Protein AF-0000000078754805 (afdb_homodimer)

Sequence (1610 aa):
MSEPRPYQRLRALGVRLNKRLATARDFNEVKRATLIGYGATLFVSVLMLSLPLMQKLPRFALGDVATGDLKAQMDLRIADDNETERLKKAAFERERPAFDRDFEAFEKSLKQLQTEFTWIARTATEAAQMSVAERRELILGRMPFLADSLYRSEDIDGLFREKQIQQIESRALTLAEKAFQENGFLTQTLETKILAEVIEKGAQIRTINAPRDAPDVVWSAEQLQTKETAVRLILRNNQLKDAALSPGTMRVILTRIRQLQREIPSLVYNPQYTLLRRNQAAEKITPVYKSVKRGSTLLRAGDLITEENLRLLEQVRENHRRRNGSQIIGIFLIMGVLAVSLSYFTFRFAYEQVRDYGSHFILHGLFWVIFAIGLVIMKLNPLRVYDISFILFVPFGFFGILTGQFFGARIALSAGIYLSIFFYILTGFDNQSLMLALTSAIAGLYASTRMQKRTQMFKGGVIIAITNLIIITGFELLAPAARNYELKFAAIVTNSILSILLTLGLLPLIEMVFNLPTPFRLMELNDFNHPLLTRMAAIAPSTHSHSVMLANLSEAAVRALGGDTLLTRVGCLFHDIGKMAHPDFYAENRHLYPTSEAFKKLGPVKSAHMITRHVTDGIAMARENRLPEKIISFIPEHHGTTTIQYFYHKALEQAKPGTPPVSRKSFQYPGPRPQTRETAVVMIADSVEAASRTAASATKEEFAEIIDRIIQNKISEEQFHEAPLTLGELALVRKAFLDVLVSTYHERPHYPTMQETRALENQAAKKSSSLREVSVQTDAEKRSVSKKAAQKPRRSKSALPRLIDMSEPRPYQRLRALGVRLNKRLATARDFNEVKRATLIGYGATLFVSVLMLSLPLMQKLPRFALGDVATGDLKAQMDLRIADDNETERLKKAAFERERPAFDRDFEAFEKSLKQLQTEFTWIARTATEAAQMSVAERRELILGRMPFLADSLYRSEDIDGLFREKQIQQIESRALTLAEKAFQENGFLTQTLETKILAEVIEKGAQIRTINAPRDAPDVVWSAEQLQTKETAVRLILRNNQLKDAALSPGTMRVILTRIRQLQREIPSLVYNPQYTLLRRNQAAEKITPVYKSVKRGSTLLRAGDLITEENLRLLEQVRENHRRRNGSQIIGIFLIMGVLAVSLSYFTFRFAYEQVRDYGSHFILHGLFWVIFAIGLVIMKLNPLRVYDISFILFVPFGFFGILTGQFFGARIALSAGIYLSIFFYILTGFDNQSLMLALTSAIAGLYASTRMQKRTQMFKGGVIIAITNLIIITGFELLAPAARNYELKFAAIVTNSILSILLTLGLLPLIEMVFNLPTPFRLMELNDFNHPLLTRMAAIAPSTHSHSVMLANLSEAAVRALGGDTLLTRVGCLFHDIGKMAHPDFYAENRHLYPTSEAFKKLGPVKSAHMITRHVTDGIAMARENRLPEKIISFIPEHHGTTTIQYFYHKALEQAKPGTPPVSRKSFQYPGPRPQTRETAVVMIADSVEAASRTAASATKEEFAEIIDRIIQNKISEEQFHEAPLTLGELALVRKAFLDVLVSTYHERPHYPTMQETRALENQAAKKSSSLREVSVQTDAEKRSVSKKAAQKPRRSKSALPRLID

Nearest PDB structures (foldseek):
  4s1b-assembly3_A  TM=9.568E-01  e=1.276E-15  Listeria monocytogenes EGD-e
  4s1b-assembly3_D-2  TM=9.500E-01  e=1.027E-15  Listeria monocytogenes EGD-e
  4s1c-assembly3_A  TM=9.544E-01  e=1.967E-15  Listeria monocytogenes EGD-e
  4s1c-assembly3_D-2  TM=9.492E-01  e=2.144E-15  Listeria monocytogenes EGD-e
  4s1b-assembly3_A  TM=9.567E-01  e=8.099E-16  Listeria monocytogenes EGD-e

Radius of gyration: 59.25 Å; Cα contacts (8 Å, |Δi|>4): 2028; chains: 2; bounding box: 100×202×204 Å

pLDDT: mean 78.48, std 17.6, range [17.39, 97.81]

Foldseek 3Di:
DPDPPPVVVVLVVLLVVLCQFFDFADLVVLLVLLLVLLVVLLVLLLVLLLVVLPDDDDDDDAFDFFQAWDFFQAWDWAFPPVVLVVVLVVLLLLFAFEKEFEVVLLVVLLVVLLVLLVVLLVCLVVCVVPDLVVNLVVNCVVVVVCVDPVADSVLSSQCSPNVCSVVLSVVLSVVLVVLSVQAFEEQDDDDPVNLVRCQVNFYWYDYPPDPPPDDIDTGHSVRHDYLPPPLVVVVPVPPVPPVRGDPSNVVVSSVSSSVSCNVRGGIYGDPVVSNVSSNVSSVPRDGRIDTRHGGDGLHHGRDRCHPVSNSRVVSSSVVSVVVSVVVSVVSSVVLVVLSVVLSCLCSPPQVVLSRGNLSSCVLSVLSSVLSVQQSVQQVPCPPCVFVDRSLLQRQLQLLLQVCCQRRNDSNLLSSLQSQLVSQCSSSVNDPLSNQLNNQSSVLSNVQNVPPLDLVSLVVSLVSSLVSSLVSVVVVCVVPVDPDDNVVSSVSNSNSSVVSSVVNVVVVVVSCVSNVDDGSVVLVVLVDCPPPLNVLCCVQPVLLQVLLQLLLQLLLLLCVLVVHDSSLLSSLSNLQQSLCSVPVLLDPSRCVPHPNDPVLVPDALLVSLVVVLRSLVSSLVVCSSVSHHPSSNLLNQALQAFPFPVVSQVVCVVPDDDPDPDDDSSSRTHPHHFDQEPSSVLSNLSSQLSVVCVVVLVDDLVRSLVSSVVSVVVCVVVVSCVNYPADPVSSVSSSVSSSVSSCVVRVPPPPDDDPVRVVVVVVVVVVVVVCVVPPVPPDPPDPPDDPDDDDDDDDDDDDPDDDDDD/DPDPPPVVVVLVVLLVVLCQFFDFADLVVLLVLLLVLLVVLLVLLLVLLLVVLPDDDDDDDAFDFFQAWDFFQAWDWAFPPVVLVVVLVVLLLLFAFEKEFEVVLLVVLLVVLLVLLVVLLVCLVVCVVPDLVVNLVVNCVVVVVCVDPVADSVLSSQCSPNVCSVVLSVVLSVVLVVLSVQAFEEQDDDDPVNLVRCQVNFYWYHYPPDPPPDDIDTGHSVRHDYLPGPLVVVVPVPVPPPVSGDPNNVVVSSVSSSVSCNVRGRIYGDPVVSNVSSNVSSVPRDGRIDTDHGGHGLHHGRDRCHPVSNSRVVSSSVVSVVVSVVVSVVSSVVLVVLSVVLSCLCSPPQVVLSRGNLSSCVLSVLSSVLSVQQSVQQVPCPPCVFVDRSLLQRQLQLLLQVCLQRRNDSNLLSSLQSQLVSQCSSSVNDPLSNQLNNQSSVLSNVQNVPPLDLVSLVVSLVSSLVSSLVSVVVVCVVPVDPDDNVVSSVSNSNSSVVSSVVNVVVVVVSCVSNVDDGSVVLVVLVDCPPPLNVLCCVQPVLLQVLLQLLLQLLLLLCVLVVHDSSLLSSLSNLQQSLCSVPVLLDPSRCVPHPNDPVLVPDALLVSLVVVLRSLVSSLVVCSSVSHHPSSNLLNQALQAFPFPVVSLVVCVVPDDDPDPDDDRSSRTHPHHFDQEPSSVLSNLSSQLSVVCVVVLVDDLVRSLVSSVVSVVVCVVVVSCVNYPADPVSSVSSSVSSSVSSCVVRVPPPPDDDPVRVVVVVVVVVVCVVVVVVVVPPPPPPPPDDPDDDDPDDDPPDDPDDDDDD

Structure (mmCIF, N/CA/C/O backbone):
data_AF-0000000078754805-model_v1
#
loop_
_entity.id
_entity.type
_entity.pdbx_description
1 polymer '7TM receptor with intracellular metal dependent phosphohydrolase'
#
loop_
_atom_site.group_PDB
_atom_site.id
_atom_site.type_symbol
_atom_site.label_atom_id
_atom_site.label_alt_id
_atom_site.label_comp_id
_atom_site.label_asym_id
_atom_site.label_entity_id
_atom_site.label_seq_id
_atom_site.pdbx_PDB_ins_code
_atom_site.Cartn_x
_atom_site.Cartn_y
_atom_site.Cartn_z
_atom_site.occupancy
_atom_site.B_iso_or_equiv
_atom_site.auth_seq_id
_atom_site.auth_comp_id
_atom_site.auth_asym_id
_atom_site.auth_atom_id
_atom_site.pdbx_PDB_model_num
ATOM 1 N N . MET A 1 1 ? -50.375 -23.984 -10.453 1 32.31 1 MET A N 1
ATOM 2 C CA . MET A 1 1 ? -49.062 -23.438 -10.148 1 32.31 1 MET A CA 1
ATOM 3 C C . MET A 1 1 ? -49.156 -22.25 -9.195 1 32.31 1 MET A C 1
ATOM 5 O O . MET A 1 1 ? -49.688 -21.203 -9.555 1 32.31 1 MET A O 1
ATOM 9 N N . SER A 1 2 ? -49.344 -22.562 -7.93 1 41.53 2 SER A N 1
ATOM 10 C CA . SER A 1 2 ? -49.625 -21.547 -6.918 1 41.53 2 SER A CA 1
ATOM 11 C C . SER A 1 2 ? -48.562 -20.453 -6.949 1 41.53 2 SER A C 1
ATOM 13 O O . SER A 1 2 ? -47.406 -20.703 -7.242 1 41.53 2 SER A O 1
ATOM 15 N N . GLU A 1 3 ? -49.062 -19.328 -7.086 1 49.41 3 GLU A N 1
ATOM 16 C CA . GLU A 1 3 ? -48.25 -18.109 -7.117 1 49.41 3 GLU A CA 1
ATOM 17 C C . GLU A 1 3 ? -47.281 -18.062 -5.949 1 49.41 3 GLU A C 1
ATOM 19 O O . GLU A 1 3 ? -47.656 -18.344 -4.805 1 49.41 3 GLU A O 1
ATOM 24 N N . PRO A 1 4 ? -46.031 -18.234 -6.254 1 58.72 4 PRO A N 1
ATOM 25 C CA . PRO A 1 4 ? -45.062 -18.219 -5.168 1 58.72 4 PRO A CA 1
ATOM 26 C C . PRO A 1 4 ? -45.312 -17.109 -4.16 1 58.72 4 PRO A C 1
ATOM 28 O O . PRO A 1 4 ? -45.781 -16.016 -4.535 1 58.72 4 PRO A O 1
ATOM 31 N N . ARG A 1 5 ? -45.531 -17.328 -2.906 1 61.94 5 ARG A N 1
ATOM 32 C CA . ARG A 1 5 ? -45.719 -16.406 -1.789 1 61.94 5 ARG A CA 1
ATOM 33 C C . ARG A 1 5 ? -44.688 -15.289 -1.818 1 61.94 5 ARG A C 1
ATOM 35 O O . ARG A 1 5 ? -43.594 -15.453 -2.373 1 61.94 5 ARG A O 1
ATOM 42 N N . PRO A 1 6 ? -45.219 -14.141 -1.441 1 65.5 6 PRO A N 1
ATOM 43 C CA . PRO A 1 6 ? -44.375 -12.945 -1.467 1 65.5 6 PRO A CA 1
ATOM 44 C C . PRO A 1 6 ? -43 -13.195 -0.861 1 65.5 6 PRO A C 1
ATOM 46 O O . PRO A 1 6 ? -41.969 -12.695 -1.379 1 65.5 6 PRO A O 1
ATOM 49 N N . TYR A 1 7 ? -42.969 -13.961 0.221 1 67.75 7 TYR A N 1
ATOM 50 C CA . TYR A 1 7 ? -41.688 -14.266 0.852 1 67.75 7 TYR A CA 1
ATOM 51 C C . TYR A 1 7 ? -40.812 -15.07 -0.085 1 67.75 7 TYR A C 1
ATOM 53 O O . TYR A 1 7 ? -39.594 -14.898 -0.099 1 67.75 7 TYR A O 1
ATOM 61 N N . GLN A 1 8 ? -41.406 -15.867 -0.881 1 69.31 8 GLN A N 1
ATOM 62 C CA . GLN A 1 8 ? -40.625 -16.672 -1.834 1 69.31 8 GLN A CA 1
ATOM 63 C C . GLN A 1 8 ? -40.094 -15.805 -2.961 1 69.31 8 GLN A C 1
ATOM 65 O O . GLN A 1 8 ? -38.969 -16.031 -3.432 1 69.31 8 GLN A O 1
ATOM 70 N N . ARG A 1 9 ? -40.875 -14.766 -3.246 1 71.19 9 ARG A N 1
ATOM 71 C CA . ARG A 1 9 ? -40.406 -13.852 -4.289 1 71.19 9 ARG A CA 1
ATOM 72 C C . ARG A 1 9 ? -39.25 -13.023 -3.805 1 71.19 9 ARG A C 1
ATOM 74 O O . ARG A 1 9 ? -38.281 -12.789 -4.555 1 71.19 9 ARG A O 1
ATOM 81 N N . LEU A 1 10 ? -39.438 -12.609 -2.596 1 74.56 10 LEU A N 1
ATOM 82 C CA . LEU A 1 10 ? -38.312 -11.828 -2.023 1 74.56 10 LEU A CA 1
ATOM 83 C C . LEU A 1 10 ? -37.062 -12.68 -1.911 1 74.56 10 LEU A C 1
ATOM 85 O O . LEU A 1 10 ? -35.969 -12.188 -2.168 1 74.56 10 LEU A O 1
ATOM 89 N N . ARG A 1 11 ? -37.281 -13.852 -1.546 1 74.5 11 ARG A N 1
ATOM 90 C CA . ARG A 1 11 ? -36.156 -14.773 -1.45 1 74.5 11 ARG A CA 1
ATOM 91 C C . ARG A 1 11 ? -35.562 -15.031 -2.822 1 74.5 11 ARG A C 1
ATOM 93 O O . ARG A 1 11 ? -34.312 -15.102 -2.957 1 74.5 11 ARG A O 1
ATOM 100 N N . ALA A 1 12 ? -36.406 -15.156 -3.799 1 77.69 12 ALA A N 1
ATOM 101 C CA . ALA A 1 12 ? -35.938 -15.375 -5.156 1 77.69 12 ALA A CA 1
ATOM 102 C C . ALA A 1 12 ? -35.156 -14.164 -5.676 1 77.69 12 ALA A C 1
ATOM 104 O O . ALA A 1 12 ? -34.156 -14.305 -6.352 1 77.69 12 ALA A O 1
ATOM 105 N N . LEU A 1 13 ? -35.688 -13.031 -5.332 1 77.56 13 LEU A N 1
ATOM 106 C CA . LEU A 1 13 ? -35 -11.797 -5.715 1 77.56 13 LEU A CA 1
ATOM 107 C C . LEU A 1 13 ? -33.656 -11.695 -5.027 1 77.56 13 LEU A C 1
ATOM 109 O O . LEU A 1 13 ? -32.688 -11.258 -5.641 1 77.56 13 LEU A O 1
ATOM 113 N N . GLY A 1 14 ? -33.625 -12.094 -3.828 1 76.62 14 GLY A N 1
ATOM 114 C CA . GLY A 1 14 ? -32.375 -12.109 -3.086 1 76.62 14 GLY A CA 1
ATOM 115 C C . GLY A 1 14 ? -31.312 -13.031 -3.691 1 76.62 14 GLY A C 1
ATOM 116 O O . GLY A 1 14 ? -30.141 -12.664 -3.797 1 76.62 14 GLY A O 1
ATOM 117 N N . VAL A 1 15 ? -31.844 -14.094 -4.152 1 76.75 15 VAL A N 1
ATOM 118 C CA . VAL A 1 15 ? -30.953 -15.078 -4.758 1 76.75 15 VAL A CA 1
ATOM 119 C C . VAL A 1 15 ? -30.422 -14.547 -6.086 1 76.75 15 VAL A C 1
ATOM 121 O O . VAL A 1 15 ? -29.234 -14.695 -6.391 1 76.75 15 VAL A O 1
ATOM 124 N N . ARG A 1 16 ? -31.266 -13.945 -6.801 1 79.5 16 ARG A N 1
ATOM 125 C CA . ARG A 1 16 ? -30.844 -13.391 -8.086 1 79.5 16 ARG A CA 1
ATOM 126 C C . ARG A 1 16 ? -29.844 -12.258 -7.898 1 79.5 16 ARG A C 1
ATOM 128 O O . ARG A 1 16 ? -28.875 -12.156 -8.648 1 79.5 16 ARG A O 1
ATOM 135 N N . LEU A 1 17 ? -30.141 -11.453 -6.957 1 81.12 17 LEU A N 1
ATOM 136 C CA . LEU A 1 17 ? -29.25 -10.336 -6.668 1 81.12 17 LEU A CA 1
ATOM 137 C C . LEU A 1 17 ? -27.875 -10.836 -6.207 1 81.12 17 LEU A C 1
ATOM 139 O O . LEU A 1 17 ? -26.844 -10.305 -6.625 1 81.12 17 LEU A O 1
ATOM 143 N N . ASN A 1 18 ? -27.969 -11.789 -5.434 1 80.38 18 ASN A N 1
ATOM 144 C CA . ASN A 1 18 ? -26.719 -12.359 -4.938 1 80.38 18 ASN A CA 1
ATOM 145 C C . ASN A 1 18 ? -25.906 -12.977 -6.066 1 80.38 18 ASN A C 1
ATOM 147 O O . ASN A 1 18 ? -24.672 -12.859 -6.082 1 80.38 18 ASN A O 1
ATOM 151 N N . LYS A 1 19 ? -26.609 -13.594 -6.91 1 78.38 19 LYS A N 1
ATOM 152 C CA . LYS A 1 19 ? -25.906 -14.188 -8.047 1 78.38 19 LYS A CA 1
ATOM 153 C C . LYS A 1 19 ? -25.266 -13.109 -8.922 1 78.38 19 LYS A C 1
ATOM 155 O O . LYS A 1 19 ? -24.125 -13.258 -9.359 1 78.38 19 LYS A O 1
ATOM 160 N N . ARG A 1 20 ? -25.984 -12.07 -9.07 1 82.56 20 ARG A N 1
ATOM 161 C CA . ARG A 1 20 ? -25.469 -10.992 -9.906 1 82.56 20 ARG A CA 1
ATOM 162 C C . ARG A 1 20 ? -24.281 -10.305 -9.25 1 82.56 20 ARG A C 1
ATOM 164 O O . ARG A 1 20 ? -23.328 -9.898 -9.93 1 82.56 20 ARG A O 1
ATOM 171 N N . LEU A 1 21 ? -24.328 -10.227 -8.039 1 85.06 21 LEU A N 1
ATOM 172 C CA . LEU A 1 21 ? -23.297 -9.523 -7.297 1 85.06 21 LEU A CA 1
ATOM 173 C C . LEU A 1 21 ? -22.047 -10.391 -7.141 1 85.06 21 LEU A C 1
ATOM 175 O O . LEU A 1 21 ? -20.922 -9.883 -7.078 1 85.06 21 LEU A O 1
ATOM 179 N N . ALA A 1 22 ? -22.203 -11.641 -7.191 1 79.62 22 ALA A N 1
ATOM 180 C CA . ALA A 1 22 ? -21.109 -12.539 -6.848 1 79.62 22 ALA A CA 1
ATOM 181 C C . ALA A 1 22 ? -20.453 -13.125 -8.102 1 79.62 22 ALA A C 1
ATOM 183 O O . ALA A 1 22 ? -19.375 -13.711 -8.039 1 79.62 22 ALA A O 1
ATOM 184 N N . THR A 1 23 ? -21.062 -12.906 -9.219 1 80 23 THR A N 1
ATOM 185 C CA . THR A 1 23 ? -20.547 -13.484 -10.445 1 80 23 THR A CA 1
ATOM 186 C C . THR A 1 23 ? -19.297 -12.742 -10.914 1 80 23 THR A C 1
ATOM 188 O O . THR A 1 23 ? -19.281 -11.508 -10.938 1 80 23 THR A O 1
ATOM 191 N N . ALA A 1 24 ? -18.281 -13.508 -11.25 1 81.12 24 ALA A N 1
ATOM 192 C CA . ALA A 1 24 ? -17.031 -12.945 -11.773 1 81.12 24 ALA A CA 1
ATOM 193 C C . ALA A 1 24 ? -17.266 -12.273 -13.125 1 81.12 24 ALA A C 1
ATOM 195 O O . ALA A 1 24 ? -18.016 -12.781 -13.961 1 81.12 24 ALA A O 1
ATOM 196 N N . ARG A 1 25 ? -16.719 -11.094 -13.297 1 85.31 25 ARG A N 1
ATOM 197 C CA . ARG A 1 25 ? -16.938 -10.312 -14.508 1 85.31 25 ARG A CA 1
ATOM 198 C C . ARG A 1 25 ? -15.672 -10.281 -15.367 1 85.31 25 ARG A C 1
ATOM 200 O O . ARG A 1 25 ? -14.586 -10.648 -14.898 1 85.31 25 ARG A O 1
ATOM 207 N N . ASP A 1 26 ? -15.891 -9.875 -16.547 1 85.62 26 ASP A N 1
ATOM 208 C CA . ASP A 1 26 ? -14.766 -9.766 -17.484 1 85.62 26 ASP A CA 1
ATOM 209 C C . ASP A 1 26 ? -13.883 -8.57 -17.125 1 85.62 26 ASP A C 1
ATOM 211 O O . ASP A 1 26 ? -14.289 -7.703 -16.344 1 85.62 26 ASP A O 1
ATOM 215 N N . PHE A 1 27 ? -12.766 -8.547 -17.703 1 85.25 27 PHE A N 1
ATOM 216 C CA . PHE A 1 27 ? -11.734 -7.566 -17.375 1 85.25 27 PHE A CA 1
ATOM 217 C C . PHE A 1 27 ? -12.234 -6.152 -17.641 1 85.25 27 PHE A C 1
ATOM 219 O O . PHE A 1 27 ? -12.047 -5.254 -16.812 1 85.25 27 PHE A O 1
ATOM 226 N N . ASN A 1 28 ? -12.953 -5.863 -18.703 1 88.69 28 ASN A N 1
ATOM 227 C CA . ASN A 1 28 ? -13.422 -4.531 -19.062 1 88.69 28 ASN A CA 1
ATOM 228 C C . ASN A 1 28 ? -14.539 -4.062 -18.141 1 88.69 28 ASN A C 1
ATOM 230 O O . ASN A 1 28 ? -14.625 -2.875 -17.828 1 88.69 28 ASN A O 1
ATOM 234 N N . GLU A 1 29 ? -15.32 -5.008 -17.75 1 90.94 29 GLU A N 1
ATOM 235 C CA . GLU A 1 29 ? -16.391 -4.66 -16.828 1 90.94 29 GLU A CA 1
ATOM 236 C C . GLU A 1 29 ? -15.852 -4.316 -15.445 1 90.94 29 GLU A C 1
ATOM 238 O O . GLU A 1 29 ? -16.359 -3.408 -14.781 1 90.94 29 GLU A O 1
ATOM 243 N N . VAL A 1 30 ? -14.867 -5.059 -15.055 1 90.38 30 VAL A N 1
ATOM 244 C CA . VAL A 1 30 ? -14.242 -4.797 -13.758 1 90.38 30 VAL A CA 1
ATOM 245 C C . VAL A 1 30 ? -13.562 -3.428 -13.781 1 90.38 30 VAL A C 1
ATOM 247 O O . VAL A 1 30 ? -13.656 -2.672 -12.812 1 90.38 30 VAL A O 1
ATOM 250 N N . LYS A 1 31 ? -12.875 -3.113 -14.922 1 91.94 31 LYS A N 1
ATOM 251 C CA . LYS A 1 31 ? -12.234 -1.811 -15.094 1 91.94 31 LYS A CA 1
ATOM 252 C C . LYS A 1 31 ? -13.258 -0.682 -15 1 91.94 31 LYS A C 1
ATOM 254 O O . LYS A 1 31 ? -13.031 0.315 -14.312 1 91.94 31 LYS A O 1
ATOM 259 N N . ARG A 1 32 ? -14.391 -0.818 -15.617 1 93.31 32 ARG A N 1
ATOM 260 C CA . ARG A 1 32 ? -15.445 0.187 -15.586 1 93.31 32 ARG A CA 1
ATOM 261 C C . ARG A 1 32 ? -16.031 0.325 -14.18 1 93.31 32 ARG A C 1
ATOM 263 O O . ARG A 1 32 ? -16.25 1.438 -13.695 1 93.31 32 ARG A O 1
ATOM 270 N N . ALA A 1 33 ? -16.281 -0.819 -13.562 1 93.88 33 ALA A N 1
ATOM 271 C CA . ALA A 1 33 ? -16.844 -0.806 -12.211 1 93.88 33 ALA A CA 1
ATOM 272 C C . ALA A 1 33 ? -15.883 -0.121 -11.234 1 93.88 33 ALA A C 1
ATOM 274 O O . ALA A 1 33 ? -16.328 0.599 -10.328 1 93.88 33 ALA A O 1
ATOM 275 N N . THR A 1 34 ? -14.594 -0.417 -11.422 1 95 34 THR A N 1
ATOM 276 C CA . THR A 1 34 ? -13.586 0.183 -10.555 1 95 34 THR A CA 1
ATOM 277 C C . THR A 1 34 ? -13.547 1.698 -10.734 1 95 34 THR A C 1
ATOM 279 O O . THR A 1 34 ? -13.5 2.443 -9.758 1 95 34 THR A O 1
ATOM 282 N N . LEU A 1 35 ? -13.656 2.197 -11.984 1 94.81 35 LEU A N 1
ATOM 283 C CA . LEU A 1 35 ? -13.633 3.625 -12.281 1 94.81 35 LEU A CA 1
ATOM 284 C C . LEU A 1 35 ? -14.891 4.305 -11.742 1 94.81 35 LEU A C 1
ATOM 286 O O . LEU A 1 35 ? -14.82 5.402 -11.188 1 94.81 35 LEU A O 1
ATOM 290 N N . ILE A 1 36 ? -15.969 3.65 -11.836 1 95.25 36 ILE A N 1
ATOM 291 C CA . ILE A 1 36 ? -17.234 4.199 -11.352 1 95.25 36 ILE A CA 1
ATOM 292 C C . ILE A 1 36 ? -17.219 4.246 -9.828 1 95.25 36 ILE A C 1
ATOM 294 O O . ILE A 1 36 ? -17.672 5.227 -9.227 1 95.25 36 ILE A O 1
ATOM 298 N N . GLY A 1 37 ? -16.781 3.117 -9.242 1 95.88 37 GLY A N 1
ATOM 299 C CA . GLY A 1 37 ? -16.719 3.076 -7.785 1 95.88 37 GLY A CA 1
ATOM 300 C C . GLY A 1 37 ? -15.844 4.176 -7.199 1 95.88 37 GLY A C 1
ATOM 301 O O . GLY A 1 37 ? -16.281 4.902 -6.305 1 95.88 37 GLY A O 1
ATOM 302 N N . TYR A 1 38 ? -14.633 4.352 -7.75 1 96.56 38 TYR A N 1
ATOM 303 C CA . TYR A 1 38 ? -13.734 5.379 -7.25 1 96.56 38 TYR A CA 1
ATOM 304 C C . TYR A 1 38 ? -14.219 6.77 -7.645 1 96.56 38 TYR A C 1
ATOM 306 O O . TYR A 1 38 ? -14 7.742 -6.914 1 96.56 38 TYR A O 1
ATOM 314 N N . GLY A 1 39 ? -14.883 6.902 -8.82 1 96.62 39 GLY A N 1
ATOM 315 C CA . GLY A 1 39 ? -15.523 8.156 -9.172 1 96.62 39 GLY A CA 1
ATOM 316 C C . GLY A 1 39 ? -16.609 8.57 -8.203 1 96.62 39 GLY A C 1
ATOM 317 O O . GLY A 1 39 ? -16.688 9.734 -7.805 1 96.62 39 GLY A O 1
ATOM 318 N N . ALA A 1 40 ? -17.406 7.594 -7.801 1 96.88 40 ALA A N 1
ATOM 319 C CA . ALA A 1 40 ? -18.453 7.848 -6.82 1 96.88 40 ALA A CA 1
ATOM 320 C C . ALA A 1 40 ? -17.859 8.219 -5.461 1 96.88 40 ALA A C 1
ATOM 322 O O . ALA A 1 40 ? -18.375 9.102 -4.773 1 96.88 40 ALA A O 1
ATOM 323 N N . THR A 1 41 ? -16.844 7.465 -5.094 1 97.31 41 THR A N 1
ATOM 324 C CA . THR A 1 41 ? -16.188 7.758 -3.822 1 97.31 41 THR A CA 1
ATOM 325 C C . THR A 1 41 ? -15.562 9.148 -3.844 1 97.31 41 THR A C 1
ATOM 327 O O . THR A 1 41 ? -15.586 9.859 -2.836 1 97.31 41 THR A O 1
ATOM 330 N N . LEU A 1 42 ? -14.969 9.547 -5.02 1 97.75 42 LEU A N 1
ATOM 331 C CA . LEU A 1 42 ? -14.445 10.898 -5.176 1 97.75 42 LEU A CA 1
ATOM 332 C C . LEU A 1 42 ? -15.555 11.938 -5.016 1 97.75 42 LEU A C 1
ATOM 334 O O . LEU A 1 42 ? -15.375 12.938 -4.324 1 97.75 42 LEU A O 1
ATOM 338 N N . PHE A 1 43 ? -16.656 11.695 -5.59 1 97.19 43 PHE A N 1
ATOM 339 C CA . PHE A 1 43 ? -17.797 12.602 -5.508 1 97.19 43 PHE A CA 1
ATOM 340 C C . PHE A 1 43 ? -18.266 12.75 -4.066 1 97.19 43 PHE A C 1
ATOM 342 O O . PHE A 1 43 ? -18.469 13.867 -3.588 1 97.19 43 PHE A O 1
ATOM 349 N N . VAL A 1 44 ? -18.406 11.617 -3.371 1 96.5 44 VAL A N 1
ATOM 350 C CA . VAL A 1 44 ? -18.844 11.625 -1.982 1 96.5 44 VAL A CA 1
ATOM 351 C C . VAL A 1 44 ? -17.812 12.344 -1.113 1 96.5 44 VAL A C 1
ATOM 353 O O . VAL A 1 44 ? -18.172 13.102 -0.208 1 96.5 44 VAL A O 1
ATOM 356 N N . SER A 1 45 ? -16.531 12.047 -1.387 1 96.62 45 SER A N 1
ATOM 357 C CA . SER A 1 45 ? -15.461 12.703 -0.637 1 96.62 45 SER A CA 1
ATOM 358 C C . SER A 1 45 ? -15.531 14.219 -0.778 1 96.62 45 SER A C 1
ATOM 360 O O . SER A 1 45 ? -15.484 14.945 0.218 1 96.62 45 SER A O 1
ATOM 362 N N . VAL A 1 46 ? -15.664 14.672 -2.039 1 95.69 46 VAL A N 1
ATOM 363 C CA . VAL A 1 46 ? -15.695 16.109 -2.307 1 95.69 46 VAL A CA 1
ATOM 364 C C . VAL A 1 46 ? -16.953 16.719 -1.681 1 95.69 46 VAL A C 1
ATOM 366 O O . VAL A 1 46 ? -16.875 17.797 -1.08 1 95.69 46 VAL A O 1
ATOM 369 N N . LEU A 1 47 ? -18.078 16.031 -1.769 1 94.12 47 LEU A N 1
ATOM 370 C CA . LEU A 1 47 ? -19.328 16.516 -1.19 1 94.12 47 LEU A CA 1
ATOM 371 C C . LEU A 1 47 ? -19.203 16.656 0.324 1 94.12 47 LEU A C 1
ATOM 373 O O . LEU A 1 47 ? -19.578 17.672 0.891 1 94.12 47 LEU A O 1
ATOM 377 N N . MET A 1 48 ? -18.641 15.656 0.963 1 93.5 48 MET A N 1
ATOM 378 C CA . MET A 1 48 ? -18.547 15.633 2.42 1 93.5 48 MET A CA 1
ATOM 379 C C . MET A 1 48 ? -17.531 16.656 2.912 1 93.5 48 MET A C 1
ATOM 381 O O . MET A 1 48 ? -17.719 17.297 3.947 1 93.5 48 MET A O 1
ATOM 385 N N . LEU A 1 49 ? -16.422 16.797 2.207 1 93.25 49 LEU A N 1
ATOM 386 C CA . LEU A 1 49 ? -15.383 17.734 2.594 1 93.25 49 LEU A CA 1
ATOM 387 C C . LEU A 1 49 ? -15.82 19.172 2.346 1 93.25 49 LEU A C 1
ATOM 389 O O . LEU A 1 49 ? -15.266 20.109 2.934 1 93.25 49 LEU A O 1
ATOM 393 N N . SER A 1 50 ? -16.844 19.375 1.453 1 89.88 50 SER A N 1
ATOM 394 C CA . SER A 1 50 ? -17.328 20.703 1.117 1 89.88 50 SER A CA 1
ATOM 395 C C . SER A 1 50 ? -18.406 21.172 2.105 1 89.88 50 SER A C 1
ATOM 397 O O . SER A 1 50 ? -18.703 22.359 2.193 1 89.88 50 SER A O 1
ATOM 399 N N . LEU A 1 51 ? -18.969 20.328 2.91 1 84.75 51 LEU A N 1
ATOM 400 C CA . LEU A 1 51 ? -20.094 20.641 3.795 1 84.75 51 LEU A CA 1
ATOM 401 C C . LEU A 1 51 ? -19.672 21.656 4.848 1 84.75 51 LEU A C 1
ATOM 403 O O . LEU A 1 51 ? -20.391 22.641 5.078 1 84.75 51 LEU A O 1
ATOM 407 N N . PRO A 1 52 ? -18.469 21.469 5.449 1 76.12 52 PRO A N 1
ATOM 408 C CA . PRO A 1 52 ? -18.078 22.453 6.441 1 76.12 52 PRO A CA 1
ATOM 409 C C . PRO A 1 52 ? -17.812 23.828 5.828 1 76.12 52 PRO A C 1
ATOM 411 O O . PRO A 1 52 ? -17.859 24.844 6.527 1 76.12 52 PRO A O 1
ATOM 414 N N . LEU A 1 53 ? -17.484 23.859 4.605 1 75.62 53 LEU A N 1
ATOM 415 C CA . LEU A 1 53 ? -17.172 25.109 3.914 1 75.62 53 LEU A CA 1
ATOM 416 C C . LEU A 1 53 ? -18.438 25.859 3.547 1 75.62 53 LEU A C 1
ATOM 418 O O . LEU A 1 53 ? -18.406 27.078 3.342 1 75.62 53 LEU A O 1
ATOM 422 N N . MET A 1 54 ? -19.516 25.172 3.477 1 69.12 54 MET A N 1
ATOM 423 C CA . MET A 1 54 ? -20.766 25.766 3.01 1 69.12 54 MET A CA 1
ATOM 424 C C . MET A 1 54 ? -21.547 26.391 4.168 1 69.12 54 MET A C 1
ATOM 426 O O . MET A 1 54 ? -22.703 26.781 4.012 1 69.12 54 MET A O 1
ATOM 430 N N . GLN A 1 55 ? -20.781 26.578 5.34 1 62.03 55 GLN A N 1
ATOM 431 C CA . GLN A 1 55 ? -21.484 27.219 6.445 1 62.03 55 GLN A CA 1
ATOM 432 C C . GLN A 1 55 ? -21.812 28.672 6.113 1 62.03 55 GLN A C 1
ATOM 434 O O . GLN A 1 55 ? -20.969 29.406 5.625 1 62.03 55 GLN A O 1
ATOM 439 N N . LYS A 1 56 ? -23.094 29 6.117 1 62.97 56 LYS A N 1
ATOM 440 C CA . LYS A 1 56 ? -23.656 30.281 5.715 1 62.97 56 LYS A CA 1
ATOM 441 C C . LYS A 1 56 ? -23.453 31.328 6.801 1 62.97 56 LYS A C 1
ATOM 443 O O . LYS A 1 56 ? -23.578 31.047 7.988 1 62.97 56 LYS A O 1
ATOM 448 N N . LEU A 1 57 ? -22.641 32.375 6.441 1 65.38 57 LEU A N 1
ATOM 449 C CA . LEU A 1 57 ? -22.594 33.562 7.289 1 65.38 57 LEU A CA 1
ATOM 450 C C . LEU A 1 57 ? -24 34.062 7.613 1 65.38 57 LEU A C 1
ATOM 452 O O . LEU A 1 57 ? -24.891 33.969 6.773 1 65.38 57 LEU A O 1
ATOM 456 N N . PRO A 1 58 ? -24.141 34.344 8.945 1 67.12 58 PRO A N 1
ATOM 457 C CA . PRO A 1 58 ? -25.453 34.844 9.312 1 67.12 58 PRO A CA 1
ATOM 458 C C . PRO A 1 58 ? -25.922 36 8.422 1 67.12 58 PRO A C 1
ATOM 460 O O . PRO A 1 58 ? -25.094 36.844 8.008 1 67.12 58 PRO A O 1
ATOM 463 N N . ARG A 1 59 ? -27.188 36.031 7.914 1 76.94 59 ARG A N 1
ATOM 464 C CA . ARG A 1 59 ? -27.781 37.094 7.113 1 76.94 59 ARG A CA 1
ATOM 465 C C . ARG A 1 59 ? -28.391 38.156 8 1 76.94 59 ARG A C 1
ATOM 467 O O . ARG A 1 59 ? -29.125 37.844 8.945 1 76.94 59 ARG A O 1
ATOM 474 N N . PHE A 1 60 ? -27.766 39.344 7.91 1 76.81 60 PHE A N 1
ATOM 475 C CA . PHE A 1 60 ? -28.312 40.5 8.617 1 76.81 60 PHE A CA 1
ATOM 476 C C . PHE A 1 60 ? -29.062 41.406 7.664 1 76.81 60 PHE A C 1
ATOM 478 O O . PHE A 1 60 ? -28.75 41.469 6.469 1 76.81 60 PHE A O 1
ATOM 485 N N . ALA A 1 61 ? -30.25 41.875 8.102 1 80.12 61 ALA A N 1
ATOM 486 C CA . ALA A 1 61 ? -30.953 42.906 7.363 1 80.12 61 ALA A CA 1
ATOM 487 C C . ALA A 1 61 ? -30.625 44.312 7.918 1 80.12 61 ALA A C 1
ATOM 489 O O . ALA A 1 61 ? -30.094 44.438 9.023 1 80.12 61 ALA A O 1
ATOM 490 N N . LEU A 1 62 ? -30.875 45.281 7.031 1 80.81 62 LEU A N 1
ATOM 491 C CA . LEU A 1 62 ? -30.672 46.656 7.461 1 80.81 62 LEU A CA 1
ATOM 492 C C . LEU A 1 62 ? -31.469 46.969 8.719 1 80.81 62 LEU A C 1
ATOM 494 O O . LEU A 1 62 ? -32.656 46.656 8.789 1 80.81 62 LEU A O 1
ATOM 498 N N . GLY A 1 63 ? -30.797 47.406 9.727 1 80.88 63 GLY A N 1
ATOM 499 C CA . GLY A 1 63 ? -31.469 47.75 10.969 1 80.88 63 GLY A CA 1
ATOM 500 C C . GLY A 1 63 ? -31.375 46.656 12.016 1 80.88 63 GLY A C 1
ATOM 501 O O . GLY A 1 63 ? -31.781 46.875 13.164 1 80.88 63 GLY A O 1
ATOM 502 N N . ASP A 1 64 ? -30.859 45.594 11.594 1 83.44 64 ASP A N 1
ATOM 503 C CA . ASP A 1 64 ? -30.703 44.5 12.547 1 83.44 64 ASP A CA 1
ATOM 504 C C . ASP A 1 64 ? -29.562 44.75 13.523 1 83.44 64 ASP A C 1
ATOM 506 O O . ASP A 1 64 ? -28.688 45.594 13.25 1 83.44 64 ASP A O 1
ATOM 510 N N . VAL A 1 65 ? -29.641 44.25 14.711 1 82.56 65 VAL A N 1
ATOM 511 C CA . VAL A 1 65 ? -28.562 44.312 15.688 1 82.56 65 VAL A CA 1
ATOM 512 C C . VAL A 1 65 ? -27.797 43 15.711 1 82.56 65 VAL A C 1
ATOM 514 O O . VAL A 1 65 ? -28.406 41.938 15.734 1 82.56 65 VAL A O 1
ATOM 517 N N . ALA A 1 66 ? -26.516 43.156 15.562 1 80.38 66 ALA A N 1
ATOM 518 C CA . ALA A 1 66 ? -25.672 41.969 15.539 1 80.38 66 ALA A CA 1
ATOM 519 C C . ALA A 1 66 ? -25.781 41.219 16.844 1 80.38 66 ALA A C 1
ATOM 521 O O . ALA A 1 66 ? -25.609 41.781 17.938 1 80.38 66 ALA A O 1
ATOM 522 N N . THR A 1 67 ? -26.25 40.062 16.844 1 76.44 67 THR A N 1
ATOM 523 C CA . THR A 1 67 ? -26.453 39.25 18.016 1 76.44 67 THR A CA 1
ATOM 524 C C . THR A 1 67 ? -25.125 38.719 18.562 1 76.44 67 THR A C 1
ATOM 526 O O . THR A 1 67 ? -25.031 38.375 19.75 1 76.44 67 THR A O 1
ATOM 529 N N . GLY A 1 68 ? -24.078 38.719 17.734 1 76.31 68 GLY A N 1
ATOM 530 C CA . GLY A 1 68 ? -22.766 38.219 18.156 1 76.31 68 GLY A CA 1
ATOM 531 C C . GLY A 1 68 ? -21.625 38.844 17.391 1 76.31 68 GLY A C 1
ATOM 532 O O . GLY A 1 68 ? -21.844 39.531 16.391 1 76.31 68 GLY A O 1
ATOM 533 N N . ASP A 1 69 ? -20.422 38.625 18 1 78.62 69 ASP A N 1
ATOM 534 C CA . ASP A 1 69 ? -19.234 39.094 17.312 1 78.62 69 ASP A CA 1
ATOM 535 C C . ASP A 1 69 ? -18.953 38.281 16.062 1 78.62 69 ASP A C 1
ATOM 537 O O . ASP A 1 69 ? -19.016 37.062 16.094 1 78.62 69 ASP A O 1
ATOM 541 N N . LEU A 1 70 ? -19.047 39 14.992 1 78.19 70 LEU A N 1
ATOM 542 C CA . LEU A 1 70 ? -18.672 38.344 13.742 1 78.19 70 LEU A CA 1
ATOM 543 C C . LEU A 1 70 ? -17.203 38.594 13.414 1 78.19 70 LEU A C 1
ATOM 545 O O . LEU A 1 70 ? -16.812 39.75 13.211 1 78.19 70 LEU A O 1
ATOM 549 N N . LYS A 1 71 ? -16.344 37.594 13.516 1 75.81 71 LYS A N 1
ATOM 550 C CA . LYS A 1 71 ? -14.906 37.688 13.227 1 75.81 71 LYS A CA 1
ATOM 551 C C . LYS A 1 71 ? -14.586 37.125 11.844 1 75.81 71 LYS A C 1
ATOM 553 O O . LYS A 1 71 ? -15.281 36.25 11.352 1 75.81 71 LYS A O 1
ATOM 558 N N . ALA A 1 72 ? -13.586 37.906 11.273 1 73.94 72 ALA A N 1
ATOM 559 C CA . ALA A 1 72 ? -13.109 37.406 9.977 1 73.94 72 ALA A CA 1
ATOM 560 C C . ALA A 1 72 ? -12.445 36.031 10.117 1 73.94 72 ALA A C 1
ATOM 562 O O . ALA A 1 72 ? -11.578 35.844 10.961 1 73.94 72 ALA A O 1
ATOM 563 N N . GLN A 1 73 ? -12.977 35.125 9.461 1 64.44 73 GLN A N 1
ATOM 564 C CA . GLN A 1 73 ? -12.461 33.781 9.562 1 64.44 73 GLN A CA 1
ATOM 565 C C . GLN A 1 73 ? -11.219 33.594 8.703 1 64.44 73 GLN A C 1
ATOM 567 O O . GLN A 1 73 ? -10.523 32.562 8.82 1 64.44 73 GLN A O 1
ATOM 572 N N . MET A 1 74 ? -10.969 34.562 7.832 1 64.44 74 MET A N 1
ATOM 573 C CA . MET A 1 74 ? -9.797 34.531 6.969 1 64.44 74 MET A CA 1
ATOM 574 C C . MET A 1 74 ? -9.312 35.938 6.656 1 64.44 74 MET A C 1
ATOM 576 O O . MET A 1 74 ? -10.008 36.906 6.949 1 64.44 74 MET A O 1
ATOM 580 N N . ASP A 1 75 ? -8.023 35.969 6.18 1 63.22 75 ASP A N 1
ATOM 581 C CA . ASP A 1 75 ? -7.551 37.25 5.676 1 63.22 75 ASP A CA 1
ATOM 582 C C . ASP A 1 75 ? -8.383 37.719 4.48 1 63.22 75 ASP A C 1
ATOM 584 O O . ASP A 1 75 ? -8.641 36.938 3.564 1 63.22 75 ASP A O 1
ATOM 588 N N . LEU A 1 76 ? -9.016 38.781 4.652 1 67.25 76 LEU A N 1
ATOM 589 C CA . LEU A 1 76 ? -9.906 39.281 3.615 1 67.25 76 LEU A CA 1
ATOM 590 C C . LEU A 1 76 ? -9.398 40.625 3.059 1 67.25 76 LEU A C 1
ATOM 592 O O . LEU A 1 76 ? -8.766 41.406 3.777 1 67.25 76 LEU A O 1
ATOM 596 N N . ARG A 1 77 ? -9.367 40.625 1.781 1 72.38 77 ARG A N 1
ATOM 597 C CA . ARG A 1 77 ? -9.195 41.906 1.141 1 72.38 77 ARG A CA 1
ATOM 598 C C . ARG A 1 77 ? -10.539 42.531 0.755 1 72.38 77 ARG A C 1
ATOM 600 O O . ARG A 1 77 ? -11.211 42.031 -0.157 1 72.38 77 ARG A O 1
ATOM 607 N N . ILE A 1 78 ? -11.008 43.406 1.519 1 69.56 78 ILE A N 1
ATOM 608 C CA . ILE A 1 78 ? -12.305 44.031 1.306 1 69.56 78 ILE A CA 1
ATOM 609 C C . ILE A 1 78 ? -12.133 45.344 0.583 1 69.56 78 ILE A C 1
ATOM 611 O O . ILE A 1 78 ? -11.242 46.156 0.925 1 69.56 78 ILE A O 1
ATOM 615 N N . ALA A 1 79 ? -12.852 45.438 -0.468 1 70.5 79 ALA A N 1
ATOM 616 C CA . ALA A 1 79 ? -12.812 46.719 -1.196 1 70.5 79 ALA A CA 1
ATOM 617 C C . ALA A 1 79 ? -13.359 47.844 -0.346 1 70.5 79 ALA A C 1
ATOM 619 O O . ALA A 1 79 ? -14.43 47.719 0.253 1 70.5 79 ALA A O 1
ATOM 620 N N . ASP A 1 80 ? -12.516 48.688 -0.019 1 72.81 80 ASP A N 1
ATOM 621 C CA . ASP A 1 80 ? -12.953 49.906 0.641 1 72.81 80 ASP A CA 1
ATOM 622 C C . ASP A 1 80 ? -13.617 50.875 -0.352 1 72.81 80 ASP A C 1
ATOM 624 O O . ASP A 1 80 ? -12.945 51.688 -0.999 1 72.81 80 ASP A O 1
ATOM 628 N N . ASP A 1 81 ? -14.922 50.688 -0.458 1 74.38 81 ASP A N 1
ATOM 629 C CA . ASP A 1 81 ? -15.656 51.5 -1.42 1 74.38 81 ASP A CA 1
ATOM 630 C C . ASP A 1 81 ? -15.5 53 -1.119 1 74.38 81 ASP A C 1
ATOM 632 O O . ASP A 1 81 ? -15.391 53.812 -2.037 1 74.38 81 ASP A O 1
ATOM 636 N N . ASN A 1 82 ? -15.484 53.344 0.183 1 75.12 82 ASN A N 1
ATOM 637 C CA . ASN A 1 82 ? -15.352 54.781 0.539 1 75.12 82 ASN A CA 1
ATOM 638 C C . ASN A 1 82 ? -14.008 55.344 0.108 1 75.12 82 ASN A C 1
ATOM 640 O O . ASN A 1 82 ? -13.938 56.406 -0.485 1 75.12 82 ASN A O 1
ATOM 644 N N . GLU A 1 83 ? -13.047 54.5 0.431 1 80.62 83 GLU A N 1
ATOM 645 C CA . GLU A 1 83 ? -11.719 54.969 0.046 1 80.62 83 GLU A CA 1
ATOM 646 C C . GLU A 1 83 ? -11.555 54.969 -1.471 1 80.62 83 GLU A C 1
ATOM 648 O O . GLU A 1 83 ? -10.945 55.875 -2.033 1 80.62 83 GLU A O 1
ATOM 653 N N . THR A 1 84 ? -12.07 54 -2.082 1 85.38 84 THR A N 1
ATOM 654 C CA . THR A 1 84 ? -12.023 53.938 -3.539 1 85.38 84 THR A CA 1
ATOM 655 C C . THR A 1 84 ? -12.742 55.156 -4.141 1 85.38 84 THR A C 1
ATOM 657 O O . THR A 1 84 ? -12.242 55.781 -5.066 1 85.38 84 THR A O 1
ATOM 660 N N . GLU A 1 85 ? -13.922 55.438 -3.576 1 84.81 85 GLU A N 1
ATOM 661 C CA . GLU A 1 85 ? -14.68 56.594 -4.07 1 84.81 85 GLU A CA 1
ATOM 662 C C . GLU A 1 85 ? -13.945 57.906 -3.793 1 84.81 85 GLU A C 1
ATOM 664 O O . GLU A 1 85 ? -13.953 58.812 -4.625 1 84.81 85 GLU A O 1
ATOM 669 N N . ARG A 1 86 ? -13.391 57.938 -2.621 1 84.56 86 ARG A N 1
ATOM 670 C CA . ARG A 1 86 ? -12.617 59.125 -2.293 1 84.56 86 ARG A CA 1
ATOM 671 C C . ARG A 1 86 ? -11.469 59.312 -3.281 1 84.56 86 ARG A C 1
ATOM 673 O O . ARG A 1 86 ? -11.258 60.406 -3.781 1 84.56 86 ARG A O 1
ATOM 680 N N . LEU A 1 87 ? -10.859 58.25 -3.605 1 87.44 87 LEU A N 1
ATOM 681 C CA . LEU A 1 87 ? -9.742 58.344 -4.539 1 87.44 87 LEU A CA 1
ATOM 682 C C . LEU A 1 87 ? -10.234 58.656 -5.949 1 87.44 87 LEU A C 1
ATOM 684 O O . LEU A 1 87 ? -9.586 59.406 -6.684 1 87.44 87 LEU A O 1
ATOM 688 N N . LYS A 1 88 ? -11.312 58.094 -6.305 1 89.12 88 LYS A N 1
ATOM 689 C CA . LYS A 1 88 ? -11.906 58.406 -7.598 1 89.12 88 LYS A CA 1
ATOM 690 C C . LYS A 1 88 ? -12.266 59.906 -7.688 1 89.12 88 LYS A C 1
ATOM 692 O O . LYS A 1 88 ? -11.992 60.531 -8.695 1 89.12 88 LYS A O 1
ATOM 697 N N . LYS A 1 89 ? -12.883 60.375 -6.613 1 88.56 89 LYS A N 1
ATOM 698 C CA . LYS A 1 89 ? -13.242 61.781 -6.578 1 88.56 89 LYS A CA 1
ATOM 699 C C . LYS A 1 89 ? -12 62.688 -6.621 1 88.56 89 LYS A C 1
ATOM 701 O O . LYS A 1 89 ? -11.977 63.688 -7.316 1 88.56 89 LYS A O 1
ATOM 706 N N . ALA A 1 90 ? -11.055 62.219 -5.91 1 88.69 90 ALA A N 1
ATOM 707 C CA . ALA A 1 90 ? -9.812 62.969 -5.914 1 88.69 90 ALA A CA 1
ATOM 708 C C . ALA A 1 90 ? -9.172 62.969 -7.301 1 88.69 90 ALA A C 1
ATOM 710 O O . ALA A 1 90 ? -8.695 64 -7.77 1 88.69 90 ALA A O 1
ATOM 711 N N . ALA A 1 91 ? -9.188 61.875 -7.965 1 90.62 91 ALA A N 1
ATOM 712 C CA . ALA A 1 91 ? -8.641 61.781 -9.32 1 90.62 91 ALA A CA 1
ATOM 713 C C . ALA A 1 91 ? -9.453 62.625 -10.297 1 90.62 91 ALA A C 1
ATOM 715 O O . ALA A 1 91 ? -8.891 63.25 -11.188 1 90.62 91 ALA A O 1
ATOM 716 N N . PHE A 1 92 ? -10.727 62.562 -10.086 1 90.75 92 PHE A N 1
ATOM 717 C CA . PHE A 1 92 ? -11.641 63.344 -10.891 1 90.75 92 PHE A CA 1
ATOM 718 C C . PHE A 1 92 ? -11.32 64.812 -10.758 1 90.75 92 PHE A C 1
ATOM 720 O O . PHE A 1 92 ? -11.227 65.562 -11.758 1 90.75 92 PHE A O 1
ATOM 727 N N . GLU A 1 93 ? -11.094 65.312 -9.5 1 87.31 93 GLU A N 1
ATOM 728 C CA . GLU A 1 93 ? -10.875 66.688 -9.219 1 87.31 93 GLU A CA 1
ATOM 729 C C . GLU A 1 93 ? -9.453 67.125 -9.578 1 87.31 93 GLU A C 1
ATOM 731 O O . GLU A 1 93 ? -9.203 68.312 -9.844 1 87.31 93 GLU A O 1
ATOM 736 N N . ARG A 1 94 ? -8.594 66.188 -9.602 1 87.31 94 ARG A N 1
ATOM 737 C CA . ARG A 1 94 ? -7.199 66.5 -9.867 1 87.31 94 ARG A CA 1
ATOM 738 C C . ARG A 1 94 ? -6.969 66.75 -11.352 1 87.31 94 ARG A C 1
ATOM 740 O O . ARG A 1 94 ? -6.031 67.5 -11.719 1 87.31 94 ARG A O 1
ATOM 747 N N . GLU A 1 95 ? -7.805 66.375 -12.141 1 90.12 95 GLU A N 1
ATOM 748 C CA . GLU A 1 95 ? -7.633 66.562 -13.578 1 90.12 95 GLU A CA 1
ATOM 749 C C . GLU A 1 95 ? -7.82 68 -13.969 1 90.12 95 GLU A C 1
ATOM 751 O O . GLU A 1 95 ? -8.703 68.688 -13.445 1 90.12 95 GLU A O 1
ATOM 756 N N . ARG A 1 96 ? -7.059 68.5 -14.875 1 89.12 96 ARG A N 1
ATOM 757 C CA . ARG A 1 96 ? -7.055 69.875 -15.344 1 89.12 96 ARG A CA 1
ATOM 758 C C . ARG A 1 96 ? -8.195 70.125 -16.328 1 89.12 96 ARG A C 1
ATOM 760 O O . ARG A 1 96 ? -8.602 69.25 -17.062 1 89.12 96 ARG A O 1
ATOM 767 N N . PRO A 1 97 ? -8.711 71.375 -16.188 1 90.12 97 PRO A N 1
ATOM 768 C CA . PRO A 1 97 ? -9.672 71.75 -17.234 1 90.12 97 PRO A CA 1
ATOM 769 C C . PRO A 1 97 ? -9.047 71.812 -18.625 1 90.12 97 PRO A C 1
ATOM 771 O O . PRO A 1 97 ? -7.898 72.188 -18.766 1 90.12 97 PRO A O 1
ATOM 774 N N . ALA A 1 98 ? -9.82 71.312 -19.609 1 91.38 98 ALA A N 1
ATOM 775 C CA . ALA A 1 98 ? -9.312 71.25 -20.969 1 91.38 98 ALA A CA 1
ATOM 776 C C . ALA A 1 98 ? -9.852 72.375 -21.844 1 91.38 98 ALA A C 1
ATOM 778 O O . ALA A 1 98 ? -11.016 72.75 -21.734 1 91.38 98 ALA A O 1
ATOM 779 N N . PHE A 1 99 ? -8.906 72.875 -22.688 1 87.44 99 PHE A N 1
ATOM 780 C CA . PHE A 1 99 ? -9.227 73.938 -23.641 1 87.44 99 PHE A CA 1
ATOM 781 C C . PHE A 1 99 ? -8.852 73.562 -25.062 1 87.44 99 PHE A C 1
ATOM 783 O O . PHE A 1 99 ? -7.863 72.812 -25.266 1 87.44 99 PHE A O 1
ATOM 790 N N . ASP A 1 100 ? -9.68 73.938 -25.922 1 86.25 100 ASP A N 1
ATOM 791 C CA . ASP A 1 100 ? -9.398 73.688 -27.328 1 86.25 100 ASP A CA 1
ATOM 792 C C . ASP A 1 100 ? -8.758 74.875 -27.984 1 86.25 100 ASP A C 1
ATOM 794 O O . ASP A 1 100 ? -9.258 76 -27.859 1 86.25 100 ASP A O 1
ATOM 798 N N . ARG A 1 101 ? -7.645 74.625 -28.531 1 81.38 101 ARG A N 1
ATOM 799 C CA . ARG A 1 101 ? -6.98 75.625 -29.359 1 81.38 101 ARG A CA 1
ATOM 800 C C . ARG A 1 101 ? -7.223 75.375 -30.828 1 81.38 101 ARG A C 1
ATOM 802 O O . ARG A 1 101 ? -6.879 74.312 -31.359 1 81.38 101 ARG A O 1
ATOM 809 N N . ASP A 1 102 ? -7.875 76.25 -31.375 1 78.25 102 ASP A N 1
ATOM 810 C CA . ASP A 1 102 ? -8.188 76.125 -32.812 1 78.25 102 ASP A CA 1
ATOM 811 C C . ASP A 1 102 ? -7.02 76.562 -33.656 1 78.25 102 ASP A C 1
ATOM 813 O O . ASP A 1 102 ? -6.773 77.75 -33.781 1 78.25 102 ASP A O 1
ATOM 817 N N . PHE A 1 103 ? -6.355 75.625 -34.312 1 79 103 PHE A N 1
ATOM 818 C CA . PHE A 1 103 ? -5.191 75.938 -35.156 1 79 103 PHE A CA 1
ATOM 819 C C . PHE A 1 103 ? -5.602 76.688 -36.438 1 79 103 PHE A C 1
ATOM 821 O O . PHE A 1 103 ? -4.879 77.562 -36.906 1 79 103 PHE A O 1
ATOM 828 N N . GLU A 1 104 ? -6.719 76.312 -36.906 1 80.06 104 GLU A N 1
ATOM 829 C CA . GLU A 1 104 ? -7.184 77 -38.125 1 80.06 104 GLU A CA 1
ATOM 830 C C . GLU A 1 104 ? -7.426 78.5 -37.875 1 80.06 104 GLU A C 1
ATOM 832 O O . GLU A 1 104 ? -7.129 79.312 -38.75 1 80.06 104 GLU A O 1
ATOM 837 N N . ALA A 1 105 ? -7.969 78.75 -36.719 1 78.25 105 ALA A N 1
ATOM 838 C CA . ALA A 1 105 ? -8.18 80.125 -36.375 1 78.25 105 ALA A CA 1
ATOM 839 C C . ALA A 1 105 ? -6.855 80.875 -36.312 1 78.25 105 ALA A C 1
ATOM 841 O O . ALA A 1 105 ? -6.758 82 -36.75 1 78.25 105 ALA A O 1
ATOM 842 N N . PHE A 1 106 ? -5.922 80.25 -35.875 1 75.94 106 PHE A N 1
ATOM 843 C CA . PHE A 1 106 ? -4.566 80.75 -35.812 1 75.94 106 PHE A CA 1
ATOM 844 C C . PHE A 1 106 ? -4.016 81 -37.188 1 75.94 106 PHE A C 1
ATOM 846 O O . PHE A 1 106 ? -3.5 82.062 -37.5 1 75.94 106 PHE A O 1
ATOM 853 N N . GLU A 1 107 ? -4.172 80.062 -38.031 1 78.44 107 GLU A N 1
ATOM 854 C CA . GLU A 1 107 ? -3.674 80.188 -39.406 1 78.44 107 GLU A CA 1
ATOM 855 C C . GLU A 1 107 ? -4.395 81.312 -40.156 1 78.44 107 GLU A C 1
ATOM 857 O O . GLU A 1 107 ? -3.775 82.062 -40.906 1 78.44 107 GLU A O 1
ATOM 862 N N . LYS A 1 108 ? -5.602 81.375 -39.812 1 81.12 108 LYS A N 1
ATOM 863 C CA . LYS A 1 108 ? -6.391 82.438 -40.438 1 81.12 108 LYS A CA 1
ATOM 864 C C . LYS A 1 108 ? -5.922 83.812 -40 1 81.12 108 LYS A C 1
ATOM 866 O O . LYS A 1 108 ? -5.816 84.75 -40.812 1 81.12 108 LYS A O 1
ATOM 871 N N . SER A 1 109 ? -5.609 83.875 -38.688 1 77.88 109 SER A N 1
ATOM 872 C CA . SER A 1 109 ? -5.105 85.125 -38.156 1 77.88 109 SER A CA 1
ATOM 873 C C . SER A 1 109 ? -3.754 85.438 -38.781 1 77.88 109 SER A C 1
ATOM 875 O O . SER A 1 109 ? -3.512 86.625 -39.125 1 77.88 109 SER A O 1
ATOM 877 N N . LEU A 1 110 ? -2.951 84.5 -39 1 78.5 110 LEU A N 1
ATOM 878 C CA . LEU A 1 110 ? -1.641 84.75 -39.594 1 78.5 110 LEU A CA 1
ATOM 879 C C . LEU A 1 110 ? -1.776 85.125 -41.062 1 78.5 110 LEU A C 1
ATOM 881 O O . LEU A 1 110 ? -1.063 86.062 -41.531 1 78.5 110 LEU A O 1
ATOM 885 N N . LYS A 1 111 ? -2.646 84.5 -41.719 1 82.12 111 LYS A N 1
ATOM 886 C CA . LYS A 1 111 ? -2.873 84.812 -43.094 1 82.12 111 LYS A CA 1
ATOM 887 C C . LYS A 1 111 ? -3.432 86.25 -43.25 1 82.12 111 LYS A C 1
ATOM 889 O O . LYS A 1 111 ? -3.059 87 -44.188 1 82.12 111 LYS A O 1
ATOM 894 N N . GLN A 1 112 ? -4.242 86.625 -42.312 1 81.62 112 GLN A N 1
ATOM 895 C CA . GLN A 1 112 ? -4.785 88 -42.312 1 81.62 112 GLN A CA 1
ATOM 896 C C . GLN A 1 112 ? -3.691 89 -42.062 1 81.62 112 GLN A C 1
ATOM 898 O O . GLN A 1 112 ? -3.637 90.062 -42.75 1 81.62 112 GLN A O 1
ATOM 903 N N . LEU A 1 113 ? -2.885 88.688 -41.188 1 78 113 LEU A N 1
ATOM 904 C CA . LEU A 1 113 ? -1.759 89.562 -40.906 1 78 113 LEU A CA 1
ATOM 905 C C . LEU A 1 113 ? -0.833 89.688 -42.125 1 78 113 LEU A C 1
ATOM 907 O O . LEU A 1 113 ? -0.396 90.75 -42.469 1 78 113 LEU A O 1
ATOM 911 N N . GLN A 1 114 ? -0.593 88.562 -42.719 1 80.06 114 GLN A N 1
ATOM 912 C CA . GLN A 1 114 ? 0.249 88.562 -43.906 1 80.06 114 GLN A CA 1
ATOM 913 C C . GLN A 1 114 ? -0.363 89.375 -45.031 1 80.06 114 GLN A C 1
ATOM 915 O O . GLN A 1 114 ? 0.338 90.125 -45.719 1 80.06 114 GLN A O 1
ATOM 920 N N . THR A 1 115 ? -1.644 89.25 -45.156 1 81.94 115 THR A N 1
ATOM 921 C CA . THR A 1 115 ? -2.346 89.938 -46.219 1 81.94 115 THR A CA 1
ATOM 922 C C . THR A 1 115 ? -2.305 91.438 -45.938 1 81.94 115 THR A C 1
ATOM 924 O O . THR A 1 115 ? -2.154 92.25 -46.875 1 81.94 115 THR A O 1
ATOM 927 N N . GLU A 1 116 ? -2.408 91.812 -44.719 1 78.25 116 GLU A N 1
ATOM 928 C CA . GLU A 1 116 ? -2.375 93.25 -44.375 1 78.25 116 GLU A CA 1
ATOM 929 C C . GLU A 1 116 ? -0.994 93.812 -44.625 1 78.25 116 GLU A C 1
ATOM 931 O O . GLU A 1 116 ? -0.878 94.938 -45.156 1 78.25 116 GLU A O 1
ATOM 936 N N . PHE A 1 117 ? -0.021 93.125 -44.344 1 75.94 117 PHE A N 1
ATOM 937 C CA . PHE A 1 117 ? 1.325 93.625 -44.562 1 75.94 117 PHE A CA 1
ATOM 938 C C . PHE A 1 117 ? 1.698 93.625 -46.031 1 75.94 117 PHE A C 1
ATOM 940 O O . PHE A 1 117 ? 2.404 94.5 -46.5 1 75.94 117 PHE A O 1
ATOM 947 N N . THR A 1 118 ? 1.165 92.625 -46.719 1 77.44 118 THR A N 1
ATOM 948 C CA . THR A 1 118 ? 1.367 92.562 -48.156 1 77.44 118 THR A CA 1
ATOM 949 C C . THR A 1 118 ? 0.69 93.812 -48.812 1 77.44 118 THR A C 1
ATOM 951 O O . THR A 1 118 ? 1.249 94.375 -49.719 1 77.44 118 THR A O 1
ATOM 954 N N . TRP A 1 119 ? -0.418 94.062 -48.312 1 79.12 119 TRP A N 1
ATOM 955 C CA . TRP A 1 119 ? -1.132 95.25 -48.812 1 79.12 119 TRP A CA 1
ATOM 956 C C . TRP A 1 119 ? -0.357 96.562 -48.5 1 79.12 119 TRP A C 1
ATOM 958 O O . TRP A 1 119 ? -0.247 97.438 -49.344 1 79.12 119 TRP A O 1
ATOM 968 N N . ILE A 1 120 ? 0.214 96.625 -47.406 1 74.31 120 ILE A N 1
ATOM 969 C CA . ILE A 1 120 ? 0.996 97.75 -47.031 1 74.31 120 ILE A CA 1
ATOM 970 C C . ILE A 1 120 ? 2.229 97.875 -47.938 1 74.31 120 ILE A C 1
ATOM 972 O O . ILE A 1 120 ? 2.568 98.938 -48.406 1 74.31 120 ILE A O 1
ATOM 976 N N . ALA A 1 121 ? 2.809 96.812 -48.125 1 72.5 121 ALA A N 1
ATOM 977 C CA . ALA A 1 121 ? 3.99 96.75 -48.969 1 72.5 121 ALA A CA 1
ATOM 978 C C . ALA A 1 121 ? 3.646 97.188 -50.406 1 72.5 121 ALA A C 1
ATOM 980 O O . ALA A 1 121 ? 4.383 98 -51 1 72.5 121 ALA A O 1
ATOM 981 N N . ARG A 1 122 ? 2.557 96.75 -50.875 1 75.62 122 ARG A N 1
ATOM 982 C CA . ARG A 1 122 ? 2.121 97.125 -52.219 1 75.62 122 ARG A CA 1
ATOM 983 C C . ARG A 1 122 ? 1.744 98.562 -52.312 1 75.62 122 ARG A C 1
ATOM 985 O O . ARG A 1 122 ? 2.096 99.25 -53.25 1 75.62 122 ARG A O 1
ATOM 992 N N . THR A 1 123 ? 1.102 99 -51.312 1 74.5 123 THR A N 1
ATOM 993 C CA . THR A 1 123 ? 0.668 100.438 -51.281 1 74.5 123 THR A CA 1
ATOM 994 C C . THR A 1 123 ? 1.86 101.375 -51.125 1 74.5 123 THR A C 1
ATOM 996 O O . THR A 1 123 ? 1.883 102.438 -51.656 1 74.5 123 THR A O 1
ATOM 999 N N . ALA A 1 124 ? 2.785 100.875 -50.344 1 66.81 124 ALA A N 1
ATOM 1000 C CA . ALA A 1 124 ? 4.004 101.688 -50.156 1 66.81 124 ALA A CA 1
ATOM 1001 C C . ALA A 1 124 ? 4.723 101.875 -51.469 1 66.81 124 ALA A C 1
ATOM 1003 O O . ALA A 1 124 ? 5.262 102.938 -51.719 1 66.81 124 ALA A O 1
ATOM 1004 N N . THR A 1 125 ? 4.684 100.875 -52.281 1 69 125 THR A N 1
ATOM 1005 C CA . THR A 1 125 ? 5.316 101 -53.594 1 69 125 THR A CA 1
ATOM 1006 C C . THR A 1 125 ? 4.504 101.875 -54.531 1 69 125 THR A C 1
ATOM 1008 O O . THR A 1 125 ? 5.062 102.688 -55.25 1 69 125 THR A O 1
ATOM 1011 N N . GLU A 1 126 ? 3.197 101.75 -54.406 1 70.88 126 GLU A N 1
ATOM 1012 C CA . GLU A 1 126 ? 2.336 102.5 -55.281 1 70.88 126 GLU A CA 1
ATOM 1013 C C . GLU A 1 126 ? 2.186 103.938 -54.781 1 70.88 126 GLU A C 1
ATOM 1015 O O . GLU A 1 126 ? 2.02 104.875 -55.562 1 70.88 126 GLU A O 1
ATOM 1020 N N . ALA A 1 127 ? 2.311 104.188 -53.469 1 63.81 127 ALA A N 1
ATOM 1021 C CA . ALA A 1 127 ? 2.076 105.438 -52.844 1 63.81 127 ALA A CA 1
ATOM 1022 C C . ALA A 1 127 ? 3.371 106.25 -52.719 1 63.81 127 ALA A C 1
ATOM 1024 O O . ALA A 1 127 ? 3.402 107.312 -52.094 1 63.81 127 ALA A O 1
ATOM 1025 N N . ALA A 1 128 ? 4.398 105.812 -53.188 1 63 128 ALA A N 1
ATOM 1026 C CA . ALA A 1 128 ? 5.652 106.562 -53.188 1 63 128 ALA A CA 1
ATOM 1027 C C . ALA A 1 128 ? 5.453 107.938 -53.781 1 63 128 ALA A C 1
ATOM 1029 O O . ALA A 1 128 ? 6.156 108.875 -53.406 1 63 128 ALA A O 1
ATOM 1030 N N . GLN A 1 129 ? 4.449 108.125 -54.594 1 67.94 129 GLN A N 1
ATOM 1031 C CA . GLN A 1 129 ? 4.199 109.438 -55.188 1 67.94 129 GLN A CA 1
ATOM 1032 C C . GLN A 1 129 ? 3.141 110.25 -54.438 1 67.94 129 GLN A C 1
ATOM 1034 O O . GLN A 1 129 ? 2.881 111.375 -54.719 1 67.94 129 GLN A O 1
ATOM 1039 N N . MET A 1 130 ? 2.734 109.688 -53.312 1 71.81 130 MET A N 1
ATOM 1040 C CA . MET A 1 130 ? 1.661 110.375 -52.562 1 71.81 130 MET A CA 1
ATOM 1041 C C . MET A 1 130 ? 2.217 111.125 -51.344 1 71.81 130 MET A C 1
ATOM 1043 O O . MET A 1 130 ? 3.307 110.812 -50.875 1 71.81 130 MET A O 1
ATOM 1047 N N . SER A 1 131 ? 1.527 112.188 -50.938 1 72.81 131 SER A N 1
ATOM 1048 C CA . SER A 1 131 ? 1.944 113 -49.781 1 72.81 131 SER A CA 1
ATOM 1049 C C . SER A 1 131 ? 1.826 112.188 -48.5 1 72.81 131 SER A C 1
ATOM 1051 O O . SER A 1 131 ? 1.102 111.188 -48.438 1 72.81 131 SER A O 1
ATOM 1053 N N . VAL A 1 132 ? 2.635 112.438 -47.5 1 68.44 132 VAL A N 1
ATOM 1054 C CA . VAL A 1 132 ? 2.682 111.75 -46.219 1 68.44 132 VAL A CA 1
ATOM 1055 C C . VAL A 1 132 ? 1.285 111.688 -45.594 1 68.44 132 VAL A C 1
ATOM 1057 O O . VAL A 1 132 ? 0.888 110.688 -45.031 1 68.44 132 VAL A O 1
ATOM 1060 N N . ALA A 1 133 ? 0.541 112.688 -45.781 1 70.69 133 ALA A N 1
ATOM 1061 C CA . ALA A 1 133 ? -0.804 112.75 -45.219 1 70.69 133 ALA A CA 1
ATOM 1062 C C . ALA A 1 133 ? -1.754 111.812 -45.875 1 70.69 133 ALA A C 1
ATOM 1064 O O . ALA A 1 133 ? -2.57 111.125 -45.219 1 70.69 133 ALA A O 1
ATOM 1065 N N . GLU A 1 134 ? -1.687 111.688 -47.125 1 73.31 134 GLU A N 1
ATOM 1066 C CA . GLU A 1 134 ? -2.555 110.75 -47.875 1 73.31 134 GLU A CA 1
ATOM 1067 C C . GLU A 1 134 ? -2.244 109.312 -47.562 1 73.31 134 GLU A C 1
ATOM 1069 O O . GLU A 1 134 ? -3.154 108.5 -47.469 1 73.31 134 GLU A O 1
ATOM 1074 N N . ARG A 1 135 ? -0.972 109.125 -47.469 1 70.12 135 ARG A N 1
ATOM 1075 C CA . ARG A 1 135 ? -0.544 107.75 -47.094 1 70.12 135 ARG A CA 1
ATOM 1076 C C . ARG A 1 135 ? -1.079 107.375 -45.719 1 70.12 135 ARG A C 1
ATOM 1078 O O . ARG A 1 135 ? -1.527 106.25 -45.531 1 70.12 135 ARG A O 1
ATOM 1085 N N . ARG A 1 136 ? -1.07 108.25 -44.906 1 68.94 136 ARG A N 1
ATOM 1086 C CA . ARG A 1 136 ? -1.576 108 -43.562 1 68.94 136 ARG A CA 1
ATOM 1087 C C . ARG A 1 136 ? -3.074 107.75 -43.562 1 68.94 136 ARG A C 1
ATOM 1089 O O . ARG A 1 136 ? -3.555 106.875 -42.844 1 68.94 136 ARG A O 1
ATOM 1096 N N . GLU A 1 137 ? -3.773 108.438 -44.344 1 73 137 GLU A N 1
ATOM 1097 C CA . GLU A 1 137 ? -5.219 108.25 -44.469 1 73 137 GLU A CA 1
ATOM 1098 C C . GLU A 1 137 ? -5.555 106.875 -45.031 1 73 137 GLU A C 1
ATOM 1100 O O . GLU A 1 137 ? -6.52 106.25 -44.625 1 73 137 GLU A O 1
ATOM 1105 N N . LEU A 1 138 ? -4.785 106.438 -45.906 1 72.44 138 LEU A N 1
ATOM 1106 C CA . LEU A 1 138 ? -5.004 105.125 -46.531 1 72.44 138 LEU A CA 1
ATOM 1107 C C . LEU A 1 138 ? -4.758 104 -45.531 1 72.44 138 LEU A C 1
ATOM 1109 O O . LEU A 1 138 ? -5.52 103.062 -45.5 1 72.44 138 LEU A O 1
ATOM 1113 N N . ILE A 1 139 ? -3.707 104.25 -44.781 1 69.12 139 ILE A N 1
ATOM 1114 C CA . ILE A 1 139 ? -3.383 103.188 -43.781 1 69.12 139 ILE A CA 1
ATOM 1115 C C . ILE A 1 139 ? -4.445 103.188 -42.688 1 69.12 139 ILE A C 1
ATOM 1117 O O . ILE A 1 139 ? -4.891 102.125 -42.25 1 69.12 139 ILE A O 1
ATOM 1121 N N . LEU A 1 140 ? -4.828 104.312 -42.312 1 71.81 140 LEU A N 1
ATOM 1122 C CA . LEU A 1 140 ? -5.828 104.438 -41.25 1 71.81 140 LEU A CA 1
ATOM 1123 C C . LEU A 1 140 ? -7.176 103.875 -41.719 1 71.81 140 LEU A C 1
ATOM 1125 O O . LEU A 1 140 ? -7.965 103.375 -40.938 1 71.81 140 LEU A O 1
ATOM 1129 N N . GLY A 1 141 ? -7.465 104 -42.938 1 70.94 141 GLY A N 1
ATOM 1130 C CA . GLY A 1 141 ? -8.688 103.438 -43.5 1 70.94 141 GLY A CA 1
ATOM 1131 C C . GLY A 1 141 ? -8.742 101.938 -43.438 1 70.94 141 GLY A C 1
ATOM 1132 O O . GLY A 1 141 ? -9.789 101.375 -43.156 1 70.94 141 GLY A O 1
ATOM 1133 N N . ARG A 1 142 ? -7.598 101.312 -43.625 1 69.88 142 ARG A N 1
ATOM 1134 C CA . ARG A 1 142 ? -7.578 99.875 -43.688 1 69.88 142 ARG A CA 1
ATOM 1135 C C . ARG A 1 142 ? -7.285 99.312 -42.281 1 69.88 142 ARG A C 1
ATOM 1137 O O . ARG A 1 142 ? -7.738 98.188 -41.969 1 69.88 142 ARG A O 1
ATOM 1144 N N . MET A 1 143 ? -6.531 100.125 -41.625 1 68.69 143 MET A N 1
ATOM 1145 C CA . MET A 1 143 ? -6.207 99.688 -40.281 1 68.69 143 MET A CA 1
ATOM 1146 C C . MET A 1 143 ? -6.68 100.688 -39.25 1 68.69 143 MET A C 1
ATOM 1148 O O . MET A 1 143 ? -5.867 101.375 -38.656 1 68.69 143 MET A O 1
ATOM 1152 N N . PRO A 1 144 ? -7.938 100.75 -39.156 1 68.12 144 PRO A N 1
ATOM 1153 C CA . PRO A 1 144 ? -8.523 101.812 -38.312 1 68.12 144 PRO A CA 1
ATOM 1154 C C . PRO A 1 144 ? -8.016 101.812 -36.875 1 68.12 144 PRO A C 1
ATOM 1156 O O . PRO A 1 144 ? -8.055 102.812 -36.188 1 68.12 144 PRO A O 1
ATOM 1159 N N . PHE A 1 145 ? -7.375 100.75 -36.469 1 65.56 145 PHE A N 1
ATOM 1160 C CA . PHE A 1 145 ? -6.93 100.688 -35.094 1 65.56 145 PHE A CA 1
ATOM 1161 C C . PHE A 1 145 ? -5.703 101.562 -34.875 1 65.56 145 PHE A C 1
ATOM 1163 O O . PHE A 1 145 ? -5.359 101.875 -33.719 1 65.56 145 PHE A O 1
ATOM 1170 N N . LEU A 1 146 ? -5.105 102 -35.812 1 65.69 146 LEU A N 1
ATOM 1171 C CA . LEU A 1 146 ? -3.939 102.875 -35.75 1 65.69 146 LEU A CA 1
ATOM 1172 C C . LEU A 1 146 ? -4.359 104.312 -35.5 1 65.69 146 LEU A C 1
ATOM 1174 O O . LEU A 1 146 ? -3.512 105.188 -35.25 1 65.69 146 LEU A O 1
ATOM 1178 N N . ALA A 1 147 ? -5.66 104.562 -35.625 1 62.44 147 ALA A N 1
ATOM 1179 C CA . ALA A 1 147 ? -6.164 105.875 -35.344 1 62.44 147 ALA A CA 1
ATOM 1180 C C . ALA A 1 147 ? -6.176 106.188 -33.875 1 62.44 147 ALA A C 1
ATOM 1182 O O . ALA A 1 147 ? -6.371 107.312 -33.438 1 62.44 147 ALA A O 1
ATOM 1183 N N . ASP A 1 148 ? -5.953 105.188 -33.031 1 58.94 148 ASP A N 1
ATOM 1184 C CA . ASP A 1 148 ? -5.938 105.375 -31.578 1 58.94 148 ASP A CA 1
ATOM 1185 C C . ASP A 1 148 ? -4.73 106.188 -31.141 1 58.94 148 ASP A C 1
ATOM 1187 O O . ASP A 1 148 ? -3.686 106.188 -31.797 1 58.94 148 ASP A O 1
ATOM 1191 N N . SER A 1 149 ? -4.957 107.188 -30.109 1 54 149 SER A N 1
ATOM 1192 C CA . SER A 1 149 ? -4.035 108.188 -29.609 1 54 149 SER A CA 1
ATOM 1193 C C . SER A 1 149 ? -2.688 107.562 -29.234 1 54 149 SER A C 1
ATOM 1195 O O . SER A 1 149 ? -1.718 108.312 -29 1 54 149 SER A O 1
ATOM 1197 N N . LEU A 1 150 ? -2.52 106.438 -29.328 1 54.97 150 LEU A N 1
ATOM 1198 C CA . LEU A 1 150 ? -1.307 105.75 -28.844 1 54.97 150 LEU A CA 1
ATOM 1199 C C . LEU A 1 150 ? -0.232 105.75 -29.922 1 54.97 150 LEU A C 1
ATOM 1201 O O . LEU A 1 150 ? 0.941 105.5 -29.641 1 54.97 150 LEU A O 1
ATOM 1205 N N . TYR A 1 151 ? -0.641 106.062 -31.219 1 60.81 151 TYR A N 1
ATOM 1206 C CA . TYR A 1 151 ? 0.324 106 -32.312 1 60.81 151 TYR A CA 1
ATOM 1207 C C . TYR A 1 151 ? 0.616 107.375 -32.875 1 60.81 151 TYR A C 1
ATOM 1209 O O . TYR A 1 151 ? -0.304 108.125 -33.125 1 60.81 151 TYR A O 1
ATOM 1217 N N . ARG A 1 152 ? 1.855 107.812 -32.844 1 64.06 152 ARG A N 1
ATOM 1218 C CA . ARG A 1 152 ? 2.309 109.062 -33.406 1 64.06 152 ARG A CA 1
ATOM 1219 C C . ARG A 1 152 ? 2.387 109 -34.938 1 64.06 152 ARG A C 1
ATOM 1221 O O . ARG A 1 152 ? 2.52 107.938 -35.5 1 64.06 152 ARG A O 1
ATOM 1228 N N . SER A 1 153 ? 2.303 110.062 -35.5 1 65 153 SER A N 1
ATOM 1229 C CA . SER A 1 153 ? 2.387 110.188 -36.969 1 65 153 SER A CA 1
ATOM 1230 C C . SER A 1 153 ? 3.691 109.625 -37.5 1 65 153 SER A C 1
ATOM 1232 O O . SER A 1 153 ? 3.707 108.938 -38.531 1 65 153 SER A O 1
ATOM 1234 N N . GLU A 1 154 ? 4.688 109.688 -36.688 1 64.25 154 GLU A N 1
ATOM 1235 C CA . GLU A 1 154 ? 6.008 109.25 -37.094 1 64.25 154 GLU A CA 1
ATOM 1236 C C . GLU A 1 154 ? 6.07 107.688 -37.094 1 64.25 154 GLU A C 1
ATOM 1238 O O . GLU A 1 154 ? 6.781 107.125 -37.906 1 64.25 154 GLU A O 1
ATOM 1243 N N . ASP A 1 155 ? 5.309 107.062 -36.375 1 63.03 155 ASP A N 1
ATOM 1244 C CA . ASP A 1 155 ? 5.289 105.625 -36.281 1 63.03 155 ASP A CA 1
ATOM 1245 C C . ASP A 1 155 ? 4.598 105 -37.469 1 63.03 155 ASP A C 1
ATOM 1247 O O . ASP A 1 155 ? 5.043 103.938 -38 1 63.03 155 ASP A O 1
ATOM 1251 N N . ILE A 1 156 ? 3.629 105.625 -37.906 1 65.5 156 ILE A N 1
ATOM 1252 C CA . ILE A 1 156 ? 2.869 105.188 -39.062 1 65.5 156 ILE A CA 1
ATOM 1253 C C . ILE A 1 156 ? 3.697 105.375 -40.344 1 65.5 156 ILE A C 1
ATOM 1255 O O . ILE A 1 156 ? 3.717 104.5 -41.219 1 65.5 156 ILE A O 1
ATOM 1259 N N . ASP A 1 157 ? 4.422 106.5 -40.281 1 64.75 157 ASP A N 1
ATOM 1260 C CA . ASP A 1 157 ? 5.262 106.812 -41.438 1 64.75 157 ASP A CA 1
ATOM 1261 C C . ASP A 1 157 ? 6.395 105.812 -41.594 1 64.75 157 ASP A C 1
ATOM 1263 O O . ASP A 1 157 ? 6.809 105.438 -42.719 1 64.75 157 ASP A O 1
ATOM 1267 N N . GLY A 1 158 ? 6.824 105.312 -40.531 1 63.69 158 GLY A N 1
ATOM 1268 C CA . GLY A 1 158 ? 7.906 104.312 -40.5 1 63.69 158 GLY A CA 1
ATOM 1269 C C . GLY A 1 158 ? 7.52 103 -41.125 1 63.69 158 GLY A C 1
ATOM 1270 O O . GLY A 1 158 ? 8.375 102.25 -41.625 1 63.69 158 GLY A O 1
ATOM 1271 N N . LEU A 1 159 ? 6.254 102.688 -41.25 1 65.75 159 LEU A N 1
ATOM 1272 C CA . LEU A 1 159 ? 5.762 101.438 -41.812 1 65.75 159 LEU A CA 1
ATOM 1273 C C . LEU A 1 159 ? 5.922 101.438 -43.312 1 65.75 159 LEU A C 1
ATOM 1275 O O . LEU A 1 159 ? 6.047 100.375 -43.906 1 65.75 159 LEU A O 1
ATOM 1279 N N . PHE A 1 160 ? 6.059 102.562 -44 1 62.75 160 PHE A N 1
ATOM 1280 C CA . PHE A 1 160 ? 6.109 102.625 -45.469 1 62.75 160 PHE A CA 1
ATOM 1281 C C . PHE A 1 160 ? 7.551 102.688 -45.938 1 62.75 160 PHE A C 1
ATOM 1283 O O . PHE A 1 160 ? 7.801 102.75 -47.156 1 62.75 160 PHE A O 1
ATOM 1290 N N . ARG A 1 161 ? 8.438 102.688 -45.094 1 60.28 161 ARG A N 1
ATOM 1291 C CA . ARG A 1 161 ? 9.773 102.688 -45.688 1 60.28 161 ARG A CA 1
ATOM 1292 C C . ARG A 1 161 ? 10.156 101.312 -46.219 1 60.28 161 ARG A C 1
ATOM 1294 O O . ARG A 1 161 ? 10.031 100.312 -45.531 1 60.28 161 ARG A O 1
ATOM 1301 N N . GLU A 1 162 ? 10.133 101.125 -47.562 1 56.72 162 GLU A N 1
ATOM 1302 C CA . GLU A 1 162 ? 10.203 99.938 -48.406 1 56.72 162 GLU A CA 1
ATOM 1303 C C . GLU A 1 162 ? 11.141 98.875 -47.812 1 56.72 162 GLU A C 1
ATOM 1305 O O . GLU A 1 162 ? 10.828 97.688 -47.812 1 56.72 162 GLU A O 1
ATOM 1310 N N . LYS A 1 163 ? 12.391 99.25 -47.5 1 60.81 163 LYS A N 1
ATOM 1311 C CA . LYS A 1 163 ? 13.383 98.25 -47.125 1 60.81 163 LYS A CA 1
ATOM 1312 C C . LYS A 1 163 ? 13.023 97.562 -45.812 1 60.81 163 LYS A C 1
ATOM 1314 O O . LYS A 1 163 ? 13.305 96.375 -45.594 1 60.81 163 LYS A O 1
ATOM 1319 N N . GLN A 1 164 ? 12.016 98.188 -45.219 1 62.56 164 GLN A N 1
ATOM 1320 C CA . GLN A 1 164 ? 11.828 97.75 -43.844 1 62.56 164 GLN A CA 1
ATOM 1321 C C . GLN A 1 164 ? 10.508 97 -43.688 1 62.56 164 GLN A C 1
ATOM 1323 O O . GLN A 1 164 ? 10.305 96.312 -42.719 1 62.56 164 GLN A O 1
ATOM 1328 N N . ILE A 1 165 ? 9.797 97 -44.875 1 67.12 165 ILE A N 1
ATOM 1329 C CA . ILE A 1 165 ? 8.461 96.438 -44.719 1 67.12 165 ILE A CA 1
ATOM 1330 C C . ILE A 1 165 ? 8.531 94.875 -44.75 1 67.12 165 ILE A C 1
ATOM 1332 O O . ILE A 1 165 ? 7.801 94.25 -44.031 1 67.12 165 ILE A O 1
ATOM 1336 N N . GLN A 1 166 ? 9.352 94.438 -45.688 1 69.81 166 GLN A N 1
ATOM 1337 C CA . GLN A 1 166 ? 9.477 93 -45.781 1 69.81 166 GLN A CA 1
ATOM 1338 C C . GLN A 1 166 ? 10.078 92.375 -44.5 1 69.81 166 GLN A C 1
ATOM 1340 O O . GLN A 1 166 ? 9.664 91.312 -44.031 1 69.81 166 GLN A O 1
ATOM 1345 N N . GLN A 1 167 ? 10.945 93.125 -44.031 1 70.38 167 GLN A N 1
ATOM 1346 C CA . GLN A 1 167 ? 11.555 92.688 -42.781 1 70.38 167 GLN A CA 1
ATOM 1347 C C . GLN A 1 167 ? 10.562 92.812 -41.594 1 70.38 167 GLN A C 1
ATOM 1349 O O . GLN A 1 167 ? 10.531 91.938 -40.75 1 70.38 167 GLN A O 1
ATOM 1354 N N . ILE A 1 168 ? 9.789 93.812 -41.719 1 69.38 168 ILE A N 1
ATOM 1355 C CA . ILE A 1 168 ? 8.773 94.062 -40.688 1 69.38 168 ILE A CA 1
ATOM 1356 C C . ILE A 1 168 ? 7.715 92.938 -40.781 1 69.38 168 ILE A C 1
ATOM 1358 O O . ILE A 1 168 ? 7.281 92.438 -39.75 1 69.38 168 ILE A O 1
ATOM 1362 N N . GLU A 1 169 ? 7.371 92.625 -42.031 1 73.06 169 GLU A N 1
ATOM 1363 C CA . GLU A 1 169 ? 6.406 91.562 -42.219 1 73.06 169 GLU A CA 1
ATOM 1364 C C . GLU A 1 169 ? 6.91 90.25 -41.656 1 73.06 169 GLU A C 1
ATOM 1366 O O . GLU A 1 169 ? 6.188 89.562 -40.906 1 73.06 169 GLU A O 1
ATOM 1371 N N . SER A 1 170 ? 8.07 89.875 -42.031 1 75.44 170 SER A N 1
ATOM 1372 C CA . SER A 1 170 ? 8.625 88.625 -41.562 1 75.44 170 SER A CA 1
ATOM 1373 C C . SER A 1 170 ? 8.727 88.562 -40.062 1 75.44 170 SER A C 1
ATOM 1375 O O . SER A 1 170 ? 8.43 87.562 -39.438 1 75.44 170 SER A O 1
ATOM 1377 N N . ARG A 1 171 ? 9.094 89.625 -39.562 1 71.06 171 ARG A N 1
ATOM 1378 C CA . ARG A 1 171 ? 9.242 89.625 -38.125 1 71.06 171 ARG A CA 1
ATOM 1379 C C . ARG A 1 171 ? 7.879 89.625 -37.438 1 71.06 171 ARG A C 1
ATOM 1381 O O . ARG A 1 171 ? 7.711 89 -36.406 1 71.06 171 ARG A O 1
ATOM 1388 N N . ALA A 1 172 ? 6.953 90.438 -38 1 71.5 172 ALA A N 1
ATOM 1389 C CA . ALA A 1 172 ? 5.598 90.438 -37.469 1 71.5 172 ALA A CA 1
ATOM 1390 C C . ALA A 1 172 ? 5.004 89 -37.469 1 71.5 172 ALA A C 1
ATOM 1392 O O . ALA A 1 172 ? 4.383 88.625 -36.469 1 71.5 172 ALA A O 1
ATOM 1393 N N . LEU A 1 173 ? 5.266 88.375 -38.531 1 76.19 173 LEU A N 1
ATOM 1394 C CA . LEU A 1 173 ? 4.734 87 -38.625 1 76.19 173 LEU A CA 1
ATOM 1395 C C . LEU A 1 173 ? 5.402 86.062 -37.625 1 76.19 173 LEU A C 1
ATOM 1397 O O . LEU A 1 173 ? 4.738 85.25 -37 1 76.19 173 LEU A O 1
ATOM 1401 N N . THR A 1 174 ? 6.629 86.25 -37.406 1 75.38 174 THR A N 1
ATOM 1402 C CA . THR A 1 174 ? 7.352 85.438 -36.438 1 75.38 174 THR A CA 1
ATOM 1403 C C . THR A 1 174 ? 6.863 85.688 -35 1 75.38 174 THR A C 1
ATOM 1405 O O . THR A 1 174 ? 6.676 84.75 -34.219 1 75.38 174 THR A O 1
ATOM 1408 N N . LEU A 1 175 ? 6.672 86.938 -34.781 1 70.25 175 LEU A N 1
ATOM 1409 C CA . LEU A 1 175 ? 6.191 87.312 -33.438 1 70.25 175 LEU A CA 1
ATOM 1410 C C . LEU A 1 175 ? 4.777 86.812 -33.219 1 70.25 175 LEU A C 1
ATOM 1412 O O . LEU A 1 175 ? 4.453 86.312 -32.125 1 70.25 175 LEU A O 1
ATOM 1416 N N . ALA A 1 176 ? 3.975 86.938 -34.219 1 73.06 176 ALA A N 1
ATOM 1417 C CA . ALA A 1 176 ? 2.609 86.438 -34.125 1 73.06 176 ALA A CA 1
ATOM 1418 C C . ALA A 1 176 ? 2.604 84.938 -33.906 1 73.06 176 ALA A C 1
ATOM 1420 O O . ALA A 1 176 ? 1.844 84.375 -33.094 1 73.06 176 ALA A O 1
ATOM 1421 N N . GLU A 1 177 ? 3.43 84.312 -34.625 1 74.31 177 GLU A N 1
ATOM 1422 C CA . GLU A 1 177 ? 3.533 82.875 -34.469 1 74.31 177 GLU A CA 1
ATOM 1423 C C . GLU A 1 177 ? 3.945 82.5 -33.062 1 74.31 177 GLU A C 1
ATOM 1425 O O . GLU A 1 177 ? 3.387 81.562 -32.469 1 74.31 177 GLU A O 1
ATOM 1430 N N . LYS A 1 178 ? 4.891 83.125 -32.562 1 71.06 178 LYS A N 1
ATOM 1431 C CA . LYS A 1 178 ? 5.363 82.812 -31.219 1 71.06 178 LYS A CA 1
ATOM 1432 C C . LYS A 1 178 ? 4.281 83.125 -30.188 1 71.06 178 LYS A C 1
ATOM 1434 O O . LYS A 1 178 ? 4.078 82.375 -29.25 1 71.06 178 LYS A O 1
ATOM 1439 N N . ALA A 1 179 ? 3.629 84.25 -30.328 1 67.81 179 ALA A N 1
ATOM 1440 C CA . ALA A 1 179 ? 2.568 84.625 -29.406 1 67.81 179 ALA A CA 1
ATOM 1441 C C . ALA A 1 179 ? 1.444 83.625 -29.391 1 67.81 179 ALA A C 1
ATOM 1443 O O . ALA A 1 179 ? 0.921 83.25 -28.328 1 67.81 179 ALA A O 1
ATOM 1444 N N . PHE A 1 180 ? 1.139 83.188 -30.516 1 68.94 180 PHE A N 1
ATOM 1445 C CA . PHE A 1 180 ? 0.025 82.25 -30.656 1 68.94 180 PHE A CA 1
ATOM 1446 C C . PHE A 1 180 ? 0.422 80.875 -30.156 1 68.94 180 PHE A C 1
ATOM 1448 O O . PHE A 1 180 ? -0.423 80.062 -29.688 1 68.94 180 PHE A O 1
ATOM 1455 N N . GLN A 1 181 ? 1.654 80.562 -30.297 1 69.44 181 GLN A N 1
ATOM 1456 C CA . GLN A 1 181 ? 2.133 79.25 -29.844 1 69.44 181 GLN A CA 1
ATOM 1457 C C . GLN A 1 181 ? 2.227 79.188 -28.328 1 69.44 181 GLN A C 1
ATOM 1459 O O . GLN A 1 181 ? 1.939 78.188 -27.719 1 69.44 181 GLN A O 1
ATOM 1464 N N . GLU A 1 182 ? 2.611 80.25 -27.734 1 67.69 182 GLU A N 1
ATOM 1465 C CA . GLU A 1 182 ? 2.936 80.25 -26.312 1 67.69 182 GLU A CA 1
ATOM 1466 C C . GLU A 1 182 ? 1.758 80.75 -25.469 1 67.69 182 GLU A C 1
ATOM 1468 O O . GLU A 1 182 ? 1.696 80.438 -24.266 1 67.69 182 GLU A O 1
ATOM 1473 N N . ASN A 1 183 ? 0.888 81.438 -26.109 1 64.31 183 ASN A N 1
ATOM 1474 C CA . ASN A 1 183 ? -0.211 82.062 -25.344 1 64.31 183 ASN A CA 1
ATOM 1475 C C . ASN A 1 183 ? -1.563 81.75 -25.969 1 64.31 183 ASN A C 1
ATOM 1477 O O . ASN A 1 183 ? -1.65 81.5 -27.188 1 64.31 183 ASN A O 1
ATOM 1481 N N . GLY A 1 184 ? -2.549 81.438 -25.094 1 65.56 184 GLY A N 1
ATOM 1482 C CA . GLY A 1 184 ? -3.908 81.25 -25.578 1 65.56 184 GLY A CA 1
ATOM 1483 C C . GLY A 1 184 ? -4.867 82.312 -25.109 1 65.56 184 GLY A C 1
ATOM 1484 O O . GLY A 1 184 ? -4.699 82.875 -24.031 1 65.56 184 GLY A O 1
ATOM 1485 N N . PHE A 1 185 ? -5.59 82.938 -26.047 1 65.25 185 PHE A N 1
ATOM 1486 C CA . PHE A 1 185 ? -6.543 84 -25.734 1 65.25 185 PHE A CA 1
ATOM 1487 C C . PHE A 1 185 ? -7.957 83.438 -25.625 1 65.25 185 PHE A C 1
ATOM 1489 O O . PHE A 1 185 ? -8.406 82.688 -26.5 1 65.25 185 PHE A O 1
ATOM 1496 N N . LEU A 1 186 ? -8.492 83.625 -24.422 1 66.06 186 LEU A N 1
ATOM 1497 C CA . LEU A 1 186 ? -9.805 83.125 -24.078 1 66.06 186 LEU A CA 1
ATOM 1498 C C . LEU A 1 186 ? -10.906 84 -24.625 1 66.06 186 LEU A C 1
ATOM 1500 O O . LEU A 1 186 ? -10.781 85.25 -24.594 1 66.06 186 LEU A O 1
ATOM 1504 N N . THR A 1 187 ? -11.883 83.438 -25.344 1 61.38 187 THR A N 1
ATOM 1505 C CA . THR A 1 187 ? -13.016 84.188 -25.891 1 61.38 187 THR A CA 1
ATOM 1506 C C . THR A 1 187 ? -13.953 84.625 -24.766 1 61.38 187 THR A C 1
ATOM 1508 O O . THR A 1 187 ? -14.594 85.625 -24.859 1 61.38 187 THR A O 1
ATOM 1511 N N . GLN A 1 188 ? -14.211 83.688 -23.828 1 62.06 188 GLN A N 1
ATOM 1512 C CA . GLN A 1 188 ? -15.297 83.875 -22.875 1 62.06 188 GLN A CA 1
ATOM 1513 C C . GLN A 1 188 ? -14.773 84 -21.453 1 62.06 188 GLN A C 1
ATOM 1515 O O . GLN A 1 188 ? -13.672 83.5 -21.156 1 62.06 188 GLN A O 1
ATOM 1520 N N . THR A 1 189 ? -15.391 84.875 -20.734 1 63.84 189 THR A N 1
ATOM 1521 C CA . THR A 1 189 ? -15.148 84.938 -19.297 1 63.84 189 THR A CA 1
ATOM 1522 C C . THR A 1 189 ? -15.398 83.562 -18.641 1 63.84 189 THR A C 1
ATOM 1524 O O . THR A 1 189 ? -16.438 82.938 -18.875 1 63.84 189 THR A O 1
ATOM 1527 N N . LEU A 1 190 ? -14.344 83.062 -18.203 1 70.94 190 LEU A N 1
ATOM 1528 C CA . LEU A 1 190 ? -14.445 81.75 -17.547 1 70.94 190 LEU A CA 1
ATOM 1529 C C . LEU A 1 190 ? -15.195 81.875 -16.234 1 70.94 190 LEU A C 1
ATOM 1531 O O . LEU A 1 190 ? -15.109 82.875 -15.547 1 70.94 190 LEU A O 1
ATOM 1535 N N . GLU A 1 191 ? -16.047 80.938 -16.031 1 76.31 191 GLU A N 1
ATOM 1536 C CA . GLU A 1 191 ? -16.672 80.875 -14.719 1 76.31 191 GLU A CA 1
ATOM 1537 C C . GLU A 1 191 ? -15.617 80.875 -13.609 1 76.31 191 GLU A C 1
ATOM 1539 O O . GLU A 1 191 ? -14.508 80.375 -13.797 1 76.31 191 GLU A O 1
ATOM 1544 N N . THR A 1 192 ? -15.977 81.562 -12.594 1 74.94 192 THR A N 1
ATOM 1545 C CA . THR A 1 192 ? -15.078 81.75 -11.453 1 74.94 192 THR A CA 1
ATOM 1546 C C . THR A 1 192 ? -14.516 80.375 -10.992 1 74.94 192 THR A C 1
ATOM 1548 O O . THR A 1 192 ? -13.344 80.312 -10.625 1 74.94 192 THR A O 1
ATOM 1551 N N . LYS A 1 193 ? -15.352 79.438 -11.102 1 80.56 193 LYS A N 1
ATOM 1552 C CA . LYS A 1 193 ? -14.922 78.125 -10.609 1 80.56 193 LYS A CA 1
ATOM 1553 C C . LYS A 1 193 ? -13.844 77.5 -11.516 1 80.56 193 LYS A C 1
ATOM 1555 O O . LYS A 1 193 ? -12.852 76.938 -11.023 1 80.56 193 LYS A O 1
ATOM 1560 N N . ILE A 1 194 ? -13.984 77.688 -12.727 1 83.56 194 ILE A N 1
ATOM 1561 C CA . ILE A 1 194 ? -13.047 77.125 -13.695 1 83.56 194 ILE A CA 1
ATOM 1562 C C . ILE A 1 194 ? -11.75 77.938 -13.672 1 83.56 194 ILE A C 1
ATOM 1564 O O . ILE A 1 194 ? -10.656 77.375 -13.758 1 83.56 194 ILE A O 1
ATOM 1568 N N . LEU A 1 195 ? -11.945 79.188 -13.516 1 79.88 195 LEU A N 1
ATOM 1569 C CA . LEU A 1 195 ? -10.773 80.062 -13.438 1 79.88 195 LEU A CA 1
ATOM 1570 C C . LEU A 1 195 ? -9.93 79.75 -12.219 1 79.88 195 LEU A C 1
ATOM 1572 O O . LEU A 1 195 ? -8.695 79.688 -12.305 1 79.88 195 LEU A O 1
ATOM 1576 N N . ALA A 1 196 ? -10.602 79.5 -11.156 1 80.75 196 ALA A N 1
ATOM 1577 C CA . ALA A 1 196 ? -9.891 79.125 -9.938 1 80.75 196 ALA A CA 1
ATOM 1578 C C . ALA A 1 196 ? -9.141 77.812 -10.125 1 80.75 196 ALA A C 1
ATOM 1580 O O . ALA A 1 196 ? -8 77.625 -9.664 1 80.75 196 ALA A O 1
ATOM 1581 N N . GLU A 1 197 ? -9.664 76.875 -10.859 1 86.56 197 GLU A N 1
ATOM 1582 C CA . GLU A 1 197 ? -9.039 75.625 -11.109 1 86.56 197 GLU A CA 1
ATOM 1583 C C . GLU A 1 197 ? -7.824 75.75 -12.023 1 86.56 197 GLU A C 1
ATOM 1585 O O . GLU A 1 197 ? -6.805 75.062 -11.812 1 86.56 197 GLU A O 1
ATOM 1590 N N . VAL A 1 198 ? -7.922 76.625 -12.93 1 85.38 198 VAL A N 1
ATOM 1591 C CA . VAL A 1 198 ? -6.828 76.812 -13.867 1 85.38 198 VAL A CA 1
ATOM 1592 C C . VAL A 1 198 ? -5.652 77.5 -13.148 1 85.38 198 VAL A C 1
ATOM 1594 O O . VAL A 1 198 ? -4.492 77.188 -13.414 1 85.38 198 VAL A O 1
ATOM 1597 N N . ILE A 1 199 ? -6.008 78.375 -12.281 1 81.38 199 ILE A N 1
ATOM 1598 C CA . ILE A 1 199 ? -4.973 79.062 -11.523 1 81.38 199 ILE A CA 1
ATOM 1599 C C . ILE A 1 199 ? -4.238 78.062 -10.633 1 81.38 199 ILE A C 1
ATOM 1601 O O . ILE A 1 199 ? -3.01 78.125 -10.516 1 81.38 199 ILE A O 1
ATOM 1605 N N . GLU A 1 200 ? -5.004 77.188 -10.164 1 81.5 200 GLU A N 1
ATOM 1606 C CA . GLU A 1 200 ? -4.434 76.188 -9.219 1 81.5 200 GLU A CA 1
ATOM 1607 C C . GLU A 1 200 ? -3.699 75.062 -9.93 1 81.5 200 GLU A C 1
ATOM 1609 O O . GLU A 1 200 ? -2.588 74.688 -9.547 1 81.5 200 GLU A O 1
ATOM 1614 N N . LYS A 1 201 ? -4.301 74.5 -11.023 1 86.25 201 LYS A N 1
ATOM 1615 C CA . LYS A 1 201 ? -3.805 73.25 -11.594 1 86.25 201 LYS A CA 1
ATOM 1616 C C . LYS A 1 201 ? -3.266 73.5 -13.008 1 86.25 201 LYS A C 1
ATOM 1618 O O . LYS A 1 201 ? -2.58 72.625 -13.547 1 86.25 201 LYS A O 1
ATOM 1623 N N . GLY A 1 202 ? -3.562 74.562 -13.555 1 83.88 202 GLY A N 1
ATOM 1624 C CA . GLY A 1 202 ? -3.23 74.75 -14.953 1 83.88 202 GLY A CA 1
ATOM 1625 C C . GLY A 1 202 ? -4.316 74.25 -15.906 1 83.88 202 GLY A C 1
ATOM 1626 O O . GLY A 1 202 ? -5.395 73.875 -15.469 1 83.88 202 GLY A O 1
ATOM 1627 N N . ALA A 1 203 ? -4.062 74.438 -17.172 1 86.38 203 ALA A N 1
ATOM 1628 C CA . ALA A 1 203 ? -5.031 74.062 -18.203 1 86.38 203 ALA A CA 1
ATOM 1629 C C . ALA A 1 203 ? -4.422 73.125 -19.219 1 86.38 203 ALA A C 1
ATOM 1631 O O . ALA A 1 203 ? -3.254 73.25 -19.594 1 86.38 203 ALA A O 1
ATOM 1632 N N . GLN A 1 204 ? -5.234 72.125 -19.547 1 89.69 204 GLN A N 1
ATOM 1633 C CA . GLN A 1 204 ? -4.859 71.25 -20.641 1 89.69 204 GLN A CA 1
ATOM 1634 C C . GLN A 1 204 ? -5.324 71.75 -21.984 1 89.69 204 GLN A C 1
ATOM 1636 O O . GLN A 1 204 ? -6.512 72.062 -22.172 1 89.69 204 GLN A O 1
ATOM 1641 N N . ILE A 1 205 ? -4.312 71.938 -22.906 1 85.81 205 ILE A N 1
ATOM 1642 C CA . ILE A 1 205 ? -4.633 72.5 -24.203 1 85.81 205 ILE A CA 1
ATOM 1643 C C . ILE A 1 205 ? -4.629 71.438 -25.281 1 85.81 205 ILE A C 1
ATOM 1645 O O . ILE A 1 205 ? -3.605 70.812 -25.516 1 85.81 205 ILE A O 1
ATOM 1649 N N . ARG A 1 206 ? -5.82 71.312 -25.781 1 86 206 ARG A N 1
ATOM 1650 C CA . ARG A 1 206 ? -5.977 70.438 -26.922 1 86 206 ARG A CA 1
ATOM 1651 C C . ARG A 1 206 ? -6.008 71.188 -28.234 1 86 206 ARG A C 1
ATOM 1653 O O . ARG A 1 206 ? -6.797 72.125 -28.375 1 86 206 ARG A O 1
ATOM 1660 N N . THR A 1 207 ? -5.145 70.875 -29.141 1 81.5 207 THR A N 1
ATOM 1661 C CA . THR A 1 207 ? -5.121 71.562 -30.438 1 81.5 207 THR A CA 1
ATOM 1662 C C . THR A 1 207 ? -6.035 70.812 -31.438 1 81.5 207 THR A C 1
ATOM 1664 O O . THR A 1 207 ? -5.848 69.625 -31.734 1 81.5 207 THR A O 1
ATOM 1667 N N . ILE A 1 208 ? -7.078 71.562 -31.766 1 81.75 208 ILE A N 1
ATOM 1668 C CA . ILE A 1 208 ? -8.031 71 -32.688 1 81.75 208 ILE A CA 1
ATOM 1669 C C . ILE A 1 208 ? -7.77 71.562 -34.094 1 81.75 208 ILE A C 1
ATOM 1671 O O . ILE A 1 208 ? -7.215 72.625 -34.25 1 81.75 208 ILE A O 1
ATOM 1675 N N . ASN A 1 209 ? -8.094 70.812 -35.219 1 75 209 ASN A N 1
ATOM 1676 C CA . ASN A 1 209 ? -7.988 71.188 -36.625 1 75 209 ASN A CA 1
ATOM 1677 C C . ASN A 1 209 ? -6.539 71.375 -37.062 1 75 209 ASN A C 1
ATOM 1679 O O . ASN A 1 209 ? -6.246 72.188 -37.938 1 75 209 ASN A O 1
ATOM 1683 N N . ALA A 1 210 ? -5.684 70.938 -36.219 1 69.81 210 ALA A N 1
ATOM 1684 C CA . ALA A 1 210 ? -4.273 71 -36.594 1 69.81 210 ALA A CA 1
ATOM 1685 C C . ALA A 1 210 ? -3.879 69.812 -37.469 1 69.81 210 ALA A C 1
ATOM 1687 O O . ALA A 1 210 ? -4.555 68.75 -37.469 1 69.81 210 ALA A O 1
ATOM 1688 N N . PRO A 1 211 ? -3.006 70.125 -38.469 1 59.69 211 PRO A N 1
ATOM 1689 C CA . PRO A 1 211 ? -2.633 68.938 -39.25 1 59.69 211 PRO A CA 1
ATOM 1690 C C . PRO A 1 211 ? -2.332 67.75 -38.375 1 59.69 211 PRO A C 1
ATOM 1692 O O . PRO A 1 211 ? -2.318 67.875 -37.125 1 59.69 211 PRO A O 1
ATOM 1695 N N . ARG A 1 212 ? -1.183 66.875 -38.531 1 60.25 212 ARG A N 1
ATOM 1696 C CA . ARG A 1 212 ? -0.843 65.625 -37.969 1 60.25 212 ARG A CA 1
ATOM 1697 C C . ARG A 1 212 ? -0.617 65.688 -36.438 1 60.25 212 ARG A C 1
ATOM 1699 O O . ARG A 1 212 ? 0.031 66.625 -35.969 1 60.25 212 ARG A O 1
ATOM 1706 N N . ASP A 1 213 ? -0.972 64.75 -35.438 1 61.44 213 ASP A N 1
ATOM 1707 C CA . ASP A 1 213 ? -0.906 64.25 -34.062 1 61.44 213 ASP A CA 1
ATOM 1708 C C . ASP A 1 213 ? -0.277 65.25 -33.125 1 61.44 213 ASP A C 1
ATOM 1710 O O . ASP A 1 213 ? 0.859 65.062 -32.656 1 61.44 213 ASP A O 1
ATOM 1714 N N . ALA A 1 214 ? -0.774 66.562 -32.969 1 64.38 214 ALA A N 1
ATOM 1715 C CA . ALA A 1 214 ? -0.168 67.5 -32.031 1 64.38 214 ALA A CA 1
ATOM 1716 C C . ALA A 1 214 ? -0.476 67.125 -30.594 1 64.38 214 ALA A C 1
ATOM 1718 O O . ALA A 1 214 ? -1.631 66.812 -30.25 1 64.38 214 ALA A O 1
ATOM 1719 N N . PRO A 1 215 ? 0.505 66.875 -29.812 1 72.25 215 PRO A N 1
ATOM 1720 C CA . PRO A 1 215 ? 0.276 66.438 -28.438 1 72.25 215 PRO A CA 1
ATOM 1721 C C . PRO A 1 215 ? -0.406 67.5 -27.578 1 72.25 215 PRO A C 1
ATOM 1723 O O . PRO A 1 215 ? -0.258 68.688 -27.828 1 72.25 215 PRO A O 1
ATOM 1726 N N . ASP A 1 216 ? -1.209 67.125 -26.672 1 77.19 216 ASP A N 1
ATOM 1727 C CA . ASP A 1 216 ? -1.796 68 -25.688 1 77.19 216 ASP A CA 1
ATOM 1728 C C . ASP A 1 216 ? -0.714 68.688 -24.828 1 77.19 216 ASP A C 1
ATOM 1730 O O . ASP A 1 216 ? 0.296 68.062 -24.5 1 77.19 216 ASP A O 1
ATOM 1734 N N . VAL A 1 217 ? -0.819 69.938 -24.719 1 81.31 217 VAL A N 1
ATOM 1735 C CA . VAL A 1 217 ? 0.146 70.688 -23.891 1 81.31 217 VAL A CA 1
ATOM 1736 C C . VAL A 1 217 ? -0.554 71.25 -22.656 1 81.31 217 VAL A C 1
ATOM 1738 O O . VAL A 1 217 ? -1.776 71.438 -22.656 1 81.31 217 VAL A O 1
ATOM 1741 N N . VAL A 1 218 ? 0.221 71.5 -21.547 1 86.25 218 VAL A N 1
ATOM 1742 C CA . VAL A 1 218 ? -0.302 72.062 -20.312 1 86.25 218 VAL A CA 1
ATOM 1743 C C . VAL A 1 218 ? 0.184 73.5 -20.188 1 86.25 218 VAL A C 1
ATOM 1745 O O . VAL A 1 218 ? 1.373 73.812 -20.359 1 86.25 218 VAL A O 1
ATOM 1748 N N . TRP A 1 219 ? -0.743 74.438 -19.969 1 81.56 219 TRP A N 1
ATOM 1749 C CA . TRP A 1 219 ? -0.399 75.812 -19.781 1 81.56 219 TRP A CA 1
ATOM 1750 C C . TRP A 1 219 ? -0.738 76.312 -18.375 1 81.56 219 TRP A C 1
ATOM 1752 O O . TRP A 1 219 ? -1.668 75.75 -17.75 1 81.56 219 TRP A O 1
ATOM 1762 N N . SER A 1 220 ? 0.129 77.125 -17.859 1 81.12 220 SER A N 1
ATOM 1763 C CA . SER A 1 220 ? -0.178 77.75 -16.594 1 81.12 220 SER A CA 1
ATOM 1764 C C . SER A 1 220 ? -1.227 78.875 -16.75 1 81.12 220 SER A C 1
ATOM 1766 O O . SER A 1 220 ? -1.541 79.25 -17.875 1 81.12 220 SER A O 1
ATOM 1768 N N . ALA A 1 221 ? -1.815 79.312 -15.633 1 77.69 221 ALA A N 1
ATOM 1769 C CA . ALA A 1 221 ? -2.846 80.312 -15.641 1 77.69 221 ALA A CA 1
ATOM 1770 C C . ALA A 1 221 ? -2.33 81.625 -16.297 1 77.69 221 ALA A C 1
ATOM 1772 O O . ALA A 1 221 ? -3.09 82.312 -16.938 1 77.69 221 ALA A O 1
ATOM 1773 N N . GLU A 1 222 ? -1.036 81.812 -16.125 1 71.69 222 GLU A N 1
ATOM 1774 C CA . GLU A 1 222 ? -0.439 83 -16.656 1 71.69 222 GLU A CA 1
ATOM 1775 C C . GLU A 1 222 ? -0.453 83 -18.188 1 71.69 222 GLU A C 1
ATOM 1777 O O . GLU A 1 222 ? -0.488 84.062 -18.812 1 71.69 222 GLU A O 1
ATOM 1782 N N . GLN A 1 223 ? -0.469 81.812 -18.672 1 72.19 223 GLN A N 1
ATOM 1783 C CA . GLN A 1 223 ? -0.419 81.75 -20.125 1 72.19 223 GLN A CA 1
ATOM 1784 C C . GLN A 1 223 ? -1.811 81.875 -20.734 1 72.19 223 GLN A C 1
ATOM 1786 O O . GLN A 1 223 ? -1.947 82.062 -21.938 1 72.19 223 GLN A O 1
ATOM 1791 N N . LEU A 1 224 ? -2.777 81.75 -19.859 1 70.25 224 LEU A N 1
ATOM 1792 C CA . LEU A 1 224 ? -4.152 81.875 -20.312 1 70.25 224 LEU A CA 1
ATOM 1793 C C . LEU A 1 224 ? -4.602 83.375 -20.172 1 70.25 224 LEU A C 1
ATOM 1795 O O . LEU A 1 224 ? -4.902 83.812 -19.078 1 70.25 224 LEU A O 1
ATOM 1799 N N . GLN A 1 225 ? -4.195 84.25 -20.922 1 60.5 225 GLN A N 1
ATOM 1800 C CA . GLN A 1 225 ? -4.375 85.688 -20.812 1 60.5 225 GLN A CA 1
ATOM 1801 C C . GLN A 1 225 ? -5.793 86.125 -21.219 1 60.5 225 GLN A C 1
ATOM 1803 O O . GLN A 1 225 ? -6.383 85.5 -22.109 1 60.5 225 GLN A O 1
ATOM 1808 N N . THR A 1 226 ? -6.566 86.562 -20.219 1 52.91 226 THR A N 1
ATOM 1809 C CA . THR A 1 226 ? -7.805 87.25 -20.625 1 52.91 226 THR A CA 1
ATOM 1810 C C . THR A 1 226 ? -7.52 88.375 -21.578 1 52.91 226 THR A C 1
ATOM 1812 O O . THR A 1 226 ? -6.387 88.875 -21.656 1 52.91 226 THR A O 1
ATOM 1815 N N . LYS A 1 227 ? -8.578 88.938 -22.234 1 47.44 227 LYS A N 1
ATOM 1816 C CA . LYS A 1 227 ? -8.5 90 -23.203 1 47.44 227 LYS A CA 1
ATOM 1817 C C . LYS A 1 227 ? -7.559 91.125 -22.703 1 47.44 227 LYS A C 1
ATOM 1819 O O . LYS A 1 227 ? -6.754 91.688 -23.469 1 47.44 227 LYS A O 1
ATOM 1824 N N . GLU A 1 228 ? -7.758 91.562 -21.453 1 45.97 228 GLU A N 1
ATOM 1825 C CA . GLU A 1 228 ? -7.141 92.812 -21.031 1 45.97 228 GLU A CA 1
ATOM 1826 C C . GLU A 1 228 ? -5.695 92.625 -20.594 1 45.97 228 GLU A C 1
ATOM 1828 O O . GLU A 1 228 ? -4.824 93.438 -20.875 1 45.97 228 GLU A O 1
ATOM 1833 N N . THR A 1 229 ? -5.328 91.5 -20.031 1 47.38 229 THR A N 1
ATOM 1834 C CA . THR A 1 229 ? -4.051 91.438 -19.328 1 47.38 229 THR A CA 1
ATOM 1835 C C . THR A 1 229 ? -2.951 90.938 -20.281 1 47.38 229 THR A C 1
ATOM 1837 O O . THR A 1 229 ? -1.774 91.25 -20.078 1 47.38 229 THR A O 1
ATOM 1840 N N . ALA A 1 230 ? -3.205 90.312 -21.25 1 44.22 230 ALA A N 1
ATOM 1841 C CA . ALA A 1 230 ? -2.16 89.75 -22.109 1 44.22 230 ALA A CA 1
ATOM 1842 C C . ALA A 1 230 ? -1.36 90.875 -22.781 1 44.22 230 ALA A C 1
ATOM 1844 O O . ALA A 1 230 ? -0.144 90.75 -22.953 1 44.22 230 ALA A O 1
ATOM 1845 N N . VAL A 1 231 ? -1.968 91.812 -23.156 1 43.41 231 VAL A N 1
ATOM 1846 C CA . VAL A 1 231 ? -1.273 92.938 -23.859 1 43.41 231 VAL A CA 1
ATOM 1847 C C . VAL A 1 231 ? -0.199 93.5 -22.953 1 43.41 231 VAL A C 1
ATOM 1849 O O . VAL A 1 231 ? 0.918 93.812 -23.406 1 43.41 231 VAL A O 1
ATOM 1852 N N . ARG A 1 232 ? -0.561 93.625 -21.703 1 44.19 232 ARG A N 1
ATOM 1853 C CA . ARG A 1 232 ? 0.375 94.375 -20.844 1 44.19 232 ARG A CA 1
ATOM 1854 C C . ARG A 1 232 ? 1.653 93.562 -20.641 1 44.19 232 ARG A C 1
ATOM 1856 O O . ARG A 1 232 ? 2.748 94.125 -20.578 1 44.19 232 ARG A O 1
ATOM 1863 N N . LEU A 1 233 ? 1.507 92.312 -20.609 1 44.47 233 LEU A N 1
ATOM 1864 C CA . LEU A 1 233 ? 2.684 91.5 -20.328 1 44.47 233 LEU A CA 1
ATOM 1865 C C . LEU A 1 233 ? 3.605 91.438 -21.547 1 44.47 233 LEU A C 1
ATOM 1867 O O . LEU A 1 233 ? 4.832 91.5 -21.406 1 44.47 233 LEU A O 1
ATOM 1871 N N . ILE A 1 234 ? 3.02 91.312 -22.672 1 44.88 234 ILE A N 1
ATOM 1872 C CA . ILE A 1 234 ? 3.871 91.25 -23.859 1 44.88 234 ILE A CA 1
ATOM 1873 C C . ILE A 1 234 ? 4.617 92.625 -24 1 44.88 234 ILE A C 1
ATOM 1875 O O . ILE A 1 234 ? 5.801 92.625 -24.344 1 44.88 234 ILE A O 1
ATOM 1879 N N . LEU A 1 235 ? 3.895 93.688 -23.703 1 44.94 235 LEU A N 1
ATOM 1880 C CA . LEU A 1 235 ? 4.531 95 -23.766 1 44.94 235 LEU A CA 1
ATOM 1881 C C . LEU A 1 235 ? 5.617 95.125 -22.719 1 44.94 235 LEU A C 1
ATOM 1883 O O . LEU A 1 235 ? 6.633 95.812 -22.938 1 44.94 235 LEU A O 1
ATOM 1887 N N . ARG A 1 236 ? 5.336 94.625 -21.594 1 44.66 236 ARG A N 1
ATOM 1888 C CA . ARG A 1 236 ? 6.332 94.75 -20.531 1 44.66 236 ARG A CA 1
ATOM 1889 C C . ARG A 1 236 ? 7.543 93.875 -20.812 1 44.66 236 ARG A C 1
ATOM 1891 O O . ARG A 1 236 ? 8.656 94.188 -20.391 1 44.66 236 ARG A O 1
ATOM 1898 N N . ASN A 1 237 ? 7.234 92.625 -21.172 1 42.47 237 ASN A N 1
ATOM 1899 C CA . ASN A 1 237 ? 8.422 91.812 -21.453 1 42.47 237 ASN A CA 1
ATOM 1900 C C . ASN A 1 237 ? 9.188 92.375 -22.656 1 42.47 237 ASN A C 1
ATOM 1902 O O . ASN A 1 237 ? 8.664 92.438 -23.766 1 42.47 237 ASN A O 1
ATOM 1906 N N . ASN A 1 238 ? 9.984 93.438 -22.484 1 41.59 238 ASN A N 1
ATOM 1907 C CA . ASN A 1 238 ? 10.984 94.25 -23.141 1 41.59 238 ASN A CA 1
ATOM 1908 C C . ASN A 1 238 ? 11.727 93.438 -24.234 1 41.59 238 ASN A C 1
ATOM 1910 O O . ASN A 1 238 ? 12.664 94 -24.844 1 41.59 238 ASN A O 1
ATOM 1914 N N . GLN A 1 239 ? 11.695 92.125 -24.219 1 44.38 239 GLN A N 1
ATOM 1915 C CA . GLN A 1 239 ? 12.734 91.5 -24.984 1 44.38 239 GLN A CA 1
ATOM 1916 C C . GLN A 1 239 ? 12.523 91.688 -26.484 1 44.38 239 GLN A C 1
ATOM 1918 O O . GLN A 1 239 ? 13.305 91.188 -27.297 1 44.38 239 GLN A O 1
ATOM 1923 N N . LEU A 1 240 ? 11.375 92 -26.922 1 43.78 240 LEU A N 1
ATOM 1924 C CA . LEU A 1 240 ? 11.359 92.125 -28.375 1 43.78 240 LEU A CA 1
ATOM 1925 C C . LEU A 1 240 ? 12.062 93.438 -28.812 1 43.78 240 LEU A C 1
ATOM 1927 O O . LEU A 1 240 ? 11.438 94.312 -29.391 1 43.78 240 LEU A O 1
ATOM 1931 N N . LYS A 1 241 ? 12.898 93.938 -28.062 1 45.91 241 LYS A N 1
ATOM 1932 C CA . LYS A 1 241 ? 13.805 94.938 -28.578 1 45.91 241 LYS A CA 1
ATOM 1933 C C . LYS A 1 241 ? 14.523 94.5 -29.828 1 45.91 241 LYS A C 1
ATOM 1935 O O . LYS A 1 241 ? 15.297 93.5 -29.781 1 45.91 241 LYS A O 1
ATOM 1940 N N . ASP A 1 242 ? 13.836 94.188 -30.891 1 46.62 242 ASP A N 1
ATOM 1941 C CA . ASP A 1 242 ? 14.586 94 -32.125 1 46.62 242 ASP A CA 1
ATOM 1942 C C . ASP A 1 242 ? 15.234 95.25 -32.594 1 46.62 242 ASP A C 1
ATOM 1944 O O . ASP A 1 242 ? 14.555 96.25 -32.781 1 46.62 242 ASP A O 1
ATOM 1948 N N . ALA A 1 243 ? 16.484 95.438 -32.406 1 51.03 243 ALA A N 1
ATOM 1949 C CA . ALA A 1 243 ? 17.359 96.5 -32.781 1 51.03 243 ALA A CA 1
ATOM 1950 C C . ALA A 1 243 ? 16.984 97.062 -34.188 1 51.03 243 ALA A C 1
ATOM 1952 O O . ALA A 1 243 ? 17.234 98.188 -34.5 1 51.03 243 ALA A O 1
ATOM 1953 N N . ALA A 1 244 ? 16.312 96.312 -35.031 1 55.34 244 ALA A N 1
ATOM 1954 C CA . ALA A 1 244 ? 16.188 96.688 -36.438 1 55.34 244 ALA A CA 1
ATOM 1955 C C . ALA A 1 244 ? 14.867 97.438 -36.656 1 55.34 244 ALA A C 1
ATOM 1957 O O . ALA A 1 244 ? 14.664 98.062 -37.719 1 55.34 244 ALA A O 1
ATOM 1958 N N . LEU A 1 245 ? 13.891 97.438 -35.75 1 61.25 245 LEU A N 1
ATOM 1959 C CA . LEU A 1 245 ? 12.625 98.125 -35.969 1 61.25 245 LEU A CA 1
ATOM 1960 C C . LEU A 1 245 ? 12.461 99.25 -34.938 1 61.25 245 LEU A C 1
ATOM 1962 O O . LEU A 1 245 ? 12.906 99.125 -33.812 1 61.25 245 LEU A O 1
ATOM 1966 N N . SER A 1 246 ? 12.031 100.312 -35.406 1 66.75 246 SER A N 1
ATOM 1967 C CA . SER A 1 246 ? 11.781 101.5 -34.531 1 66.75 246 SER A CA 1
ATOM 1968 C C . SER A 1 246 ? 10.734 101.125 -33.469 1 66.75 246 SER A C 1
ATOM 1970 O O . SER A 1 246 ? 9.852 100.312 -33.688 1 66.75 246 SER A O 1
ATOM 1972 N N . PRO A 1 247 ? 10.898 101.562 -32.312 1 63.09 247 PRO A N 1
ATOM 1973 C CA . PRO A 1 247 ? 9.953 101.312 -31.219 1 63.09 247 PRO A CA 1
ATOM 1974 C C . PRO A 1 247 ? 8.508 101.562 -31.625 1 63.09 247 PRO A C 1
ATOM 1976 O O . PRO A 1 247 ? 7.602 100.812 -31.188 1 63.09 247 PRO A O 1
ATOM 1979 N N . GLY A 1 248 ? 8.297 102.5 -32.5 1 64.75 248 GLY A N 1
ATOM 1980 C CA . GLY A 1 248 ? 6.953 102.812 -32.969 1 64.75 248 GLY A CA 1
ATOM 1981 C C . GLY A 1 248 ? 6.355 101.688 -33.844 1 64.75 248 GLY A C 1
ATOM 1982 O O . GLY A 1 248 ? 5.191 101.312 -33.656 1 64.75 248 GLY A O 1
ATOM 1983 N N . THR A 1 249 ? 7.156 101.188 -34.719 1 67 249 THR A N 1
ATOM 1984 C CA . THR A 1 249 ? 6.707 100.125 -35.594 1 67 249 THR A CA 1
ATOM 1985 C C . THR A 1 249 ? 6.371 98.875 -34.812 1 67 249 THR A C 1
ATOM 1987 O O . THR A 1 249 ? 5.379 98.188 -35.094 1 67 249 THR A O 1
ATOM 1990 N N . MET A 1 250 ? 7.148 98.625 -33.812 1 66.94 250 MET A N 1
ATOM 1991 C CA . MET A 1 250 ? 6.918 97.5 -32.969 1 66.94 250 MET A CA 1
ATOM 1992 C C . MET A 1 250 ? 5.594 97.625 -32.25 1 66.94 250 MET A C 1
ATOM 1994 O O . MET A 1 250 ? 4.848 96.625 -32.125 1 66.94 250 MET A O 1
ATOM 1998 N N . ARG A 1 251 ? 5.324 98.75 -31.844 1 66.5 251 ARG A N 1
ATOM 1999 C CA . ARG A 1 251 ? 4.062 99 -31.141 1 66.5 251 ARG A CA 1
ATOM 2000 C C . ARG A 1 251 ? 2.871 98.688 -32.031 1 66.5 251 ARG A C 1
ATOM 2002 O O . ARG A 1 251 ? 1.858 98.125 -31.609 1 66.5 251 ARG A O 1
ATOM 2009 N N . VAL A 1 252 ? 2.984 99.062 -33.281 1 67.81 252 VAL A N 1
ATOM 2010 C CA . VAL A 1 252 ? 1.901 98.875 -34.219 1 67.81 252 VAL A CA 1
ATOM 2011 C C . VAL A 1 252 ? 1.679 97.375 -34.469 1 67.81 252 VAL A C 1
ATOM 2013 O O . VAL A 1 252 ? 0.539 96.938 -34.469 1 67.81 252 VAL A O 1
ATOM 2016 N N . ILE A 1 253 ? 2.779 96.688 -34.594 1 70 253 ILE A N 1
ATOM 2017 C CA . ILE A 1 253 ? 2.697 95.25 -34.875 1 70 253 ILE A CA 1
ATOM 2018 C C . ILE A 1 253 ? 2.066 94.562 -33.688 1 70 253 ILE A C 1
ATOM 2020 O O . ILE A 1 253 ? 1.152 93.75 -33.875 1 70 253 ILE A O 1
ATOM 2024 N N . LEU A 1 254 ? 2.482 94.875 -32.531 1 67.62 254 LEU A N 1
ATOM 2025 C CA . LEU A 1 254 ? 2.004 94.188 -31.344 1 67.62 254 LEU A CA 1
ATOM 2026 C C . LEU A 1 254 ? 0.528 94.5 -31.109 1 67.62 254 LEU A C 1
ATOM 2028 O O . LEU A 1 254 ? -0.232 93.625 -30.703 1 67.62 254 LEU A O 1
ATOM 2032 N N . THR A 1 255 ? 0.161 95.688 -31.344 1 67.62 255 THR A N 1
ATOM 2033 C CA . THR A 1 255 ? -1.242 96.062 -31.188 1 67.62 255 THR A CA 1
ATOM 2034 C C . THR A 1 255 ? -2.113 95.25 -32.188 1 67.62 255 THR A C 1
ATOM 2036 O O . THR A 1 255 ? -3.203 94.812 -31.828 1 67.62 255 THR A O 1
ATOM 2039 N N . ARG A 1 256 ? -1.609 95.188 -33.406 1 72.62 256 ARG A N 1
ATOM 2040 C CA . ARG A 1 256 ? -2.422 94.438 -34.375 1 72.62 256 ARG A CA 1
ATOM 2041 C C . ARG A 1 256 ? -2.52 93 -34.031 1 72.62 256 ARG A C 1
ATOM 2043 O O . ARG A 1 256 ? -3.584 92.375 -34.156 1 72.62 256 ARG A O 1
ATOM 2050 N N . ILE A 1 257 ? -1.451 92.438 -33.625 1 71.19 257 ILE A N 1
ATOM 2051 C CA . ILE A 1 257 ? -1.476 91 -33.219 1 71.19 257 ILE A CA 1
ATOM 2052 C C . ILE A 1 257 ? -2.494 90.812 -32.094 1 71.19 257 ILE A C 1
ATOM 2054 O O . ILE A 1 257 ? -3.266 89.875 -32.125 1 71.19 257 ILE A O 1
ATOM 2058 N N . ARG A 1 258 ? -2.578 91.75 -31.312 1 65.25 258 ARG A N 1
ATOM 2059 C CA . ARG A 1 258 ? -3.529 91.688 -30.203 1 65.25 258 ARG A CA 1
ATOM 2060 C C . ARG A 1 258 ? -4.965 91.75 -30.703 1 65.25 258 ARG A C 1
ATOM 2062 O O . ARG A 1 258 ? -5.84 91.062 -30.219 1 65.25 258 ARG A O 1
ATOM 2069 N N . GLN A 1 259 ? -5.199 92.625 -31.5 1 68.5 259 GLN A N 1
ATOM 2070 C CA . GLN A 1 259 ? -6.531 92.75 -32.062 1 68.5 259 GLN A CA 1
ATOM 2071 C C . GLN A 1 259 ? -6.965 91.5 -32.781 1 68.5 259 GLN A C 1
ATOM 2073 O O . GLN A 1 259 ? -8.125 91.062 -32.688 1 68.5 259 GLN A O 1
ATOM 2078 N N . LEU A 1 260 ? -6.012 91 -33.469 1 71.06 260 LEU A N 1
ATOM 2079 C CA . LEU A 1 260 ? -6.328 89.812 -34.219 1 71.06 260 LEU A CA 1
ATOM 2080 C C . LEU A 1 260 ? -6.691 88.625 -33.25 1 71.06 260 LEU A C 1
ATOM 2082 O O . LEU A 1 260 ? -7.594 87.875 -33.531 1 71.06 260 LEU A O 1
ATOM 2086 N N . GLN A 1 261 ? -6.016 88.688 -32.188 1 66.5 261 GLN A N 1
ATOM 2087 C CA . GLN A 1 261 ? -6.289 87.625 -31.172 1 66.5 261 GLN A CA 1
ATOM 2088 C C . GLN A 1 261 ? -7.691 87.812 -30.594 1 66.5 261 GLN A C 1
ATOM 2090 O O . GLN A 1 261 ? -8.336 86.812 -30.219 1 66.5 261 GLN A O 1
ATOM 2095 N N . ARG A 1 262 ? -8.133 89 -30.422 1 64.38 262 ARG A N 1
ATOM 2096 C CA . ARG A 1 262 ? -9.477 89.25 -29.922 1 64.38 262 ARG A CA 1
ATOM 2097 C C . ARG A 1 262 ? -10.531 88.938 -30.969 1 64.38 262 ARG A C 1
ATOM 2099 O O . ARG A 1 262 ? -11.617 88.438 -30.625 1 64.38 262 ARG A O 1
ATOM 2106 N N . GLU A 1 263 ? -10.242 89.188 -32.125 1 68 263 GLU A N 1
ATOM 2107 C CA . GLU A 1 263 ? -11.18 89 -33.219 1 68 263 GLU A CA 1
ATOM 2108 C C . GLU A 1 263 ? -11.336 87.5 -33.531 1 68 263 GLU A C 1
ATOM 2110 O O . GLU A 1 263 ? -12.438 87 -33.812 1 68 263 GLU A O 1
ATOM 2115 N N . ILE A 1 264 ? -10.234 86.75 -33.438 1 69.62 264 ILE A N 1
ATOM 2116 C CA . ILE A 1 264 ? -10.266 85.312 -33.75 1 69.62 264 ILE A CA 1
ATOM 2117 C C . ILE A 1 264 ? -9.789 84.5 -32.562 1 69.62 264 ILE A C 1
ATOM 2119 O O . ILE A 1 264 ? -8.586 84.25 -32.406 1 69.62 264 ILE A O 1
ATOM 2123 N N . PRO A 1 265 ? -10.734 84.25 -31.578 1 65.31 265 PRO A N 1
ATOM 2124 C CA . PRO A 1 265 ? -10.336 83.5 -30.375 1 65.31 265 PRO A CA 1
ATOM 2125 C C . PRO A 1 265 ? -9.773 82.125 -30.672 1 65.31 265 PRO A C 1
ATOM 2127 O O . PRO A 1 265 ? -10.281 81.438 -31.547 1 65.31 265 PRO A O 1
ATOM 2130 N N . SER A 1 266 ? -8.555 81.875 -29.953 1 70.69 266 SER A N 1
ATOM 2131 C CA . SER A 1 266 ? -7.883 80.625 -30.281 1 70.69 266 SER A CA 1
ATOM 2132 C C . SER A 1 266 ? -8.125 79.562 -29.188 1 70.69 266 SER A C 1
ATOM 2134 O O . SER A 1 266 ? -7.809 78.375 -29.375 1 70.69 266 SER A O 1
ATOM 2136 N N . LEU A 1 267 ? -8.625 80.062 -28.031 1 79.38 267 LEU A N 1
ATOM 2137 C CA . LEU A 1 267 ? -8.781 79.062 -26.953 1 79.38 267 LEU A CA 1
ATOM 2138 C C . LEU A 1 267 ? -10.227 79.062 -26.469 1 79.38 267 LEU A C 1
ATOM 2140 O O . LEU A 1 267 ? -10.812 80.125 -26.188 1 79.38 267 LEU A O 1
ATOM 2144 N N . VAL A 1 268 ? -10.898 77.875 -26.422 1 81.94 268 VAL A N 1
ATOM 2145 C CA . VAL A 1 268 ? -12.258 77.688 -25.938 1 81.94 268 VAL A CA 1
ATOM 2146 C C . VAL A 1 268 ? -12.289 76.562 -24.906 1 81.94 268 VAL A C 1
ATOM 2148 O O . VAL A 1 268 ? -11.711 75.5 -25.109 1 81.94 268 VAL A O 1
ATOM 2151 N N . TYR A 1 269 ? -12.875 76.938 -23.719 1 86.44 269 TYR A N 1
ATOM 2152 C CA . TYR A 1 269 ? -13.055 75.938 -22.719 1 86.44 269 TYR A CA 1
ATOM 2153 C C . TYR A 1 269 ? -13.961 74.812 -23.234 1 86.44 269 TYR A C 1
ATOM 2155 O O . TYR A 1 269 ? -15.039 75.062 -23.766 1 86.44 269 TYR A O 1
ATOM 2163 N N . ASN A 1 270 ? -13.453 73.562 -23.172 1 87.56 270 ASN A N 1
ATOM 2164 C CA . ASN A 1 270 ? -14.211 72.375 -23.578 1 87.56 270 ASN A CA 1
ATOM 2165 C C . ASN A 1 270 ? -14.703 71.562 -22.391 1 87.56 270 ASN A C 1
ATOM 2167 O O . ASN A 1 270 ? -13.984 70.688 -21.891 1 87.56 270 ASN A O 1
ATOM 2171 N N . PRO A 1 271 ? -15.922 71.875 -21.953 1 88.44 271 PRO A N 1
ATOM 2172 C CA . PRO A 1 271 ? -16.438 71.188 -20.766 1 88.44 271 PRO A CA 1
ATOM 2173 C C . PRO A 1 271 ? -16.625 69.688 -21 1 88.44 271 PRO A C 1
ATOM 2175 O O . PRO A 1 271 ? -16.422 68.875 -20.094 1 88.44 271 PRO A O 1
ATOM 2178 N N . GLN A 1 272 ? -16.984 69.312 -22.188 1 89.81 272 GLN A N 1
ATOM 2179 C CA . GLN A 1 272 ? -17.219 67.875 -22.484 1 89.81 272 GLN A CA 1
ATOM 2180 C C . GLN A 1 272 ? -15.914 67.125 -22.406 1 89.81 272 GLN A C 1
ATOM 2182 O O . GLN A 1 272 ? -15.875 66 -21.781 1 89.81 272 GLN A O 1
ATOM 2187 N N . TYR A 1 273 ? -14.914 67.625 -23.078 1 90.12 273 TYR A N 1
ATOM 2188 C CA . TYR A 1 273 ? -13.617 66.938 -23.047 1 90.12 273 TYR A CA 1
ATOM 2189 C C . TYR A 1 273 ? -13.047 66.938 -21.641 1 90.12 273 TYR A C 1
ATOM 2191 O O . TYR A 1 273 ? -12.406 65.938 -21.219 1 90.12 273 TYR A O 1
ATOM 2199 N N . THR A 1 274 ? -13.188 67.938 -20.906 1 90 274 THR A N 1
ATOM 2200 C CA . THR A 1 274 ? -12.789 68 -19.516 1 90 274 THR A CA 1
ATOM 2201 C C . THR A 1 274 ? -13.477 66.875 -18.719 1 90 274 THR A C 1
ATOM 2203 O O . THR A 1 274 ? -12.828 66.125 -17.969 1 90 274 THR A O 1
ATOM 2206 N N . LEU A 1 275 ? -14.773 66.75 -18.875 1 90.94 275 LEU A N 1
ATOM 2207 C CA . LEU A 1 275 ? -15.539 65.75 -18.172 1 90.94 275 LEU A CA 1
ATOM 2208 C C . LEU A 1 275 ? -15.102 64.375 -18.578 1 90.94 275 LEU A C 1
ATOM 2210 O O . LEU A 1 275 ? -15.008 63.469 -17.734 1 90.94 275 LEU A O 1
ATOM 2214 N N . LEU A 1 276 ? -14.914 64.188 -19.797 1 91.31 276 LEU A N 1
ATOM 2215 C CA . LEU A 1 276 ? -14.445 62.906 -20.297 1 91.31 276 LEU A CA 1
ATOM 2216 C C . LEU A 1 276 ? -13.117 62.5 -19.641 1 91.31 276 LEU A C 1
ATOM 2218 O O . LEU A 1 276 ? -12.938 61.375 -19.203 1 91.31 276 LEU A O 1
ATOM 2222 N N . ARG A 1 277 ? -12.203 63.375 -19.625 1 90.38 277 ARG A N 1
ATOM 2223 C CA . ARG A 1 277 ? -10.906 63.125 -19.016 1 90.38 277 ARG A CA 1
ATOM 2224 C C . ARG A 1 277 ? -11.047 62.844 -17.516 1 90.38 277 ARG A C 1
ATOM 2226 O O . ARG A 1 277 ? -10.367 61.969 -16.984 1 90.38 277 ARG A O 1
ATOM 2233 N N . ARG A 1 278 ? -11.852 63.625 -16.906 1 91.19 278 ARG A N 1
ATOM 2234 C CA . ARG A 1 278 ? -12.109 63.438 -15.477 1 91.19 278 ARG A CA 1
ATOM 2235 C C . ARG A 1 278 ? -12.695 62.062 -15.211 1 91.19 278 ARG A C 1
ATOM 2237 O O . ARG A 1 278 ? -12.25 61.344 -14.289 1 91.19 278 ARG A O 1
ATOM 2244 N N . ASN A 1 279 ? -13.562 61.625 -16.016 1 90.31 279 ASN A N 1
ATOM 2245 C CA . ASN A 1 279 ? -14.18 60.312 -15.844 1 90.31 279 ASN A CA 1
ATOM 2246 C C . ASN A 1 279 ? -13.188 59.219 -16.125 1 90.31 279 ASN A C 1
ATOM 2248 O O . ASN A 1 279 ? -13.164 58.188 -15.422 1 90.31 279 ASN A O 1
ATOM 2252 N N . GLN A 1 280 ? -12.43 59.406 -17.109 1 90.12 280 GLN A N 1
ATOM 2253 C CA . GLN A 1 280 ? -11.414 58.406 -17.422 1 90.12 280 GLN A CA 1
ATOM 2254 C C . GLN A 1 280 ? -10.406 58.281 -16.281 1 90.12 280 GLN A C 1
ATOM 2256 O O . GLN A 1 280 ? -9.984 57.156 -15.961 1 90.12 280 GLN A O 1
ATOM 2261 N N . ALA A 1 281 ? -9.969 59.344 -15.75 1 89.69 281 ALA A N 1
ATOM 2262 C CA . ALA A 1 281 ? -9.047 59.312 -14.617 1 89.69 281 ALA A CA 1
ATOM 2263 C C . ALA A 1 281 ? -9.664 58.594 -13.422 1 89.69 281 ALA A C 1
ATOM 2265 O O . ALA A 1 281 ? -8.992 57.844 -12.727 1 89.69 281 ALA A O 1
ATOM 2266 N N . ALA A 1 282 ? -10.906 58.844 -13.203 1 90.06 282 ALA A N 1
ATOM 2267 C CA . ALA A 1 282 ? -11.617 58.188 -12.102 1 90.06 282 ALA A CA 1
ATOM 2268 C C . ALA A 1 282 ? -11.742 56.688 -12.344 1 90.06 282 ALA A C 1
ATOM 2270 O O . ALA A 1 282 ? -11.609 55.875 -11.406 1 90.06 282 ALA A O 1
ATOM 2271 N N . GLU A 1 283 ? -11.914 56.375 -13.516 1 86.56 283 GLU A N 1
ATOM 2272 C CA . GLU A 1 283 ? -12.125 54.969 -13.859 1 86.56 283 GLU A CA 1
ATOM 2273 C C . GLU A 1 283 ? -10.828 54.156 -13.758 1 86.56 283 GLU A C 1
ATOM 2275 O O . GLU A 1 283 ? -10.859 52.969 -13.523 1 86.56 283 GLU A O 1
ATOM 2280 N N . LYS A 1 284 ? -9.75 54.781 -13.953 1 83.44 284 LYS A N 1
ATOM 2281 C CA . LYS A 1 284 ? -8.453 54.125 -13.914 1 83.44 284 LYS A CA 1
ATOM 2282 C C . LYS A 1 284 ? -8.07 53.75 -12.484 1 83.44 284 LYS A C 1
ATOM 2284 O O . LYS A 1 284 ? -7.176 52.938 -12.266 1 83.44 284 LYS A O 1
ATOM 2289 N N . ILE A 1 285 ? -8.688 54.344 -11.547 1 82.44 285 ILE A N 1
ATOM 2290 C CA . ILE A 1 285 ? -8.367 54.062 -10.148 1 82.44 285 ILE A CA 1
ATOM 2291 C C . ILE A 1 285 ? -8.844 52.656 -9.789 1 82.44 285 ILE A C 1
ATOM 2293 O O . ILE A 1 285 ? -10.023 52.344 -9.945 1 82.44 285 ILE A O 1
ATOM 2297 N N . THR A 1 286 ? -7.895 51.906 -9.391 1 81.25 286 THR A N 1
ATOM 2298 C CA . THR A 1 286 ? -8.203 50.562 -8.945 1 81.25 286 THR A CA 1
ATOM 2299 C C . THR A 1 286 ? -8.734 50.562 -7.52 1 81.25 286 THR A C 1
ATOM 2301 O O . THR A 1 286 ? -8.352 51.406 -6.707 1 81.25 286 THR A O 1
ATOM 2304 N N . PRO A 1 287 ? -9.719 49.688 -7.281 1 75.81 287 PRO A N 1
ATOM 2305 C CA . PRO A 1 287 ? -10.281 49.625 -5.93 1 75.81 287 PRO A CA 1
ATOM 2306 C C . PRO A 1 287 ? -9.219 49.344 -4.863 1 75.81 287 PRO A C 1
ATOM 2308 O O . PRO A 1 287 ? -8.289 48.594 -5.098 1 75.81 287 PRO A O 1
ATOM 2311 N N . VAL A 1 288 ? -9.242 50.281 -3.828 1 75.88 288 VAL A N 1
ATOM 2312 C CA . VAL A 1 288 ? -8.352 50.094 -2.682 1 75.88 288 VAL A CA 1
ATOM 2313 C C . VAL A 1 288 ? -8.898 49 -1.779 1 75.88 288 VAL A C 1
ATOM 2315 O O . VAL A 1 288 ? -10.086 49 -1.447 1 75.88 288 VAL A O 1
ATOM 2318 N N . TYR A 1 289 ? -8.07 48.031 -1.568 1 75.38 289 TYR A N 1
ATOM 2319 C CA . TYR A 1 289 ? -8.492 46.906 -0.729 1 75.38 289 TYR A CA 1
ATOM 2320 C C . TYR A 1 289 ? -7.906 47.031 0.672 1 75.38 289 TYR A C 1
ATOM 2322 O O . TYR A 1 289 ? -6.762 47.438 0.838 1 75.38 289 TYR A O 1
ATOM 2330 N N . LYS A 1 290 ? -8.703 47.062 1.654 1 70.44 290 LYS A N 1
ATOM 2331 C CA . LYS A 1 290 ? -8.273 46.969 3.045 1 70.44 290 LYS A CA 1
ATOM 2332 C C . LYS A 1 290 ? -8.109 45.5 3.457 1 70.44 290 LYS A C 1
ATOM 2334 O O . LYS A 1 290 ? -8.953 44.656 3.135 1 70.44 290 LYS A O 1
ATOM 2339 N N . SER A 1 291 ? -6.91 45.156 3.932 1 73 291 SER A N 1
ATOM 2340 C CA . SER A 1 291 ? -6.637 43.781 4.391 1 73 291 SER A CA 1
ATOM 2341 C C . SER A 1 291 ? -7.184 43.562 5.797 1 73 291 SER A C 1
ATOM 2343 O O . SER A 1 291 ? -6.91 44.344 6.707 1 73 291 SER A O 1
ATOM 2345 N N . VAL A 1 292 ? -8.234 42.875 5.852 1 71.44 292 VAL A N 1
ATOM 2346 C CA . VAL A 1 292 ? -8.727 42.438 7.156 1 71.44 292 VAL A CA 1
ATOM 2347 C C . VAL A 1 292 ? -8.102 41.094 7.52 1 71.44 292 VAL A C 1
ATOM 2349 O O . VAL A 1 292 ? -8.219 40.125 6.762 1 71.44 292 VAL A O 1
ATOM 2352 N N . LYS A 1 293 ? -7.281 41.125 8.555 1 71.12 293 LYS A N 1
ATOM 2353 C CA . LYS A 1 293 ? -6.613 39.906 8.992 1 71.12 293 LYS A CA 1
ATOM 2354 C C . LYS A 1 293 ? -7.602 38.938 9.633 1 71.12 293 LYS A C 1
ATOM 2356 O O . LYS A 1 293 ? -8.617 39.344 10.188 1 71.12 293 LYS A O 1
ATOM 2361 N N . ARG A 1 294 ? -7.273 37.75 9.523 1 69.25 294 ARG A N 1
ATOM 2362 C CA . ARG A 1 294 ? -8.055 36.719 10.18 1 69.25 294 ARG A CA 1
ATOM 2363 C C . ARG A 1 294 ? -8.203 37 11.672 1 69.25 294 ARG A C 1
ATOM 2365 O O . ARG A 1 294 ? -7.234 37.375 12.336 1 69.25 294 ARG A O 1
ATOM 2372 N N . GLY A 1 295 ? -9.406 36.906 12.141 1 68.69 295 GLY A N 1
ATOM 2373 C CA . GLY A 1 295 ? -9.68 37.094 13.555 1 68.69 295 GLY A CA 1
ATOM 2374 C C . GLY A 1 295 ? -10.164 38.5 13.883 1 68.69 295 GLY A C 1
ATOM 2375 O O . GLY A 1 295 ? -10.656 38.75 14.984 1 68.69 295 GLY A O 1
ATOM 2376 N N . SER A 1 296 ? -9.961 39.375 12.914 1 73.25 296 SER A N 1
ATOM 2377 C CA . SER A 1 296 ? -10.414 40.75 13.156 1 73.25 296 SER A CA 1
ATOM 2378 C C . SER A 1 296 ? -11.93 40.812 13.266 1 73.25 296 SER A C 1
ATOM 2380 O O . SER A 1 296 ? -12.641 40.031 12.609 1 73.25 296 SER A O 1
ATOM 2382 N N . THR A 1 297 ? -12.391 41.5 14.266 1 78.38 297 THR A N 1
ATOM 2383 C CA . THR A 1 297 ? -13.828 41.656 14.477 1 78.38 297 THR A CA 1
ATOM 2384 C C . THR A 1 297 ? -14.453 42.5 13.375 1 78.38 297 THR A C 1
ATOM 2386 O O . THR A 1 297 ? -14.07 43.656 13.18 1 78.38 297 THR A O 1
ATOM 2389 N N . LEU A 1 298 ? -15.32 41.875 12.648 1 79.94 298 LEU A N 1
ATOM 2390 C CA . LEU A 1 298 ? -16.031 42.594 11.594 1 79.94 298 LEU A CA 1
ATOM 2391 C C . LEU A 1 298 ? -17.234 43.344 12.156 1 79.94 298 LEU A C 1
ATOM 2393 O O . LEU A 1 298 ? -17.5 44.469 11.781 1 79.94 298 LEU A O 1
ATOM 2397 N N . LEU A 1 299 ? -18 42.531 12.992 1 80 299 LEU A N 1
ATOM 2398 C CA . LEU A 1 299 ? -19.172 43.094 13.664 1 80 299 LEU A CA 1
ATOM 2399 C C . LEU A 1 299 ? -19.156 42.75 15.156 1 80 299 LEU A C 1
ATOM 2401 O O . LEU A 1 299 ? -18.797 41.656 15.531 1 80 299 LEU A O 1
ATOM 2405 N N . ARG A 1 300 ? -19.281 43.75 16 1 80.75 300 ARG A N 1
ATOM 2406 C CA . ARG A 1 300 ? -19.406 43.531 17.438 1 80.75 300 ARG A CA 1
ATOM 2407 C C . ARG A 1 300 ? -20.859 43.312 17.828 1 80.75 300 ARG A C 1
ATOM 2409 O O . ARG A 1 300 ? -21.766 43.844 17.203 1 80.75 300 ARG A O 1
ATOM 2416 N N . ALA A 1 301 ? -20.953 42.5 18.859 1 80.81 301 ALA A N 1
ATOM 2417 C CA . ALA A 1 301 ? -22.297 42.281 19.391 1 80.81 301 ALA A CA 1
ATOM 2418 C C . ALA A 1 301 ? -22.953 43.594 19.797 1 80.81 301 ALA A C 1
ATOM 2420 O O . ALA A 1 301 ? -22.359 44.406 20.5 1 80.81 301 ALA A O 1
ATOM 2421 N N . GLY A 1 302 ? -24.141 43.812 19.297 1 79.69 302 GLY A N 1
ATOM 2422 C CA . GLY A 1 302 ? -24.875 45.031 19.625 1 79.69 302 GLY A CA 1
ATOM 2423 C C . GLY A 1 302 ? -24.797 46.094 18.562 1 79.69 302 GLY A C 1
ATOM 2424 O O . GLY A 1 302 ? -25.5 47.125 18.625 1 79.69 302 GLY A O 1
ATOM 2425 N N . ASP A 1 303 ? -23.875 45.844 17.656 1 81.25 303 ASP A N 1
ATOM 2426 C CA . ASP A 1 303 ? -23.703 46.844 16.609 1 81.25 303 ASP A CA 1
ATOM 2427 C C . ASP A 1 303 ? -24.938 46.906 15.703 1 81.25 303 ASP A C 1
ATOM 2429 O O . ASP A 1 303 ? -25.516 45.844 15.367 1 81.25 303 ASP A O 1
ATOM 2433 N N . LEU A 1 304 ? -25.328 48.156 15.414 1 81.75 304 LEU A N 1
ATOM 2434 C CA . LEU A 1 304 ? -26.375 48.344 14.422 1 81.75 304 LEU A CA 1
ATOM 2435 C C . LEU A 1 304 ? -25.828 48.125 13.008 1 81.75 304 LEU A C 1
ATOM 2437 O O . LEU A 1 304 ? -24.781 48.688 12.656 1 81.75 304 LEU A O 1
ATOM 2441 N N . ILE A 1 305 ? -26.547 47.219 12.359 1 84.5 305 ILE A N 1
ATOM 2442 C CA . ILE A 1 305 ? -26.094 46.938 11 1 84.5 305 ILE A CA 1
ATOM 2443 C C . ILE A 1 305 ? -26.453 48.094 10.07 1 84.5 305 ILE A C 1
ATOM 2445 O O . ILE A 1 305 ? -27.641 48.344 9.797 1 84.5 305 ILE A O 1
ATOM 2449 N N . THR A 1 306 ? -25.516 48.781 9.711 1 83 306 THR A N 1
ATOM 2450 C CA . THR A 1 306 ? -25.672 49.875 8.773 1 83 306 THR A CA 1
ATOM 2451 C C . THR A 1 306 ? -25.484 49.406 7.336 1 83 306 THR A C 1
ATOM 2453 O O . THR A 1 306 ? -25.219 48.219 7.098 1 83 306 THR A O 1
ATOM 2456 N N . GLU A 1 307 ? -25.766 50.312 6.402 1 81.12 307 GLU A N 1
ATOM 2457 C CA . GLU A 1 307 ? -25.578 49.969 4.992 1 81.12 307 GLU A CA 1
ATOM 2458 C C . GLU A 1 307 ? -24.125 49.625 4.703 1 81.12 307 GLU A C 1
ATOM 2460 O O . GLU A 1 307 ? -23.844 48.75 3.869 1 81.12 307 GLU A O 1
ATOM 2465 N N . GLU A 1 308 ? -23.266 50.25 5.473 1 76.69 308 GLU A N 1
ATOM 2466 C CA . GLU A 1 308 ? -21.844 49.969 5.301 1 76.69 308 GLU A CA 1
ATOM 2467 C C . GLU A 1 308 ? -21.5 48.562 5.785 1 76.69 308 GLU A C 1
ATOM 2469 O O . GLU A 1 308 ? -20.719 47.875 5.145 1 76.69 308 GLU A O 1
ATOM 2474 N N . ASN A 1 309 ? -22.141 48.25 6.914 1 79.75 309 ASN A N 1
ATOM 2475 C CA . ASN A 1 309 ? -21.906 46.906 7.457 1 79.75 309 ASN A CA 1
ATOM 2476 C C . ASN A 1 309 ? -22.469 45.844 6.543 1 79.75 309 ASN A C 1
ATOM 2478 O O . ASN A 1 309 ? -21.859 44.781 6.383 1 79.75 309 ASN A O 1
ATOM 2482 N N . LEU A 1 310 ? -23.562 46.156 5.969 1 80.69 310 LEU A N 1
ATOM 2483 C CA . LEU A 1 310 ? -24.203 45.188 5.082 1 80.69 310 LEU A CA 1
ATOM 2484 C C . LEU A 1 310 ? -23.359 44.938 3.834 1 80.69 310 LEU A C 1
ATOM 2486 O O . LEU A 1 310 ? -23.25 43.812 3.352 1 80.69 310 LEU A O 1
ATOM 2490 N N . ARG A 1 311 ? -22.844 46 3.271 1 77.62 311 ARG A N 1
ATOM 2491 C CA . ARG A 1 311 ? -21.984 45.875 2.102 1 77.62 311 ARG A CA 1
ATOM 2492 C C . ARG A 1 311 ? -20.719 45.094 2.434 1 77.62 311 ARG A C 1
ATOM 2494 O O . ARG A 1 311 ? -20.266 44.25 1.63 1 77.62 311 ARG A O 1
ATOM 2501 N N . LEU A 1 312 ? -20.234 45.406 3.594 1 75.88 312 LEU A N 1
ATOM 2502 C CA . LEU A 1 312 ? -19.047 44.688 4.051 1 75.88 312 LEU A CA 1
ATOM 2503 C C . LEU A 1 312 ? -19.344 43.188 4.184 1 75.88 312 LEU A C 1
ATOM 2505 O O . LEU A 1 312 ? -18.562 42.375 3.742 1 75.88 312 LEU A O 1
ATOM 2509 N N . LEU A 1 313 ? -20.484 42.938 4.742 1 77.5 313 LEU A N 1
ATOM 2510 C CA . LEU A 1 313 ? -20.875 41.531 4.945 1 77.5 313 LEU A CA 1
ATOM 2511 C C . LEU A 1 313 ? -21.125 40.844 3.613 1 77.5 313 LEU A C 1
ATOM 2513 O O . LEU A 1 313 ? -20.828 39.656 3.473 1 77.5 313 LEU A O 1
ATOM 2517 N N . GLU A 1 314 ? -21.625 41.625 2.686 1 78.62 314 GLU A N 1
ATOM 2518 C CA . GLU A 1 314 ? -21.844 41.031 1.363 1 78.62 314 GLU A CA 1
ATOM 2519 C C . GLU A 1 314 ? -20.516 40.719 0.665 1 78.62 314 GLU A C 1
ATOM 2521 O O . GLU A 1 314 ? -20.406 39.719 -0.029 1 78.62 314 GLU A O 1
ATOM 2526 N N . GLN A 1 315 ? -19.594 41.594 0.788 1 75.56 315 GLN A N 1
ATOM 2527 C CA . GLN A 1 315 ? -18.266 41.344 0.211 1 75.56 315 GLN A CA 1
ATOM 2528 C C . GLN A 1 315 ? -17.594 40.156 0.881 1 75.56 315 GLN A C 1
ATOM 2530 O O . GLN A 1 315 ? -16.938 39.344 0.213 1 75.56 315 GLN A O 1
ATOM 2535 N N . VAL A 1 316 ? -17.766 40.125 2.162 1 75.06 316 VAL A N 1
ATOM 2536 C CA . VAL A 1 316 ? -17.203 39 2.908 1 75.06 316 VAL A CA 1
ATOM 2537 C C . VAL A 1 316 ? -17.844 37.688 2.449 1 75.06 316 VAL A C 1
ATOM 2539 O O . VAL A 1 316 ? -17.172 36.688 2.277 1 75.06 316 VAL A O 1
ATOM 2542 N N . ARG A 1 317 ? -19.125 37.781 2.201 1 75.44 317 ARG A N 1
ATOM 2543 C CA . ARG A 1 317 ? -19.859 36.594 1.747 1 75.44 317 ARG A CA 1
ATOM 2544 C C . ARG A 1 317 ? -19.406 36.188 0.356 1 75.44 317 ARG A C 1
ATOM 2546 O O . ARG A 1 317 ? -19.266 34.969 0.084 1 75.44 317 ARG A O 1
ATOM 2553 N N . GLU A 1 318 ? -19.25 37.188 -0.474 1 75.62 318 GLU A N 1
ATOM 2554 C CA . GLU A 1 318 ? -18.797 36.875 -1.829 1 75.62 318 GLU A CA 1
ATOM 2555 C C . GLU A 1 318 ? -17.391 36.281 -1.826 1 75.62 318 GLU A C 1
ATOM 2557 O O . GLU A 1 318 ? -17.094 35.344 -2.58 1 75.62 318 GLU A O 1
ATOM 2562 N N . ASN A 1 319 ? -16.578 36.844 -1.099 1 72.62 319 ASN A N 1
ATOM 2563 C CA . ASN A 1 319 ? -15.219 36.312 -0.976 1 72.62 319 ASN A CA 1
ATOM 2564 C C . ASN A 1 319 ? -15.211 34.906 -0.39 1 72.62 319 ASN A C 1
ATOM 2566 O O . ASN A 1 319 ? -14.43 34.062 -0.813 1 72.62 319 ASN A O 1
ATOM 2570 N N . HIS A 1 320 ? -16.141 34.844 0.512 1 74.12 320 HIS A N 1
ATOM 2571 C CA . HIS A 1 320 ? -16.281 33.531 1.113 1 74.12 320 HIS A CA 1
ATOM 2572 C C . HIS A 1 320 ? -16.766 32.5 0.09 1 74.12 320 HIS A C 1
ATOM 2574 O O . HIS A 1 320 ? -16.297 31.359 0.077 1 74.12 320 HIS A O 1
ATOM 2580 N N . ARG A 1 321 ? -17.672 32.969 -0.711 1 75.25 321 ARG A N 1
ATOM 2581 C CA . ARG A 1 321 ? -18.203 32.094 -1.734 1 75.25 321 ARG A CA 1
ATOM 2582 C C . ARG A 1 321 ? -17.141 31.719 -2.758 1 75.25 321 ARG A C 1
ATOM 2584 O O . ARG A 1 321 ? -17.016 30.562 -3.152 1 75.25 321 ARG A O 1
ATOM 2591 N N . ARG A 1 322 ? -16.438 32.688 -3.23 1 75.25 322 ARG A N 1
ATOM 2592 C CA . ARG A 1 322 ? -15.383 32.438 -4.203 1 75.25 322 ARG A CA 1
ATOM 2593 C C . ARG A 1 322 ? -14.297 31.547 -3.617 1 75.25 322 ARG A C 1
ATOM 2595 O O . ARG A 1 322 ? -13.797 30.641 -4.293 1 75.25 322 ARG A O 1
ATOM 2602 N N . ARG A 1 323 ? -13.992 31.812 -2.473 1 75.19 323 ARG A N 1
ATOM 2603 C CA . ARG A 1 323 ? -12.969 31.016 -1.799 1 75.19 323 ARG A CA 1
ATOM 2604 C C . ARG A 1 323 ? -13.438 29.578 -1.593 1 75.19 323 ARG A C 1
ATOM 2606 O O . ARG A 1 323 ? -12.672 28.641 -1.806 1 75.19 323 ARG A O 1
ATOM 2613 N N . ASN A 1 324 ? -14.688 29.547 -1.25 1 80.75 324 ASN A N 1
ATOM 2614 C CA . ASN A 1 324 ? -15.234 28.203 -1.063 1 80.75 324 ASN A CA 1
ATOM 2615 C C . ASN A 1 324 ? -15.219 27.406 -2.363 1 80.75 324 ASN A C 1
ATOM 2617 O O . ASN A 1 324 ? -14.906 26.219 -2.359 1 80.75 324 ASN A O 1
ATOM 2621 N N . GLY A 1 325 ? -15.531 28.125 -3.438 1 85.19 325 GLY A N 1
ATOM 2622 C CA . GLY A 1 325 ? -15.484 27.453 -4.727 1 85.19 325 GLY A CA 1
ATOM 2623 C C . GLY A 1 325 ? -14.086 26.984 -5.102 1 85.19 325 GLY A C 1
ATOM 2624 O O . GLY A 1 325 ? -13.906 25.859 -5.578 1 85.19 325 GLY A O 1
ATOM 2625 N N . SER A 1 326 ? -13.141 27.891 -4.898 1 88.12 326 SER A N 1
ATOM 2626 C CA . SER A 1 326 ? -11.758 27.547 -5.184 1 88.12 326 SER A CA 1
ATOM 2627 C C . SER A 1 326 ? -11.281 26.391 -4.309 1 88.12 326 SER A C 1
ATOM 2629 O O . SER A 1 326 ? -10.547 25.516 -4.773 1 88.12 326 SER A O 1
ATOM 2631 N N . GLN A 1 327 ? -11.719 26.391 -3.131 1 90.62 327 GLN A N 1
ATOM 2632 C CA . GLN A 1 327 ? -11.32 25.328 -2.217 1 90.62 327 GLN A CA 1
ATOM 2633 C C . GLN A 1 327 ? -11.93 23.984 -2.629 1 90.62 327 GLN A C 1
ATOM 2635 O O . GLN A 1 327 ? -11.266 22.938 -2.547 1 90.62 327 GLN A O 1
ATOM 2640 N N . ILE A 1 328 ? -13.141 24.062 -3.055 1 93.12 328 ILE A N 1
ATOM 2641 C CA . ILE A 1 328 ? -13.812 22.828 -3.48 1 93.12 328 ILE A CA 1
ATOM 2642 C C . ILE A 1 328 ? -13.094 22.25 -4.691 1 93.12 328 ILE A C 1
ATOM 2644 O O . ILE A 1 328 ? -12.867 21.031 -4.758 1 93.12 328 ILE A O 1
ATOM 2648 N N . ILE A 1 329 ? -12.664 23.062 -5.594 1 94.31 329 ILE A N 1
ATOM 2649 C CA . ILE A 1 329 ? -11.93 22.594 -6.766 1 94.31 329 ILE A CA 1
ATOM 2650 C C . ILE A 1 329 ? -10.57 22.047 -6.34 1 94.31 329 ILE A C 1
ATOM 2652 O O . ILE A 1 329 ? -10.094 21.062 -6.895 1 94.31 329 ILE A O 1
ATOM 2656 N N . GLY A 1 330 ? -9.977 22.766 -5.445 1 95.12 330 GLY A N 1
ATOM 2657 C CA . GLY A 1 330 ? -8.719 22.25 -4.93 1 95.12 330 GLY A CA 1
ATOM 2658 C C . GLY A 1 330 ? -8.828 20.875 -4.312 1 95.12 330 GLY A C 1
ATOM 2659 O O . GLY A 1 330 ? -8.023 19.984 -4.602 1 95.12 330 GLY A O 1
ATOM 2660 N N . ILE A 1 331 ? -9.883 20.719 -3.518 1 95.69 331 ILE A N 1
ATOM 2661 C CA . ILE A 1 331 ? -10.133 19.422 -2.893 1 95.69 331 ILE A CA 1
ATOM 2662 C C . ILE A 1 331 ? -10.391 18.375 -3.969 1 95.69 331 ILE A C 1
ATOM 2664 O O . ILE A 1 331 ? -9.852 17.266 -3.898 1 95.69 331 ILE A O 1
ATOM 2668 N N . PHE A 1 332 ? -11.117 18.734 -4.938 1 97.31 332 PHE A N 1
ATOM 2669 C CA . PHE A 1 332 ? -11.43 17.828 -6.035 1 97.31 332 PHE A CA 1
ATOM 2670 C C . PHE A 1 332 ? -10.164 17.375 -6.75 1 97.31 332 PHE A C 1
ATOM 2672 O O . PHE A 1 332 ? -10.008 16.203 -7.074 1 97.31 332 PHE A O 1
ATOM 2679 N N . LEU A 1 333 ? -9.266 18.266 -6.961 1 96.81 333 LEU A N 1
ATOM 2680 C CA . LEU A 1 333 ? -8.031 17.938 -7.664 1 96.81 333 LEU A CA 1
ATOM 2681 C C . LEU A 1 333 ? -7.152 17.016 -6.828 1 96.81 333 LEU A C 1
ATOM 2683 O O . LEU A 1 333 ? -6.652 16.016 -7.328 1 96.81 333 LEU A O 1
ATOM 2687 N N . ILE A 1 334 ? -6.961 17.328 -5.609 1 96.44 334 ILE A N 1
ATOM 2688 C CA . ILE A 1 334 ? -6.098 16.547 -4.73 1 96.44 334 ILE A CA 1
ATOM 2689 C C . ILE A 1 334 ? -6.68 15.148 -4.543 1 96.44 334 ILE A C 1
ATOM 2691 O O . ILE A 1 334 ? -5.996 14.148 -4.77 1 96.44 334 ILE A O 1
ATOM 2695 N N . MET A 1 335 ? -7.984 15.102 -4.18 1 97.06 335 MET A N 1
ATOM 2696 C CA . MET A 1 335 ? -8.633 13.805 -3.984 1 97.06 335 MET A CA 1
ATOM 2697 C C . MET A 1 335 ? -8.789 13.07 -5.309 1 97.06 335 MET A C 1
ATOM 2699 O O . MET A 1 335 ? -8.781 11.836 -5.344 1 97.06 335 MET A O 1
ATOM 2703 N N . GLY A 1 336 ? -8.898 13.891 -6.359 1 97.31 336 GLY A N 1
ATOM 2704 C CA . GLY A 1 336 ? -9.031 13.305 -7.68 1 97.31 336 GLY A CA 1
ATOM 2705 C C . GLY A 1 336 ? -7.789 12.547 -8.125 1 97.31 336 GLY A C 1
ATOM 2706 O O . GLY A 1 336 ? -7.887 11.445 -8.656 1 97.31 336 GLY A O 1
ATOM 2707 N N . VAL A 1 337 ? -6.645 13.141 -7.895 1 96 337 VAL A N 1
ATOM 2708 C CA . VAL A 1 337 ? -5.391 12.477 -8.234 1 96 337 VAL A CA 1
ATOM 2709 C C . VAL A 1 337 ? -5.266 11.172 -7.457 1 96 337 VAL A C 1
ATOM 2711 O O . VAL A 1 337 ? -4.852 10.148 -8.008 1 96 337 VAL A O 1
ATOM 2714 N N . LEU A 1 338 ? -5.621 11.172 -6.223 1 95.62 338 LEU A N 1
ATOM 2715 C CA . LEU A 1 338 ? -5.535 9.977 -5.391 1 95.62 338 LEU A CA 1
ATOM 2716 C C . LEU A 1 338 ? -6.527 8.914 -5.859 1 95.62 338 LEU A C 1
ATOM 2718 O O . LEU A 1 338 ? -6.199 7.73 -5.902 1 95.62 338 LEU A O 1
ATOM 2722 N N . ALA A 1 339 ? -7.746 9.367 -6.203 1 96.5 339 ALA A N 1
ATOM 2723 C CA . ALA A 1 339 ? -8.766 8.43 -6.672 1 96.5 339 ALA A CA 1
ATOM 2724 C C . ALA A 1 339 ? -8.344 7.758 -7.973 1 96.5 339 ALA A C 1
ATOM 2726 O O . ALA A 1 339 ? -8.516 6.547 -8.133 1 96.5 339 ALA A O 1
ATOM 2727 N N . VAL A 1 340 ? -7.758 8.523 -8.805 1 94.5 340 VAL A N 1
ATOM 2728 C CA . VAL A 1 340 ? -7.309 7.977 -10.086 1 94.5 340 VAL A CA 1
ATOM 2729 C C . VAL A 1 340 ? -6.145 7.016 -9.859 1 94.5 340 VAL A C 1
ATOM 2731 O O . VAL A 1 340 ? -6.102 5.934 -10.445 1 94.5 340 VAL A O 1
ATOM 2734 N N . SER A 1 341 ? -5.246 7.441 -9.023 1 91.31 341 SER A N 1
ATOM 2735 C CA . SER A 1 341 ? -4.086 6.609 -8.727 1 91.31 341 SER A CA 1
ATOM 2736 C C . SER A 1 341 ? -4.504 5.289 -8.086 1 91.31 341 SER A C 1
ATOM 2738 O O . SER A 1 341 ? -4.012 4.223 -8.477 1 91.31 341 SER A O 1
ATOM 2740 N N . LEU A 1 342 ? -5.43 5.324 -7.223 1 90.94 342 LEU A N 1
ATOM 2741 C CA . LEU A 1 342 ? -5.848 4.117 -6.516 1 90.94 342 LEU A CA 1
ATOM 2742 C C . LEU A 1 342 ? -6.719 3.238 -7.402 1 90.94 342 LEU A C 1
ATOM 2744 O O . LEU A 1 342 ? -6.695 2.012 -7.285 1 90.94 342 LEU A O 1
ATOM 2748 N N . SER A 1 343 ? -7.523 3.902 -8.281 1 93.19 343 SER A N 1
ATOM 2749 C CA . SER A 1 343 ? -8.281 3.131 -9.266 1 93.19 343 SER A CA 1
ATOM 2750 C C . SER A 1 343 ? -7.359 2.326 -10.172 1 93.19 343 SER A C 1
ATOM 2752 O O . SER A 1 343 ? -7.594 1.139 -10.406 1 93.19 343 SER A O 1
ATOM 2754 N N . TYR A 1 344 ? -6.344 2.912 -10.57 1 89.19 344 TYR A N 1
ATOM 2755 C CA . TYR A 1 344 ? -5.363 2.223 -11.398 1 89.19 344 TYR A CA 1
ATOM 2756 C C . TYR A 1 344 ? -4.668 1.115 -10.617 1 89.19 344 TYR A C 1
ATOM 2758 O O . TYR A 1 344 ? -4.465 0.015 -11.141 1 89.19 344 TYR A O 1
ATOM 2766 N N . PHE A 1 345 ? -4.32 1.45 -9.469 1 88.88 345 PHE A N 1
ATOM 2767 C CA . PHE A 1 345 ? -3.668 0.468 -8.609 1 88.88 345 PHE A CA 1
ATOM 2768 C C . PHE A 1 345 ? -4.551 -0.761 -8.43 1 88.88 345 PHE A C 1
ATOM 2770 O O . PHE A 1 345 ? -4.074 -1.894 -8.531 1 88.88 345 PHE A O 1
ATOM 2777 N N . THR A 1 346 ? -5.805 -0.557 -8.195 1 90.12 346 THR A N 1
ATOM 2778 C CA . THR A 1 346 ? -6.746 -1.638 -7.922 1 90.12 346 THR A CA 1
ATOM 2779 C C . THR A 1 346 ? -6.922 -2.523 -9.156 1 90.12 346 THR A C 1
ATOM 2781 O O . THR A 1 346 ? -6.84 -3.75 -9.055 1 90.12 346 THR A O 1
ATOM 2784 N N . PHE A 1 347 ? -7.133 -1.971 -10.266 1 87.06 347 PHE A N 1
ATOM 2785 C CA . PHE A 1 347 ? -7.422 -2.809 -11.422 1 87.06 347 PHE A CA 1
ATOM 2786 C C . PHE A 1 347 ? -6.148 -3.436 -11.969 1 87.06 347 PHE A C 1
ATOM 2788 O O . PHE A 1 347 ? -6.184 -4.52 -12.555 1 87.06 347 PHE A O 1
ATOM 2795 N N . ARG A 1 348 ? -5.012 -2.846 -11.703 1 84.38 348 ARG A N 1
ATOM 2796 C CA . ARG A 1 348 ? -3.771 -3.383 -12.25 1 84.38 348 ARG A CA 1
ATOM 2797 C C . ARG A 1 348 ? -3.15 -4.41 -11.312 1 84.38 348 ARG A C 1
ATOM 2799 O O . ARG A 1 348 ? -2.588 -5.41 -11.758 1 84.38 348 ARG A O 1
ATOM 2806 N N . PHE A 1 349 ? -3.266 -4.09 -10.047 1 84.19 349 PHE A N 1
ATOM 2807 C CA . PHE A 1 349 ? -2.482 -4.902 -9.125 1 84.19 349 PHE A CA 1
ATOM 2808 C C . PHE A 1 349 ? -3.393 -5.719 -8.211 1 84.19 349 PHE A C 1
ATOM 2810 O O . PHE A 1 349 ? -2.941 -6.66 -7.555 1 84.19 349 PHE A O 1
ATOM 2817 N N . ALA A 1 350 ? -4.633 -5.449 -8.133 1 85.81 350 ALA A N 1
ATOM 2818 C CA . ALA A 1 350 ? -5.551 -6.168 -7.25 1 85.81 350 ALA A CA 1
ATOM 2819 C C . ALA A 1 350 ? -6.816 -6.578 -7.996 1 85.81 350 ALA A C 1
ATOM 2821 O O . ALA A 1 350 ? -7.914 -6.562 -7.43 1 85.81 350 ALA A O 1
ATOM 2822 N N . TYR A 1 351 ? -6.676 -6.934 -9.188 1 85.12 351 TYR A N 1
ATOM 2823 C CA . TYR A 1 351 ? -7.777 -7.281 -10.07 1 85.12 351 TYR A CA 1
ATOM 2824 C C . TYR A 1 351 ? -8.555 -8.484 -9.539 1 85.12 351 TYR A C 1
ATOM 2826 O O . TYR A 1 351 ? -9.781 -8.492 -9.562 1 85.12 351 TYR A O 1
ATOM 2834 N N . GLU A 1 352 ? -7.863 -9.469 -8.992 1 81.81 352 GLU A N 1
ATOM 2835 C CA . GLU A 1 352 ? -8.453 -10.734 -8.562 1 81.81 352 GLU A CA 1
ATOM 2836 C C . GLU A 1 352 ? -9.359 -10.531 -7.344 1 81.81 352 GLU A C 1
ATOM 2838 O O . GLU A 1 352 ? -10.305 -11.289 -7.133 1 81.81 352 GLU A O 1
ATOM 2843 N N . GLN A 1 353 ? -9.117 -9.43 -6.656 1 86.06 353 GLN A N 1
ATOM 2844 C CA . GLN A 1 353 ? -9.859 -9.188 -5.426 1 86.06 353 GLN A CA 1
ATOM 2845 C C . GLN A 1 353 ? -11.156 -8.43 -5.707 1 86.06 353 GLN A C 1
ATOM 2847 O O . GLN A 1 353 ? -12.055 -8.391 -4.863 1 86.06 353 GLN A O 1
ATOM 2852 N N . VAL A 1 354 ? -11.25 -7.859 -6.906 1 90.75 354 VAL A N 1
ATOM 2853 C CA . VAL A 1 354 ? -12.422 -7.059 -7.23 1 90.75 354 VAL A CA 1
ATOM 2854 C C . VAL A 1 354 ? -13.023 -7.527 -8.555 1 90.75 354 VAL A C 1
ATOM 2856 O O . VAL A 1 354 ? -13.359 -6.711 -9.414 1 90.75 354 VAL A O 1
ATOM 2859 N N . ARG A 1 355 ? -13.211 -8.82 -8.672 1 87.94 355 ARG A N 1
ATOM 2860 C CA . ARG A 1 355 ? -13.68 -9.383 -9.93 1 87.94 355 ARG A CA 1
ATOM 2861 C C . ARG A 1 355 ? -15.195 -9.336 -10.023 1 87.94 355 ARG A C 1
ATOM 2863 O O . ARG A 1 355 ? -15.773 -9.633 -11.078 1 87.94 355 ARG A O 1
ATOM 2870 N N . ASP A 1 356 ? -15.914 -9 -8.945 1 88.5 356 ASP A N 1
ATOM 2871 C CA . ASP A 1 356 ? -17.375 -8.992 -8.938 1 88.5 356 ASP A CA 1
ATOM 2872 C C . ASP A 1 356 ? -17.906 -7.645 -8.453 1 88.5 356 ASP A C 1
ATOM 2874 O O . ASP A 1 356 ? -17.172 -6.852 -7.867 1 88.5 356 ASP A O 1
ATOM 2878 N N . TYR A 1 357 ? -19.172 -7.395 -8.672 1 91.06 357 TYR A N 1
ATOM 2879 C CA . TYR A 1 357 ? -19.797 -6.133 -8.289 1 91.06 357 TYR A CA 1
ATOM 2880 C C . TYR A 1 357 ? -19.906 -6.027 -6.77 1 91.06 357 TYR A C 1
ATOM 2882 O O . TYR A 1 357 ? -19.844 -4.93 -6.211 1 91.06 357 TYR A O 1
ATOM 2890 N N . GLY A 1 358 ? -20.109 -7.176 -6.16 1 91.31 358 GLY A N 1
ATOM 2891 C CA . GLY A 1 358 ? -20.234 -7.188 -4.711 1 91.31 358 GLY A CA 1
ATOM 2892 C C . GLY A 1 358 ? -19.016 -6.637 -4 1 91.31 358 GLY A C 1
ATOM 2893 O O . GLY A 1 358 ? -19.141 -5.895 -3.023 1 91.31 358 GLY A O 1
ATOM 2894 N N . SER A 1 359 ? -17.859 -6.949 -4.527 1 92.44 359 SER A N 1
ATOM 2895 C CA . SER A 1 359 ? -16.625 -6.469 -3.939 1 92.44 359 SER A CA 1
ATOM 2896 C C . SER A 1 359 ? -16.516 -4.949 -4.027 1 92.44 359 SER A C 1
ATOM 2898 O O . SER A 1 359 ? -16.031 -4.305 -3.094 1 92.44 359 SER A O 1
ATOM 2900 N N . HIS A 1 360 ? -16.984 -4.355 -5.125 1 94.12 360 HIS A N 1
ATOM 2901 C CA . HIS A 1 360 ? -16.953 -2.908 -5.281 1 94.12 360 HIS A CA 1
ATOM 2902 C C . HIS A 1 360 ? -17.922 -2.227 -4.32 1 94.12 360 HIS A C 1
ATOM 2904 O O . HIS A 1 360 ? -17.609 -1.184 -3.746 1 94.12 360 HIS A O 1
ATOM 2910 N N . PHE A 1 361 ? -19.062 -2.846 -4.137 1 94.31 361 PHE A N 1
ATOM 2911 C CA . PHE A 1 361 ? -20.047 -2.285 -3.215 1 94.31 361 PHE A CA 1
ATOM 2912 C C . PHE A 1 361 ? -19.516 -2.303 -1.786 1 94.31 361 PHE A C 1
ATOM 2914 O O . PHE A 1 361 ? -19.719 -1.347 -1.033 1 94.31 361 PHE A O 1
ATOM 2921 N N . ILE A 1 362 ? -18.859 -3.346 -1.46 1 94.62 362 ILE A N 1
ATOM 2922 C CA . ILE A 1 362 ? -18.328 -3.473 -0.106 1 94.62 362 ILE A CA 1
ATOM 2923 C C . ILE A 1 362 ? -17.219 -2.457 0.108 1 94.62 362 ILE A C 1
ATOM 2925 O O . ILE A 1 362 ? -17.219 -1.711 1.09 1 94.62 362 ILE A O 1
ATOM 2929 N N . LEU A 1 363 ? -16.25 -2.434 -0.844 1 95.81 363 LEU A N 1
ATOM 2930 C CA . LEU A 1 363 ? -15.086 -1.567 -0.709 1 95.81 363 LEU A CA 1
ATOM 2931 C C . LEU A 1 363 ? -15.5 -0.105 -0.6 1 95.81 363 LEU A C 1
ATOM 2933 O O . LEU A 1 363 ? -15.109 0.588 0.342 1 95.81 363 LEU A O 1
ATOM 2937 N N . HIS A 1 364 ? -16.312 0.395 -1.498 1 96.88 364 HIS A N 1
ATOM 2938 C CA . HIS A 1 364 ? -16.688 1.803 -1.521 1 96.88 364 HIS A CA 1
ATOM 2939 C C . HIS A 1 364 ? -17.734 2.105 -0.458 1 96.88 364 HIS A C 1
ATOM 2941 O O . HIS A 1 364 ? -17.766 3.207 0.097 1 96.88 364 HIS A O 1
ATOM 2947 N N . GLY A 1 365 ? -18.578 1.066 -0.144 1 96.12 365 GLY A N 1
ATOM 2948 C CA . GLY A 1 365 ? -19.5 1.224 0.979 1 96.12 365 GLY A CA 1
ATOM 2949 C C . GLY A 1 365 ? -18.781 1.469 2.295 1 96.12 365 GLY A C 1
ATOM 2950 O O . GLY A 1 365 ? -19.219 2.283 3.105 1 96.12 365 GLY A O 1
ATOM 2951 N N . LEU A 1 366 ? -17.672 0.766 2.49 1 96.62 366 LEU A N 1
ATOM 2952 C CA . LEU A 1 366 ? -16.891 0.939 3.709 1 96.62 366 LEU A CA 1
ATOM 2953 C C . LEU A 1 366 ? -16.328 2.354 3.799 1 96.62 366 LEU A C 1
ATOM 2955 O O . LEU A 1 366 ? -16.312 2.951 4.879 1 96.62 366 LEU A O 1
ATOM 2959 N N . PHE A 1 367 ? -15.883 2.916 2.623 1 97.62 367 PHE A N 1
ATOM 2960 C CA . PHE A 1 367 ? -15.445 4.305 2.588 1 97.62 367 PHE A CA 1
ATOM 2961 C C . PHE A 1 367 ? -16.562 5.242 3.035 1 97.62 367 PHE A C 1
ATOM 2963 O O . PHE A 1 367 ? -16.359 6.094 3.9 1 97.62 367 PHE A O 1
ATOM 2970 N N . TRP A 1 368 ? -17.75 5.035 2.484 1 97 368 TRP A N 1
ATOM 2971 C CA . TRP A 1 368 ? -18.859 5.945 2.727 1 97 368 TRP A CA 1
ATOM 2972 C C . TRP A 1 368 ? -19.328 5.867 4.18 1 97 368 TRP A C 1
ATOM 2974 O O . TRP A 1 368 ? -19.641 6.891 4.793 1 97 368 TRP A O 1
ATOM 2984 N N . VAL A 1 369 ? -19.25 4.688 4.75 1 95.19 369 VAL A N 1
ATOM 2985 C CA . VAL A 1 369 ? -19.688 4.492 6.133 1 95.19 369 VAL A CA 1
ATOM 2986 C C . VAL A 1 369 ? -18.719 5.203 7.078 1 95.19 369 VAL A C 1
ATOM 2988 O O . VAL A 1 369 ? -19.141 5.938 7.973 1 95.19 369 VAL A O 1
ATOM 2991 N N . ILE A 1 370 ? -17.453 5.012 6.895 1 96.25 370 ILE A N 1
ATOM 2992 C CA . ILE A 1 370 ? -16.484 5.602 7.809 1 96.25 370 ILE A CA 1
ATOM 2993 C C . ILE A 1 370 ? -16.453 7.117 7.625 1 96.25 370 ILE A C 1
ATOM 2995 O O . ILE A 1 370 ? -16.25 7.863 8.586 1 96.25 370 ILE A O 1
ATOM 2999 N N . PHE A 1 371 ? -16.641 7.617 6.336 1 96.19 371 PHE A N 1
ATOM 3000 C CA . PHE A 1 371 ? -16.75 9.055 6.102 1 96.19 371 PHE A CA 1
ATOM 3001 C C . PHE A 1 371 ? -17.938 9.641 6.863 1 96.19 371 PHE A C 1
ATOM 3003 O O . PHE A 1 371 ? -17.797 10.68 7.508 1 96.19 371 PHE A O 1
ATOM 3010 N N . ALA A 1 372 ? -19.062 8.938 6.844 1 94 372 ALA A N 1
ATOM 3011 C CA . ALA A 1 372 ? -20.266 9.398 7.523 1 94 372 ALA A CA 1
ATOM 3012 C C . ALA A 1 372 ? -20.078 9.414 9.039 1 94 372 ALA A C 1
ATOM 3014 O O . ALA A 1 372 ? -20.484 10.367 9.711 1 94 372 ALA A O 1
ATOM 3015 N N . ILE A 1 373 ? -19.422 8.398 9.547 1 92.81 373 ILE A N 1
ATOM 3016 C CA . ILE A 1 373 ? -19.156 8.328 10.977 1 92.81 373 ILE A CA 1
ATOM 3017 C C . ILE A 1 373 ? -18.266 9.492 11.391 1 92.81 373 ILE A C 1
ATOM 3019 O O . ILE A 1 373 ? -18.516 10.148 12.406 1 92.81 373 ILE A O 1
ATOM 3023 N N . GLY A 1 374 ? -17.219 9.703 10.617 1 90.38 374 GLY A N 1
ATOM 3024 C CA . GLY A 1 374 ? -16.328 10.812 10.906 1 90.38 374 GLY A CA 1
ATOM 3025 C C . GLY A 1 374 ? -17.047 12.156 10.898 1 90.38 374 GLY A C 1
ATOM 3026 O O . GLY A 1 374 ? -16.828 12.984 11.789 1 90.38 374 GLY A O 1
ATOM 3027 N N . LEU A 1 375 ? -17.922 12.391 9.938 1 88.81 375 LEU A N 1
ATOM 3028 C CA . LEU A 1 375 ? -18.641 13.648 9.828 1 88.81 375 LEU A CA 1
ATOM 3029 C C . LEU A 1 375 ? -19.578 13.836 11.016 1 88.81 375 LEU A C 1
ATOM 3031 O O . LEU A 1 375 ? -19.688 14.945 11.555 1 88.81 375 LEU A O 1
ATOM 3035 N N . VAL A 1 376 ? -20.234 12.773 11.422 1 87.75 376 VAL A N 1
ATOM 3036 C CA . VAL A 1 376 ? -21.172 12.836 12.539 1 87.75 376 VAL A CA 1
ATOM 3037 C C . VAL A 1 376 ? -20.406 13.141 13.828 1 87.75 376 VAL A C 1
ATOM 3039 O O . VAL A 1 376 ? -20.844 13.984 14.625 1 87.75 376 VAL A O 1
ATOM 3042 N N . ILE A 1 377 ? -19.266 12.508 13.961 1 85.25 377 ILE A N 1
ATOM 3043 C CA . ILE A 1 377 ? -18.469 12.711 15.172 1 85.25 377 ILE A CA 1
ATOM 3044 C C . ILE A 1 377 ? -17.922 14.133 15.203 1 85.25 377 ILE A C 1
ATOM 3046 O O . ILE A 1 377 ? -17.906 14.773 16.25 1 85.25 377 ILE A O 1
ATOM 3050 N N . MET A 1 378 ? -17.562 14.594 14.094 1 79.56 378 MET A N 1
ATOM 3051 C CA . MET A 1 378 ? -17.031 15.953 14.016 1 79.56 378 MET A CA 1
ATOM 3052 C C . MET A 1 378 ? -18.125 16.984 14.305 1 79.56 378 MET A C 1
ATOM 3054 O O . MET A 1 378 ? -17.875 18.016 14.922 1 79.56 378 MET A O 1
ATOM 3058 N N . LYS A 1 379 ? -19.344 16.672 13.898 1 77 379 LYS A N 1
ATOM 3059 C CA . LYS A 1 379 ? -20.469 17.578 14.133 1 77 379 LYS A CA 1
ATOM 3060 C C . LYS A 1 379 ? -20.891 17.547 15.594 1 77 379 LYS A C 1
ATOM 3062 O O . LYS A 1 379 ? -21.375 18.547 16.125 1 77 379 LYS A O 1
ATOM 3067 N N . LEU A 1 380 ? -20.766 16.375 16.156 1 70.69 380 LEU A N 1
ATOM 3068 C CA . LEU A 1 380 ? -21.156 16.219 17.547 1 70.69 380 LEU A CA 1
ATOM 3069 C C . LEU A 1 380 ? -20.109 16.844 18.469 1 70.69 380 LEU A C 1
ATOM 3071 O O . LEU A 1 380 ? -20.25 16.812 19.703 1 70.69 380 LEU A O 1
ATOM 3075 N N . ASN A 1 381 ? -19.062 17.25 17.891 1 59.22 381 ASN A N 1
ATOM 3076 C CA . ASN A 1 381 ? -18.016 17.844 18.719 1 59.22 381 ASN A CA 1
ATOM 3077 C C . ASN A 1 381 ? -18.562 18.938 19.609 1 59.22 381 ASN A C 1
ATOM 3079 O O . ASN A 1 381 ? -18.406 20.125 19.312 1 59.22 381 ASN A O 1
ATOM 3083 N N . PRO A 1 382 ? -19.641 18.594 20.359 1 49.31 382 PRO A N 1
ATOM 3084 C CA . PRO A 1 382 ? -20.016 19.672 21.281 1 49.31 382 PRO A CA 1
ATOM 3085 C C . PRO A 1 382 ? -18.812 20.297 21.984 1 49.31 382 PRO A C 1
ATOM 3087 O O . PRO A 1 382 ? -18.906 21.406 22.516 1 49.31 382 PRO A O 1
ATOM 3090 N N . LEU A 1 383 ? -17.891 19.422 22.422 1 44.69 383 LEU A N 1
ATOM 3091 C CA . LEU A 1 383 ? -16.938 19.656 23.5 1 44.69 383 LEU A CA 1
ATOM 3092 C C . LEU A 1 383 ? -15.773 20.531 23.016 1 44.69 383 LEU A C 1
ATOM 3094 O O . LEU A 1 383 ? -14.688 20.016 22.734 1 44.69 383 LEU A O 1
ATOM 3098 N N . ARG A 1 384 ? -15.875 21.266 22.094 1 50.81 384 ARG A N 1
ATOM 3099 C CA . ARG A 1 384 ? -14.859 22.312 22.016 1 50.81 384 ARG A CA 1
ATOM 3100 C C . ARG A 1 384 ? -14.398 22.719 23.406 1 50.81 384 ARG A C 1
ATOM 3102 O O . ARG A 1 384 ? -13.531 23.578 23.547 1 50.81 384 ARG A O 1
ATOM 3109 N N . VAL A 1 385 ? -15.156 22.141 24.297 1 45.75 385 VAL A N 1
ATOM 3110 C CA . VAL A 1 385 ? -14.867 22.531 25.672 1 45.75 385 VAL A CA 1
ATOM 3111 C C . VAL A 1 385 ? -13.508 22 26.094 1 45.75 385 VAL A C 1
ATOM 3113 O O . VAL A 1 385 ? -12.75 22.672 26.797 1 45.75 385 VAL A O 1
ATOM 3116 N N . TYR A 1 386 ? -13.164 20.766 25.703 1 48.62 386 TYR A N 1
ATOM 3117 C CA . TYR A 1 386 ? -11.984 20.219 26.359 1 48.62 386 TYR A CA 1
ATOM 3118 C C . TYR A 1 386 ? -10.789 20.219 25.406 1 48.62 386 TYR A C 1
ATOM 3120 O O . TYR A 1 386 ? -9.766 19.578 25.703 1 48.62 386 TYR A O 1
ATOM 3128 N N . ASP A 1 387 ? -10.734 21.047 24.359 1 58.06 387 ASP A N 1
ATOM 3129 C CA . ASP A 1 387 ? -9.586 21.219 23.484 1 58.06 387 ASP A CA 1
ATOM 3130 C C . ASP A 1 387 ? -9.133 19.875 22.891 1 58.06 387 ASP A C 1
ATOM 3132 O O . ASP A 1 387 ? -7.934 19.641 22.703 1 58.06 387 ASP A O 1
ATOM 3136 N N . ILE A 1 388 ? -10.102 18.812 23 1 63.91 388 ILE A N 1
ATOM 3137 C CA . ILE A 1 388 ? -9.711 17.531 22.422 1 63.91 388 ILE A CA 1
ATOM 3138 C C . ILE A 1 388 ? -10.312 17.406 21.016 1 63.91 388 ILE A C 1
ATOM 3140 O O . ILE A 1 388 ? -11.461 17.812 20.797 1 63.91 388 ILE A O 1
ATOM 3144 N N . SER A 1 389 ? -9.516 17 20.094 1 71.75 389 SER A N 1
ATOM 3145 C CA . SER A 1 389 ? -10 16.719 18.75 1 71.75 389 SER A CA 1
ATOM 3146 C C . SER A 1 389 ? -10.852 15.453 18.719 1 71.75 389 SER A C 1
ATOM 3148 O O . SER A 1 389 ? -10.398 14.383 19.125 1 71.75 389 SER A O 1
ATOM 3150 N N . PHE A 1 390 ? -12.109 15.5 18.422 1 76.81 390 PHE A N 1
ATOM 3151 C CA . PHE A 1 390 ? -13.047 14.383 18.422 1 76.81 390 PHE A CA 1
ATOM 3152 C C . PHE A 1 390 ? -12.672 13.367 17.359 1 76.81 390 PHE A C 1
ATOM 3154 O O . PHE A 1 390 ? -13.227 12.266 17.312 1 76.81 390 PHE A O 1
ATOM 3161 N N . ILE A 1 391 ? -11.688 13.703 16.609 1 80.62 391 ILE A N 1
ATOM 3162 C CA . ILE A 1 391 ? -11.234 12.758 15.594 1 80.62 391 ILE A CA 1
ATOM 3163 C C . ILE A 1 391 ? -10.641 11.523 16.281 1 80.62 391 ILE A C 1
ATOM 3165 O O . ILE A 1 391 ? -10.625 10.438 15.695 1 80.62 391 ILE A O 1
ATOM 3169 N N . LEU A 1 392 ? -10.281 11.648 17.562 1 86.56 392 LEU A N 1
ATOM 3170 C CA . LEU A 1 392 ? -9.664 10.57 18.328 1 86.56 392 LEU A CA 1
ATOM 3171 C C . LEU A 1 392 ? -10.664 9.445 18.594 1 86.56 392 LEU A C 1
ATOM 3173 O O . LEU A 1 392 ? -10.281 8.32 18.891 1 86.56 392 LEU A O 1
ATOM 3177 N N . PHE A 1 393 ? -11.984 9.773 18.328 1 87.19 393 PHE A N 1
ATOM 3178 C CA . PHE A 1 393 ? -13.031 8.805 18.625 1 87.19 393 PHE A CA 1
ATOM 3179 C C . PHE A 1 393 ? -13.43 8.039 17.359 1 87.19 393 PHE A C 1
ATOM 3181 O O . PHE A 1 393 ? -14.172 7.059 17.422 1 87.19 393 PHE A O 1
ATOM 3188 N N . VAL A 1 394 ? -12.977 8.492 16.25 1 90.81 394 VAL A N 1
ATOM 3189 C CA . VAL A 1 394 ? -13.367 7.844 15.008 1 90.81 394 VAL A CA 1
ATOM 3190 C C . VAL A 1 394 ? -12.734 6.457 14.922 1 90.81 394 VAL A C 1
ATOM 3192 O O . VAL A 1 394 ? -11.516 6.312 15.039 1 90.81 394 VAL A O 1
ATOM 3195 N N . PRO A 1 395 ? -13.445 5.418 14.688 1 94.25 395 PRO A N 1
ATOM 3196 C CA . PRO A 1 395 ? -12.938 4.043 14.695 1 94.25 395 PRO A CA 1
ATOM 3197 C C . PRO A 1 395 ? -12.281 3.654 13.375 1 94.25 395 PRO A C 1
ATOM 3199 O O . PRO A 1 395 ? -12.797 2.799 12.648 1 94.25 395 PRO A O 1
ATOM 3202 N N . PHE A 1 396 ? -11.125 4.105 13.133 1 95.38 396 PHE A N 1
ATOM 3203 C CA . PHE A 1 396 ? -10.406 3.85 11.898 1 95.38 396 PHE A CA 1
ATOM 3204 C C . PHE A 1 396 ? -10.031 2.377 11.781 1 95.38 396 PHE A C 1
ATOM 3206 O O . PHE A 1 396 ? -9.906 1.849 10.672 1 95.38 396 PHE A O 1
ATOM 3213 N N . GLY A 1 397 ? -9.945 1.743 12.93 1 95.25 397 GLY A N 1
ATOM 3214 C CA . GLY A 1 397 ? -9.469 0.37 12.961 1 95.25 397 GLY A CA 1
ATOM 3215 C C . GLY A 1 397 ? -10.398 -0.6 12.258 1 95.25 397 GLY A C 1
ATOM 3216 O O . GLY A 1 397 ? -9.945 -1.568 11.648 1 95.25 397 GLY A O 1
ATOM 3217 N N . PHE A 1 398 ? -11.695 -0.384 12.344 1 95.19 398 PHE A N 1
ATOM 3218 C CA . PHE A 1 398 ? -12.617 -1.332 11.727 1 95.19 398 PHE A CA 1
ATOM 3219 C C . PHE A 1 398 ? -12.445 -1.34 10.211 1 95.19 398 PHE A C 1
ATOM 3221 O O . PHE A 1 398 ? -12.633 -2.373 9.562 1 95.19 398 PHE A O 1
ATOM 3228 N N . PHE A 1 399 ? -12.133 -0.155 9.617 1 96.62 399 PHE A N 1
ATOM 3229 C CA . PHE A 1 399 ? -11.898 -0.035 8.18 1 96.62 399 PHE A CA 1
ATOM 3230 C C . PHE A 1 399 ? -10.734 -0.912 7.746 1 96.62 399 PHE A C 1
ATOM 3232 O O . PHE A 1 399 ? -10.82 -1.61 6.734 1 96.62 399 PHE A O 1
ATOM 3239 N N . GLY A 1 400 ? -9.625 -0.876 8.555 1 94.88 400 GLY A N 1
ATOM 3240 C CA . GLY A 1 400 ? -8.461 -1.705 8.258 1 94.88 400 GLY A CA 1
ATOM 3241 C C . GLY A 1 400 ? -8.742 -3.189 8.398 1 94.88 400 GLY A C 1
ATOM 3242 O O . GLY A 1 400 ? -8.297 -3.99 7.574 1 94.88 400 GLY A O 1
ATOM 3243 N N . ILE A 1 401 ? -9.516 -3.539 9.359 1 93.25 401 ILE A N 1
ATOM 3244 C CA . ILE A 1 401 ? -9.82 -4.941 9.609 1 93.25 401 ILE A CA 1
ATOM 3245 C C . ILE A 1 401 ? -10.656 -5.5 8.461 1 93.25 401 ILE A C 1
ATOM 3247 O O . ILE A 1 401 ? -10.32 -6.539 7.887 1 93.25 401 ILE A O 1
ATOM 3251 N N . LEU A 1 402 ? -11.672 -4.801 8.102 1 94.38 402 LEU A N 1
ATOM 3252 C CA . LEU A 1 402 ? -12.609 -5.316 7.113 1 94.38 402 LEU A CA 1
ATOM 3253 C C . LEU A 1 402 ? -12 -5.293 5.719 1 94.38 402 LEU A C 1
ATOM 3255 O O . LEU A 1 402 ? -12.172 -6.234 4.945 1 94.38 402 LEU A O 1
ATOM 3259 N N . THR A 1 403 ? -11.273 -4.215 5.391 1 94.75 403 THR A N 1
ATOM 3260 C CA . THR A 1 403 ? -10.617 -4.195 4.086 1 94.75 403 THR A CA 1
ATOM 3261 C C . THR A 1 403 ? -9.547 -5.277 3.996 1 94.75 403 THR A C 1
ATOM 3263 O O . THR A 1 403 ? -9.336 -5.867 2.934 1 94.75 403 THR A O 1
ATOM 3266 N N . GLY A 1 404 ? -8.898 -5.508 5.129 1 91.06 404 GLY A N 1
ATOM 3267 C CA . GLY A 1 404 ? -7.922 -6.59 5.156 1 91.06 404 GLY A CA 1
ATOM 3268 C C . GLY A 1 404 ? -8.555 -7.961 5.012 1 91.06 404 GLY A C 1
ATOM 3269 O O . GLY A 1 404 ? -8.047 -8.812 4.277 1 91.06 404 GLY A O 1
ATOM 3270 N N . GLN A 1 405 ? -9.633 -8.125 5.617 1 87.19 405 GLN A N 1
ATOM 3271 C CA . GLN A 1 405 ? -10.312 -9.414 5.621 1 87.19 405 GLN A CA 1
ATOM 3272 C C . GLN A 1 405 ? -10.914 -9.727 4.25 1 87.19 405 GLN A C 1
ATOM 3274 O O . GLN A 1 405 ? -10.852 -10.867 3.783 1 87.19 405 GLN A O 1
ATOM 3279 N N . PHE A 1 406 ? -11.414 -8.734 3.611 1 89 406 PHE A N 1
ATOM 3280 C CA . PHE A 1 406 ? -12.164 -8.984 2.385 1 89 406 PHE A CA 1
ATOM 3281 C C . PHE A 1 406 ? -11.258 -8.875 1.166 1 89 406 PHE A C 1
ATOM 3283 O O . PHE A 1 406 ? -11.484 -9.547 0.155 1 89 406 PHE A O 1
ATOM 3290 N N . PHE A 1 407 ? -10.211 -8.031 1.243 1 90.44 407 PHE A N 1
ATOM 3291 C CA . PHE A 1 407 ? -9.523 -7.719 -0.004 1 90.44 407 PHE A CA 1
ATOM 3292 C C . PHE A 1 407 ? -8.031 -8.023 0.108 1 90.44 407 PHE A C 1
ATOM 3294 O O . PHE A 1 407 ? -7.332 -8.109 -0.904 1 90.44 407 PHE A O 1
ATOM 3301 N N . GLY A 1 408 ? -7.527 -8.102 1.255 1 88.38 408 GLY A N 1
ATOM 3302 C CA . GLY A 1 408 ? -6.109 -8.375 1.406 1 88.38 408 GLY A CA 1
ATOM 3303 C C . GLY A 1 408 ? -5.277 -7.121 1.607 1 88.38 408 GLY A C 1
ATOM 3304 O O . GLY A 1 408 ? -5.824 -6.023 1.749 1 88.38 408 GLY A O 1
ATOM 3305 N N . ALA A 1 409 ? -3.982 -7.246 1.57 1 89.75 409 ALA A N 1
ATOM 3306 C CA . ALA A 1 409 ? -3.061 -6.207 2.027 1 89.75 409 ALA A CA 1
ATOM 3307 C C . ALA A 1 409 ? -2.957 -5.078 1.006 1 89.75 409 ALA A C 1
ATOM 3309 O O . ALA A 1 409 ? -2.854 -3.906 1.376 1 89.75 409 ALA A O 1
ATOM 3310 N N . ARG A 1 410 ? -3.002 -5.375 -0.305 1 90.19 410 ARG A N 1
ATOM 3311 C CA . ARG A 1 410 ? -2.818 -4.379 -1.356 1 90.19 410 ARG A CA 1
ATOM 3312 C C . ARG A 1 410 ? -3.914 -3.32 -1.306 1 90.19 410 ARG A C 1
ATOM 3314 O O . ARG A 1 410 ? -3.625 -2.123 -1.237 1 90.19 410 ARG A O 1
ATOM 3321 N N . ILE A 1 411 ? -5.125 -3.807 -1.218 1 93.12 411 ILE A N 1
ATOM 3322 C CA . ILE A 1 411 ? -6.262 -2.891 -1.229 1 93.12 411 ILE A CA 1
ATOM 3323 C C . ILE A 1 411 ? -6.391 -2.211 0.131 1 93.12 411 ILE A C 1
ATOM 3325 O O . ILE A 1 411 ? -6.676 -1.014 0.209 1 93.12 411 ILE A O 1
ATOM 3329 N N . ALA A 1 412 ? -6.133 -2.955 1.188 1 94 412 ALA A N 1
ATOM 3330 C CA . ALA A 1 412 ? -6.25 -2.389 2.529 1 94 412 ALA A CA 1
ATOM 3331 C C . ALA A 1 412 ? -5.277 -1.225 2.719 1 94 412 ALA A C 1
ATOM 3333 O O . ALA A 1 412 ? -5.648 -0.181 3.262 1 94 412 ALA A O 1
ATOM 3334 N N . LEU A 1 413 ? -4.059 -1.362 2.268 1 92.94 413 LEU A N 1
ATOM 3335 C CA . LEU A 1 413 ? -3.051 -0.319 2.412 1 92.94 413 LEU A CA 1
ATOM 3336 C C . LEU A 1 413 ? -3.398 0.896 1.558 1 92.94 413 LEU A C 1
ATOM 3338 O O . LEU A 1 413 ? -3.314 2.033 2.025 1 92.94 413 LEU A O 1
ATOM 3342 N N . SER A 1 414 ? -3.746 0.657 0.301 1 94.19 414 SER A N 1
ATOM 3343 C CA . SER A 1 414 ? -4.09 1.756 -0.596 1 94.19 414 SER A CA 1
ATOM 3344 C C . SER A 1 414 ? -5.328 2.5 -0.107 1 94.19 414 SER A C 1
ATOM 3346 O O . SER A 1 414 ? -5.375 3.732 -0.145 1 94.19 414 SER A O 1
ATOM 3348 N N . ALA A 1 415 ? -6.324 1.729 0.359 1 95.88 415 ALA A N 1
ATOM 3349 C CA . ALA A 1 415 ? -7.531 2.344 0.909 1 95.88 415 ALA A CA 1
ATOM 3350 C C . ALA A 1 415 ? -7.211 3.158 2.16 1 95.88 415 ALA A C 1
ATOM 3352 O O . ALA A 1 415 ? -7.832 4.191 2.412 1 95.88 415 ALA A O 1
ATOM 3353 N N . GLY A 1 416 ? -6.238 2.611 2.949 1 96.06 416 GLY A N 1
ATOM 3354 C CA . GLY A 1 416 ? -5.812 3.34 4.133 1 96.06 416 GLY A CA 1
ATOM 3355 C C . GLY A 1 416 ? -5.207 4.695 3.816 1 96.06 416 GLY A C 1
ATOM 3356 O O . GLY A 1 416 ? -5.395 5.656 4.562 1 96.06 416 GLY A O 1
ATOM 3357 N N . ILE A 1 417 ? -4.496 4.789 2.686 1 96.31 417 ILE A N 1
ATOM 3358 C CA . ILE A 1 417 ? -3.906 6.047 2.24 1 96.31 417 ILE A CA 1
ATOM 3359 C C . ILE A 1 417 ? -5.012 7.047 1.915 1 96.31 417 ILE A C 1
ATOM 3361 O O . ILE A 1 417 ? -4.973 8.195 2.369 1 96.31 417 ILE A O 1
ATOM 3365 N N . TYR A 1 418 ? -6.027 6.609 1.161 1 97.5 418 TYR A N 1
ATOM 3366 C CA . TYR A 1 418 ? -7.137 7.477 0.783 1 97.5 418 TYR A CA 1
ATOM 3367 C C . TYR A 1 418 ? -7.898 7.957 2.012 1 97.5 418 TYR A C 1
ATOM 3369 O O . TYR A 1 418 ? -8.227 9.141 2.125 1 97.5 418 TYR A O 1
ATOM 3377 N N . LEU A 1 419 ? -8.133 6.98 2.908 1 97.31 419 LEU A N 1
ATOM 3378 C CA . LEU A 1 419 ? -8.828 7.281 4.152 1 97.31 419 LEU A CA 1
ATOM 3379 C C . LEU A 1 419 ? -8.086 8.336 4.953 1 97.31 419 LEU A C 1
ATOM 3381 O O . LEU A 1 419 ? -8.695 9.289 5.457 1 97.31 419 LEU A O 1
ATOM 3385 N N . SER A 1 420 ? -6.766 8.156 5.078 1 97.12 420 SER A N 1
ATOM 3386 C CA . SER A 1 420 ? -5.945 9.047 5.895 1 97.12 420 SER A CA 1
ATOM 3387 C C . SER A 1 420 ? -5.934 10.461 5.324 1 97.12 420 SER A C 1
ATOM 3389 O O . SER A 1 420 ? -6.039 11.438 6.07 1 97.12 420 SER A O 1
ATOM 3391 N N . ILE A 1 421 ? -5.848 10.609 3.977 1 97.12 421 ILE A N 1
ATOM 3392 C CA . ILE A 1 421 ? -5.805 11.922 3.348 1 97.12 421 ILE A CA 1
ATOM 3393 C C . ILE A 1 421 ? -7.172 12.594 3.457 1 97.12 421 ILE A C 1
ATOM 3395 O O . ILE A 1 421 ? -7.258 13.812 3.656 1 97.12 421 ILE A O 1
ATOM 3399 N N . PHE A 1 422 ? -8.281 11.859 3.379 1 97.38 422 PHE A N 1
ATOM 3400 C CA . PHE A 1 422 ? -9.625 12.383 3.541 1 97.38 422 PHE A CA 1
ATOM 3401 C C . PHE A 1 422 ? -9.797 13.031 4.91 1 97.38 422 PHE A C 1
ATOM 3403 O O . PHE A 1 422 ? -10.234 14.18 5.008 1 97.38 422 PHE A O 1
ATOM 3410 N N . PHE A 1 423 ? -9.438 12.289 5.938 1 94.69 423 PHE A N 1
ATOM 3411 C CA . PHE A 1 423 ? -9.648 12.797 7.289 1 94.69 423 PHE A CA 1
ATOM 3412 C C . PHE A 1 423 ? -8.656 13.914 7.605 1 94.69 423 PHE A C 1
ATOM 3414 O O . PHE A 1 423 ? -8.953 14.805 8.398 1 94.69 423 PHE A O 1
ATOM 3421 N N . TYR A 1 424 ? -7.48 13.828 6.957 1 94.81 424 TYR A N 1
ATOM 3422 C CA . TYR A 1 424 ? -6.512 14.906 7.066 1 94.81 424 TYR A CA 1
ATOM 3423 C C . TYR A 1 424 ? -7.105 16.219 6.586 1 94.81 424 TYR A C 1
ATOM 3425 O O . TYR A 1 424 ? -6.996 17.25 7.266 1 94.81 424 TYR A O 1
ATOM 3433 N N . ILE A 1 425 ? -7.77 16.172 5.438 1 92.25 425 ILE A N 1
ATOM 3434 C CA . ILE A 1 425 ? -8.383 17.375 4.863 1 92.25 425 ILE A CA 1
ATOM 3435 C C . ILE A 1 425 ? -9.625 17.75 5.664 1 92.25 425 ILE A C 1
ATOM 3437 O O . ILE A 1 425 ? -9.852 18.922 5.949 1 92.25 425 ILE A O 1
ATOM 3441 N N . LEU A 1 426 ? -10.414 16.781 6.094 1 90.38 426 LEU A N 1
ATOM 3442 C CA . LEU A 1 426 ? -11.656 17.016 6.824 1 90.38 426 LEU A CA 1
ATOM 3443 C C . LEU A 1 426 ? -11.398 17.781 8.109 1 90.38 426 LEU A C 1
ATOM 3445 O O . LEU A 1 426 ? -12.203 18.625 8.5 1 90.38 426 LEU A O 1
ATOM 3449 N N . THR A 1 427 ? -10.234 17.531 8.789 1 87.81 427 THR A N 1
ATOM 3450 C CA . THR A 1 427 ? -9.945 18.125 10.086 1 87.81 427 THR A CA 1
ATOM 3451 C C . THR A 1 427 ? -9.156 19.422 9.922 1 87.81 427 THR A C 1
ATOM 3453 O O . THR A 1 427 ? -8.648 19.984 10.898 1 87.81 427 THR A O 1
ATOM 3456 N N . GLY A 1 428 ? -8.977 19.938 8.758 1 86.81 428 GLY A N 1
ATOM 3457 C CA . GLY A 1 428 ? -8.188 21.141 8.539 1 86.81 428 GLY A CA 1
ATOM 3458 C C . GLY A 1 428 ? -6.695 20.891 8.617 1 86.81 428 GLY A C 1
ATOM 3459 O O . GLY A 1 428 ? -5.969 21.672 9.234 1 86.81 428 GLY A O 1
ATOM 3460 N N . PHE A 1 429 ? -6.242 19.609 8.195 1 89.19 429 PHE A N 1
ATOM 3461 C CA . PHE A 1 429 ? -4.836 19.234 8.086 1 89.19 429 PHE A CA 1
ATOM 3462 C C . PHE A 1 429 ? -4.227 19.047 9.469 1 89.19 429 PHE A C 1
ATOM 3464 O O . PHE A 1 429 ? -3.16 19.594 9.766 1 89.19 429 PHE A O 1
ATOM 3471 N N . ASP A 1 430 ? -4.977 18.312 10.305 1 88.94 430 ASP A N 1
ATOM 3472 C CA . ASP A 1 430 ? -4.492 17.906 11.617 1 88.94 430 ASP A CA 1
ATOM 3473 C C . ASP A 1 430 ? -3.547 16.703 11.5 1 88.94 430 ASP A C 1
ATOM 3475 O O . ASP A 1 430 ? -3.932 15.656 10.992 1 88.94 430 ASP A O 1
ATOM 3479 N N . ASN A 1 431 ? -2.33 16.844 12 1 90.69 431 ASN A N 1
ATOM 3480 C CA . ASN A 1 431 ? -1.302 15.812 11.867 1 90.69 431 ASN A CA 1
ATOM 3481 C C . ASN A 1 431 ? -1.7 14.523 12.57 1 90.69 431 ASN A C 1
ATOM 3483 O O . ASN A 1 431 ? -1.396 13.43 12.094 1 90.69 431 ASN A O 1
ATOM 3487 N N . GLN A 1 432 ? -2.387 14.664 13.688 1 89.12 432 GLN A N 1
ATOM 3488 C CA . GLN A 1 432 ? -2.781 13.484 14.445 1 89.12 432 GLN A CA 1
ATOM 3489 C C . GLN A 1 432 ? -3.826 12.664 13.695 1 89.12 432 GLN A C 1
ATOM 3491 O O . GLN A 1 432 ? -3.764 11.43 13.68 1 89.12 432 GLN A O 1
ATOM 3496 N N . SER A 1 433 ? -4.781 13.383 13.062 1 91.5 433 SER A N 1
ATOM 3497 C CA . SER A 1 433 ? -5.82 12.68 12.312 1 91.5 433 SER A CA 1
ATOM 3498 C C . SER A 1 433 ? -5.223 11.883 11.156 1 91.5 433 SER A C 1
ATOM 3500 O O . SER A 1 433 ? -5.656 10.758 10.883 1 91.5 433 SER A O 1
ATOM 3502 N N . LEU A 1 434 ? -4.242 12.469 10.484 1 95.06 434 LEU A N 1
ATOM 3503 C CA . LEU A 1 434 ? -3.57 11.805 9.375 1 95.06 434 LEU A CA 1
ATOM 3504 C C . LEU A 1 434 ? -2.916 10.508 9.836 1 95.06 434 LEU A C 1
ATOM 3506 O O . LEU A 1 434 ? -3.156 9.445 9.258 1 95.06 434 LEU A O 1
ATOM 3510 N N . MET A 1 435 ? -2.158 10.609 10.891 1 95.06 435 MET A N 1
ATOM 3511 C CA . MET A 1 435 ? -1.355 9.484 11.352 1 95.06 435 MET A CA 1
ATOM 3512 C C . MET A 1 435 ? -2.234 8.422 12.008 1 95.06 435 MET A C 1
ATOM 3514 O O . MET A 1 435 ? -2.006 7.223 11.828 1 95.06 435 MET A O 1
ATOM 3518 N N . LEU A 1 436 ? -3.248 8.859 12.758 1 93.88 436 LEU A N 1
ATOM 3519 C CA . LEU A 1 436 ? -4.133 7.906 13.414 1 93.88 436 LEU A CA 1
ATOM 3520 C C . LEU A 1 436 ? -4.922 7.098 12.391 1 93.88 436 LEU A C 1
ATOM 3522 O O . LEU A 1 436 ? -5.066 5.883 12.531 1 93.88 436 LEU A O 1
ATOM 3526 N N . ALA A 1 437 ? -5.445 7.781 11.391 1 95.75 437 ALA A N 1
ATOM 3527 C CA . ALA A 1 437 ? -6.191 7.074 10.352 1 95.75 437 ALA A CA 1
ATOM 3528 C C . ALA A 1 437 ? -5.301 6.07 9.625 1 95.75 437 ALA A C 1
ATOM 3530 O O . ALA A 1 437 ? -5.695 4.922 9.406 1 95.75 437 ALA A O 1
ATOM 3531 N N . LEU A 1 438 ? -4.078 6.492 9.289 1 96.25 438 LEU A N 1
ATOM 3532 C CA . LEU A 1 438 ? -3.154 5.652 8.531 1 96.25 438 LEU A CA 1
ATOM 3533 C C . LEU A 1 438 ? -2.688 4.465 9.367 1 96.25 438 LEU A C 1
ATOM 3535 O O . LEU A 1 438 ? -2.785 3.318 8.93 1 96.25 438 LEU A O 1
ATOM 3539 N N . THR A 1 439 ? -2.248 4.727 10.578 1 94.38 439 THR A N 1
ATOM 3540 C CA . THR A 1 439 ? -1.659 3.674 11.406 1 94.38 439 THR A CA 1
ATOM 3541 C C . THR A 1 439 ? -2.736 2.73 11.93 1 94.38 439 THR A C 1
ATOM 3543 O O . THR A 1 439 ? -2.494 1.532 12.094 1 94.38 439 THR A O 1
ATOM 3546 N N . SER A 1 440 ? -3.904 3.26 12.211 1 94.31 440 SER A N 1
ATOM 3547 C CA . SER A 1 440 ? -5 2.391 12.625 1 94.31 440 SER A CA 1
ATOM 3548 C C . SER A 1 440 ? -5.418 1.451 11.5 1 94.31 440 SER A C 1
ATOM 3550 O O . SER A 1 440 ? -5.762 0.292 11.75 1 94.31 440 SER A O 1
ATOM 3552 N N . ALA A 1 441 ? -5.445 2.033 10.312 1 93.38 441 ALA A N 1
ATOM 3553 C CA . ALA A 1 441 ? -5.785 1.199 9.164 1 93.38 441 ALA A CA 1
ATOM 3554 C C . ALA A 1 441 ? -4.758 0.087 8.969 1 93.38 441 ALA A C 1
ATOM 3556 O O . ALA A 1 441 ? -5.121 -1.061 8.703 1 93.38 441 ALA A O 1
ATOM 3557 N N . ILE A 1 442 ? -3.486 0.388 9.125 1 93.69 442 ILE A N 1
ATOM 355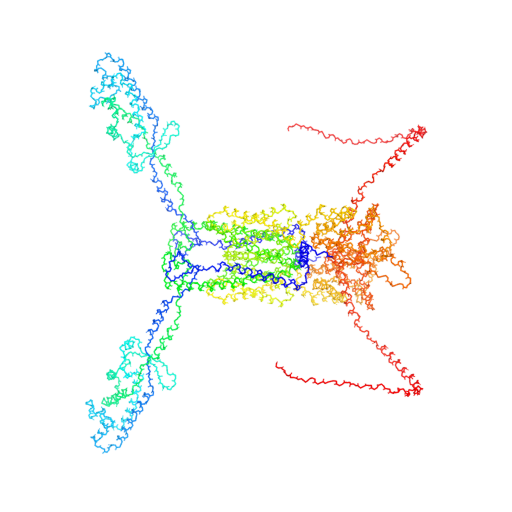8 C CA . ILE A 1 442 ? -2.422 -0.595 8.969 1 93.69 442 ILE A CA 1
ATOM 3559 C C . ILE A 1 442 ? -2.49 -1.616 10.102 1 93.69 442 ILE A C 1
ATOM 3561 O O . ILE A 1 442 ? -2.369 -2.82 9.867 1 93.69 442 ILE A O 1
ATOM 3565 N N . ALA A 1 443 ? -2.713 -1.112 11.328 1 93.62 443 ALA A N 1
ATOM 3566 C CA . ALA A 1 443 ? -2.854 -2.01 12.469 1 93.62 443 ALA A CA 1
ATOM 3567 C C . ALA A 1 443 ? -4.059 -2.93 12.305 1 93.62 443 ALA A C 1
ATOM 3569 O O . ALA A 1 443 ? -4.012 -4.102 12.68 1 93.62 443 ALA A O 1
ATOM 3570 N N . GLY A 1 444 ? -5.137 -2.346 11.797 1 93.25 444 GLY A N 1
ATOM 3571 C CA . GLY A 1 444 ? -6.309 -3.162 11.508 1 93.25 444 GLY A CA 1
ATOM 3572 C C . GLY A 1 444 ? -6.031 -4.262 10.5 1 93.25 444 GLY A C 1
ATOM 3573 O O . GLY A 1 444 ? -6.516 -5.387 10.656 1 93.25 444 GLY A O 1
ATOM 3574 N N . LEU A 1 445 ? -5.289 -3.941 9.453 1 91.56 445 LEU A N 1
ATOM 3575 C CA . LEU A 1 445 ? -4.871 -4.938 8.469 1 91.56 445 LEU A CA 1
ATOM 3576 C C . LEU A 1 445 ? -4.098 -6.07 9.141 1 91.56 445 LEU A C 1
ATOM 3578 O O . LEU A 1 445 ? -4.344 -7.246 8.859 1 91.56 445 LEU A O 1
ATOM 3582 N N . TYR A 1 446 ? -3.244 -5.727 10.023 1 89.12 446 TYR A N 1
ATOM 3583 C CA . TYR A 1 446 ? -2.475 -6.734 10.742 1 89.12 446 TYR A CA 1
ATOM 3584 C C . TYR A 1 446 ? -3.385 -7.609 11.602 1 89.12 446 TYR A C 1
ATOM 3586 O O . TYR A 1 446 ? -3.203 -8.828 11.672 1 89.12 446 TYR A O 1
ATOM 3594 N N . ALA A 1 447 ? -4.281 -6.973 12.18 1 87.81 447 ALA A N 1
ATOM 3595 C CA . ALA A 1 447 ? -5.223 -7.695 13.039 1 87.81 447 ALA A CA 1
ATOM 3596 C C . ALA A 1 447 ? -6.066 -8.664 12.219 1 87.81 447 ALA A C 1
ATOM 3598 O O . ALA A 1 447 ? -6.391 -9.758 12.695 1 87.81 447 ALA A O 1
ATOM 3599 N N . SER A 1 448 ? -6.379 -8.344 11.055 1 86.62 448 SER A N 1
ATOM 3600 C CA . SER A 1 448 ? -7.254 -9.148 10.211 1 86.62 448 SER A CA 1
ATOM 3601 C C . SER A 1 448 ? -6.582 -10.461 9.812 1 86.62 448 SER A C 1
ATOM 3603 O O . SER A 1 448 ? -7.262 -11.453 9.555 1 86.62 448 SER A O 1
ATOM 3605 N N . THR A 1 449 ? -5.277 -10.5 9.664 1 79.06 449 THR A N 1
ATOM 3606 C CA . THR A 1 449 ? -4.559 -11.688 9.211 1 79.06 449 THR A CA 1
ATOM 3607 C C . THR A 1 449 ? -4.523 -12.75 10.305 1 79.06 449 THR A C 1
ATOM 3609 O O . THR A 1 449 ? -4.336 -13.938 10.023 1 79.06 449 THR A O 1
ATOM 3612 N N . ARG A 1 450 ? -4.762 -12.391 11.484 1 73.94 450 ARG A N 1
ATOM 3613 C CA . ARG A 1 450 ? -4.633 -13.32 12.602 1 73.94 450 ARG A CA 1
ATOM 3614 C C . ARG A 1 450 ? -6 -13.75 13.109 1 73.94 450 ARG A C 1
ATOM 3616 O O . ARG A 1 450 ? -6.098 -14.625 13.977 1 73.94 450 ARG A O 1
ATOM 3623 N N . MET A 1 451 ? -6.969 -13.227 12.5 1 72.25 451 MET A N 1
ATOM 3624 C CA . MET A 1 451 ? -8.289 -13.406 13.102 1 72.25 451 MET A CA 1
ATOM 3625 C C . MET A 1 451 ? -9.07 -14.508 12.391 1 72.25 451 MET A C 1
ATOM 3627 O O . MET A 1 451 ? -9.695 -14.266 11.352 1 72.25 451 MET A O 1
ATOM 3631 N N . GLN A 1 452 ? -8.875 -15.711 12.891 1 69.69 452 GLN A N 1
ATOM 3632 C CA . GLN A 1 452 ? -9.656 -16.828 12.359 1 69.69 452 GLN A CA 1
ATOM 3633 C C . GLN A 1 452 ? -10.875 -17.109 13.227 1 69.69 452 GLN A C 1
ATOM 3635 O O . GLN A 1 452 ? -11.867 -17.672 12.75 1 69.69 452 GLN A O 1
ATOM 3640 N N . LYS A 1 453 ? -10.719 -16.609 14.586 1 72.56 453 LYS A N 1
ATOM 3641 C CA . LYS A 1 453 ? -11.828 -16.766 15.531 1 72.56 453 LYS A CA 1
ATOM 3642 C C . LYS A 1 453 ? -12.273 -15.406 16.078 1 72.56 453 LYS A C 1
ATOM 3644 O O . LYS A 1 453 ? -11.477 -14.469 16.141 1 72.56 453 LYS A O 1
ATOM 3649 N N . ARG A 1 454 ? -13.516 -15.297 16.422 1 72.62 454 ARG A N 1
ATOM 3650 C CA . ARG A 1 454 ? -14.078 -14.047 16.922 1 72.62 454 ARG A CA 1
ATOM 3651 C C . ARG A 1 454 ? -13.352 -13.586 18.188 1 72.62 454 ARG A C 1
ATOM 3653 O O . ARG A 1 454 ? -13.172 -12.383 18.391 1 72.62 454 ARG A O 1
ATOM 3660 N N . THR A 1 455 ? -12.867 -14.516 18.922 1 75.56 455 THR A N 1
ATOM 3661 C CA . THR A 1 455 ? -12.188 -14.18 20.172 1 75.56 455 THR A CA 1
ATOM 3662 C C . THR A 1 455 ? -10.836 -13.523 19.891 1 75.56 455 THR A C 1
ATOM 3664 O O . THR A 1 455 ? -10.32 -12.773 20.719 1 75.56 455 THR A O 1
ATOM 3667 N N . GLN A 1 456 ? -10.336 -13.75 18.766 1 80.44 456 GLN A N 1
ATOM 3668 C CA . GLN A 1 456 ? -9.031 -13.195 18.391 1 80.44 456 GLN A CA 1
ATOM 3669 C C . GLN A 1 456 ? -9.164 -11.734 17.953 1 80.44 456 GLN A C 1
ATOM 3671 O O . GLN A 1 456 ? -8.164 -11.023 17.859 1 80.44 456 GLN A O 1
ATOM 3676 N N . MET A 1 457 ? -10.414 -11.336 17.844 1 81.19 457 MET A N 1
ATOM 3677 C CA . MET A 1 457 ? -10.641 -9.953 17.422 1 81.19 457 MET A CA 1
ATOM 3678 C C . MET A 1 457 ? -10.234 -8.977 18.516 1 81.19 457 MET A C 1
ATOM 3680 O O . MET A 1 457 ? -9.773 -7.871 18.234 1 81.19 457 MET A O 1
ATOM 3684 N N . PHE A 1 458 ? -10.289 -9.438 19.75 1 85.44 458 PHE A N 1
ATOM 3685 C CA . PHE A 1 458 ? -9.938 -8.578 20.875 1 85.44 458 PHE A CA 1
ATOM 3686 C C . PHE A 1 458 ? -8.445 -8.273 20.891 1 85.44 458 PHE A C 1
ATOM 3688 O O . PHE A 1 458 ? -8.039 -7.164 21.25 1 85.44 458 PHE A O 1
ATOM 3695 N N . LYS A 1 459 ? -7.711 -9.211 20.484 1 87.75 459 LYS A N 1
ATOM 3696 C CA . LYS A 1 459 ? -6.277 -8.961 20.359 1 87.75 459 LYS A CA 1
ATOM 3697 C C . LYS A 1 459 ? -5.988 -7.898 19.312 1 87.75 459 LYS A C 1
ATOM 3699 O O . LYS A 1 459 ? -5.062 -7.098 19.469 1 87.75 459 LYS A O 1
ATOM 3704 N N . GLY A 1 460 ? -6.844 -7.93 18.281 1 88.25 460 GLY A N 1
ATOM 3705 C CA . GLY A 1 460 ? -6.727 -6.887 17.281 1 88.25 460 GLY A CA 1
ATOM 3706 C C . GLY A 1 460 ? -7.023 -5.5 17.812 1 88.25 460 GLY A C 1
ATOM 3707 O O . GLY A 1 460 ? -6.324 -4.539 17.5 1 88.25 460 GLY A O 1
ATOM 3708 N N . GLY A 1 461 ? -8.031 -5.434 18.672 1 89.75 461 GLY A N 1
ATOM 3709 C CA . GLY A 1 461 ? -8.359 -4.168 19.312 1 89.75 461 GLY A CA 1
ATOM 3710 C C . GLY A 1 461 ? -7.23 -3.627 20.172 1 89.75 461 GLY A C 1
ATOM 3711 O O . GLY A 1 461 ? -6.977 -2.42 20.188 1 89.75 461 GLY A O 1
ATOM 3712 N N . VAL A 1 462 ? -6.527 -4.477 20.781 1 91.94 462 VAL A N 1
ATOM 3713 C CA . VAL A 1 462 ? -5.422 -4.082 21.656 1 91.94 462 VAL A CA 1
ATOM 3714 C C . VAL A 1 462 ? -4.27 -3.541 20.812 1 91.94 462 VAL A C 1
ATOM 3716 O O . VAL A 1 462 ? -3.66 -2.527 21.156 1 91.94 462 VAL A O 1
ATOM 3719 N N . ILE A 1 463 ? -3.992 -4.133 19.734 1 92.25 463 ILE A N 1
ATOM 3720 C CA . ILE A 1 463 ? -2.924 -3.695 18.844 1 92.25 463 ILE A CA 1
ATOM 3721 C C . ILE A 1 463 ? -3.236 -2.301 18.297 1 92.25 463 ILE A C 1
ATOM 3723 O O . ILE A 1 463 ? -2.354 -1.441 18.234 1 92.25 463 ILE A O 1
ATOM 3727 N N . ILE A 1 464 ? -4.48 -2.156 17.922 1 93.94 464 ILE A N 1
ATOM 3728 C CA . ILE A 1 464 ? -4.898 -0.857 17.406 1 93.94 464 ILE A CA 1
ATOM 3729 C C . ILE A 1 464 ? -4.754 0.203 18.5 1 93.94 464 ILE A C 1
ATOM 3731 O O . ILE A 1 464 ? -4.234 1.293 18.25 1 93.94 464 ILE A O 1
ATOM 3735 N N . ALA A 1 465 ? -5.121 -0.133 19.734 1 94.81 465 ALA A N 1
ATOM 3736 C CA . ALA A 1 465 ? -5.043 0.801 20.844 1 94.81 465 ALA A CA 1
ATOM 3737 C C . ALA A 1 465 ? -3.596 1.176 21.156 1 94.81 465 ALA A C 1
ATOM 3739 O O . ALA A 1 465 ? -3.275 2.355 21.328 1 94.81 465 ALA A O 1
ATOM 3740 N N . ILE A 1 466 ? -2.748 0.242 21.203 1 94.94 466 ILE A N 1
ATOM 3741 C CA . ILE A 1 466 ? -1.344 0.474 21.516 1 94.94 466 ILE A CA 1
ATOM 3742 C C . ILE A 1 466 ? -0.704 1.332 20.438 1 94.94 466 ILE A C 1
ATOM 3744 O O . ILE A 1 466 ? 0.045 2.266 20.734 1 94.94 466 ILE A O 1
ATOM 3748 N N . THR A 1 467 ? -0.965 0.979 19.188 1 95.12 467 THR A N 1
ATOM 3749 C CA . THR A 1 467 ? -0.422 1.74 18.078 1 95.12 467 THR A CA 1
ATOM 3750 C C . THR A 1 467 ? -0.85 3.203 18.156 1 95.12 467 THR A C 1
ATOM 3752 O O . THR A 1 467 ? -0.025 4.105 18 1 95.12 467 THR A O 1
ATOM 3755 N N . ASN A 1 468 ? -2.137 3.404 18.438 1 93.81 468 ASN A N 1
ATOM 3756 C CA . ASN A 1 468 ? -2.66 4.762 18.516 1 93.81 468 ASN A CA 1
ATOM 3757 C C . ASN A 1 468 ? -2.111 5.508 19.719 1 93.81 468 ASN A C 1
ATOM 3759 O O . ASN A 1 468 ? -1.876 6.715 19.672 1 93.81 468 ASN A O 1
ATOM 3763 N N . LEU A 1 469 ? -1.895 4.797 20.828 1 94.31 469 LEU A N 1
ATOM 3764 C CA . LEU A 1 469 ? -1.339 5.41 22.031 1 94.31 469 LEU A CA 1
ATOM 3765 C C . LEU A 1 469 ? 0.088 5.887 21.781 1 94.31 469 LEU A C 1
ATOM 3767 O O . LEU A 1 469 ? 0.474 6.965 22.25 1 94.31 469 LEU A O 1
ATOM 3771 N N . ILE A 1 470 ? 0.865 5.164 21.078 1 95.81 470 ILE A N 1
ATOM 3772 C CA . ILE A 1 470 ? 2.24 5.543 20.766 1 95.81 470 ILE A CA 1
ATOM 3773 C C . ILE A 1 470 ? 2.248 6.777 19.875 1 95.81 470 ILE A C 1
ATOM 3775 O O . ILE A 1 470 ? 3.039 7.699 20.078 1 95.81 470 ILE A O 1
ATOM 3779 N N . ILE A 1 471 ? 1.34 6.785 18.891 1 94.31 471 ILE A N 1
ATOM 3780 C CA . ILE A 1 471 ? 1.271 7.895 17.953 1 94.31 471 ILE A CA 1
ATOM 3781 C C . ILE A 1 471 ? 0.889 9.172 18.703 1 94.31 471 ILE A C 1
ATOM 3783 O O . ILE A 1 471 ? 1.522 10.219 18.516 1 94.31 471 ILE A O 1
ATOM 3787 N N . ILE A 1 472 ? -0.123 9.102 19.531 1 91 472 ILE A N 1
ATOM 3788 C CA . ILE A 1 472 ? -0.582 10.281 20.25 1 91 472 ILE A CA 1
ATOM 3789 C C . ILE A 1 472 ? 0.5 10.75 21.234 1 91 472 ILE A C 1
ATOM 3791 O O . ILE A 1 472 ? 0.714 11.953 21.406 1 91 472 ILE A O 1
ATOM 3795 N N . THR A 1 473 ? 1.184 9.773 21.844 1 92.38 473 THR A N 1
ATOM 3796 C CA . THR A 1 473 ? 2.289 10.125 22.734 1 92.38 473 THR A CA 1
ATOM 3797 C C . THR A 1 473 ? 3.408 10.805 21.953 1 92.38 473 THR A C 1
ATOM 3799 O O . THR A 1 473 ? 4.012 11.773 22.438 1 92.38 473 THR A O 1
ATOM 3802 N N . GLY A 1 474 ? 3.693 10.312 20.781 1 93.62 474 GLY A N 1
ATOM 3803 C CA . GLY A 1 474 ? 4.699 10.938 19.938 1 93.62 474 GLY A CA 1
ATOM 3804 C C . GLY A 1 474 ? 4.379 12.383 19.594 1 93.62 474 GLY A C 1
ATOM 3805 O O . GLY A 1 474 ? 5.246 13.258 19.688 1 93.62 474 GLY A O 1
ATOM 3806 N N . PHE A 1 475 ? 3.178 12.648 19.266 1 90.19 475 PHE A N 1
ATOM 3807 C CA . PHE A 1 475 ? 2.789 14.008 18.906 1 90.19 475 PHE A CA 1
ATOM 3808 C C . PHE A 1 475 ? 2.785 14.914 20.125 1 90.19 475 PHE A C 1
ATOM 3810 O O . PHE A 1 475 ? 3.094 16.109 20.016 1 90.19 475 PHE A O 1
ATOM 3817 N N . GLU A 1 476 ? 2.418 14.344 21.281 1 86.62 476 GLU A N 1
ATOM 3818 C CA . GLU A 1 476 ? 2.451 15.133 22.5 1 86.62 476 GLU A CA 1
ATOM 3819 C C . GLU A 1 476 ? 3.879 15.539 22.859 1 86.62 476 GLU A C 1
ATOM 3821 O O . GLU A 1 476 ? 4.102 16.609 23.422 1 86.62 476 GLU A O 1
ATOM 3826 N N . LEU A 1 477 ? 4.758 14.719 22.5 1 87.88 477 LEU A N 1
ATOM 3827 C CA . LEU A 1 477 ? 6.16 15.023 22.766 1 87.88 477 LEU A CA 1
ATOM 3828 C C . LEU A 1 477 ? 6.691 16.031 21.734 1 87.88 477 LEU A C 1
ATOM 3830 O O . LEU A 1 477 ? 7.559 16.844 22.062 1 87.88 477 LEU A O 1
ATOM 3834 N N . LEU A 1 478 ? 6.172 15.984 20.562 1 86.56 478 LEU A N 1
ATOM 3835 C CA . LEU A 1 478 ? 6.586 16.906 19.516 1 86.56 478 LEU A CA 1
ATOM 3836 C C . LEU A 1 478 ? 6.102 18.328 19.828 1 86.56 478 LEU A C 1
ATOM 3838 O O . LEU A 1 478 ? 6.824 19.297 19.609 1 86.56 478 LEU A O 1
ATOM 3842 N N . ALA A 1 479 ? 4.832 18.391 20.156 1 76.5 479 ALA A N 1
ATOM 3843 C CA . ALA A 1 479 ? 4.227 19.672 20.516 1 76.5 479 ALA A CA 1
ATOM 3844 C C . ALA A 1 479 ? 3.416 19.547 21.797 1 76.5 479 ALA A C 1
ATOM 3846 O O . ALA A 1 479 ? 2.203 19.328 21.766 1 76.5 479 ALA A O 1
ATOM 3847 N N . PRO A 1 480 ? 4.234 19.578 22.891 1 64.12 480 PRO A N 1
ATOM 3848 C CA . PRO A 1 480 ? 3.543 19.375 24.156 1 64.12 480 PRO A CA 1
ATOM 3849 C C . PRO A 1 480 ? 2.395 20.359 24.375 1 64.12 480 PRO A C 1
ATOM 3851 O O . PRO A 1 480 ? 2.559 21.562 24.156 1 64.12 480 PRO A O 1
ATOM 3854 N N . ALA A 1 481 ? 1.185 19.922 24.109 1 59.66 481 ALA A N 1
ATOM 3855 C CA . ALA A 1 481 ? 0.021 20.734 24.453 1 59.66 481 ALA A CA 1
ATOM 3856 C C . ALA A 1 481 ? -0.386 20.531 25.906 1 59.66 481 ALA A C 1
ATOM 3858 O O . ALA A 1 481 ? -0.163 19.453 26.469 1 59.66 481 ALA A O 1
ATOM 3859 N N . ALA A 1 482 ? -0.234 21.531 26.703 1 55.69 482 ALA A N 1
ATOM 3860 C CA . ALA A 1 482 ? -0.366 21.594 28.156 1 55.69 482 ALA A CA 1
ATOM 3861 C C . ALA A 1 482 ? -1.41 20.609 28.672 1 55.69 482 ALA A C 1
ATOM 3863 O O . ALA A 1 482 ? -1.27 20.047 29.766 1 55.69 482 ALA A O 1
ATOM 3864 N N . ARG A 1 483 ? -2.781 20.391 28.156 1 62.28 483 ARG A N 1
ATOM 3865 C CA . ARG A 1 483 ? -3.859 19.906 29.016 1 62.28 483 ARG A CA 1
ATOM 3866 C C . ARG A 1 483 ? -4.547 18.688 28.391 1 62.28 483 ARG A C 1
ATOM 3868 O O . ARG A 1 483 ? -4.441 18.453 27.188 1 62.28 483 ARG A O 1
ATOM 3875 N N . ASN A 1 484 ? -4.992 17.547 29.094 1 72.12 484 ASN A N 1
ATOM 3876 C CA . ASN A 1 484 ? -6.016 16.516 29 1 72.12 484 ASN A CA 1
ATOM 3877 C C . ASN A 1 484 ? -5.484 15.258 28.312 1 72.12 484 ASN A C 1
ATOM 3879 O O . ASN A 1 484 ? -6.16 14.672 27.469 1 72.12 484 ASN A O 1
ATOM 3883 N N . TYR A 1 485 ? -4.191 14.867 28.688 1 77.75 485 TYR A N 1
ATOM 3884 C CA . TYR A 1 485 ? -3.619 13.648 28.125 1 77.75 485 TYR A CA 1
ATOM 3885 C C . TYR A 1 485 ? -4.457 12.438 28.5 1 77.75 485 TYR A C 1
ATOM 3887 O O . TYR A 1 485 ? -4.617 11.516 27.688 1 77.75 485 TYR A O 1
ATOM 3895 N N . GLU A 1 486 ? -5.074 12.469 29.656 1 79.75 486 GLU A N 1
ATOM 3896 C CA . GLU A 1 486 ? -5.887 11.344 30.125 1 79.75 486 GLU A CA 1
ATOM 3897 C C . GLU A 1 486 ? -7.137 11.18 29.25 1 79.75 486 GLU A C 1
ATOM 3899 O O . GLU A 1 486 ? -7.535 10.055 28.938 1 79.75 486 GLU A O 1
ATOM 3904 N N . LEU A 1 487 ? -7.621 12.289 28.922 1 81.81 487 LEU A N 1
ATOM 3905 C CA . LEU A 1 487 ? -8.82 12.234 28.094 1 81.81 487 LEU A CA 1
ATOM 3906 C C . LEU A 1 487 ? -8.492 11.727 26.688 1 81.81 487 LEU A C 1
ATOM 3908 O O . LEU A 1 487 ? -9.289 11.023 26.078 1 81.81 487 LEU A O 1
ATOM 3912 N N . LYS A 1 488 ? -7.312 12.109 26.188 1 85.81 488 LYS A N 1
ATOM 3913 C CA . LYS A 1 488 ? -6.887 11.617 24.891 1 85.81 488 LYS A CA 1
ATOM 3914 C C . LYS A 1 488 ? -6.676 10.109 24.906 1 85.81 488 LYS A C 1
ATOM 3916 O O . LYS A 1 488 ? -7.055 9.406 23.969 1 85.81 488 LYS A O 1
ATOM 3921 N N . PHE A 1 489 ? -6.172 9.641 26.016 1 87.06 489 PHE A N 1
ATOM 3922 C CA . PHE A 1 489 ? -5.949 8.203 26.156 1 87.06 489 PHE A CA 1
ATOM 3923 C C . PHE A 1 489 ? -7.277 7.457 26.234 1 87.06 489 PHE A C 1
ATOM 3925 O O . PHE A 1 489 ? -7.43 6.398 25.625 1 87.06 489 PHE A O 1
ATOM 3932 N N . ALA A 1 490 ? -8.219 8.062 26.938 1 87.44 490 ALA A N 1
ATOM 3933 C CA . ALA A 1 490 ? -9.539 7.453 27.031 1 87.44 490 ALA A CA 1
ATOM 3934 C C . ALA A 1 490 ? -10.227 7.43 25.656 1 87.44 490 ALA A C 1
ATOM 3936 O O . ALA A 1 490 ? -10.914 6.461 25.328 1 87.44 490 ALA A O 1
ATOM 3937 N N . ALA A 1 491 ? -10.039 8.438 24.922 1 88.31 491 ALA A N 1
ATOM 3938 C CA . ALA A 1 491 ? -10.633 8.516 23.594 1 88.31 491 ALA A CA 1
ATOM 3939 C C . ALA A 1 491 ? -10.062 7.445 22.672 1 88.31 491 ALA A C 1
ATOM 3941 O O . ALA A 1 491 ? -10.797 6.836 21.891 1 88.31 491 ALA A O 1
ATOM 3942 N N . ILE A 1 492 ? -8.789 7.207 22.828 1 90.25 492 ILE A N 1
ATOM 3943 C CA . ILE A 1 492 ? -8.109 6.227 22 1 90.25 492 ILE A CA 1
ATOM 3944 C C . ILE A 1 492 ? -8.602 4.824 22.344 1 90.25 492 ILE A C 1
ATOM 3946 O O . ILE A 1 492 ? -8.836 4 21.453 1 90.25 492 ILE A O 1
ATOM 3950 N N . VAL A 1 493 ? -8.727 4.578 23.594 1 89.81 493 VAL A N 1
ATOM 3951 C CA . VAL A 1 493 ? -9.219 3.273 24.016 1 89.81 493 VAL A CA 1
ATOM 3952 C C . VAL A 1 493 ? -10.648 3.068 23.531 1 89.81 493 VAL A C 1
ATOM 3954 O O . VAL A 1 493 ? -11 1.992 23.047 1 89.81 493 VAL A O 1
ATOM 3957 N N . THR A 1 494 ? -11.414 4.078 23.625 1 89.88 494 THR A N 1
ATOM 3958 C CA . THR A 1 494 ? -12.789 4.012 23.141 1 89.88 494 THR A CA 1
ATOM 3959 C C . THR A 1 494 ? -12.82 3.783 21.641 1 89.88 494 THR A C 1
ATOM 3961 O O . THR A 1 494 ? -13.633 3 21.141 1 89.88 494 THR A O 1
ATOM 3964 N N . ASN A 1 495 ? -11.977 4.438 20.953 1 91.19 495 ASN A N 1
ATOM 3965 C CA . ASN A 1 495 ? -11.836 4.277 19.516 1 91.19 495 ASN A CA 1
ATOM 3966 C C . ASN A 1 495 ? -11.531 2.832 19.141 1 91.19 495 ASN A C 1
ATOM 3968 O O . ASN A 1 495 ? -12.102 2.301 18.188 1 91.19 495 ASN A O 1
ATOM 3972 N N . SER A 1 496 ? -10.656 2.219 19.859 1 91.25 496 SER A N 1
ATOM 3973 C CA . SER A 1 496 ? -10.266 0.84 19.578 1 91.25 496 SER A CA 1
ATOM 3974 C C . SER A 1 496 ? -11.398 -0.13 19.891 1 91.25 496 SER A C 1
ATOM 3976 O O . SER A 1 496 ? -11.625 -1.088 19.141 1 91.25 496 SER A O 1
ATOM 3978 N N . ILE A 1 497 ? -12.117 0.158 20.922 1 91.19 497 ILE A N 1
ATOM 3979 C CA . ILE A 1 497 ? -13.25 -0.676 21.297 1 91.19 497 ILE A CA 1
ATOM 3980 C C . ILE A 1 497 ? -14.359 -0.538 20.25 1 91.19 497 ILE A C 1
ATOM 3982 O O . ILE A 1 497 ? -14.93 -1.537 19.812 1 91.19 497 ILE A O 1
ATOM 3986 N N . LEU A 1 498 ? -14.586 0.641 19.875 1 92.38 498 LEU A N 1
ATOM 3987 C CA . LEU A 1 498 ? -15.602 0.896 18.859 1 92.38 498 LEU A CA 1
ATOM 3988 C C . LEU A 1 498 ? -15.242 0.218 17.547 1 92.38 498 LEU A C 1
ATOM 3990 O O . LEU A 1 498 ? -16.125 -0.242 16.828 1 92.38 498 LEU A O 1
ATOM 3994 N N . SER A 1 499 ? -13.961 0.197 17.234 1 94.56 499 SER A N 1
ATOM 3995 C CA . SER A 1 499 ? -13.5 -0.453 16.016 1 94.56 499 SER A CA 1
ATOM 3996 C C . SER A 1 499 ? -13.828 -1.943 16.016 1 94.56 499 SER A C 1
ATOM 3998 O O . SER A 1 499 ? -14.273 -2.492 15.016 1 94.56 499 SER A O 1
ATOM 4000 N N . ILE A 1 500 ? -13.664 -2.547 17.156 1 91.56 500 ILE A N 1
ATOM 4001 C CA . ILE A 1 500 ? -13.938 -3.977 17.266 1 91.56 500 ILE A CA 1
ATOM 4002 C C . ILE A 1 500 ? -15.445 -4.219 17.234 1 91.56 500 ILE A C 1
ATOM 4004 O O . ILE A 1 500 ? -15.922 -5.145 16.578 1 91.56 500 ILE A O 1
ATOM 4008 N N . LEU A 1 501 ? -16.188 -3.387 17.922 1 91.38 501 LEU A N 1
ATOM 4009 C CA . LEU A 1 501 ? -17.641 -3.521 17.969 1 91.38 501 LEU A CA 1
ATOM 4010 C C . LEU A 1 501 ? -18.25 -3.352 16.594 1 91.38 501 LEU A C 1
ATOM 4012 O O . LEU A 1 501 ? -19.156 -4.102 16.219 1 91.38 501 LEU A O 1
ATOM 4016 N N . LEU A 1 502 ? -17.766 -2.445 15.891 1 92.88 502 LEU A N 1
ATOM 4017 C CA . LEU A 1 502 ? -18.297 -2.213 14.547 1 92.88 502 LEU A CA 1
ATOM 4018 C C . LEU A 1 502 ? -17.938 -3.369 13.625 1 92.88 502 LEU A C 1
ATOM 4020 O O . LEU A 1 502 ? -18.719 -3.73 12.742 1 92.88 502 LEU A O 1
ATOM 4024 N N . THR A 1 503 ? -16.734 -3.885 13.758 1 92 503 THR A N 1
ATOM 4025 C CA . THR A 1 503 ? -16.328 -5.039 12.961 1 92 503 THR A CA 1
ATOM 4026 C C . THR A 1 503 ? -17.219 -6.234 13.25 1 92 503 THR A C 1
ATOM 4028 O O . THR A 1 503 ? -17.688 -6.906 12.32 1 92 503 THR A O 1
ATOM 4031 N N . LEU A 1 504 ? -17.516 -6.426 14.508 1 87.69 504 LEU A N 1
ATOM 4032 C CA . LEU A 1 504 ? -18.344 -7.547 14.93 1 87.69 504 LEU A CA 1
ATOM 4033 C C . LEU A 1 504 ? -19.781 -7.371 14.445 1 87.69 504 LEU A C 1
ATOM 4035 O O . LEU A 1 504 ? -20.469 -8.352 14.156 1 87.69 504 LEU A O 1
ATOM 4039 N N . GLY A 1 505 ? -20.203 -6.141 14.367 1 88.5 505 GLY A N 1
ATOM 4040 C CA . GLY A 1 505 ? -21.547 -5.867 13.922 1 88.5 505 GLY A CA 1
ATOM 4041 C C . GLY A 1 505 ? -21.703 -5.859 12.414 1 88.5 505 GLY A C 1
ATOM 4042 O O . GLY A 1 505 ? -22.656 -6.414 11.875 1 88.5 505 GLY A O 1
ATOM 4043 N N . LEU A 1 506 ? -20.719 -5.359 11.727 1 90.56 506 LEU A N 1
ATOM 4044 C CA . LEU A 1 506 ? -20.828 -5.152 10.281 1 90.56 506 LEU A CA 1
ATOM 4045 C C . LEU A 1 506 ? -20.422 -6.406 9.523 1 90.56 506 LEU A C 1
ATOM 4047 O O . LEU A 1 506 ? -20.938 -6.664 8.43 1 90.56 506 LEU A O 1
ATOM 4051 N N . LEU A 1 507 ? -19.547 -7.191 10.039 1 88.38 507 LEU A N 1
ATOM 4052 C CA . LEU A 1 507 ? -19.016 -8.352 9.328 1 88.38 507 LEU A CA 1
ATOM 4053 C C . LEU A 1 507 ? -20.125 -9.344 9.016 1 88.38 507 LEU A C 1
ATOM 4055 O O . LEU A 1 507 ? -20.312 -9.727 7.855 1 88.38 507 LEU A O 1
ATOM 4059 N N . PRO A 1 508 ? -20.969 -9.719 10.023 1 84.62 508 PRO A N 1
ATOM 4060 C CA . PRO A 1 508 ? -22.047 -10.656 9.703 1 84.62 508 PRO A CA 1
ATOM 4061 C C . PRO A 1 508 ? -23.094 -10.055 8.758 1 84.62 508 PRO A C 1
ATOM 4063 O O . PRO A 1 508 ? -23.672 -10.773 7.949 1 84.62 508 PRO A O 1
ATOM 4066 N N . LEU A 1 509 ? -23.234 -8.789 8.883 1 87.88 509 LEU A N 1
ATOM 4067 C CA . LEU A 1 509 ? -24.188 -8.109 8 1 87.88 509 LEU A CA 1
ATOM 4068 C C . LEU A 1 509 ? -23.719 -8.156 6.555 1 87.88 509 LEU A C 1
ATOM 4070 O O . LEU A 1 509 ? -24.5 -8.453 5.648 1 87.88 509 LEU A O 1
ATOM 4074 N N . ILE A 1 510 ? -22.453 -7.945 6.324 1 90.06 510 ILE A N 1
ATOM 4075 C CA . ILE A 1 510 ? -21.875 -7.961 4.988 1 90.06 510 ILE A CA 1
ATOM 4076 C C . ILE A 1 510 ? -21.859 -9.391 4.449 1 90.06 510 ILE A C 1
ATOM 4078 O O . ILE A 1 510 ? -22.156 -9.617 3.273 1 90.06 510 ILE A O 1
ATOM 4082 N N . GLU A 1 511 ? -21.609 -10.305 5.332 1 86.12 511 GLU A N 1
ATOM 4083 C CA . GLU A 1 511 ? -21.609 -11.719 4.957 1 86.12 511 GLU A CA 1
ATOM 4084 C C . GLU A 1 511 ? -23 -12.164 4.5 1 86.12 511 GLU A C 1
ATOM 4086 O O . GLU A 1 511 ? -23.141 -12.898 3.518 1 86.12 511 GLU A O 1
ATOM 4091 N N . MET A 1 512 ? -23.922 -11.68 5.191 1 81.5 512 MET A N 1
ATOM 4092 C CA . MET A 1 512 ? -25.312 -12.07 4.918 1 81.5 512 MET A CA 1
ATOM 4093 C C . MET A 1 512 ? -25.797 -11.445 3.613 1 81.5 512 MET A C 1
ATOM 4095 O O . MET A 1 512 ? -26.406 -12.133 2.787 1 81.5 512 MET A O 1
ATOM 4099 N N . VAL A 1 513 ? -25.438 -10.234 3.428 1 83.62 513 VAL A N 1
ATOM 4100 C CA . VAL A 1 513 ? -25.969 -9.492 2.285 1 83.62 513 VAL A CA 1
ATOM 4101 C C . VAL A 1 513 ? -25.25 -9.938 1.01 1 83.62 513 VAL A C 1
ATOM 4103 O O . VAL A 1 513 ? -25.891 -10.117 -0.032 1 83.62 513 VAL A O 1
ATOM 4106 N N . PHE A 1 514 ? -24 -10.281 1.089 1 86 514 PHE A N 1
ATOM 4107 C CA . PHE A 1 514 ? -23.234 -10.562 -0.117 1 86 514 PHE A CA 1
ATOM 4108 C C . PHE A 1 514 ? -22.875 -12.039 -0.198 1 86 514 PHE A C 1
ATOM 4110 O O . PHE A 1 514 ? -22.281 -12.492 -1.184 1 86 514 PHE A O 1
ATOM 4117 N N . ASN A 1 515 ? -23.25 -12.758 0.787 1 84.81 515 ASN A N 1
ATOM 4118 C CA . ASN A 1 515 ? -23.062 -14.203 0.834 1 84.81 515 ASN A CA 1
ATOM 4119 C C . ASN A 1 515 ? -21.609 -14.586 0.641 1 84.81 515 ASN A C 1
ATOM 4121 O O . ASN A 1 515 ? -21.281 -15.406 -0.212 1 84.81 515 ASN A O 1
ATOM 4125 N N . LEU A 1 516 ? -20.766 -13.984 1.421 1 85.31 516 LEU A N 1
ATOM 4126 C CA . LEU A 1 516 ? -19.312 -14.164 1.297 1 85.31 516 LEU A CA 1
ATOM 4127 C C . LEU A 1 516 ? -18.828 -15.297 2.193 1 85.31 516 LEU A C 1
ATOM 4129 O O . LEU A 1 516 ? -19.312 -15.461 3.316 1 85.31 516 LEU A O 1
ATOM 4133 N N . PRO A 1 517 ? -17.922 -16.031 1.63 1 86.81 517 PRO A N 1
ATOM 4134 C CA . PRO A 1 517 ? -17.375 -17.156 2.408 1 86.81 517 PRO A CA 1
ATOM 4135 C C . PRO A 1 517 ? -16.234 -16.734 3.336 1 86.81 517 PRO A C 1
ATOM 4137 O O . PRO A 1 517 ? -15.125 -17.25 3.225 1 86.81 517 PRO A O 1
ATOM 4140 N N . THR A 1 518 ? -16.516 -15.922 4.344 1 82.75 518 THR A N 1
ATOM 4141 C CA . THR A 1 518 ? -15.516 -15.539 5.336 1 82.75 518 THR A CA 1
ATOM 4142 C C . THR A 1 518 ? -15.25 -16.688 6.305 1 82.75 518 THR A C 1
ATOM 4144 O O . THR A 1 518 ? -16.047 -17.641 6.391 1 82.75 518 THR A O 1
ATOM 4147 N N . PRO A 1 519 ? -14.109 -16.609 6.992 1 81.5 519 PRO A N 1
ATOM 4148 C CA . PRO A 1 519 ? -13.828 -17.672 7.965 1 81.5 519 PRO A CA 1
ATOM 4149 C C . PRO A 1 519 ? -14.938 -17.828 9.008 1 81.5 519 PRO A C 1
ATOM 4151 O O . PRO A 1 519 ? -15.266 -18.938 9.406 1 81.5 519 PRO A O 1
ATOM 4154 N N . PHE A 1 520 ? -15.594 -16.828 9.305 1 80 520 PHE A N 1
ATOM 4155 C CA . PHE A 1 520 ? -16.672 -16.891 10.281 1 80 520 PHE A CA 1
ATOM 4156 C C . PHE A 1 520 ? -17.906 -17.578 9.703 1 80 520 PHE A C 1
ATOM 4158 O O . PHE A 1 520 ? -18.516 -18.422 10.359 1 80 520 PHE A O 1
ATOM 4165 N N . ARG A 1 521 ? -18.203 -17.203 8.562 1 85.69 521 ARG A N 1
ATOM 4166 C CA . ARG A 1 521 ? -19.328 -17.828 7.891 1 85.69 521 ARG A CA 1
ATOM 4167 C C . ARG A 1 521 ? -19.062 -19.312 7.648 1 85.69 521 ARG A C 1
ATOM 4169 O O . ARG A 1 521 ? -19.969 -20.141 7.793 1 85.69 521 ARG A O 1
ATOM 4176 N N . LEU A 1 522 ? -17.875 -19.625 7.273 1 89.31 522 LEU A N 1
ATOM 4177 C CA . LEU A 1 522 ? -17.5 -21.016 7.031 1 89.31 522 LEU A CA 1
ATOM 4178 C C . LEU A 1 522 ? -17.562 -21.828 8.32 1 89.31 522 LEU A C 1
ATOM 4180 O O . LEU A 1 522 ? -17.969 -23 8.297 1 89.31 522 LEU A O 1
ATOM 4184 N N . MET A 1 523 ? -17.25 -21.203 9.391 1 84.88 523 MET A N 1
ATOM 4185 C CA . MET A 1 523 ? -17.344 -21.875 10.68 1 84.88 523 MET A CA 1
ATOM 4186 C C . MET A 1 523 ? -18.781 -22.156 11.055 1 84.88 523 MET A C 1
ATOM 4188 O O . MET A 1 523 ? -19.094 -23.203 11.641 1 84.88 523 MET A O 1
ATOM 4192 N N . GLU A 1 524 ? -19.578 -21.25 10.719 1 85 524 GLU A N 1
ATOM 4193 C CA . GLU A 1 524 ? -21 -21.422 10.961 1 85 524 GLU A CA 1
ATOM 4194 C C . GLU A 1 524 ? -21.562 -22.578 10.125 1 85 524 GLU A C 1
ATOM 4196 O O . GLU A 1 524 ? -22.438 -23.312 10.578 1 85 524 GLU A O 1
ATOM 4201 N N . LEU A 1 525 ? -21.047 -22.688 8.953 1 90.38 525 LEU A N 1
ATOM 4202 C CA . LEU A 1 525 ? -21.5 -23.719 8.039 1 90.38 525 LEU A CA 1
ATOM 4203 C C . LEU A 1 525 ? -20.906 -25.078 8.406 1 90.38 525 LEU A C 1
ATOM 4205 O O . LEU A 1 525 ? -21.438 -26.125 8.055 1 90.38 525 LEU A O 1
ATOM 4209 N N . ASN A 1 526 ? -19.766 -24.922 9.125 1 90.94 526 ASN A N 1
ATOM 4210 C CA . ASN A 1 526 ? -19.109 -26.141 9.609 1 90.94 526 ASN A CA 1
ATOM 4211 C C . ASN A 1 526 ? -19.781 -26.672 10.875 1 90.94 526 ASN A C 1
ATOM 4213 O O . ASN A 1 526 ? -19.125 -26.859 11.898 1 90.94 526 ASN A O 1
ATOM 4217 N N . ASP A 1 527 ? -21.047 -26.688 10.859 1 88.88 527 ASP A N 1
ATOM 4218 C CA . ASP A 1 527 ? -21.875 -27.156 11.961 1 88.88 527 ASP A CA 1
ATOM 4219 C C . ASP A 1 527 ? -22.781 -28.297 11.5 1 88.88 527 ASP A C 1
ATOM 4221 O O . ASP A 1 527 ? -23.641 -28.109 10.633 1 88.88 527 ASP A O 1
ATOM 4225 N N . PHE A 1 528 ? -22.656 -29.438 12.125 1 85.38 528 PHE A N 1
ATOM 4226 C CA . PHE A 1 528 ? -23.422 -30.625 11.75 1 85.38 528 PHE A CA 1
ATOM 4227 C C . PHE A 1 528 ? -24.891 -30.453 12.055 1 85.38 528 PHE A C 1
ATOM 4229 O O . PHE A 1 528 ? -25.734 -31.203 11.555 1 85.38 528 PHE A O 1
ATOM 4236 N N . ASN A 1 529 ? -25.188 -29.391 12.789 1 86.62 529 ASN A N 1
ATOM 4237 C CA . ASN A 1 529 ? -26.578 -29.109 13.117 1 86.62 529 ASN A CA 1
ATOM 4238 C C . ASN A 1 529 ? -27.234 -28.219 12.055 1 86.62 529 ASN A C 1
ATOM 4240 O O . ASN A 1 529 ? -28.406 -27.859 12.18 1 86.62 529 ASN A O 1
ATOM 4244 N N . HIS A 1 530 ? -26.5 -27.938 11.086 1 90 530 HIS A N 1
ATOM 4245 C CA . HIS A 1 530 ? -27.109 -27.219 9.969 1 90 530 HIS A CA 1
ATOM 4246 C C . HIS A 1 530 ? -28.266 -28.016 9.375 1 90 530 HIS A C 1
ATOM 4248 O O . HIS A 1 530 ? -28.172 -29.234 9.195 1 90 530 HIS A O 1
ATOM 4254 N N . PRO A 1 531 ? -29.344 -27.406 9.102 1 90.69 531 PRO A N 1
ATOM 4255 C CA . PRO A 1 531 ? -30.547 -28.109 8.672 1 90.69 531 PRO A CA 1
ATOM 4256 C C . PRO A 1 531 ? -30.328 -28.984 7.445 1 90.69 531 PRO A C 1
ATOM 4258 O O . PRO A 1 531 ? -30.844 -30.109 7.379 1 90.69 531 PRO A O 1
ATOM 4261 N N . LEU A 1 532 ? -29.562 -28.516 6.543 1 92.06 532 LEU A N 1
ATOM 4262 C CA . LEU A 1 532 ? -29.312 -29.281 5.332 1 92.06 532 LEU A CA 1
ATOM 4263 C C . LEU A 1 532 ? -28.484 -30.531 5.633 1 92.06 532 LEU A C 1
ATOM 4265 O O . LEU A 1 532 ? -28.703 -31.578 5.043 1 92.06 532 LEU A O 1
ATOM 4269 N N . LEU A 1 533 ? -27.562 -30.406 6.5 1 92.12 533 LEU A N 1
ATOM 4270 C CA . LEU A 1 533 ? -26.688 -31.531 6.848 1 92.12 533 LEU A CA 1
ATOM 4271 C C . LEU A 1 533 ? -27.422 -32.531 7.723 1 92.12 533 LEU A C 1
ATOM 4273 O O . LEU A 1 533 ? -27.234 -33.75 7.574 1 92.12 533 LEU A O 1
ATOM 4277 N N . THR A 1 534 ? -28.297 -32.031 8.625 1 91.25 534 THR A N 1
ATOM 4278 C CA . THR A 1 534 ? -29.109 -32.906 9.453 1 91.25 534 THR A CA 1
ATOM 4279 C C . THR A 1 534 ? -30.094 -33.688 8.594 1 91.25 534 THR A C 1
ATOM 4281 O O . THR A 1 534 ? -30.328 -34.875 8.836 1 91.25 534 THR A O 1
ATOM 4284 N N . ARG A 1 535 ? -30.656 -33.031 7.684 1 92.94 535 ARG A N 1
ATOM 4285 C CA . A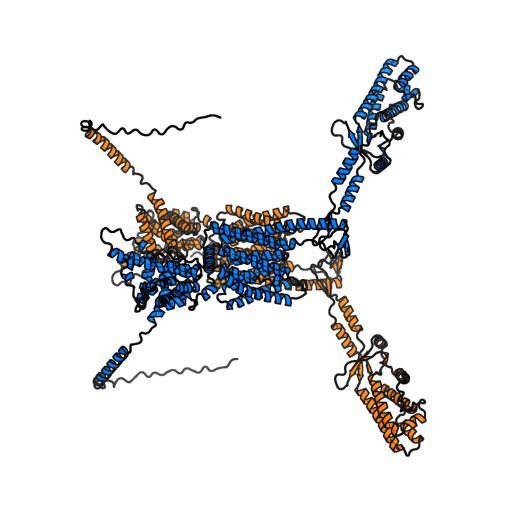RG A 1 535 ? -31.562 -33.688 6.754 1 92.94 535 ARG A CA 1
ATOM 4286 C C . ARG A 1 535 ? -30.844 -34.75 5.949 1 92.94 535 ARG A C 1
ATOM 4288 O O . ARG A 1 535 ? -31.391 -35.844 5.727 1 92.94 535 ARG A O 1
ATOM 4295 N N . MET A 1 536 ? -29.672 -34.469 5.531 1 92.81 536 MET A N 1
ATOM 4296 C CA . MET A 1 536 ? -28.891 -35.469 4.773 1 92.81 536 MET A CA 1
ATOM 4297 C C . MET A 1 536 ? -28.562 -36.688 5.629 1 92.81 536 MET A C 1
ATOM 4299 O O . MET A 1 536 ? -28.656 -37.812 5.156 1 92.81 536 MET A O 1
ATOM 4303 N N . ALA A 1 537 ? -28.266 -36.469 6.844 1 89.12 537 ALA A N 1
ATOM 4304 C CA . ALA A 1 537 ? -27.969 -37.562 7.77 1 89.12 537 ALA A CA 1
ATOM 4305 C C . ALA A 1 537 ? -29.172 -38.469 7.969 1 89.12 537 ALA A C 1
ATOM 4307 O O . ALA A 1 537 ? -29.031 -39.656 8.156 1 89.12 537 ALA A O 1
ATOM 4308 N N . ALA A 1 538 ? -30.312 -37.844 7.828 1 88.31 538 ALA A N 1
ATOM 4309 C CA . ALA A 1 538 ? -31.547 -38.594 8.047 1 88.31 538 ALA A CA 1
ATOM 4310 C C . ALA A 1 538 ? -31.984 -39.344 6.777 1 88.31 538 ALA A C 1
ATOM 4312 O O . ALA A 1 538 ? -32.375 -40.5 6.832 1 88.31 538 ALA A O 1
ATOM 4313 N N . ILE A 1 539 ? -31.859 -38.688 5.637 1 89.06 539 ILE A N 1
ATOM 4314 C CA . ILE A 1 539 ? -32.406 -39.188 4.379 1 89.06 539 ILE A CA 1
ATOM 4315 C C . ILE A 1 539 ? -31.375 -40.062 3.678 1 89.06 539 ILE A C 1
ATOM 4317 O O . ILE A 1 539 ? -31.719 -41.062 3.049 1 89.06 539 ILE A O 1
ATOM 4321 N N . ALA A 1 540 ? -30.078 -39.656 3.818 1 90.06 540 ALA A N 1
ATOM 4322 C CA . ALA A 1 540 ? -28.984 -40.344 3.16 1 90.06 540 ALA A CA 1
ATOM 4323 C C . ALA A 1 540 ? -27.781 -40.469 4.086 1 90.06 540 ALA A C 1
ATOM 4325 O O . ALA A 1 540 ? -26.75 -39.812 3.854 1 90.06 540 ALA A O 1
ATOM 4326 N N . PRO A 1 541 ? -27.844 -41.312 5.02 1 85.5 541 PRO A N 1
ATOM 4327 C CA . PRO A 1 541 ? -26.797 -41.406 6.047 1 85.5 541 PRO A CA 1
ATOM 4328 C C . PRO A 1 541 ? -25.453 -41.812 5.477 1 85.5 541 PRO A C 1
ATOM 4330 O O . PRO A 1 541 ? -24.406 -41.375 5.953 1 85.5 541 PRO A O 1
ATOM 4333 N N . SER A 1 542 ? -25.438 -42.719 4.527 1 84.19 542 SER A N 1
ATOM 4334 C CA . SER A 1 542 ? -24.172 -43.156 3.939 1 84.19 542 SER A CA 1
ATOM 4335 C C . SER A 1 542 ? -23.484 -42 3.186 1 84.19 542 SER A C 1
ATOM 4337 O O . SER A 1 542 ? -22.266 -41.938 3.154 1 84.19 542 SER A O 1
ATOM 4339 N N . THR A 1 543 ? -24.312 -41.219 2.508 1 90.94 543 THR A N 1
ATOM 4340 C CA . THR A 1 543 ? -23.781 -40.031 1.827 1 90.94 543 THR A CA 1
ATOM 4341 C C . THR A 1 543 ? -23.188 -39.062 2.83 1 90.94 543 THR A C 1
ATOM 4343 O O . THR A 1 543 ? -22.141 -38.438 2.57 1 90.94 543 THR A O 1
ATOM 4346 N N . HIS A 1 544 ? -23.891 -38.938 3.947 1 89.56 544 HIS A N 1
ATOM 4347 C CA . HIS A 1 544 ? -23.406 -38.062 5.016 1 89.56 544 HIS A CA 1
ATOM 4348 C C . HIS A 1 544 ? -22.062 -38.531 5.539 1 89.56 544 HIS A C 1
ATOM 4350 O O . HIS A 1 544 ? -21.141 -37.75 5.68 1 89.56 544 HIS A O 1
ATOM 4356 N N . SER A 1 545 ? -21.953 -39.812 5.801 1 86.06 545 SER A N 1
ATOM 4357 C CA . SER A 1 545 ? -20.703 -40.375 6.301 1 86.06 545 SER A CA 1
ATOM 4358 C C . SER A 1 545 ? -19.594 -40.25 5.277 1 86.06 545 SER A C 1
ATOM 4360 O O . SER A 1 545 ? -18.438 -39.969 5.633 1 86.06 545 SER A O 1
ATOM 4362 N N . HIS A 1 546 ? -19.953 -40.469 4.074 1 89.31 546 HIS A N 1
ATOM 4363 C CA . HIS A 1 546 ? -19.016 -40.281 2.971 1 89.31 546 HIS A CA 1
ATOM 4364 C C . HIS A 1 546 ? -18.484 -38.875 2.93 1 89.31 546 HIS A C 1
ATOM 4366 O O . HIS A 1 546 ? -17.266 -38.656 2.775 1 89.31 546 HIS A O 1
ATOM 4372 N N . SER A 1 547 ? -19.344 -37.906 3.055 1 94.06 547 SER A N 1
ATOM 4373 C CA . SER A 1 547 ? -18.969 -36.5 3 1 94.06 547 SER A CA 1
ATOM 4374 C C . SER A 1 547 ? -18.016 -36.125 4.137 1 94.06 547 SER A C 1
ATOM 4376 O O . SER A 1 547 ? -17.094 -35.344 3.947 1 94.06 547 SER A O 1
ATOM 4378 N N . VAL A 1 548 ? -18.234 -36.719 5.293 1 88.56 548 VAL A N 1
ATOM 4379 C CA . VAL A 1 548 ? -17.391 -36.469 6.449 1 88.56 548 VAL A CA 1
ATOM 4380 C C . VAL A 1 548 ? -15.992 -37.062 6.223 1 88.56 548 VAL A C 1
ATOM 4382 O O . VAL A 1 548 ? -14.984 -36.406 6.508 1 88.56 548 VAL A O 1
ATOM 4385 N N . MET A 1 549 ? -15.938 -38.25 5.703 1 87.94 549 MET A N 1
ATOM 4386 C CA . MET A 1 549 ? -14.656 -38.906 5.422 1 87.94 549 MET A CA 1
ATOM 4387 C C . MET A 1 549 ? -13.891 -38.156 4.344 1 87.94 549 MET A C 1
ATOM 4389 O O . MET A 1 549 ? -12.672 -37.969 4.441 1 87.94 549 MET A O 1
ATOM 4393 N N . LEU A 1 550 ? -14.68 -37.781 3.373 1 94.44 550 LEU A N 1
ATOM 4394 C CA . LEU A 1 550 ? -14.094 -37 2.289 1 94.44 550 LEU A CA 1
ATOM 4395 C C . LEU A 1 550 ? -13.492 -35.688 2.818 1 94.44 550 LEU A C 1
ATOM 4397 O O . LEU A 1 550 ? -12.445 -35.25 2.348 1 94.44 550 LEU A O 1
ATOM 4401 N N . ALA A 1 551 ? -14.188 -35.062 3.773 1 94.5 551 ALA A N 1
ATOM 4402 C CA . ALA A 1 551 ? -13.711 -33.844 4.379 1 94.5 551 ALA A CA 1
ATOM 4403 C C . ALA A 1 551 ? -12.367 -34.031 5.074 1 94.5 551 ALA A C 1
ATOM 4405 O O . ALA A 1 551 ? -11.477 -33.188 4.969 1 94.5 551 ALA A O 1
ATOM 4406 N N . ASN A 1 552 ? -12.203 -35.156 5.691 1 88.5 552 ASN A N 1
ATOM 4407 C CA . ASN A 1 552 ? -10.961 -35.469 6.395 1 88.5 552 ASN A CA 1
ATOM 4408 C C . ASN A 1 552 ? -9.797 -35.656 5.418 1 88.5 552 ASN A C 1
ATOM 4410 O O . ASN A 1 552 ? -8.703 -35.125 5.645 1 88.5 552 ASN A O 1
ATOM 4414 N N . LEU A 1 553 ? -10.031 -36.375 4.359 1 93.25 553 LEU A N 1
ATOM 4415 C CA . LEU A 1 553 ? -9.023 -36.594 3.33 1 93.25 553 LEU A CA 1
ATOM 4416 C C . LEU A 1 553 ? -8.609 -35.281 2.666 1 93.25 553 LEU A C 1
ATOM 4418 O O . LEU A 1 553 ? -7.418 -35 2.551 1 93.25 553 LEU A O 1
ATOM 4422 N N . SER A 1 554 ? -9.625 -34.531 2.271 1 97.31 554 SER A N 1
ATOM 4423 C CA . SER A 1 554 ? -9.398 -33.312 1.506 1 97.31 554 SER A CA 1
ATOM 4424 C C . SER A 1 554 ? -8.734 -32.25 2.361 1 97.31 554 SER A C 1
ATOM 4426 O O . SER A 1 554 ? -7.879 -31.5 1.878 1 97.31 554 SER A O 1
ATOM 4428 N N . GLU A 1 555 ? -9.141 -32.188 3.631 1 93.88 555 GLU A N 1
ATOM 4429 C CA . GLU A 1 555 ? -8.562 -31.203 4.543 1 93.88 555 GLU A CA 1
ATOM 4430 C C . GLU A 1 555 ? -7.062 -31.453 4.73 1 93.88 555 GLU A C 1
ATOM 4432 O O . GLU A 1 555 ? -6.273 -30.5 4.73 1 93.88 555 GLU A O 1
ATOM 4437 N N . ALA A 1 556 ? -6.672 -32.656 4.855 1 92.56 556 ALA A N 1
ATOM 4438 C CA . ALA A 1 556 ? -5.266 -33 5.035 1 92.56 556 ALA A CA 1
ATOM 4439 C C . ALA A 1 556 ? -4.445 -32.625 3.803 1 92.56 556 ALA A C 1
ATOM 4441 O O . ALA A 1 556 ? -3.336 -32.125 3.924 1 92.56 556 ALA A O 1
ATOM 4442 N N . ALA A 1 557 ? -4.973 -32.938 2.691 1 96.38 557 ALA A N 1
ATOM 4443 C CA . ALA A 1 557 ? -4.273 -32.656 1.44 1 96.38 557 ALA A CA 1
ATOM 4444 C C . ALA A 1 557 ? -4.152 -31.156 1.216 1 96.38 557 ALA A C 1
ATOM 4446 O O . ALA A 1 557 ? -3.086 -30.656 0.845 1 96.38 557 ALA A O 1
ATOM 4447 N N . VAL A 1 558 ? -5.254 -30.406 1.433 1 96.06 558 VAL A N 1
ATOM 4448 C CA . VAL A 1 558 ? -5.266 -28.953 1.206 1 96.06 558 VAL A CA 1
ATOM 4449 C C . VAL A 1 558 ? -4.363 -28.266 2.227 1 96.06 558 VAL A C 1
ATOM 4451 O O . VAL A 1 558 ? -3.715 -27.266 1.913 1 96.06 558 VAL A O 1
ATOM 4454 N N . ARG A 1 559 ? -4.293 -28.797 3.41 1 92.19 559 ARG A N 1
ATOM 4455 C CA . ARG A 1 559 ? -3.371 -28.281 4.422 1 92.19 559 ARG A CA 1
ATOM 4456 C C . ARG A 1 559 ? -1.925 -28.406 3.953 1 92.19 559 ARG A C 1
ATOM 4458 O O . ARG A 1 559 ? -1.134 -27.469 4.117 1 92.19 559 ARG A O 1
ATOM 4465 N N . ALA A 1 560 ? -1.593 -29.516 3.328 1 90.19 560 ALA A N 1
ATOM 4466 C CA . ALA A 1 560 ? -0.251 -29.75 2.801 1 90.19 560 ALA A CA 1
ATOM 4467 C C . ALA A 1 560 ? 0.075 -28.766 1.677 1 90.19 560 ALA A C 1
ATOM 4469 O O . ALA A 1 560 ? 1.234 -28.391 1.489 1 90.19 560 ALA A O 1
ATOM 4470 N N . LEU A 1 561 ? -0.943 -28.344 1.006 1 91.88 561 LEU A N 1
ATOM 4471 C CA . LEU A 1 561 ? -0.776 -27.422 -0.108 1 91.88 561 LEU A CA 1
ATOM 4472 C C . LEU A 1 561 ? -0.746 -25.984 0.386 1 91.88 561 LEU A C 1
ATOM 4474 O O . LEU A 1 561 ? -0.34 -25.078 -0.349 1 91.88 561 LEU A O 1
ATOM 4478 N N . GLY A 1 562 ? -1.155 -25.828 1.641 1 86.81 562 GLY A N 1
ATOM 4479 C CA . GLY A 1 562 ? -1.267 -24.484 2.164 1 86.81 562 GLY A CA 1
ATOM 4480 C C . GLY A 1 562 ? -2.516 -23.75 1.692 1 86.81 562 GLY A C 1
ATOM 4481 O O . GLY A 1 562 ? -2.529 -22.531 1.592 1 86.81 562 GLY A O 1
ATOM 4482 N N . GLY A 1 563 ? -3.508 -24.562 1.302 1 88.31 563 GLY A N 1
ATOM 4483 C CA . GLY A 1 563 ? -4.754 -23.984 0.828 1 88.31 563 GLY A CA 1
ATOM 4484 C C . GLY A 1 563 ? -5.75 -23.734 1.941 1 88.31 563 GLY A C 1
ATOM 4485 O O . GLY A 1 563 ? -5.387 -23.719 3.119 1 88.31 563 GLY A O 1
ATOM 4486 N N . ASP A 1 564 ? -7 -23.453 1.579 1 90 564 ASP A N 1
ATOM 4487 C CA . ASP A 1 564 ? -8.055 -23.109 2.527 1 90 564 ASP A CA 1
ATOM 4488 C C . ASP A 1 564 ? -8.727 -24.375 3.078 1 90 564 ASP A C 1
ATOM 4490 O O . ASP A 1 564 ? -9.703 -24.859 2.502 1 90 564 ASP A O 1
ATOM 4494 N N . THR A 1 565 ? -8.297 -24.75 4.238 1 92.94 565 THR A N 1
ATOM 4495 C CA . THR A 1 565 ? -8.734 -26.016 4.816 1 92.94 565 THR A CA 1
ATOM 4496 C C . THR A 1 565 ? -10.195 -25.938 5.242 1 92.94 565 THR A C 1
ATOM 4498 O O . THR A 1 565 ? -10.961 -26.891 5.043 1 92.94 565 THR A O 1
ATOM 4501 N N . LEU A 1 566 ? -10.594 -24.812 5.781 1 90.75 566 LEU A N 1
ATOM 4502 C CA . LEU A 1 566 ? -11.961 -24.656 6.27 1 90.75 566 LEU A CA 1
ATOM 4503 C C . LEU A 1 566 ? -12.945 -24.625 5.109 1 90.75 566 LEU A C 1
ATOM 4505 O O . LEU A 1 566 ? -14.008 -25.25 5.176 1 90.75 566 LEU A O 1
ATOM 4509 N N . LEU A 1 567 ? -12.625 -23.922 4.082 1 94.31 567 LEU A N 1
ATOM 4510 C CA . LEU A 1 567 ? -13.445 -23.891 2.875 1 94.31 567 LEU A CA 1
ATOM 4511 C C . LEU A 1 567 ? -13.625 -25.281 2.299 1 94.31 567 LEU A C 1
ATOM 4513 O O . LEU A 1 567 ? -14.727 -25.656 1.89 1 94.31 567 LEU A O 1
ATOM 4517 N N . THR A 1 568 ? -12.547 -26.016 2.281 1 96.88 568 THR A N 1
ATOM 4518 C CA . THR A 1 568 ? -12.547 -27.359 1.724 1 96.88 568 THR A CA 1
ATOM 4519 C C . THR A 1 568 ? -13.438 -28.281 2.553 1 96.88 568 THR A C 1
ATOM 4521 O O . THR A 1 568 ? -14.219 -29.062 2 1 96.88 568 THR A O 1
ATOM 4524 N N . ARG A 1 569 ? -13.305 -28.188 3.84 1 95.12 569 ARG A N 1
ATOM 4525 C CA . ARG A 1 569 ? -14.117 -29.016 4.723 1 95.12 569 ARG A CA 1
ATOM 4526 C C . ARG A 1 569 ? -15.602 -28.766 4.504 1 95.12 569 ARG A C 1
ATOM 4528 O O . ARG A 1 569 ? -16.375 -29.703 4.301 1 95.12 569 ARG A O 1
ATOM 4535 N N . VAL A 1 570 ? -15.969 -27.547 4.516 1 96.19 570 VAL A N 1
ATOM 4536 C CA . VAL A 1 570 ? -17.375 -27.172 4.352 1 96.19 570 VAL A CA 1
ATOM 4537 C C . VAL A 1 570 ? -17.844 -27.562 2.955 1 96.19 570 VAL A C 1
ATOM 4539 O O . VAL A 1 570 ? -18.969 -28.062 2.789 1 96.19 570 VAL A O 1
ATOM 4542 N N . GLY A 1 571 ? -17.016 -27.297 1.953 1 97.38 571 GLY A N 1
ATOM 4543 C CA . GLY A 1 571 ? -17.344 -27.703 0.599 1 97.38 571 GLY A CA 1
ATOM 4544 C C . GLY A 1 571 ? -17.625 -29.203 0.479 1 97.38 571 GLY A C 1
ATOM 4545 O O . GLY A 1 571 ? -18.562 -29.594 -0.22 1 97.38 571 GLY A O 1
ATOM 4546 N N . CYS A 1 572 ? -16.844 -30.016 1.146 1 97.12 572 CYS A N 1
ATOM 4547 C CA . CYS A 1 572 ? -17.016 -31.453 1.143 1 97.12 572 CYS A CA 1
ATOM 4548 C C . CYS A 1 572 ? -18.344 -31.844 1.791 1 97.12 572 CYS A C 1
ATOM 4550 O O . CYS A 1 572 ? -19.031 -32.75 1.305 1 97.12 572 CYS A O 1
ATOM 4552 N N . LEU A 1 573 ? -18.703 -31.188 2.854 1 95.81 573 LEU A N 1
ATOM 4553 C CA . LEU A 1 573 ? -19.922 -31.516 3.596 1 95.81 573 LEU A CA 1
ATOM 4554 C C . LEU A 1 573 ? -21.156 -31.312 2.732 1 95.81 573 LEU A C 1
ATOM 4556 O O . LEU A 1 573 ? -22.141 -32.031 2.859 1 95.81 573 LEU A O 1
ATOM 4560 N N . PHE A 1 574 ? -21.062 -30.359 1.808 1 97.19 574 PHE A N 1
ATOM 4561 C CA . PHE A 1 574 ? -22.266 -29.969 1.089 1 97.19 574 PHE A CA 1
ATOM 4562 C C . PHE A 1 574 ? -22.203 -30.438 -0.359 1 97.19 574 PHE A C 1
ATOM 4564 O O . PHE A 1 574 ? -23.172 -30.266 -1.114 1 97.19 574 PHE A O 1
ATOM 4571 N N . HIS A 1 575 ? -21.109 -31.047 -0.834 1 97.44 575 HIS A N 1
ATOM 4572 C CA . HIS A 1 575 ? -20.891 -31.297 -2.254 1 97.44 575 HIS A CA 1
ATOM 4573 C C . HIS A 1 575 ? -21.922 -32.25 -2.826 1 97.44 575 HIS A C 1
ATOM 4575 O O . HIS A 1 575 ? -22.281 -32.156 -4.004 1 97.44 575 HIS A O 1
ATOM 4581 N N . ASP A 1 576 ? -22.5 -33.125 -1.987 1 96.25 576 ASP A N 1
ATOM 4582 C CA . ASP A 1 576 ? -23.359 -34.188 -2.451 1 96.25 576 ASP A CA 1
ATOM 4583 C C . ASP A 1 576 ? -24.766 -34.062 -1.885 1 96.25 576 ASP A C 1
ATOM 4585 O O . ASP A 1 576 ? -25.516 -35.031 -1.82 1 96.25 576 ASP A O 1
ATOM 4589 N N . ILE A 1 577 ? -25.219 -32.938 -1.533 1 96.06 577 ILE A N 1
ATOM 4590 C CA . ILE A 1 577 ? -26.516 -32.719 -0.908 1 96.06 577 ILE A CA 1
ATOM 4591 C C . ILE A 1 577 ? -27.625 -33 -1.914 1 96.06 577 ILE A C 1
ATOM 4593 O O . ILE A 1 577 ? -28.766 -33.281 -1.528 1 96.06 577 ILE A O 1
ATOM 4597 N N . GLY A 1 578 ? -27.328 -32.969 -3.148 1 95.75 578 GLY A N 1
ATOM 4598 C CA . GLY A 1 578 ? -28.312 -33.219 -4.184 1 95.75 578 GLY A CA 1
ATOM 4599 C C . GLY A 1 578 ? -28.766 -34.688 -4.203 1 95.75 578 GLY A C 1
ATOM 4600 O O . GLY A 1 578 ? -29.844 -34.969 -4.723 1 95.75 578 GLY A O 1
ATOM 4601 N N . LYS A 1 579 ? -28 -35.562 -3.68 1 93.5 579 LYS A N 1
ATOM 4602 C CA . LYS A 1 579 ? -28.344 -37 -3.65 1 93.5 579 LYS A CA 1
ATOM 4603 C C . LYS A 1 579 ? -29.562 -37.25 -2.758 1 93.5 579 LYS A C 1
ATOM 4605 O O . LYS A 1 579 ? -30.188 -38.312 -2.832 1 93.5 579 LYS A O 1
ATOM 4610 N N . MET A 1 580 ? -29.875 -36.281 -2 1 92.25 580 MET A N 1
ATOM 4611 C CA . MET A 1 580 ? -31.016 -36.406 -1.097 1 92.25 580 MET A CA 1
ATOM 4612 C C . MET A 1 580 ? -32.344 -36.438 -1.876 1 92.25 580 MET A C 1
ATOM 4614 O O . MET A 1 580 ? -33.344 -36.969 -1.392 1 92.25 580 MET A O 1
ATOM 4618 N N . ALA A 1 581 ? -32.312 -35.844 -3.051 1 91.19 581 ALA A N 1
ATOM 4619 C CA . ALA A 1 581 ? -33.531 -35.812 -3.855 1 91.19 581 ALA A CA 1
ATOM 4620 C C . ALA A 1 581 ? -33.938 -37.219 -4.266 1 91.19 581 ALA A C 1
ATOM 4622 O O . ALA A 1 581 ? -35.156 -37.531 -4.316 1 91.19 581 ALA A O 1
ATOM 4623 N N . HIS A 1 582 ? -32.906 -38.031 -4.605 1 87.44 582 HIS A N 1
ATOM 4624 C CA . HIS A 1 582 ? -33.156 -39.406 -4.98 1 87.44 582 HIS A CA 1
ATOM 4625 C C . HIS A 1 582 ? -32.125 -40.344 -4.379 1 87.44 582 HIS A C 1
ATOM 4627 O O . HIS A 1 582 ? -31.312 -40.938 -5.102 1 87.44 582 HIS A O 1
ATOM 4633 N N . PRO A 1 583 ? -32.25 -40.594 -3.104 1 86.81 583 PRO A N 1
ATOM 4634 C CA . PRO A 1 583 ? -31.219 -41.375 -2.426 1 86.81 583 PRO A CA 1
ATOM 4635 C C . PRO A 1 583 ? -31.156 -42.812 -2.9 1 86.81 583 PRO A C 1
ATOM 4637 O O . PRO A 1 583 ? -30.094 -43.438 -2.828 1 86.81 583 PRO A O 1
ATOM 4640 N N . ASP A 1 584 ? -32.188 -43.344 -3.51 1 81.5 584 ASP A N 1
ATOM 4641 C CA . ASP A 1 584 ? -32.312 -44.719 -3.914 1 81.5 584 ASP A CA 1
ATOM 4642 C C . ASP A 1 584 ? -31.516 -45 -5.188 1 81.5 584 ASP A C 1
ATOM 4644 O O . ASP A 1 584 ? -31.219 -46.156 -5.512 1 81.5 584 ASP A O 1
ATOM 4648 N N . PHE A 1 585 ? -31.078 -44 -5.785 1 79.81 585 PHE A N 1
ATOM 4649 C CA . PHE A 1 585 ? -30.375 -44.156 -7.055 1 79.81 585 PHE A CA 1
ATOM 4650 C C . PHE A 1 585 ? -28.891 -44.344 -6.836 1 79.81 585 PHE A C 1
ATOM 4652 O O . PHE A 1 585 ? -28.172 -44.75 -7.754 1 79.81 585 PHE A O 1
ATOM 4659 N N . TYR A 1 586 ? -28.453 -44.156 -5.645 1 81.31 586 TYR A N 1
ATOM 4660 C CA . TYR A 1 586 ? -27.016 -44.156 -5.391 1 81.31 586 TYR A CA 1
ATOM 4661 C C . TYR A 1 586 ? -26.609 -45.375 -4.555 1 81.31 586 TYR A C 1
ATOM 4663 O O . TYR A 1 586 ? -27.234 -45.656 -3.533 1 81.31 586 TYR A O 1
ATOM 4671 N N . ALA A 1 587 ? -25.562 -46.031 -5 1 70.94 587 ALA A N 1
ATOM 4672 C CA . ALA A 1 587 ? -25.125 -47.312 -4.5 1 70.94 587 ALA A CA 1
ATOM 4673 C C . ALA A 1 587 ? -24.828 -47.25 -3.002 1 70.94 587 ALA A C 1
ATOM 4675 O O . ALA A 1 587 ? -25.047 -48.219 -2.283 1 70.94 587 ALA A O 1
ATOM 4676 N N . GLU A 1 588 ? -24.484 -46.156 -2.555 1 74.19 588 GLU A N 1
ATOM 4677 C CA . GLU A 1 588 ? -24.078 -46.031 -1.159 1 74.19 588 GLU A CA 1
ATOM 4678 C C . GLU A 1 588 ? -25.281 -46.094 -0.221 1 74.19 588 GLU A C 1
ATOM 4680 O O . GLU A 1 588 ? -25.156 -46.469 0.942 1 74.19 588 GLU A O 1
ATOM 4685 N N . ASN A 1 589 ? -26.406 -45.781 -0.84 1 71.56 589 ASN A N 1
ATOM 4686 C CA . ASN A 1 589 ? -27.594 -45.75 0.021 1 71.56 589 ASN A CA 1
ATOM 4687 C C . ASN A 1 589 ? -28.5 -46.938 -0.194 1 71.56 589 ASN A C 1
ATOM 4689 O O . ASN A 1 589 ? -29.609 -47 0.339 1 71.56 589 ASN A O 1
ATOM 4693 N N . ARG A 1 590 ? -28.031 -47.875 -0.819 1 69.62 590 ARG A N 1
ATOM 4694 C CA . ARG A 1 590 ? -28.844 -49.031 -1.221 1 69.62 590 ARG A CA 1
ATOM 4695 C C . ARG A 1 590 ? -29.234 -49.875 -0.013 1 69.62 590 ARG A C 1
ATOM 4697 O O . ARG A 1 590 ? -30.25 -50.562 -0.039 1 69.62 590 ARG A O 1
ATOM 4704 N N . HIS A 1 591 ? -28.406 -49.812 0.864 1 64.94 591 HIS A N 1
ATOM 4705 C CA . HIS A 1 591 ? -28.734 -50.625 2.045 1 64.94 591 HIS A CA 1
ATOM 4706 C C . HIS A 1 591 ? -30.031 -50.125 2.689 1 64.94 591 HIS A C 1
ATOM 4708 O O . HIS A 1 591 ? -30.734 -50.906 3.326 1 64.94 591 HIS A O 1
ATOM 4714 N N . LEU A 1 592 ? -30.359 -48.938 2.404 1 62.72 592 LEU A N 1
ATOM 4715 C CA . LEU A 1 592 ? -31.562 -48.344 3.01 1 62.72 592 LEU A CA 1
ATOM 4716 C C . LEU A 1 592 ? -32.688 -48.25 1.991 1 62.72 592 LEU A C 1
ATOM 4718 O O . LEU A 1 592 ? -33.875 -48.375 2.352 1 62.72 592 LEU A O 1
ATOM 4722 N N . TYR A 1 593 ? -32.188 -48.031 0.709 1 68.25 593 TYR A N 1
ATOM 4723 C CA . TYR A 1 59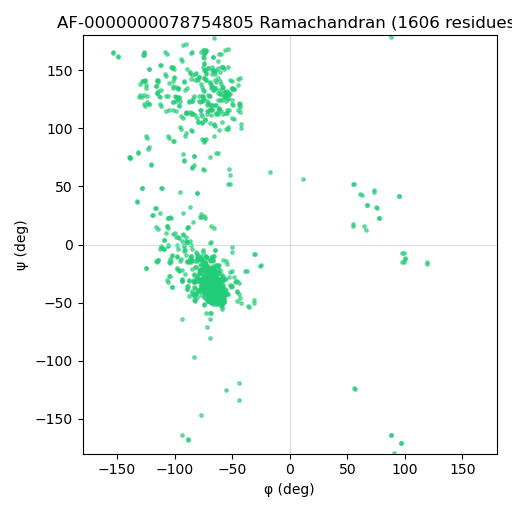3 ? -33.188 -47.844 -0.345 1 68.25 593 TYR A CA 1
ATOM 4724 C C . TYR A 1 593 ? -32.969 -48.844 -1.473 1 68.25 593 TYR A C 1
ATOM 4726 O O . TYR A 1 593 ? -32.031 -48.719 -2.26 1 68.25 593 TYR A O 1
ATOM 4734 N N . PRO A 1 594 ? -33.656 -49.906 -1.359 1 62.56 594 PRO A N 1
ATOM 4735 C CA . PRO A 1 594 ? -33.5 -50.844 -2.477 1 62.56 594 PRO A CA 1
ATOM 4736 C C . PRO A 1 594 ? -33.75 -50.188 -3.834 1 62.56 594 PRO A C 1
ATOM 4738 O O . PRO A 1 594 ? -34.594 -49.312 -3.953 1 62.56 594 PRO A O 1
ATOM 4741 N N . THR A 1 595 ? -32.781 -50.375 -4.82 1 66.19 595 THR A N 1
ATOM 4742 C CA . THR A 1 595 ? -32.906 -49.75 -6.141 1 66.19 595 THR A CA 1
ATOM 4743 C C . THR A 1 595 ? -34.281 -50.031 -6.734 1 66.19 595 THR A C 1
ATOM 4745 O O . THR A 1 595 ? -34.75 -51.156 -6.77 1 66.19 595 THR A O 1
ATOM 4748 N N . SER A 1 596 ? -34.906 -48.969 -6.977 1 62.75 596 SER A N 1
ATOM 4749 C CA . SER A 1 596 ? -36.25 -49.094 -7.543 1 62.75 596 SER A CA 1
ATOM 4750 C C . SER A 1 596 ? -36.25 -49.906 -8.828 1 62.75 596 SER A C 1
ATOM 4752 O O . SER A 1 596 ? -35.281 -49.844 -9.594 1 62.75 596 SER A O 1
ATOM 4754 N N . GLU A 1 597 ? -37.125 -50.812 -8.883 1 62.28 597 GLU A N 1
ATOM 4755 C CA . GLU A 1 597 ? -37.312 -51.594 -10.102 1 62.28 597 GLU A CA 1
ATOM 4756 C C . GLU A 1 597 ? -37.344 -50.688 -11.336 1 62.28 597 GLU A C 1
ATOM 4758 O O . GLU A 1 597 ? -36.844 -51.062 -12.391 1 62.28 597 GLU A O 1
ATOM 4763 N N . ALA A 1 598 ? -37.812 -49.594 -11.109 1 63.31 598 ALA A N 1
ATOM 4764 C CA . ALA A 1 598 ? -37.906 -48.625 -12.195 1 63.31 598 ALA A CA 1
ATOM 4765 C C . ALA A 1 598 ? -36.531 -48.188 -12.695 1 63.31 598 ALA A C 1
ATOM 4767 O O . ALA A 1 598 ? -36.312 -48.031 -13.898 1 63.31 598 ALA A O 1
ATOM 4768 N N . PHE A 1 599 ? -35.625 -48.094 -11.805 1 69.38 599 PHE A N 1
ATOM 4769 C CA . PHE A 1 599 ? -34.281 -47.688 -12.18 1 69.38 599 PHE A CA 1
ATOM 4770 C C . PHE A 1 599 ? -33.531 -48.812 -12.898 1 69.38 599 PHE A C 1
ATOM 4772 O O . PHE A 1 599 ? -32.781 -48.562 -13.852 1 69.38 599 PHE A O 1
ATOM 4779 N N . LYS A 1 600 ? -33.875 -50 -12.523 1 67.38 600 LYS A N 1
ATOM 4780 C CA . LYS A 1 600 ? -33.25 -51.156 -13.141 1 67.38 600 LYS A CA 1
ATOM 4781 C C . LYS A 1 600 ? -33.656 -51.312 -14.602 1 67.38 600 LYS A C 1
ATOM 4783 O O . LYS A 1 600 ? -32.906 -51.844 -15.414 1 67.38 600 LYS A O 1
ATOM 4788 N N . LYS A 1 601 ? -34.812 -50.75 -14.797 1 72.44 601 LYS A N 1
ATOM 4789 C CA . LYS A 1 601 ? -35.375 -50.906 -16.141 1 72.44 601 LYS A CA 1
ATOM 4790 C C . LYS A 1 601 ? -34.969 -49.75 -17.031 1 72.44 601 LYS A C 1
ATOM 4792 O O . LYS A 1 601 ? -35.25 -49.781 -18.234 1 72.44 601 LYS A O 1
ATOM 4797 N N . LEU A 1 602 ? -34.219 -48.844 -16.312 1 81.38 602 LEU A N 1
ATOM 4798 C CA . LEU A 1 602 ? -33.812 -47.688 -17.109 1 81.38 602 LEU A CA 1
ATOM 4799 C C . LEU A 1 602 ? -32.656 -48.031 -18.016 1 81.38 602 LEU A C 1
ATOM 4801 O O . LEU A 1 602 ? -31.75 -48.781 -17.609 1 81.38 602 LEU A O 1
ATOM 4805 N N . GLY A 1 603 ? -32.625 -47.625 -19.203 1 82.19 603 GLY A N 1
ATOM 4806 C CA . GLY A 1 603 ? -31.484 -47.75 -20.078 1 82.19 603 GLY A CA 1
ATOM 4807 C C . GLY A 1 603 ? -30.25 -47.031 -19.594 1 82.19 603 GLY A C 1
ATOM 4808 O O . GLY A 1 603 ? -30.344 -46.219 -18.656 1 82.19 603 GLY A O 1
ATOM 4809 N N . PRO A 1 604 ? -29.141 -47.344 -20.125 1 86.12 604 PRO A N 1
ATOM 4810 C CA . PRO A 1 604 ? -27.875 -46.75 -19.672 1 86.12 604 PRO A CA 1
ATOM 4811 C C . PRO A 1 604 ? -27.859 -45.25 -19.766 1 86.12 604 PRO A C 1
ATOM 4813 O O . PRO A 1 604 ? -27.359 -44.562 -18.859 1 86.12 604 PRO A O 1
ATOM 4816 N N . VAL A 1 605 ? -28.406 -44.688 -20.781 1 87.19 605 VAL A N 1
ATOM 4817 C CA . VAL A 1 605 ? -28.406 -43.219 -21 1 87.19 605 VAL A CA 1
ATOM 4818 C C . VAL A 1 605 ? -29.266 -42.531 -19.938 1 87.19 605 VAL A C 1
ATOM 4820 O O . VAL A 1 605 ? -28.859 -41.531 -19.359 1 87.19 605 VAL A O 1
ATOM 4823 N N . LYS A 1 606 ? -30.422 -43.125 -19.656 1 88.06 606 LYS A N 1
ATOM 4824 C CA . LYS A 1 606 ? -31.328 -42.562 -18.672 1 88.06 606 LYS A CA 1
ATOM 4825 C C . LYS A 1 606 ? -30.766 -42.688 -17.266 1 88.06 606 LYS A C 1
ATOM 4827 O O . LYS A 1 606 ? -30.953 -41.812 -16.422 1 88.06 606 LYS A O 1
ATOM 4832 N N . SER A 1 607 ? -30.125 -43.844 -17.047 1 87.56 607 SER A N 1
ATOM 4833 C CA . SER A 1 607 ? -29.484 -44.031 -15.742 1 87.56 607 SER A CA 1
ATOM 4834 C C . SER A 1 607 ? -28.375 -43.031 -15.5 1 87.56 607 SER A C 1
ATOM 4836 O O . SER A 1 607 ? -28.266 -42.469 -14.398 1 87.56 607 SER A O 1
ATOM 4838 N N . ALA A 1 608 ? -27.594 -42.75 -16.531 1 89.25 608 ALA A N 1
ATOM 4839 C CA . ALA A 1 608 ? -26.531 -41.781 -16.438 1 89.25 608 ALA A CA 1
ATOM 4840 C C . ALA A 1 608 ? -27.094 -40.375 -16.156 1 89.25 608 ALA A C 1
ATOM 4842 O O . ALA A 1 608 ? -26.531 -39.625 -15.375 1 89.25 608 ALA A O 1
ATOM 4843 N N . HIS A 1 609 ? -28.172 -40.125 -16.766 1 90.12 609 HIS A N 1
ATOM 4844 C CA . HIS A 1 609 ? -28.828 -38.844 -16.562 1 90.12 609 HIS A CA 1
ATOM 4845 C C . HIS A 1 609 ? -29.344 -38.688 -15.133 1 90.12 609 HIS A C 1
ATOM 4847 O O . HIS A 1 609 ? -29.234 -37.594 -14.539 1 90.12 609 HIS A O 1
ATOM 4853 N N . MET A 1 610 ? -29.828 -39.719 -14.57 1 87.62 610 MET A N 1
ATOM 4854 C CA . MET A 1 610 ? -30.344 -39.719 -13.203 1 87.62 610 MET A CA 1
ATOM 4855 C C . MET A 1 610 ? -29.203 -39.5 -12.203 1 87.62 610 MET A C 1
ATOM 4857 O O . MET A 1 610 ? -29.375 -38.812 -11.203 1 87.62 610 MET A O 1
ATOM 4861 N N . ILE A 1 611 ? -28.125 -40.031 -12.516 1 88.5 611 ILE A N 1
ATOM 4862 C CA . ILE A 1 611 ? -26.969 -39.938 -11.633 1 88.5 611 ILE A CA 1
ATOM 4863 C C . ILE A 1 611 ? -26.438 -38.5 -11.664 1 88.5 611 ILE A C 1
ATOM 4865 O O . ILE A 1 611 ? -26.094 -37.938 -10.625 1 88.5 611 ILE A O 1
ATOM 4869 N N . THR A 1 612 ? -26.438 -37.875 -12.844 1 93.06 612 THR A N 1
ATOM 4870 C CA . THR A 1 612 ? -25.891 -36.531 -12.984 1 93.06 612 THR A CA 1
ATOM 4871 C C . THR A 1 612 ? -26.828 -35.5 -12.375 1 93.06 612 THR A C 1
ATOM 4873 O O . THR A 1 612 ? -26.422 -34.375 -12.078 1 93.06 612 THR A O 1
ATOM 4876 N N . ARG A 1 613 ? -28.031 -35.844 -12.125 1 92.56 613 ARG A N 1
ATOM 4877 C CA . ARG A 1 613 ? -29.062 -34.938 -11.617 1 92.56 613 ARG A CA 1
ATOM 4878 C C . ARG A 1 613 ? -28.719 -34.469 -10.203 1 92.56 613 ARG A C 1
ATOM 4880 O O . ARG A 1 613 ? -29.156 -33.375 -9.781 1 92.56 613 ARG A O 1
ATOM 4887 N N . HIS A 1 614 ? -27.938 -35.281 -9.469 1 94.38 614 HIS A N 1
ATOM 4888 C CA . HIS A 1 614 ? -27.625 -34.844 -8.117 1 94.38 614 HIS A CA 1
ATOM 4889 C C . HIS A 1 614 ? -26.828 -33.531 -8.117 1 94.38 614 HIS A C 1
ATOM 4891 O O . HIS A 1 614 ? -26.875 -32.781 -7.148 1 94.38 614 HIS A O 1
ATOM 4897 N N . VAL A 1 615 ? -26.141 -33.25 -9.234 1 96.31 615 VAL A N 1
ATOM 4898 C CA . VAL A 1 615 ? -25.391 -31.984 -9.359 1 96.31 615 VAL A CA 1
ATOM 4899 C C . VAL A 1 615 ? -26.359 -30.812 -9.508 1 96.31 615 VAL A C 1
ATOM 4901 O O . VAL A 1 615 ? -26.25 -29.828 -8.789 1 96.31 615 VAL A O 1
ATOM 4904 N N . THR A 1 616 ? -27.344 -30.922 -10.398 1 95 616 THR A N 1
ATOM 4905 C CA . THR A 1 616 ? -28.312 -29.844 -10.625 1 95 616 THR A CA 1
ATOM 4906 C C . THR A 1 616 ? -29.188 -29.656 -9.398 1 95 616 THR A C 1
ATOM 4908 O O . THR A 1 616 ? -29.469 -28.531 -8.992 1 95 616 THR A O 1
ATOM 4911 N N . ASP A 1 617 ? -29.594 -30.75 -8.812 1 94.88 617 ASP A N 1
ATOM 4912 C CA . ASP A 1 617 ? -30.422 -30.688 -7.602 1 94.88 617 ASP A CA 1
ATOM 4913 C C . ASP A 1 617 ? -29.625 -30.094 -6.434 1 94.88 617 ASP A C 1
ATOM 4915 O O . ASP A 1 617 ? -30.172 -29.344 -5.621 1 94.88 617 ASP A O 1
ATOM 4919 N N . GLY A 1 618 ? -28.422 -30.484 -6.387 1 96.19 618 GLY A N 1
ATOM 4920 C CA . GLY A 1 618 ? -27.562 -29.969 -5.332 1 96.19 618 GLY A CA 1
ATOM 4921 C C . GLY A 1 618 ? -27.359 -28.453 -5.418 1 96.19 618 GLY A C 1
ATOM 4922 O O . GLY A 1 618 ? -27.391 -27.766 -4.402 1 96.19 618 GLY A O 1
ATOM 4923 N N . ILE A 1 619 ? -27.094 -27.953 -6.625 1 94.5 619 ILE A N 1
ATOM 4924 C CA . ILE A 1 619 ? -26.922 -26.516 -6.852 1 94.5 619 ILE A CA 1
ATOM 4925 C C . ILE A 1 619 ? -28.203 -25.781 -6.457 1 94.5 619 ILE A C 1
ATOM 4927 O O . ILE A 1 619 ? -28.141 -24.734 -5.805 1 94.5 619 ILE A O 1
ATOM 4931 N N . ALA A 1 620 ? -29.328 -26.328 -6.793 1 91.88 620 ALA A N 1
ATOM 4932 C CA . ALA A 1 620 ? -30.609 -25.719 -6.473 1 91.88 620 ALA A CA 1
ATOM 4933 C C . ALA A 1 620 ? -30.844 -25.672 -4.965 1 91.88 620 ALA A C 1
ATOM 4935 O O . ALA A 1 620 ? -31.266 -24.641 -4.426 1 91.88 620 ALA A O 1
ATOM 4936 N N . MET A 1 621 ? -30.531 -26.75 -4.297 1 93.38 621 MET A N 1
ATOM 4937 C CA . MET A 1 621 ? -30.703 -26.828 -2.848 1 93.38 621 MET A CA 1
ATOM 4938 C C . MET A 1 621 ? -29.766 -25.844 -2.146 1 93.38 621 MET A C 1
ATOM 4940 O O . MET A 1 621 ? -30.156 -25.188 -1.173 1 93.38 621 MET A O 1
ATOM 4944 N N . ALA A 1 622 ? -28.547 -25.781 -2.65 1 93.56 622 ALA A N 1
ATOM 4945 C CA . ALA A 1 622 ? -27.547 -24.891 -2.061 1 93.56 622 ALA A CA 1
ATOM 4946 C C . ALA A 1 622 ? -27.969 -23.422 -2.207 1 93.56 622 ALA A C 1
ATOM 4948 O O . ALA A 1 622 ? -27.828 -22.641 -1.272 1 93.56 622 ALA A O 1
ATOM 4949 N N . ARG A 1 623 ? -28.469 -23.078 -3.334 1 88.19 623 ARG A N 1
ATOM 4950 C CA . ARG A 1 623 ? -28.891 -21.719 -3.594 1 88.19 623 ARG A CA 1
ATOM 4951 C C . ARG A 1 623 ? -30.125 -21.359 -2.771 1 88.19 623 ARG A C 1
ATOM 4953 O O . ARG A 1 623 ? -30.25 -20.234 -2.299 1 88.19 623 ARG A O 1
ATOM 4960 N N . GLU A 1 624 ? -30.969 -22.344 -2.602 1 85.56 624 GLU A N 1
ATOM 4961 C CA . GLU A 1 624 ? -32.156 -22.141 -1.787 1 85.56 624 GLU A CA 1
ATOM 4962 C C . GLU A 1 624 ? -31.797 -21.891 -0.326 1 85.56 624 GLU A C 1
ATOM 4964 O O . GLU A 1 624 ? -32.5 -21.156 0.374 1 85.56 624 GLU A O 1
ATOM 4969 N N . ASN A 1 625 ? -30.75 -22.469 0 1 88 625 ASN A N 1
ATOM 4970 C CA . ASN A 1 625 ? -30.328 -22.312 1.39 1 88 625 ASN A CA 1
ATOM 4971 C C . ASN A 1 625 ? -29.234 -21.25 1.538 1 88 625 ASN A C 1
ATOM 4973 O O . ASN A 1 625 ? -28.562 -21.188 2.566 1 88 625 ASN A O 1
ATOM 4977 N N . ARG A 1 626 ? -28.953 -20.5 0.498 1 85.56 626 ARG A N 1
ATOM 4978 C CA . ARG A 1 626 ? -28.078 -19.328 0.478 1 85.56 626 ARG A CA 1
ATOM 4979 C C . ARG A 1 626 ? -26.656 -19.688 0.867 1 85.56 626 ARG A C 1
ATOM 4981 O O . ARG A 1 626 ? -26.047 -19.031 1.713 1 85.56 626 ARG A O 1
ATOM 4988 N N . LEU A 1 627 ? -26.219 -20.781 0.314 1 91.25 627 LEU A N 1
ATOM 4989 C CA . LEU A 1 627 ? -24.812 -21.094 0.473 1 91.25 627 LEU A CA 1
ATOM 4990 C C . LEU A 1 627 ? -23.953 -20.203 -0.422 1 91.25 627 LEU A C 1
ATOM 4992 O O . LEU A 1 627 ? -24.359 -19.859 -1.528 1 91.25 627 LEU A O 1
ATOM 4996 N N . PRO A 1 628 ? -22.781 -19.812 0.086 1 89.31 628 PRO A N 1
ATOM 4997 C CA . PRO A 1 628 ? -21.906 -19 -0.75 1 89.31 628 PRO A CA 1
ATOM 4998 C C . PRO A 1 628 ? -21.516 -19.688 -2.057 1 89.31 628 PRO A C 1
ATOM 5000 O O . PRO A 1 628 ? -21.391 -20.922 -2.094 1 89.31 628 PRO A O 1
ATOM 5003 N N . GLU A 1 629 ? -21.25 -18.891 -2.996 1 86.5 629 GLU A N 1
ATOM 5004 C CA . GLU A 1 629 ? -20.938 -19.406 -4.328 1 86.5 629 GLU A CA 1
ATOM 5005 C C . GLU A 1 629 ? -19.688 -20.281 -4.312 1 86.5 629 GLU A C 1
ATOM 5007 O O . GLU A 1 629 ? -19.594 -21.25 -5.066 1 86.5 629 GLU A O 1
ATOM 5012 N N . LYS A 1 630 ? -18.766 -19.938 -3.5 1 89.12 630 LYS A N 1
ATOM 5013 C CA . LYS A 1 630 ? -17.547 -20.734 -3.418 1 89.12 630 LYS A CA 1
ATOM 5014 C C . LYS A 1 630 ? -17.828 -22.141 -2.896 1 89.12 630 LYS A C 1
ATOM 5016 O O . LYS A 1 630 ? -17.125 -23.078 -3.25 1 89.12 630 LYS A O 1
ATOM 5021 N N . ILE A 1 631 ? -18.859 -22.25 -2.107 1 94.25 631 ILE A N 1
ATOM 5022 C CA . ILE A 1 631 ? -19.266 -23.562 -1.604 1 94.25 631 ILE A CA 1
ATOM 5023 C C . ILE A 1 631 ? -20.047 -24.312 -2.68 1 94.25 631 ILE A C 1
ATOM 5025 O O . ILE A 1 631 ? -19.844 -25.516 -2.881 1 94.25 631 ILE A O 1
ATOM 5029 N N . ILE A 1 632 ? -20.859 -23.594 -3.393 1 93.94 632 ILE A N 1
ATOM 5030 C CA . ILE A 1 632 ? -21.688 -24.188 -4.434 1 93.94 632 ILE A CA 1
ATOM 5031 C C . ILE A 1 632 ? -20.797 -24.766 -5.539 1 93.94 632 ILE A C 1
ATOM 5033 O O . ILE A 1 632 ? -21.109 -25.797 -6.125 1 93.94 632 ILE A O 1
ATOM 5037 N N . SER A 1 633 ? -19.609 -24.156 -5.738 1 94.19 633 SER A N 1
ATOM 5038 C CA . SER A 1 633 ? -18.719 -24.578 -6.805 1 94.19 633 SER A CA 1
ATOM 5039 C C . SER A 1 633 ? -18.219 -26 -6.574 1 94.19 633 SER A C 1
ATOM 5041 O O . SER A 1 633 ? -17.844 -26.703 -7.52 1 94.19 633 SER A O 1
ATOM 5043 N N . PHE A 1 634 ? -18.25 -26.484 -5.363 1 97.38 634 PHE A N 1
ATOM 5044 C CA . PHE A 1 634 ? -17.797 -27.828 -5.047 1 97.38 634 PHE A CA 1
ATOM 5045 C C . PHE A 1 634 ? -18.75 -28.875 -5.625 1 97.38 634 PHE A C 1
ATOM 5047 O O . PHE A 1 634 ? -18.359 -30.016 -5.871 1 97.38 634 PHE A O 1
ATOM 5054 N N . ILE A 1 635 ? -20 -28.516 -5.898 1 97.56 635 ILE A N 1
ATOM 5055 C CA . ILE A 1 635 ? -21.031 -29.453 -6.328 1 97.56 635 ILE A CA 1
ATOM 5056 C C . ILE A 1 635 ? -20.797 -29.859 -7.781 1 97.56 635 ILE A C 1
ATOM 5058 O O . ILE A 1 635 ? -20.625 -31.031 -8.086 1 97.56 635 ILE A O 1
ATOM 5062 N N . PRO A 1 636 ? -20.656 -28.906 -8.648 1 96.56 636 PRO A N 1
ATOM 5063 C CA . PRO A 1 636 ? -20.391 -29.344 -10.023 1 96.56 636 PRO A CA 1
ATOM 5064 C C . PRO A 1 636 ? -18.922 -29.719 -10.258 1 96.56 636 PRO A C 1
ATOM 5066 O O . PRO A 1 636 ? -18.641 -30.625 -11.055 1 96.56 636 PRO A O 1
ATOM 5069 N N . GLU A 1 637 ? -17.984 -29.141 -9.57 1 96.44 637 GLU A N 1
ATOM 5070 C CA . GLU A 1 637 ? -16.562 -29.266 -9.883 1 96.44 637 GLU A CA 1
ATOM 5071 C C . GLU A 1 637 ? -15.992 -30.562 -9.336 1 96.44 637 GLU A C 1
ATOM 5073 O O . GLU A 1 637 ? -14.961 -31.047 -9.812 1 96.44 637 GLU A O 1
ATOM 5078 N N . HIS A 1 638 ? -16.688 -31.188 -8.352 1 96.81 638 HIS A N 1
ATOM 5079 C CA . HIS A 1 638 ? -16.094 -32.406 -7.801 1 96.81 638 HIS A CA 1
ATOM 5080 C C . HIS A 1 638 ? -16.188 -33.562 -8.789 1 96.81 638 HIS A C 1
ATOM 5082 O O . HIS A 1 638 ? -15.445 -34.531 -8.688 1 96.81 638 HIS A O 1
ATOM 5088 N N . HIS A 1 639 ? -17.047 -33.469 -9.789 1 95.81 639 HIS A N 1
ATOM 5089 C CA . HIS A 1 639 ? -17.125 -34.438 -10.859 1 95.81 639 HIS A CA 1
ATOM 5090 C C . HIS A 1 639 ? -16.5 -33.906 -12.148 1 95.81 639 HIS A C 1
ATOM 5092 O O . HIS A 1 639 ? -16.047 -34.688 -12.992 1 95.81 639 HIS A O 1
ATOM 5098 N N . GLY A 1 640 ? -16.531 -32.531 -12.25 1 95.88 640 GLY A N 1
ATOM 5099 C CA . GLY A 1 640 ? -16.062 -31.938 -13.492 1 95.88 640 GLY A CA 1
ATOM 5100 C C . GLY A 1 640 ? -16.781 -32.469 -14.719 1 95.88 640 GLY A C 1
ATOM 5101 O O . GLY A 1 640 ? -18.016 -32.469 -14.766 1 95.88 640 GLY A O 1
ATOM 5102 N N . THR A 1 641 ? -15.961 -33 -15.664 1 95.19 641 THR A N 1
ATOM 5103 C CA . THR A 1 641 ? -16.516 -33.625 -16.875 1 95.19 641 THR A CA 1
ATOM 5104 C C . THR A 1 641 ? -16.188 -35.094 -16.938 1 95.19 641 THR A C 1
ATOM 5106 O O . THR A 1 641 ? -15.961 -35.656 -18.016 1 95.19 641 THR A O 1
ATOM 5109 N N . THR A 1 642 ? -16.094 -35.688 -15.836 1 93.56 642 THR A N 1
ATOM 5110 C CA . THR A 1 642 ? -15.75 -37.094 -15.766 1 93.56 642 THR A CA 1
ATOM 5111 C C . THR A 1 642 ? -16.844 -37.969 -16.391 1 93.56 642 THR A C 1
ATOM 5113 O O . THR A 1 642 ? -18.031 -37.625 -16.312 1 93.56 642 THR A O 1
ATOM 5116 N N . THR A 1 643 ? -16.438 -39.094 -16.953 1 91.81 643 THR A N 1
ATOM 5117 C CA . THR A 1 643 ? -17.359 -40 -17.594 1 91.81 643 THR A CA 1
ATOM 5118 C C . THR A 1 643 ? -17.875 -41.031 -16.594 1 91.81 643 THR A C 1
ATOM 5120 O O . THR A 1 643 ? -17.094 -41.562 -15.789 1 91.81 643 THR A O 1
ATOM 5123 N N . ILE A 1 644 ? -19.141 -41.219 -16.594 1 90.94 644 ILE A N 1
ATOM 5124 C CA . ILE A 1 644 ? -19.719 -42.344 -15.844 1 90.94 644 ILE A CA 1
ATOM 5125 C C . ILE A 1 644 ? -19.422 -43.656 -16.547 1 90.94 644 ILE A C 1
ATOM 5127 O O . ILE A 1 644 ? -20.25 -44.156 -17.328 1 90.94 644 ILE A O 1
ATOM 5131 N N . GLN A 1 645 ? -18.359 -44.219 -16.188 1 85 645 GLN A N 1
ATOM 5132 C CA . GLN A 1 645 ? -17.734 -45.312 -16.938 1 85 645 GLN A CA 1
ATOM 5133 C C . GLN A 1 645 ? -18.641 -46.562 -16.953 1 85 645 GLN A C 1
ATOM 5135 O O . GLN A 1 645 ? -18.719 -47.25 -17.969 1 85 645 GLN A O 1
ATOM 5140 N N . TYR A 1 646 ? -19.312 -46.844 -15.844 1 81.88 646 TYR A N 1
ATOM 5141 C CA . TYR A 1 646 ? -20.125 -48.062 -15.727 1 81.88 646 TYR A CA 1
ATOM 5142 C C . TYR A 1 646 ? -21.234 -48.062 -16.766 1 81.88 646 TYR A C 1
ATOM 5144 O O . TYR A 1 646 ? -21.375 -49.031 -17.516 1 81.88 646 TYR A O 1
ATOM 5152 N N . PHE A 1 647 ? -21.938 -47.031 -16.875 1 86.5 647 PHE A N 1
ATOM 5153 C CA . PHE A 1 647 ? -23.078 -47 -17.781 1 86.5 647 PHE A CA 1
ATOM 5154 C C . PHE A 1 647 ? -22.625 -46.781 -19.219 1 86.5 647 PHE A C 1
ATOM 5156 O O . PHE A 1 647 ? -23.266 -47.25 -20.156 1 86.5 647 PHE A O 1
ATOM 5163 N N . TYR A 1 648 ? -21.531 -46.062 -19.391 1 88.19 648 TYR A N 1
ATOM 5164 C CA . TYR A 1 648 ? -20.969 -45.938 -20.734 1 88.19 648 TYR A CA 1
ATOM 5165 C C . TYR A 1 648 ? -20.547 -47.281 -21.297 1 88.19 648 TYR A C 1
ATOM 5167 O O . TYR A 1 648 ? -20.844 -47.594 -22.453 1 88.19 648 TYR A O 1
ATOM 5175 N N . HIS A 1 649 ? -19.891 -48.031 -20.469 1 83.69 649 HIS A N 1
ATOM 5176 C CA . HIS A 1 649 ? -19.5 -49.375 -20.859 1 83.69 649 HIS A CA 1
ATOM 5177 C C . HIS A 1 649 ? -20.719 -50.25 -21.188 1 83.69 649 HIS A C 1
ATOM 5179 O O . HIS A 1 649 ? -20.719 -50.969 -22.172 1 83.69 649 HIS A O 1
ATOM 5185 N N . LYS A 1 650 ? -21.688 -50.156 -20.344 1 82.62 650 LYS A N 1
ATOM 5186 C CA . LYS A 1 650 ? -22.922 -50.906 -20.531 1 82.62 650 LYS A CA 1
ATOM 5187 C C . LYS A 1 650 ? -23.594 -50.5 -21.844 1 82.62 650 LYS A C 1
ATOM 5189 O O . LYS A 1 650 ? -24.141 -51.344 -22.547 1 82.62 650 LYS A O 1
ATOM 5194 N N . ALA A 1 651 ? -23.562 -49.281 -22.172 1 85.44 651 ALA A N 1
ATOM 5195 C CA . ALA A 1 651 ? -24.156 -48.781 -23.406 1 85.44 651 ALA A CA 1
ATOM 5196 C C . ALA A 1 651 ? -23.391 -49.281 -24.625 1 85.44 651 ALA A C 1
ATOM 5198 O O . ALA A 1 651 ? -23.984 -49.594 -25.656 1 85.44 651 ALA A O 1
ATOM 5199 N N . LEU A 1 652 ? -22.109 -49.406 -24.469 1 84.56 652 LEU A N 1
ATOM 5200 C CA . LEU A 1 652 ? -21.281 -49.906 -25.547 1 84.56 652 LEU A CA 1
ATOM 5201 C C . LEU A 1 652 ? -21.5 -51.375 -25.781 1 84.56 652 LEU A C 1
ATOM 5203 O O . LEU A 1 652 ? -21.5 -51.844 -26.922 1 84.56 652 LEU A O 1
ATOM 5207 N N . GLU A 1 653 ? -21.766 -52.062 -24.672 1 81.62 653 GLU A N 1
ATOM 5208 C CA . GLU A 1 653 ? -22.031 -53.5 -24.766 1 81.62 653 GLU A CA 1
ATOM 5209 C C . GLU A 1 653 ? -23.391 -53.781 -25.422 1 81.62 653 GLU A C 1
ATOM 5211 O O . GLU A 1 653 ? -23.531 -54.75 -26.156 1 81.62 653 GLU A O 1
ATOM 5216 N N . GLN A 1 654 ? -24.266 -52.938 -25.078 1 80.56 654 GLN A N 1
ATOM 5217 C CA . GLN A 1 654 ? -25.625 -53.156 -25.578 1 80.56 654 GLN A CA 1
ATOM 5218 C C . GLN A 1 654 ? -25.766 -52.625 -27 1 80.56 654 GLN A C 1
ATOM 5220 O O . GLN A 1 654 ? -26.766 -52.875 -27.656 1 80.56 654 GLN A O 1
ATOM 5225 N N . ALA A 1 655 ? -24.75 -51.844 -27.328 1 77.69 655 ALA A N 1
ATOM 5226 C CA . ALA A 1 655 ? -24.844 -51.219 -28.656 1 77.69 655 ALA A CA 1
ATOM 5227 C C . ALA A 1 655 ? -24.781 -52.281 -29.75 1 77.69 655 ALA A C 1
ATOM 5229 O O . ALA A 1 655 ? -23.891 -53.156 -29.75 1 77.69 655 ALA A O 1
ATOM 5230 N N . LYS A 1 656 ? -25.906 -52.656 -30.375 1 70.81 656 LYS A N 1
ATOM 5231 C CA . LYS A 1 656 ? -26.031 -53.594 -31.484 1 70.81 656 LYS A CA 1
ATOM 5232 C C . LYS A 1 656 ? -25.5 -52.969 -32.781 1 70.81 656 LYS A C 1
ATOM 5234 O O . LYS A 1 656 ? -25.516 -51.75 -32.938 1 70.81 656 LYS A O 1
ATOM 5239 N N . PRO A 1 657 ? -24.938 -53.844 -33.594 1 70.19 657 PRO A N 1
ATOM 5240 C CA . PRO A 1 657 ? -24.469 -53.406 -34.906 1 70.19 657 PRO A CA 1
ATOM 5241 C C . PRO A 1 657 ? -25.562 -52.688 -35.688 1 70.19 657 PRO A C 1
ATOM 5243 O O . PRO A 1 657 ? -26.703 -53.125 -35.75 1 70.19 657 PRO A O 1
ATOM 5246 N N . GLY A 1 658 ? -25.484 -51.281 -36.062 1 65.06 658 GLY A N 1
ATOM 5247 C CA . GLY A 1 658 ? -26.438 -50.5 -36.875 1 65.06 658 GLY A CA 1
ATOM 5248 C C . GLY A 1 658 ? -27.031 -49.344 -36.094 1 65.06 658 GLY A C 1
ATOM 5249 O O . GLY A 1 658 ? -27.766 -48.531 -36.656 1 65.06 658 GLY A O 1
ATOM 5250 N N . THR A 1 659 ? -26.859 -49.406 -34.719 1 63.94 659 THR A N 1
ATOM 5251 C CA . THR A 1 659 ? -27.438 -48.312 -33.969 1 63.94 659 THR A CA 1
ATOM 5252 C C . THR A 1 659 ? -26.469 -47.156 -33.875 1 63.94 659 THR A C 1
ATOM 5254 O O . THR A 1 659 ? -25.266 -47.312 -34.031 1 63.94 659 THR A O 1
ATOM 5257 N N . PRO A 1 660 ? -27.016 -46 -33.844 1 72.44 660 PRO A N 1
ATOM 5258 C CA . PRO A 1 660 ? -26.141 -44.812 -33.75 1 72.44 660 PRO A CA 1
ATOM 5259 C C . PRO A 1 660 ? -25.094 -44.938 -32.656 1 72.44 660 PRO A C 1
ATOM 5261 O O . PRO A 1 660 ? -25.359 -45.531 -31.609 1 72.44 660 PRO A O 1
ATOM 5264 N N . PRO A 1 661 ? -23.906 -44.594 -33 1 77.81 661 PRO A N 1
ATOM 5265 C CA . PRO A 1 661 ? -22.797 -44.688 -32.031 1 77.81 661 PRO A CA 1
ATOM 5266 C C . PRO A 1 661 ? -23.078 -43.969 -30.719 1 77.81 661 PRO A C 1
ATOM 5268 O O . PRO A 1 661 ? -23.734 -42.938 -30.703 1 77.81 661 PRO A O 1
ATOM 5271 N N . VAL A 1 662 ? -22.859 -44.688 -29.594 1 82.12 662 VAL A N 1
ATOM 5272 C CA . VAL A 1 662 ? -23.031 -44.156 -28.25 1 82.12 662 VAL A CA 1
ATOM 5273 C C . VAL A 1 662 ? -22.062 -43 -28.031 1 82.12 662 VAL A C 1
ATOM 5275 O O . VAL A 1 662 ? -20.844 -43.156 -28.203 1 82.12 662 VAL A O 1
ATOM 5278 N N . SER A 1 663 ? -22.594 -41.844 -27.875 1 87.88 663 SER A N 1
ATOM 5279 C CA . SER A 1 663 ? -21.781 -40.688 -27.625 1 87.88 663 SER A CA 1
ATOM 5280 C C . SER A 1 663 ? -21.281 -40.656 -26.172 1 87.88 663 SER A C 1
ATOM 5282 O O . SER A 1 663 ? -22.062 -40.781 -25.234 1 87.88 663 SER A O 1
ATOM 5284 N N . ARG A 1 664 ? -19.984 -40.5 -25.969 1 88.5 664 ARG A N 1
ATOM 5285 C CA . ARG A 1 664 ? -19.375 -40.406 -24.641 1 88.5 664 ARG A CA 1
ATOM 5286 C C . ARG A 1 664 ? -19.906 -39.188 -23.875 1 88.5 664 ARG A C 1
ATOM 5288 O O . ARG A 1 664 ? -20.031 -39.25 -22.656 1 88.5 664 ARG A O 1
ATOM 5295 N N . LYS A 1 665 ? -20.25 -38.188 -24.609 1 89.5 665 LYS A N 1
ATOM 5296 C CA . LYS A 1 665 ? -20.703 -36.906 -24.031 1 89.5 665 LYS A CA 1
ATOM 5297 C C . LYS A 1 665 ? -21.984 -37.094 -23.234 1 89.5 665 LYS A C 1
ATOM 5299 O O . LYS A 1 665 ? -22.188 -36.438 -22.219 1 89.5 665 LYS A O 1
ATOM 5304 N N . SER A 1 666 ? -22.797 -38.094 -23.672 1 89.5 666 SER A N 1
ATOM 5305 C CA . SER A 1 666 ? -24.078 -38.344 -23 1 89.5 666 SER A CA 1
ATOM 5306 C C . SER A 1 666 ? -23.875 -39 -21.641 1 89.5 666 SER A C 1
ATOM 5308 O O . SER A 1 666 ? -24.797 -39.062 -20.828 1 89.5 666 SER A O 1
ATOM 5310 N N . PHE A 1 667 ? -22.641 -39.406 -21.391 1 92 667 PHE A N 1
ATOM 5311 C CA . PHE A 1 667 ? -22.344 -40.094 -20.141 1 92 667 PHE A CA 1
ATOM 5312 C C . PHE A 1 667 ? -21.375 -39.281 -19.297 1 92 667 PHE A C 1
ATOM 5314 O O . PHE A 1 667 ? -20.781 -39.812 -18.344 1 92 667 PHE A O 1
ATOM 5321 N N . GLN A 1 668 ? -21.219 -38 -19.672 1 94.06 668 GLN A N 1
ATOM 5322 C CA . GLN A 1 668 ? -20.297 -37.156 -18.938 1 94.06 668 GLN A CA 1
ATOM 5323 C C . GLN A 1 668 ? -21.047 -36.125 -18.094 1 94.06 668 GLN A C 1
ATOM 5325 O O . GLN A 1 668 ? -22.141 -35.688 -18.453 1 94.06 668 GLN A O 1
ATOM 5330 N N . TYR A 1 669 ? -20.5 -35.781 -16.953 1 94.75 669 TYR A N 1
ATOM 5331 C CA . TYR A 1 669 ? -21.031 -34.688 -16.156 1 94.75 669 TYR A CA 1
ATOM 5332 C C . TYR A 1 669 ? -20.891 -33.375 -16.906 1 94.75 669 TYR A C 1
ATOM 5334 O O . TYR A 1 669 ? -19.969 -33.188 -17.703 1 94.75 669 TYR A O 1
ATOM 5342 N N . PRO A 1 670 ? -21.734 -32.438 -16.719 1 91.06 670 PRO A N 1
ATOM 5343 C CA . PRO A 1 670 ? -21.719 -31.203 -17.484 1 91.06 670 PRO A CA 1
ATOM 5344 C C . PRO A 1 670 ? -20.562 -30.281 -17.109 1 91.06 670 PRO A C 1
ATOM 5346 O O . PRO A 1 670 ? -20.156 -29.438 -17.922 1 91.06 670 PRO A O 1
ATOM 5349 N N . GLY A 1 671 ? -19.969 -30.484 -16 1 90.69 671 GLY A N 1
ATOM 5350 C CA . GLY A 1 671 ? -18.906 -29.609 -15.555 1 90.69 671 GLY A CA 1
ATOM 5351 C C . GLY A 1 671 ? -19.406 -28.406 -14.766 1 90.69 671 GLY A C 1
ATOM 5352 O O . GLY A 1 671 ? -20.5 -28.453 -14.203 1 90.69 671 GLY A O 1
ATOM 5353 N N . PRO A 1 672 ? -18.516 -27.422 -14.633 1 92.56 672 PRO A N 1
ATOM 5354 C CA . PRO A 1 672 ? -17.172 -27.234 -15.148 1 92.56 672 PRO A CA 1
ATOM 5355 C C . PRO A 1 672 ? -16.125 -28.094 -14.43 1 92.56 672 PRO A C 1
ATOM 5357 O O . PRO A 1 672 ? -16.422 -28.672 -13.383 1 92.56 672 PRO A O 1
ATOM 5360 N N . ARG A 1 673 ? -14.914 -28.172 -15.031 1 94.69 673 ARG A N 1
ATOM 5361 C CA . ARG A 1 673 ? -13.758 -28.797 -14.391 1 94.69 673 ARG A CA 1
ATOM 5362 C C . ARG A 1 673 ? -13.305 -28 -13.18 1 94.69 673 ARG A C 1
ATOM 5364 O O . ARG A 1 673 ? -13.695 -26.844 -13.008 1 94.69 673 ARG A O 1
ATOM 5371 N N . PRO A 1 674 ? -12.547 -28.641 -12.312 1 94.75 674 PRO A N 1
ATOM 5372 C CA . PRO A 1 674 ? -12.086 -27.906 -11.133 1 94.75 674 PRO A CA 1
ATOM 5373 C C . PRO A 1 674 ? -11.375 -26.609 -11.484 1 94.75 674 PRO A C 1
ATOM 5375 O O . PRO A 1 674 ? -10.523 -26.578 -12.367 1 94.75 674 PRO A O 1
ATOM 5378 N N . GLN A 1 675 ? -11.844 -25.578 -10.789 1 90.31 675 GLN A N 1
ATOM 5379 C CA . GLN A 1 675 ? -11.297 -24.25 -11.047 1 90.31 675 GLN A CA 1
ATOM 5380 C C . GLN A 1 675 ? -10.344 -23.812 -9.938 1 90.31 675 GLN A C 1
ATOM 5382 O O . GLN A 1 675 ? -9.617 -22.828 -10.086 1 90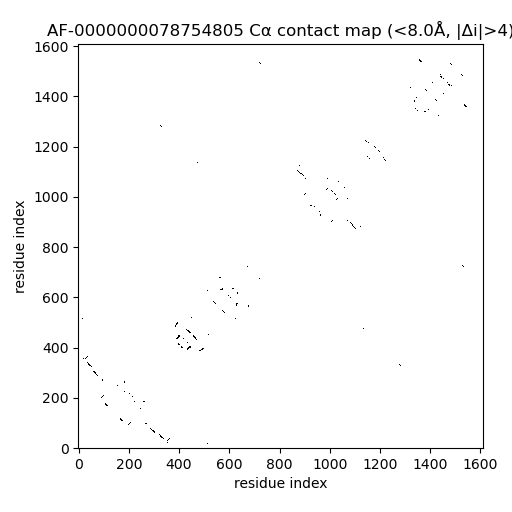.31 675 GLN A O 1
ATOM 5387 N N . THR A 1 676 ? -10.367 -24.484 -8.828 1 91.06 676 THR A N 1
ATOM 5388 C CA . THR A 1 676 ? -9.516 -24.188 -7.684 1 91.06 676 THR A CA 1
ATOM 5389 C C . THR A 1 676 ? -8.758 -25.438 -7.23 1 91.06 676 THR A C 1
ATOM 5391 O O . THR A 1 676 ? -9.117 -26.547 -7.605 1 91.06 676 THR A O 1
ATOM 5394 N N . ARG A 1 677 ? -7.715 -25.203 -6.453 1 93.38 677 ARG A N 1
ATOM 5395 C CA . ARG A 1 677 ? -6.965 -26.344 -5.938 1 93.38 677 ARG A CA 1
ATOM 5396 C C . ARG A 1 677 ? -7.809 -27.172 -4.973 1 93.38 677 ARG A C 1
ATOM 5398 O O . ARG A 1 677 ? -7.703 -28.406 -4.934 1 93.38 677 ARG A O 1
ATOM 5405 N N . GLU A 1 678 ? -8.711 -26.469 -4.293 1 95.88 678 GLU A N 1
ATOM 5406 C CA . GLU A 1 678 ? -9.562 -27.141 -3.311 1 95.88 678 GLU A CA 1
ATOM 5407 C C . GLU A 1 678 ? -10.539 -28.094 -3.984 1 95.88 678 GLU A C 1
ATOM 5409 O O . GLU A 1 678 ? -10.664 -29.25 -3.578 1 95.88 678 GLU A O 1
ATOM 5414 N N . THR A 1 679 ? -11.188 -27.625 -5.055 1 96.81 679 THR A N 1
ATOM 5415 C CA . THR A 1 679 ? -12.164 -28.469 -5.727 1 96.81 679 THR A CA 1
ATOM 5416 C C . THR A 1 679 ? -11.469 -29.594 -6.484 1 96.81 679 THR A C 1
ATOM 5418 O O . THR A 1 679 ? -12.023 -30.688 -6.621 1 96.81 679 THR A O 1
ATOM 5421 N N . ALA A 1 680 ? -10.234 -29.312 -6.941 1 96.56 680 ALA A N 1
ATOM 5422 C CA . ALA A 1 680 ? -9.469 -30.359 -7.598 1 96.56 680 ALA A CA 1
ATOM 5423 C C . ALA A 1 680 ? -9.125 -31.484 -6.621 1 96.56 680 ALA A C 1
ATOM 5425 O O . ALA A 1 680 ? -9.219 -32.656 -6.965 1 96.56 680 ALA A O 1
ATOM 5426 N N . VAL A 1 681 ? -8.758 -31.109 -5.469 1 97.31 681 VAL A N 1
ATOM 5427 C CA . VAL A 1 681 ? -8.406 -32.062 -4.434 1 97.31 681 VAL A CA 1
ATOM 5428 C C . VAL A 1 681 ? -9.641 -32.906 -4.066 1 97.31 681 VAL A C 1
ATOM 5430 O O . VAL A 1 681 ? -9.539 -34.125 -3.879 1 97.31 681 VAL A O 1
ATOM 5433 N N . VAL A 1 682 ? -10.797 -32.25 -4.004 1 97.81 682 VAL A N 1
ATOM 5434 C CA . VAL A 1 682 ? -12.023 -32.938 -3.625 1 97.81 682 VAL A CA 1
ATOM 5435 C C . VAL A 1 682 ? -12.414 -33.938 -4.711 1 97.81 682 VAL A C 1
ATOM 5437 O O . VAL A 1 682 ? -12.93 -35 -4.414 1 97.81 682 VAL A O 1
ATOM 5440 N N . MET A 1 683 ? -12.164 -33.594 -5.922 1 97.62 683 MET A N 1
ATOM 5441 C CA . MET A 1 683 ? -12.414 -34.5 -7.027 1 97.62 683 MET A CA 1
ATOM 5442 C C . MET A 1 683 ? -11.609 -35.781 -6.863 1 97.62 683 MET A C 1
ATOM 5444 O O . MET A 1 683 ? -12.141 -36.906 -7.035 1 97.62 683 MET A O 1
ATOM 5448 N N . ILE A 1 684 ? -10.344 -35.656 -6.527 1 97.19 684 ILE A N 1
ATOM 5449 C CA . ILE A 1 684 ? -9.484 -36.812 -6.324 1 97.19 684 ILE A CA 1
ATOM 5450 C C . ILE A 1 684 ? -9.945 -37.594 -5.094 1 97.19 684 ILE A C 1
ATOM 5452 O O . ILE A 1 684 ? -10.062 -38.844 -5.129 1 97.19 684 ILE A O 1
ATOM 5456 N N . ALA A 1 685 ? -10.258 -36.875 -4.07 1 96.94 685 ALA A N 1
ATOM 5457 C CA . ALA A 1 685 ? -10.641 -37.5 -2.795 1 96.94 685 ALA A CA 1
ATOM 5458 C C . ALA A 1 685 ? -11.922 -38.312 -2.934 1 96.94 685 ALA A C 1
ATOM 5460 O O . ALA A 1 685 ? -12.07 -39.344 -2.305 1 96.94 685 ALA A O 1
ATOM 5461 N N . ASP A 1 686 ? -12.852 -37.781 -3.682 1 96.19 686 ASP A N 1
ATOM 5462 C CA . ASP A 1 686 ? -14.125 -38.438 -3.895 1 96.19 686 ASP A CA 1
ATOM 5463 C C . ASP A 1 686 ? -13.93 -39.812 -4.492 1 96.19 686 ASP A C 1
ATOM 5465 O O . ASP A 1 686 ? -14.516 -40.812 -4.02 1 96.19 686 ASP A O 1
ATOM 5469 N N . SER A 1 687 ? -13.039 -39.938 -5.48 1 93.75 687 SER A N 1
ATOM 5470 C CA . SER A 1 687 ? -12.742 -41.188 -6.141 1 93.75 687 SER A CA 1
ATOM 5471 C C . SER A 1 687 ? -11.922 -42.094 -5.242 1 93.75 687 SER A C 1
ATOM 5473 O O . SER A 1 687 ? -12.133 -43.312 -5.211 1 93.75 687 SER A O 1
ATOM 5475 N N . VAL A 1 688 ? -11.023 -41.531 -4.531 1 93.38 688 VAL A N 1
ATOM 5476 C CA . VAL A 1 688 ? -10.141 -42.281 -3.664 1 93.38 688 VAL A CA 1
ATOM 5477 C C . VAL A 1 688 ? -10.945 -42.906 -2.521 1 93.38 688 VAL A C 1
ATOM 5479 O O . VAL A 1 688 ? -10.75 -44.062 -2.176 1 93.38 688 VAL A O 1
ATOM 5482 N N . GLU A 1 689 ? -11.805 -42.125 -1.925 1 90.75 689 GLU A N 1
ATOM 5483 C CA . GLU A 1 689 ? -12.625 -42.625 -0.823 1 90.75 689 GLU A CA 1
ATOM 5484 C C . GLU A 1 689 ? -13.539 -43.75 -1.28 1 90.75 689 GLU A C 1
ATOM 5486 O O . GLU A 1 689 ? -13.688 -44.75 -0.583 1 90.75 689 GLU A O 1
ATOM 5491 N N . ALA A 1 690 ? -14.133 -43.594 -2.426 1 84.81 690 ALA A N 1
ATOM 5492 C CA . ALA A 1 690 ? -15.016 -44.625 -2.979 1 84.81 690 ALA A CA 1
ATOM 5493 C C . ALA A 1 690 ? -14.25 -45.906 -3.256 1 84.81 690 ALA A C 1
ATOM 5495 O O . ALA A 1 690 ? -14.742 -47 -2.973 1 84.81 690 ALA A O 1
ATOM 5496 N N . ALA A 1 691 ? -13.047 -45.75 -3.77 1 84.75 691 ALA A N 1
ATOM 5497 C CA . ALA A 1 691 ? -12.227 -46.906 -4.105 1 84.75 691 ALA A CA 1
ATOM 5498 C C . ALA A 1 691 ? -11.68 -47.562 -2.846 1 84.75 691 ALA A C 1
ATOM 5500 O O . ALA A 1 691 ? -11.539 -48.781 -2.797 1 84.75 691 ALA A O 1
ATOM 5501 N N . SER A 1 692 ? -11.422 -46.844 -1.89 1 82.75 692 SER A N 1
ATOM 5502 C CA . SER A 1 692 ? -10.828 -47.344 -0.657 1 82.75 692 SER A CA 1
ATOM 5503 C C . SER A 1 692 ? -11.852 -48.125 0.159 1 82.75 692 SER A C 1
ATOM 5505 O O . SER A 1 692 ? -11.5 -49.062 0.867 1 82.75 692 SER A O 1
ATOM 5507 N N . ARG A 1 693 ? -13.039 -47.781 0.069 1 74.19 693 ARG A N 1
ATOM 5508 C CA . ARG A 1 693 ? -14.094 -48.5 0.776 1 74.19 693 ARG A CA 1
ATOM 5509 C C . ARG A 1 693 ? -14.242 -49.906 0.257 1 74.19 693 ARG A C 1
ATOM 5511 O O . ARG A 1 693 ? -14.523 -50.844 1.026 1 74.19 693 ARG A O 1
ATOM 5518 N N . THR A 1 694 ? -13.898 -50.031 -0.974 1 70.94 694 THR A N 1
ATOM 5519 C CA . THR A 1 694 ? -14.008 -51.344 -1.596 1 70.94 694 THR A CA 1
ATOM 5520 C C . THR A 1 694 ? -12.773 -52.188 -1.281 1 70.94 694 THR A C 1
ATOM 5522 O O . THR A 1 694 ? -12.844 -53.438 -1.271 1 70.94 694 THR A O 1
ATOM 5525 N N . ALA A 1 695 ? -11.695 -51.531 -1.009 1 71.25 695 ALA A N 1
ATOM 5526 C CA . ALA A 1 695 ? -10.438 -52.219 -0.712 1 71.25 695 ALA A CA 1
ATOM 5527 C C . ALA A 1 695 ? -10.047 -52.031 0.751 1 71.25 695 ALA A C 1
ATOM 5529 O O . ALA A 1 695 ? -8.906 -51.656 1.055 1 71.25 695 ALA A O 1
ATOM 5530 N N . ALA A 1 696 ? -10.938 -52.25 1.598 1 65.75 696 ALA A N 1
ATOM 5531 C CA . ALA A 1 696 ? -10.727 -51.906 3.002 1 65.75 696 ALA A CA 1
ATOM 5532 C C . ALA A 1 696 ? -9.562 -52.719 3.584 1 65.75 696 ALA A C 1
ATOM 5534 O O . ALA A 1 696 ? -8.898 -52.25 4.523 1 65.75 696 ALA A O 1
ATOM 5535 N N . SER A 1 697 ? -9.18 -53.781 2.945 1 68.75 697 SER A N 1
ATOM 5536 C CA . SER A 1 697 ? -8.102 -54.625 3.457 1 68.75 697 SER A CA 1
ATOM 5537 C C . SER A 1 697 ? -6.812 -54.406 2.672 1 68.75 697 SER A C 1
ATOM 5539 O O . SER A 1 697 ? -5.852 -55.156 2.84 1 68.75 697 SER A O 1
ATOM 5541 N N . ALA A 1 698 ? -6.734 -53.312 2.109 1 74.88 698 ALA A N 1
ATOM 5542 C CA . ALA A 1 698 ? -5.602 -53.062 1.22 1 74.88 698 ALA A CA 1
ATOM 5543 C C . ALA A 1 698 ? -4.367 -52.656 2.01 1 74.88 698 ALA A C 1
ATOM 5545 O O . ALA A 1 698 ? -4.484 -52.062 3.084 1 74.88 698 ALA A O 1
ATOM 5546 N N . THR A 1 699 ? -3.221 -53.031 1.518 1 78.44 699 THR A N 1
ATOM 5547 C CA . THR A 1 699 ? -1.932 -52.625 2.076 1 78.44 699 THR A CA 1
ATOM 5548 C C . THR A 1 699 ? -1.593 -51.188 1.685 1 78.44 699 THR A C 1
ATOM 5550 O O . THR A 1 699 ? -2.279 -50.594 0.856 1 78.44 699 THR A O 1
ATOM 5553 N N . LYS A 1 700 ? -0.63 -50.719 2.383 1 84.75 700 LYS A N 1
ATOM 5554 C CA . LYS A 1 700 ? -0.174 -49.375 2.09 1 84.75 700 LYS A CA 1
ATOM 5555 C C . LYS A 1 700 ? 0.181 -49.219 0.613 1 84.75 700 LYS A C 1
ATOM 5557 O O . LYS A 1 700 ? -0.148 -48.188 -0.008 1 84.75 700 LYS A O 1
ATOM 5562 N N . GLU A 1 701 ? 0.833 -50.188 0.107 1 86.56 701 GLU A N 1
ATOM 5563 C CA . GLU A 1 701 ? 1.256 -50.156 -1.29 1 86.56 701 GLU A CA 1
ATOM 5564 C C . GLU A 1 701 ? 0.057 -50.219 -2.232 1 86.56 701 GLU A C 1
ATOM 5566 O O . GLU A 1 701 ? 0.048 -49.562 -3.273 1 86.56 701 GLU A O 1
ATOM 5571 N N . GLU A 1 702 ? -0.904 -50.969 -1.802 1 84.88 702 GLU A N 1
ATOM 5572 C CA . GLU A 1 702 ? -2.115 -51.062 -2.611 1 84.88 702 GLU A CA 1
ATOM 5573 C C . GLU A 1 702 ? -2.877 -49.719 -2.629 1 84.88 702 GLU A C 1
ATOM 5575 O O . GLU A 1 702 ? -3.404 -49.312 -3.666 1 84.88 702 GLU A O 1
ATOM 5580 N N . PHE A 1 703 ? -2.902 -49.188 -1.465 1 90.44 703 PHE A N 1
ATOM 5581 C CA . PHE A 1 703 ? -3.539 -47.875 -1.398 1 90.44 703 PHE A CA 1
ATOM 5582 C C . PHE A 1 703 ? -2.814 -46.875 -2.291 1 90.44 703 PHE A C 1
ATOM 5584 O O . PHE A 1 703 ? -3.451 -46.062 -2.973 1 90.44 703 PHE A O 1
ATOM 5591 N N . ALA A 1 704 ? -1.512 -46.875 -2.293 1 91.62 704 ALA A N 1
ATOM 5592 C CA . ALA A 1 704 ? -0.707 -45.969 -3.121 1 91.62 704 ALA A CA 1
ATOM 5593 C C . ALA A 1 704 ? -1.009 -46.188 -4.602 1 91.62 704 ALA A C 1
ATOM 5595 O O . ALA A 1 704 ? -1.089 -45.219 -5.367 1 91.62 704 ALA A O 1
ATOM 5596 N N . GLU A 1 705 ? -1.169 -47.375 -4.93 1 89.44 705 GLU A N 1
ATOM 5597 C CA . GLU A 1 705 ? -1.459 -47.719 -6.324 1 89.44 705 GLU A CA 1
ATOM 5598 C C . GLU A 1 705 ? -2.84 -47.219 -6.734 1 89.44 705 GLU A C 1
ATOM 5600 O O . GLU A 1 705 ? -3.027 -46.75 -7.855 1 89.44 705 GLU A O 1
ATOM 5605 N N . ILE A 1 706 ? -3.74 -47.406 -5.801 1 89.94 706 ILE A N 1
ATOM 5606 C CA . ILE A 1 706 ? -5.102 -46.969 -6.066 1 89.94 706 ILE A CA 1
ATOM 5607 C C . ILE A 1 706 ? -5.105 -45.438 -6.285 1 89.94 706 ILE A C 1
ATOM 5609 O O . ILE A 1 706 ? -5.715 -44.969 -7.238 1 89.94 706 ILE A O 1
ATOM 5613 N N . ILE A 1 707 ? -4.414 -44.75 -5.449 1 94.75 707 ILE A N 1
ATOM 5614 C CA . ILE A 1 707 ? -4.352 -43.312 -5.531 1 94.75 707 ILE A CA 1
ATOM 5615 C C . ILE A 1 707 ? -3.693 -42.875 -6.844 1 94.75 707 ILE A C 1
ATOM 5617 O O . ILE A 1 707 ? -4.188 -42 -7.539 1 94.75 707 ILE A O 1
ATOM 5621 N N . ASP A 1 708 ? -2.613 -43.531 -7.203 1 92.31 708 ASP A N 1
ATOM 5622 C CA . ASP A 1 708 ? -1.877 -43.219 -8.422 1 92.31 708 ASP A CA 1
ATOM 5623 C C . ASP A 1 708 ? -2.736 -43.438 -9.664 1 92.31 708 ASP A C 1
ATOM 5625 O O . ASP A 1 708 ? -2.725 -42.625 -10.594 1 92.31 708 ASP A O 1
ATOM 5629 N N . ARG A 1 709 ? -3.42 -44.5 -9.602 1 90.75 709 ARG A N 1
ATOM 5630 C CA . ARG A 1 709 ? -4.285 -44.844 -10.727 1 90.75 709 ARG A CA 1
ATOM 5631 C C . ARG A 1 709 ? -5.391 -43.812 -10.898 1 90.75 709 ARG A C 1
ATOM 5633 O O . ARG A 1 709 ? -5.684 -43.375 -12.016 1 90.75 709 ARG A O 1
ATOM 5640 N N . ILE A 1 710 ? -5.895 -43.406 -9.867 1 93.56 710 ILE A N 1
ATOM 5641 C CA . ILE A 1 710 ? -6.988 -42.438 -9.898 1 93.56 710 ILE A CA 1
ATOM 5642 C C . ILE A 1 710 ? -6.473 -41.094 -10.406 1 93.56 710 ILE A C 1
ATOM 5644 O O . ILE A 1 710 ? -7.102 -40.469 -11.266 1 93.56 710 ILE A O 1
ATOM 5648 N N . ILE A 1 711 ? -5.34 -40.656 -9.891 1 93.81 711 ILE A N 1
ATOM 5649 C CA . ILE A 1 711 ? -4.75 -39.375 -10.289 1 93.81 711 ILE A CA 1
ATOM 5650 C C . ILE A 1 711 ? -4.414 -39.406 -11.781 1 93.81 711 ILE A C 1
ATOM 5652 O O . ILE A 1 711 ? -4.703 -38.469 -12.516 1 93.81 711 ILE A O 1
ATOM 5656 N N . GLN A 1 712 ? -3.871 -40.531 -12.18 1 88.31 712 GLN A N 1
ATOM 5657 C CA . GLN A 1 712 ? -3.488 -40.688 -13.578 1 88.31 712 GLN A CA 1
ATOM 5658 C C . GLN A 1 712 ? -4.711 -40.656 -14.492 1 88.31 712 GLN A C 1
ATOM 5660 O O . GLN A 1 712 ? -4.672 -40.094 -15.586 1 88.31 712 GLN A O 1
ATOM 5665 N N . ASN A 1 713 ? -5.758 -41.344 -14.039 1 90 713 ASN A N 1
ATOM 5666 C CA . ASN A 1 713 ? -7 -41.344 -14.805 1 90 713 ASN A CA 1
ATOM 5667 C C . ASN A 1 713 ? -7.574 -39.938 -14.961 1 90 713 ASN A C 1
ATOM 5669 O O . ASN A 1 713 ? -8.047 -39.594 -16.031 1 90 713 ASN A O 1
ATOM 5673 N N . LYS A 1 714 ? -7.543 -39.188 -13.922 1 93.81 714 LYS A N 1
ATOM 5674 C CA . LYS A 1 714 ? -8.07 -37.812 -13.961 1 93.81 714 LYS A CA 1
ATOM 5675 C C . LYS A 1 714 ? -7.219 -36.938 -14.859 1 93.81 714 LYS A C 1
ATOM 5677 O O . LYS A 1 714 ? -7.746 -36.031 -15.547 1 93.81 714 LYS A O 1
ATOM 5682 N N . ILE A 1 715 ? -5.895 -37.094 -14.812 1 87.5 715 ILE A N 1
ATOM 5683 C CA . ILE A 1 715 ? -4.984 -36.375 -15.68 1 87.5 715 ILE A CA 1
ATOM 5684 C C . ILE A 1 715 ? -5.262 -36.719 -17.141 1 87.5 715 ILE A C 1
ATOM 5686 O O . ILE A 1 715 ? -5.312 -35.812 -18 1 87.5 715 ILE A O 1
ATOM 5690 N N . SER A 1 716 ? -5.453 -37.969 -17.375 1 85.38 716 SER A N 1
ATOM 5691 C CA . SER A 1 716 ? -5.668 -38.469 -18.734 1 85.38 716 SER A CA 1
ATOM 5692 C C . SER A 1 716 ? -6.973 -37.906 -19.312 1 85.38 716 SER A C 1
ATOM 5694 O O . SER A 1 716 ? -7.066 -37.656 -20.516 1 85.38 716 SER A O 1
ATOM 5696 N N . GLU A 1 717 ? -7.945 -37.656 -18.391 1 88.94 717 GLU A N 1
ATOM 5697 C CA . GLU A 1 717 ? -9.227 -37.125 -18.828 1 88.94 717 GLU A CA 1
ATOM 5698 C C . GLU A 1 717 ? -9.203 -35.594 -18.844 1 88.94 717 GLU A C 1
ATOM 5700 O O . GLU A 1 717 ? -10.242 -34.938 -19 1 88.94 717 GLU A O 1
ATOM 5705 N N . GLU A 1 718 ? -8.078 -34.969 -18.516 1 88.75 718 GLU A N 1
ATOM 5706 C CA . GLU A 1 718 ? -7.832 -33.562 -18.594 1 88.75 718 GLU A CA 1
ATOM 5707 C C . GLU A 1 718 ? -8.695 -32.781 -17.594 1 88.75 718 GLU A C 1
ATOM 5709 O O . GLU A 1 718 ? -9.203 -31.703 -17.891 1 88.75 718 GLU A O 1
ATOM 5714 N N . GLN A 1 719 ? -8.898 -33.438 -16.469 1 92.5 719 GLN A N 1
ATOM 5715 C CA . GLN A 1 719 ? -9.758 -32.812 -15.461 1 92.5 719 GLN A CA 1
ATOM 5716 C C . GLN A 1 719 ? -9.047 -31.672 -14.758 1 92.5 719 GLN A C 1
ATOM 5718 O O . GLN A 1 719 ? -9.688 -30.766 -14.234 1 92.5 719 GLN A O 1
ATOM 5723 N N . PHE A 1 720 ? -7.672 -31.641 -14.844 1 91.44 720 PHE A N 1
ATOM 5724 C CA . PHE A 1 720 ? -6.922 -30.672 -14.055 1 91.44 720 PHE A CA 1
ATOM 5725 C C . PHE A 1 720 ? -6.375 -29.562 -14.938 1 91.44 720 PHE A C 1
ATOM 5727 O O . PHE A 1 720 ? -5.566 -28.75 -14.492 1 91.44 720 PHE A O 1
ATOM 5734 N N . HIS A 1 721 ? -6.867 -29.422 -16.125 1 85.94 721 HIS A N 1
ATOM 5735 C CA . HIS A 1 721 ? -6.332 -28.453 -17.078 1 85.94 721 HIS A CA 1
ATOM 5736 C C . HIS A 1 721 ? -6.703 -27.031 -16.688 1 85.94 721 HIS A C 1
ATOM 5738 O O . HIS A 1 721 ? -6.016 -26.078 -17.078 1 85.94 721 HIS A O 1
ATOM 5744 N N . GLU A 1 722 ? -7.777 -26.938 -15.93 1 86.69 722 GLU A N 1
ATOM 5745 C CA . GLU A 1 722 ? -8.234 -25.609 -15.555 1 86.69 722 GLU A CA 1
ATOM 5746 C C . GLU A 1 722 ? -8 -25.328 -14.07 1 86.69 722 GLU A C 1
ATOM 5748 O O . GLU A 1 722 ? -8.43 -24.312 -13.547 1 86.69 722 GLU A O 1
ATOM 5753 N N . ALA A 1 723 ? -7.371 -26.297 -13.43 1 88.88 723 ALA A N 1
ATOM 5754 C CA . ALA A 1 723 ? -7.102 -26.156 -12 1 88.88 723 ALA A CA 1
ATOM 5755 C C . ALA A 1 723 ? -5.684 -25.656 -11.758 1 88.88 723 ALA A C 1
ATOM 5757 O O . ALA A 1 723 ? -4.746 -26.047 -12.453 1 88.88 723 ALA A O 1
ATOM 5758 N N . PRO A 1 724 ? -5.543 -24.672 -10.859 1 86.5 724 PRO A N 1
ATOM 5759 C CA . PRO A 1 724 ? -4.199 -24.203 -10.516 1 86.5 724 PRO A CA 1
ATOM 5760 C C . PRO A 1 724 ? -3.449 -25.188 -9.609 1 86.5 724 PRO A C 1
ATOM 5762 O O . PRO A 1 724 ? -3.066 -24.828 -8.492 1 86.5 724 PRO A O 1
ATOM 5765 N N . LEU A 1 725 ? -3.154 -26.328 -10.031 1 88.31 725 LEU A N 1
ATOM 5766 C CA . LEU A 1 725 ? -2.475 -27.406 -9.312 1 88.31 725 LEU A CA 1
ATOM 5767 C C . LEU A 1 725 ? -1.254 -27.891 -10.078 1 88.31 725 LEU A C 1
ATOM 5769 O O . LEU A 1 725 ? -1.372 -28.312 -11.234 1 88.31 725 LEU A O 1
ATOM 5773 N N . THR A 1 726 ? -0.081 -27.766 -9.461 1 86.5 726 THR A N 1
ATOM 5774 C CA . THR A 1 726 ? 1.158 -28.219 -10.086 1 86.5 726 THR A CA 1
ATOM 5775 C C . THR A 1 726 ? 1.376 -29.719 -9.836 1 86.5 726 THR A C 1
ATOM 5777 O O . THR A 1 726 ? 0.71 -30.312 -8.984 1 86.5 726 THR A O 1
ATOM 5780 N N . LEU A 1 727 ? 2.301 -30.281 -10.609 1 83.94 727 LEU A N 1
ATOM 5781 C CA . LEU A 1 727 ? 2.625 -31.703 -10.438 1 83.94 727 LEU A CA 1
ATOM 5782 C C . LEU A 1 727 ? 3.262 -31.953 -9.078 1 83.94 727 LEU A C 1
ATOM 5784 O O . LEU A 1 727 ? 3.023 -33 -8.461 1 83.94 727 LEU A O 1
ATOM 5788 N N . GLY A 1 728 ? 4.074 -31.016 -8.664 1 85.12 728 GLY A N 1
ATOM 5789 C CA . GLY A 1 728 ? 4.625 -31.125 -7.32 1 85.12 728 GLY A CA 1
ATOM 5790 C C . GLY A 1 728 ? 3.564 -31.125 -6.238 1 85.12 728 GLY A C 1
ATOM 5791 O O . GLY A 1 728 ? 3.682 -31.844 -5.246 1 85.12 728 GLY A O 1
ATOM 5792 N N . GLU A 1 729 ? 2.58 -30.312 -6.484 1 90.25 729 GLU A N 1
ATOM 5793 C CA . GLU A 1 729 ? 1.476 -30.25 -5.531 1 90.25 729 GLU A CA 1
ATOM 5794 C C . GLU A 1 729 ? 0.635 -31.516 -5.562 1 90.25 729 GLU A C 1
ATOM 5796 O O . GLU A 1 729 ? 0.122 -31.953 -4.527 1 90.25 729 GLU A O 1
ATOM 5801 N N . LEU A 1 730 ? 0.504 -32.125 -6.695 1 91.88 730 LEU A N 1
ATOM 5802 C CA . LEU A 1 730 ? -0.219 -33.406 -6.801 1 91.88 730 LEU A CA 1
ATOM 5803 C C . LEU A 1 730 ? 0.492 -34.5 -6.02 1 91.88 730 LEU A C 1
ATOM 5805 O O . LEU A 1 730 ? -0.156 -35.375 -5.445 1 91.88 730 LEU A O 1
ATOM 5809 N N . ALA A 1 731 ? 1.822 -34.375 -6.039 1 89.06 731 ALA A N 1
ATOM 5810 C CA . ALA A 1 731 ? 2.592 -35.344 -5.254 1 89.06 731 ALA A CA 1
ATOM 5811 C C . ALA A 1 731 ? 2.334 -35.156 -3.76 1 89.06 731 ALA A C 1
ATOM 5813 O O . ALA A 1 731 ? 2.291 -36.156 -3.008 1 89.06 731 ALA A O 1
ATOM 5814 N N . LEU A 1 732 ? 2.176 -34 -3.387 1 92.88 732 LEU A N 1
ATOM 5815 C CA . LEU A 1 732 ? 1.862 -33.688 -1.992 1 92.88 732 LEU A CA 1
ATOM 5816 C C . LEU A 1 732 ? 0.474 -34.219 -1.627 1 92.88 732 LEU A C 1
ATOM 5818 O O . LEU A 1 732 ? 0.263 -34.719 -0.52 1 92.88 732 LEU A O 1
ATOM 5822 N N . VAL A 1 733 ? -0.476 -34.062 -2.504 1 95.62 733 VAL A N 1
ATOM 5823 C CA . VAL A 1 733 ? -1.833 -34.562 -2.301 1 95.62 733 VAL A CA 1
ATOM 5824 C C . VAL A 1 733 ? -1.809 -36.062 -2.146 1 95.62 733 VAL A C 1
ATOM 5826 O O . VAL A 1 733 ? -2.453 -36.625 -1.249 1 95.62 733 VAL A O 1
ATOM 5829 N N . ARG A 1 734 ? -1.038 -36.719 -3.043 1 94.56 734 ARG A N 1
ATOM 5830 C CA . ARG A 1 734 ? -0.895 -38.188 -3.004 1 94.56 734 ARG A CA 1
ATOM 5831 C C . ARG A 1 734 ? -0.371 -38.625 -1.647 1 94.56 734 ARG A C 1
ATOM 5833 O O . ARG A 1 734 ? -0.898 -39.594 -1.063 1 94.56 734 ARG A O 1
ATOM 5840 N N . LYS A 1 735 ? 0.65 -37.969 -1.211 1 92.69 735 LYS A N 1
ATOM 5841 C CA . LYS A 1 735 ? 1.258 -38.312 0.068 1 92.69 735 LYS A CA 1
ATOM 5842 C C . LYS A 1 735 ? 0.28 -38.094 1.22 1 92.69 735 LYS A C 1
ATOM 5844 O O . LYS A 1 735 ? 0.186 -38.938 2.123 1 92.69 735 LYS A O 1
ATOM 5849 N N . ALA A 1 736 ? -0.459 -37.031 1.209 1 94.5 736 ALA A N 1
ATOM 5850 C CA . ALA A 1 736 ? -1.417 -36.719 2.266 1 94.5 736 ALA A CA 1
ATOM 5851 C C . ALA A 1 736 ? -2.543 -37.75 2.314 1 94.5 736 ALA A C 1
ATOM 5853 O O . ALA A 1 736 ? -2.947 -38.188 3.395 1 94.5 736 ALA A O 1
ATOM 5854 N N . PHE A 1 737 ? -3.066 -38.156 1.141 1 95.69 737 PHE A N 1
ATOM 5855 C CA . PHE A 1 737 ? -4.125 -39.156 1.062 1 95.69 737 PHE A CA 1
ATOM 5856 C C . PHE A 1 737 ? -3.654 -40.469 1.632 1 95.69 737 PHE A C 1
ATOM 5858 O O . PHE A 1 737 ? -4.379 -41.125 2.395 1 95.69 737 PHE A O 1
ATOM 5865 N N . LEU A 1 738 ? -2.449 -40.781 1.257 1 91.81 738 LEU A N 1
ATOM 5866 C CA . LEU A 1 738 ? -1.898 -42.062 1.712 1 91.81 738 LEU A CA 1
ATOM 5867 C C . LEU A 1 738 ? -1.779 -42.094 3.232 1 91.81 738 LEU A C 1
ATOM 5869 O O . LEU A 1 738 ? -2.133 -43.094 3.869 1 91.81 738 LEU A O 1
ATOM 5873 N N . ASP A 1 739 ? -1.343 -41.062 3.824 1 89.94 739 ASP A N 1
ATOM 5874 C CA . ASP A 1 739 ? -1.17 -40.969 5.27 1 89.94 739 ASP A CA 1
ATOM 5875 C C . ASP A 1 739 ? -2.51 -41.094 5.992 1 89.94 739 ASP A C 1
ATOM 5877 O O . ASP A 1 739 ? -2.607 -41.781 7.012 1 89.94 739 ASP A O 1
ATOM 5881 N N . VAL A 1 740 ? -3.541 -40.469 5.473 1 89.06 740 VAL A N 1
ATOM 5882 C CA . VAL A 1 740 ? -4.855 -40.469 6.105 1 89.06 740 VAL A CA 1
ATOM 5883 C C . VAL A 1 740 ? -5.48 -41.844 5.98 1 89.06 740 VAL A C 1
ATOM 5885 O O . VAL A 1 740 ? -6.07 -42.375 6.934 1 89.06 740 VAL A O 1
ATOM 5888 N N . LEU A 1 741 ? -5.375 -42.469 4.781 1 87.38 741 LEU A N 1
ATOM 5889 C CA . LEU A 1 741 ? -5.98 -43.75 4.531 1 87.38 741 LEU A CA 1
ATOM 5890 C C . LEU A 1 741 ? -5.32 -44.844 5.383 1 87.38 741 LEU A C 1
ATOM 5892 O O . LEU A 1 741 ? -6.004 -45.688 5.949 1 87.38 741 LEU A O 1
ATOM 5896 N N . VAL A 1 742 ? -3.979 -44.75 5.48 1 80.75 742 VAL A N 1
ATOM 5897 C CA . VAL A 1 742 ? -3.246 -45.719 6.273 1 80.75 742 VAL A CA 1
ATOM 5898 C C . VAL A 1 742 ? -3.609 -45.594 7.75 1 80.75 742 VAL A C 1
ATOM 5900 O O . VAL A 1 742 ? -3.756 -46.562 8.461 1 80.75 742 VAL A O 1
ATOM 5903 N N . SER A 1 743 ? -3.803 -44.406 8.195 1 77 743 SER A N 1
ATOM 5904 C CA . SER A 1 743 ? -4.152 -44.156 9.586 1 77 743 SER A CA 1
ATOM 5905 C C . SER A 1 743 ? -5.59 -44.562 9.883 1 77 743 SER A C 1
ATOM 5907 O O . SER A 1 743 ? -5.898 -45 10.992 1 77 743 SER A O 1
ATOM 5909 N N . THR A 1 744 ? -6.477 -44.438 8.945 1 74.56 744 THR A N 1
ATOM 5910 C CA . THR A 1 744 ? -7.895 -44.719 9.133 1 74.56 744 THR A CA 1
ATOM 5911 C C . THR A 1 744 ? -8.164 -46.219 9.078 1 74.56 744 THR A C 1
ATOM 5913 O O . THR A 1 744 ? -8.945 -46.75 9.867 1 74.56 744 THR A O 1
ATOM 5916 N N . TYR A 1 745 ? -7.48 -46.906 8.141 1 67 745 TYR A N 1
ATOM 5917 C CA . TYR A 1 745 ? -7.836 -48.312 7.895 1 67 745 TYR A CA 1
ATOM 5918 C C . TYR A 1 745 ? -6.84 -49.25 8.562 1 67 745 TYR A C 1
ATOM 5920 O O . TYR A 1 745 ? -7.145 -50.406 8.797 1 67 745 TYR A O 1
ATOM 5928 N N . HIS A 1 746 ? -5.5 -48.969 8.641 1 53.59 746 HIS A N 1
ATOM 5929 C CA . HIS A 1 746 ? -4.539 -49.938 9.195 1 53.59 746 HIS A CA 1
ATOM 5930 C C . HIS A 1 746 ? -4.496 -49.844 10.719 1 53.59 746 HIS A C 1
ATOM 5932 O O . HIS A 1 746 ? -3.945 -50.719 11.383 1 53.59 746 HIS A O 1
ATOM 5938 N N . GLU A 1 747 ? -4.699 -48.75 11.258 1 49.09 747 GLU A N 1
ATOM 5939 C CA . GLU A 1 747 ? -4.484 -48.812 12.703 1 49.09 747 GLU A CA 1
ATOM 5940 C C . GLU A 1 747 ? -5.543 -49.656 13.391 1 49.09 747 GLU A C 1
ATOM 5942 O O . GLU A 1 747 ? -5.535 -49.812 14.609 1 49.09 747 GLU A O 1
ATOM 5947 N N . ARG A 1 748 ? -6.422 -50.219 12.695 1 38.5 748 ARG A N 1
ATOM 5948 C CA . ARG A 1 748 ? -7.27 -51 13.586 1 38.5 748 ARG A CA 1
ATOM 5949 C C . ARG A 1 748 ? -6.746 -52.406 13.734 1 38.5 748 ARG A C 1
ATOM 5951 O O . ARG A 1 748 ? -6.559 -53.125 12.742 1 38.5 748 ARG A O 1
ATOM 5958 N N . PRO A 1 749 ? -5.949 -52.719 14.719 1 36.56 749 PRO A N 1
ATOM 5959 C CA . PRO A 1 749 ? -5.492 -54.094 14.906 1 36.56 749 PRO A CA 1
ATOM 5960 C C . PRO A 1 749 ? -6.605 -55.125 14.711 1 36.56 749 PRO A C 1
ATOM 5962 O O . PRO A 1 749 ? -7.766 -54.844 15.023 1 36.56 749 PRO A O 1
ATOM 5965 N N . HIS A 1 750 ? -6.395 -55.844 13.711 1 39 750 HIS A N 1
ATOM 5966 C CA . HIS A 1 750 ? -7.309 -56.969 13.711 1 39 750 HIS A CA 1
ATOM 5967 C C . HIS A 1 750 ? -7.457 -57.562 15.117 1 39 750 HIS A C 1
ATOM 5969 O O . HIS A 1 750 ? -6.484 -58.031 15.703 1 39 750 HIS A O 1
ATOM 5975 N N . TYR A 1 751 ? -8.445 -57.281 15.812 1 38.22 751 TYR A N 1
ATOM 5976 C CA . TYR A 1 751 ? -8.719 -57.969 17.062 1 38.22 751 TYR A CA 1
ATOM 5977 C C . TYR A 1 751 ? -9.117 -59.438 16.812 1 38.22 751 TYR A C 1
ATOM 5979 O O . TYR A 1 751 ? -9.992 -59.719 15.992 1 38.22 751 TYR A O 1
ATOM 5987 N N . PRO A 1 752 ? -8.258 -60.375 17.203 1 41.84 752 PRO A N 1
ATOM 5988 C CA . PRO A 1 752 ? -8.609 -61.781 16.969 1 41.84 752 PRO A CA 1
ATOM 5989 C C . PRO A 1 752 ? -10.062 -62.094 17.328 1 41.84 752 PRO A C 1
ATOM 5991 O O . PRO A 1 752 ? -10.617 -61.5 18.25 1 41.84 752 PRO A O 1
ATOM 5994 N N . THR A 1 753 ? -10.711 -62.531 16.406 1 43.28 753 THR A N 1
ATOM 5995 C CA . THR A 1 753 ? -12.078 -62.938 16.703 1 43.28 753 THR A CA 1
ATOM 5996 C C . THR A 1 753 ? -12.102 -64 17.812 1 43.28 753 THR A C 1
ATOM 5998 O O . THR A 1 753 ? -11.086 -64.625 18.109 1 43.28 753 THR A O 1
ATOM 6001 N N . MET A 1 754 ? -13.156 -64 18.531 1 54.03 754 MET A N 1
ATOM 6002 C CA . MET A 1 754 ? -13.344 -65 19.578 1 54.03 754 MET A CA 1
ATOM 6003 C C . MET A 1 754 ? -13.055 -66.438 19.062 1 54.03 754 MET A C 1
ATOM 6005 O O . MET A 1 754 ? -12.539 -67.25 19.797 1 54.03 754 MET A O 1
ATOM 6009 N N . GLN A 1 755 ? -13.281 -66.562 17.766 1 55.62 755 GLN A N 1
ATOM 6010 C CA . GLN A 1 755 ? -13.078 -67.875 17.172 1 55.62 755 GLN A CA 1
ATOM 6011 C C . GLN A 1 755 ? -11.594 -68.188 17 1 55.62 755 GLN A C 1
ATOM 6013 O O . GLN A 1 755 ? -11.148 -69.312 17.25 1 55.62 755 GLN A O 1
ATOM 6018 N N . GLU A 1 756 ? -10.922 -67.125 16.75 1 56.31 756 GLU A N 1
ATOM 6019 C CA . GLU A 1 756 ? -9.484 -67.25 16.578 1 56.31 756 GLU A CA 1
ATOM 6020 C C . GLU A 1 756 ? -8.797 -67.5 17.922 1 56.31 756 GLU A C 1
ATOM 6022 O O . GLU A 1 756 ? -7.891 -68.312 18.047 1 56.31 756 GLU A O 1
ATOM 6027 N N . THR A 1 757 ? -9.281 -66.75 18.844 1 57.16 757 THR A N 1
ATOM 6028 C CA . THR A 1 757 ? -8.781 -66.938 20.203 1 57.16 757 THR A CA 1
ATOM 6029 C C . THR A 1 757 ? -9.133 -68.375 20.688 1 57.16 757 THR A C 1
ATOM 6031 O O . THR A 1 757 ? -8.297 -69 21.297 1 57.16 757 THR A O 1
ATOM 6034 N N . ARG A 1 758 ? -10.344 -68.875 20.344 1 59.94 758 ARG A N 1
ATOM 6035 C CA . ARG A 1 758 ? -10.797 -70.188 20.734 1 59.94 758 ARG A CA 1
ATOM 6036 C C . ARG A 1 758 ? -9.992 -71.25 20.016 1 59.94 758 ARG A C 1
ATOM 6038 O O . ARG A 1 758 ? -9.664 -72.312 20.594 1 59.94 758 ARG A O 1
ATOM 6045 N N . ALA A 1 759 ? -9.57 -70.938 18.797 1 61.44 759 ALA A N 1
ATOM 6046 C CA . ALA A 1 759 ? -8.781 -71.938 18.031 1 61.44 759 ALA A CA 1
ATOM 6047 C C . ALA A 1 759 ? -7.367 -72 18.609 1 61.44 759 ALA A C 1
ATOM 6049 O O . ALA A 1 759 ? -6.82 -73.125 18.703 1 61.44 759 ALA A O 1
ATOM 6050 N N . LEU A 1 760 ? -6.902 -70.875 19.062 1 62.94 760 LEU A N 1
ATOM 6051 C CA . LEU A 1 760 ? -5.586 -70.875 19.688 1 62.94 760 LEU A CA 1
ATOM 6052 C C . LEU A 1 760 ? -5.637 -71.562 21.062 1 62.94 760 LEU A C 1
ATOM 6054 O O . LEU A 1 760 ? -4.723 -72.25 21.453 1 62.94 760 LEU A O 1
ATOM 6058 N N . GLU A 1 761 ? -6.707 -71.312 21.703 1 60.22 761 GLU A N 1
ATOM 6059 C CA . GLU A 1 761 ? -6.934 -72 23 1 60.22 761 GLU A CA 1
ATOM 6060 C C . GLU A 1 761 ? -7.059 -73.5 22.828 1 60.22 761 GLU A C 1
ATOM 6062 O O . GLU A 1 761 ? -6.5 -74.25 23.609 1 60.22 761 GLU A O 1
ATOM 6067 N N . ASN A 1 762 ? -7.707 -73.938 21.734 1 59.19 762 ASN A N 1
ATOM 6068 C CA . ASN A 1 762 ? -7.867 -75.312 21.438 1 59.19 762 ASN A CA 1
ATOM 6069 C C . ASN A 1 762 ? -6.547 -75.938 21 1 59.19 762 ASN A C 1
ATOM 6071 O O . ASN A 1 762 ? -6.25 -77.125 21.375 1 59.19 762 ASN A O 1
ATOM 6075 N N . GLN A 1 763 ? -5.703 -75.25 20.25 1 58.41 763 GLN A N 1
ATOM 6076 C CA . GLN A 1 763 ? -4.395 -75.75 19.844 1 58.41 763 GLN A CA 1
ATOM 6077 C C . GLN A 1 763 ? -3.438 -75.812 21.031 1 58.41 763 GLN A C 1
ATOM 6079 O O . GLN A 1 763 ? -2.646 -76.75 21.141 1 58.41 763 GLN A O 1
ATOM 6084 N N . ALA A 1 764 ? -3.453 -74.75 21.844 1 56.53 764 ALA A N 1
ATOM 6085 C CA . ALA A 1 764 ? -2.637 -74.75 23.047 1 56.53 764 ALA A CA 1
ATOM 6086 C C . ALA A 1 764 ? -3.021 -75.875 23.969 1 56.53 764 ALA A C 1
ATOM 6088 O O . ALA A 1 764 ? -2.156 -76.5 24.594 1 56.53 764 ALA A O 1
ATOM 6089 N N . ALA A 1 765 ? -4.301 -76.25 23.984 1 55.16 765 ALA A N 1
ATOM 6090 C CA . ALA A 1 765 ? -4.77 -77.438 24.75 1 55.16 765 ALA A CA 1
ATOM 6091 C C . ALA A 1 765 ? -4.27 -78.75 24.156 1 55.16 765 ALA A C 1
ATOM 6093 O O . ALA A 1 765 ? -3.924 -79.625 24.891 1 55.16 765 ALA A O 1
ATOM 6094 N N . LYS A 1 766 ? -4.098 -78.812 22.812 1 55.88 766 LYS A N 1
ATOM 6095 C CA . LYS A 1 766 ? -3.545 -80 22.188 1 55.88 766 LYS A CA 1
ATOM 6096 C C . LYS A 1 766 ? -2.037 -80.062 22.406 1 55.88 766 LYS A C 1
ATOM 6098 O O . LYS A 1 766 ? -1.496 -81.188 22.594 1 55.88 766 LYS A O 1
ATOM 6103 N N . LYS A 1 767 ? -1.454 -78.812 22.359 1 52.34 767 LYS A N 1
ATOM 6104 C CA . LYS A 1 767 ? -0.009 -78.812 22.562 1 52.34 767 LYS A CA 1
ATOM 6105 C C . LYS A 1 767 ? 0.342 -79.188 24.016 1 52.34 767 LYS A C 1
ATOM 6107 O O . LYS A 1 767 ? 1.344 -79.812 24.266 1 52.34 767 LYS A O 1
ATOM 6112 N N . SER A 1 768 ? -0.367 -78.812 24.938 1 48.62 768 SER A N 1
ATOM 6113 C CA . SER A 1 768 ? -0.131 -79.188 26.328 1 48.62 768 SER A CA 1
ATOM 6114 C C . SER A 1 768 ? -0.351 -80.688 26.5 1 48.62 768 SER A C 1
ATOM 6116 O O . SER A 1 768 ? 0.316 -81.312 27.312 1 48.62 768 SER A O 1
ATOM 6118 N N . SER A 1 769 ? -1.115 -81.312 25.641 1 49.34 769 SER A N 1
ATOM 6119 C CA . SER A 1 769 ? -1.297 -82.75 25.766 1 49.34 769 SER A CA 1
ATOM 6120 C C . SER A 1 769 ? -0.143 -83.5 25.109 1 49.34 769 SER A C 1
ATOM 6122 O O . SER A 1 769 ? 0.237 -84.562 25.578 1 49.34 769 SER A O 1
ATOM 6124 N N . SER A 1 770 ? 0.529 -83 24.031 1 45.91 770 SER A N 1
ATOM 6125 C CA . SER A 1 770 ? 1.62 -83.75 23.391 1 45.91 770 SER A CA 1
ATOM 6126 C C . SER A 1 770 ? 2.936 -83.5 24.125 1 45.91 770 SER A C 1
ATOM 6128 O O . SER A 1 770 ? 3.826 -84.375 24.078 1 45.91 770 SER A O 1
ATOM 6130 N N . LEU A 1 771 ? 3.309 -82.312 24.609 1 35.84 771 LEU A N 1
ATOM 6131 C CA . LEU A 1 771 ? 4.57 -82.062 25.312 1 35.84 771 LEU A CA 1
ATOM 6132 C C . LEU A 1 771 ? 4.625 -82.875 26.609 1 35.84 771 LEU A C 1
ATOM 6134 O O . LEU A 1 771 ? 5.66 -82.938 27.281 1 35.84 771 LEU A O 1
ATOM 6138 N N . ARG A 1 772 ? 3.494 -83.188 27.141 1 39.16 772 ARG A N 1
ATOM 6139 C CA . ARG A 1 772 ? 3.678 -84.062 28.281 1 39.16 772 ARG A CA 1
ATOM 6140 C C . ARG A 1 772 ? 4.402 -85.375 27.859 1 39.16 772 ARG A C 1
ATOM 6142 O O . ARG A 1 772 ? 5.012 -86.062 28.688 1 39.16 772 ARG A O 1
ATOM 6149 N N . GLU A 1 773 ? 4.316 -85.812 26.594 1 38.69 773 GLU A N 1
ATOM 6150 C CA . GLU A 1 773 ? 4.945 -87.062 26.234 1 38.69 773 GLU A CA 1
ATOM 6151 C C . GLU A 1 773 ? 6.449 -86.875 26.031 1 38.69 773 GLU A C 1
ATOM 6153 O O . GLU A 1 773 ? 7.227 -87.812 26.375 1 38.69 773 GLU A O 1
ATOM 6158 N N . VAL A 1 774 ? 7.039 -85.75 25.406 1 38.28 774 VAL A N 1
ATOM 6159 C CA . VAL A 1 774 ? 8.43 -85.75 24.969 1 38.28 774 VAL A CA 1
ATOM 6160 C C . VAL A 1 774 ? 9.336 -85.375 26.141 1 38.28 774 VAL A C 1
ATOM 6162 O O . VAL A 1 774 ? 10.562 -85.5 26.047 1 38.28 774 VAL A O 1
ATOM 6165 N N . SER A 1 775 ? 8.961 -84.688 27.297 1 37.09 775 SER A N 1
ATOM 6166 C CA . SER A 1 775 ? 9.906 -84.312 28.328 1 37.09 775 SER A CA 1
ATOM 6167 C C . SER A 1 775 ? 10.594 -85.5 28.969 1 37.09 775 SER A C 1
ATOM 6169 O O . SER A 1 775 ? 11.453 -85.312 29.844 1 37.09 775 SER A O 1
ATOM 6171 N N . VAL A 1 776 ? 10.133 -86.688 28.875 1 35.81 776 VAL A N 1
ATOM 6172 C CA . VAL A 1 776 ? 10.742 -87.75 29.672 1 35.81 776 VAL A CA 1
ATOM 6173 C C . VAL A 1 776 ? 12.172 -87.938 29.188 1 35.81 776 VAL A C 1
ATOM 6175 O O . VAL A 1 776 ? 13.047 -88.312 29.984 1 35.81 776 VAL A O 1
ATOM 6178 N N . GLN A 1 777 ? 12.492 -87.812 27.844 1 32.5 777 GLN A N 1
ATOM 6179 C CA . GLN A 1 777 ? 13.711 -88.5 27.453 1 32.5 777 GLN A CA 1
ATOM 6180 C C . GLN A 1 777 ? 14.945 -87.625 27.656 1 32.5 777 GLN A C 1
ATOM 6182 O O . GLN A 1 777 ? 16.016 -88.125 28 1 32.5 777 GLN A O 1
ATOM 6187 N N . THR A 1 778 ? 15.039 -86.312 27.312 1 30.95 778 THR A N 1
ATOM 6188 C CA . THR A 1 778 ? 16.344 -85.688 27.047 1 30.95 778 THR A CA 1
ATOM 6189 C C . THR A 1 778 ? 16.953 -85.125 28.328 1 30.95 778 THR A C 1
ATOM 6191 O O . THR A 1 778 ? 17.969 -84.438 28.297 1 30.95 778 THR A O 1
ATOM 6194 N N . ASP A 1 779 ? 16.562 -85.375 29.641 1 29.19 779 ASP A N 1
ATOM 6195 C CA . ASP A 1 779 ? 17.25 -84.938 30.844 1 29.19 779 ASP A CA 1
ATOM 6196 C C . ASP A 1 779 ? 18.703 -85.375 30.828 1 29.19 779 ASP A C 1
ATOM 6198 O O . ASP A 1 779 ? 19.438 -85.188 31.812 1 29.19 779 ASP A O 1
ATOM 6202 N N . ALA A 1 780 ? 19.172 -86.312 30.016 1 28.88 780 ALA A N 1
ATOM 6203 C CA . ALA A 1 780 ? 20.453 -87 30.312 1 28.88 780 ALA A CA 1
ATOM 6204 C C . ALA A 1 780 ? 21.609 -86 30.125 1 28.88 780 ALA A C 1
ATOM 6206 O O . ALA A 1 780 ? 22.562 -86 30.906 1 28.88 780 ALA A O 1
ATOM 6207 N N . GLU A 1 781 ? 21.906 -85.312 28.953 1 23.41 781 GLU A N 1
ATOM 6208 C CA . GLU A 1 781 ? 23.297 -85 28.609 1 23.41 781 GLU A CA 1
ATOM 6209 C C . GLU A 1 781 ? 23.734 -83.688 29.141 1 23.41 781 GLU A C 1
ATOM 6211 O O . GLU A 1 781 ? 24.844 -83.188 28.812 1 23.41 781 GLU A O 1
ATOM 6216 N N . LYS A 1 782 ? 23.062 -82.875 29.953 1 26.05 782 LYS A N 1
ATOM 6217 C CA . LYS A 1 782 ? 23.359 -81.438 30.172 1 26.05 782 LYS A CA 1
ATOM 6218 C C . LYS A 1 782 ? 24.594 -81.25 31.047 1 26.05 782 LYS A C 1
ATOM 6220 O O . LYS A 1 782 ? 24.969 -80.125 31.406 1 26.05 782 LYS A O 1
ATOM 6225 N N . ARG A 1 783 ? 25.125 -82.25 31.797 1 23.55 783 ARG A N 1
ATOM 6226 C CA . ARG A 1 783 ? 25.828 -81.812 33 1 23.55 783 ARG A CA 1
ATOM 6227 C C . ARG A 1 783 ? 27.031 -80.938 32.688 1 23.55 783 ARG A C 1
ATOM 6229 O O . ARG A 1 783 ? 27.5 -80.188 33.5 1 23.55 783 ARG A O 1
ATOM 6236 N N . SER A 1 784 ? 27.844 -81.125 31.672 1 21.91 784 SER A N 1
ATOM 6237 C CA . SER A 1 784 ? 29.266 -81.062 31.969 1 21.91 784 SER A CA 1
ATOM 6238 C C . SER A 1 784 ? 29.75 -79.625 32 1 21.91 784 SER A C 1
ATOM 6240 O O . SER A 1 784 ? 30.703 -79.312 32.719 1 21.91 784 SER A O 1
ATOM 6242 N N . VAL A 1 785 ? 29.547 -78.562 31.141 1 21.89 785 VAL A N 1
ATOM 6243 C CA . VAL A 1 785 ? 30.609 -77.688 30.703 1 21.89 785 VAL A CA 1
ATOM 6244 C C . VAL A 1 785 ? 30.641 -76.438 31.609 1 21.89 785 VAL A C 1
ATOM 6246 O O . VAL A 1 785 ? 29.859 -75.5 31.422 1 21.89 785 VAL A O 1
ATOM 6249 N N . SER A 1 786 ? 30.562 -76.312 32.938 1 19.5 786 SER A N 1
ATOM 6250 C CA . SER A 1 786 ? 30.266 -75.188 33.781 1 19.5 786 SER A CA 1
ATOM 6251 C C . SER A 1 786 ? 31.453 -74.25 33.875 1 19.5 786 SER A C 1
ATOM 6253 O O . SER A 1 786 ? 31.422 -73.25 34.656 1 19.5 786 SER A O 1
ATOM 6255 N N . LYS A 1 787 ? 32.75 -74.438 33.5 1 19.27 787 LYS A N 1
ATOM 6256 C CA . LYS A 1 787 ? 33.844 -73.875 34.312 1 19.27 787 LYS A CA 1
ATOM 6257 C C . LYS A 1 787 ? 33.875 -72.375 34.219 1 19.27 787 LYS A C 1
ATOM 6259 O O . LYS A 1 787 ? 34.062 -71.688 35.219 1 19.27 787 LYS A O 1
ATOM 6264 N N . LYS A 1 788 ? 34.406 -71.625 33.219 1 19.22 788 LYS A N 1
ATOM 6265 C CA . LYS A 1 788 ? 35.625 -70.875 33.344 1 19.22 788 LYS A CA 1
ATOM 6266 C C . LYS A 1 788 ? 35.312 -69.438 33.75 1 19.22 788 LYS A C 1
ATOM 6268 O O . LYS A 1 788 ? 36 -68.812 34.562 1 19.22 788 LYS A O 1
ATOM 6273 N N . ALA A 1 789 ? 34.625 -68.5 33.062 1 18.56 789 ALA A N 1
ATOM 6274 C CA . ALA A 1 789 ? 35.219 -67.188 32.625 1 18.56 789 ALA A CA 1
ATOM 6275 C C . ALA A 1 789 ? 34.938 -66.125 33.688 1 18.56 789 ALA A C 1
ATOM 6277 O O . ALA A 1 789 ? 33.844 -65.625 33.812 1 18.56 789 ALA A O 1
ATOM 6278 N N . ALA A 1 790 ? 35.594 -65.938 34.906 1 17.52 790 ALA A N 1
ATOM 6279 C CA . ALA A 1 790 ? 35.312 -65.188 36.125 1 17.52 790 ALA A CA 1
ATOM 6280 C C . ALA A 1 790 ? 35.688 -63.719 35.969 1 17.52 790 ALA A C 1
ATOM 6282 O O . ALA A 1 790 ? 35.438 -62.938 36.875 1 17.52 790 ALA A O 1
ATOM 6283 N N . GLN A 1 791 ? 36.312 -63.062 34.969 1 18.44 791 GLN A N 1
ATOM 6284 C CA . GLN A 1 791 ? 37.25 -62.031 35.406 1 18.44 791 GLN A CA 1
ATOM 6285 C C . GLN A 1 791 ? 36.531 -60.781 35.906 1 18.44 791 GLN A C 1
ATOM 6287 O O . GLN A 1 791 ? 35.406 -60.469 35.469 1 18.44 791 GLN A O 1
ATOM 6292 N N . LYS A 1 792 ? 37.188 -59.906 36.906 1 17.95 792 LYS A N 1
ATOM 6293 C CA . LYS A 1 792 ? 36.969 -59 38.031 1 17.95 792 LYS A CA 1
ATOM 6294 C C . LYS A 1 792 ? 36.625 -57.594 37.531 1 17.95 792 LYS A C 1
ATOM 6296 O O . LYS A 1 792 ? 37.188 -57.125 36.562 1 17.95 792 LYS A O 1
ATOM 6301 N N . PRO A 1 793 ? 35.5 -56.906 37.969 1 20.05 793 PRO A N 1
ATOM 6302 C CA . PRO A 1 793 ? 34.781 -55.656 37.75 1 20.05 793 PRO A CA 1
ATOM 6303 C C . PRO A 1 793 ? 35.438 -54.438 38.344 1 20.05 793 PRO A C 1
ATOM 6305 O O . PRO A 1 793 ? 35.719 -54.406 39.562 1 20.05 793 PRO A O 1
ATOM 6308 N N . ARG A 1 794 ? 36.344 -53.688 37.719 1 19.48 794 ARG A N 1
ATOM 6309 C CA . ARG A 1 794 ? 37.156 -52.594 38.25 1 19.48 794 ARG A CA 1
ATOM 6310 C C . ARG A 1 794 ? 36.25 -51.469 38.719 1 19.48 794 ARG A C 1
ATOM 6312 O O . ARG A 1 794 ? 35.312 -51.062 38.031 1 19.48 794 ARG A O 1
ATOM 6319 N N . ARG A 1 795 ? 36.375 -50.844 40.031 1 18.45 795 ARG A N 1
ATOM 6320 C CA . ARG A 1 795 ? 35.594 -50.094 41 1 18.45 795 ARG A CA 1
ATOM 6321 C C . ARG A 1 795 ? 35.75 -48.594 40.812 1 18.45 795 ARG A C 1
ATOM 6323 O O . ARG A 1 795 ? 35.062 -47.812 41.469 1 18.45 795 ARG A O 1
ATOM 6330 N N . SER A 1 796 ? 36.031 -48 39.75 1 18.11 796 SER A N 1
ATOM 6331 C CA . SER A 1 796 ? 36.719 -46.75 40 1 18.11 796 SER A CA 1
ATOM 6332 C C . SER A 1 796 ? 35.844 -45.781 40.781 1 18.11 796 SER A C 1
ATOM 6334 O O . SER A 1 796 ? 34.625 -45.875 40.719 1 18.11 796 SER A O 1
ATOM 6336 N N . LYS A 1 797 ? 36.594 -44.719 41.531 1 17.78 797 LYS A N 1
ATOM 6337 C CA . LYS A 1 797 ? 36.531 -43.75 42.656 1 17.78 797 LYS A CA 1
ATOM 6338 C C . LYS A 1 797 ? 35.5 -42.688 42.375 1 17.78 797 LYS A C 1
ATOM 6340 O O . LYS A 1 797 ? 35.156 -42.438 41.219 1 17.78 797 LYS A O 1
ATOM 6345 N N . SER A 1 798 ? 35.312 -41.688 43.469 1 18.11 798 SER A N 1
ATOM 6346 C CA . SER A 1 798 ? 34.438 -41.031 44.438 1 18.11 798 SER A CA 1
ATOM 6347 C C . SER A 1 798 ? 34.219 -39.562 44.125 1 18.11 798 SER A C 1
ATOM 6349 O O . SER A 1 798 ? 33.594 -38.844 44.875 1 18.11 798 SER A O 1
ATOM 6351 N N . ALA A 1 799 ? 34.281 -39.031 42.938 1 19.98 799 ALA A N 1
ATOM 6352 C CA . ALA A 1 799 ? 34.469 -37.594 42.938 1 19.98 799 ALA A CA 1
ATOM 6353 C C . ALA A 1 799 ? 33.312 -36.875 43.688 1 19.98 799 ALA A C 1
ATOM 6355 O O . ALA A 1 799 ? 32.156 -37.062 43.344 1 19.98 799 ALA A O 1
ATOM 6356 N N . LEU A 1 800 ? 33.5 -36.344 44.938 1 18.44 800 LEU A N 1
ATOM 6357 C CA . LEU A 1 800 ? 32.656 -35.812 46 1 18.44 800 LEU A CA 1
ATOM 6358 C C . LEU A 1 800 ? 32.031 -34.5 45.594 1 18.44 800 LEU A C 1
ATOM 6360 O O . LEU A 1 800 ? 30.828 -34.281 45.844 1 18.44 800 LEU A O 1
ATOM 6364 N N . PRO A 1 801 ? 32.75 -33.406 45.344 1 21.2 801 PRO A N 1
ATOM 6365 C CA . PRO A 1 801 ? 32.75 -32.281 46.25 1 21.2 801 PRO A CA 1
ATOM 6366 C C . PRO A 1 801 ? 31.469 -31.438 46.125 1 21.2 801 PRO A C 1
ATOM 6368 O O . PRO A 1 801 ? 30.688 -31.641 45.219 1 21.2 801 PRO A O 1
ATOM 6371 N N . ARG A 1 802 ? 31.672 -30.031 46.344 1 20.95 802 ARG A N 1
ATOM 6372 C CA . ARG A 1 802 ? 31 -28.875 46.938 1 20.95 802 ARG A CA 1
ATOM 6373 C C . ARG A 1 802 ? 29.844 -28.406 46.062 1 20.95 802 ARG A C 1
ATOM 6375 O O . ARG A 1 802 ? 29.844 -28.641 44.844 1 20.95 802 ARG A O 1
ATOM 6382 N N . LEU A 1 803 ? 28.797 -27.812 46.812 1 20.44 803 LEU A N 1
ATOM 6383 C CA . LEU A 1 803 ? 27.453 -27.219 46.875 1 20.44 803 LEU A CA 1
ATOM 6384 C C . LEU A 1 803 ? 27.422 -25.875 46.156 1 20.44 803 LEU A C 1
ATOM 6386 O O . LEU A 1 803 ? 26.391 -25.203 46.156 1 20.44 803 LEU A O 1
ATOM 6390 N N . ILE A 1 804 ? 28.312 -25.531 45.375 1 20.11 804 ILE A N 1
ATOM 6391 C CA . ILE A 1 804 ? 28.25 -24.094 45.125 1 20.11 804 ILE A CA 1
ATOM 6392 C C . ILE A 1 804 ? 26.812 -23.672 44.875 1 20.11 804 ILE A C 1
ATOM 6394 O O . ILE A 1 804 ? 26.094 -24.328 44.125 1 20.11 804 ILE A O 1
ATOM 6398 N N . ASP A 1 805 ? 26.359 -22.406 45.531 1 20.55 805 ASP A N 1
ATOM 6399 C CA . ASP A 1 805 ? 25.422 -21.297 45.469 1 20.55 805 ASP A CA 1
ATOM 6400 C C . ASP A 1 805 ? 25.172 -20.875 44.031 1 20.55 805 ASP A C 1
ATOM 6402 O O . ASP A 1 805 ? 26.094 -20.828 43.219 1 20.55 805 ASP A O 1
ATOM 6406 N N . MET B 1 1 ? 51.594 -22.297 -9.977 1 31.5 1 MET B N 1
ATOM 6407 C CA . MET B 1 1 ? 50.25 -21.75 -9.742 1 31.5 1 MET B CA 1
ATOM 6408 C C . MET B 1 1 ? 50.312 -20.25 -9.508 1 31.5 1 MET B C 1
ATOM 6410 O O . MET B 1 1 ? 50.844 -19.797 -8.484 1 31.5 1 MET B O 1
ATOM 6414 N N . SER B 1 2 ? 50.531 -19.531 -10.609 1 41.22 2 SER B N 1
ATOM 6415 C CA . SER B 1 2 ? 50.75 -18.094 -10.547 1 41.22 2 SER B CA 1
ATOM 6416 C C . SER B 1 2 ? 49.688 -17.391 -9.734 1 41.22 2 SER B C 1
ATOM 6418 O O . SER B 1 2 ? 48.531 -17.812 -9.727 1 41.22 2 SER B O 1
ATOM 6420 N N . GLU B 1 3 ? 50.156 -16.703 -8.797 1 49.09 3 GLU B N 1
ATOM 6421 C CA . GLU B 1 3 ? 49.312 -15.914 -7.898 1 49.09 3 GLU B CA 1
ATOM 6422 C C . GLU B 1 3 ? 48.312 -15.062 -8.68 1 49.09 3 GLU B C 1
ATOM 6424 O O . GLU B 1 3 ? 48.656 -14.398 -9.648 1 49.09 3 GLU B O 1
ATOM 6429 N N . PRO B 1 4 ? 47.094 -15.445 -8.625 1 58.06 4 PRO B N 1
ATOM 6430 C CA . PRO B 1 4 ? 46.094 -14.664 -9.367 1 58.06 4 PRO B CA 1
ATOM 6431 C C . PRO B 1 4 ? 46.281 -13.164 -9.227 1 58.06 4 PRO B C 1
ATOM 6433 O O . PRO B 1 4 ? 46.719 -12.688 -8.172 1 58.06 4 PRO B O 1
ATOM 6436 N N . ARG B 1 5 ? 46.531 -12.391 -10.25 1 61.59 5 ARG B N 1
ATOM 6437 C CA . ARG B 1 5 ? 46.688 -10.945 -10.336 1 61.59 5 ARG B CA 1
ATOM 6438 C C . ARG B 1 5 ? 45.625 -10.227 -9.508 1 61.59 5 ARG B C 1
ATOM 6440 O O . ARG B 1 5 ? 44.531 -10.766 -9.266 1 61.59 5 ARG B O 1
ATOM 6447 N N . PRO B 1 6 ? 46.094 -9.141 -8.914 1 64.94 6 PRO B N 1
ATOM 6448 C CA . PRO B 1 6 ? 45.219 -8.367 -8.039 1 64.94 6 PRO B CA 1
ATOM 6449 C C . PRO B 1 6 ? 43.844 -8.141 -8.648 1 64.94 6 PRO B C 1
ATOM 6451 O O . PRO B 1 6 ? 42.844 -8.203 -7.941 1 64.94 6 PRO B O 1
ATOM 6454 N N . TYR B 1 7 ? 43.844 -7.863 -9.945 1 67.44 7 TYR B N 1
ATOM 6455 C CA . TYR B 1 7 ? 42.562 -7.648 -10.609 1 67.44 7 TYR B CA 1
ATOM 6456 C C . TYR B 1 7 ? 41.688 -8.914 -10.578 1 67.44 7 TYR B C 1
ATOM 6458 O O . TYR B 1 7 ? 40.469 -8.844 -10.469 1 67.44 7 TYR B O 1
ATOM 6466 N N . GLN B 1 8 ? 42.312 -10.016 -10.609 1 68.38 8 GLN B N 1
ATOM 6467 C CA . GLN B 1 8 ? 41.594 -11.281 -10.562 1 68.38 8 GLN B CA 1
ATOM 6468 C C . GLN B 1 8 ? 41.031 -11.539 -9.172 1 68.38 8 GLN B C 1
ATOM 6470 O O . GLN B 1 8 ? 39.938 -12.078 -9.031 1 68.38 8 GLN B O 1
ATOM 6475 N N . ARG B 1 9 ? 41.812 -11.008 -8.195 1 70.38 9 ARG B N 1
ATOM 6476 C CA . ARG B 1 9 ? 41.344 -11.164 -6.828 1 70.38 9 ARG B CA 1
ATOM 6477 C C . ARG B 1 9 ? 40.125 -10.281 -6.566 1 70.38 9 ARG B C 1
ATOM 6479 O O . ARG B 1 9 ? 39.156 -10.711 -5.906 1 70.38 9 ARG B O 1
ATOM 6486 N N . LEU B 1 10 ? 40.281 -9.109 -7.078 1 73.94 10 LEU B N 1
ATOM 6487 C CA . LEU B 1 10 ? 39.156 -8.195 -6.914 1 73.94 10 LEU B CA 1
ATOM 6488 C C . LEU B 1 10 ? 37.906 -8.727 -7.625 1 73.94 10 LEU B C 1
ATOM 6490 O O . LEU B 1 10 ? 36.812 -8.609 -7.109 1 73.94 10 LEU B O 1
ATOM 6494 N N . ARG B 1 11 ? 38.156 -9.258 -8.734 1 74 11 ARG B N 1
ATOM 6495 C CA . ARG B 1 11 ? 37.062 -9.852 -9.484 1 74 11 ARG B CA 1
ATOM 6496 C C . ARG B 1 11 ? 36.469 -11.047 -8.75 1 74 11 ARG B C 1
ATOM 6498 O O . ARG B 1 11 ? 35.25 -11.234 -8.719 1 74 11 ARG B O 1
ATOM 6505 N N . ALA B 1 12 ? 37.344 -11.82 -8.172 1 77.44 12 ALA B N 1
ATOM 6506 C CA . ALA B 1 12 ? 36.906 -12.984 -7.422 1 77.44 12 ALA B CA 1
ATOM 6507 C C . ALA B 1 12 ? 36.094 -12.562 -6.188 1 77.44 12 ALA B C 1
ATOM 6509 O O . ALA B 1 12 ? 35.094 -13.188 -5.84 1 77.44 12 ALA B O 1
ATOM 6510 N N . LEU B 1 13 ? 36.594 -11.531 -5.578 1 77.38 13 LEU B N 1
ATOM 6511 C CA . LEU B 1 13 ? 35.875 -10.992 -4.426 1 77.38 13 LEU B CA 1
ATOM 6512 C C . LEU B 1 13 ? 34.5 -10.461 -4.836 1 77.38 13 LEU B C 1
ATOM 6514 O O . LEU B 1 13 ? 33.531 -10.648 -4.113 1 77.38 13 LEU B O 1
ATOM 6518 N N . GLY B 1 14 ? 34.469 -9.852 -5.945 1 76.5 14 GLY B N 1
ATOM 6519 C CA . GLY B 1 14 ? 33.219 -9.359 -6.48 1 76.5 14 GLY B CA 1
ATOM 6520 C C . GLY B 1 14 ? 32.188 -10.461 -6.758 1 76.5 14 GLY B C 1
ATOM 6521 O O . GLY B 1 14 ? 31.016 -10.328 -6.434 1 76.5 14 GLY B O 1
ATOM 6522 N N . VAL B 1 15 ? 32.781 -11.508 -7.207 1 76.56 15 VAL B N 1
ATOM 6523 C CA . VAL B 1 15 ? 31.922 -12.648 -7.531 1 76.56 15 VAL B CA 1
ATOM 6524 C C . VAL B 1 15 ? 31.375 -13.273 -6.246 1 76.56 15 VAL B C 1
ATOM 6526 O O . VAL B 1 15 ? 30.203 -13.641 -6.168 1 76.56 15 VAL B O 1
ATOM 6529 N N . ARG B 1 16 ? 32.219 -13.359 -5.312 1 79.19 16 ARG B N 1
ATOM 6530 C CA . ARG B 1 16 ? 31.812 -13.945 -4.043 1 79.19 16 ARG B CA 1
ATOM 6531 C C . ARG B 1 16 ? 30.766 -13.07 -3.354 1 79.19 16 ARG B C 1
ATOM 6533 O O . ARG B 1 16 ? 29.812 -13.586 -2.777 1 79.19 16 ARG B O 1
ATOM 6540 N N . LEU B 1 17 ? 31.031 -11.836 -3.396 1 80.75 17 LEU B N 1
ATOM 6541 C CA . LEU B 1 17 ? 30.094 -10.891 -2.787 1 80.75 17 LEU B CA 1
ATOM 6542 C C . LEU B 1 17 ? 28.734 -10.938 -3.484 1 80.75 17 LEU B C 1
ATOM 6544 O O . LEU B 1 17 ? 27.703 -10.914 -2.826 1 80.75 17 LEU B O 1
ATOM 6548 N N . ASN B 1 18 ? 28.844 -11.008 -4.711 1 80.06 18 ASN B N 1
ATOM 6549 C CA . ASN B 1 18 ? 27.609 -11.07 -5.48 1 80.06 18 ASN B CA 1
ATOM 6550 C C . ASN B 1 18 ? 26.828 -12.336 -5.18 1 80.06 18 ASN B C 1
ATOM 6552 O O . ASN B 1 18 ? 25.594 -12.312 -5.102 1 80.06 18 ASN B O 1
ATOM 6556 N N . LYS B 1 19 ? 27.562 -13.359 -5.047 1 78.19 19 LYS B N 1
ATOM 6557 C CA . LYS B 1 19 ? 26.906 -14.617 -4.719 1 78.19 19 LYS B CA 1
ATOM 6558 C C . LYS B 1 19 ? 26.234 -14.547 -3.346 1 78.19 19 LYS B C 1
ATOM 6560 O O . LYS B 1 19 ? 25.094 -15 -3.176 1 78.19 19 LYS B O 1
ATOM 6565 N N . ARG B 1 20 ? 26.906 -13.914 -2.475 1 82.44 20 ARG B N 1
ATOM 6566 C CA . ARG B 1 20 ? 26.375 -13.82 -1.122 1 82.44 20 ARG B CA 1
ATOM 6567 C C . ARG B 1 20 ? 25.141 -12.906 -1.084 1 82.44 20 ARG B C 1
ATOM 6569 O O . ARG B 1 20 ? 24.203 -13.164 -0.339 1 82.44 20 ARG B O 1
ATOM 6576 N N . LEU B 1 21 ? 25.188 -11.969 -1.84 1 84.81 21 LEU B N 1
ATOM 6577 C CA . LEU B 1 21 ? 24.109 -10.984 -1.844 1 84.81 21 LEU B CA 1
ATOM 6578 C C . LEU B 1 21 ? 22.906 -11.5 -2.607 1 84.81 21 LEU B C 1
ATOM 6580 O O . LEU B 1 21 ? 21.766 -11.141 -2.293 1 84.81 21 LEU B O 1
ATOM 6584 N N . ALA B 1 22 ? 23.094 -12.375 -3.488 1 79.5 22 ALA B N 1
ATOM 6585 C CA . ALA B 1 22 ? 22.031 -12.773 -4.398 1 79.5 22 ALA B CA 1
ATOM 6586 C C . ALA B 1 22 ? 21.422 -14.109 -3.982 1 79.5 22 ALA B C 1
ATOM 6588 O O . ALA B 1 22 ? 20.359 -14.5 -4.473 1 79.5 22 ALA B O 1
ATOM 6589 N N . THR B 1 23 ? 22.016 -14.75 -3.047 1 79.81 23 THR B N 1
ATOM 6590 C CA . THR B 1 23 ? 21.531 -16.062 -2.643 1 79.81 23 THR B CA 1
ATOM 6591 C C . THR B 1 23 ? 20.266 -15.938 -1.798 1 79.81 23 THR B C 1
ATOM 6593 O O . THR B 1 23 ? 20.203 -15.117 -0.884 1 79.81 23 THR B O 1
ATOM 6596 N N . ALA B 1 24 ? 19.266 -16.75 -2.145 1 81 24 ALA B N 1
ATOM 6597 C CA . ALA B 1 24 ? 18.016 -16.781 -1.393 1 81 24 ALA B CA 1
ATOM 6598 C C . ALA B 1 24 ? 18.234 -17.297 0.024 1 81 24 ALA B C 1
ATOM 6600 O O . ALA B 1 24 ? 19.016 -18.234 0.231 1 81 24 ALA B O 1
ATOM 6601 N N . ARG B 1 25 ? 17.672 -16.641 0.981 1 85.19 25 ARG B N 1
ATOM 6602 C CA . ARG B 1 25 ? 17.859 -16.969 2.387 1 85.19 25 ARG B CA 1
ATOM 6603 C C . ARG B 1 25 ? 16.609 -17.625 2.971 1 85.19 25 ARG B C 1
ATOM 6605 O O . ARG B 1 25 ? 15.539 -17.562 2.369 1 85.19 25 ARG B O 1
ATOM 6612 N N . ASP B 1 26 ? 16.828 -18.219 4.09 1 85.62 26 ASP B N 1
ATOM 6613 C CA . ASP B 1 26 ? 15.711 -18.859 4.781 1 85.62 26 ASP B CA 1
ATOM 6614 C C . ASP B 1 26 ? 14.789 -17.812 5.398 1 85.62 26 ASP B C 1
ATOM 6616 O O . ASP B 1 26 ? 15.156 -16.641 5.508 1 85.62 26 ASP B O 1
ATOM 6620 N N . PHE B 1 27 ? 13.68 -18.234 5.789 1 85.38 27 PHE B N 1
ATOM 6621 C CA . PHE B 1 27 ? 12.617 -17.359 6.277 1 85.38 27 PHE B CA 1
ATOM 6622 C C . PHE B 1 27 ? 13.078 -16.578 7.5 1 85.38 27 PHE B C 1
ATOM 6624 O O . PHE B 1 27 ? 12.859 -15.375 7.594 1 85.38 27 PHE B O 1
ATOM 6631 N N . ASN B 1 28 ? 13.797 -17.141 8.438 1 88.69 28 ASN B N 1
ATOM 6632 C CA . ASN B 1 28 ? 14.234 -16.484 9.672 1 88.69 28 ASN B CA 1
ATOM 6633 C C . ASN B 1 28 ? 15.32 -15.461 9.406 1 88.69 28 ASN B C 1
ATOM 6635 O O . ASN B 1 28 ? 15.367 -14.406 10.047 1 88.69 28 ASN B O 1
ATOM 6639 N N . GLU B 1 29 ? 16.141 -15.797 8.461 1 90.94 29 GLU B N 1
ATOM 6640 C CA . GLU B 1 29 ? 17.188 -14.852 8.102 1 90.94 29 GLU B CA 1
ATOM 6641 C C . GLU B 1 29 ? 16.609 -13.625 7.402 1 90.94 29 GLU B C 1
ATOM 6643 O O . GLU B 1 29 ? 17.078 -12.508 7.625 1 90.94 29 GLU B O 1
ATOM 6648 N N . VAL B 1 30 ? 15.641 -13.867 6.578 1 90.31 30 VAL B N 1
ATOM 6649 C CA . VAL B 1 30 ? 14.992 -12.766 5.879 1 90.31 30 VAL B CA 1
ATOM 6650 C C . VAL B 1 30 ? 14.281 -11.867 6.883 1 90.31 30 VAL B C 1
ATOM 6652 O O . VAL B 1 30 ? 14.328 -10.641 6.777 1 90.31 30 VAL B O 1
ATOM 6655 N N . LYS B 1 31 ? 13.602 -12.516 7.883 1 91.94 31 LYS B N 1
ATOM 6656 C CA . LYS B 1 31 ? 12.922 -11.766 8.938 1 91.94 31 LYS B CA 1
ATOM 6657 C C . LYS B 1 31 ? 13.906 -10.898 9.719 1 91.94 31 LYS B C 1
ATOM 6659 O O . LYS B 1 31 ? 13.633 -9.727 9.977 1 91.94 31 LYS B O 1
ATOM 6664 N N . ARG B 1 32 ? 15.039 -11.406 10.047 1 93.25 32 ARG B N 1
ATOM 6665 C CA . ARG B 1 32 ? 16.062 -10.664 10.781 1 93.25 32 ARG B CA 1
ATOM 6666 C C . ARG B 1 32 ? 16.625 -9.531 9.93 1 93.25 32 ARG B C 1
ATOM 6668 O O . ARG B 1 32 ? 16.797 -8.414 10.422 1 93.25 32 ARG B O 1
ATOM 6675 N N . ALA B 1 33 ? 16.906 -9.844 8.68 1 93.88 33 ALA B N 1
ATOM 6676 C CA . ALA B 1 33 ? 17.453 -8.828 7.773 1 93.88 33 ALA B CA 1
ATOM 6677 C C . ALA B 1 33 ? 16.469 -7.68 7.594 1 93.88 33 ALA B C 1
ATOM 6679 O O . ALA B 1 33 ? 16.859 -6.516 7.516 1 93.88 33 ALA B O 1
ATOM 6680 N N . THR B 1 34 ? 15.188 -8.07 7.488 1 95 34 THR B N 1
ATOM 6681 C CA . THR B 1 34 ? 14.148 -7.062 7.324 1 95 34 THR B CA 1
ATOM 6682 C C . THR B 1 34 ? 14.062 -6.164 8.555 1 95 34 THR B C 1
ATOM 6684 O O . THR B 1 34 ? 13.984 -4.941 8.43 1 95 34 THR B O 1
ATOM 6687 N N . LEU B 1 35 ? 14.164 -6.73 9.773 1 94.88 35 LEU B N 1
ATOM 6688 C CA . LEU B 1 35 ? 14.109 -5.973 11.023 1 94.88 35 LEU B CA 1
ATOM 6689 C C . LEU B 1 35 ? 15.336 -5.082 11.172 1 94.88 35 LEU B C 1
ATOM 6691 O O . LEU B 1 35 ? 15.219 -3.928 11.594 1 94.88 35 LEU B O 1
ATOM 6695 N N . ILE B 1 36 ? 16.438 -5.559 10.773 1 95.25 36 ILE B N 1
ATOM 6696 C CA . ILE B 1 36 ? 17.672 -4.793 10.859 1 95.25 36 ILE B CA 1
ATOM 6697 C C . ILE B 1 36 ? 17.641 -3.643 9.852 1 95.25 36 ILE B C 1
ATOM 6699 O O . ILE B 1 36 ? 18.047 -2.521 10.172 1 95.25 36 ILE B O 1
ATOM 6703 N N . GLY B 1 37 ? 17.219 -3.992 8.625 1 95.94 37 GLY B N 1
ATOM 6704 C CA . GLY B 1 37 ? 17.141 -2.957 7.602 1 95.94 37 GLY B CA 1
ATOM 6705 C C . GLY B 1 37 ? 16.219 -1.809 7.992 1 95.94 37 GLY B C 1
ATOM 6706 O O . GLY B 1 37 ? 16.625 -0.644 7.922 1 95.94 37 GLY B O 1
ATOM 6707 N N . TYR B 1 38 ? 15.016 -2.137 8.477 1 96.62 38 TYR B N 1
ATOM 6708 C CA . TYR B 1 38 ? 14.078 -1.099 8.875 1 96.62 38 TYR B CA 1
ATOM 6709 C C . TYR B 1 38 ? 14.523 -0.426 10.172 1 96.62 38 TYR B C 1
ATOM 6711 O O . TYR B 1 38 ? 14.258 0.76 10.383 1 96.62 38 TYR B O 1
ATOM 6719 N N . GLY B 1 39 ? 15.195 -1.174 11.07 1 96.69 39 GLY B N 1
ATOM 6720 C CA . GLY B 1 39 ? 15.805 -0.559 12.242 1 96.69 39 GLY B CA 1
ATOM 6721 C C . GLY B 1 39 ? 16.859 0.468 11.898 1 96.69 39 GLY B C 1
ATOM 6722 O O . GLY B 1 39 ? 16.906 1.553 12.477 1 96.69 39 GLY B O 1
ATOM 6723 N N . ALA B 1 40 ? 17.688 0.123 10.922 1 96.94 40 ALA B N 1
ATOM 6724 C CA . ALA B 1 40 ? 18.703 1.049 10.453 1 96.94 40 ALA B CA 1
ATOM 6725 C C . ALA B 1 40 ? 18.078 2.275 9.797 1 96.94 40 ALA B C 1
ATOM 6727 O O . ALA B 1 40 ? 18.562 3.398 9.984 1 96.94 40 ALA B O 1
ATOM 6728 N N . THR B 1 41 ? 17.094 1.999 8.977 1 97.31 41 THR B N 1
ATOM 6729 C CA . THR B 1 41 ? 16.406 3.107 8.312 1 97.31 41 THR B CA 1
ATOM 6730 C C . THR B 1 41 ? 15.734 4.02 9.344 1 97.31 41 THR B C 1
ATOM 6732 O O . THR B 1 41 ? 15.719 5.238 9.18 1 97.31 41 THR B O 1
ATOM 6735 N N . LEU B 1 42 ? 15.148 3.406 10.43 1 97.75 42 LEU B N 1
ATOM 6736 C CA . LEU B 1 42 ? 14.578 4.195 11.516 1 97.75 42 LEU B CA 1
ATOM 6737 C C . LEU B 1 42 ? 15.648 5.051 12.18 1 97.75 42 LEU B C 1
ATOM 6739 O O . LEU B 1 42 ? 15.43 6.234 12.445 1 97.75 42 LEU B O 1
ATOM 6743 N N . PHE B 1 43 ? 16.766 4.508 12.414 1 97.19 43 PHE B N 1
ATOM 6744 C CA . PHE B 1 43 ? 17.875 5.223 13.039 1 97.19 43 PHE B CA 1
ATOM 6745 C C . PHE B 1 43 ? 18.312 6.395 12.172 1 97.19 43 PHE B C 1
ATOM 6747 O O . PHE B 1 43 ? 18.484 7.516 12.664 1 97.19 43 PHE B O 1
ATOM 6754 N N . VAL B 1 44 ? 18.484 6.133 10.867 1 96.5 44 VAL B N 1
ATOM 6755 C CA . VAL B 1 44 ? 18.906 7.172 9.938 1 96.5 44 VAL B CA 1
ATOM 6756 C C . VAL B 1 44 ? 17.844 8.258 9.859 1 96.5 44 VAL B C 1
ATOM 6758 O O . VAL B 1 44 ? 18.156 9.445 9.797 1 96.5 44 VAL B O 1
ATOM 6761 N N . SER B 1 45 ? 16.562 7.816 9.805 1 96.69 45 SER B N 1
ATOM 6762 C CA . SER B 1 45 ? 15.469 8.773 9.758 1 96.69 45 SER B CA 1
ATOM 6763 C C . SER B 1 45 ? 15.492 9.703 10.969 1 96.69 45 SER B C 1
ATOM 6765 O O . SER B 1 45 ? 15.406 10.93 10.82 1 96.69 45 SER B O 1
ATOM 6767 N N . VAL B 1 46 ? 15.625 9.094 12.164 1 95.75 46 VAL B N 1
ATOM 6768 C CA . VAL B 1 46 ? 15.609 9.883 13.391 1 95.75 46 VAL B CA 1
ATOM 6769 C C . VAL B 1 46 ? 16.828 10.797 13.438 1 95.75 46 VAL B C 1
ATOM 6771 O O . VAL B 1 46 ? 16.719 11.969 13.812 1 95.75 46 VAL B O 1
ATOM 6774 N N . LEU B 1 47 ? 17.984 10.305 13.016 1 94.19 47 LEU B N 1
ATOM 6775 C CA . LEU B 1 47 ? 19.219 11.094 12.992 1 94.19 47 LEU B CA 1
ATOM 6776 C C . LEU B 1 47 ? 19.062 12.289 12.055 1 94.19 47 LEU B C 1
ATOM 6778 O O . LEU B 1 47 ? 19.406 13.414 12.43 1 94.19 47 LEU B O 1
ATOM 6782 N N . MET B 1 48 ? 18.531 12.062 10.883 1 93.5 48 MET B N 1
ATOM 6783 C CA . MET B 1 48 ? 18.422 13.109 9.875 1 93.5 48 MET B CA 1
ATOM 6784 C C . MET B 1 48 ? 17.344 14.133 10.266 1 93.5 48 MET B C 1
ATOM 6786 O O . MET B 1 48 ? 17.516 15.328 10.031 1 93.5 48 MET B O 1
ATOM 6790 N N . LEU B 1 49 ? 16.266 13.68 10.836 1 93.25 49 LEU B N 1
ATOM 6791 C CA . LEU B 1 49 ? 15.18 14.57 11.242 1 93.25 49 LEU B CA 1
ATOM 6792 C C . LEU B 1 49 ? 15.57 15.375 12.469 1 93.25 49 LEU B C 1
ATOM 6794 O O . LEU B 1 49 ? 14.984 16.422 12.742 1 93.25 49 LEU B O 1
ATOM 6798 N N . SER B 1 50 ? 16.594 14.891 13.242 1 89.88 50 SER B N 1
ATOM 6799 C CA . SER B 1 50 ? 17.047 15.57 14.453 1 89.88 50 SER B CA 1
ATOM 6800 C C . SER B 1 50 ? 18.078 16.641 14.133 1 89.88 50 SER B C 1
ATOM 6802 O O . SER B 1 50 ? 18.344 17.531 14.953 1 89.88 50 SER B O 1
ATOM 6804 N N . LEU B 1 51 ? 18.672 16.672 12.984 1 84.81 51 LEU B N 1
ATOM 6805 C CA . LEU B 1 51 ? 19.766 17.562 12.625 1 84.81 51 LEU B CA 1
ATOM 6806 C C . LEU B 1 51 ? 19.297 19.016 12.648 1 84.81 51 LEU B C 1
ATOM 6808 O O . LEU B 1 51 ? 19.969 19.875 13.219 1 84.81 51 LEU B O 1
ATOM 6812 N N . PRO B 1 52 ? 18.109 19.281 12.078 1 76.19 52 PRO B N 1
ATOM 6813 C CA . PRO B 1 52 ? 17.656 20.672 12.125 1 76.19 52 PRO B CA 1
ATOM 6814 C C . PRO B 1 52 ? 17.359 21.156 13.539 1 76.19 52 PRO B C 1
ATOM 6816 O O . PRO B 1 52 ? 17.359 22.359 13.805 1 76.19 52 PRO B O 1
ATOM 6819 N N . LEU B 1 53 ? 17.031 20.266 14.383 1 75.56 53 LEU B N 1
ATOM 6820 C CA . LEU B 1 53 ? 16.688 20.609 15.766 1 75.56 53 LEU B CA 1
ATOM 6821 C C . LEU B 1 53 ? 17.938 20.891 16.578 1 75.56 53 LEU B C 1
ATOM 6823 O O . LEU B 1 53 ? 17.875 21.562 17.609 1 75.56 53 LEU B O 1
ATOM 6827 N N . MET B 1 54 ? 19.047 20.406 16.141 1 69 54 MET B N 1
ATOM 6828 C CA . MET B 1 54 ? 20.281 20.516 16.906 1 69 54 MET B CA 1
ATOM 6829 C C . MET B 1 54 ? 21.016 21.812 16.594 1 69 54 MET B C 1
ATOM 6831 O O . MET B 1 54 ? 22.156 22 17 1 69 54 MET B O 1
ATOM 6835 N N . GLN B 1 55 ? 20.234 22.766 15.93 1 61.78 55 GLN B N 1
ATOM 6836 C CA . GLN B 1 55 ? 20.906 24.031 15.664 1 61.78 55 GLN B CA 1
ATOM 6837 C C . GLN B 1 55 ? 21.188 24.797 16.953 1 61.78 55 GLN B C 1
ATOM 6839 O O . GLN B 1 55 ? 20.312 24.922 17.812 1 61.78 55 GLN B O 1
ATOM 6844 N N . LYS B 1 56 ? 22.438 25.062 17.203 1 62.94 56 LYS B N 1
ATOM 6845 C CA . LYS B 1 56 ? 22.953 25.656 18.438 1 62.94 56 LYS B CA 1
ATOM 6846 C C . LYS B 1 56 ? 22.703 27.156 18.469 1 62.94 56 LYS B C 1
ATOM 6848 O O . LYS B 1 56 ? 22.828 27.844 17.453 1 62.94 56 LYS B O 1
ATOM 6853 N N . LEU B 1 57 ? 21.859 27.578 19.469 1 65.38 57 LEU B N 1
ATOM 6854 C CA . LEU B 1 57 ? 21.75 29 19.766 1 65.38 57 LEU B CA 1
ATOM 6855 C C . LEU B 1 57 ? 23.141 29.625 19.922 1 65.38 57 LEU B C 1
ATOM 6857 O O . LEU B 1 57 ? 24.047 28.984 20.453 1 65.38 57 LEU B O 1
ATOM 6861 N N . PRO B 1 58 ? 23.25 30.797 19.234 1 67.25 58 PRO B N 1
ATOM 6862 C CA . PRO B 1 58 ? 24.547 31.453 19.375 1 67.25 58 PRO B CA 1
ATOM 6863 C C . PRO B 1 58 ? 24.984 31.594 20.828 1 67.25 58 PRO B C 1
ATOM 6865 O O . PRO B 1 58 ? 24.141 31.828 21.703 1 67.25 58 PRO B O 1
ATOM 6868 N N . ARG B 1 59 ? 26.266 31.281 21.234 1 77.19 59 ARG B N 1
ATOM 6869 C CA . ARG B 1 59 ? 26.844 31.438 22.562 1 77.19 59 ARG B CA 1
ATOM 6870 C C . ARG B 1 59 ? 27.406 32.844 22.766 1 77.19 59 ARG B C 1
ATOM 6872 O O . ARG B 1 59 ? 28.141 33.344 21.906 1 77.19 59 ARG B O 1
ATOM 6879 N N . PHE B 1 60 ? 26.734 33.562 23.672 1 76.75 60 PHE B N 1
ATOM 6880 C CA . PHE B 1 60 ? 27.234 34.875 24.047 1 76.75 60 PHE B CA 1
ATOM 6881 C C . PHE B 1 60 ? 27.953 34.844 25.375 1 76.75 60 PHE B C 1
ATOM 6883 O O . PHE B 1 60 ? 27.656 33.969 26.219 1 76.75 60 PHE B O 1
ATOM 6890 N N . ALA B 1 61 ? 29.125 35.5 25.438 1 80.25 61 ALA B N 1
ATOM 6891 C CA . ALA B 1 61 ? 29.812 35.688 26.719 1 80.25 61 ALA B CA 1
ATOM 6892 C C . ALA B 1 61 ? 29.422 37.031 27.344 1 80.25 61 ALA B C 1
ATOM 6894 O O . ALA B 1 61 ? 28.875 37.906 26.672 1 80.25 61 ALA B O 1
ATOM 6895 N N . LEU B 1 62 ? 29.625 37.062 28.672 1 80.88 62 LEU B N 1
ATOM 6896 C CA . LEU B 1 62 ? 29.375 38.312 29.391 1 80.88 62 LEU B CA 1
ATOM 6897 C C . LEU B 1 62 ? 30.156 39.438 28.75 1 80.88 62 LEU B C 1
ATOM 6899 O O . LEU B 1 62 ? 31.359 39.344 28.5 1 80.88 62 LEU B O 1
ATOM 6903 N N . GLY B 1 63 ? 29.453 40.469 28.406 1 81 63 GLY B N 1
ATOM 6904 C CA . GLY B 1 63 ? 30.094 41.625 27.828 1 81 63 GLY B CA 1
ATOM 6905 C C . GLY B 1 63 ? 30.031 41.656 26.312 1 81 63 GLY B C 1
ATOM 6906 O O . GLY B 1 63 ? 30.406 42.656 25.672 1 81 63 GLY B O 1
ATOM 6907 N N . ASP B 1 64 ? 29.562 40.594 25.781 1 83.69 64 ASP B N 1
ATOM 6908 C CA . ASP B 1 64 ? 29.438 40.531 24.328 1 83.69 64 ASP B CA 1
AT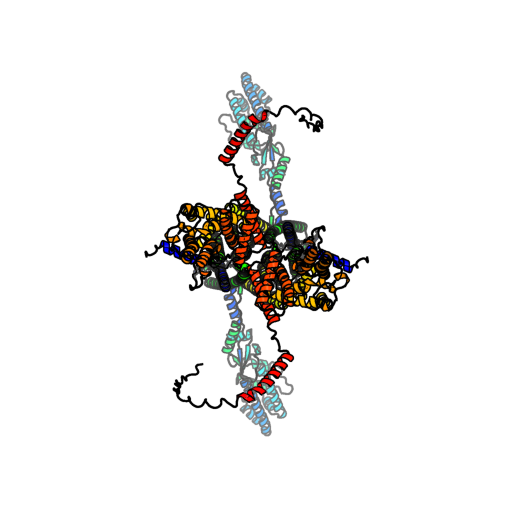OM 6909 C C . ASP B 1 64 ? 28.266 41.406 23.844 1 83.69 64 ASP B C 1
ATOM 6911 O O . ASP B 1 64 ? 27.375 41.75 24.625 1 83.69 64 ASP B O 1
ATOM 6915 N N . VAL B 1 65 ? 28.359 41.938 22.656 1 82.81 65 VAL B N 1
ATOM 6916 C CA . VAL B 1 65 ? 27.266 42.656 22.031 1 82.81 65 VAL B CA 1
ATOM 6917 C C . VAL B 1 65 ? 26.547 41.75 21.031 1 82.81 65 VAL B C 1
ATOM 6919 O O . VAL B 1 65 ? 27.188 41.062 20.25 1 82.81 65 VAL B O 1
ATOM 6922 N N . ALA B 1 66 ? 25.25 41.719 21.234 1 80.44 66 ALA B N 1
ATOM 6923 C CA . ALA B 1 66 ? 24.438 40.875 20.359 1 80.44 66 ALA B CA 1
ATOM 6924 C C . ALA B 1 66 ? 24.562 41.281 18.906 1 80.44 66 ALA B C 1
ATOM 6926 O O . ALA B 1 66 ? 24.359 42.469 18.578 1 80.44 66 ALA B O 1
ATOM 6927 N N . THR B 1 67 ? 25.062 40.531 18.094 1 76.31 67 THR B N 1
ATOM 6928 C CA . THR B 1 67 ? 25.297 40.844 16.688 1 76.31 67 THR B CA 1
ATOM 6929 C C . THR B 1 67 ? 23.984 40.844 15.906 1 76.31 67 THR B C 1
ATOM 6931 O O . THR B 1 67 ? 23.891 41.469 14.844 1 76.31 67 THR B O 1
ATOM 6934 N N . GLY B 1 68 ? 22.938 40.188 16.453 1 76.31 68 GLY B N 1
ATOM 6935 C CA . GLY B 1 68 ? 21.656 40.125 15.781 1 76.31 68 GLY B CA 1
ATOM 6936 C C . GLY B 1 68 ? 20.5 39.938 16.734 1 76.31 68 GLY B C 1
ATOM 6937 O O . GLY B 1 68 ? 20.703 39.719 17.938 1 76.31 68 GLY B O 1
ATOM 6938 N N . ASP B 1 69 ? 19.297 40.188 16.141 1 78.69 69 ASP B N 1
ATOM 6939 C CA . ASP B 1 69 ? 18.094 39.969 16.938 1 78.69 69 ASP B CA 1
ATOM 6940 C C . ASP B 1 69 ? 17.859 38.5 17.203 1 78.69 69 ASP B C 1
ATOM 6942 O O . ASP B 1 69 ? 17.969 37.688 16.281 1 78.69 69 ASP B O 1
ATOM 6946 N N . LEU B 1 70 ? 17.922 38.188 18.453 1 78.19 70 LEU B N 1
ATOM 6947 C CA . LEU B 1 70 ? 17.578 36.812 18.812 1 78.19 70 LEU B CA 1
ATOM 6948 C C . LEU B 1 70 ? 16.109 36.719 19.203 1 78.19 70 LEU B C 1
ATOM 6950 O O . LEU B 1 70 ? 15.68 37.344 20.172 1 78.19 70 LEU B O 1
ATOM 6954 N N . LYS B 1 71 ? 15.289 36.062 18.375 1 75.94 71 LYS B N 1
ATOM 6955 C CA . LYS B 1 71 ? 13.859 35.875 18.625 1 75.94 71 LYS B CA 1
ATOM 6956 C C . LYS B 1 71 ? 13.578 34.5 19.156 1 75.94 71 LYS B C 1
ATOM 6958 O O . LYS B 1 71 ? 14.305 33.531 18.844 1 75.94 71 LYS B O 1
ATOM 6963 N N . ALA B 1 72 ? 12.547 34.562 20.078 1 74.06 72 ALA B N 1
ATOM 6964 C CA . ALA B 1 72 ? 12.102 33.25 20.594 1 74.06 72 ALA B CA 1
ATOM 6965 C C . ALA B 1 72 ? 11.484 32.406 19.5 1 74.06 72 ALA B C 1
ATOM 6967 O O . ALA B 1 72 ? 10.609 32.875 18.766 1 74.06 72 ALA B O 1
ATOM 6968 N N . GLN B 1 73 ? 12.062 31.328 19.297 1 64.5 73 GLN B N 1
ATOM 6969 C CA . GLN B 1 73 ? 11.602 30.453 18.219 1 64.5 73 GLN B CA 1
ATOM 6970 C C . GLN B 1 73 ? 10.367 29.656 18.656 1 64.5 73 GLN B C 1
ATOM 6972 O O . GLN B 1 73 ? 9.719 29.016 17.828 1 64.5 73 GLN B O 1
ATOM 6977 N N . MET B 1 74 ? 10.086 29.672 19.953 1 64.44 74 MET B N 1
ATOM 6978 C CA . MET B 1 74 ? 8.922 28.984 20.516 1 64.44 74 MET B CA 1
ATOM 6979 C C . MET B 1 74 ? 8.398 29.703 21.75 1 64.44 74 MET B C 1
ATOM 6981 O O . MET B 1 74 ? 9.055 30.609 22.266 1 64.44 74 MET B O 1
ATOM 6985 N N . ASP B 1 75 ? 7.117 29.344 22.062 1 63.25 75 ASP B N 1
ATOM 6986 C CA . ASP B 1 75 ? 6.605 29.828 23.328 1 63.25 75 ASP B CA 1
ATOM 6987 C C . ASP B 1 75 ? 7.43 29.297 24.5 1 63.25 75 ASP B C 1
ATOM 6989 O O . ASP B 1 75 ? 7.719 28.094 24.562 1 63.25 75 ASP B O 1
ATOM 6993 N N . LEU B 1 76 ? 8.023 30.156 25.188 1 67.88 76 LEU B N 1
ATOM 6994 C CA . LEU B 1 76 ? 8.914 29.781 26.281 1 67.88 76 LEU B CA 1
ATOM 6995 C C . LEU B 1 76 ? 8.359 30.25 27.625 1 67.88 76 LEU B C 1
ATOM 6997 O O . LEU B 1 76 ? 7.695 31.281 27.688 1 67.88 76 LEU B O 1
ATOM 7001 N N . ARG B 1 77 ? 8.359 29.312 28.5 1 72.62 77 ARG B N 1
ATOM 7002 C CA . ARG B 1 77 ? 8.141 29.719 29.891 1 72.62 77 ARG B CA 1
ATOM 7003 C C . ARG B 1 77 ? 9.469 29.891 30.609 1 72.62 77 ARG B C 1
ATOM 7005 O O . ARG B 1 77 ? 10.164 28.906 30.891 1 72.62 77 ARG B O 1
ATOM 7012 N N . ILE B 1 78 ? 9.883 31.062 30.75 1 69.94 78 ILE B N 1
ATOM 7013 C CA . ILE B 1 78 ? 11.164 31.359 31.375 1 69.94 78 ILE B CA 1
ATOM 7014 C C . ILE B 1 78 ? 10.953 31.734 32.844 1 69.94 78 ILE B C 1
ATOM 7016 O O . ILE B 1 78 ? 10.031 32.469 33.156 1 69.94 78 ILE B O 1
ATOM 7020 N N . ALA B 1 79 ? 11.68 31.047 33.656 1 70.88 79 ALA B N 1
ATOM 7021 C CA . ALA B 1 79 ? 11.602 31.359 35.062 1 70.88 79 ALA B CA 1
ATOM 7022 C C . ALA B 1 79 ? 12.102 32.781 35.344 1 70.88 79 ALA B C 1
ATOM 7024 O O . ALA B 1 79 ? 13.172 33.156 34.875 1 70.88 79 ALA B O 1
ATOM 7025 N N . ASP B 1 80 ? 11.211 33.562 35.719 1 73 80 ASP B N 1
ATOM 7026 C CA . ASP B 1 80 ? 11.602 34.906 36.188 1 73 80 ASP B CA 1
ATOM 7027 C C . ASP B 1 80 ? 12.234 34.844 37.562 1 73 80 ASP B C 1
ATOM 7029 O O . ASP B 1 80 ? 11.539 34.875 38.594 1 73 80 ASP B O 1
ATOM 7033 N N . ASP B 1 81 ? 13.539 34.688 37.562 1 74.56 81 ASP B N 1
ATOM 7034 C CA . ASP B 1 81 ? 14.266 34.531 38.812 1 74.56 81 ASP B CA 1
ATOM 7035 C C . ASP B 1 81 ? 14.047 35.781 39.719 1 74.56 81 ASP B C 1
ATOM 7037 O O . ASP B 1 81 ? 13.922 35.656 40.938 1 74.56 81 ASP B O 1
ATOM 7041 N N . ASN B 1 82 ? 14.008 36.969 39.094 1 75.44 82 ASN B N 1
ATOM 7042 C CA . ASN B 1 82 ? 13.828 38.188 39.875 1 75.44 82 ASN B CA 1
ATOM 7043 C C . ASN B 1 82 ? 12.461 38.219 40.562 1 75.44 82 ASN B C 1
ATOM 7045 O O . ASN B 1 82 ? 12.367 38.5 41.75 1 75.44 82 ASN B O 1
ATOM 7049 N N . GLU B 1 83 ? 11.531 37.844 39.719 1 80.69 83 GLU B N 1
ATOM 7050 C CA . GLU B 1 83 ? 10.195 37.844 40.312 1 80.69 83 GLU B CA 1
ATOM 7051 C C . GLU B 1 83 ? 10.039 36.75 41.344 1 80.69 83 GLU B C 1
ATOM 7053 O O . GLU B 1 83 ? 9.398 36.906 42.375 1 80.69 83 GLU B O 1
ATOM 7058 N N . THR B 1 84 ? 10.602 35.625 41.031 1 85.5 84 THR B N 1
ATOM 7059 C CA . THR B 1 84 ? 10.562 34.531 42 1 85.5 84 THR B CA 1
ATOM 7060 C C . THR B 1 84 ? 11.25 34.938 43.312 1 85.5 84 THR B C 1
ATOM 7062 O O . THR B 1 84 ? 10.727 34.656 44.406 1 85.5 84 THR B O 1
ATOM 7065 N N . GLU B 1 85 ? 12.406 35.562 43.156 1 85 85 GLU B N 1
ATOM 7066 C CA . GLU B 1 85 ? 13.125 36 44.344 1 85 85 GLU B CA 1
ATOM 7067 C C . GLU B 1 85 ? 12.352 37.062 45.125 1 85 85 GLU B C 1
ATOM 7069 O O . GLU B 1 85 ? 12.328 37.062 46.344 1 85 85 GLU B O 1
ATOM 7074 N N . ARG B 1 86 ? 11.773 37.938 44.312 1 84.69 86 ARG B N 1
ATOM 7075 C CA . ARG B 1 86 ? 10.953 38.969 44.969 1 84.69 86 ARG B CA 1
ATOM 7076 C C . ARG B 1 86 ? 9.812 38.344 45.75 1 84.69 86 ARG B C 1
ATOM 7078 O O . ARG B 1 86 ? 9.562 38.719 46.906 1 84.69 86 ARG B O 1
ATOM 7085 N N . LEU B 1 87 ? 9.242 37.344 45.188 1 87.5 87 LEU B N 1
ATOM 7086 C CA . LEU B 1 87 ? 8.133 36.688 45.875 1 87.5 87 LEU B CA 1
ATOM 7087 C C . LEU B 1 87 ? 8.617 35.875 47.062 1 87.5 87 LEU B C 1
ATOM 7089 O O . LEU B 1 87 ? 7.953 35.844 48.094 1 87.5 87 LEU B O 1
ATOM 7093 N N . LYS B 1 88 ? 9.727 35.281 46.938 1 89.12 88 LYS B N 1
ATOM 7094 C CA . LYS B 1 88 ? 10.312 34.562 48.062 1 89.12 88 LYS B CA 1
ATOM 7095 C C . LYS B 1 88 ? 10.625 35.5 49.219 1 89.12 88 LYS B C 1
ATOM 7097 O O . LYS B 1 88 ? 10.336 35.188 50.375 1 89.12 88 LYS B O 1
ATOM 7102 N N . LYS B 1 89 ? 11.219 36.625 48.844 1 88.56 89 LYS B N 1
ATOM 7103 C CA . LYS B 1 89 ? 11.523 37.625 49.875 1 88.56 89 LYS B CA 1
ATOM 7104 C C . LYS B 1 89 ? 10.25 38.156 50.531 1 88.56 89 LYS B C 1
ATOM 7106 O O . LYS B 1 89 ? 10.195 38.344 51.75 1 88.56 89 LYS B O 1
ATOM 7111 N N . ALA B 1 90 ? 9.32 38.344 49.688 1 88.69 90 ALA B N 1
ATOM 7112 C CA . ALA B 1 90 ? 8.047 38.812 50.25 1 88.69 90 ALA B CA 1
ATOM 7113 C C . ALA B 1 90 ? 7.418 37.781 51.156 1 88.69 90 ALA B C 1
ATOM 7115 O O . ALA B 1 90 ? 6.902 38.125 52.219 1 88.69 90 ALA B O 1
ATOM 7116 N N . ALA B 1 91 ? 7.469 36.562 50.812 1 90.69 91 ALA B N 1
ATOM 7117 C CA . ALA B 1 91 ? 6.941 35.469 51.625 1 90.69 91 ALA B CA 1
ATOM 7118 C C . ALA B 1 91 ? 7.73 35.344 52.938 1 90.69 91 ALA B C 1
ATOM 7120 O O . ALA B 1 91 ? 7.152 35.094 54 1 90.69 91 ALA B O 1
ATOM 7121 N N . PHE B 1 92 ? 9 35.5 52.781 1 90.69 92 PHE B N 1
ATOM 7122 C CA . PHE B 1 92 ? 9.891 35.469 53.938 1 90.69 92 PHE B CA 1
ATOM 7123 C C . PHE B 1 92 ? 9.516 36.562 54.906 1 90.69 92 PHE B C 1
ATOM 7125 O O . PHE B 1 92 ? 9.414 36.312 56.125 1 90.69 92 PHE B O 1
ATOM 7132 N N . GLU B 1 93 ? 9.266 37.781 54.375 1 87.19 93 GLU B N 1
ATOM 7133 C CA . GLU B 1 93 ? 8.992 38.938 55.219 1 87.19 93 GLU B CA 1
ATOM 7134 C C . GLU B 1 93 ? 7.559 38.906 55.75 1 87.19 93 GLU B C 1
ATOM 7136 O O . GLU B 1 93 ? 7.262 39.5 56.781 1 87.19 93 GLU B O 1
ATOM 7141 N N . ARG B 1 94 ? 6.73 38.219 55.062 1 87.25 94 ARG B N 1
ATOM 7142 C CA . ARG B 1 94 ? 5.324 38.219 55.438 1 87.25 94 ARG B CA 1
ATOM 7143 C C . ARG B 1 94 ? 5.098 37.281 56.656 1 87.25 94 ARG B C 1
ATOM 7145 O O . ARG B 1 94 ? 4.133 37.469 57.406 1 87.25 94 ARG B O 1
ATOM 7152 N N . GLU B 1 95 ? 5.961 36.469 56.906 1 90.19 95 GLU B N 1
ATOM 7153 C CA . GLU B 1 95 ? 5.793 35.531 58 1 90.19 95 GLU B CA 1
ATOM 7154 C C . GLU B 1 95 ? 5.934 36.25 59.375 1 90.19 95 GLU B C 1
ATOM 7156 O O . GLU B 1 95 ? 6.785 37.125 59.531 1 90.19 95 GLU B O 1
ATOM 7161 N N . ARG B 1 96 ? 5.152 35.875 60.312 1 89.12 96 ARG B N 1
ATOM 7162 C CA . ARG B 1 96 ? 5.102 36.469 61.656 1 89.12 96 ARG B CA 1
ATOM 7163 C C . ARG B 1 96 ? 6.238 35.969 62.531 1 89.12 96 ARG B C 1
ATOM 7165 O O . ARG B 1 96 ? 6.676 34.812 62.375 1 89.12 96 ARG B O 1
ATOM 7172 N N . PRO B 1 97 ? 6.699 36.938 63.375 1 90.19 97 PRO B N 1
ATOM 7173 C CA . PRO B 1 97 ? 7.656 36.438 64.375 1 90.19 97 PRO B CA 1
ATOM 7174 C C . PRO B 1 97 ? 7.039 35.406 65.312 1 90.19 97 PRO B C 1
ATOM 7176 O O . PRO B 1 97 ? 5.875 35.531 65.688 1 90.19 97 PRO B O 1
ATOM 7179 N N . ALA B 1 98 ? 7.832 34.406 65.688 1 91.31 98 ALA B N 1
ATOM 7180 C CA . ALA B 1 98 ? 7.34 33.312 66.5 1 91.31 98 ALA B CA 1
ATOM 7181 C C . ALA B 1 98 ? 7.844 33.469 67.938 1 91.31 98 ALA B C 1
ATOM 7183 O O . ALA B 1 98 ? 8.992 33.844 68.188 1 91.31 98 ALA B O 1
ATOM 7184 N N . PHE B 1 99 ? 6.883 33.156 68.875 1 87.25 99 PHE B N 1
ATOM 7185 C CA . PHE B 1 99 ? 7.172 33.188 70.312 1 87.25 99 PHE B CA 1
ATOM 7186 C C . PHE B 1 99 ? 6.82 31.844 71 1 87.25 99 PHE B C 1
ATOM 7188 O O . PHE B 1 99 ? 5.859 31.188 70.562 1 87.25 99 PHE B O 1
ATOM 7195 N N . ASP B 1 100 ? 7.633 31.5 71.875 1 86.19 100 ASP B N 1
ATOM 7196 C CA . ASP B 1 100 ? 7.367 30.281 72.625 1 86.19 100 ASP B CA 1
ATOM 7197 C C . ASP B 1 100 ? 6.691 30.609 73.938 1 86.19 100 ASP B C 1
ATOM 7199 O O . ASP B 1 100 ? 7.16 31.469 74.688 1 86.19 100 ASP B O 1
ATOM 7203 N N . ARG B 1 101 ? 5.594 29.969 74.125 1 81.38 101 ARG B N 1
ATOM 7204 C CA . ARG B 1 101 ? 4.902 30.031 75.375 1 81.38 101 ARG B CA 1
ATOM 7205 C C . ARG B 1 101 ? 5.164 28.766 76.188 1 81.38 101 ARG B C 1
ATOM 7207 O O . ARG B 1 101 ? 4.863 27.656 75.75 1 81.38 101 ARG B O 1
ATOM 7214 N N . ASP B 1 102 ? 5.789 28.969 77.25 1 78.19 102 ASP B N 1
ATOM 7215 C CA . ASP B 1 102 ? 6.117 27.844 78.125 1 78.19 102 ASP B CA 1
ATOM 7216 C C . ASP B 1 102 ? 4.941 27.5 79 1 78.19 102 ASP B C 1
ATOM 7218 O O . ASP B 1 102 ? 4.656 28.203 80 1 78.19 102 ASP B O 1
ATOM 7222 N N . PHE B 1 103 ? 4.312 26.359 78.812 1 78.94 103 PHE B N 1
ATOM 7223 C CA . PHE B 1 103 ? 3.145 25.906 79.562 1 78.94 103 PHE B CA 1
ATOM 7224 C C . PHE B 1 103 ? 3.539 25.484 80.938 1 78.94 103 PHE B C 1
ATOM 7226 O O . PHE B 1 103 ? 2.793 25.703 81.875 1 78.94 103 PHE B O 1
ATOM 7233 N N . GLU B 1 104 ? 4.66 24.922 81.062 1 80.06 104 GLU B N 1
ATOM 7234 C CA . GLU B 1 104 ? 5.113 24.484 82.375 1 80.06 104 GLU B CA 1
ATOM 7235 C C . GLU B 1 104 ? 5.305 25.672 83.312 1 80.06 104 GLU B C 1
ATOM 7237 O O . GLU B 1 104 ? 4.988 25.578 84.5 1 80.06 104 GLU B O 1
ATOM 7242 N N . ALA B 1 105 ? 5.836 26.703 82.688 1 78.31 105 ALA B N 1
ATOM 7243 C CA . ALA B 1 105 ? 6 27.906 83.5 1 78.31 105 ALA B CA 1
ATOM 7244 C C . ALA B 1 105 ? 4.652 28.438 84 1 78.31 105 ALA B C 1
ATOM 7246 O O . ALA B 1 105 ? 4.52 28.875 85.125 1 78.31 105 ALA B O 1
ATOM 7247 N N . PHE B 1 106 ? 3.732 28.281 83.188 1 75.81 106 PHE B N 1
ATOM 7248 C CA . PHE B 1 106 ? 2.363 28.656 83.5 1 75.81 106 PHE B CA 1
ATOM 7249 C C . PHE B 1 106 ? 1.813 27.766 84.625 1 75.81 106 PHE B C 1
ATOM 7251 O O . PHE B 1 106 ? 1.261 28.266 85.625 1 75.81 106 PHE B O 1
ATOM 7258 N N . GLU B 1 107 ? 2.008 26.531 84.5 1 78.56 107 GLU B N 1
ATOM 7259 C CA . GLU B 1 107 ? 1.516 25.594 85.5 1 78.56 107 GLU B CA 1
ATOM 7260 C C . GLU B 1 107 ? 2.205 25.812 86.875 1 78.56 107 GLU B C 1
ATOM 7262 O O . GLU B 1 107 ? 1.566 25.734 87.938 1 78.56 107 GLU B O 1
ATOM 7267 N N . LYS B 1 108 ? 3.395 26.109 86.688 1 81.19 108 LYS B N 1
ATOM 7268 C CA . LYS B 1 108 ? 4.152 26.391 87.938 1 81.19 108 LYS B CA 1
ATOM 7269 C C . LYS B 1 108 ? 3.635 27.641 88.625 1 81.19 108 LYS B C 1
ATOM 7271 O O . LYS B 1 108 ? 3.506 27.672 89.812 1 81.19 108 LYS B O 1
ATOM 7276 N N . SER B 1 109 ? 3.301 28.625 87.75 1 77.81 109 SER B N 1
ATOM 7277 C CA . SER B 1 109 ? 2.75 29.844 88.312 1 77.81 109 SER B CA 1
ATOM 7278 C C . SER B 1 109 ? 1.393 29.594 89 1 77.81 109 SER B C 1
ATOM 7280 O O . SER B 1 109 ? 1.112 30.109 90.062 1 77.81 109 SER B O 1
ATOM 7282 N N . LEU B 1 110 ? 0.628 28.766 88.438 1 78.56 110 LEU B N 1
ATOM 7283 C CA . LEU B 1 110 ? -0.685 28.453 88.938 1 78.56 110 LEU B CA 1
ATOM 7284 C C . LEU B 1 110 ? -0.554 27.641 90.25 1 78.56 110 LEU B C 1
ATOM 7286 O O . LEU B 1 110 ? -1.294 27.875 91.188 1 78.56 110 LEU B O 1
ATOM 7290 N N . LYS B 1 111 ? 0.337 26.766 90.25 1 82.38 111 LYS B N 1
ATOM 7291 C CA . LYS B 1 111 ? 0.56 25.969 91.438 1 82.38 111 LYS B CA 1
ATOM 7292 C C . LYS B 1 111 ? 1.07 26.828 92.562 1 82.38 111 LYS B C 1
ATOM 7294 O O . LYS B 1 111 ? 0.677 26.625 93.75 1 82.38 111 LYS B O 1
ATOM 7299 N N . GLN B 1 112 ? 1.868 27.781 92.25 1 81.75 112 GLN B N 1
ATOM 7300 C CA . GLN B 1 112 ? 2.363 28.688 93.25 1 81.75 112 GLN B CA 1
ATOM 7301 C C . GLN B 1 112 ? 1.231 29.547 93.812 1 81.75 112 GLN B C 1
ATOM 7303 O O . GLN B 1 112 ? 1.146 29.734 95 1 81.75 112 GLN B O 1
ATOM 7308 N N . LEU B 1 113 ? 0.421 29.953 92.938 1 78.12 113 LEU B N 1
ATOM 7309 C CA . LEU B 1 113 ? -0.736 30.734 93.375 1 78.12 113 LEU B CA 1
ATOM 7310 C C . LEU B 1 113 ? -1.659 29.875 94.25 1 78.12 113 LEU B C 1
ATOM 7312 O O . LEU B 1 113 ? -2.131 30.344 95.312 1 78.12 113 LEU B O 1
ATOM 7316 N N . GLN B 1 114 ? -1.845 28.703 93.875 1 80.25 114 GLN B N 1
ATOM 7317 C CA . GLN B 1 114 ? -2.678 27.766 94.625 1 80.25 114 GLN B CA 1
ATOM 7318 C C . GLN B 1 114 ? -2.09 27.516 96 1 80.25 114 GLN B C 1
ATOM 7320 O O . GLN B 1 114 ? -2.811 27.516 97 1 80.25 114 GLN B O 1
ATOM 7325 N N . THR B 1 115 ? -0.823 27.359 96.062 1 82 115 THR B N 1
ATOM 7326 C CA . THR B 1 115 ? -0.141 27.094 97.312 1 82 115 THR B CA 1
ATOM 7327 C C . THR B 1 115 ? -0.232 28.297 98.25 1 82 115 THR B C 1
ATOM 7329 O O . THR B 1 115 ? -0.406 28.141 99.438 1 82 115 THR B O 1
ATOM 7332 N N . GLU B 1 116 ? -0.152 29.422 97.625 1 78.31 116 GLU B N 1
ATOM 7333 C CA . GLU B 1 116 ? -0.235 30.641 98.438 1 78.31 116 GLU B CA 1
ATOM 7334 C C . GLU B 1 116 ? -1.634 30.828 99 1 78.31 116 GLU B C 1
ATOM 7336 O O . GLU B 1 116 ? -1.783 31.156 100.188 1 78.31 116 GLU B O 1
ATOM 7341 N N . PHE B 1 117 ? -2.586 30.5 98.312 1 75.94 117 PHE B N 1
ATOM 7342 C CA . PHE B 1 117 ? -3.949 30.656 98.812 1 75.94 117 PHE B CA 1
ATOM 7343 C C . PHE B 1 117 ? -4.316 29.547 99.75 1 75.94 117 PHE B C 1
ATOM 7345 O O . PHE B 1 117 ? -5.051 29.766 100.75 1 75.94 117 PHE B O 1
ATOM 7352 N N . THR B 1 118 ? -3.742 28.406 99.5 1 77.75 118 THR B N 1
ATOM 7353 C CA . THR B 1 118 ? -3.938 27.312 100.438 1 77.75 118 THR B CA 1
ATOM 7354 C C . THR B 1 118 ? -3.301 27.656 101.812 1 77.75 118 THR B C 1
ATOM 7356 O O . THR B 1 118 ? -3.877 27.375 102.812 1 77.75 118 THR B O 1
ATOM 7359 N N . TRP B 1 119 ? -2.211 28.25 101.688 1 79.25 119 TRP B N 1
ATOM 7360 C CA . TRP B 1 119 ? -1.534 28.688 102.938 1 79.25 119 TRP B CA 1
ATOM 7361 C C . TRP B 1 119 ? -2.354 29.75 103.625 1 79.25 119 TRP B C 1
ATOM 7363 O O . TRP B 1 119 ? -2.488 29.719 104.875 1 79.25 119 TRP B O 1
ATOM 7373 N N . ILE B 1 120 ? -2.945 30.578 102.938 1 74.44 120 ILE B N 1
ATOM 7374 C CA . ILE B 1 120 ? -3.77 31.625 103.5 1 74.44 120 ILE B CA 1
ATOM 7375 C C . ILE B 1 120 ? -5.004 31.016 104.188 1 74.44 120 ILE B C 1
ATOM 7377 O O . ILE B 1 120 ? -5.383 31.391 105.312 1 74.44 120 ILE B O 1
ATOM 7381 N N . ALA B 1 121 ? -5.535 30.125 103.5 1 72.69 121 ALA B N 1
ATOM 7382 C CA . ALA B 1 121 ? -6.715 29.438 104.062 1 72.69 121 ALA B CA 1
ATOM 7383 C C . ALA B 1 121 ? -6.383 28.688 105.312 1 72.69 121 ALA B C 1
ATOM 7385 O O . ALA B 1 121 ? -7.145 28.75 106.312 1 72.69 121 ALA B O 1
ATOM 7386 N N . ARG B 1 122 ? -5.27 28.062 105.312 1 75.81 122 ARG B N 1
ATOM 7387 C CA . ARG B 1 122 ? -4.844 27.328 106.5 1 75.81 122 ARG B CA 1
ATOM 7388 C C . ARG B 1 122 ? -4.52 28.266 107.688 1 75.81 122 ARG B C 1
ATOM 7390 O O . ARG B 1 122 ? -4.891 28.016 108.812 1 75.81 122 ARG B O 1
ATOM 7397 N N . THR B 1 123 ? -3.902 29.297 107.312 1 74.44 123 THR B N 1
ATOM 7398 C CA . THR B 1 123 ? -3.518 30.266 108.375 1 74.44 123 THR B CA 1
ATOM 7399 C C . THR B 1 123 ? -4.742 31 108.875 1 74.44 123 THR B C 1
ATOM 7401 O O . THR B 1 123 ? -4.797 31.344 110.062 1 74.44 123 THR B O 1
ATOM 7404 N N . ALA B 1 124 ? -5.66 31.234 108 1 66.81 124 ALA B N 1
ATOM 7405 C CA . ALA B 1 124 ? -6.906 31.859 108.438 1 66.81 124 ALA B CA 1
ATOM 7406 C C . ALA B 1 124 ? -7.629 31.016 109.438 1 66.81 124 ALA B C 1
ATOM 7408 O O . ALA B 1 124 ? -8.211 31.531 110.438 1 66.81 124 ALA B O 1
ATOM 7409 N N . THR B 1 125 ? -7.543 29.719 109.25 1 69.06 125 THR B N 1
ATOM 7410 C CA . THR B 1 125 ? -8.18 28.812 110.188 1 69.06 125 THR B CA 1
ATOM 7411 C C . THR B 1 125 ? -7.395 28.766 111.5 1 69.06 125 THR B C 1
ATOM 7413 O O . THR B 1 125 ? -7.98 28.75 112.625 1 69.06 125 THR B O 1
ATOM 7416 N N . GLU B 1 126 ? -6.086 28.797 111.375 1 71.06 126 GLU B N 1
ATOM 7417 C CA . GLU B 1 126 ? -5.25 28.719 112.562 1 71.06 126 GLU B CA 1
ATOM 7418 C C . GLU B 1 126 ? -5.152 30.062 113.25 1 71.06 126 GLU B C 1
ATOM 7420 O O . GLU B 1 126 ? -5.023 30.109 114.5 1 71.06 126 GLU B O 1
ATOM 7425 N N . ALA B 1 127 ? -5.289 31.109 112.562 1 64.12 127 ALA B N 1
ATOM 7426 C CA . ALA B 1 127 ? -5.109 32.469 113.062 1 64.12 127 ALA B CA 1
ATOM 7427 C C . ALA B 1 127 ? -6.434 33.031 113.562 1 64.12 127 ALA B C 1
ATOM 7429 O O . ALA B 1 127 ? -6.508 34.219 113.938 1 64.12 127 ALA B O 1
ATOM 7430 N N . ALA B 1 128 ? -7.453 32.375 113.5 1 63 128 ALA B N 1
ATOM 7431 C CA . ALA B 1 128 ? -8.742 32.812 114 1 63 128 ALA B CA 1
ATOM 7432 C C . ALA B 1 128 ? -8.594 33.312 115.438 1 63 128 ALA B C 1
ATOM 7434 O O . ALA B 1 128 ? -9.344 34.188 115.875 1 63 128 ALA B O 1
ATOM 7435 N N . GLN B 1 129 ? -7.586 32.906 116.188 1 68.56 129 GLN B N 1
ATOM 7436 C CA . GLN B 1 129 ? -7.383 33.344 117.562 1 68.56 129 GLN B CA 1
ATOM 7437 C C . GLN B 1 129 ? -6.359 34.469 117.625 1 68.56 129 GLN B C 1
ATOM 7439 O O . GLN B 1 129 ? -6.137 35 118.688 1 68.56 129 GLN B O 1
ATOM 7444 N N . MET B 1 130 ? -5.938 34.938 116.5 1 72.25 130 MET B N 1
ATOM 7445 C CA . MET B 1 130 ? -4.895 35.969 116.5 1 72.25 130 MET B CA 1
ATOM 7446 C C . MET B 1 130 ? -5.48 37.344 116.25 1 72.25 130 MET B C 1
ATOM 7448 O O . MET B 1 130 ? -6.559 37.469 115.688 1 72.25 130 MET B O 1
ATOM 7452 N N . SER B 1 131 ? -4.844 38.406 116.75 1 73 131 SER B N 1
ATOM 7453 C CA . SER B 1 131 ? -5.285 39.781 116.562 1 73 131 SER B CA 1
ATOM 7454 C C . SER B 1 131 ? -5.145 40.188 115.125 1 73 131 SER B C 1
ATOM 7456 O O . SER B 1 131 ? -4.387 39.594 114.375 1 73 131 SER B O 1
ATOM 7458 N N . VAL B 1 132 ? -5.961 41.094 114.562 1 68.75 132 VAL B N 1
ATOM 7459 C CA . VAL B 1 132 ? -5.988 41.562 113.188 1 68.75 132 VAL B CA 1
ATOM 7460 C C . VAL B 1 132 ? -4.59 42.031 112.75 1 68.75 132 VAL B C 1
ATOM 7462 O O . VAL B 1 132 ? -4.156 41.781 111.625 1 68.75 132 VAL B O 1
ATOM 7465 N N . ALA B 1 133 ? -3.883 42.594 113.688 1 70.88 133 ALA B N 1
ATOM 7466 C CA . ALA B 1 133 ? -2.543 43.125 113.375 1 70.88 133 ALA B CA 1
ATOM 7467 C C . ALA B 1 133 ? -1.557 41.969 113.125 1 70.88 133 ALA B C 1
ATOM 7469 O O . ALA B 1 133 ? -0.72 42.062 112.25 1 70.88 133 ALA B O 1
ATOM 7470 N N . GLU B 1 134 ? -1.614 40.969 113.875 1 73.25 134 GLU B N 1
ATOM 7471 C CA . GLU B 1 134 ? -0.716 39.812 113.75 1 73.25 134 GLU B CA 1
ATOM 7472 C C . GLU B 1 134 ? -0.975 39.062 112.438 1 73.25 134 GLU B C 1
ATOM 7474 O O . GLU B 1 134 ? -0.036 38.594 111.812 1 73.25 134 GLU B O 1
ATOM 7479 N N . ARG B 1 135 ? -2.248 39 112.188 1 70.19 135 ARG B N 1
ATOM 7480 C CA . ARG B 1 135 ? -2.631 38.344 111 1 70.19 135 ARG B CA 1
ATOM 7481 C C . ARG B 1 135 ? -2.084 39.094 109.75 1 70.19 135 ARG B C 1
ATOM 7483 O O . ARG B 1 135 ? -1.599 38.5 108.812 1 70.19 135 ARG B O 1
ATOM 7490 N N . ARG B 1 136 ? -2.119 40.312 109.875 1 69.06 136 ARG B N 1
ATOM 7491 C CA . ARG B 1 136 ? -1.607 41.156 108.812 1 69.06 136 ARG B CA 1
ATOM 7492 C C . ARG B 1 136 ? -0.099 41 108.625 1 69.06 136 ARG B C 1
ATOM 7494 O O . ARG B 1 136 ? 0.412 40.938 107.5 1 69.06 136 ARG B O 1
ATOM 7501 N N . GLU B 1 137 ? 0.582 40.906 109.688 1 73.06 137 GLU B N 1
ATOM 7502 C CA . GLU B 1 137 ? 2.031 40.75 109.688 1 73.06 137 GLU B CA 1
ATOM 7503 C C . GLU B 1 137 ? 2.416 39.406 109.062 1 73.06 137 GLU B C 1
ATOM 7505 O O . GLU B 1 137 ? 3.402 39.312 108.312 1 73.06 137 GLU B O 1
ATOM 7510 N N . LEU B 1 138 ? 1.671 38.438 109.312 1 72.62 138 LEU B N 1
ATOM 7511 C CA . LEU B 1 138 ? 1.936 37.094 108.75 1 72.62 138 LEU B CA 1
ATOM 7512 C C . LEU B 1 138 ? 1.728 37.062 107.25 1 72.62 138 LEU B C 1
ATOM 7514 O O . LEU B 1 138 ? 2.52 36.469 106.562 1 72.62 138 LEU B O 1
ATOM 7518 N N . ILE B 1 139 ? 0.668 37.75 106.875 1 69.38 139 ILE B N 1
ATOM 7519 C CA . ILE B 1 139 ? 0.378 37.812 105.438 1 69.38 139 ILE B CA 1
ATOM 7520 C C . ILE B 1 139 ? 1.439 38.625 104.75 1 69.38 139 ILE B C 1
ATOM 7522 O O . ILE B 1 139 ? 1.92 38.25 103.625 1 69.38 139 ILE B O 1
ATOM 7526 N N . LEU B 1 140 ? 1.782 39.688 105.312 1 71.81 140 LEU B N 1
ATOM 7527 C CA . LEU B 1 140 ? 2.777 40.562 104.688 1 71.81 140 LEU B CA 1
ATOM 7528 C C . LEU B 1 140 ? 4.145 39.875 104.688 1 71.81 140 LEU B C 1
ATOM 7530 O O . LEU B 1 140 ? 4.945 40.156 103.75 1 71.81 140 LEU B O 1
ATOM 7534 N N . GLY B 1 141 ? 4.457 39.062 105.562 1 70.94 141 GLY B N 1
ATOM 7535 C CA . GLY B 1 141 ? 5.703 38.312 105.562 1 70.94 141 GLY B CA 1
ATOM 7536 C C . GLY B 1 141 ? 5.809 37.312 104.438 1 70.94 141 GLY B C 1
ATOM 7537 O O . GLY B 1 141 ? 6.875 37.188 103.812 1 70.94 141 GLY B O 1
ATOM 7538 N N . ARG B 1 142 ? 4.68 36.75 104.062 1 70.19 142 ARG B N 1
ATOM 7539 C CA . ARG B 1 142 ? 4.703 35.75 103 1 70.19 142 ARG B CA 1
ATOM 7540 C C . ARG B 1 142 ? 4.43 36.375 101.625 1 70.19 142 ARG B C 1
ATOM 7542 O O . ARG B 1 142 ? 4.914 35.875 100.625 1 70.19 142 ARG B O 1
ATOM 7549 N N . MET B 1 143 ? 3.646 37.375 101.812 1 69.06 143 MET B N 1
ATOM 7550 C CA . MET B 1 143 ? 3.334 38.094 100.562 1 69.06 143 MET B CA 1
ATOM 7551 C C . MET B 1 143 ? 3.771 39.531 100.625 1 69.06 143 MET B C 1
ATOM 7553 O O . MET B 1 143 ? 2.934 40.438 100.688 1 69.06 143 MET B O 1
ATOM 7557 N N . PRO B 1 144 ? 5.031 39.688 100.625 1 68.69 144 PRO B N 1
ATOM 7558 C CA . PRO B 1 144 ? 5.578 41.031 100.875 1 68.69 144 PRO B CA 1
ATOM 7559 C C . PRO B 1 144 ? 5.074 42.062 99.875 1 68.69 144 PRO B C 1
ATOM 7561 O O . PRO B 1 144 ? 5.086 43.25 100.125 1 68.69 144 PRO B O 1
ATOM 7564 N N . PHE B 1 145 ? 4.469 41.625 98.812 1 66.31 145 PHE B N 1
ATOM 7565 C CA . PHE B 1 145 ? 4.023 42.594 97.812 1 66.31 145 PHE B CA 1
ATOM 7566 C C . PHE B 1 145 ? 2.768 43.312 98.25 1 66.31 145 PHE B C 1
ATOM 7568 O O . PHE B 1 145 ? 2.412 44.375 97.688 1 66.31 145 PHE B O 1
ATOM 7575 N N . LEU B 1 146 ? 2.148 42.875 99.188 1 65.81 146 LEU B N 1
ATOM 7576 C CA . LEU B 1 146 ? 0.953 43.5 99.75 1 65.81 146 LEU B CA 1
ATOM 7577 C C . LEU B 1 146 ? 1.319 44.656 100.688 1 65.81 146 LEU B C 1
ATOM 7579 O O . LEU B 1 146 ? 0.445 45.406 101.125 1 65.81 146 LEU B O 1
ATOM 7583 N N . ALA B 1 147 ? 2.613 44.75 101 1 62.69 147 ALA B N 1
ATOM 7584 C CA . ALA B 1 147 ? 3.072 45.844 101.812 1 62.69 147 ALA B CA 1
ATOM 7585 C C . ALA B 1 147 ? 3.07 47.156 101 1 62.69 147 ALA B C 1
ATOM 7587 O O . ALA B 1 147 ? 3.217 48.25 101.625 1 62.69 147 ALA B O 1
ATOM 7588 N N . ASP B 1 148 ? 2.869 47.125 99.75 1 59.19 148 ASP B N 1
ATOM 7589 C CA . ASP B 1 148 ? 2.842 48.312 98.875 1 59.19 148 ASP B CA 1
ATOM 7590 C C . ASP B 1 148 ? 1.606 49.156 99.188 1 59.19 148 ASP B C 1
ATOM 7592 O O . ASP B 1 148 ? 0.565 48.625 99.562 1 59.19 148 ASP B O 1
ATOM 7596 N N . SER B 1 149 ? 1.805 50.562 99.188 1 54.75 149 SER B N 1
ATOM 7597 C CA . SER B 1 149 ? 0.849 51.594 99.562 1 54.75 149 SER B CA 1
ATOM 7598 C C . SER B 1 149 ? -0.476 51.406 98.875 1 54.75 149 SER B C 1
ATOM 7600 O O . SER B 1 149 ? -1.472 52.062 99.188 1 54.75 149 SER B O 1
ATOM 7602 N N . LEU B 1 150 ? -0.62 50.594 98.062 1 55.47 150 LEU B N 1
ATOM 7603 C CA . LEU B 1 150 ? -1.808 50.469 97.188 1 55.47 150 LEU B CA 1
ATOM 7604 C C . LEU B 1 150 ? -2.879 49.625 97.875 1 55.47 150 LEU B C 1
ATOM 7606 O O . LEU B 1 150 ? -4.047 49.656 97.5 1 55.47 150 LEU B O 1
ATOM 7610 N N . TYR B 1 151 ? -2.49 48.875 99 1 61.09 151 TYR B N 1
ATOM 7611 C CA . TYR B 1 151 ? -3.447 48 99.688 1 61.09 151 TYR B CA 1
ATOM 7612 C C . TYR B 1 151 ? -3.789 48.5 101.062 1 61.09 151 TYR B C 1
ATOM 7614 O O . TYR B 1 151 ? -2.898 48.875 101.812 1 61.09 151 TYR B O 1
ATOM 7622 N N . ARG B 1 152 ? -5.047 48.812 101.375 1 64.88 152 ARG B N 1
ATOM 7623 C CA . ARG B 1 152 ? -5.547 49.25 102.625 1 64.88 152 ARG B CA 1
ATOM 7624 C C . ARG B 1 152 ? -5.621 48.062 103.625 1 64.88 152 ARG B C 1
ATOM 7626 O O . ARG B 1 152 ? -5.711 46.906 103.188 1 64.88 152 ARG B O 1
ATOM 7633 N N . SER B 1 153 ? -5.586 48.375 104.75 1 65.38 153 SER B N 1
ATOM 7634 C CA . SER B 1 153 ? -5.672 47.375 105.812 1 65.38 153 SER B CA 1
ATOM 7635 C C . SER B 1 153 ? -6.949 46.562 105.75 1 65.38 153 SER B C 1
ATOM 7637 O O . SER B 1 153 ? -6.938 45.344 106 1 65.38 153 SER B O 1
ATOM 7639 N N . GLU B 1 154 ? -7.949 47.188 105.25 1 64.69 154 GLU B N 1
ATOM 7640 C CA . GLU B 1 154 ? -9.25 46.531 105.125 1 64.69 154 GLU B CA 1
ATOM 7641 C C . GLU B 1 154 ? -9.258 45.5 104 1 64.69 154 GLU B C 1
ATOM 7643 O O . GLU B 1 154 ? -9.945 44.469 104.125 1 64.69 154 GLU B O 1
ATOM 7648 N N . ASP B 1 155 ? -8.484 45.625 103.062 1 63.34 155 ASP B N 1
ATOM 7649 C CA . ASP B 1 155 ? -8.406 44.719 101.938 1 63.34 155 ASP B CA 1
ATOM 7650 C C . ASP B 1 155 ? -7.684 43.406 102.312 1 63.34 155 ASP B C 1
ATOM 7652 O O . ASP B 1 155 ? -8.086 42.344 101.875 1 63.34 155 ASP B O 1
ATOM 7656 N N . ILE B 1 156 ? -6.734 43.562 103.062 1 65.94 156 ILE B N 1
ATOM 7657 C CA . ILE B 1 156 ? -5.949 42.438 103.562 1 65.94 156 ILE B CA 1
ATOM 7658 C C . ILE B 1 156 ? -6.781 41.594 104.562 1 65.94 156 ILE B C 1
ATOM 7660 O O . ILE B 1 156 ? -6.762 40.375 104.5 1 65.94 156 ILE B O 1
ATOM 7664 N N . ASP B 1 157 ? -7.559 42.375 105.312 1 65.12 157 ASP B N 1
ATOM 7665 C CA . ASP B 1 157 ? -8.406 41.719 106.312 1 65.12 157 ASP B CA 1
ATOM 7666 C C . ASP B 1 157 ? -9.5 40.875 105.625 1 65.12 157 ASP B C 1
ATOM 7668 O O . ASP B 1 157 ? -9.898 39.844 106.125 1 65.12 157 ASP B O 1
ATOM 7672 N N . GLY B 1 158 ? -9.914 41.344 104.5 1 63.88 158 GLY B N 1
ATOM 7673 C CA . GLY B 1 158 ? -10.961 40.656 103.75 1 63.88 158 GLY B CA 1
ATOM 7674 C C . GLY B 1 158 ? -10.516 39.312 103.25 1 63.88 158 GLY B C 1
ATOM 7675 O O . GLY B 1 158 ? -11.344 38.438 103 1 63.88 158 GLY B O 1
ATOM 7676 N N . LEU B 1 159 ? -9.242 39.062 103.125 1 66.25 159 LEU B N 1
ATOM 7677 C CA . LEU B 1 159 ? -8.695 37.812 102.562 1 66.25 159 LEU B CA 1
ATOM 7678 C C . LEU B 1 159 ? -8.844 36.688 103.562 1 66.25 159 LEU B C 1
ATOM 7680 O O . LEU B 1 159 ? -8.922 35.531 103.188 1 66.25 159 LEU B O 1
ATOM 7684 N N . PHE B 1 160 ? -9.039 36.938 104.875 1 62.97 160 PHE B N 1
ATOM 7685 C CA . PHE B 1 160 ? -9.078 35.906 105.938 1 62.97 160 PHE B CA 1
ATOM 7686 C C . PHE B 1 160 ? -10.523 35.531 106.25 1 62.97 160 PHE B C 1
ATOM 7688 O O . PHE B 1 160 ? -10.758 34.656 107.125 1 62.97 160 PHE B O 1
ATOM 7695 N N . ARG B 1 161 ? -11.414 36.125 105.688 1 60.5 161 ARG B N 1
ATOM 7696 C CA . ARG B 1 161 ? -12.742 35.656 106.062 1 60.5 161 ARG B CA 1
ATOM 7697 C C . ARG B 1 161 ? -13.062 34.312 105.375 1 60.5 161 ARG B C 1
ATOM 7699 O O . ARG B 1 161 ? -12.906 34.156 104.125 1 60.5 161 ARG B O 1
ATOM 7706 N N . GLU B 1 162 ? -13.016 33.188 106.125 1 57.03 162 GLU B N 1
ATOM 7707 C CA . GLU B 1 162 ? -13.023 31.766 105.812 1 57.03 162 GLU B CA 1
ATOM 7708 C C . GLU B 1 162 ? -13.922 31.469 104.625 1 57.03 162 GLU B C 1
ATOM 7710 O O . GLU B 1 162 ? -13.555 30.688 103.75 1 57.03 162 GLU B O 1
ATOM 7715 N N . LYS B 1 163 ? -15.195 31.891 104.625 1 61.41 163 LYS B N 1
ATOM 7716 C CA . LYS B 1 163 ? -16.156 31.469 103.562 1 61.41 163 LYS B CA 1
ATOM 7717 C C . LYS B 1 163 ? -15.781 32.031 102.188 1 61.41 163 LYS B C 1
ATOM 7719 O O . LYS B 1 163 ? -16.016 31.406 101.188 1 61.41 163 LYS B O 1
ATOM 7724 N N . GLN B 1 164 ? -14.797 32.938 102.375 1 62.97 164 GLN B N 1
ATOM 7725 C CA . GLN B 1 164 ? -14.586 33.688 101.125 1 62.97 164 GLN B CA 1
ATOM 7726 C C . GLN B 1 164 ? -13.242 33.344 100.5 1 62.97 164 GLN B C 1
ATOM 7728 O O . GLN B 1 164 ? -13.016 33.594 99.312 1 62.97 164 GLN B O 1
ATOM 7733 N N . ILE B 1 165 ? -12.531 32.469 101.312 1 67.38 165 ILE B N 1
ATOM 7734 C CA . ILE B 1 165 ? -11.172 32.25 100.812 1 67.38 165 ILE B CA 1
ATOM 7735 C C . ILE B 1 165 ? -11.188 31.188 99.688 1 67.38 165 ILE B C 1
ATOM 7737 O O . ILE B 1 165 ? -10.438 31.297 98.75 1 67.38 165 ILE B O 1
ATOM 7741 N N . GLN B 1 166 ? -11.984 30.156 99.938 1 69.88 166 GLN B N 1
ATOM 7742 C CA . GLN B 1 166 ? -12.062 29.109 98.938 1 69.88 166 GLN B CA 1
ATOM 7743 C C . GLN B 1 166 ? -12.648 29.656 97.625 1 69.88 166 GLN B C 1
ATOM 7745 O O . GLN B 1 166 ? -12.203 29.297 96.562 1 69.88 166 GLN B O 1
ATOM 7750 N N . GLN B 1 167 ? -13.539 30.484 97.875 1 70.62 167 GLN B N 1
ATOM 7751 C CA . GLN B 1 167 ? -14.141 31.109 96.688 1 70.62 167 GLN B CA 1
ATOM 7752 C C . GLN B 1 167 ? -13.164 32.062 96 1 70.62 167 GLN B C 1
ATOM 7754 O O . GLN B 1 167 ? -13.109 32.125 94.75 1 70.62 167 GLN B O 1
ATOM 7759 N N . ILE B 1 168 ? -12.414 32.688 96.812 1 69.75 168 ILE B N 1
ATOM 7760 C CA . ILE B 1 168 ? -11.406 33.594 96.312 1 69.75 168 ILE B CA 1
ATOM 7761 C C . ILE B 1 168 ? -10.312 32.812 95.562 1 69.75 168 ILE B C 1
ATOM 7763 O O . ILE B 1 168 ? -9.867 33.25 94.5 1 69.75 168 ILE B O 1
ATOM 7767 N N . GLU B 1 169 ? -9.953 31.703 96.188 1 73.19 169 GLU B N 1
ATOM 7768 C CA . GLU B 1 169 ? -8.945 30.844 95.562 1 73.19 169 GLU B CA 1
ATOM 7769 C C . GLU B 1 169 ? -9.414 30.375 94.188 1 73.19 169 GLU B C 1
ATOM 7771 O O . GLU B 1 169 ? -8.664 30.484 93.188 1 73.19 169 GLU B O 1
ATOM 7776 N N . SER B 1 170 ? -10.547 29.812 94.188 1 75.69 170 SER B N 1
ATOM 7777 C CA . SER B 1 170 ? -11.07 29.297 92.875 1 75.69 170 SER B CA 1
ATOM 7778 C C . SER B 1 170 ? -11.172 30.391 91.875 1 75.69 170 SER B C 1
ATOM 7780 O O . SER B 1 170 ? -10.844 30.172 90.688 1 75.69 170 SER B O 1
ATOM 7782 N N . ARG B 1 171 ? -11.586 31.438 92.25 1 71.12 171 ARG B N 1
ATOM 7783 C CA . ARG B 1 171 ? -11.742 32.531 91.312 1 71.12 171 ARG B CA 1
ATOM 7784 C C . ARG B 1 171 ? -10.383 33.062 90.875 1 71.12 171 ARG B C 1
ATOM 7786 O O . ARG B 1 171 ? -10.195 33.406 89.688 1 71.12 171 ARG B O 1
ATOM 7793 N N . ALA B 1 172 ? -9.484 33.188 91.875 1 71.62 172 ALA B N 1
ATOM 7794 C CA . ALA B 1 172 ? -8.133 33.625 91.5 1 71.62 172 ALA B CA 1
ATOM 7795 C C . ALA B 1 172 ? -7.488 32.719 90.5 1 71.62 172 ALA B C 1
ATOM 7797 O O . ALA B 1 172 ? -6.863 33.156 89.562 1 71.62 172 ALA B O 1
ATOM 7798 N N . LEU B 1 173 ? -7.719 31.484 90.75 1 76.31 173 LEU B N 1
ATOM 7799 C CA . LEU B 1 173 ? -7.145 30.516 89.812 1 76.31 173 LEU B CA 1
ATOM 7800 C C . LEU B 1 173 ? -7.789 30.609 88.438 1 76.31 173 LEU B C 1
ATOM 7802 O O . LEU B 1 173 ? -7.105 30.516 87.438 1 76.31 173 LEU B O 1
ATOM 7806 N N . THR B 1 174 ? -9.008 30.844 88.375 1 75.19 174 THR B N 1
ATOM 7807 C CA . THR B 1 174 ? -9.711 30.984 87.125 1 75.19 174 THR B CA 1
ATOM 7808 C C . THR B 1 174 ? -9.242 32.25 86.375 1 75.19 174 THR B C 1
ATOM 7810 O O . THR B 1 174 ? -9.031 32.188 85.125 1 75.19 174 THR B O 1
ATOM 7813 N N . LEU B 1 175 ? -9.094 33.25 87.125 1 70.25 175 LEU B N 1
ATOM 7814 C CA . LEU B 1 175 ? -8.633 34.5 86.5 1 70.25 175 LEU B CA 1
ATOM 7815 C C . LEU B 1 175 ? -7.203 34.344 86 1 70.25 175 LEU B C 1
ATOM 7817 O O . LEU B 1 175 ? -6.871 34.875 84.938 1 70.25 175 LEU B O 1
ATOM 7821 N N . ALA B 1 176 ? -6.406 33.719 86.812 1 73 176 ALA B N 1
ATOM 7822 C CA . ALA B 1 176 ? -5.023 33.5 86.375 1 73 176 ALA B CA 1
ATOM 7823 C C . ALA B 1 176 ? -4.969 32.625 85.125 1 73 176 ALA B C 1
ATOM 7825 O O . ALA B 1 176 ? -4.199 32.906 84.188 1 73 176 ALA B O 1
ATOM 7826 N N . GLU B 1 177 ? -5.766 31.672 85.125 1 74.25 177 GLU B N 1
ATOM 7827 C CA . GLU B 1 177 ? -5.82 30.797 83.938 1 74.25 177 GLU B CA 1
ATOM 7828 C C . GLU B 1 177 ? -6.234 31.578 82.75 1 74.25 177 GLU B C 1
ATOM 7830 O O . GLU B 1 177 ? -5.648 31.406 81.625 1 74.25 177 GLU B O 1
ATOM 7835 N N . LYS B 1 178 ? -7.211 32.344 82.812 1 71 178 LYS B N 1
ATOM 7836 C CA . LYS B 1 178 ? -7.688 33.156 81.688 1 71 178 LYS B CA 1
ATOM 7837 C C . LYS B 1 178 ? -6.625 34.156 81.25 1 71 178 LYS B C 1
ATOM 7839 O O . LYS B 1 178 ? -6.406 34.312 80.062 1 71 178 LYS B O 1
ATOM 7844 N N . ALA B 1 179 ? -5.996 34.781 82.188 1 67.75 179 ALA B N 1
ATOM 7845 C CA . ALA B 1 179 ? -4.957 35.781 81.875 1 67.75 179 ALA B CA 1
ATOM 7846 C C . ALA B 1 179 ? -3.803 35.125 81.125 1 67.75 179 ALA B C 1
ATOM 7848 O O . ALA B 1 179 ? -3.277 35.688 80.188 1 67.75 179 ALA B O 1
ATOM 7849 N N . PHE B 1 180 ? -3.482 34 81.562 1 68.62 180 PHE B N 1
ATOM 7850 C CA . PHE B 1 180 ? -2.342 33.281 80.938 1 68.62 180 PHE B CA 1
ATOM 7851 C C . PHE B 1 180 ? -2.703 32.719 79.625 1 68.62 180 PHE B C 1
ATOM 7853 O O . PHE B 1 180 ? -1.84 32.562 78.75 1 68.62 180 PHE B O 1
ATOM 7860 N N . GLN B 1 181 ? -3.914 32.375 79.5 1 69.44 181 GLN B N 1
ATOM 7861 C CA . GLN B 1 181 ? -4.363 31.828 78.188 1 69.44 181 GLN B CA 1
ATOM 7862 C C . GLN B 1 181 ? -4.469 32.906 77.125 1 69.44 181 GLN B C 1
ATOM 7864 O O . GLN B 1 181 ? -4.16 32.688 76 1 69.44 181 GLN B O 1
ATOM 7869 N N . GLU B 1 182 ? -4.887 34.031 77.5 1 67.5 182 GLU B N 1
ATOM 7870 C CA . GLU B 1 182 ? -5.223 35.062 76.5 1 67.5 182 GLU B CA 1
ATOM 7871 C C . GLU B 1 182 ? -4.07 36.062 76.312 1 67.5 182 GLU B C 1
ATOM 7873 O O . GLU B 1 182 ? -4.008 36.781 75.312 1 67.5 182 GLU B O 1
ATOM 7878 N N . ASN B 1 183 ? -3.211 36.125 77.312 1 64.25 183 ASN B N 1
ATOM 7879 C CA . ASN B 1 183 ? -2.143 37.094 77.25 1 64.25 183 ASN B CA 1
ATOM 7880 C C . ASN B 1 183 ? -0.775 36.469 77.5 1 64.25 183 ASN B C 1
ATOM 7882 O O . ASN B 1 183 ? -0.672 35.438 78.188 1 64.25 183 ASN B O 1
ATOM 7886 N N . GLY B 1 184 ? 0.209 36.938 76.75 1 65.56 184 GLY B N 1
ATOM 7887 C CA . GLY B 1 184 ? 1.577 36.5 76.938 1 65.56 184 GLY B CA 1
ATOM 7888 C C . GLY B 1 184 ? 2.49 37.594 77.438 1 65.56 184 GLY B C 1
ATOM 7889 O O . GLY B 1 184 ? 2.283 38.781 77.125 1 65.56 184 GLY B O 1
ATOM 7890 N N . PHE B 1 185 ? 3.195 37.344 78.5 1 65.25 185 PHE B N 1
ATOM 7891 C CA . PHE B 1 185 ? 4.102 38.312 79.125 1 65.25 185 PHE B CA 1
ATOM 7892 C C . PHE B 1 185 ? 5.535 38.062 78.625 1 65.25 185 PHE B C 1
ATOM 7894 O O . PHE B 1 185 ? 6.023 36.938 78.688 1 65.25 185 PHE B O 1
ATOM 7901 N N . LEU B 1 186 ? 6.059 39.094 78 1 66.25 186 LEU B N 1
ATOM 7902 C CA . LEU B 1 186 ? 7.391 39.031 77.438 1 66.25 186 LEU B CA 1
ATOM 7903 C C . LEU B 1 186 ? 8.461 39.312 78.438 1 66.25 186 LEU B C 1
ATOM 7905 O O . LEU B 1 186 ? 8.281 40.156 79.375 1 66.25 186 LEU B O 1
ATOM 7909 N N . THR B 1 187 ? 9.461 38.375 78.562 1 61.16 187 THR B N 1
ATOM 7910 C CA . THR B 1 187 ? 10.562 38.531 79.5 1 61.16 187 THR B CA 1
ATOM 7911 C C . THR B 1 187 ? 11.477 39.688 79.062 1 61.16 187 THR B C 1
ATOM 7913 O O . THR B 1 187 ? 12.078 40.344 79.938 1 61.16 187 THR B O 1
ATOM 7916 N N . GLN B 1 188 ? 11.766 39.75 77.75 1 62.22 188 GLN B N 1
ATOM 7917 C CA . GLN B 1 188 ? 12.844 40.594 77.25 1 62.22 188 GLN B CA 1
ATOM 7918 C C . GLN B 1 188 ? 12.305 41.719 76.375 1 62.22 188 GLN B C 1
ATOM 7920 O O . GLN B 1 188 ? 11.219 41.594 75.812 1 62.22 188 GLN B O 1
ATOM 7925 N N . THR B 1 189 ? 12.906 42.875 76.562 1 64 189 THR B N 1
ATOM 7926 C CA . THR B 1 189 ? 12.648 43.969 75.625 1 64 189 THR B CA 1
ATOM 7927 C C . THR B 1 189 ? 12.945 43.531 74.188 1 64 189 THR B C 1
ATOM 7929 O O . THR B 1 189 ? 14.008 42.969 73.875 1 64 189 THR B O 1
ATOM 7932 N N . LEU B 1 190 ? 11.906 43.469 73.438 1 71.19 190 LEU B N 1
ATOM 7933 C CA . LEU B 1 190 ? 12.039 43.062 72.062 1 71.19 190 LEU B CA 1
ATOM 7934 C C . LEU B 1 190 ? 12.781 44.125 71.25 1 71.19 190 LEU B C 1
ATOM 7936 O O . LEU B 1 190 ? 12.648 45.344 71.562 1 71.19 190 LEU B O 1
ATOM 7940 N N . GLU B 1 191 ? 13.656 43.688 70.5 1 76.38 191 GLU B N 1
ATOM 7941 C CA . GLU B 1 191 ? 14.281 44.594 69.562 1 76.38 191 GLU B CA 1
ATOM 7942 C C . GLU B 1 191 ? 13.227 45.406 68.75 1 76.38 191 GLU B C 1
ATOM 7944 O O . GLU B 1 191 ? 12.133 44.906 68.5 1 76.38 191 GLU B O 1
ATOM 7949 N N . THR B 1 192 ? 13.57 46.625 68.562 1 74.94 192 THR B N 1
ATOM 7950 C CA . THR B 1 192 ? 12.664 47.562 67.938 1 74.94 192 THR B CA 1
ATOM 7951 C C . THR B 1 192 ? 12.141 46.969 66.625 1 74.94 192 THR B C 1
ATOM 7953 O O . THR B 1 192 ? 10.969 47.156 66.25 1 74.94 192 THR B O 1
ATOM 7956 N N . LYS B 1 193 ? 13.008 46.281 66 1 80.75 193 LYS B N 1
ATOM 7957 C CA . LYS B 1 193 ? 12.617 45.75 64.688 1 80.75 193 LYS B CA 1
ATOM 7958 C C . LYS B 1 193 ? 11.57 44.656 64.812 1 80.75 193 LYS B C 1
ATOM 7960 O O . LYS B 1 193 ? 10.594 44.594 64.062 1 80.75 193 LYS B O 1
ATOM 7965 N N . ILE B 1 194 ? 11.719 43.875 65.812 1 83.56 194 ILE B N 1
ATOM 7966 C CA . ILE B 1 194 ? 10.805 42.75 66 1 83.56 194 ILE B CA 1
ATOM 7967 C C . ILE B 1 194 ? 9.477 43.281 66.562 1 83.56 194 ILE B C 1
ATOM 7969 O O . ILE B 1 194 ? 8.406 42.812 66.188 1 83.56 194 ILE B O 1
ATOM 7973 N N . LEU B 1 195 ? 9.633 44.25 67.375 1 79.88 195 LEU B N 1
ATOM 7974 C CA . LEU B 1 195 ? 8.43 44.875 67.938 1 79.88 195 LEU B CA 1
ATOM 7975 C C . LEU B 1 195 ? 7.582 45.5 66.875 1 79.88 195 LEU B C 1
ATOM 7977 O O . LEU B 1 195 ? 6.355 45.375 66.875 1 79.88 195 LEU B O 1
ATOM 7981 N N . ALA B 1 196 ? 8.25 46.156 66 1 80.94 196 ALA B N 1
ATOM 7982 C CA . ALA B 1 196 ? 7.543 46.75 64.875 1 80.94 196 ALA B CA 1
ATOM 7983 C C . ALA B 1 196 ? 6.836 45.719 64 1 80.94 196 ALA B C 1
ATOM 7985 O O . ALA B 1 196 ? 5.707 45.938 63.562 1 80.94 196 ALA B O 1
ATOM 7986 N N . GLU B 1 197 ? 7.398 44.594 63.844 1 86.56 197 GLU B N 1
ATOM 7987 C CA . GLU B 1 197 ? 6.82 43.531 63.062 1 86.56 197 GLU B CA 1
ATOM 7988 C C . GLU B 1 197 ? 5.609 42.906 63.75 1 86.56 197 GLU B C 1
ATOM 7990 O O . GLU B 1 197 ? 4.613 42.562 63.094 1 86.56 197 GLU B O 1
ATOM 7995 N N . VAL B 1 198 ? 5.695 42.812 65 1 85.44 198 VAL B N 1
ATOM 7996 C CA . VAL B 1 198 ? 4.602 42.25 65.812 1 85.44 198 VAL B CA 1
ATOM 7997 C C . VAL B 1 198 ? 3.398 43.188 65.75 1 85.44 198 VAL B C 1
ATOM 7999 O O . VAL B 1 198 ? 2.254 42.719 65.688 1 85.44 198 VAL B O 1
ATOM 8002 N N . ILE B 1 199 ? 3.711 44.438 65.812 1 81.69 199 ILE B N 1
ATOM 8003 C CA . ILE B 1 199 ? 2.643 45.438 65.812 1 81.69 199 ILE B CA 1
ATOM 8004 C C . ILE B 1 199 ? 1.936 45.375 64.438 1 81.69 199 ILE B C 1
ATOM 8006 O O . ILE B 1 199 ? 0.706 45.469 64.375 1 81.69 199 ILE B O 1
ATOM 8010 N N . GLU B 1 200 ? 2.723 45.125 63.469 1 81.69 200 GLU B N 1
ATOM 8011 C CA . GLU B 1 200 ? 2.176 45.188 62.125 1 81.69 200 GLU B CA 1
ATOM 8012 C C . GLU B 1 200 ? 1.493 43.875 61.781 1 81.69 200 GLU B C 1
ATOM 8014 O O . GLU B 1 200 ? 0.392 43.844 61.219 1 81.69 200 GLU B O 1
ATOM 8019 N N . LYS B 1 201 ? 2.129 42.719 62.125 1 86.31 201 LYS B N 1
ATOM 8020 C CA . LYS B 1 201 ? 1.683 41.438 61.562 1 86.31 201 LYS B CA 1
ATOM 8021 C C . LYS B 1 201 ? 1.15 40.5 62.688 1 86.31 201 LYS B C 1
ATOM 8023 O O . LYS B 1 201 ? 0.503 39.5 62.406 1 86.31 201 LYS B O 1
ATOM 8028 N N . GLY B 1 202 ? 1.411 40.812 63.812 1 84 202 GLY B N 1
ATOM 8029 C CA . GLY B 1 202 ? 1.084 39.938 64.875 1 84 202 GLY B CA 1
ATOM 8030 C C . GLY B 1 202 ? 2.193 38.938 65.25 1 84 202 GLY B C 1
ATOM 8031 O O . GLY B 1 202 ? 3.277 39 64.625 1 84 202 GLY B O 1
ATOM 8032 N N . ALA B 1 203 ? 1.937 38.125 66.188 1 86.44 203 ALA B N 1
ATOM 8033 C CA . ALA B 1 203 ? 2.926 37.156 66.688 1 86.44 203 ALA B CA 1
ATOM 8034 C C . ALA B 1 203 ? 2.361 35.719 66.625 1 86.44 203 ALA B C 1
ATOM 8036 O O . ALA B 1 203 ? 1.193 35.5 66.938 1 86.44 203 ALA B O 1
ATOM 8037 N N . GLN B 1 204 ? 3.213 34.844 66.125 1 89.62 204 GLN B N 1
ATOM 8038 C CA . GLN B 1 204 ? 2.879 33.438 66.188 1 89.62 204 GLN B CA 1
ATOM 8039 C C . GLN B 1 204 ? 3.334 32.812 67.5 1 89.62 204 GLN B C 1
ATOM 8041 O O . GLN B 1 204 ? 4.512 32.875 67.875 1 89.62 204 GLN B O 1
ATOM 8046 N N . ILE B 1 205 ? 2.324 32.188 68.25 1 85.62 205 ILE B N 1
ATOM 8047 C CA . ILE B 1 205 ? 2.631 31.672 69.562 1 85.62 205 ILE B CA 1
ATOM 8048 C C . ILE B 1 205 ? 2.674 30.141 69.5 1 85.62 205 ILE B C 1
ATOM 8050 O O . ILE B 1 205 ? 1.681 29.5 69.125 1 85.62 205 ILE B O 1
ATOM 8054 N N . ARG B 1 206 ? 3.871 29.719 69.75 1 85.94 206 ARG B N 1
ATOM 8055 C CA . ARG B 1 206 ? 4.066 28.266 69.875 1 85.94 206 ARG B CA 1
ATOM 8056 C C . ARG B 1 206 ? 4.078 27.844 71.375 1 85.94 206 ARG B C 1
ATOM 8058 O O . ARG B 1 206 ? 4.84 28.391 72.125 1 85.94 206 ARG B O 1
ATOM 8065 N N . THR B 1 207 ? 3.227 26.922 71.688 1 81.38 207 THR B N 1
ATOM 8066 C CA . THR B 1 207 ? 3.191 26.422 73.062 1 81.38 207 THR B CA 1
ATOM 8067 C C . THR B 1 207 ? 4.133 25.234 73.25 1 81.38 207 THR B C 1
ATOM 8069 O O . THR B 1 207 ? 3.984 24.219 72.562 1 81.38 207 THR B O 1
ATOM 8072 N N . ILE B 1 208 ? 5.152 25.531 74.062 1 81.62 208 ILE B N 1
ATOM 8073 C CA . ILE B 1 208 ? 6.133 24.484 74.25 1 81.62 208 ILE B CA 1
ATOM 8074 C C . ILE B 1 208 ? 5.863 23.812 75.625 1 81.62 208 ILE B C 1
ATOM 8076 O O . ILE B 1 208 ? 5.277 24.422 76.5 1 81.62 208 ILE B O 1
ATOM 8080 N N . ASN B 1 209 ? 6.207 22.5 75.875 1 75.06 209 ASN B N 1
ATOM 8081 C CA . ASN B 1 209 ? 6.105 21.703 77.062 1 75.06 209 ASN B CA 1
ATOM 8082 C C . ASN B 1 209 ? 4.648 21.469 77.5 1 75.06 209 ASN B C 1
ATOM 8084 O O . ASN B 1 209 ? 4.336 21.375 78.688 1 75.06 209 ASN B O 1
ATOM 8088 N N . ALA B 1 210 ? 3.811 21.75 76.562 1 69.62 210 ALA B N 1
ATOM 8089 C CA . ALA B 1 210 ? 2.404 21.469 76.875 1 69.62 210 ALA B CA 1
ATOM 8090 C C . ALA B 1 210 ? 2.061 20.016 76.562 1 69.62 210 ALA B C 1
ATOM 8092 O O . ALA B 1 210 ? 2.766 19.344 75.812 1 69.62 210 ALA B O 1
ATOM 8093 N N . PRO B 1 211 ? 1.208 19.438 77.438 1 60.12 211 PRO B N 1
ATOM 8094 C CA . PRO B 1 211 ? 0.894 18.047 77.125 1 60.12 211 PRO B CA 1
ATOM 8095 C C . PRO B 1 211 ? 0.618 17.859 75.625 1 60.12 211 PRO B C 1
ATOM 8097 O O . PRO B 1 211 ? 1.467 17.344 74.875 1 60.12 211 PRO B O 1
ATOM 8100 N N . ARG B 1 212 ? -0.647 17.391 75.188 1 62.12 212 ARG B N 1
ATOM 8101 C CA . ARG B 1 212 ? -1 16.938 73.812 1 62.12 212 ARG B CA 1
ATOM 8102 C C . ARG B 1 212 ? -0.96 18.109 72.812 1 62.12 212 ARG B C 1
ATOM 8104 O O . ARG B 1 212 ? -1.266 19.234 73.188 1 62.12 212 ARG B O 1
ATOM 8111 N N . ASP B 1 213 ? -0.706 18.062 71.438 1 60.88 213 ASP B N 1
ATOM 8112 C CA . ASP B 1 213 ? -0.606 18.75 70.125 1 60.88 213 ASP B CA 1
ATOM 8113 C C . ASP B 1 213 ? -1.325 20.094 70.188 1 60.88 213 ASP B C 1
ATOM 8115 O O . ASP B 1 213 ? -2.443 20.219 69.688 1 60.88 213 ASP B O 1
ATOM 8119 N N . ALA B 1 214 ? -0.893 21.109 71.062 1 64.44 214 ALA B N 1
ATOM 8120 C CA . ALA B 1 214 ? -1.564 22.406 71.062 1 64.44 214 ALA B CA 1
ATOM 8121 C C . ALA B 1 214 ? -1.248 23.203 69.812 1 64.44 214 ALA B C 1
ATOM 8123 O O . ALA B 1 214 ? -0.084 23.312 69.438 1 64.44 214 ALA B O 1
ATOM 8124 N N . PRO B 1 215 ? -2.23 23.578 69.125 1 72.69 215 PRO B N 1
ATOM 8125 C CA . PRO B 1 215 ? -1.991 24.297 67.812 1 72.69 215 PRO B CA 1
ATOM 8126 C C . PRO B 1 215 ? -1.364 25.672 68.062 1 72.69 215 PRO B C 1
ATOM 8128 O O . PRO B 1 215 ? -1.565 26.281 69.125 1 72.69 215 PRO B O 1
ATOM 8131 N N . ASP B 1 216 ? -0.545 26.109 67.188 1 77.25 216 ASP B N 1
ATOM 8132 C CA . ASP B 1 216 ? -0.003 27.453 67.188 1 77.25 216 ASP B CA 1
ATOM 8133 C C . ASP B 1 216 ? -1.117 28.5 67.062 1 77.25 216 ASP B C 1
ATOM 8135 O O . ASP B 1 216 ? -2.104 28.281 66.375 1 77.25 216 ASP B O 1
ATOM 8139 N N . VAL B 1 217 ? -1.063 29.438 67.938 1 81.31 217 VAL B N 1
ATOM 8140 C CA . VAL B 1 217 ? -2.064 30.5 67.875 1 81.31 217 VAL B CA 1
ATOM 8141 C C . VAL B 1 217 ? -1.4 31.812 67.5 1 81.31 217 VAL B C 1
ATOM 8143 O O . VAL B 1 217 ? -0.186 31.969 67.625 1 81.31 217 VAL B O 1
ATOM 8146 N N . VAL B 1 218 ? -2.201 32.75 66.875 1 86.12 218 VAL B N 1
ATOM 8147 C CA . VAL B 1 218 ? -1.711 34.062 66.5 1 86.12 218 VAL B CA 1
ATOM 8148 C C . VAL B 1 218 ? -2.25 35.125 67.438 1 86.12 218 VAL B C 1
ATOM 8150 O O . VAL B 1 218 ? -3.447 35.156 67.75 1 86.12 218 VAL B O 1
ATOM 8153 N N . TRP B 1 219 ? -1.354 35.938 68 1 81.44 219 TRP B N 1
ATOM 8154 C CA . TRP B 1 219 ? -1.748 37 68.938 1 81.44 219 TRP B CA 1
ATOM 8155 C C . TRP B 1 219 ? -1.44 38.375 68.312 1 81.44 219 TRP B C 1
ATOM 8157 O O . TRP B 1 219 ? -0.5 38.5 67.5 1 81.44 219 TRP B O 1
ATOM 8167 N N . SER B 1 220 ? -2.344 39.281 68.562 1 81.19 220 SER B N 1
ATOM 8168 C CA . SER B 1 220 ? -2.07 40.656 68.188 1 81.19 220 SER B CA 1
ATOM 8169 C C . SER B 1 220 ? -1.063 41.312 69.125 1 81.19 220 SER B C 1
ATOM 8171 O O . SER B 1 220 ? -0.758 40.781 70.188 1 81.19 220 SER B O 1
ATOM 8173 N N . ALA B 1 221 ? -0.509 42.438 68.688 1 77.56 221 ALA B N 1
ATOM 8174 C CA . ALA B 1 221 ? 0.48 43.156 69.438 1 77.56 221 ALA B CA 1
ATOM 8175 C C . ALA B 1 221 ? -0.077 43.531 70.812 1 77.56 221 ALA B C 1
ATOM 8177 O O . ALA B 1 221 ? 0.662 43.562 71.812 1 77.56 221 ALA B O 1
ATOM 8178 N N . GLU B 1 222 ? -1.382 43.719 70.812 1 71.75 222 GLU B N 1
ATOM 8179 C CA . GLU B 1 222 ? -2.02 44.156 72.062 1 71.75 222 GLU B CA 1
ATOM 8180 C C . GLU B 1 222 ? -1.993 43.031 73.125 1 71.75 222 GLU B C 1
ATOM 8182 O O . GLU B 1 222 ? -1.993 43.281 74.312 1 71.75 222 GLU B O 1
ATOM 8187 N N . GLN B 1 223 ? -1.922 41.875 72.562 1 72 223 GLN B N 1
ATOM 8188 C CA . GLN B 1 223 ? -1.956 40.719 73.5 1 72 223 GLN B CA 1
ATOM 8189 C C . GLN B 1 223 ? -0.566 40.406 74 1 72 223 GLN B C 1
ATOM 8191 O O . GLN B 1 223 ? -0.427 39.656 75 1 72 223 GLN B O 1
ATOM 8196 N N . LEU B 1 224 ? 0.397 41 73.375 1 70.44 224 LEU B N 1
ATOM 8197 C CA . LEU B 1 224 ? 1.77 40.812 73.812 1 70.44 224 LEU B CA 1
ATOM 8198 C C . LEU B 1 224 ? 2.164 41.906 74.812 1 70.44 224 LEU B C 1
ATOM 8200 O O . LEU B 1 224 ? 2.463 43.031 74.438 1 70.44 224 LEU B O 1
ATOM 8204 N N . GLN B 1 225 ? 1.7 41.938 76 1 60.66 225 GLN B N 1
ATOM 8205 C CA . GLN B 1 225 ? 1.823 43.031 77 1 60.66 225 GLN B CA 1
ATOM 8206 C C . GLN B 1 225 ? 3.217 43.031 77.625 1 60.66 225 GLN B C 1
ATOM 8208 O O . GLN B 1 225 ? 3.832 41.969 77.812 1 60.66 225 GLN B O 1
ATOM 8213 N N . THR B 1 226 ? 3.971 44.094 77.312 1 53.34 226 THR B N 1
ATOM 8214 C CA . THR B 1 226 ? 5.184 44.25 78.125 1 53.34 226 THR B CA 1
ATOM 8215 C C . THR B 1 226 ? 4.855 44.312 79.625 1 53.34 226 THR B C 1
ATOM 8217 O O . THR B 1 226 ? 3.701 44.531 80 1 53.34 226 THR B O 1
ATOM 8220 N N . LYS B 1 227 ? 5.895 44.188 80.5 1 47.81 227 LYS B N 1
ATOM 8221 C CA . LYS B 1 227 ? 5.77 44.219 81.938 1 47.81 227 LYS B CA 1
ATOM 8222 C C . LYS B 1 227 ? 4.797 45.312 82.375 1 47.81 227 LYS B C 1
ATOM 8224 O O . LYS B 1 227 ? 3.975 45.094 83.25 1 47.81 227 LYS B O 1
ATOM 8229 N N . GLU B 1 228 ? 4.988 46.531 81.875 1 46.41 228 GLU B N 1
ATOM 8230 C CA . GLU B 1 228 ? 4.328 47.688 82.5 1 46.41 228 GLU B CA 1
ATOM 8231 C C . GLU B 1 228 ? 2.889 47.812 82 1 46.41 228 GLU B C 1
ATOM 8233 O O . GLU B 1 228 ? 1.99 48.156 82.812 1 46.41 228 GLU B O 1
ATOM 8238 N N . THR B 1 229 ? 2.549 47.469 80.812 1 47.97 229 THR B N 1
ATOM 8239 C CA . THR B 1 229 ? 1.268 47.844 80.25 1 47.97 229 THR B CA 1
ATOM 8240 C C . THR B 1 229 ? 0.199 46.812 80.5 1 47.97 229 THR B C 1
ATOM 8242 O O . THR B 1 229 ? -0.989 47.125 80.625 1 47.97 229 THR B O 1
ATOM 8245 N N . ALA B 1 230 ? 0.491 45.625 80.688 1 44.69 230 ALA B N 1
ATOM 8246 C CA . ALA B 1 230 ? -0.521 44.594 80.875 1 44.69 230 ALA B CA 1
ATOM 8247 C C . ALA B 1 230 ? -1.345 44.844 82.125 1 44.69 230 ALA B C 1
ATOM 8249 O O . ALA B 1 230 ? -2.555 44.594 82.125 1 44.69 230 ALA B O 1
ATOM 8250 N N . VAL B 1 231 ? -0.758 45.25 83.125 1 43.69 231 VAL B N 1
ATOM 8251 C CA . VAL B 1 231 ? -1.477 45.438 84.375 1 43.69 231 VAL B CA 1
ATOM 8252 C C . VAL B 1 231 ? -2.572 46.469 84.188 1 43.69 231 VAL B C 1
ATOM 8254 O O . VAL B 1 231 ? -3.693 46.312 84.688 1 43.69 231 VAL B O 1
ATOM 8257 N N . ARG B 1 232 ? -2.23 47.531 83.438 1 44.62 232 ARG B N 1
ATOM 8258 C CA . ARG B 1 232 ? -3.195 48.625 83.375 1 44.62 232 ARG B CA 1
ATOM 8259 C C . ARG B 1 232 ? -4.449 48.188 82.625 1 44.62 232 ARG B C 1
ATOM 8261 O O . ARG B 1 232 ? -5.562 48.562 83 1 44.62 232 ARG B O 1
ATOM 8268 N N . LEU B 1 233 ? -4.258 47.375 81.688 1 44.81 233 LEU B N 1
ATOM 8269 C CA . LEU B 1 233 ? -5.414 46.969 80.875 1 44.81 233 LEU B CA 1
ATOM 8270 C C . LEU B 1 233 ? -6.312 46 81.625 1 44.81 233 LEU B C 1
ATOM 8272 O O . LEU B 1 233 ? -7.539 46.094 81.562 1 44.81 233 LEU B O 1
ATOM 8276 N N . ILE B 1 234 ? -5.719 45.094 82.312 1 45.22 234 ILE B N 1
ATOM 8277 C CA . ILE B 1 234 ? -6.555 44.188 83.062 1 45.22 234 ILE B CA 1
ATOM 8278 C C . ILE B 1 234 ? -7.34 44.969 84.125 1 45.22 234 ILE B C 1
ATOM 8280 O O . ILE B 1 234 ? -8.523 44.688 84.375 1 45.22 234 ILE B O 1
ATOM 8284 N N . LEU B 1 235 ? -6.648 45.906 84.75 1 45.12 235 LEU B N 1
ATOM 8285 C CA . LEU B 1 235 ? -7.328 46.719 85.75 1 45.12 235 LEU B CA 1
ATOM 8286 C C . LEU B 1 235 ? -8.438 47.562 85.125 1 45.12 235 LEU B C 1
ATOM 8288 O O . LEU B 1 235 ? -9.469 47.812 85.75 1 45.12 235 LEU B O 1
ATOM 8292 N N . ARG B 1 236 ? -8.148 48.062 84 1 45.03 236 ARG B N 1
ATOM 8293 C CA . ARG B 1 236 ? -9.164 48.906 83.375 1 45.03 236 ARG B CA 1
ATOM 8294 C C . ARG B 1 236 ? -10.336 48.062 82.875 1 45.03 236 ARG B C 1
ATOM 8296 O O . ARG B 1 236 ? -11.469 48.531 82.812 1 45.03 236 ARG B O 1
ATOM 8303 N N . ASN B 1 237 ? -9.977 46.969 82.188 1 42.84 237 ASN B N 1
ATOM 8304 C CA . ASN B 1 237 ? -11.141 46.188 81.812 1 42.84 237 ASN B CA 1
ATOM 8305 C C . ASN B 1 237 ? -11.922 45.656 83 1 42.84 237 ASN B C 1
ATOM 8307 O O . ASN B 1 237 ? -11.391 44.875 83.75 1 42.84 237 ASN B O 1
ATOM 8311 N N . ASN B 1 238 ? -12.742 46.5 83.625 1 41.94 238 ASN B N 1
ATOM 8312 C CA . ASN B 1 238 ? -13.781 46.531 84.625 1 41.94 238 ASN B CA 1
ATOM 8313 C C . ASN B 1 238 ? -14.5 45.188 84.75 1 41.94 238 ASN B C 1
ATOM 8315 O O . ASN B 1 238 ? -15.461 45.062 85.5 1 41.94 238 ASN B O 1
ATOM 8319 N N . GLN B 1 239 ? -14.406 44.312 83.812 1 44.47 239 GLN B N 1
ATOM 8320 C CA . GLN B 1 239 ? -15.414 43.25 83.75 1 44.47 239 GLN B CA 1
ATOM 8321 C C . GLN B 1 239 ? -15.211 42.312 84.938 1 44.47 239 GLN B C 1
ATOM 8323 O O . GLN B 1 239 ? -15.969 41.344 85.125 1 44.47 239 GLN B O 1
ATOM 8328 N N . LEU B 1 240 ? -14.062 42.25 85.5 1 43.97 240 LEU B N 1
ATOM 8329 C CA . LEU B 1 240 ? -14.055 41.281 86.625 1 43.97 240 LEU B CA 1
ATOM 8330 C C . LEU B 1 240 ? -14.797 41.812 87.812 1 43.97 240 LEU B C 1
ATOM 8332 O O . LEU B 1 240 ? -14.211 41.969 88.875 1 43.97 240 LEU B O 1
ATOM 8336 N N . LYS B 1 241 ? -15.656 42.688 87.688 1 46.03 241 LYS B N 1
ATOM 8337 C CA . LYS B 1 241 ? -16.594 42.969 88.75 1 46.03 241 LYS B CA 1
ATOM 8338 C C . LYS B 1 241 ? -17.297 41.719 89.188 1 46.03 241 LYS B C 1
ATOM 8340 O O . LYS B 1 241 ? -18.031 41.062 88.438 1 46.03 241 LYS B O 1
ATOM 8345 N N . ASP B 1 242 ? -16.578 40.75 89.75 1 46.88 242 ASP B N 1
ATOM 8346 C CA . ASP B 1 242 ? -17.312 39.688 90.375 1 46.88 242 ASP B CA 1
ATOM 8347 C C . ASP B 1 242 ? -18 40.188 91.625 1 46.88 242 ASP B C 1
ATOM 8349 O O . ASP B 1 242 ? -17.344 40.75 92.5 1 46.88 242 ASP B O 1
ATOM 8353 N N . ALA B 1 243 ? -19.266 40.406 91.625 1 51.5 243 ALA B N 1
ATOM 8354 C CA . ALA B 1 243 ? -20.172 40.844 92.688 1 51.5 243 ALA B CA 1
ATOM 8355 C C . ALA B 1 243 ? -19.797 40.188 94 1 51.5 243 ALA B C 1
ATOM 8357 O O . ALA B 1 243 ? -20.078 40.719 95.062 1 51.5 243 ALA B O 1
ATOM 8358 N N . ALA B 1 244 ? -19.109 39.062 94 1 55.56 244 ALA B N 1
ATOM 8359 C CA . ALA B 1 244 ? -18.969 38.312 95.312 1 55.56 244 ALA B CA 1
ATOM 8360 C C . ALA B 1 244 ? -17.672 38.688 96 1 55.56 244 ALA B C 1
ATOM 8362 O O . ALA B 1 244 ? -17.484 38.312 97.188 1 55.56 244 ALA B O 1
ATOM 8363 N N . LEU B 1 245 ? -16.703 39.375 95.375 1 61.56 245 LEU B N 1
ATOM 8364 C CA . LEU B 1 245 ? -15.461 39.719 96.062 1 61.56 245 LEU B CA 1
ATOM 8365 C C . LEU B 1 245 ? -15.336 41.219 96.188 1 61.56 245 LEU B C 1
ATOM 8367 O O . LEU B 1 245 ? -15.773 41.969 95.312 1 61.56 245 LEU B O 1
ATOM 8371 N N . SER B 1 246 ? -14.938 41.656 97.312 1 67.06 246 SER B N 1
ATOM 8372 C CA . SER B 1 246 ? -14.727 43.062 97.562 1 67.06 246 SER B CA 1
ATOM 8373 C C . SER B 1 246 ? -13.672 43.656 96.625 1 67.06 246 SER B C 1
ATOM 8375 O O . SER B 1 246 ? -12.773 42.938 96.188 1 67.06 246 SER B O 1
ATOM 8377 N N . PRO B 1 247 ? -13.859 44.781 96.125 1 63.34 247 PRO B N 1
ATOM 8378 C CA . PRO B 1 247 ? -12.906 45.438 95.25 1 63.34 247 PRO B CA 1
ATOM 8379 C C . PRO B 1 247 ? -11.469 45.344 95.75 1 63.34 247 PRO B C 1
ATOM 8381 O O . PRO B 1 247 ? -10.539 45.219 94.938 1 63.34 247 PRO B O 1
ATOM 8384 N N . GLY B 1 248 ? -11.297 45.344 97 1 65.12 248 GLY B N 1
ATOM 8385 C CA . GLY B 1 248 ? -9.969 45.25 97.625 1 65.12 248 GLY B CA 1
ATOM 8386 C C . GLY B 1 248 ? -9.32 43.875 97.375 1 65.12 248 GLY B C 1
ATOM 8387 O O . GLY B 1 248 ? -8.148 43.812 97.062 1 65.12 248 GLY B O 1
ATOM 8388 N N . THR B 1 249 ? -10.102 42.875 97.625 1 67.31 249 THR B N 1
ATOM 8389 C CA . THR B 1 249 ? -9.617 41.531 97.438 1 67.31 249 THR B CA 1
ATOM 8390 C C . THR B 1 249 ? -9.242 41.281 96 1 67.31 249 THR B C 1
ATOM 8392 O O . THR B 1 249 ? -8.219 40.625 95.688 1 67.31 249 THR B O 1
ATOM 8395 N N . MET B 1 250 ? -9.992 41.812 95.125 1 67.06 250 MET B N 1
ATOM 8396 C CA . MET B 1 250 ? -9.727 41.656 93.688 1 67.06 250 MET B CA 1
ATOM 8397 C C . MET B 1 250 ? -8.414 42.344 93.312 1 67.06 250 MET B C 1
ATOM 8399 O O . MET B 1 250 ? -7.637 41.781 92.5 1 67.06 250 MET B O 1
ATOM 8403 N N . ARG B 1 251 ? -8.188 43.406 93.875 1 66.75 251 ARG B N 1
ATOM 8404 C CA . ARG B 1 251 ? -6.941 44.094 93.625 1 66.75 251 ARG B CA 1
ATOM 8405 C C . ARG B 1 251 ? -5.73 43.281 94.062 1 66.75 251 ARG B C 1
ATOM 8407 O O . ARG B 1 251 ? -4.703 43.281 93.375 1 66.75 251 ARG B O 1
ATOM 8414 N N . VAL B 1 252 ? -5.855 42.625 95.125 1 68.12 252 VAL B N 1
ATOM 8415 C CA . VAL B 1 252 ? -4.762 41.812 95.688 1 68.12 252 VAL B CA 1
ATOM 8416 C C . VAL B 1 252 ? -4.484 40.656 94.75 1 68.12 252 VAL B C 1
ATOM 8418 O O . VAL B 1 252 ? -3.332 40.375 94.438 1 68.12 252 VAL B O 1
ATOM 8421 N N . ILE B 1 253 ? -5.551 40.062 94.312 1 70.38 253 ILE B N 1
ATOM 8422 C CA . ILE B 1 253 ? -5.418 38.875 93.438 1 70.38 253 ILE B CA 1
ATOM 8423 C C . ILE B 1 253 ? -4.77 39.281 92.125 1 70.38 253 ILE B C 1
ATOM 8425 O O . ILE B 1 253 ? -3.828 38.625 91.625 1 70.38 253 ILE B O 1
ATOM 8429 N N . LEU B 1 254 ? -5.207 40.344 91.562 1 67.69 254 LEU B N 1
ATOM 8430 C CA . LEU B 1 254 ? -4.711 40.781 90.25 1 67.69 254 LEU B CA 1
ATOM 8431 C C . LEU B 1 254 ? -3.25 41.188 90.375 1 67.69 254 LEU B C 1
ATOM 8433 O O . LEU B 1 254 ? -2.463 40.938 89.438 1 67.69 254 LEU B O 1
ATOM 8437 N N . THR B 1 255 ? -2.918 41.844 91.375 1 67.69 255 THR B N 1
ATOM 8438 C CA . THR B 1 255 ? -1.528 42.25 91.562 1 67.69 255 THR B CA 1
ATOM 8439 C C . THR B 1 255 ? -0.624 41.031 91.688 1 67.69 255 THR B C 1
ATOM 8441 O O . THR B 1 255 ? 0.479 41 91.125 1 67.69 255 THR B O 1
ATOM 8444 N N . ARG B 1 256 ? -1.118 40.031 92.438 1 72.75 256 ARG B N 1
ATOM 8445 C CA . ARG B 1 256 ? -0.275 38.875 92.562 1 72.75 256 ARG B CA 1
ATOM 8446 C C . ARG B 1 256 ? -0.128 38.125 91.25 1 72.75 256 ARG B C 1
ATOM 8448 O O . ARG B 1 256 ? 0.957 37.625 90.938 1 72.75 256 ARG B O 1
ATOM 8455 N N . ILE B 1 257 ? -1.178 38.031 90.562 1 71.31 257 ILE B N 1
ATOM 8456 C CA . ILE B 1 257 ? -1.108 37.375 89.25 1 71.31 257 ILE B CA 1
ATOM 8457 C C . ILE B 1 257 ? -0.091 38.094 88.375 1 71.31 257 ILE B C 1
ATOM 8459 O O . ILE B 1 257 ? 0.711 37.438 87.688 1 71.31 257 ILE B O 1
ATOM 8463 N N . ARG B 1 258 ? -0.048 39.312 88.5 1 65.38 258 ARG B N 1
ATOM 8464 C CA . ARG B 1 258 ? 0.894 40.125 87.75 1 65.38 258 ARG B CA 1
ATOM 8465 C C . ARG B 1 258 ? 2.33 39.844 88.188 1 65.38 258 ARG B C 1
ATOM 8467 O O . ARG B 1 258 ? 3.227 39.75 87.312 1 65.38 258 ARG B O 1
ATOM 8474 N N . GLN B 1 259 ? 2.547 39.844 89.312 1 68.69 259 GLN B N 1
ATOM 8475 C CA . GLN B 1 259 ? 3.877 39.562 89.875 1 68.69 259 GLN B CA 1
ATOM 8476 C C . GLN B 1 259 ? 4.363 38.188 89.438 1 68.69 259 GLN B C 1
ATOM 8478 O O . GLN B 1 259 ? 5.535 38 89.062 1 68.69 259 GLN B O 1
ATOM 8483 N N . LEU B 1 260 ? 3.436 37.312 89.5 1 71.31 260 LEU B N 1
ATOM 8484 C CA . LEU B 1 260 ? 3.801 35.938 89.125 1 71.31 260 LEU B CA 1
ATOM 8485 C C . LEU B 1 260 ? 4.199 35.906 87.625 1 71.31 260 LEU B C 1
ATOM 8487 O O . LEU B 1 260 ? 5.129 35.188 87.25 1 71.31 260 LEU B O 1
ATOM 8491 N N . GLN B 1 261 ? 3.516 36.688 86.875 1 66.75 261 GLN B N 1
ATOM 8492 C CA . GLN B 1 261 ? 3.818 36.75 85.5 1 66.75 261 GLN B CA 1
ATOM 8493 C C . GLN B 1 261 ? 5.207 37.344 85.25 1 66.75 261 GLN B C 1
ATOM 8495 O O . GLN B 1 261 ? 5.883 36.969 84.25 1 66.75 261 GLN B O 1
ATOM 8500 N N . ARG B 1 262 ? 5.602 38.281 86 1 64.56 262 ARG B N 1
ATOM 8501 C CA . ARG B 1 262 ? 6.926 38.875 85.875 1 64.56 262 ARG B CA 1
ATOM 8502 C C . ARG B 1 262 ? 8 37.906 86.375 1 64.56 262 ARG B C 1
ATOM 8504 O O . ARG B 1 262 ? 9.102 37.875 85.812 1 64.56 262 ARG B O 1
ATOM 8511 N N . GLU B 1 263 ? 7.715 37.219 87.312 1 68.44 263 GLU B N 1
ATOM 8512 C CA . GLU B 1 263 ? 8.672 36.281 87.938 1 68.44 263 GLU B CA 1
ATOM 8513 C C . GLU B 1 263 ? 8.891 35.062 87.062 1 68.44 263 GLU B C 1
ATOM 8515 O O . GLU B 1 263 ? 10.008 34.562 86.938 1 68.44 263 GLU B O 1
ATOM 8520 N N . ILE B 1 264 ? 7.82 34.594 86.438 1 70.12 264 ILE B N 1
ATOM 8521 C CA . ILE B 1 264 ? 7.91 33.406 85.562 1 70.12 264 ILE B CA 1
ATOM 8522 C C . ILE B 1 264 ? 7.441 33.719 84.188 1 70.12 264 ILE B C 1
ATOM 8524 O O . ILE B 1 264 ? 6.254 33.625 83.875 1 70.12 264 ILE B O 1
ATOM 8528 N N . PRO B 1 265 ? 8.398 34.312 83.312 1 65.69 265 PRO B N 1
ATOM 8529 C CA . PRO B 1 265 ? 8.008 34.719 82 1 65.69 265 PRO B CA 1
ATOM 8530 C C . PRO B 1 265 ? 7.5 33.531 81.125 1 65.69 265 PRO B C 1
ATOM 8532 O O . PRO B 1 265 ? 8.055 32.438 81.25 1 65.69 265 PRO B O 1
ATOM 8535 N N . SER B 1 266 ? 6.273 33.844 80.438 1 70.62 266 SER B N 1
ATOM 8536 C CA . SER B 1 266 ? 5.648 32.719 79.75 1 70.62 266 SER B CA 1
ATOM 8537 C C . SER B 1 266 ? 5.902 32.844 78.25 1 70.62 266 SER B C 1
ATOM 8539 O O . SER B 1 266 ? 5.621 31.906 77.5 1 70.62 266 SER B O 1
ATOM 8541 N N . LEU B 1 267 ? 6.387 34.031 77.812 1 79.38 267 LEU B N 1
ATOM 8542 C CA . LEU B 1 267 ? 6.562 34.188 76.375 1 79.38 267 LEU B CA 1
ATOM 8543 C C . LEU B 1 267 ? 8 34.562 76 1 79.38 267 LEU B C 1
ATOM 8545 O O . LEU B 1 267 ? 8.547 35.5 76.625 1 79.38 267 LEU B O 1
ATOM 8549 N N . VAL B 1 268 ? 8.711 33.844 75.188 1 81.81 268 VAL B N 1
ATOM 8550 C CA . VAL B 1 268 ? 10.07 34.125 74.75 1 81.81 268 VAL B CA 1
ATOM 8551 C C . VAL B 1 268 ? 10.133 34.125 73.188 1 81.81 268 VAL B C 1
ATOM 8553 O O . VAL B 1 268 ? 9.594 33.219 72.562 1 81.81 268 VAL B O 1
ATOM 8556 N N . TYR B 1 269 ? 10.719 35.25 72.688 1 86.44 269 TYR B N 1
ATOM 8557 C CA . TYR B 1 269 ? 10.922 35.312 71.25 1 86.44 269 TYR B CA 1
ATOM 8558 C C . TYR B 1 269 ? 11.875 34.188 70.75 1 86.44 269 TYR B C 1
ATOM 8560 O O . TYR B 1 269 ? 12.945 34.031 71.375 1 86.44 269 TYR B O 1
ATOM 8568 N N . ASN B 1 270 ? 11.406 33.406 69.812 1 87.62 270 ASN B N 1
ATOM 8569 C CA . ASN B 1 270 ? 12.211 32.312 69.25 1 87.62 270 ASN B CA 1
ATOM 8570 C C . ASN B 1 270 ? 12.711 32.656 67.875 1 87.62 270 ASN B C 1
ATOM 8572 O O . ASN B 1 270 ? 12.023 32.406 66.875 1 87.62 270 ASN B O 1
ATOM 8576 N N . PRO B 1 271 ? 13.93 33.219 67.812 1 88.5 271 PRO B N 1
ATOM 8577 C CA . PRO B 1 271 ? 14.461 33.625 66.5 1 88.5 271 PRO B CA 1
ATOM 8578 C C . PRO B 1 271 ? 14.695 32.469 65.562 1 88.5 271 PRO B C 1
ATOM 8580 O O . PRO B 1 271 ? 14.516 32.594 64.312 1 88.5 271 PRO B O 1
ATOM 8583 N N . GLN B 1 272 ? 15.07 31.344 66.062 1 89.69 272 GLN B N 1
ATOM 8584 C CA . GLN B 1 272 ? 15.352 30.188 65.25 1 89.69 272 GLN B CA 1
ATOM 8585 C C . GLN B 1 272 ? 14.086 29.656 64.562 1 89.69 272 GLN B C 1
ATOM 8587 O O . GLN B 1 272 ? 14.078 29.391 63.375 1 89.69 272 GLN B O 1
ATOM 8592 N N . TYR B 1 273 ? 13.078 29.469 65.438 1 90.06 273 TYR B N 1
ATOM 8593 C CA . TYR B 1 273 ? 11.812 29 64.875 1 90.06 273 TYR B CA 1
ATOM 8594 C C . TYR B 1 273 ? 11.227 30.016 63.875 1 90.06 273 TYR B C 1
ATOM 8596 O O . TYR B 1 273 ? 10.617 29.641 62.875 1 90.06 273 TYR B O 1
ATOM 8604 N N . THR B 1 274 ? 11.352 31.266 64.125 1 90.06 274 THR B N 1
ATOM 8605 C CA . THR B 1 274 ? 10.938 32.312 63.188 1 90.06 274 THR B CA 1
ATOM 8606 C C . THR B 1 274 ? 11.656 32.156 61.875 1 90.06 274 THR B C 1
ATOM 8608 O O . THR B 1 274 ? 11.031 32.188 60.812 1 90.06 274 THR B O 1
ATOM 8611 N N . LEU B 1 275 ? 12.953 32 61.938 1 90.88 275 LEU B N 1
ATOM 8612 C CA . LEU B 1 275 ? 13.75 31.859 60.719 1 90.88 275 LEU B CA 1
ATOM 8613 C C . LEU B 1 275 ? 13.359 30.594 59.938 1 90.88 275 LEU B C 1
ATOM 8615 O O . LEU B 1 275 ? 13.289 30.594 58.719 1 90.88 275 LEU B O 1
ATOM 8619 N N . LEU B 1 276 ? 13.188 29.562 60.656 1 91.38 276 LEU B N 1
ATOM 8620 C CA . LEU B 1 276 ? 12.773 28.312 60.031 1 91.38 276 LEU B CA 1
ATOM 8621 C C . LEU B 1 276 ? 11.453 28.5 59.281 1 91.38 276 LEU B C 1
ATOM 8623 O O . LEU B 1 276 ? 11.312 28.047 58.125 1 91.38 276 LEU B O 1
ATOM 8627 N N . ARG B 1 277 ? 10.508 29.078 59.875 1 90.44 277 ARG B N 1
ATOM 8628 C CA . ARG B 1 277 ? 9.211 29.312 59.25 1 90.44 277 ARG B CA 1
ATOM 8629 C C . ARG B 1 277 ? 9.352 30.234 58.031 1 90.44 277 ARG B C 1
ATOM 8631 O O . ARG B 1 277 ? 8.703 30.016 57.031 1 90.44 277 ARG B O 1
ATOM 8638 N N . ARG B 1 278 ? 10.125 31.234 58.188 1 91.19 278 ARG B N 1
ATOM 8639 C CA . ARG B 1 278 ? 10.375 32.156 57.094 1 91.19 278 ARG B CA 1
ATOM 8640 C C . ARG B 1 278 ? 11.008 31.438 55.906 1 91.19 278 ARG B C 1
ATOM 8642 O O . ARG B 1 278 ? 10.586 31.625 54.781 1 91.19 278 ARG B O 1
ATOM 8649 N N . ASN B 1 279 ? 11.898 30.594 56.156 1 90.12 279 ASN B N 1
ATOM 8650 C CA . ASN B 1 279 ? 12.555 29.844 55.094 1 90.12 279 ASN B CA 1
ATOM 8651 C C . ASN B 1 279 ? 11.609 28.844 54.438 1 90.12 279 ASN B C 1
ATOM 8653 O O . ASN B 1 279 ? 11.617 28.688 53.219 1 90.12 279 ASN B O 1
ATOM 8657 N N . GLN B 1 280 ? 10.859 28.25 55.25 1 90.12 280 GLN B N 1
ATOM 8658 C CA . GLN B 1 280 ? 9.883 27.312 54.719 1 90.12 280 GLN B CA 1
ATOM 8659 C C . GLN B 1 280 ? 8.875 28.016 53.812 1 90.12 280 GLN B C 1
ATOM 8661 O O . GLN B 1 280 ? 8.492 27.5 52.781 1 90.12 280 GLN B O 1
ATOM 8666 N N . ALA B 1 281 ? 8.398 29.125 54.219 1 89.75 281 ALA B N 1
ATOM 8667 C CA . ALA B 1 281 ? 7.473 29.922 53.406 1 89.75 281 ALA B CA 1
ATOM 8668 C C . ALA B 1 281 ? 8.109 30.328 52.094 1 89.75 281 ALA B C 1
ATOM 8670 O O . ALA B 1 281 ? 7.457 30.312 51.062 1 89.75 281 ALA B O 1
ATOM 8671 N N . ALA B 1 282 ? 9.328 30.688 52.125 1 90.12 282 ALA B N 1
ATOM 8672 C CA . ALA B 1 282 ? 10.055 31.078 50.938 1 90.12 282 ALA B CA 1
ATOM 8673 C C . ALA B 1 282 ? 10.242 29.891 50 1 90.12 282 ALA B C 1
ATOM 8675 O O . ALA B 1 282 ? 10.125 30.031 48.781 1 90.12 282 ALA B O 1
ATOM 8676 N N . GLU B 1 283 ? 10.43 28.828 50.562 1 86.56 283 GLU B N 1
ATOM 8677 C CA . GLU B 1 283 ? 10.703 27.625 49.75 1 86.56 283 GLU B CA 1
ATOM 8678 C C . GLU B 1 283 ? 9.43 27.125 49.094 1 86.56 283 GLU B C 1
ATOM 8680 O O . GLU B 1 283 ? 9.5 26.484 48.031 1 86.56 283 GLU B O 1
ATOM 8685 N N . LYS B 1 284 ? 8.336 27.375 49.656 1 83.56 284 LYS B N 1
ATOM 8686 C CA . LYS B 1 284 ? 7.062 26.906 49.094 1 83.56 284 LYS B CA 1
ATOM 8687 C C . LYS B 1 284 ? 6.676 27.703 47.875 1 83.56 284 LYS B C 1
ATOM 8689 O O . LYS B 1 284 ? 5.812 27.266 47.094 1 83.56 284 LYS B O 1
ATOM 8694 N N . ILE B 1 285 ? 7.27 28.812 47.656 1 82.62 285 ILE B N 1
ATOM 8695 C CA . ILE B 1 285 ? 6.945 29.625 46.5 1 82.62 285 ILE B CA 1
ATOM 8696 C C . ILE B 1 285 ? 7.465 28.953 45.219 1 82.62 285 ILE B C 1
ATOM 8698 O O . ILE B 1 285 ? 8.656 28.656 45.125 1 82.62 285 ILE B O 1
ATOM 8702 N N . THR B 1 286 ? 6.543 28.734 44.406 1 81.31 286 THR B N 1
ATOM 8703 C CA . THR B 1 286 ? 6.898 28.141 43.094 1 81.31 286 THR B CA 1
ATOM 8704 C C . THR B 1 286 ? 7.418 29.219 42.156 1 81.31 286 THR B C 1
ATOM 8706 O O . THR B 1 286 ? 6.992 30.375 42.219 1 81.31 286 THR B O 1
ATOM 8709 N N . PRO B 1 287 ? 8.438 28.828 41.344 1 76 287 PRO B N 1
ATOM 8710 C CA . PRO B 1 287 ? 8.992 29.781 40.406 1 76 287 PRO B CA 1
ATOM 8711 C C . PRO B 1 287 ? 7.934 30.359 39.469 1 76 287 PRO B C 1
ATOM 8713 O O . PRO B 1 287 ? 7.027 29.641 39.031 1 76 287 PRO B O 1
ATOM 8716 N N . VAL B 1 288 ? 7.918 31.75 39.438 1 76.12 288 VAL B N 1
ATOM 8717 C CA . VAL B 1 288 ? 7.031 32.438 38.5 1 76.12 288 VAL B CA 1
ATOM 8718 C C . VAL B 1 288 ? 7.605 32.375 37.094 1 76.12 288 VAL B C 1
ATOM 8720 O O . VAL B 1 288 ? 8.789 32.625 36.875 1 76.12 288 VAL B O 1
ATOM 8723 N N . TYR B 1 289 ? 6.816 31.844 36.188 1 75.75 289 TYR B N 1
ATOM 8724 C CA . TYR B 1 289 ? 7.266 31.719 34.812 1 75.75 289 TYR B CA 1
ATOM 8725 C C . TYR B 1 289 ? 6.664 32.812 33.938 1 75.75 289 TYR B C 1
ATOM 8727 O O . TYR B 1 289 ? 5.504 33.188 34.125 1 75.75 289 TYR B O 1
ATOM 8735 N N . LYS B 1 290 ? 7.457 33.562 33.312 1 70.5 290 LYS B N 1
ATOM 8736 C CA . LYS B 1 290 ? 7.02 34.5 32.281 1 70.5 290 LYS B CA 1
ATOM 8737 C C . LYS B 1 290 ? 6.898 33.812 30.922 1 70.5 290 LYS B C 1
ATOM 8739 O O . LYS B 1 290 ? 7.773 33.031 30.531 1 70.5 290 LYS B O 1
ATOM 8744 N N . SER B 1 291 ? 5.711 33.875 30.312 1 73.25 291 SER B N 1
ATOM 8745 C CA . SER B 1 291 ? 5.477 33.281 29 1 73.25 291 SER B CA 1
ATOM 8746 C C . SER B 1 291 ? 6.008 34.188 27.891 1 73.25 291 SER B C 1
ATOM 8748 O O . SER B 1 291 ? 5.695 35.375 27.828 1 73.25 291 SER B O 1
ATOM 8750 N N . VAL B 1 292 ? 7.086 33.781 27.359 1 71.62 292 VAL B N 1
ATOM 8751 C CA . VAL B 1 292 ? 7.574 34.469 26.156 1 71.62 292 VAL B CA 1
ATOM 8752 C C . VAL B 1 292 ? 6.996 33.812 24.922 1 71.62 292 VAL B C 1
ATOM 8754 O O . VAL B 1 292 ? 7.148 32.594 24.719 1 71.62 292 VAL B O 1
ATOM 8757 N N . LYS B 1 293 ? 6.16 34.531 24.203 1 71.31 293 LYS B N 1
ATOM 8758 C CA . LYS B 1 293 ? 5.527 34 23 1 71.31 293 LYS B CA 1
ATOM 8759 C C . LYS B 1 293 ? 6.539 33.844 21.859 1 71.31 293 LYS B C 1
ATOM 8761 O O . LYS B 1 293 ? 7.535 34.562 21.812 1 71.31 293 LYS B O 1
ATOM 8766 N N . ARG B 1 294 ? 6.254 32.969 21.078 1 69.38 294 ARG B N 1
ATOM 8767 C CA . ARG B 1 294 ? 7.066 32.75 19.891 1 69.38 294 ARG B CA 1
ATOM 8768 C C . ARG B 1 294 ? 7.184 34.031 19.062 1 69.38 294 ARG B C 1
ATOM 8770 O O . ARG B 1 294 ? 6.195 34.75 18.875 1 69.38 294 ARG B O 1
ATOM 8777 N N . GLY B 1 295 ? 8.391 34.375 18.703 1 68.88 295 GLY B N 1
ATOM 8778 C CA . GLY B 1 295 ? 8.641 35.562 17.875 1 68.88 295 GLY B CA 1
ATOM 8779 C C . GLY B 1 295 ? 9.078 36.75 18.688 1 68.88 295 GLY B C 1
ATOM 8780 O O . GLY B 1 295 ? 9.539 37.75 18.125 1 68.88 295 GLY B O 1
ATOM 8781 N N . SER B 1 296 ? 8.859 36.625 19.969 1 73.25 296 SER B N 1
ATOM 8782 C CA . SER B 1 296 ? 9.258 37.75 20.812 1 73.25 296 SER B CA 1
ATOM 8783 C C . SER B 1 296 ? 10.773 37.938 20.828 1 73.25 296 SER B C 1
ATOM 8785 O O . SER B 1 296 ? 11.523 36.969 20.719 1 73.25 296 SER B O 1
ATOM 8787 N N . THR B 1 297 ? 11.203 39.156 20.656 1 78.5 297 THR B N 1
ATOM 8788 C CA . THR B 1 297 ? 12.625 39.469 20.641 1 78.5 297 THR B CA 1
ATOM 8789 C C . THR B 1 297 ? 13.234 39.25 22.031 1 78.5 297 THR B C 1
ATOM 8791 O O . THR B 1 297 ? 12.812 39.875 23 1 78.5 297 THR B O 1
ATOM 8794 N N . LEU B 1 298 ? 14.133 38.312 22.094 1 80 298 LEU B N 1
ATOM 8795 C CA . LEU B 1 298 ? 14.836 38.062 23.344 1 80 298 LEU B CA 1
ATOM 8796 C C . LEU B 1 298 ? 16 39.031 23.531 1 80 298 LEU B C 1
ATOM 8798 O O . LEU B 1 298 ? 16.219 39.531 24.625 1 80 298 LEU B O 1
ATOM 8802 N N . LEU B 1 299 ? 16.781 39.094 22.375 1 80.06 299 LEU B N 1
ATOM 8803 C CA . LEU B 1 299 ? 17.922 40.031 22.344 1 80.06 299 LEU B CA 1
ATOM 8804 C C . LEU B 1 299 ? 17.891 40.875 21.078 1 80.06 299 LEU B C 1
ATOM 8806 O O . LEU B 1 299 ? 17.578 40.375 20 1 80.06 299 LEU B O 1
ATOM 8810 N N . ARG B 1 300 ? 17.984 42.188 21.25 1 80.94 300 ARG B N 1
ATOM 8811 C CA . ARG B 1 300 ? 18.094 43.062 20.094 1 80.94 300 ARG B CA 1
ATOM 8812 C C . ARG B 1 300 ? 19.562 43.281 19.688 1 80.94 300 ARG B C 1
ATOM 8814 O O . ARG B 1 300 ? 20.453 43.219 20.547 1 80.94 300 ARG B O 1
ATOM 8821 N N . ALA B 1 301 ? 19.656 43.5 18.406 1 81.06 301 ALA B N 1
ATOM 8822 C CA . ALA B 1 301 ? 21 43.781 17.906 1 81.06 301 ALA B CA 1
ATOM 8823 C C . ALA B 1 301 ? 21.625 44.969 18.609 1 81.06 301 ALA B C 1
ATOM 8825 O O . ALA B 1 301 ? 20.969 46.031 18.719 1 81.06 301 ALA B O 1
ATOM 8826 N N . GLY B 1 302 ? 22.812 44.812 19.141 1 79.75 302 GLY B N 1
ATOM 8827 C CA . GLY B 1 302 ? 23.5 45.906 19.797 1 79.75 302 GLY B CA 1
ATOM 8828 C C . GLY B 1 302 ? 23.391 45.875 21.312 1 79.75 302 GLY B C 1
ATOM 8829 O O . GLY B 1 302 ? 24.062 46.625 22.016 1 79.75 302 GLY B O 1
ATOM 8830 N N . ASP B 1 303 ? 22.484 45 21.719 1 81.31 303 ASP B N 1
ATOM 8831 C CA . ASP B 1 303 ? 22.297 44.906 23.172 1 81.31 303 ASP B CA 1
ATOM 8832 C C . ASP B 1 303 ? 23.531 44.312 23.844 1 81.31 303 ASP B C 1
ATOM 8834 O O . ASP B 1 303 ? 24.141 43.375 23.328 1 81.31 303 ASP B O 1
ATOM 8838 N N . LEU B 1 304 ? 23.891 44.969 24.953 1 81.88 304 LEU B N 1
ATOM 8839 C CA . LEU B 1 304 ? 24.938 44.406 25.797 1 81.88 304 LEU B CA 1
ATOM 8840 C C . LEU B 1 304 ? 24.422 43.219 26.594 1 81.88 304 LEU B C 1
ATOM 8842 O O . LEU B 1 304 ? 23.359 43.312 27.234 1 81.88 304 LEU B O 1
ATOM 8846 N N . ILE B 1 305 ? 25.172 42.156 26.391 1 84.69 305 ILE B N 1
ATOM 8847 C CA . ILE B 1 305 ? 24.766 40.938 27.094 1 84.69 305 ILE B CA 1
ATOM 8848 C C . ILE B 1 305 ? 25.094 41.062 28.578 1 84.69 305 ILE B C 1
ATOM 8850 O O . ILE B 1 305 ? 26.266 41.062 28.953 1 84.69 305 ILE B O 1
ATOM 8854 N N . THR B 1 306 ? 24.125 41.219 29.312 1 83.19 306 THR B N 1
ATOM 8855 C CA . THR B 1 306 ? 24.266 41.312 30.766 1 83.19 306 THR B CA 1
ATOM 8856 C C . THR B 1 306 ? 24.094 39.906 31.391 1 83.19 306 THR B C 1
ATOM 8858 O O . THR B 1 306 ? 23.906 38.938 30.672 1 83.19 306 THR B O 1
ATOM 8861 N N . GLU B 1 307 ? 24.375 39.844 32.688 1 81.12 307 GLU B N 1
ATOM 8862 C CA . GLU B 1 307 ? 24.219 38.594 33.406 1 81.12 307 GLU B CA 1
ATOM 8863 C C . GLU B 1 307 ? 22.781 38.094 33.312 1 81.12 307 GLU B C 1
ATOM 8865 O O . GLU B 1 307 ? 22.547 36.875 33.25 1 81.12 307 GLU B O 1
ATOM 8870 N N . GLU B 1 308 ? 21.891 39.062 33.25 1 76.69 308 GLU B N 1
ATOM 8871 C CA . GLU B 1 308 ? 20.484 38.688 33.156 1 76.69 308 GLU B CA 1
ATOM 8872 C C . GLU B 1 308 ? 20.172 38.094 31.781 1 76.69 308 GLU B C 1
ATOM 8874 O O . GLU B 1 308 ? 19.438 37.094 31.688 1 76.69 308 GLU B O 1
ATOM 8879 N N . ASN B 1 309 ? 20.812 38.719 30.781 1 79.88 309 ASN B N 1
ATOM 8880 C CA . ASN B 1 309 ? 20.625 38.188 29.422 1 79.88 309 ASN B CA 1
ATOM 8881 C C . ASN B 1 309 ? 21.234 36.812 29.266 1 79.88 309 ASN B C 1
ATOM 8883 O O . ASN B 1 309 ? 20.656 35.938 28.594 1 79.88 309 ASN B O 1
ATOM 8887 N N . LEU B 1 310 ? 22.328 36.625 29.906 1 80.62 310 LEU B N 1
ATOM 8888 C CA . LEU B 1 310 ? 23 35.344 29.812 1 80.62 310 LEU B CA 1
ATOM 8889 C C . LEU B 1 310 ? 22.172 34.25 30.469 1 80.62 310 LEU B C 1
ATOM 8891 O O . LEU B 1 310 ? 22.125 33.125 29.969 1 80.62 310 LEU B O 1
ATOM 8895 N N . ARG B 1 311 ? 21.641 34.531 31.625 1 77.69 311 ARG B N 1
ATOM 8896 C CA . ARG B 1 311 ? 20.797 33.562 32.312 1 77.69 311 ARG B CA 1
ATOM 8897 C C . ARG B 1 311 ? 19.562 33.219 31.484 1 77.69 311 ARG B C 1
ATOM 8899 O O . ARG B 1 311 ? 19.141 32.062 31.422 1 77.69 311 ARG B O 1
ATOM 8906 N N . LEU B 1 312 ? 19.047 34.281 30.938 1 76 312 LEU B N 1
ATOM 8907 C CA . LEU B 1 312 ? 17.891 34.094 30.078 1 76 312 LEU B CA 1
ATOM 8908 C C . LEU B 1 312 ? 18.234 33.188 28.906 1 76 312 LEU B C 1
ATOM 8910 O O . LEU B 1 312 ? 17.484 32.25 28.578 1 76 312 LEU B O 1
ATOM 8914 N N . LEU B 1 313 ? 19.375 33.438 28.328 1 77.56 313 LEU B N 1
ATOM 8915 C CA . LEU B 1 313 ? 19.812 32.656 27.188 1 77.56 313 LEU B CA 1
ATOM 8916 C C . LEU B 1 313 ? 20.094 31.219 27.578 1 77.56 313 LEU B C 1
ATOM 8918 O O . LEU B 1 313 ? 19.859 30.297 26.797 1 77.56 313 LEU B O 1
ATOM 8922 N N . GLU B 1 314 ? 20.594 31.094 28.781 1 78.62 314 GLU B N 1
ATOM 8923 C CA . GLU B 1 314 ? 20.844 29.734 29.266 1 78.62 314 GLU B CA 1
ATOM 8924 C C . GLU B 1 314 ? 19.547 28.969 29.5 1 78.62 314 GLU B C 1
ATOM 8926 O O . GLU B 1 314 ? 19.469 27.766 29.219 1 78.62 314 GLU B O 1
ATOM 8931 N N . GLN B 1 315 ? 18.578 29.609 30.031 1 75.62 315 GLN B N 1
ATOM 8932 C CA . GLN B 1 315 ? 17.281 28.984 30.219 1 75.62 315 GLN B CA 1
ATOM 8933 C C . GLN B 1 315 ? 16.641 28.641 28.891 1 75.62 315 GLN B C 1
ATOM 8935 O O . GLN B 1 315 ? 16.031 27.578 28.734 1 75.62 315 GLN B O 1
ATOM 8940 N N . VAL B 1 316 ? 16.797 29.547 27.984 1 75.19 316 VAL B N 1
ATOM 8941 C CA . VAL B 1 316 ? 16.266 29.312 26.641 1 75.19 316 VAL B CA 1
ATOM 8942 C C . VAL B 1 316 ? 16.969 28.109 26.016 1 75.19 316 VAL B C 1
ATOM 8944 O O . VAL B 1 316 ? 16.312 27.266 25.375 1 75.19 316 VAL B O 1
ATOM 8947 N N . ARG B 1 317 ? 18.234 28.047 26.266 1 75.44 317 ARG B N 1
ATOM 8948 C CA . ARG B 1 317 ? 19.016 26.938 25.719 1 75.44 317 ARG B CA 1
ATOM 8949 C C . ARG B 1 317 ? 18.594 25.609 26.344 1 75.44 317 ARG B C 1
ATOM 8951 O O . ARG B 1 317 ? 18.5 24.594 25.656 1 75.44 317 ARG B O 1
ATOM 8958 N N . GLU B 1 318 ? 18.422 25.672 27.641 1 75.69 318 GLU B N 1
ATOM 8959 C CA . GLU B 1 318 ? 18 24.453 28.344 1 75.69 318 GLU B CA 1
ATOM 8960 C C . GLU B 1 318 ? 16.609 24.016 27.891 1 75.69 318 GLU B C 1
ATOM 8962 O O . GLU B 1 318 ? 16.359 22.828 27.719 1 75.69 318 GLU B O 1
ATOM 8967 N N . ASN B 1 319 ? 15.773 24.906 27.781 1 72.75 319 ASN B N 1
ATOM 8968 C CA . ASN B 1 319 ? 14.43 24.594 27.297 1 72.75 319 ASN B CA 1
ATOM 8969 C C . ASN B 1 319 ? 14.469 24.062 25.859 1 72.75 319 ASN B C 1
ATOM 8971 O O . ASN B 1 319 ? 13.719 23.141 25.516 1 72.75 319 ASN B O 1
ATOM 8975 N N . HIS B 1 320 ? 15.383 24.703 25.203 1 74.19 320 HIS B N 1
ATOM 8976 C CA . HIS B 1 320 ? 15.555 24.25 23.828 1 74.19 320 HIS B CA 1
ATOM 8977 C C . HIS B 1 320 ? 16.094 22.812 23.781 1 74.19 320 HIS B C 1
ATOM 8979 O O . HIS B 1 320 ? 15.656 22.016 22.953 1 74.19 320 HIS B O 1
ATOM 8985 N N . ARG B 1 321 ? 16.984 22.594 24.703 1 75.19 321 ARG B N 1
ATOM 8986 C CA . ARG B 1 321 ? 17.562 21.266 24.75 1 75.19 321 ARG B CA 1
ATOM 8987 C C . ARG B 1 321 ? 16.531 20.219 25.172 1 75.19 321 ARG B C 1
ATOM 8989 O O . ARG B 1 321 ? 16.453 19.141 24.578 1 75.19 321 ARG B O 1
ATOM 8996 N N . ARG B 1 322 ? 15.812 20.5 26.188 1 75.31 322 ARG B N 1
ATOM 8997 C CA . ARG B 1 322 ? 14.773 19.594 26.656 1 75.31 322 ARG B CA 1
ATOM 8998 C C . ARG B 1 322 ? 13.711 19.375 25.578 1 75.31 322 ARG B C 1
ATOM 9000 O O . ARG B 1 322 ? 13.258 18.25 25.375 1 75.31 322 ARG B O 1
ATOM 9007 N N . ARG B 1 323 ? 13.391 20.375 24.984 1 75.31 323 ARG B N 1
ATOM 9008 C CA . ARG B 1 323 ? 12.383 20.297 23.938 1 75.31 323 ARG B CA 1
ATOM 9009 C C . ARG B 1 323 ? 12.898 19.484 22.75 1 75.31 323 ARG B C 1
ATOM 9011 O O . ARG B 1 323 ? 12.172 18.656 22.188 1 75.31 323 ARG B O 1
ATOM 9018 N N . ASN B 1 324 ? 14.148 19.766 22.516 1 80.81 324 ASN B N 1
ATOM 9019 C CA . ASN B 1 324 ? 14.742 19 21.406 1 80.81 324 ASN B CA 1
ATOM 9020 C C . ASN B 1 324 ? 14.773 17.516 21.703 1 80.81 324 ASN B C 1
ATOM 9022 O O . ASN B 1 324 ? 14.492 16.688 20.828 1 80.81 324 ASN B O 1
ATOM 9026 N N . GLY B 1 325 ? 15.086 17.234 22.969 1 85.12 325 GLY B N 1
ATOM 9027 C CA . GLY B 1 325 ? 15.07 15.828 23.344 1 85.12 325 GLY B CA 1
ATOM 9028 C C . GLY B 1 325 ? 13.703 15.188 23.234 1 85.12 325 GLY B C 1
ATOM 9029 O O . GLY B 1 325 ? 13.57 14.07 22.734 1 85.12 325 GLY B O 1
ATOM 9030 N N . SER B 1 326 ? 12.719 15.914 23.75 1 88.12 326 SER B N 1
ATOM 9031 C CA . SER B 1 326 ? 11.352 15.414 23.672 1 88.12 326 SER B CA 1
ATOM 9032 C C . SER B 1 326 ? 10.906 15.258 22.234 1 88.12 326 SER B C 1
ATOM 9034 O O . SER B 1 326 ? 10.211 14.289 21.891 1 88.12 326 SER B O 1
ATOM 9036 N N . GLN B 1 327 ? 11.312 16.141 21.422 1 90.69 327 GLN B N 1
ATOM 9037 C CA . GLN B 1 327 ? 10.938 16.078 20.016 1 90.69 327 GLN B CA 1
ATOM 9038 C C . GLN B 1 327 ? 11.594 14.883 19.328 1 90.69 327 GLN B C 1
ATOM 9040 O O . GLN B 1 327 ? 10.977 14.211 18.5 1 90.69 327 GLN B O 1
ATOM 9045 N N . ILE B 1 328 ? 12.812 14.656 19.703 1 93.19 328 ILE B N 1
ATOM 9046 C CA . ILE B 1 328 ? 13.531 13.539 19.094 1 93.19 328 ILE B CA 1
ATOM 9047 C C . ILE B 1 328 ? 12.852 12.227 19.484 1 93.19 328 ILE B C 1
ATOM 9049 O O . ILE B 1 328 ? 12.664 11.344 18.641 1 93.19 328 ILE B O 1
ATOM 9053 N N . ILE B 1 329 ? 12.406 12.109 20.688 1 94.31 329 ILE B N 1
ATOM 9054 C CA . ILE B 1 329 ? 11.711 10.906 21.141 1 94.31 329 ILE B CA 1
ATOM 9055 C C . ILE B 1 329 ? 10.359 10.797 20.422 1 94.31 329 ILE B C 1
ATOM 9057 O O . ILE B 1 329 ? 9.922 9.703 20.078 1 94.31 329 ILE B O 1
ATOM 9061 N N . GLY B 1 330 ? 9.734 11.914 20.328 1 95.19 330 GLY B N 1
ATOM 9062 C CA . GLY B 1 330 ? 8.477 11.906 19.578 1 95.19 330 GLY B CA 1
ATOM 9063 C C . GLY B 1 330 ? 8.633 11.422 18.156 1 95.19 330 GLY B C 1
ATOM 9064 O O . GLY B 1 330 ? 7.859 10.586 17.688 1 95.19 330 GLY B O 1
ATOM 9065 N N . ILE B 1 331 ? 9.68 11.93 17.516 1 95.75 331 ILE B N 1
ATOM 9066 C CA . ILE B 1 331 ? 9.969 11.516 16.141 1 95.75 331 ILE B CA 1
ATOM 9067 C C . ILE B 1 331 ? 10.273 10.023 16.109 1 95.75 331 ILE B C 1
ATOM 9069 O O . ILE B 1 331 ? 9.773 9.297 15.242 1 95.75 331 ILE B O 1
ATOM 9073 N N . PHE B 1 332 ? 10.992 9.578 17.047 1 97.31 332 PHE B N 1
ATOM 9074 C CA . PHE B 1 332 ? 11.352 8.172 17.141 1 97.31 332 PHE B CA 1
ATOM 9075 C C . PHE B 1 332 ? 10.109 7.305 17.281 1 97.31 332 PHE B C 1
ATOM 9077 O O . PHE B 1 332 ? 9.992 6.258 16.641 1 97.31 332 PHE B O 1
ATOM 9084 N N . LEU B 1 333 ? 9.195 7.719 18.062 1 96.94 333 LEU B N 1
ATOM 9085 C CA . LEU B 1 333 ? 7.984 6.941 18.281 1 96.94 333 LEU B CA 1
ATOM 9086 C C . LEU B 1 333 ? 7.125 6.898 17.031 1 96.94 333 LEU B C 1
ATOM 9088 O O . LEU B 1 333 ? 6.672 5.828 16.625 1 96.94 333 LEU B O 1
ATOM 9092 N N . ILE B 1 334 ? 6.902 8 16.422 1 96.5 334 ILE B N 1
ATOM 9093 C CA . ILE B 1 334 ? 6.051 8.078 15.242 1 96.5 334 ILE B CA 1
ATOM 9094 C C . ILE B 1 334 ? 6.676 7.285 14.094 1 96.5 334 ILE B C 1
ATOM 9096 O O . ILE B 1 334 ? 6.031 6.418 13.508 1 96.5 334 ILE B O 1
ATOM 9100 N N . MET B 1 335 ? 7.973 7.566 13.82 1 97.19 335 MET B N 1
ATOM 9101 C CA . MET B 1 335 ? 8.664 6.852 12.75 1 97.19 335 MET B CA 1
ATOM 9102 C C . MET B 1 335 ? 8.867 5.383 13.117 1 97.19 335 MET B C 1
ATOM 9104 O O . MET B 1 335 ? 8.898 4.52 12.242 1 97.19 335 MET B O 1
ATOM 9108 N N . GLY B 1 336 ? 8.961 5.188 14.438 1 97.31 336 GLY B N 1
ATOM 9109 C CA . GLY B 1 336 ? 9.125 3.82 14.906 1 97.31 336 GLY B CA 1
ATOM 9110 C C . GLY B 1 336 ? 7.918 2.943 14.633 1 97.31 336 GLY B C 1
ATOM 9111 O O . GLY B 1 336 ? 8.062 1.803 14.188 1 97.31 336 GLY B O 1
ATOM 9112 N N . VAL B 1 337 ? 6.75 3.475 14.898 1 96.12 337 VAL B N 1
ATOM 9113 C CA . VAL B 1 337 ? 5.523 2.73 14.625 1 96.12 337 VAL B CA 1
ATOM 9114 C C . VAL B 1 337 ? 5.43 2.41 13.141 1 96.12 337 VAL B C 1
ATOM 9116 O O . VAL B 1 337 ? 5.062 1.296 12.758 1 96.12 337 VAL B O 1
ATOM 9119 N N . LEU B 1 338 ? 5.77 3.324 12.305 1 95.75 338 LEU B N 1
ATOM 9120 C CA . LEU B 1 338 ? 5.715 3.117 10.859 1 95.75 338 LEU B CA 1
ATOM 9121 C C . LEU B 1 338 ? 6.746 2.086 10.414 1 95.75 338 LEU B C 1
ATOM 9123 O O . LEU B 1 338 ? 6.457 1.237 9.57 1 95.75 338 LEU B O 1
ATOM 9127 N N . ALA B 1 339 ? 7.953 2.178 11 1 96.62 339 ALA B N 1
ATOM 9128 C CA . ALA B 1 339 ? 9.016 1.235 10.648 1 96.62 339 ALA B CA 1
ATOM 9129 C C . ALA B 1 339 ? 8.633 -0.19 11.039 1 96.62 339 ALA B C 1
ATOM 9131 O O . ALA B 1 339 ? 8.844 -1.128 10.266 1 96.62 339 ALA B O 1
ATOM 9132 N N . VAL B 1 340 ? 8.031 -0.304 12.156 1 94.62 340 VAL B N 1
ATOM 9133 C CA . VAL B 1 340 ? 7.617 -1.624 12.617 1 94.62 340 VAL B CA 1
ATOM 9134 C C . VAL B 1 340 ? 6.48 -2.146 11.742 1 94.62 340 VAL B C 1
ATOM 9136 O O . VAL B 1 340 ? 6.48 -3.314 11.344 1 94.62 340 VAL B O 1
ATOM 9139 N N . SER B 1 341 ? 5.559 -1.274 11.484 1 91.5 341 SER B N 1
ATOM 9140 C CA . SER B 1 341 ? 4.422 -1.66 10.656 1 91.5 341 SER B CA 1
ATOM 9141 C C . SER B 1 341 ? 4.871 -2.082 9.258 1 91.5 341 SER B C 1
ATOM 9143 O O . SER B 1 341 ? 4.422 -3.104 8.742 1 91.5 341 SER B O 1
ATOM 9145 N N . LEU B 1 342 ? 5.777 -1.386 8.703 1 91.12 342 LEU B N 1
ATOM 9146 C CA . LEU B 1 342 ? 6.223 -1.676 7.348 1 91.12 342 LEU B CA 1
ATOM 9147 C C . LEU B 1 342 ? 7.133 -2.898 7.32 1 91.12 342 LEU B C 1
ATOM 9149 O O . LEU B 1 342 ? 7.145 -3.648 6.344 1 91.12 342 LEU B O 1
ATOM 9153 N N . SER B 1 343 ? 7.945 -3.07 8.398 1 93.19 343 SER B N 1
ATOM 9154 C CA . SER B 1 343 ? 8.742 -4.285 8.516 1 93.19 343 SER B CA 1
ATOM 9155 C C . SER B 1 343 ? 7.859 -5.527 8.531 1 93.19 343 SER B C 1
ATOM 9157 O O . SER B 1 343 ? 8.141 -6.504 7.828 1 93.19 343 SER B O 1
ATOM 9159 N N . TYR B 1 344 ? 6.816 -5.457 9.234 1 89.31 344 TYR B N 1
ATOM 9160 C CA . TYR B 1 344 ? 5.871 -6.562 9.273 1 89.31 344 TYR B CA 1
ATOM 9161 C C . TYR B 1 344 ? 5.203 -6.77 7.922 1 89.31 344 TYR B C 1
ATOM 9163 O O . TYR B 1 344 ? 5.047 -7.902 7.465 1 89.31 344 TYR B O 1
ATOM 9171 N N . PHE B 1 345 ? 4.828 -5.703 7.383 1 88.94 345 PHE B N 1
ATOM 9172 C CA . PHE B 1 345 ? 4.199 -5.758 6.07 1 88.94 345 PHE B CA 1
ATOM 9173 C C . PHE B 1 345 ? 5.117 -6.434 5.059 1 88.94 345 PHE B C 1
ATOM 9175 O O . PHE B 1 345 ? 4.68 -7.293 4.289 1 88.94 345 PHE B O 1
ATOM 9182 N N . THR B 1 346 ? 6.359 -6.09 5.07 1 90.19 346 THR B N 1
ATOM 9183 C CA . THR B 1 346 ? 7.332 -6.59 4.109 1 90.19 346 THR B CA 1
ATOM 9184 C C . THR B 1 346 ? 7.551 -8.086 4.293 1 90.19 346 THR B C 1
ATOM 9186 O O . THR B 1 346 ? 7.504 -8.852 3.328 1 90.19 346 THR B O 1
ATOM 9189 N N . PHE B 1 347 ? 7.766 -8.523 5.453 1 87.12 347 PHE B N 1
ATOM 9190 C CA . PHE B 1 347 ? 8.102 -9.938 5.617 1 87.12 347 PHE B CA 1
ATOM 9191 C C . PHE B 1 347 ? 6.852 -10.805 5.523 1 87.12 347 PHE B C 1
ATOM 9193 O O . PHE B 1 347 ? 6.926 -11.969 5.133 1 87.12 347 PHE B O 1
ATOM 9200 N N . ARG B 1 348 ? 5.699 -10.242 5.762 1 84.5 348 ARG B N 1
ATOM 9201 C CA . ARG B 1 348 ? 4.484 -11.055 5.73 1 84.5 348 ARG B CA 1
ATOM 9202 C C . ARG B 1 348 ? 3.883 -11.086 4.328 1 84.5 348 ARG B C 1
ATOM 9204 O O . ARG B 1 348 ? 3.357 -12.109 3.895 1 84.5 348 ARG B O 1
ATOM 9211 N N . PHE B 1 349 ? 3.967 -9.93 3.697 1 84.25 349 PHE B N 1
ATOM 9212 C CA . PHE B 1 349 ? 3.195 -9.836 2.465 1 84.25 349 PHE B CA 1
ATOM 9213 C C . PHE B 1 349 ? 4.117 -9.695 1.259 1 84.25 349 PHE B C 1
ATOM 9215 O O . PHE B 1 349 ? 3.688 -9.875 0.117 1 84.25 349 PHE B O 1
ATOM 9222 N N . ALA B 1 350 ? 5.352 -9.414 1.425 1 85.88 350 ALA B N 1
ATOM 9223 C CA . ALA B 1 350 ? 6.281 -9.227 0.312 1 85.88 350 ALA B CA 1
ATOM 9224 C C . ALA B 1 350 ? 7.57 -10.008 0.537 1 85.88 350 ALA B C 1
ATOM 9226 O O . ALA B 1 350 ? 8.656 -9.547 0.177 1 85.88 350 ALA B O 1
ATOM 9227 N N . TYR B 1 351 ? 7.457 -11.125 1.086 1 85.38 351 TYR B N 1
ATOM 9228 C CA . TYR B 1 351 ? 8.586 -11.977 1.451 1 85.38 351 TYR B CA 1
ATOM 9229 C C . TYR B 1 351 ? 9.391 -12.375 0.219 1 85.38 351 TYR B C 1
ATOM 9231 O O . TYR B 1 351 ? 10.625 -12.352 0.242 1 85.38 351 TYR B O 1
ATOM 9239 N N . GLU B 1 352 ? 8.734 -12.664 -0.89 1 81.62 352 GLU B N 1
ATOM 9240 C CA . GLU B 1 352 ? 9.359 -13.188 -2.098 1 81.62 352 GLU B CA 1
ATOM 9241 C C . GLU B 1 352 ? 10.234 -12.133 -2.766 1 81.62 352 GLU B C 1
ATOM 9243 O O . GLU B 1 352 ? 11.203 -12.469 -3.451 1 81.62 352 GLU B O 1
ATOM 9248 N N . GLN B 1 353 ? 9.945 -10.883 -2.428 1 85.94 353 GLN B N 1
ATOM 9249 C CA . GLN B 1 353 ? 10.664 -9.797 -3.076 1 85.94 353 GLN B CA 1
ATOM 9250 C C . GLN B 1 353 ? 11.938 -9.445 -2.312 1 85.94 353 GLN B C 1
ATOM 9252 O O . GLN B 1 353 ? 12.828 -8.773 -2.848 1 85.94 353 GLN B O 1
ATOM 9257 N N . VAL B 1 354 ? 12.023 -9.938 -1.082 1 90.69 354 VAL B N 1
ATOM 9258 C CA . VAL B 1 354 ? 13.172 -9.586 -0.258 1 90.69 354 VAL B CA 1
ATOM 9259 C C . VAL B 1 354 ? 13.805 -10.859 0.309 1 90.69 354 VAL B C 1
ATOM 9261 O O . VAL B 1 354 ? 14.125 -10.922 1.498 1 90.69 354 VAL B O 1
ATOM 9264 N N . ARG B 1 355 ? 14.031 -11.812 -0.544 1 87.94 355 ARG B N 1
ATOM 9265 C CA . ARG B 1 355 ? 14.531 -13.102 -0.09 1 87.94 355 ARG B CA 1
ATOM 9266 C C . ARG B 1 355 ? 16.062 -13.094 0.028 1 87.94 355 ARG B C 1
ATOM 9268 O O . ARG B 1 355 ? 16.656 -14.047 0.53 1 87.94 355 ARG B O 1
ATOM 9275 N N . ASP B 1 356 ? 16.75 -12.047 -0.461 1 88.5 356 ASP B N 1
ATOM 9276 C CA . ASP B 1 356 ? 18.203 -11.984 -0.436 1 88.5 356 ASP B CA 1
ATOM 9277 C C . ASP B 1 356 ? 18.688 -10.695 0.228 1 88.5 356 ASP B C 1
ATOM 9279 O O . ASP B 1 356 ? 17.922 -9.75 0.391 1 88.5 356 ASP B O 1
ATOM 9283 N N . TYR B 1 357 ? 19.938 -10.656 0.587 1 91.06 357 TYR B N 1
ATOM 9284 C CA . TYR B 1 357 ? 20.516 -9.492 1.254 1 91.06 357 TYR B CA 1
ATOM 9285 C C . TYR B 1 357 ? 20.609 -8.312 0.301 1 91.06 357 TYR B C 1
ATOM 9287 O O . TYR B 1 357 ? 20.5 -7.156 0.723 1 91.06 357 TYR B O 1
ATOM 9295 N N . GLY B 1 358 ? 20.844 -8.641 -0.953 1 91.25 358 GLY B N 1
ATOM 9296 C CA . GLY B 1 358 ? 20.953 -7.59 -1.948 1 91.25 358 GLY B CA 1
ATOM 9297 C C . GLY B 1 358 ? 19.703 -6.73 -2.047 1 91.25 358 GLY B C 1
ATOM 9298 O O . GLY B 1 358 ? 19.797 -5.508 -2.168 1 91.25 358 GLY B O 1
ATOM 9299 N N . SER B 1 359 ? 18.578 -7.363 -1.934 1 92.38 359 SER B N 1
ATOM 9300 C CA . SER B 1 359 ? 17.312 -6.648 -2.004 1 92.38 359 SER B CA 1
ATOM 9301 C C . SER B 1 359 ? 17.156 -5.68 -0.834 1 92.38 359 SER B C 1
ATOM 9303 O O . SER B 1 359 ? 16.641 -4.574 -1.001 1 92.38 359 SER B O 1
ATOM 9305 N N . HIS B 1 360 ? 17.625 -6.066 0.357 1 94.12 360 HIS B N 1
ATOM 9306 C CA . HIS B 1 360 ? 17.547 -5.191 1.522 1 94.12 360 HIS B CA 1
ATOM 9307 C C . HIS B 1 360 ? 18.469 -3.996 1.379 1 94.12 360 HIS B C 1
ATOM 9309 O O . HIS B 1 360 ? 18.109 -2.875 1.746 1 94.12 360 HIS B O 1
ATOM 9315 N N . PHE B 1 361 ? 19.625 -4.25 0.812 1 94.38 361 PHE B N 1
ATOM 9316 C CA . PHE B 1 361 ? 20.578 -3.162 0.605 1 94.38 361 PHE B CA 1
ATOM 9317 C C . PHE B 1 361 ? 20.031 -2.145 -0.387 1 94.38 361 PHE B C 1
ATOM 9319 O O . PHE B 1 361 ? 20.188 -0.937 -0.199 1 94.38 361 PHE B O 1
ATOM 9326 N N . ILE B 1 362 ? 19.406 -2.639 -1.381 1 94.56 362 ILE B N 1
ATOM 9327 C CA . ILE B 1 362 ? 18.859 -1.752 -2.404 1 94.56 362 ILE B CA 1
ATOM 9328 C C . ILE B 1 362 ? 17.703 -0.94 -1.823 1 94.56 362 ILE B C 1
ATOM 9330 O O . ILE B 1 362 ? 17.688 0.287 -1.942 1 94.56 362 ILE B O 1
ATOM 9334 N N . LEU B 1 363 ? 16.766 -1.653 -1.163 1 95.81 363 LEU B N 1
ATOM 9335 C CA . LEU B 1 363 ? 15.562 -1.003 -0.64 1 95.81 363 LEU B CA 1
ATOM 9336 C C . LEU B 1 363 ? 15.93 0.086 0.362 1 95.81 363 LEU B C 1
ATOM 9338 O O . LEU B 1 363 ? 15.5 1.234 0.222 1 95.81 363 LEU B O 1
ATOM 9342 N N . HIS B 1 364 ? 16.734 -0.203 1.342 1 96.88 364 HIS B N 1
ATOM 9343 C CA . HIS B 1 364 ? 17.062 0.751 2.393 1 96.88 364 HIS B CA 1
ATOM 9344 C C . HIS B 1 364 ? 18.094 1.77 1.906 1 96.88 364 HIS B C 1
ATOM 9346 O O . HIS B 1 364 ? 18.062 2.928 2.33 1 96.88 364 HIS B O 1
ATOM 9352 N N . GLY B 1 365 ? 18.969 1.317 0.951 1 96.06 365 GLY B N 1
ATOM 9353 C CA . GLY B 1 365 ? 19.859 2.275 0.314 1 96.06 365 GLY B CA 1
ATOM 9354 C C . GLY B 1 365 ? 19.125 3.383 -0.414 1 96.06 365 GLY B C 1
ATOM 9355 O O . GLY B 1 365 ? 19.531 4.547 -0.362 1 96.06 365 GLY B O 1
ATOM 9356 N N . LEU B 1 366 ? 18.031 3.014 -1.078 1 96.62 366 LEU B N 1
ATOM 9357 C CA . LEU B 1 366 ? 17.219 3.996 -1.795 1 96.62 366 LEU B CA 1
ATOM 9358 C C . LEU B 1 366 ? 16.609 5.008 -0.83 1 96.62 366 LEU B C 1
ATOM 9360 O O . LEU B 1 366 ? 16.562 6.203 -1.127 1 96.62 366 LEU B O 1
ATOM 9364 N N . PHE B 1 367 ? 16.172 4.523 0.379 1 97.69 367 PHE B N 1
ATOM 9365 C CA . PHE B 1 367 ? 15.688 5.43 1.41 1 97.69 367 PHE B CA 1
ATOM 9366 C C . PHE B 1 367 ? 16.766 6.43 1.807 1 97.69 367 PHE B C 1
ATOM 9368 O O . PHE B 1 367 ? 16.516 7.637 1.839 1 97.69 367 PHE B O 1
ATOM 9375 N N . TRP B 1 368 ? 17.969 5.922 2.057 1 97 368 TRP B N 1
ATOM 9376 C CA . TRP B 1 368 ? 19.047 6.758 2.57 1 97 368 TRP B CA 1
ATOM 9377 C C . TRP B 1 368 ? 19.484 7.781 1.531 1 97 368 TRP B C 1
ATOM 9379 O O . TRP B 1 368 ? 19.75 8.938 1.865 1 97 368 TRP B O 1
ATOM 9389 N N . VAL B 1 369 ? 19.453 7.395 0.28 1 95.19 369 VAL B N 1
ATOM 9390 C CA . VAL B 1 369 ? 19.875 8.289 -0.798 1 95.19 369 VAL B CA 1
ATOM 9391 C C . VAL B 1 369 ? 18.875 9.43 -0.937 1 95.19 369 VAL B C 1
ATOM 9393 O O . VAL B 1 369 ? 19.266 10.602 -1.003 1 95.19 369 VAL B O 1
ATOM 9396 N N . ILE B 1 370 ? 17.609 9.125 -0.971 1 96.31 370 ILE B N 1
ATOM 9397 C CA . ILE B 1 370 ? 16.609 10.164 -1.176 1 96.31 370 ILE B CA 1
ATOM 9398 C C . ILE B 1 370 ? 16.531 11.062 0.058 1 96.31 370 ILE B C 1
ATOM 9400 O O . ILE B 1 370 ? 16.297 12.266 -0.054 1 96.31 370 ILE B O 1
ATOM 9404 N N . PHE B 1 371 ? 16.719 10.461 1.304 1 96.19 371 PHE B N 1
ATOM 9405 C CA . PHE B 1 371 ? 16.781 11.266 2.518 1 96.19 371 PHE B CA 1
ATOM 9406 C C . PHE B 1 371 ? 17.938 12.266 2.445 1 96.19 371 PHE B C 1
ATOM 9408 O O . PHE B 1 371 ? 17.766 13.445 2.764 1 96.19 371 PHE B O 1
ATOM 9415 N N . ALA B 1 372 ? 19.094 11.82 1.965 1 94.06 372 ALA B N 1
ATOM 9416 C CA . ALA B 1 372 ? 20.266 12.664 1.854 1 94.06 372 ALA B CA 1
ATOM 9417 C C . ALA B 1 372 ? 20.062 13.781 0.833 1 94.06 372 ALA B C 1
ATOM 9419 O O . ALA B 1 372 ? 20.422 14.93 1.076 1 94.06 372 ALA B O 1
ATOM 9420 N N . ILE B 1 373 ? 19.422 13.438 -0.269 1 92.88 373 ILE B N 1
ATOM 9421 C CA . ILE B 1 373 ? 19.141 14.43 -1.303 1 92.88 373 ILE B CA 1
ATOM 9422 C C . ILE B 1 373 ? 18.203 15.492 -0.747 1 92.88 373 ILE B C 1
ATOM 9424 O O . ILE B 1 373 ? 18.422 16.688 -0.951 1 92.88 373 ILE B O 1
ATOM 9428 N N . GLY B 1 374 ? 17.172 15.039 -0.075 1 90.56 374 GLY B N 1
ATOM 9429 C CA . GLY B 1 374 ? 16.234 15.977 0.532 1 90.56 374 GLY B CA 1
ATOM 9430 C C . GLY B 1 374 ? 16.906 16.906 1.528 1 90.56 374 GLY B C 1
ATOM 9431 O O . GLY B 1 374 ? 16.641 18.125 1.524 1 90.56 374 GLY B O 1
ATOM 9432 N N . LEU B 1 375 ? 17.781 16.391 2.371 1 88.94 375 LEU B N 1
ATOM 9433 C CA . LEU B 1 375 ? 18.469 17.188 3.377 1 88.94 375 LEU B CA 1
ATOM 9434 C C . LEU B 1 375 ? 19.391 18.219 2.719 1 88.94 375 LEU B C 1
ATOM 9436 O O . LEU B 1 375 ? 19.453 19.375 3.16 1 88.94 375 LEU B O 1
ATOM 9440 N N . VAL B 1 376 ? 20.062 17.812 1.666 1 87.88 376 VAL B N 1
ATOM 9441 C CA . VAL B 1 376 ? 20.984 18.703 0.962 1 87.88 376 VAL B CA 1
ATOM 9442 C C . VAL B 1 376 ? 20.203 19.828 0.296 1 87.88 376 VAL B C 1
ATOM 9444 O O . VAL B 1 376 ? 20.594 21 0.374 1 87.88 376 VAL B O 1
ATOM 9447 N N . ILE B 1 377 ? 19.078 19.453 -0.281 1 85.38 377 ILE B N 1
ATOM 9448 C CA . ILE B 1 377 ? 18.25 20.438 -0.969 1 85.38 377 ILE B CA 1
ATOM 9449 C C . ILE B 1 377 ? 17.672 21.422 0.046 1 85.38 377 ILE B C 1
ATOM 9451 O O . ILE B 1 377 ? 17.609 22.625 -0.206 1 85.38 377 ILE B O 1
ATOM 9455 N N . MET B 1 378 ? 17.297 20.922 1.14 1 79.75 378 MET B N 1
ATOM 9456 C CA . MET B 1 378 ? 16.734 21.781 2.178 1 79.75 378 MET B CA 1
ATOM 9457 C C . MET B 1 378 ? 17.797 22.719 2.748 1 79.75 378 MET B C 1
ATOM 9459 O O . MET B 1 378 ? 17.5 23.859 3.084 1 79.75 378 MET B O 1
ATOM 9463 N N . LYS B 1 379 ? 19.016 22.25 2.82 1 77.12 379 LYS B N 1
ATOM 9464 C CA . LYS B 1 379 ? 20.094 23.078 3.342 1 77.12 379 LYS B CA 1
ATOM 9465 C C . LYS B 1 379 ? 20.516 24.141 2.332 1 77.12 379 LYS B C 1
ATOM 9467 O O . LYS B 1 379 ? 20.969 25.219 2.711 1 77.12 379 LYS B O 1
ATOM 9472 N N . LEU B 1 380 ? 20.422 23.734 1.085 1 70.75 380 LEU B N 1
ATOM 9473 C CA . LEU B 1 380 ? 20.797 24.672 0.034 1 70.75 380 LEU B CA 1
ATOM 9474 C C . LEU B 1 380 ? 19.719 25.734 -0.16 1 70.75 380 LEU B C 1
ATOM 9476 O O . LEU B 1 380 ? 19.859 26.609 -1.019 1 70.75 380 LEU B O 1
ATOM 9480 N N . ASN B 1 381 ? 18.688 25.562 0.539 1 59.25 381 ASN B N 1
ATOM 9481 C CA . ASN B 1 381 ? 17.609 26.547 0.383 1 59.25 381 ASN B CA 1
ATOM 9482 C C . ASN B 1 381 ? 18.125 27.969 0.579 1 59.25 381 ASN B C 1
ATOM 9484 O O . ASN B 1 381 ? 17.953 28.547 1.647 1 59.25 381 ASN B O 1
ATOM 9488 N N . PRO B 1 382 ? 19.203 28.297 -0.176 1 49.34 382 PRO B N 1
ATOM 9489 C CA . PRO B 1 382 ? 19.547 29.703 -0.027 1 49.34 382 PRO B CA 1
ATOM 9490 C C . PRO B 1 382 ? 18.328 30.625 -0.044 1 49.34 382 PRO B C 1
ATOM 9492 O O . PRO B 1 382 ? 18.406 31.766 0.411 1 49.34 382 PRO B O 1
ATOM 9495 N N . LEU B 1 383 ? 17.438 30.359 -1.018 1 44.53 383 LEU B N 1
ATOM 9496 C CA . LEU B 1 383 ? 16.469 31.297 -1.573 1 44.53 383 LEU B CA 1
ATOM 9497 C C . LEU B 1 383 ? 15.281 31.484 -0.627 1 44.53 383 LEU B C 1
ATOM 9499 O O . LEU B 1 383 ? 14.25 30.828 -0.784 1 44.53 383 LEU B O 1
ATOM 9503 N N . ARG B 1 384 ? 15.375 31.312 0.549 1 50.69 384 ARG B N 1
ATOM 9504 C CA . ARG B 1 384 ? 14.328 31.938 1.353 1 50.69 384 ARG B CA 1
ATOM 9505 C C . ARG B 1 384 ? 13.805 33.219 0.688 1 50.69 384 ARG B C 1
ATOM 9507 O O . ARG B 1 384 ? 12.922 33.875 1.224 1 50.69 384 ARG B O 1
ATOM 9514 N N . VAL B 1 385 ? 14.555 33.5 -0.341 1 45.75 385 VAL B N 1
ATOM 9515 C CA . VAL B 1 385 ? 14.227 34.75 -1.007 1 45.75 385 VAL B CA 1
ATOM 9516 C C . VAL B 1 385 ? 12.875 34.625 -1.694 1 45.75 385 VAL B C 1
ATOM 9518 O O . VAL B 1 385 ? 12.086 35.562 -1.694 1 45.75 385 VAL B O 1
ATOM 9521 N N . TYR B 1 386 ? 12.578 33.469 -2.342 1 48.94 386 TYR B N 1
ATOM 9522 C CA . TYR B 1 386 ? 11.398 33.562 -3.197 1 48.94 386 TYR B CA 1
ATOM 9523 C C . TYR B 1 386 ? 10.219 32.844 -2.566 1 48.94 386 TYR B C 1
ATOM 9525 O O . TYR B 1 386 ? 9.203 32.594 -3.225 1 48.94 386 TYR B O 1
ATOM 9533 N N . ASP B 1 387 ? 10.148 32.625 -1.25 1 58.44 387 ASP B N 1
ATOM 9534 C CA . ASP B 1 387 ? 9.008 32.062 -0.536 1 58.44 387 ASP B CA 1
ATOM 9535 C C . ASP B 1 387 ? 8.594 30.734 -1.119 1 58.44 387 ASP B C 1
ATOM 9537 O O . ASP B 1 387 ? 7.406 30.406 -1.19 1 58.44 387 ASP B O 1
ATOM 9541 N N . ILE B 1 388 ? 9.586 30.094 -1.949 1 64.25 388 ILE B N 1
ATOM 9542 C CA . ILE B 1 388 ? 9.234 28.781 -2.48 1 64.25 388 ILE B CA 1
ATOM 9543 C C . ILE B 1 388 ? 9.867 27.688 -1.619 1 64.25 388 ILE B C 1
ATOM 9545 O O . ILE B 1 388 ? 11 27.828 -1.161 1 64.25 388 ILE B O 1
ATOM 9549 N N . SER B 1 389 ? 9.094 26.703 -1.317 1 72 389 SER B N 1
ATOM 9550 C CA . SER B 1 389 ? 9.602 25.531 -0.592 1 72 389 SER B CA 1
ATOM 9551 C C . SER B 1 389 ? 10.5 24.672 -1.479 1 72 389 SER B C 1
ATOM 9553 O O . SER B 1 389 ? 10.078 24.25 -2.555 1 72 389 SER B O 1
ATOM 9555 N N . PHE B 1 390 ? 11.75 24.531 -1.219 1 77.12 390 PHE B N 1
ATOM 9556 C CA . PHE B 1 390 ? 12.727 23.797 -2.016 1 77.12 390 PHE B CA 1
ATOM 9557 C C . PHE B 1 390 ? 12.406 22.312 -2.039 1 77.12 390 PHE B C 1
ATOM 9559 O O . PHE B 1 390 ? 13 21.547 -2.803 1 77.12 390 PHE B O 1
ATOM 9566 N N . ILE B 1 391 ? 11.414 21.953 -1.301 1 81.12 391 ILE B N 1
ATOM 9567 C CA . ILE B 1 391 ? 10.992 20.562 -1.315 1 81.12 391 ILE B CA 1
ATOM 9568 C C . ILE B 1 391 ? 10.445 20.203 -2.693 1 81.12 391 ILE B C 1
ATOM 9570 O O . ILE B 1 391 ? 10.469 19.031 -3.094 1 81.12 391 ILE B O 1
ATOM 9574 N N . LEU B 1 392 ? 10.062 21.219 -3.488 1 86.81 392 LEU B N 1
ATOM 9575 C CA . LEU B 1 392 ? 9.477 21.031 -4.809 1 86.81 392 LEU B CA 1
ATOM 9576 C C . LEU B 1 392 ? 10.516 20.484 -5.789 1 86.81 392 LEU B C 1
ATOM 9578 O O . LEU B 1 392 ? 10.156 19.922 -6.828 1 86.81 392 LEU B O 1
ATOM 9582 N N . PHE B 1 393 ? 11.828 20.562 -5.344 1 87.31 393 PHE B N 1
ATOM 9583 C CA . PHE B 1 393 ? 12.906 20.141 -6.234 1 87.31 393 PHE B CA 1
ATOM 9584 C C . PHE B 1 393 ? 13.344 18.719 -5.93 1 87.31 393 PHE B C 1
ATOM 9586 O O . PHE B 1 393 ? 14.117 18.125 -6.684 1 87.31 393 PHE B O 1
ATOM 9593 N N . VAL B 1 394 ? 12.883 18.188 -4.867 1 90.94 394 VAL B N 1
ATOM 9594 C CA . VAL B 1 394 ? 13.305 16.859 -4.48 1 90.94 394 VAL B CA 1
ATOM 9595 C C . VAL B 1 394 ? 12.719 15.828 -5.449 1 90.94 394 VAL B C 1
ATOM 9597 O O . VAL B 1 394 ? 11.508 15.781 -5.656 1 90.94 394 VAL B O 1
ATOM 9600 N N . PRO B 1 395 ? 13.477 14.969 -6.031 1 94.25 395 PRO B N 1
ATOM 9601 C CA . PRO B 1 395 ? 13.016 14.023 -7.047 1 94.25 395 PRO B CA 1
ATOM 9602 C C . PRO B 1 395 ? 12.391 12.773 -6.445 1 94.25 395 PRO B C 1
ATOM 9604 O O . PRO B 1 395 ? 12.938 11.672 -6.574 1 94.25 395 PRO B O 1
ATOM 9607 N N . PHE B 1 396 ? 11.219 12.867 -5.973 1 95.44 396 PHE B N 1
ATOM 9608 C CA . PHE B 1 396 ? 10.523 11.758 -5.324 1 95.44 396 PHE B CA 1
ATOM 9609 C C . PHE B 1 396 ? 10.203 10.656 -6.328 1 95.44 396 PHE B C 1
ATOM 9611 O O . PHE B 1 396 ? 10.109 9.484 -5.961 1 95.44 396 PHE B O 1
ATOM 9618 N N . GLY B 1 397 ? 10.117 11.062 -7.586 1 95.38 397 GLY B N 1
ATOM 9619 C CA . GLY B 1 397 ? 9.688 10.141 -8.617 1 95.38 397 GLY B CA 1
ATOM 9620 C C . GLY B 1 397 ? 10.664 8.992 -8.836 1 95.38 397 GLY B C 1
ATOM 9621 O O . GLY B 1 397 ? 10.25 7.867 -9.133 1 95.38 397 GLY B O 1
ATOM 9622 N N . PHE B 1 398 ? 11.953 9.242 -8.719 1 95.25 398 PHE B N 1
ATOM 9623 C CA . PHE B 1 398 ? 12.914 8.172 -8.977 1 95.25 398 PHE B CA 1
ATOM 9624 C C . PHE B 1 398 ? 12.766 7.055 -7.953 1 95.25 398 PHE B C 1
ATOM 9626 O O . PHE B 1 398 ? 13 5.887 -8.266 1 95.25 398 PHE B O 1
ATOM 9633 N N . PHE B 1 399 ? 12.414 7.418 -6.688 1 96.62 399 PHE B N 1
ATOM 9634 C CA . PHE B 1 399 ? 12.195 6.445 -5.625 1 96.62 399 PHE B CA 1
ATOM 9635 C C . PHE B 1 399 ? 11.07 5.488 -5.988 1 96.62 399 PHE B C 1
ATOM 9637 O O . PHE B 1 399 ? 11.188 4.273 -5.809 1 96.62 399 PHE B O 1
ATOM 9644 N N . GLY B 1 400 ? 9.953 6.066 -6.527 1 94.94 400 GLY B N 1
ATOM 9645 C CA . GLY B 1 400 ? 8.82 5.25 -6.949 1 94.94 400 GLY B CA 1
ATOM 9646 C C . GLY B 1 400 ? 9.148 4.352 -8.125 1 94.94 400 GLY B C 1
ATOM 9647 O O . GLY B 1 400 ? 8.742 3.188 -8.156 1 94.94 400 GLY B O 1
ATOM 9648 N N . ILE B 1 401 ? 9.922 4.844 -9.031 1 93.25 401 ILE B N 1
ATOM 9649 C CA . ILE B 1 401 ? 10.273 4.082 -10.219 1 93.25 401 ILE B CA 1
ATOM 9650 C C . ILE B 1 401 ? 11.148 2.889 -9.836 1 93.25 401 ILE B C 1
ATOM 9652 O O . ILE B 1 401 ? 10.852 1.75 -10.203 1 93.25 401 ILE B O 1
ATOM 9656 N N . LEU B 1 402 ? 12.141 3.137 -9.062 1 94.25 402 LEU B N 1
ATOM 9657 C CA . LEU B 1 402 ? 13.109 2.094 -8.75 1 94.25 402 LEU B CA 1
ATOM 9658 C C . LEU B 1 402 ? 12.516 1.067 -7.793 1 94.25 402 LEU B C 1
ATOM 9660 O O . LEU B 1 402 ? 12.734 -0.135 -7.949 1 94.25 402 LEU B O 1
ATOM 9664 N N . THR B 1 403 ? 11.75 1.532 -6.797 1 94.75 403 THR B N 1
ATOM 9665 C CA . THR B 1 403 ? 11.125 0.569 -5.902 1 94.75 403 THR B CA 1
ATOM 9666 C C . THR B 1 403 ? 10.086 -0.268 -6.652 1 94.75 403 THR B C 1
ATOM 9668 O O . THR B 1 403 ? 9.914 -1.454 -6.363 1 94.75 403 THR B O 1
ATOM 9671 N N . GLY B 1 404 ? 9.43 0.382 -7.602 1 91.12 404 GLY B N 1
ATOM 9672 C CA . GLY B 1 404 ? 8.492 -0.367 -8.43 1 91.12 404 GLY B CA 1
ATOM 9673 C C . GLY B 1 404 ? 9.172 -1.385 -9.32 1 91.12 404 GLY B C 1
ATOM 9674 O O . GLY B 1 404 ? 8.703 -2.518 -9.453 1 91.12 404 GLY B O 1
ATOM 9675 N N . GLN B 1 405 ? 10.258 -1.007 -9.836 1 87.25 405 GLN B N 1
ATOM 9676 C CA . GLN B 1 405 ? 10.977 -1.862 -10.773 1 87.25 405 GLN B CA 1
ATOM 9677 C C . GLN B 1 405 ? 11.609 -3.053 -10.055 1 87.25 405 GLN B C 1
ATOM 9679 O O . GLN B 1 405 ? 11.594 -4.172 -10.57 1 87.25 405 GLN B O 1
ATOM 9684 N N . PHE B 1 406 ? 12.078 -2.834 -8.883 1 88.94 406 PHE B N 1
ATOM 9685 C CA . PHE B 1 406 ? 12.852 -3.877 -8.219 1 88.94 406 PHE B CA 1
ATOM 9686 C C . PHE B 1 406 ? 11.961 -4.727 -7.328 1 88.94 406 PHE B C 1
ATOM 9688 O O . PHE B 1 406 ? 12.219 -5.914 -7.125 1 88.94 406 PHE B O 1
ATOM 9695 N N . PHE B 1 407 ? 10.883 -4.129 -6.777 1 90.44 407 PHE B N 1
ATOM 9696 C CA . PHE B 1 407 ? 10.203 -4.852 -5.711 1 90.44 407 PHE B CA 1
ATOM 9697 C C . PHE B 1 407 ? 8.719 -5.027 -6.035 1 90.44 407 PHE B C 1
ATOM 9699 O O . PHE B 1 407 ? 8.039 -5.844 -5.414 1 90.44 407 PHE B O 1
ATOM 9706 N N . GLY B 1 408 ? 8.203 -4.262 -6.879 1 88.38 408 GLY B N 1
ATOM 9707 C CA . GLY B 1 408 ? 6.789 -4.379 -7.199 1 88.38 408 GLY B CA 1
ATOM 9708 C C . GLY B 1 408 ? 5.918 -3.406 -6.434 1 88.38 408 GLY B C 1
ATOM 9709 O O . GLY B 1 408 ? 6.426 -2.539 -5.719 1 88.38 408 GLY B O 1
ATOM 9710 N N . ALA B 1 409 ? 4.629 -3.559 -6.52 1 89.75 409 ALA B N 1
ATOM 9711 C CA . ALA B 1 409 ? 3.67 -2.549 -6.082 1 89.75 409 ALA B CA 1
ATOM 9712 C C . ALA B 1 409 ? 3.543 -2.531 -4.562 1 89.75 409 ALA B C 1
ATOM 9714 O O . ALA B 1 409 ? 3.395 -1.466 -3.959 1 89.75 409 ALA B O 1
ATOM 9715 N N . ARG B 1 410 ? 3.615 -3.693 -3.887 1 90.31 410 ARG B N 1
ATOM 9716 C CA . ARG B 1 410 ? 3.416 -3.791 -2.445 1 90.31 410 ARG B CA 1
ATOM 9717 C C . ARG B 1 410 ? 4.477 -2.998 -1.689 1 90.31 410 ARG B C 1
ATOM 9719 O O . ARG B 1 410 ? 4.148 -2.145 -0.862 1 90.31 410 ARG B O 1
ATOM 9726 N N . ILE B 1 411 ? 5.699 -3.219 -2.09 1 93.19 411 ILE B N 1
ATOM 9727 C CA . ILE B 1 411 ? 6.805 -2.566 -1.396 1 93.19 411 ILE B CA 1
ATOM 9728 C C . ILE B 1 411 ? 6.891 -1.104 -1.822 1 93.19 411 ILE B C 1
ATOM 9730 O O . ILE B 1 411 ? 7.137 -0.223 -0.996 1 93.19 411 ILE B O 1
ATOM 9734 N N . ALA B 1 412 ? 6.641 -0.845 -3.088 1 94.06 412 ALA B N 1
ATOM 9735 C CA . ALA B 1 412 ? 6.715 0.527 -3.584 1 94.06 412 ALA B CA 1
ATOM 9736 C C . ALA B 1 412 ? 5.703 1.423 -2.873 1 94.06 412 ALA B C 1
ATOM 9738 O O . ALA B 1 412 ? 6.031 2.543 -2.471 1 94.06 412 ALA B O 1
ATOM 9739 N N . LEU B 1 413 ? 4.492 0.956 -2.688 1 92.94 413 LEU B N 1
ATOM 9740 C CA . LEU B 1 413 ? 3.447 1.735 -2.033 1 92.94 413 LEU B CA 1
ATOM 9741 C C . LEU B 1 413 ? 3.77 1.946 -0.559 1 92.94 413 LEU B C 1
ATOM 9743 O O . LEU B 1 413 ? 3.645 3.061 -0.045 1 92.94 413 LEU B O 1
ATOM 9747 N N . SER B 1 414 ? 4.152 0.879 0.128 1 94.19 414 SER B N 1
ATOM 9748 C CA . SER B 1 414 ? 4.473 0.982 1.548 1 94.19 414 SER B CA 1
ATOM 9749 C C . SER B 1 414 ? 5.68 1.886 1.778 1 94.19 414 SER B C 1
ATOM 9751 O O . SER B 1 414 ? 5.688 2.697 2.707 1 94.19 414 SER B O 1
ATOM 9753 N N . ALA B 1 415 ? 6.691 1.734 0.91 1 95.88 415 ALA B N 1
ATOM 9754 C CA . ALA B 1 415 ? 7.867 2.596 1.004 1 95.88 415 ALA B CA 1
ATOM 9755 C C . ALA B 1 415 ? 7.5 4.055 0.745 1 95.88 415 ALA B C 1
ATOM 9757 O O . ALA B 1 415 ? 8.078 4.961 1.345 1 95.88 415 ALA B O 1
ATOM 9758 N N . GLY B 1 416 ? 6.539 4.23 -0.209 1 96.06 416 GLY B N 1
ATOM 9759 C CA . GLY B 1 416 ? 6.074 5.578 -0.488 1 96.06 416 GLY B CA 1
ATOM 9760 C C . GLY B 1 416 ? 5.43 6.246 0.711 1 96.06 416 GLY B C 1
ATOM 9761 O O . GLY B 1 416 ? 5.578 7.453 0.91 1 96.06 416 GLY B O 1
ATOM 9762 N N . ILE B 1 417 ? 4.734 5.465 1.545 1 96.31 417 ILE B N 1
ATOM 9763 C CA . ILE B 1 417 ? 4.105 5.973 2.758 1 96.31 417 ILE B CA 1
ATOM 9764 C C . ILE B 1 417 ? 5.18 6.457 3.732 1 96.31 417 ILE B C 1
ATOM 9766 O O . ILE B 1 417 ? 5.098 7.566 4.258 1 96.31 417 ILE B O 1
ATOM 9770 N N . TYR B 1 418 ? 6.219 5.633 3.938 1 97.5 418 TYR B N 1
ATOM 9771 C CA . TYR B 1 418 ? 7.301 5.984 4.852 1 97.5 418 TYR B CA 1
ATOM 9772 C C . TYR B 1 418 ? 8.031 7.238 4.375 1 97.5 418 TYR B C 1
ATOM 9774 O O . TYR B 1 418 ? 8.32 8.133 5.168 1 97.5 418 TYR B O 1
ATOM 9782 N N . LEU B 1 419 ? 8.281 7.23 3.051 1 97.31 419 LEU B N 1
ATOM 9783 C CA . LEU B 1 419 ? 8.953 8.367 2.434 1 97.31 419 LEU B CA 1
ATOM 9784 C C . LEU B 1 419 ? 8.156 9.648 2.65 1 97.31 419 LEU B C 1
ATOM 9786 O O . LEU B 1 419 ? 8.727 10.688 3.006 1 97.31 419 LEU B O 1
ATOM 9790 N N . SER B 1 420 ? 6.852 9.578 2.418 1 97.12 420 SER B N 1
ATOM 9791 C CA . SER B 1 420 ? 5.992 10.75 2.504 1 97.12 420 SER B CA 1
ATOM 9792 C C . SER B 1 420 ? 5.941 11.297 3.926 1 97.12 420 SER B C 1
ATOM 9794 O O . SER B 1 420 ? 6.004 12.508 4.133 1 97.12 420 SER B O 1
ATOM 9796 N N . ILE B 1 421 ? 5.875 10.414 4.953 1 97.19 421 ILE B N 1
ATOM 9797 C CA . ILE B 1 421 ? 5.797 10.844 6.344 1 97.19 421 ILE B CA 1
ATOM 9798 C C . ILE B 1 421 ? 7.141 11.43 6.781 1 97.19 421 ILE B C 1
ATOM 9800 O O . ILE B 1 421 ? 7.188 12.398 7.535 1 97.19 421 ILE B O 1
ATOM 9804 N N . PHE B 1 422 ? 8.273 10.914 6.301 1 97.38 422 PHE B N 1
ATOM 9805 C CA . PHE B 1 422 ? 9.602 11.438 6.594 1 97.38 422 PHE B CA 1
ATOM 9806 C C . PHE B 1 422 ? 9.727 12.883 6.141 1 97.38 422 PHE B C 1
ATOM 9808 O O . PHE B 1 422 ? 10.125 13.75 6.918 1 97.38 422 PHE B O 1
ATOM 9815 N N . PHE B 1 423 ? 9.375 13.117 4.891 1 94.69 423 PHE B N 1
ATOM 9816 C CA . PHE B 1 423 ? 9.555 14.461 4.348 1 94.69 423 PHE B CA 1
ATOM 9817 C C . PHE B 1 423 ? 8.523 15.422 4.934 1 94.69 423 PHE B C 1
ATOM 9819 O O . PHE B 1 423 ? 8.781 16.625 5.055 1 94.69 423 PHE B O 1
ATOM 9826 N N . TYR B 1 424 ? 7.355 14.844 5.293 1 94.94 424 TYR B N 1
ATOM 9827 C CA . TYR B 1 424 ? 6.348 15.633 5.996 1 94.94 424 TYR B CA 1
ATOM 9828 C C . TYR B 1 424 ? 6.906 16.188 7.297 1 94.94 424 TYR B C 1
ATOM 9830 O O . TYR B 1 424 ? 6.754 17.391 7.582 1 94.94 424 TYR B O 1
ATOM 9838 N N . ILE B 1 425 ? 7.586 15.336 8.055 1 92.38 425 ILE B N 1
ATOM 9839 C CA . ILE B 1 425 ? 8.164 15.75 9.328 1 92.38 425 ILE B CA 1
ATOM 9840 C C . ILE B 1 425 ? 9.391 16.625 9.078 1 92.38 425 ILE B C 1
ATOM 9842 O O . ILE B 1 425 ? 9.578 17.656 9.75 1 92.38 425 ILE B O 1
ATOM 9846 N N . LEU B 1 426 ? 10.203 16.312 8.094 1 90.44 426 LEU B N 1
ATOM 9847 C CA . LEU B 1 426 ? 11.422 17.047 7.781 1 90.44 426 LEU B CA 1
ATOM 9848 C C . LEU B 1 426 ? 11.117 18.5 7.465 1 90.44 426 LEU B C 1
ATOM 9850 O O . LEU B 1 426 ? 11.891 19.406 7.836 1 90.44 426 LEU B O 1
ATOM 9854 N N . THR B 1 427 ? 9.961 18.797 6.805 1 87.75 427 THR B N 1
ATOM 9855 C CA . THR B 1 427 ? 9.625 20.141 6.355 1 87.75 427 THR B CA 1
ATOM 9856 C C . THR B 1 427 ? 8.797 20.875 7.406 1 87.75 427 THR B C 1
ATOM 9858 O O . THR B 1 427 ? 8.258 21.953 7.145 1 87.75 427 THR B O 1
ATOM 9861 N N . GLY B 1 428 ? 8.625 20.375 8.57 1 86.81 428 GLY B N 1
ATOM 9862 C CA . GLY B 1 428 ? 7.801 21 9.586 1 86.81 428 GLY B CA 1
ATOM 9863 C C . GLY B 1 428 ? 6.316 20.844 9.336 1 86.81 428 GLY B C 1
ATOM 9864 O O . GLY B 1 428 ? 5.551 21.797 9.477 1 86.81 428 GLY B O 1
ATOM 9865 N N . PHE B 1 429 ? 5.902 19.641 8.68 1 89.25 429 PHE B N 1
ATOM 9866 C CA . PHE B 1 429 ? 4.512 19.266 8.461 1 89.25 429 PHE B CA 1
ATOM 9867 C C . PHE B 1 429 ? 3.887 20.125 7.363 1 89.25 429 PHE B C 1
ATOM 9869 O O . PHE B 1 429 ? 2.801 20.672 7.543 1 89.25 429 PHE B O 1
ATOM 9876 N N . ASP B 1 430 ? 4.66 20.266 6.273 1 89 430 ASP B N 1
ATOM 9877 C CA . ASP B 1 430 ? 4.172 20.922 5.066 1 89 430 ASP B CA 1
ATOM 9878 C C . ASP B 1 430 ? 3.268 20 4.262 1 89 430 ASP B C 1
ATOM 9880 O O . ASP B 1 430 ? 3.695 18.922 3.84 1 89 430 ASP B O 1
ATOM 9884 N N . ASN B 1 431 ? 2.033 20.422 4 1 90.81 431 ASN B N 1
ATOM 9885 C CA . ASN B 1 431 ? 1.043 19.578 3.33 1 90.81 431 ASN B CA 1
ATOM 9886 C C . ASN B 1 431 ? 1.473 19.234 1.906 1 90.81 431 ASN B C 1
ATOM 9888 O O . ASN B 1 431 ? 1.211 18.125 1.426 1 90.81 431 ASN B O 1
ATOM 9892 N N . GLN B 1 432 ? 2.141 20.156 1.258 1 89.25 432 GLN B N 1
ATOM 9893 C CA . GLN B 1 432 ? 2.562 19.938 -0.12 1 89.25 432 GLN B CA 1
ATOM 9894 C C . GLN B 1 432 ? 3.643 18.859 -0.193 1 89.25 432 GLN B C 1
ATOM 9896 O O . GLN B 1 432 ? 3.619 18.016 -1.085 1 89.25 432 GLN B O 1
ATOM 9901 N N . SER B 1 433 ? 4.586 18.922 0.774 1 91.62 433 SER B N 1
ATOM 9902 C CA . SER B 1 433 ? 5.656 17.922 0.789 1 91.62 433 SER B CA 1
ATOM 9903 C C . SER B 1 433 ? 5.105 16.516 0.979 1 91.62 433 SER B C 1
ATOM 9905 O O . SER B 1 433 ? 5.574 15.57 0.346 1 91.62 433 SER B O 1
ATOM 9907 N N . LEU B 1 434 ? 4.113 16.391 1.857 1 95.12 434 LEU B N 1
ATOM 9908 C CA . LEU B 1 434 ? 3.482 15.102 2.117 1 95.12 434 LEU B CA 1
ATOM 9909 C C . LEU B 1 434 ? 2.861 14.539 0.844 1 95.12 434 LEU B C 1
ATOM 9911 O O . LEU B 1 434 ? 3.143 13.398 0.464 1 95.12 434 LEU B O 1
ATOM 9915 N N . MET B 1 435 ? 2.088 15.367 0.19 1 95.12 435 MET B N 1
ATOM 9916 C CA . MET B 1 435 ? 1.315 14.906 -0.963 1 95.12 435 MET B CA 1
ATOM 9917 C C . MET B 1 435 ? 2.219 14.688 -2.172 1 95.12 435 MET B C 1
ATOM 9919 O O . MET B 1 435 ? 2.033 13.734 -2.926 1 95.12 435 MET B O 1
ATOM 9923 N N . LEU B 1 436 ? 3.209 15.562 -2.352 1 94 436 LEU B N 1
ATOM 9924 C CA . LEU B 1 436 ? 4.113 15.43 -3.488 1 94 436 LEU B CA 1
ATOM 9925 C C . LEU B 1 436 ? 4.941 14.156 -3.371 1 94 436 LEU B C 1
ATOM 9927 O O . LEU B 1 436 ? 5.125 13.438 -4.355 1 94 436 LEU B O 1
ATOM 9931 N N . ALA B 1 437 ? 5.453 13.906 -2.174 1 95.75 437 ALA B N 1
ATOM 9932 C CA . ALA B 1 437 ? 6.234 12.688 -1.974 1 95.75 437 ALA B CA 1
ATOM 9933 C C . ALA B 1 437 ? 5.387 11.445 -2.221 1 95.75 437 ALA B C 1
ATOM 9935 O O . ALA B 1 437 ? 5.824 10.516 -2.906 1 95.75 437 ALA B O 1
ATOM 9936 N N . LEU B 1 438 ? 4.16 11.445 -1.708 1 96.25 438 LEU B N 1
ATOM 9937 C CA . LEU B 1 438 ? 3.273 10.297 -1.816 1 96.25 438 LEU B CA 1
ATOM 9938 C C . LEU B 1 438 ? 2.834 10.078 -3.262 1 96.25 438 LEU B C 1
ATOM 9940 O O . LEU B 1 438 ? 2.973 8.984 -3.801 1 96.25 438 LEU B O 1
ATOM 9944 N N . THR B 1 439 ? 2.367 11.133 -3.906 1 94.44 439 THR B N 1
ATOM 9945 C CA . THR B 1 439 ? 1.801 11 -5.246 1 94.44 439 THR B CA 1
ATOM 9946 C C . THR B 1 439 ? 2.902 10.773 -6.277 1 94.44 439 THR B C 1
ATOM 9948 O O . THR B 1 439 ? 2.695 10.07 -7.27 1 94.44 439 THR B O 1
ATOM 9951 N N . SER B 1 440 ? 4.055 11.375 -6.074 1 94.31 440 SER B N 1
ATOM 9952 C CA . SER B 1 440 ? 5.172 11.125 -6.98 1 94.31 440 SER B CA 1
ATOM 9953 C C . SER B 1 440 ? 5.641 9.68 -6.891 1 94.31 440 SER B C 1
ATOM 9955 O O . SER B 1 440 ? 6.016 9.078 -7.902 1 94.31 440 SER B O 1
ATOM 9957 N N . ALA B 1 441 ? 5.656 9.211 -5.652 1 93.44 441 ALA B N 1
ATOM 9958 C CA . ALA B 1 441 ? 6.039 7.809 -5.473 1 93.44 441 ALA B CA 1
ATOM 9959 C C . ALA B 1 441 ? 5.055 6.875 -6.172 1 93.44 441 ALA B C 1
ATOM 9961 O O . ALA B 1 441 ? 5.457 5.91 -6.82 1 93.44 441 ALA B O 1
ATOM 9962 N N . ILE B 1 442 ? 3.783 7.148 -6.078 1 93.69 442 ILE B N 1
ATOM 9963 C CA . ILE B 1 442 ? 2.752 6.328 -6.707 1 93.69 442 ILE B CA 1
ATOM 9964 C C . ILE B 1 442 ? 2.836 6.465 -8.227 1 93.69 442 ILE B C 1
ATOM 9966 O O . ILE B 1 442 ? 2.76 5.469 -8.945 1 93.69 442 ILE B O 1
ATOM 9970 N N . ALA B 1 443 ? 3.02 7.711 -8.688 1 93.69 443 ALA B N 1
ATOM 9971 C CA . ALA B 1 443 ? 3.17 7.941 -10.125 1 93.69 443 ALA B CA 1
ATOM 9972 C C . ALA B 1 443 ? 4.41 7.234 -10.664 1 93.69 443 ALA B C 1
ATOM 9974 O O . ALA B 1 443 ? 4.395 6.711 -11.781 1 93.69 443 ALA B O 1
ATOM 9975 N N . GLY B 1 444 ? 5.473 7.301 -9.883 1 93.25 444 GLY B N 1
ATOM 9976 C CA . GLY B 1 444 ? 6.672 6.574 -10.266 1 93.25 444 GLY B CA 1
ATOM 9977 C C . GLY B 1 444 ? 6.453 5.078 -10.383 1 93.25 444 GLY B C 1
ATOM 9978 O O . GLY B 1 444 ? 6.969 4.441 -11.305 1 93.25 444 GLY B O 1
ATOM 9979 N N . LEU B 1 445 ? 5.715 4.5 -9.445 1 91.69 445 LEU B N 1
ATOM 9980 C CA . LEU B 1 445 ? 5.348 3.092 -9.508 1 91.69 445 LEU B CA 1
ATOM 9981 C C . LEU B 1 445 ? 4.602 2.783 -10.805 1 91.69 445 LEU B C 1
ATOM 9983 O O . LEU B 1 445 ? 4.891 1.785 -11.469 1 91.69 445 LEU B O 1
ATOM 9987 N N . TYR B 1 446 ? 3.725 3.631 -11.172 1 89.19 446 TYR B N 1
ATOM 9988 C CA . TYR B 1 446 ? 2.977 3.447 -12.414 1 89.19 446 TYR B CA 1
ATOM 9989 C C . TYR B 1 446 ? 3.902 3.51 -13.617 1 89.19 446 TYR B C 1
ATOM 9991 O O . TYR B 1 446 ? 3.76 2.727 -14.562 1 89.19 446 TYR B O 1
ATOM 9999 N N . ALA B 1 447 ? 4.762 4.395 -13.547 1 87.94 447 ALA B N 1
ATOM 10000 C CA . ALA B 1 447 ? 5.715 4.562 -14.641 1 87.94 447 ALA B CA 1
ATOM 10001 C C . ALA B 1 447 ? 6.605 3.332 -14.781 1 87.94 447 ALA B C 1
ATOM 10003 O O . ALA B 1 447 ? 6.961 2.941 -15.898 1 87.94 447 ALA B O 1
ATOM 10004 N N . SER B 1 448 ? 6.93 2.711 -13.742 1 86.56 448 SER B N 1
ATOM 10005 C CA . SER B 1 448 ? 7.84 1.572 -13.742 1 86.56 448 SER B CA 1
ATOM 10006 C C . SER B 1 448 ? 7.223 0.365 -14.438 1 86.56 448 SER B C 1
ATOM 10008 O O . SER B 1 448 ? 7.938 -0.478 -14.984 1 86.56 448 SER B O 1
ATOM 10010 N N . THR B 1 449 ? 5.918 0.182 -14.391 1 79.06 449 THR B N 1
ATOM 10011 C CA . THR B 1 449 ? 5.246 -0.982 -14.961 1 79.06 449 THR B CA 1
ATOM 10012 C C . THR B 1 449 ? 5.227 -0.909 -16.484 1 79.06 449 THR B C 1
ATOM 10014 O O . THR B 1 449 ? 5.09 -1.932 -17.156 1 79.06 449 THR B O 1
ATOM 10017 N N . ARG B 1 450 ? 5.426 0.208 -17.016 1 73.94 450 ARG B N 1
ATOM 10018 C CA . ARG B 1 450 ? 5.305 0.383 -18.469 1 73.94 450 ARG B CA 1
ATOM 10019 C C . ARG B 1 450 ? 6.68 0.518 -19.109 1 73.94 450 ARG B C 1
ATOM 10021 O O . ARG B 1 450 ? 6.789 0.56 -20.344 1 73.94 450 ARG B O 1
ATOM 10028 N N . MET B 1 451 ? 7.645 0.466 -18.297 1 71.88 451 MET B N 1
ATOM 10029 C CA . MET B 1 451 ? 8.961 0.832 -18.812 1 71.88 451 MET B CA 1
ATOM 10030 C C . MET B 1 451 ? 9.789 -0.41 -19.125 1 71.88 451 MET B C 1
ATOM 10032 O O . MET B 1 451 ? 10.422 -0.979 -18.234 1 71.88 451 MET B O 1
ATOM 10036 N N . GLN B 1 452 ? 9.625 -0.874 -20.359 1 69.44 452 GLN B N 1
ATOM 10037 C CA . GLN B 1 452 ? 10.445 -1.996 -20.797 1 69.44 452 GLN B CA 1
ATOM 10038 C C . GLN B 1 452 ? 11.664 -1.512 -21.578 1 69.44 452 GLN B C 1
ATOM 10040 O O . GLN B 1 452 ? 12.68 -2.211 -21.656 1 69.44 452 GLN B O 1
ATOM 10045 N N . LYS B 1 453 ? 11.469 -0.17 -22.141 1 72.31 453 LYS B N 1
ATOM 10046 C CA . LYS B 1 453 ? 12.57 0.454 -22.875 1 72.31 453 LYS B CA 1
ATOM 10047 C C . LYS B 1 453 ? 12.961 1.788 -22.25 1 72.31 453 LYS B C 1
ATOM 10049 O O . LYS B 1 453 ? 12.133 2.449 -21.609 1 72.31 453 LYS B O 1
ATOM 10054 N N . ARG B 1 454 ? 14.195 2.152 -22.391 1 72.44 454 ARG B N 1
ATOM 10055 C CA . ARG B 1 454 ? 14.711 3.385 -21.797 1 72.44 454 ARG B CA 1
ATOM 10056 C C . ARG B 1 454 ? 13.953 4.598 -22.328 1 72.44 454 ARG B C 1
ATOM 10058 O O . ARG B 1 454 ? 13.734 5.566 -21.594 1 72.44 454 ARG B O 1
ATOM 10065 N N . THR B 1 455 ? 13.484 4.492 -23.531 1 75.44 455 THR B N 1
ATOM 10066 C CA . THR B 1 455 ? 12.773 5.605 -24.141 1 75.44 455 THR B CA 1
ATOM 10067 C C . THR B 1 455 ? 11.414 5.805 -23.484 1 75.44 455 THR B C 1
ATOM 10069 O O . THR B 1 455 ? 10.867 6.91 -23.5 1 75.44 455 THR B O 1
ATOM 10072 N N . GLN B 1 456 ? 10.938 4.812 -22.875 1 80.62 456 GLN B N 1
ATOM 10073 C CA . GLN B 1 456 ? 9.633 4.879 -22.234 1 80.62 456 GLN B CA 1
ATOM 10074 C C . GLN B 1 456 ? 9.719 5.551 -20.875 1 80.62 456 GLN B C 1
ATOM 10076 O O . GLN B 1 456 ? 8.695 5.949 -20.312 1 80.62 456 GLN B O 1
ATOM 10081 N N . MET B 1 457 ? 10.961 5.773 -20.484 1 81.19 457 MET B N 1
ATOM 10082 C CA . MET B 1 457 ? 11.141 6.414 -19.188 1 81.19 457 MET B CA 1
ATOM 10083 C C . MET B 1 457 ? 10.695 7.871 -19.234 1 81.19 457 MET B C 1
ATOM 10085 O O . MET B 1 457 ? 10.211 8.406 -18.234 1 81.19 457 MET B O 1
ATOM 10089 N N . PHE B 1 458 ? 10.766 8.469 -20.406 1 85.5 458 PHE B N 1
ATOM 10090 C CA . PHE B 1 458 ? 10.375 9.867 -20.547 1 85.5 458 PHE B CA 1
ATOM 10091 C C . PHE B 1 458 ? 8.875 10.031 -20.359 1 85.5 458 PHE B C 1
ATOM 10093 O O . PHE B 1 458 ? 8.43 11.039 -19.797 1 85.5 458 PHE B O 1
ATOM 10100 N N . LYS B 1 459 ? 8.164 9.086 -20.781 1 87.81 459 LYS B N 1
ATOM 10101 C CA . LYS B 1 459 ? 6.727 9.117 -20.531 1 87.81 459 LYS B CA 1
ATOM 10102 C C . LYS B 1 459 ? 6.418 9.062 -19.047 1 87.81 459 LYS B C 1
ATOM 10104 O O . LYS B 1 459 ? 5.465 9.688 -18.578 1 87.81 459 LYS B O 1
ATOM 10109 N N . GLY B 1 460 ? 7.285 8.305 -18.359 1 88.31 460 GLY B N 1
ATOM 10110 C CA . GLY B 1 460 ? 7.145 8.281 -16.906 1 88.31 460 GLY B CA 1
ATOM 10111 C C . GLY B 1 460 ? 7.387 9.625 -16.266 1 88.31 460 GLY B C 1
ATOM 10112 O O . GLY B 1 460 ? 6.66 10.023 -15.344 1 88.31 460 GLY B O 1
ATOM 10113 N N . GLY B 1 461 ? 8.375 10.328 -16.766 1 89.88 461 GLY B N 1
ATOM 10114 C CA . GLY B 1 461 ? 8.648 11.672 -16.281 1 89.88 461 GLY B CA 1
ATOM 10115 C C . GLY B 1 461 ? 7.496 12.633 -16.484 1 89.88 461 GLY B C 1
ATOM 10116 O O . GLY B 1 461 ? 7.207 13.453 -15.609 1 89.88 461 GLY B O 1
ATOM 10117 N N . VAL B 1 462 ? 6.816 12.484 -17.531 1 92 462 VAL B N 1
ATOM 10118 C CA . VAL B 1 462 ? 5.684 13.344 -17.859 1 92 462 VAL B CA 1
ATOM 10119 C C . VAL B 1 462 ? 4.527 13.055 -16.891 1 92 462 VAL B C 1
ATOM 10121 O O . VAL B 1 462 ? 3.879 13.984 -16.406 1 92 462 VAL B O 1
ATOM 10124 N N . ILE B 1 463 ? 4.285 11.859 -16.609 1 92.44 463 ILE B N 1
ATOM 10125 C CA . ILE B 1 463 ? 3.213 11.469 -15.695 1 92.44 463 ILE B CA 1
ATOM 10126 C C . ILE B 1 463 ? 3.486 12.039 -14.297 1 92.44 463 ILE B C 1
ATOM 10128 O O . ILE B 1 463 ? 2.578 12.547 -13.641 1 92.44 463 ILE B O 1
ATOM 10132 N N . ILE B 1 464 ? 4.723 11.891 -13.922 1 94 464 ILE B N 1
ATOM 10133 C CA . ILE B 1 464 ? 5.105 12.414 -12.609 1 94 464 ILE B CA 1
ATOM 10134 C C . ILE B 1 464 ? 4.91 13.93 -12.578 1 94 464 ILE B C 1
ATOM 10136 O O . ILE B 1 464 ? 4.363 14.469 -11.609 1 94 464 ILE B O 1
ATOM 10140 N N . ALA B 1 465 ? 5.277 14.609 -13.664 1 94.94 465 ALA B N 1
ATOM 10141 C CA . ALA B 1 465 ? 5.152 16.062 -13.742 1 94.94 465 ALA B CA 1
ATOM 10142 C C . ALA B 1 465 ? 3.686 16.484 -13.688 1 94.94 465 ALA B C 1
ATOM 10144 O O . ALA B 1 465 ? 3.324 17.406 -12.953 1 94.94 465 ALA B O 1
ATOM 10145 N N . ILE B 1 466 ? 2.865 15.867 -14.422 1 95 466 ILE B N 1
ATOM 10146 C CA . ILE B 1 466 ? 1.448 16.203 -14.484 1 95 466 ILE B CA 1
ATOM 10147 C C . ILE B 1 466 ? 0.796 15.977 -13.125 1 95 466 ILE B C 1
ATOM 10149 O O . ILE B 1 466 ? 0.012 16.797 -12.656 1 95 466 ILE B O 1
ATOM 10153 N N . THR B 1 467 ? 1.085 14.844 -12.531 1 95.19 467 THR B N 1
ATOM 10154 C CA . THR B 1 467 ? 0.533 14.523 -11.219 1 95.19 467 THR B CA 1
ATOM 10155 C C . THR B 1 467 ? 0.913 15.594 -10.195 1 95.19 467 THR B C 1
ATOM 10157 O O . THR B 1 467 ? 0.061 16.062 -9.438 1 95.19 467 THR B O 1
ATOM 10160 N N . ASN B 1 468 ? 2.201 15.969 -10.219 1 93.88 468 ASN B N 1
ATOM 10161 C CA . ASN B 1 468 ? 2.678 16.969 -9.273 1 93.88 468 ASN B CA 1
ATOM 10162 C C . ASN B 1 468 ? 2.086 18.344 -9.562 1 93.88 468 ASN B C 1
ATOM 10164 O O . ASN B 1 468 ? 1.811 19.109 -8.641 1 93.88 468 ASN B O 1
ATOM 10168 N N . LEU B 1 469 ? 1.87 18.656 -10.836 1 94.31 469 LEU B N 1
ATOM 10169 C CA . LEU B 1 469 ? 1.277 19.938 -11.211 1 94.31 469 LEU B CA 1
ATOM 10170 C C . LEU B 1 469 ? -0.161 20.031 -10.719 1 94.31 469 LEU B C 1
ATOM 10172 O O . LEU B 1 469 ? -0.589 21.094 -10.25 1 94.31 469 LEU B O 1
ATOM 10176 N N . ILE B 1 470 ? -0.901 19.016 -10.781 1 95.81 470 ILE B N 1
ATOM 10177 C CA . ILE B 1 470 ? -2.283 19 -10.312 1 95.81 470 ILE B CA 1
ATOM 10178 C C . ILE B 1 470 ? -2.318 19.172 -8.797 1 95.81 470 ILE B C 1
ATOM 10180 O O . ILE B 1 470 ? -3.143 19.938 -8.281 1 95.81 470 ILE B O 1
ATOM 10184 N N . ILE B 1 471 ? -1.403 18.5 -8.117 1 94.38 471 ILE B N 1
ATOM 10185 C CA . ILE B 1 471 ? -1.358 18.578 -6.66 1 94.38 471 ILE B CA 1
ATOM 10186 C C . ILE B 1 471 ? -1.029 20 -6.223 1 94.38 471 ILE B C 1
ATOM 10188 O O . ILE B 1 471 ? -1.695 20.562 -5.348 1 94.38 471 ILE B O 1
ATOM 10192 N N . ILE B 1 472 ? -0.022 20.594 -6.828 1 91 472 ILE B N 1
ATOM 10193 C CA . ILE B 1 472 ? 0.387 21.938 -6.445 1 91 472 ILE B CA 1
ATOM 10194 C C . ILE B 1 472 ? 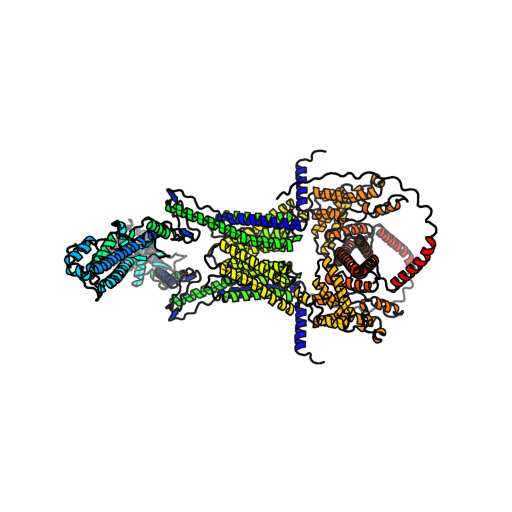-0.723 22.938 -6.781 1 91 472 ILE B C 1
ATOM 10196 O O . ILE B 1 472 ? -0.977 23.875 -6.023 1 91 472 ILE B O 1
ATOM 10200 N N . THR B 1 473 ? -1.385 22.703 -7.934 1 92.38 473 THR B N 1
ATOM 10201 C CA . THR B 1 473 ? -2.514 23.562 -8.289 1 92.38 473 THR B CA 1
ATOM 10202 C C . THR B 1 473 ? -3.645 23.406 -7.277 1 92.38 473 THR B C 1
ATOM 10204 O O . THR B 1 473 ? -4.285 24.406 -6.91 1 92.38 473 THR B O 1
ATOM 10207 N N . GLY B 1 474 ? -3.9 22.203 -6.848 1 93.62 474 GLY B N 1
ATOM 10208 C CA . GLY B 1 474 ? -4.91 21.984 -5.828 1 93.62 474 GLY B CA 1
ATOM 10209 C C . GLY B 1 474 ? -4.637 22.719 -4.535 1 93.62 474 GLY B C 1
ATOM 10210 O O . GLY B 1 474 ? -5.531 23.359 -3.973 1 93.62 474 GLY B O 1
ATOM 10211 N N . PHE B 1 475 ? -3.443 22.703 -4.098 1 90.19 475 PHE B N 1
ATOM 10212 C CA . PHE B 1 475 ? -3.094 23.375 -2.848 1 90.19 475 PHE B CA 1
ATOM 10213 C C . PHE B 1 475 ? -3.137 24.891 -3.012 1 90.19 475 PHE B C 1
ATOM 10215 O O . PHE B 1 475 ? -3.482 25.609 -2.074 1 90.19 475 PHE B O 1
ATOM 10222 N N . GLU B 1 476 ? -2.771 25.359 -4.215 1 86.56 476 GLU B N 1
ATOM 10223 C CA . GLU B 1 476 ? -2.852 26.797 -4.477 1 86.56 476 GLU B CA 1
ATOM 10224 C C . GLU B 1 476 ? -4.297 27.281 -4.434 1 86.56 476 GLU B C 1
ATOM 10226 O O . GLU B 1 476 ? -4.566 28.406 -4.035 1 86.56 476 GLU B O 1
ATOM 10231 N N . LEU B 1 477 ? -5.141 26.422 -4.812 1 87.88 477 LEU B N 1
ATOM 10232 C CA . LEU B 1 477 ? -6.555 26.766 -4.781 1 87.88 477 LEU B CA 1
ATOM 10233 C C . LEU B 1 477 ? -7.105 26.688 -3.361 1 87.88 477 LEU B C 1
ATOM 10235 O O . LEU B 1 477 ? -8 27.453 -2.994 1 87.88 477 LEU B O 1
ATOM 10239 N N . LEU B 1 478 ? -6.57 25.828 -2.576 1 86.69 478 LEU B N 1
ATOM 10240 C CA . LEU B 1 478 ? -6.996 25.688 -1.188 1 86.69 478 LEU B CA 1
ATOM 10241 C C . LEU B 1 478 ? -6.562 26.891 -0.361 1 86.69 478 LEU B C 1
ATOM 10243 O O . LEU B 1 478 ? -7.312 27.359 0.493 1 86.69 478 LEU B O 1
ATOM 10247 N N . ALA B 1 479 ? -5.297 27.219 -0.521 1 76.62 479 ALA B N 1
ATOM 10248 C CA . ALA B 1 479 ? -4.742 28.375 0.173 1 76.62 479 ALA B CA 1
ATOM 10249 C C . ALA B 1 479 ? -3.949 29.266 -0.784 1 76.62 479 ALA B C 1
ATOM 10251 O O . ALA B 1 479 ? -2.729 29.125 -0.902 1 76.62 479 ALA B O 1
ATOM 10252 N N . PRO B 1 480 ? -4.785 30.031 -1.519 1 64.31 480 PRO B N 1
ATOM 10253 C CA . PRO B 1 480 ? -4.105 30.859 -2.523 1 64.31 480 PRO B CA 1
ATOM 10254 C C . PRO B 1 480 ? -2.992 31.719 -1.927 1 64.31 480 PRO B C 1
ATOM 10256 O O . PRO B 1 480 ? -3.197 32.375 -0.901 1 64.31 480 PRO B O 1
ATOM 10259 N N . ALA B 1 481 ? -1.76 31.266 -2.055 1 59.78 481 ALA B N 1
ATOM 10260 C CA . ALA B 1 481 ? -0.63 32.094 -1.672 1 59.78 481 ALA B CA 1
ATOM 10261 C C . ALA B 1 481 ? -0.237 33.031 -2.809 1 59.78 481 ALA B C 1
ATOM 10263 O O . ALA B 1 481 ? -0.438 32.719 -3.982 1 59.78 481 ALA B O 1
ATOM 10264 N N . ALA B 1 482 ? -0.415 34.312 -2.619 1 55.5 482 ALA B N 1
ATOM 10265 C CA . ALA B 1 482 ? -0.302 35.438 -3.545 1 55.5 482 ALA B CA 1
ATOM 10266 C C . ALA B 1 482 ? 0.758 35.156 -4.609 1 55.5 482 ALA B C 1
ATOM 10268 O O . ALA B 1 482 ? 0.615 35.594 -5.758 1 55.5 482 ALA B O 1
ATOM 10269 N N . ARG B 1 483 ? 2.146 34.688 -4.402 1 62.28 483 ARG B N 1
ATOM 10270 C CA . ARG B 1 483 ? 3.221 35 -5.336 1 62.28 483 ARG B CA 1
ATOM 10271 C C . ARG B 1 483 ? 3.953 33.75 -5.793 1 62.28 483 ARG B C 1
ATOM 10273 O O . ARG B 1 483 ? 3.861 32.719 -5.152 1 62.28 483 ARG B O 1
ATOM 10280 N N . ASN B 1 484 ? 4.414 33.5 -7.102 1 72.12 484 ASN B N 1
ATOM 10281 C CA . ASN B 1 484 ? 5.473 32.75 -7.777 1 72.12 484 ASN B CA 1
ATOM 10282 C C . ASN B 1 484 ? 4.992 31.375 -8.234 1 72.12 484 ASN B C 1
ATOM 10284 O O . ASN B 1 484 ? 5.699 30.391 -8.078 1 72.12 484 ASN B O 1
ATOM 10288 N N . TYR B 1 485 ? 3.709 31.344 -8.789 1 77.75 485 TYR B N 1
ATOM 10289 C CA . TYR B 1 485 ? 3.186 30.078 -9.305 1 77.75 485 TYR B CA 1
ATOM 10290 C C . TYR B 1 485 ? 4.055 29.547 -10.445 1 77.75 485 TYR B C 1
ATOM 10292 O O . TYR B 1 485 ? 4.258 28.344 -10.57 1 77.75 485 TYR B O 1
ATOM 10300 N N . GLU B 1 486 ? 4.656 30.453 -11.195 1 79.56 486 GLU B N 1
ATOM 10301 C CA . GLU B 1 486 ? 5.5 30.047 -12.32 1 79.56 486 GLU B CA 1
ATOM 10302 C C . GLU B 1 486 ? 6.766 29.344 -11.836 1 79.56 486 GLU B C 1
ATOM 10304 O O . GLU B 1 486 ? 7.207 28.375 -12.438 1 79.56 486 GLU B O 1
ATOM 10309 N N . LEU B 1 487 ? 7.223 29.875 -10.797 1 81.81 487 LEU B N 1
ATOM 10310 C CA . LEU B 1 487 ? 8.438 29.281 -10.258 1 81.81 487 LEU B CA 1
ATOM 10311 C C . LEU B 1 487 ? 8.141 27.891 -9.672 1 81.81 487 LEU B C 1
ATOM 10313 O O . LEU B 1 487 ? 8.977 27 -9.758 1 81.81 487 LEU B O 1
ATOM 10317 N N . LYS B 1 488 ? 6.965 27.75 -9.078 1 85.81 488 LYS B N 1
ATOM 10318 C CA . LYS B 1 488 ? 6.574 26.453 -8.555 1 85.81 488 LYS B CA 1
ATOM 10319 C C . LYS B 1 488 ? 6.414 25.422 -9.68 1 85.81 488 LYS B C 1
ATOM 10321 O O . LYS B 1 488 ? 6.828 24.281 -9.539 1 85.81 488 LYS B O 1
ATOM 10326 N N . PHE B 1 489 ? 5.914 25.906 -10.781 1 87.19 489 PHE B N 1
ATOM 10327 C CA . PHE B 1 489 ? 5.738 25.031 -11.938 1 87.19 489 PHE B CA 1
ATOM 10328 C C . PHE B 1 489 ? 7.086 24.609 -12.508 1 87.19 489 PHE B C 1
ATOM 10330 O O . PHE B 1 489 ? 7.281 23.453 -12.867 1 87.19 489 PHE B O 1
ATOM 10337 N N . ALA B 1 490 ? 8 25.562 -12.523 1 87.44 490 ALA B N 1
ATOM 10338 C CA . ALA B 1 490 ? 9.344 25.25 -13.016 1 87.44 490 ALA B CA 1
ATOM 10339 C C . ALA B 1 490 ? 10.047 24.266 -12.094 1 87.44 490 ALA B C 1
ATOM 10341 O O . ALA B 1 490 ? 10.773 23.391 -12.562 1 87.44 490 ALA B O 1
ATOM 10342 N N . ALA B 1 491 ? 9.836 24.406 -10.852 1 88.38 491 ALA B N 1
ATOM 10343 C CA . ALA B 1 491 ? 10.453 23.516 -9.875 1 88.38 491 ALA B CA 1
ATOM 10344 C C . ALA B 1 491 ? 9.93 22.078 -10.039 1 88.38 491 ALA B C 1
ATOM 10346 O O . ALA B 1 491 ? 10.688 21.125 -9.945 1 88.38 491 ALA B O 1
ATOM 10347 N N . ILE B 1 492 ? 8.656 22 -10.344 1 90.31 492 ILE B N 1
ATOM 10348 C CA . ILE B 1 492 ? 8.023 20.703 -10.5 1 90.31 492 ILE B CA 1
ATOM 10349 C C . ILE B 1 492 ? 8.555 20.016 -11.758 1 90.31 492 ILE B C 1
ATOM 10351 O O . ILE B 1 492 ? 8.828 18.812 -11.758 1 90.31 492 ILE B O 1
ATOM 10355 N N . VAL B 1 493 ? 8.68 20.766 -12.781 1 89.94 493 VAL B N 1
ATOM 10356 C CA . VAL B 1 493 ? 9.211 20.203 -14.023 1 89.94 493 VAL B CA 1
ATOM 10357 C C . VAL B 1 493 ? 10.656 19.75 -13.812 1 89.94 493 VAL B C 1
ATOM 10359 O O . VAL B 1 493 ? 11.039 18.672 -14.266 1 89.94 493 VAL B O 1
ATOM 10362 N N . THR B 1 494 ? 11.383 20.531 -13.133 1 89.94 494 THR B N 1
ATOM 10363 C CA . THR B 1 494 ? 12.766 20.188 -12.828 1 89.94 494 THR B CA 1
ATOM 10364 C C . THR B 1 494 ? 12.82 18.922 -11.969 1 89.94 494 THR B C 1
ATOM 10366 O O . THR B 1 494 ? 13.672 18.047 -12.195 1 89.94 494 THR B O 1
ATOM 10369 N N . ASN B 1 495 ? 11.969 18.844 -11.047 1 91.31 495 ASN B N 1
ATOM 10370 C CA . ASN B 1 495 ? 11.852 17.672 -10.18 1 91.31 495 ASN B CA 1
ATOM 10371 C C . ASN B 1 495 ? 11.594 16.391 -10.992 1 91.31 495 ASN B C 1
ATOM 10373 O O . ASN B 1 495 ? 12.195 15.352 -10.719 1 91.31 495 ASN B O 1
ATOM 10377 N N . SER B 1 496 ? 10.734 16.484 -11.945 1 91.5 496 SER B N 1
ATOM 10378 C CA . SER B 1 496 ? 10.391 15.336 -12.773 1 91.5 496 SER B CA 1
ATOM 10379 C C . SER B 1 496 ? 11.555 14.938 -13.672 1 91.5 496 SER B C 1
ATOM 10381 O O . SER B 1 496 ? 11.82 13.742 -13.859 1 91.5 496 SER B O 1
ATOM 10383 N N . ILE B 1 497 ? 12.25 15.898 -14.164 1 91.38 497 ILE B N 1
ATOM 10384 C CA . ILE B 1 497 ? 13.414 15.648 -15.008 1 91.38 497 ILE B CA 1
ATOM 10385 C C . ILE B 1 497 ? 14.523 15.008 -14.18 1 91.38 497 ILE B C 1
ATOM 10387 O O . ILE B 1 497 ? 15.133 14.023 -14.602 1 91.38 497 ILE B O 1
ATOM 10391 N N . LEU B 1 498 ? 14.711 15.547 -13.047 1 92.44 498 LEU B N 1
ATOM 10392 C CA . LEU B 1 498 ? 15.734 15.016 -12.156 1 92.44 498 LEU B CA 1
ATOM 10393 C C . LEU B 1 498 ? 15.414 13.578 -11.766 1 92.44 498 LEU B C 1
ATOM 10395 O O . LEU B 1 498 ? 16.312 12.758 -11.594 1 92.44 498 LEU B O 1
ATOM 10399 N N . SER B 1 499 ? 14.133 13.297 -11.594 1 94.62 499 SER B N 1
ATOM 10400 C CA . SER B 1 499 ? 13.711 11.945 -11.242 1 94.62 499 SER B CA 1
ATOM 10401 C C . SER B 1 499 ? 14.086 10.945 -12.336 1 94.62 499 SER B C 1
ATOM 10403 O O . SER B 1 499 ? 14.562 9.852 -12.047 1 94.62 499 SER B O 1
ATOM 10405 N N . ILE B 1 500 ? 13.938 11.359 -13.547 1 91.56 500 ILE B N 1
ATOM 10406 C CA . ILE B 1 500 ? 14.258 10.477 -14.672 1 91.56 500 ILE B CA 1
ATOM 10407 C C . ILE B 1 500 ? 15.773 10.344 -14.805 1 91.56 500 ILE B C 1
ATOM 10409 O O . ILE B 1 500 ? 16.281 9.242 -15.016 1 91.56 500 ILE B O 1
ATOM 10413 N N . LEU B 1 501 ? 16.469 11.43 -14.648 1 91.44 501 LEU B N 1
ATOM 10414 C CA . LEU B 1 501 ? 17.922 11.422 -14.766 1 91.44 501 LEU B CA 1
ATOM 10415 C C . LEU B 1 501 ? 18.547 10.547 -13.688 1 91.44 501 LEU B C 1
ATOM 10417 O O . LEU B 1 501 ? 19.484 9.789 -13.969 1 91.44 501 LEU B O 1
ATOM 10421 N N . LEU B 1 502 ? 18.047 10.641 -12.562 1 92.94 502 LEU B N 1
ATOM 10422 C CA . LEU B 1 502 ? 18.578 9.828 -11.469 1 92.94 502 LEU B CA 1
ATOM 10423 C C . LEU B 1 502 ? 18.266 8.352 -11.688 1 92.94 502 LEU B C 1
ATOM 10425 O O . LEU B 1 502 ? 19.078 7.488 -11.344 1 92.94 502 LEU B O 1
ATOM 10429 N N . THR B 1 503 ? 17.094 8.062 -12.172 1 91.94 503 THR B N 1
ATOM 10430 C CA . THR B 1 503 ? 16.734 6.68 -12.477 1 91.94 503 THR B CA 1
ATOM 10431 C C . THR B 1 503 ? 17.672 6.102 -13.531 1 91.94 503 THR B C 1
ATOM 10433 O O . THR B 1 503 ? 18.172 4.984 -13.383 1 91.94 503 THR B O 1
ATOM 10436 N N . LEU B 1 504 ? 17.953 6.91 -14.531 1 87.69 504 LEU B N 1
ATOM 10437 C CA . LEU B 1 504 ? 18.812 6.477 -15.625 1 87.69 504 LEU B CA 1
ATOM 10438 C C . LEU B 1 504 ? 20.25 6.285 -15.141 1 87.69 504 LEU B C 1
ATOM 10440 O O . LEU B 1 504 ? 20.969 5.43 -15.656 1 87.69 504 LEU B O 1
ATOM 10444 N N . GLY B 1 505 ? 20.625 7.078 -14.18 1 88.5 505 GLY B N 1
ATOM 10445 C CA . GLY B 1 505 ? 21.969 6.988 -13.664 1 88.5 505 GLY B CA 1
ATOM 10446 C C . GLY B 1 505 ? 22.141 5.895 -12.625 1 88.5 505 GLY B C 1
ATOM 10447 O O . GLY B 1 505 ? 23.125 5.156 -12.648 1 88.5 505 GLY B O 1
ATOM 10448 N N . LEU B 1 506 ? 21.156 5.695 -11.812 1 90.5 506 LEU B N 1
ATOM 10449 C CA . LEU B 1 506 ? 21.281 4.785 -10.68 1 90.5 506 LEU B CA 1
ATOM 10450 C C . LEU B 1 506 ? 20.938 3.357 -11.086 1 90.5 506 LEU B C 1
ATOM 10452 O O . LEU B 1 506 ? 21.469 2.4 -10.516 1 90.5 506 LEU B O 1
ATOM 10456 N N . LEU B 1 507 ? 20.062 3.184 -12.016 1 88.31 507 LEU B N 1
ATOM 10457 C CA . LEU B 1 507 ? 19.594 1.856 -12.383 1 88.31 507 LEU B CA 1
ATOM 10458 C C . LEU B 1 507 ? 20.734 0.985 -12.883 1 88.31 507 LEU B C 1
ATOM 10460 O O . LEU B 1 507 ? 20.953 -0.114 -12.367 1 88.31 507 LEU B O 1
ATOM 10464 N N . PRO B 1 508 ? 21.594 1.494 -13.844 1 84.44 508 PRO B N 1
ATOM 10465 C CA . PRO B 1 508 ? 22.703 0.659 -14.289 1 84.44 508 PRO B CA 1
ATOM 10466 C C . PRO B 1 508 ? 23.734 0.404 -13.188 1 84.44 508 PRO B C 1
ATOM 10468 O O . PRO B 1 508 ? 24.359 -0.66 -13.156 1 84.44 508 PRO B O 1
ATOM 10471 N N . LEU B 1 509 ? 23.828 1.355 -12.328 1 87.69 509 LEU B N 1
ATOM 10472 C CA . LEU B 1 509 ? 24.766 1.203 -11.227 1 87.69 509 LEU B CA 1
ATOM 10473 C C . LEU B 1 509 ? 24.312 0.099 -10.273 1 87.69 509 LEU B C 1
ATOM 10475 O O . LEU B 1 509 ? 25.109 -0.739 -9.859 1 87.69 509 LEU B O 1
ATOM 10479 N N . ILE B 1 510 ? 23.047 0.038 -9.992 1 89.88 510 ILE B N 1
ATOM 10480 C CA . ILE B 1 510 ? 22.484 -0.971 -9.102 1 89.88 510 ILE B CA 1
ATOM 10481 C C . ILE B 1 510 ? 22.531 -2.338 -9.773 1 89.88 510 ILE B C 1
ATOM 10483 O O . ILE B 1 510 ? 22.859 -3.344 -9.141 1 89.88 510 ILE B O 1
ATOM 10487 N N . GLU B 1 511 ? 22.297 -2.32 -11.055 1 86.06 511 GLU B N 1
ATOM 10488 C CA . GLU B 1 511 ? 22.359 -3.557 -11.828 1 86.06 511 GLU B CA 1
ATOM 10489 C C . GLU B 1 511 ? 23.766 -4.148 -11.82 1 86.06 511 GLU B C 1
ATOM 10491 O O . GLU B 1 511 ? 23.938 -5.363 -11.688 1 86.06 511 GLU B O 1
ATOM 10496 N N . MET B 1 512 ? 24.672 -3.285 -11.93 1 81.5 512 MET B N 1
ATOM 10497 C CA . MET B 1 512 ? 26.062 -3.709 -12 1 81.5 512 MET B CA 1
ATOM 10498 C C . MET B 1 512 ? 26.547 -4.227 -10.648 1 81.5 512 MET B C 1
ATOM 10500 O O . MET B 1 512 ? 27.188 -5.273 -10.578 1 81.5 512 MET B O 1
ATOM 10504 N N . VAL B 1 513 ? 26.156 -3.543 -9.648 1 83.56 513 VAL B N 1
ATOM 10505 C CA . VAL B 1 513 ? 26.656 -3.857 -8.312 1 83.56 513 VAL B CA 1
ATOM 10506 C C . VAL B 1 513 ? 25.984 -5.117 -7.785 1 83.56 513 VAL B C 1
ATOM 10508 O O . VAL B 1 513 ? 26.625 -5.98 -7.191 1 83.56 513 VAL B O 1
ATOM 10511 N N . PHE B 1 514 ? 24.75 -5.328 -8.109 1 85.94 514 PHE B N 1
ATOM 10512 C CA . PHE B 1 514 ? 24 -6.426 -7.508 1 85.94 514 PHE B CA 1
ATOM 10513 C C . PHE B 1 514 ? 23.688 -7.504 -8.539 1 85.94 514 PHE B C 1
ATOM 10515 O O . PHE B 1 514 ? 23.141 -8.555 -8.211 1 85.94 514 PHE B O 1
ATOM 10522 N N . ASN B 1 515 ? 24.094 -7.258 -9.727 1 84.69 515 ASN B N 1
ATOM 10523 C CA . ASN B 1 515 ? 23.953 -8.211 -10.82 1 84.69 515 ASN B CA 1
ATOM 10524 C C . ASN B 1 515 ? 22.5 -8.656 -10.992 1 84.69 515 ASN B C 1
ATOM 10526 O O . ASN B 1 515 ? 22.219 -9.859 -11.031 1 84.69 515 ASN B O 1
ATOM 10530 N N . LEU B 1 516 ? 21.625 -7.711 -11.094 1 85.12 516 LEU B N 1
ATOM 10531 C CA . LEU B 1 516 ? 20.188 -7.973 -11.172 1 85.12 516 LEU B CA 1
ATOM 10532 C C . LEU B 1 516 ? 19.734 -8.102 -12.617 1 85.12 516 LEU B C 1
ATOM 10534 O O . LEU B 1 516 ? 20.219 -7.375 -13.492 1 85.12 516 LEU B O 1
ATOM 10538 N N . PRO B 1 517 ? 18.844 -9.055 -12.789 1 86.69 517 PRO B N 1
ATOM 10539 C CA . PRO B 1 517 ? 18.344 -9.258 -14.148 1 86.69 517 PRO B CA 1
ATOM 10540 C C . PRO B 1 517 ? 17.172 -8.328 -14.492 1 86.69 517 PRO B C 1
ATOM 10542 O O . PRO B 1 517 ? 16.078 -8.797 -14.812 1 86.69 517 PRO B O 1
ATOM 10545 N N . THR B 1 518 ? 17.406 -7.031 -14.578 1 82.56 518 THR B N 1
ATOM 10546 C CA . THR B 1 518 ? 16.391 -6.074 -14.984 1 82.56 518 THR B CA 1
ATOM 10547 C C . THR B 1 518 ? 16.141 -6.156 -16.484 1 82.56 518 THR B C 1
ATOM 10549 O O . THR B 1 518 ? 16.969 -6.707 -17.234 1 82.56 518 THR B O 1
ATOM 10552 N N . PRO B 1 519 ? 15 -5.641 -16.922 1 81.31 519 PRO B N 1
ATOM 10553 C CA . PRO B 1 519 ? 14.742 -5.656 -18.359 1 81.31 519 PRO B CA 1
ATOM 10554 C C . PRO B 1 519 ? 15.836 -4.961 -19.156 1 81.31 519 PRO B C 1
ATOM 10556 O O . PRO B 1 519 ? 16.203 -5.414 -20.25 1 81.31 519 PRO B O 1
ATOM 10559 N N . PHE B 1 520 ? 16.453 -4.051 -18.625 1 79.88 520 PHE B N 1
ATOM 10560 C CA . PHE B 1 520 ? 17.516 -3.328 -19.312 1 79.88 520 PHE B CA 1
ATOM 10561 C C . PHE B 1 520 ? 18.766 -4.184 -19.406 1 79.88 520 PHE B C 1
ATOM 10563 O O . PHE B 1 520 ? 19.406 -4.25 -20.469 1 79.88 520 PHE B O 1
ATOM 10570 N N . ARG B 1 521 ? 19.062 -4.754 -18.359 1 85.56 521 ARG B N 1
ATOM 10571 C CA . ARG B 1 521 ? 20.234 -5.641 -18.344 1 85.56 521 ARG B CA 1
ATOM 10572 C C . ARG B 1 521 ? 20.016 -6.832 -19.266 1 85.56 521 ARG B C 1
ATOM 10574 O O . ARG B 1 521 ? 20.938 -7.258 -19.969 1 85.56 521 ARG B O 1
ATOM 10581 N N . LEU B 1 522 ? 18.859 -7.352 -19.266 1 89.31 522 LEU B N 1
ATOM 10582 C CA . LEU B 1 522 ? 18.531 -8.484 -20.125 1 89.31 522 LEU B CA 1
ATOM 10583 C C . LEU B 1 522 ? 18.609 -8.094 -21.594 1 89.31 522 LEU B C 1
ATOM 10585 O O . LEU B 1 522 ? 19.047 -8.883 -22.438 1 89.31 522 LEU B O 1
ATOM 10589 N N . MET B 1 523 ? 18.25 -6.883 -21.875 1 84.88 523 MET B N 1
ATOM 10590 C CA . MET B 1 523 ? 18.344 -6.398 -23.25 1 84.88 523 MET B CA 1
ATOM 10591 C C . MET B 1 523 ? 19.797 -6.266 -23.688 1 84.88 523 MET B C 1
ATOM 10593 O O . MET B 1 523 ? 20.125 -6.535 -24.844 1 84.88 523 MET B O 1
ATOM 10597 N N . GLU B 1 524 ? 20.562 -5.879 -22.766 1 84.94 524 GLU B N 1
ATOM 10598 C CA . GLU B 1 524 ? 21.984 -5.785 -23.047 1 84.94 524 GLU B CA 1
ATOM 10599 C C . GLU B 1 524 ? 22.594 -7.16 -23.312 1 84.94 524 GLU B C 1
ATOM 10601 O O . GLU B 1 524 ? 23.484 -7.301 -24.141 1 84.94 524 GLU B O 1
ATOM 10606 N N . LEU B 1 525 ? 22.094 -8.109 -22.609 1 90.38 525 LEU B N 1
ATOM 10607 C CA . LEU B 1 525 ? 22.594 -9.469 -22.75 1 90.38 525 LEU B CA 1
ATOM 10608 C C . LEU B 1 525 ? 22.031 -10.133 -23.984 1 90.38 525 LEU B C 1
ATOM 10610 O O . LEU B 1 525 ? 22.609 -11.094 -24.516 1 90.38 525 LEU B O 1
ATOM 10614 N N . ASN B 1 526 ? 20.891 -9.547 -24.375 1 91.06 526 ASN B N 1
ATOM 10615 C CA . ASN B 1 526 ? 20.266 -10.031 -25.609 1 91.06 526 ASN B CA 1
ATOM 10616 C C . ASN B 1 526 ? 20.938 -9.445 -26.844 1 91.06 526 ASN B C 1
ATOM 10618 O O . ASN B 1 526 ? 20.266 -8.836 -27.688 1 91.06 526 ASN B O 1
ATOM 10622 N N . ASP B 1 527 ? 22.203 -9.422 -26.844 1 88.81 527 ASP B N 1
ATOM 10623 C CA . ASP B 1 527 ? 23.031 -8.914 -27.922 1 88.81 527 ASP B CA 1
ATOM 10624 C C . ASP B 1 527 ? 23.984 -9.992 -28.438 1 88.81 527 ASP B C 1
ATOM 10626 O O . ASP B 1 527 ? 24.844 -10.469 -27.688 1 88.81 527 ASP B O 1
ATOM 10630 N N . PHE B 1 528 ? 23.891 -10.32 -29.688 1 85.31 528 PHE B N 1
ATOM 10631 C CA . PHE B 1 528 ? 24.688 -11.375 -30.297 1 85.31 528 PHE B CA 1
ATOM 10632 C C . PHE B 1 528 ? 26.156 -10.984 -30.344 1 85.31 528 PHE B C 1
ATOM 10634 O O . PHE B 1 528 ? 27.031 -11.836 -30.547 1 85.31 528 PHE B O 1
ATOM 10641 N N . ASN B 1 529 ? 26.391 -9.711 -30.062 1 86.38 529 ASN B N 1
ATOM 10642 C CA . ASN B 1 529 ? 27.766 -9.242 -30.062 1 86.38 529 ASN B CA 1
ATOM 10643 C C . ASN B 1 529 ? 28.406 -9.398 -28.688 1 86.38 529 ASN B C 1
ATOM 10645 O O . ASN B 1 529 ? 29.562 -9.023 -28.484 1 86.38 529 ASN B O 1
ATOM 10649 N N . HIS B 1 530 ? 27.672 -9.938 -27.828 1 90.06 530 HIS B N 1
ATOM 10650 C CA . HIS B 1 530 ? 28.266 -10.25 -26.531 1 90.06 530 HIS B CA 1
ATOM 10651 C C . HIS B 1 530 ? 29.469 -11.18 -26.703 1 90.06 530 HIS B C 1
ATOM 10653 O O . HIS B 1 530 ? 29.406 -12.148 -27.469 1 90.06 530 HIS B O 1
ATOM 10659 N N . PRO B 1 531 ? 30.531 -10.938 -26.062 1 90.62 531 PRO B N 1
ATOM 10660 C CA . PRO B 1 531 ? 31.766 -11.688 -26.266 1 90.62 531 PRO B CA 1
ATOM 10661 C C . PRO B 1 531 ? 31.594 -13.195 -26.078 1 90.62 531 PRO B C 1
ATOM 10663 O O . PRO B 1 531 ? 32.156 -13.984 -26.844 1 90.62 531 PRO B O 1
ATOM 10666 N N . LEU B 1 532 ? 30.828 -13.547 -25.125 1 92 532 LEU B N 1
ATOM 10667 C CA . LEU B 1 532 ? 30.609 -14.969 -24.859 1 92 532 LEU B CA 1
ATOM 10668 C C . LEU B 1 532 ? 29.812 -15.617 -25.984 1 92 532 LEU B C 1
ATOM 10670 O O . LEU B 1 532 ? 30.078 -16.766 -26.359 1 92 532 LEU B O 1
ATOM 10674 N N . LEU B 1 533 ? 28.875 -14.93 -26.5 1 92.12 533 LEU B N 1
ATOM 10675 C CA . LEU B 1 533 ? 28.031 -15.461 -27.578 1 92.12 533 LEU B CA 1
ATOM 10676 C C . LEU B 1 533 ? 28.797 -15.484 -28.906 1 92.12 533 LEU B C 1
ATOM 10678 O O . LEU B 1 533 ? 28.641 -16.422 -29.688 1 92.12 533 LEU B O 1
ATOM 10682 N N . THR B 1 534 ? 29.641 -14.461 -29.141 1 91.19 534 THR B N 1
ATOM 10683 C CA . THR B 1 534 ? 30.469 -14.422 -30.328 1 91.19 534 THR B CA 1
ATOM 10684 C C . THR B 1 534 ? 31.5 -15.555 -30.312 1 91.19 534 THR B C 1
ATOM 10686 O O . THR B 1 534 ? 31.766 -16.188 -31.344 1 91.19 534 THR B O 1
ATOM 10689 N N . ARG B 1 535 ? 32.031 -15.75 -29.188 1 92.94 535 ARG B N 1
ATOM 10690 C CA . ARG B 1 535 ? 32.969 -16.844 -29.016 1 92.94 535 ARG B CA 1
ATOM 10691 C C . ARG B 1 535 ? 32.312 -18.188 -29.266 1 92.94 535 ARG B C 1
ATOM 10693 O O . ARG B 1 535 ? 32.875 -19.078 -29.906 1 92.94 535 ARG B O 1
ATOM 10700 N N . MET B 1 536 ? 31.125 -18.344 -28.797 1 92.81 536 MET B N 1
ATOM 10701 C CA . MET B 1 536 ? 30.406 -19.594 -29.016 1 92.81 536 MET B CA 1
ATOM 10702 C C . MET B 1 536 ? 30.094 -19.797 -30.5 1 92.81 536 MET B C 1
ATOM 10704 O O . MET B 1 536 ? 30.219 -20.922 -31 1 92.81 536 MET B O 1
ATOM 10708 N N . ALA B 1 537 ? 29.781 -18.781 -31.172 1 89 537 ALA B N 1
ATOM 10709 C CA . ALA B 1 537 ? 29.5 -18.844 -32.594 1 89 537 ALA B CA 1
ATOM 10710 C C . ALA B 1 537 ? 30.734 -19.281 -33.375 1 89 537 ALA B C 1
ATOM 10712 O O . ALA B 1 537 ? 30.625 -19.969 -34.406 1 89 537 ALA B O 1
ATOM 10713 N N . ALA B 1 538 ? 31.844 -18.938 -32.844 1 88.38 538 ALA B N 1
ATOM 10714 C CA . ALA B 1 538 ? 33.094 -19.25 -33.5 1 88.38 538 ALA B CA 1
ATOM 10715 C C . ALA B 1 538 ? 33.562 -20.656 -33.188 1 88.38 538 ALA B C 1
ATOM 10717 O O . ALA B 1 538 ? 34 -21.406 -34.062 1 88.38 538 ALA B O 1
ATOM 10718 N N . ILE B 1 539 ? 33.469 -21.062 -31.938 1 89 539 ILE B N 1
ATOM 10719 C CA . ILE B 1 539 ? 34.031 -22.312 -31.438 1 89 539 ILE B CA 1
ATOM 10720 C C . ILE B 1 539 ? 33.031 -23.453 -31.609 1 89 539 ILE B C 1
ATOM 10722 O O . ILE B 1 539 ? 33.438 -24.578 -31.906 1 89 539 ILE B O 1
ATOM 10726 N N . ALA B 1 540 ? 31.734 -23.109 -31.422 1 89.94 540 ALA B N 1
ATOM 10727 C CA . ALA B 1 540 ? 30.672 -24.109 -31.5 1 89.94 540 ALA B CA 1
ATOM 10728 C C . ALA B 1 540 ? 29.453 -23.547 -32.25 1 89.94 540 ALA B C 1
ATOM 10730 O O . ALA B 1 540 ? 28.406 -23.312 -31.625 1 89.94 540 ALA B O 1
ATOM 10731 N N . PRO B 1 541 ? 29.531 -23.422 -33.5 1 85.5 541 PRO B N 1
ATOM 10732 C CA . PRO B 1 541 ? 28.484 -22.766 -34.281 1 85.5 541 PRO B CA 1
ATOM 10733 C C . PRO B 1 541 ? 27.141 -23.516 -34.219 1 85.5 541 PRO B C 1
ATOM 10735 O O . PRO B 1 541 ? 26.078 -22.891 -34.219 1 85.5 541 PRO B O 1
ATOM 10738 N N . SER B 1 542 ? 27.172 -24.812 -34.219 1 83.94 542 SER B N 1
ATOM 10739 C CA . SER B 1 542 ? 25.938 -25.594 -34.156 1 83.94 542 SER B CA 1
ATOM 10740 C C . SER B 1 542 ? 25.234 -25.391 -32.812 1 83.94 542 SER B C 1
ATOM 10742 O O . SER B 1 542 ? 24 -25.406 -32.75 1 83.94 542 SER B O 1
ATOM 10744 N N . THR B 1 543 ? 26.047 -25.312 -31.75 1 90.94 543 THR B N 1
ATOM 10745 C CA . THR B 1 543 ? 25.484 -25.031 -30.438 1 90.94 543 THR B CA 1
ATOM 10746 C C . THR B 1 543 ? 24.828 -23.641 -30.406 1 90.94 543 THR B C 1
ATOM 10748 O O . THR B 1 543 ? 23.781 -23.453 -29.797 1 90.94 543 THR B O 1
ATOM 10751 N N . HIS B 1 544 ? 25.531 -22.734 -31.078 1 89.56 544 HIS B N 1
ATOM 10752 C CA . HIS B 1 544 ? 25 -21.375 -31.172 1 89.56 544 HIS B CA 1
ATOM 10753 C C . HIS B 1 544 ? 23.656 -21.344 -31.891 1 89.56 544 HIS B C 1
ATOM 10755 O O . HIS B 1 544 ? 22.703 -20.734 -31.406 1 89.56 544 HIS B O 1
ATOM 10761 N N . SER B 1 545 ? 23.594 -22.031 -33 1 85.81 545 SER B N 1
ATOM 10762 C CA . SER B 1 545 ? 22.344 -22.094 -33.781 1 85.81 545 SER B CA 1
ATOM 10763 C C . SER B 1 545 ? 21.25 -22.797 -33 1 85.81 545 SER B C 1
ATOM 10765 O O . SER B 1 545 ? 20.078 -22.375 -33.031 1 85.81 545 SER B O 1
ATOM 10767 N N . HIS B 1 546 ? 21.625 -23.812 -32.344 1 89.38 546 HIS B N 1
ATOM 10768 C CA . HIS B 1 546 ? 20.703 -24.516 -31.469 1 89.38 546 HIS B CA 1
ATOM 10769 C C . HIS B 1 546 ? 20.125 -23.594 -30.391 1 89.38 546 HIS B C 1
ATOM 10771 O O . HIS B 1 546 ? 18.922 -23.609 -30.156 1 89.38 546 HIS B O 1
ATOM 10777 N N . SER B 1 547 ? 20.953 -22.828 -29.766 1 94.12 547 SER B N 1
ATOM 10778 C CA . SER B 1 547 ? 20.531 -21.922 -28.703 1 94.12 547 SER B CA 1
ATOM 10779 C C . SER B 1 547 ? 19.562 -20.875 -29.219 1 94.12 547 SER B C 1
ATOM 10781 O O . SER B 1 547 ? 18.609 -20.5 -28.516 1 94.12 547 SER B O 1
ATOM 10783 N N . VAL B 1 548 ? 19.781 -20.422 -30.438 1 88.5 548 VAL B N 1
ATOM 10784 C CA . VAL B 1 548 ? 18.906 -19.422 -31.047 1 88.5 548 VAL B CA 1
ATOM 10785 C C . VAL B 1 548 ? 17.547 -20.031 -31.344 1 88.5 548 VAL B C 1
ATOM 10787 O O . VAL B 1 548 ? 16.5 -19.422 -31.078 1 88.5 548 VAL B O 1
ATOM 10790 N N . MET B 1 549 ? 17.531 -21.234 -31.875 1 87.94 549 MET B N 1
ATOM 10791 C CA . MET B 1 549 ? 16.281 -21.922 -32.188 1 87.94 549 MET B CA 1
ATOM 10792 C C . MET B 1 549 ? 15.5 -22.234 -30.906 1 87.94 549 MET B C 1
ATOM 10794 O O . MET B 1 549 ? 14.273 -22.078 -30.859 1 87.94 549 MET B O 1
ATOM 10798 N N . LEU B 1 550 ? 16.297 -22.656 -29.953 1 94.44 550 LEU B N 1
ATOM 10799 C CA . LEU B 1 550 ? 15.695 -22.938 -28.641 1 94.44 550 LEU B CA 1
ATOM 10800 C C . LEU B 1 550 ? 15.047 -21.688 -28.062 1 94.44 550 LEU B C 1
ATOM 10802 O O . LEU B 1 550 ? 13.992 -21.766 -27.438 1 94.44 550 LEU B O 1
ATOM 10806 N N . ALA B 1 551 ? 15.711 -20.547 -28.25 1 94.56 551 ALA B N 1
ATOM 10807 C CA . ALA B 1 551 ? 15.188 -19.266 -27.766 1 94.56 551 ALA B CA 1
ATOM 10808 C C . ALA B 1 551 ? 13.844 -18.953 -28.406 1 94.56 551 ALA B C 1
ATOM 10810 O O . ALA B 1 551 ? 12.922 -18.484 -27.719 1 94.56 551 ALA B O 1
ATOM 10811 N N . ASN B 1 552 ? 13.703 -19.266 -29.641 1 88.31 552 ASN B N 1
ATOM 10812 C CA . ASN B 1 552 ? 12.461 -19 -30.359 1 88.31 552 ASN B CA 1
ATOM 10813 C C . ASN B 1 552 ? 11.32 -19.875 -29.844 1 88.31 552 ASN B C 1
ATOM 10815 O O . ASN B 1 552 ? 10.211 -19.391 -29.625 1 88.31 552 ASN B O 1
ATOM 10819 N N . LEU B 1 553 ? 11.586 -21.125 -29.656 1 93.19 553 LEU B N 1
ATOM 10820 C CA . LEU B 1 553 ? 10.602 -22.078 -29.141 1 93.19 553 LEU B CA 1
ATOM 10821 C C . LEU B 1 553 ? 10.164 -21.688 -27.734 1 93.19 553 LEU B C 1
ATOM 10823 O O . LEU B 1 553 ? 8.961 -21.609 -27.453 1 93.19 553 LEU B O 1
ATOM 10827 N N . SER B 1 554 ? 11.156 -21.438 -26.906 1 97.31 554 SER B N 1
ATOM 10828 C CA . SER B 1 554 ? 10.898 -21.172 -25.484 1 97.31 554 SER B CA 1
ATOM 10829 C C . SER B 1 554 ? 10.188 -19.844 -25.297 1 97.31 554 SER B C 1
ATOM 10831 O O . SER B 1 554 ? 9.32 -19.719 -24.438 1 97.31 554 SER B O 1
ATOM 10833 N N . GLU B 1 555 ? 10.578 -18.844 -26.109 1 93.88 555 GLU B N 1
ATOM 10834 C CA . GLU B 1 555 ? 9.953 -17.531 -26.016 1 93.88 555 GLU B CA 1
ATOM 10835 C C . GLU B 1 555 ? 8.461 -17.609 -26.344 1 93.88 555 GLU B C 1
ATOM 10837 O O . GLU B 1 555 ? 7.641 -17 -25.656 1 93.88 555 GLU B O 1
ATOM 10842 N N . ALA B 1 556 ? 8.109 -18.359 -27.328 1 92.38 556 ALA B N 1
ATOM 10843 C CA . ALA B 1 556 ? 6.711 -18.516 -27.719 1 92.38 556 ALA B CA 1
ATOM 10844 C C . ALA B 1 556 ? 5.898 -19.188 -26.625 1 92.38 556 ALA B C 1
ATOM 10846 O O . ALA B 1 556 ? 4.773 -18.781 -26.328 1 92.38 556 ALA B O 1
ATOM 10847 N N . ALA B 1 557 ? 6.453 -20.188 -26.078 1 96.38 557 ALA B N 1
ATOM 10848 C CA . ALA B 1 557 ? 5.766 -20.938 -25.031 1 96.38 557 ALA B CA 1
ATOM 10849 C C . ALA B 1 557 ? 5.598 -20.078 -23.781 1 96.38 557 ALA B C 1
ATOM 10851 O O . ALA B 1 557 ? 4.523 -20.047 -23.172 1 96.38 557 ALA B O 1
ATOM 10852 N N . VAL B 1 558 ? 6.66 -19.375 -23.359 1 96.06 558 VAL B N 1
ATOM 10853 C CA . VAL B 1 558 ? 6.633 -18.562 -22.141 1 96.06 558 VAL B CA 1
ATOM 10854 C C . VAL B 1 558 ? 5.695 -17.375 -22.344 1 96.06 558 VAL B C 1
ATOM 10856 O O . VAL B 1 558 ? 5.016 -16.953 -21.406 1 96.06 558 VAL B O 1
ATOM 10859 N N . ARG B 1 559 ? 5.625 -16.875 -23.531 1 92.19 559 ARG B N 1
ATOM 10860 C CA . ARG B 1 559 ? 4.676 -15.812 -23.859 1 92.19 559 ARG B CA 1
ATOM 10861 C C . ARG B 1 559 ? 3.24 -16.281 -23.641 1 92.19 559 ARG B C 1
ATOM 10863 O O . ARG B 1 559 ? 2.418 -15.555 -23.078 1 92.19 559 ARG B O 1
ATOM 10870 N N . ALA B 1 560 ? 2.953 -17.5 -24.047 1 90 560 ALA B N 1
ATOM 10871 C CA . ALA B 1 560 ? 1.626 -18.094 -23.875 1 90 560 ALA B CA 1
ATOM 10872 C C . ALA B 1 560 ? 1.288 -18.25 -22.391 1 90 560 ALA B C 1
ATOM 10874 O O . ALA B 1 560 ? 0.12 -18.172 -22 1 90 560 ALA B O 1
ATOM 10875 N N . LEU B 1 561 ? 2.301 -18.438 -21.609 1 91.88 561 LEU B N 1
ATOM 10876 C CA . LEU B 1 561 ? 2.121 -18.625 -20.172 1 91.88 561 LEU B CA 1
ATOM 10877 C C . LEU B 1 561 ? 2.041 -17.281 -19.453 1 91.88 561 LEU B C 1
ATOM 10879 O O . LEU B 1 561 ? 1.624 -17.219 -18.297 1 91.88 561 LEU B O 1
ATOM 10883 N N . GLY B 1 562 ? 2.43 -16.25 -20.203 1 86.88 562 GLY B N 1
ATOM 10884 C CA . GLY B 1 562 ? 2.492 -14.938 -19.562 1 86.88 562 GLY B CA 1
ATOM 10885 C C . GLY B 1 562 ? 3.725 -14.758 -18.688 1 86.88 562 GLY B C 1
ATOM 10886 O O . GLY B 1 562 ? 3.701 -14 -17.719 1 86.88 562 GLY B O 1
ATOM 10887 N N . GLY B 1 563 ? 4.746 -15.57 -19.016 1 88.44 563 GLY B N 1
ATOM 10888 C CA . GLY B 1 563 ? 5.984 -15.484 -18.25 1 88.44 563 GLY B CA 1
ATOM 10889 C C . GLY B 1 563 ? 6.953 -14.461 -18.812 1 88.44 563 GLY B C 1
ATOM 10890 O O . GLY B 1 563 ? 6.57 -13.602 -19.609 1 88.44 563 GLY B O 1
ATOM 10891 N N . ASP B 1 564 ? 8.188 -14.484 -18.328 1 90 564 ASP B N 1
ATOM 10892 C CA . ASP B 1 564 ? 9.219 -13.523 -18.719 1 90 564 ASP B CA 1
ATOM 10893 C C . ASP B 1 564 ? 9.922 -13.953 -20 1 90 564 ASP B C 1
ATOM 10895 O O . ASP B 1 564 ? 10.914 -14.68 -19.953 1 90 564 ASP B O 1
ATOM 10899 N N . THR B 1 565 ? 9.484 -13.391 -21.078 1 92.94 565 THR B N 1
ATOM 10900 C CA . THR B 1 565 ? 9.961 -13.812 -22.391 1 92.94 565 THR B CA 1
ATOM 10901 C C . THR B 1 565 ? 11.414 -13.398 -22.609 1 92.94 565 THR B C 1
ATOM 10903 O O . THR B 1 565 ? 12.203 -14.164 -23.156 1 92.94 565 THR B O 1
ATOM 10906 N N . LEU B 1 566 ? 11.758 -12.211 -22.141 1 90.69 566 LEU B N 1
ATOM 10907 C CA . LEU B 1 566 ? 13.109 -11.711 -22.344 1 90.69 566 LEU B CA 1
ATOM 10908 C C . LEU B 1 566 ? 14.117 -12.508 -21.516 1 90.69 566 LEU B C 1
ATOM 10910 O O . LEU B 1 566 ? 15.195 -12.852 -22.016 1 90.69 566 LEU B O 1
ATOM 10914 N N . LEU B 1 567 ? 13.789 -12.789 -20.312 1 94.25 567 LEU B N 1
ATOM 10915 C CA . LEU B 1 567 ? 14.625 -13.625 -19.453 1 94.25 567 LEU B CA 1
ATOM 10916 C C . LEU B 1 567 ? 14.859 -14.992 -20.078 1 94.25 567 LEU B C 1
ATOM 10918 O O . LEU B 1 567 ? 15.977 -15.508 -20.062 1 94.25 567 LEU B O 1
ATOM 10922 N N . THR B 1 568 ? 13.805 -15.523 -20.625 1 96.88 568 THR B N 1
ATOM 10923 C CA . THR B 1 568 ? 13.859 -16.859 -21.219 1 96.88 568 THR B CA 1
ATOM 10924 C C . THR B 1 568 ? 14.758 -16.844 -22.453 1 96.88 568 THR B C 1
ATOM 10926 O O . THR B 1 568 ? 15.578 -17.75 -22.641 1 96.88 568 THR B O 1
ATOM 10929 N N . ARG B 1 569 ? 14.609 -15.844 -23.266 1 95.12 569 ARG B N 1
ATOM 10930 C CA . ARG B 1 569 ? 15.43 -15.734 -24.469 1 95.12 569 ARG B CA 1
ATOM 10931 C C . ARG B 1 569 ? 16.906 -15.672 -24.109 1 95.12 569 ARG B C 1
ATOM 10933 O O . ARG B 1 569 ? 17.719 -16.438 -24.641 1 95.12 569 ARG B O 1
ATOM 10940 N N . VAL B 1 570 ? 17.234 -14.82 -23.203 1 96.25 570 VAL B N 1
ATOM 10941 C CA . VAL B 1 570 ? 18.625 -14.641 -22.812 1 96.25 570 VAL B CA 1
ATOM 10942 C C . VAL B 1 570 ? 19.141 -15.914 -22.141 1 96.25 570 VAL B C 1
ATOM 10944 O O . VAL B 1 570 ? 20.266 -16.344 -22.375 1 96.25 570 VAL B O 1
ATOM 10947 N N . GLY B 1 571 ? 18.297 -16.5 -21.281 1 97.44 571 GLY B N 1
ATOM 10948 C CA . GLY B 1 571 ? 18.672 -17.766 -20.656 1 97.44 571 GLY B CA 1
ATOM 10949 C C . GLY B 1 571 ? 19 -18.844 -21.656 1 97.44 571 GLY B C 1
ATOM 10950 O O . GLY B 1 571 ? 19.953 -19.609 -21.469 1 97.44 571 GLY B O 1
ATOM 10951 N N . CYS B 1 572 ? 18.234 -18.938 -22.719 1 97.12 572 CYS B N 1
ATOM 10952 C CA . CYS B 1 572 ? 18.453 -19.922 -23.781 1 97.12 572 CYS B CA 1
ATOM 10953 C C . CYS B 1 572 ? 19.781 -19.672 -24.484 1 97.12 572 CYS B C 1
ATOM 10955 O O . CYS B 1 572 ? 20.5 -20.609 -24.812 1 97.12 572 CYS B O 1
ATOM 10957 N N . LEU B 1 573 ? 20.109 -18.422 -24.719 1 95.81 573 LEU B N 1
ATOM 10958 C CA . LEU B 1 573 ? 21.328 -18.062 -25.453 1 95.81 573 LEU B CA 1
ATOM 10959 C C . LEU B 1 573 ? 22.562 -18.516 -24.688 1 95.81 573 LEU B C 1
ATOM 10961 O O . LEU B 1 573 ? 23.578 -18.891 -25.297 1 95.81 573 LEU B O 1
ATOM 10965 N N . PHE B 1 574 ? 22.453 -18.547 -23.359 1 97.19 574 PHE B N 1
ATOM 10966 C CA . PHE B 1 574 ? 23.656 -18.781 -22.578 1 97.19 574 PHE B CA 1
ATOM 10967 C C . PHE B 1 574 ? 23.641 -20.172 -21.938 1 97.19 574 PHE B C 1
ATOM 10969 O O . PHE B 1 574 ? 24.594 -20.578 -21.281 1 97.19 574 PHE B O 1
ATOM 10976 N N . HIS B 1 575 ? 22.562 -20.969 -22.078 1 97.44 575 HIS B N 1
ATOM 10977 C CA . HIS B 1 575 ? 22.359 -22.172 -21.297 1 97.44 575 HIS B CA 1
ATOM 10978 C C . HIS B 1 575 ? 23.438 -23.219 -21.594 1 97.44 575 HIS B C 1
ATOM 10980 O O . HIS B 1 575 ? 23.812 -24 -20.719 1 97.44 575 HIS B O 1
ATOM 10986 N N . ASP B 1 576 ? 24.031 -23.156 -22.781 1 96.25 576 ASP B N 1
ATOM 10987 C CA . ASP B 1 576 ? 24.938 -24.203 -23.25 1 96.25 576 ASP B CA 1
ATOM 10988 C C . ASP B 1 576 ? 26.328 -23.641 -23.516 1 96.25 576 ASP B C 1
ATOM 10990 O O . ASP B 1 576 ? 27.109 -24.234 -24.266 1 96.25 576 ASP B O 1
ATOM 10994 N N . ILE B 1 577 ? 26.734 -22.609 -22.922 1 96.06 577 ILE B N 1
ATOM 10995 C CA . ILE B 1 577 ? 28.016 -21.969 -23.172 1 96.06 577 ILE B CA 1
ATOM 10996 C C . ILE B 1 577 ? 29.156 -22.875 -22.688 1 96.06 577 ILE B C 1
ATOM 10998 O O . ILE B 1 577 ? 30.297 -22.734 -23.141 1 96.06 577 ILE B O 1
ATOM 11002 N N . GLY B 1 578 ? 28.875 -23.75 -21.812 1 95.75 578 GLY B N 1
ATOM 11003 C CA . GLY B 1 578 ? 29.875 -24.656 -21.297 1 95.75 578 GLY B CA 1
ATOM 11004 C C . GLY B 1 578 ? 30.375 -25.641 -22.344 1 95.75 578 GLY B C 1
ATOM 11005 O O . GLY B 1 578 ? 31.469 -26.203 -22.203 1 95.75 578 GLY B O 1
ATOM 11006 N N . LYS B 1 579 ? 29.625 -25.891 -23.359 1 93.5 579 LYS B N 1
ATOM 11007 C CA . LYS B 1 579 ? 30.016 -26.828 -24.422 1 93.5 579 LYS B CA 1
ATOM 11008 C C . LYS B 1 579 ? 31.219 -26.297 -25.203 1 93.5 579 LYS B C 1
ATOM 11010 O O . LYS B 1 579 ? 31.875 -27.062 -25.922 1 93.5 579 LYS B O 1
ATOM 11015 N N . MET B 1 580 ? 31.5 -25.078 -25 1 92.25 580 MET B N 1
ATOM 11016 C CA . MET B 1 580 ? 32.625 -24.469 -25.688 1 92.25 580 MET B CA 1
ATOM 11017 C C . MET B 1 580 ? 33.938 -25.016 -25.172 1 92.25 580 MET B C 1
ATOM 11019 O O . MET B 1 580 ? 34.969 -25 -25.875 1 92.25 580 MET B O 1
ATOM 11023 N N . ALA B 1 581 ? 33.906 -25.484 -23.938 1 91.19 581 ALA B N 1
ATOM 11024 C CA . ALA B 1 581 ? 35.156 -26.016 -23.359 1 91.19 581 ALA B CA 1
ATOM 11025 C C . ALA B 1 581 ? 35.625 -27.25 -24.094 1 91.19 581 ALA B C 1
ATOM 11027 O O . ALA B 1 581 ? 36.844 -27.453 -24.266 1 91.19 581 ALA B O 1
ATOM 11028 N N . HIS B 1 582 ? 34.625 -28.078 -24.484 1 87.38 582 HIS B N 1
ATOM 11029 C CA . HIS B 1 582 ? 34.938 -29.297 -25.234 1 87.38 582 HIS B CA 1
ATOM 11030 C C . HIS B 1 582 ? 33.906 -29.516 -26.344 1 87.38 582 HIS B C 1
ATOM 11032 O O . HIS B 1 582 ? 33.125 -30.469 -26.281 1 87.38 582 HIS B O 1
ATOM 11038 N N . PRO B 1 583 ? 34.031 -28.75 -27.375 1 86.62 583 PRO B N 1
ATOM 11039 C CA . PRO B 1 583 ? 33 -28.812 -28.422 1 86.62 583 PRO B CA 1
ATOM 11040 C C . PRO B 1 583 ? 33 -30.156 -29.156 1 86.62 583 PRO B C 1
ATOM 11042 O O . PRO B 1 583 ? 31.953 -30.562 -29.688 1 86.62 583 PRO B O 1
ATOM 11045 N N . ASP B 1 584 ? 34.062 -30.906 -29.109 1 81.38 584 ASP B N 1
ATOM 11046 C CA . ASP B 1 584 ? 34.219 -32.156 -29.844 1 81.38 584 ASP B CA 1
ATOM 11047 C C . ASP B 1 584 ? 33.469 -33.281 -29.188 1 81.38 584 ASP B C 1
ATOM 11049 O O . ASP B 1 584 ? 33.219 -34.312 -29.812 1 81.38 584 ASP B O 1
ATOM 11053 N N . PHE B 1 585 ? 33 -33.062 -28.062 1 79.69 585 PHE B N 1
ATOM 11054 C CA . PHE B 1 585 ? 32.344 -34.125 -27.328 1 79.69 585 PHE B CA 1
ATOM 11055 C C . PHE B 1 585 ? 30.844 -34.125 -27.625 1 79.69 585 PHE B C 1
ATOM 11057 O O . PHE B 1 585 ? 30.141 -35.094 -27.312 1 79.69 585 PHE B O 1
ATOM 11064 N N . TYR B 1 586 ? 30.375 -33.188 -28.328 1 81.25 586 TYR B N 1
ATOM 11065 C CA . TYR B 1 586 ? 28.938 -33.031 -28.516 1 81.25 586 TYR B CA 1
ATOM 11066 C C . TYR B 1 586 ? 28.547 -33.25 -29.969 1 81.25 586 TYR B C 1
ATOM 11068 O O . TYR B 1 586 ? 29.172 -32.688 -30.875 1 81.25 586 TYR B O 1
ATOM 11076 N N . ALA B 1 587 ? 27.547 -34.031 -30.156 1 70.62 587 ALA B N 1
ATOM 11077 C CA . ALA B 1 587 ? 27.141 -34.562 -31.453 1 70.62 587 ALA B CA 1
ATOM 11078 C C . ALA B 1 587 ? 26.828 -33.438 -32.438 1 70.62 587 ALA B C 1
ATOM 11080 O O . ALA B 1 587 ? 27.047 -33.562 -33.625 1 70.62 587 ALA B O 1
ATOM 11081 N N . GLU B 1 588 ? 26.438 -32.375 -31.922 1 74.06 588 GLU B N 1
ATOM 11082 C CA . GLU B 1 588 ? 26 -31.281 -32.781 1 74.06 588 GLU B CA 1
ATOM 11083 C C . GLU B 1 588 ? 27.188 -30.594 -33.438 1 74.06 588 GLU B C 1
ATOM 11085 O O . GLU B 1 588 ? 27.062 -30.016 -34.531 1 74.06 588 GLU B O 1
ATOM 11090 N N . ASN B 1 589 ? 28.312 -30.828 -32.812 1 71.25 589 ASN B N 1
ATOM 11091 C CA . ASN B 1 589 ? 29.484 -30.109 -33.312 1 71.25 589 ASN B CA 1
ATOM 11092 C C . ASN B 1 589 ? 30.422 -31.062 -34.062 1 71.25 589 ASN B C 1
ATOM 11094 O O . ASN B 1 589 ? 31.531 -30.672 -34.438 1 71.25 589 ASN B O 1
ATOM 11098 N N . ARG B 1 590 ? 30.016 -32.188 -34.312 1 69.44 590 ARG B N 1
ATOM 11099 C CA . ARG B 1 590 ? 30.859 -33.219 -34.875 1 69.44 590 ARG B CA 1
ATOM 11100 C C . ARG B 1 590 ? 31.266 -32.906 -36.312 1 69.44 590 ARG B C 1
ATOM 11102 O O . ARG B 1 590 ? 32.281 -33.375 -36.781 1 69.44 590 ARG B O 1
ATOM 11109 N N . HIS B 1 591 ? 30.406 -32.25 -36.875 1 64.19 591 HIS B N 1
ATOM 11110 C CA . HIS B 1 591 ? 30.734 -31.906 -38.25 1 64.19 591 HIS B CA 1
ATOM 11111 C C . HIS B 1 591 ? 32 -31.078 -38.344 1 64.19 591 HIS B C 1
ATOM 11113 O O . HIS B 1 591 ? 32.75 -31.125 -39.344 1 64.19 591 HIS B O 1
ATOM 11119 N N . LEU B 1 592 ? 32.312 -30.453 -37.25 1 62.34 592 LEU B N 1
ATOM 11120 C CA . LEU B 1 592 ? 33.5 -29.594 -37.219 1 62.34 592 LEU B CA 1
ATOM 11121 C C . LEU B 1 592 ? 34.625 -30.234 -36.438 1 62.34 592 LEU B C 1
ATOM 11123 O O . LEU B 1 592 ? 35.812 -30 -36.75 1 62.34 592 LEU B O 1
ATOM 11127 N N . TYR B 1 593 ? 34.156 -31.047 -35.438 1 68.06 593 TYR B N 1
ATOM 11128 C CA . TYR B 1 593 ? 35.125 -31.656 -34.562 1 68.06 593 TYR B CA 1
ATOM 11129 C C . TYR B 1 593 ? 35 -33.156 -34.531 1 68.06 593 TYR B C 1
ATOM 11131 O O . TYR B 1 593 ? 34.062 -33.688 -33.938 1 68.06 593 TYR B O 1
ATOM 11139 N N . PRO B 1 594 ? 35.719 -33.781 -35.375 1 62.12 594 PRO B N 1
ATOM 11140 C CA . PRO B 1 594 ? 35.594 -35.25 -35.281 1 62.12 594 PRO B CA 1
ATOM 11141 C C . PRO B 1 594 ? 35.844 -35.781 -33.875 1 62.12 594 PRO B C 1
ATOM 11143 O O . PRO B 1 594 ? 36.656 -35.219 -33.125 1 62.12 594 PRO B O 1
ATOM 11146 N N . THR B 1 595 ? 34.906 -36.656 -33.375 1 66.12 595 THR B N 1
ATOM 11147 C CA . THR B 1 595 ? 35 -37.219 -32.031 1 66.12 595 THR B CA 1
ATOM 11148 C C . THR B 1 595 ? 36.406 -37.781 -31.781 1 66.12 595 THR B C 1
ATOM 11150 O O . THR B 1 595 ? 36.906 -38.562 -32.594 1 66.12 595 THR B O 1
ATOM 11153 N N . SER B 1 596 ? 37 -37.25 -30.844 1 62.44 596 SER B N 1
ATOM 11154 C CA . SER B 1 596 ? 38.344 -37.688 -30.516 1 62.44 596 SER B CA 1
ATOM 11155 C C . SER B 1 596 ? 38.375 -39.188 -30.25 1 62.44 596 SER B C 1
ATOM 11157 O O . SER B 1 596 ? 37.438 -39.75 -29.703 1 62.44 596 SER B O 1
ATOM 11159 N N . GLU B 1 597 ? 39.281 -39.812 -30.859 1 61.81 597 GLU B N 1
ATOM 11160 C CA . GLU B 1 597 ? 39.5 -41.219 -30.594 1 61.81 597 GLU B CA 1
ATOM 11161 C C . GLU B 1 597 ? 39.531 -41.5 -29.109 1 61.81 597 GLU B C 1
ATOM 11163 O O . GLU B 1 597 ? 39.062 -42.562 -28.656 1 61.81 597 GLU B O 1
ATOM 11168 N N . ALA B 1 598 ? 39.969 -40.594 -28.453 1 62.38 598 ALA B N 1
ATOM 11169 C CA . ALA B 1 598 ? 40.062 -40.719 -27 1 62.38 598 ALA B CA 1
ATOM 11170 C C . ALA B 1 598 ? 38.656 -40.844 -26.375 1 62.38 598 ALA B C 1
ATOM 11172 O O . ALA B 1 598 ? 38.469 -41.625 -25.453 1 62.38 598 ALA B O 1
ATOM 11173 N N . PHE B 1 599 ? 37.75 -40.125 -26.906 1 68.88 599 PHE B N 1
ATOM 11174 C CA . PHE B 1 599 ? 36.406 -40.188 -26.359 1 68.88 599 PHE B CA 1
ATOM 11175 C C . PHE B 1 599 ? 35.719 -41.5 -26.719 1 68.88 599 PHE B C 1
ATOM 11177 O O . PHE B 1 599 ? 34.969 -42.031 -25.906 1 68.88 599 PHE B O 1
ATOM 11184 N N . LYS B 1 600 ? 36.094 -42.031 -27.844 1 67.31 600 LYS B N 1
ATOM 11185 C CA . LYS B 1 600 ? 35.5 -43.281 -28.281 1 67.31 600 LYS B CA 1
ATOM 11186 C C . LYS B 1 600 ? 35.938 -44.438 -27.391 1 67.31 600 LYS B C 1
ATOM 11188 O O . LYS B 1 600 ? 35.219 -45.406 -27.234 1 67.31 600 LYS B O 1
ATOM 11193 N N . LYS B 1 601 ? 37.062 -44.188 -26.844 1 72 601 LYS B N 1
ATOM 11194 C CA . LYS B 1 601 ? 37.656 -45.25 -26.031 1 72 601 LYS B CA 1
ATOM 11195 C C . LYS B 1 601 ? 37.219 -45.125 -24.578 1 72 601 LYS B C 1
ATOM 11197 O O . LYS B 1 601 ? 37.5 -46 -23.766 1 72 601 LYS B O 1
ATOM 11202 N N . LEU B 1 602 ? 36.469 -43.969 -24.422 1 81.25 602 LEU B N 1
ATOM 11203 C CA . LEU B 1 602 ? 36.031 -43.781 -23.031 1 81.25 602 LEU B CA 1
ATOM 11204 C C . LEU B 1 602 ? 34.875 -44.719 -22.688 1 81.25 602 LEU B C 1
ATOM 11206 O O . LEU B 1 602 ? 34 -44.938 -23.516 1 81.25 602 LEU B O 1
ATOM 11210 N N . GLY B 1 603 ? 34.875 -45.344 -21.594 1 82.12 603 GLY B N 1
ATOM 11211 C CA . GLY B 1 603 ? 33.719 -46.094 -21.109 1 82.12 603 GLY B CA 1
ATOM 11212 C C . GLY B 1 603 ? 32.469 -45.281 -20.906 1 82.12 603 GLY B C 1
ATOM 11213 O O . GLY B 1 603 ? 32.531 -44.031 -20.953 1 82.12 603 GLY B O 1
ATOM 11214 N N . PRO B 1 604 ? 31.375 -45.906 -20.797 1 86.12 604 PRO B N 1
ATOM 11215 C CA . PRO B 1 604 ? 30.094 -45.219 -20.703 1 86.12 604 PRO B CA 1
ATOM 11216 C C . PRO B 1 604 ? 30.031 -44.25 -19.516 1 86.12 604 PRO B C 1
ATOM 11218 O O . PRO B 1 604 ? 29.5 -43.156 -19.641 1 86.12 604 PRO B O 1
ATOM 11221 N N . VAL B 1 605 ? 30.578 -44.594 -18.406 1 87.38 605 VAL B N 1
ATOM 11222 C CA . VAL B 1 605 ? 30.531 -43.781 -17.203 1 87.38 605 VAL B CA 1
ATOM 11223 C C . VAL B 1 605 ? 31.359 -42.5 -17.406 1 87.38 605 VAL B C 1
ATOM 11225 O O . VAL B 1 605 ? 30.906 -41.406 -17.078 1 87.38 605 VAL B O 1
ATOM 11228 N N . LYS B 1 606 ? 32.531 -42.688 -18 1 88.06 606 LYS B N 1
ATOM 11229 C CA . LYS B 1 606 ? 33.406 -41.531 -18.25 1 88.06 606 LYS B CA 1
ATOM 11230 C C . LYS B 1 606 ? 32.812 -40.625 -19.312 1 88.06 606 LYS B C 1
ATOM 11232 O O . LYS B 1 606 ? 32.969 -39.375 -19.25 1 88.06 606 LYS B O 1
ATOM 11237 N N . SER B 1 607 ? 32.219 -41.219 -20.312 1 87.5 607 SER B N 1
ATOM 11238 C CA . SER B 1 607 ? 31.562 -40.438 -21.359 1 87.5 607 SER B CA 1
ATOM 11239 C C . SER B 1 607 ? 30.422 -39.594 -20.781 1 87.5 607 SER B C 1
ATOM 11241 O O . SER B 1 607 ? 30.281 -38.438 -21.125 1 87.5 607 SER B O 1
ATOM 11243 N N . ALA B 1 608 ? 29.641 -40.219 -19.906 1 89.25 608 ALA B N 1
ATOM 11244 C CA . ALA B 1 608 ? 28.547 -39.5 -19.25 1 89.25 608 ALA B CA 1
ATOM 11245 C C . ALA B 1 608 ? 29.062 -38.344 -18.406 1 89.25 608 ALA B C 1
ATOM 11247 O O . ALA B 1 608 ? 28.469 -37.25 -18.391 1 89.25 608 ALA B O 1
ATOM 11248 N N . HIS B 1 609 ? 30.141 -38.562 -17.797 1 90.19 609 HIS B N 1
ATOM 11249 C CA . HIS B 1 609 ? 30.75 -37.531 -16.984 1 90.19 609 HIS B CA 1
ATOM 11250 C C . HIS B 1 609 ? 31.234 -36.344 -17.844 1 90.19 609 HIS B C 1
ATOM 11252 O O . HIS B 1 609 ? 31.094 -35.188 -17.453 1 90.19 609 HIS B O 1
ATOM 11258 N N . MET B 1 610 ? 31.75 -36.625 -18.984 1 87.62 610 MET B N 1
ATOM 11259 C CA . MET B 1 610 ? 32.25 -35.594 -19.891 1 87.62 610 MET B CA 1
ATOM 11260 C C . MET B 1 610 ? 31.078 -34.781 -20.438 1 87.62 610 MET B C 1
ATOM 11262 O O . MET B 1 610 ? 31.203 -33.562 -20.609 1 87.62 610 MET B O 1
ATOM 11266 N N . ILE B 1 611 ? 30.016 -35.406 -20.625 1 88.44 611 ILE B N 1
ATOM 11267 C CA . ILE B 1 611 ? 28.844 -34.719 -21.156 1 88.44 611 ILE B CA 1
ATOM 11268 C C . ILE B 1 611 ? 28.281 -33.781 -20.094 1 88.44 611 ILE B C 1
ATOM 11270 O O . ILE B 1 611 ? 27.906 -32.656 -20.391 1 88.44 611 ILE B O 1
ATOM 11274 N N . THR B 1 612 ? 28.266 -34.219 -18.828 1 93 612 THR B N 1
ATOM 11275 C CA . THR B 1 612 ? 27.688 -33.438 -17.75 1 93 612 THR B CA 1
ATOM 11276 C C . THR B 1 612 ? 28.594 -32.25 -17.391 1 93 612 THR B C 1
ATOM 11278 O O . THR B 1 612 ? 28.141 -31.281 -16.781 1 93 612 THR B O 1
ATOM 11281 N N . ARG B 1 613 ? 29.797 -32.25 -17.812 1 92.56 613 ARG B N 1
ATOM 11282 C CA . ARG B 1 613 ? 30.781 -31.234 -17.484 1 92.56 613 ARG B CA 1
ATOM 11283 C C . ARG B 1 613 ? 30.422 -29.906 -18.109 1 92.56 613 ARG B C 1
ATOM 11285 O O . ARG B 1 613 ? 30.812 -28.844 -17.609 1 92.56 613 ARG B O 1
ATOM 11292 N N . HIS B 1 614 ? 29.641 -29.953 -19.219 1 94.31 614 HIS B N 1
ATOM 11293 C CA . HIS B 1 614 ? 29.297 -28.672 -19.828 1 94.31 614 HIS B CA 1
ATOM 11294 C C . HIS B 1 614 ? 28.469 -27.812 -18.875 1 94.31 614 HIS B C 1
ATOM 11296 O O . HIS B 1 614 ? 28.469 -26.578 -18.984 1 94.31 614 HIS B O 1
ATOM 11302 N N . VAL B 1 615 ? 27.781 -28.438 -17.906 1 96.38 615 VAL B N 1
ATOM 11303 C CA . VAL B 1 615 ? 27 -27.703 -16.922 1 96.38 615 VAL B CA 1
ATOM 11304 C C . VAL B 1 615 ? 27.922 -26.984 -15.945 1 96.38 615 VAL B C 1
ATOM 11306 O O . VAL B 1 615 ? 27.781 -25.781 -15.711 1 96.38 615 VAL B O 1
ATOM 11309 N N . THR B 1 616 ? 28.922 -27.672 -15.398 1 95 616 THR B N 1
ATOM 11310 C CA . THR B 1 616 ? 29.859 -27.078 -14.453 1 95 616 THR B CA 1
ATOM 11311 C C . THR B 1 616 ? 30.719 -26.016 -15.133 1 95 616 THR B C 1
ATOM 11313 O O . THR B 1 616 ? 30.938 -24.953 -14.578 1 95 616 THR B O 1
ATOM 11316 N N . ASP B 1 617 ? 31.156 -26.328 -16.328 1 94.81 617 ASP B N 1
ATOM 11317 C CA . ASP B 1 617 ? 31.953 -25.375 -17.094 1 94.81 617 ASP B CA 1
ATOM 11318 C C . ASP B 1 617 ? 31.125 -24.141 -17.469 1 94.81 617 ASP B C 1
ATOM 11320 O O . ASP B 1 617 ? 31.641 -23.016 -17.469 1 94.81 617 ASP B O 1
ATOM 11324 N N . GLY B 1 618 ? 29.922 -24.406 -17.797 1 96.19 618 GLY B N 1
ATOM 11325 C CA . GLY B 1 618 ? 29.047 -23.312 -18.141 1 96.19 618 GLY B CA 1
ATOM 11326 C C . GLY B 1 618 ? 28.797 -22.359 -16.984 1 96.19 618 GLY B C 1
ATOM 11327 O O . GLY B 1 618 ? 28.797 -21.141 -17.156 1 96.19 618 GLY B O 1
ATOM 11328 N N . ILE B 1 619 ? 28.531 -22.906 -15.789 1 94.56 619 ILE B N 1
ATOM 11329 C CA . ILE B 1 619 ? 28.312 -22.109 -14.594 1 94.56 619 ILE B CA 1
ATOM 11330 C C . ILE B 1 619 ? 29.562 -21.266 -14.297 1 94.56 619 ILE B C 1
ATOM 11332 O O . ILE B 1 619 ? 29.453 -20.078 -13.977 1 94.56 619 ILE B O 1
ATOM 11336 N N . ALA B 1 620 ? 30.703 -21.844 -14.453 1 91.88 620 ALA B N 1
ATOM 11337 C CA . ALA B 1 620 ? 31.969 -21.172 -14.211 1 91.88 620 ALA B CA 1
ATOM 11338 C C . ALA B 1 620 ? 32.188 -20.016 -15.195 1 91.88 620 ALA B C 1
ATOM 11340 O O . ALA B 1 620 ? 32.562 -18.922 -14.805 1 91.88 620 ALA B O 1
ATOM 11341 N N . MET B 1 621 ? 31.906 -20.281 -16.453 1 93.38 621 MET B N 1
ATOM 11342 C CA . MET B 1 621 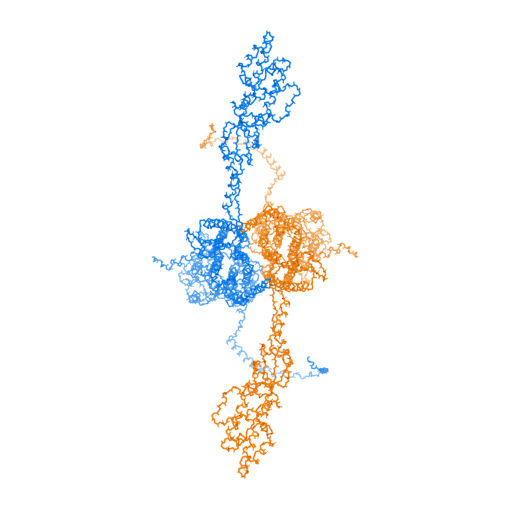? 32.062 -19.25 -17.484 1 93.38 621 MET B CA 1
ATOM 11343 C C . MET B 1 621 ? 31.078 -18.109 -17.266 1 93.38 621 MET B C 1
ATOM 11345 O O . MET B 1 621 ? 31.422 -16.938 -17.453 1 93.38 621 MET B O 1
ATOM 11349 N N . ALA B 1 622 ? 29.859 -18.469 -16.891 1 93.56 622 ALA B N 1
ATOM 11350 C CA . ALA B 1 622 ? 28.828 -17.469 -16.641 1 93.56 622 ALA B CA 1
ATOM 11351 C C . ALA B 1 622 ? 29.203 -16.562 -15.469 1 93.56 622 ALA B C 1
ATOM 11353 O O . ALA B 1 622 ? 29.031 -15.352 -15.531 1 93.56 622 ALA B O 1
ATOM 11354 N N . ARG B 1 623 ? 29.703 -17.141 -14.445 1 88.06 623 ARG B N 1
ATOM 11355 C CA . ARG B 1 623 ? 30.078 -16.391 -13.266 1 88.06 623 ARG B CA 1
ATOM 11356 C C . ARG B 1 623 ? 31.297 -15.508 -13.547 1 88.06 623 ARG B C 1
ATOM 11358 O O . ARG B 1 623 ? 31.391 -14.383 -13.039 1 88.06 623 ARG B O 1
ATOM 11365 N N . GLU B 1 624 ? 32.156 -16.016 -14.375 1 85.5 624 GLU B N 1
ATOM 11366 C CA . GLU B 1 624 ? 33.344 -15.258 -14.773 1 85.5 624 GLU B CA 1
ATOM 11367 C C . GLU B 1 624 ? 32.969 -14.031 -15.586 1 85.5 624 GLU B C 1
ATOM 11369 O O . GLU B 1 624 ? 33.625 -12.992 -15.516 1 85.5 624 GLU B O 1
ATOM 11374 N N . ASN B 1 625 ? 31.906 -14.211 -16.234 1 87.94 625 ASN B N 1
ATOM 11375 C CA . ASN B 1 625 ? 31.469 -13.109 -17.078 1 87.94 625 ASN B CA 1
ATOM 11376 C C . ASN B 1 625 ? 30.344 -12.312 -16.406 1 87.94 625 ASN B C 1
ATOM 11378 O O . ASN B 1 625 ? 29.656 -11.531 -17.078 1 87.94 625 ASN B O 1
ATOM 11382 N N . ARG B 1 626 ? 30.047 -12.57 -15.156 1 85.69 626 ARG B N 1
ATOM 11383 C CA . ARG B 1 626 ? 29.156 -11.82 -14.289 1 85.69 626 ARG B CA 1
ATOM 11384 C C . ARG B 1 626 ? 27.719 -11.828 -14.836 1 85.69 626 ARG B C 1
ATOM 11386 O O . ARG B 1 626 ? 27.094 -10.773 -14.93 1 85.69 626 ARG B O 1
ATOM 11393 N N . LEU B 1 627 ? 27.344 -12.984 -15.273 1 91.25 627 LEU B N 1
ATOM 11394 C CA . LEU B 1 627 ? 25.938 -13.125 -15.625 1 91.25 627 LEU B CA 1
ATOM 11395 C C . LEU B 1 627 ? 25.062 -13.203 -14.375 1 91.25 627 LEU B C 1
ATOM 11397 O O . LEU B 1 627 ? 25.484 -13.758 -13.359 1 91.25 627 LEU B O 1
ATOM 11401 N N . PRO B 1 628 ? 23.875 -12.602 -14.453 1 89.31 628 PRO B N 1
ATOM 11402 C CA . PRO B 1 628 ? 22.984 -12.688 -13.297 1 89.31 628 PRO B CA 1
ATOM 11403 C C . PRO B 1 628 ? 22.641 -14.125 -12.922 1 89.31 628 PRO B C 1
ATOM 11405 O O . PRO B 1 628 ? 22.547 -14.992 -13.797 1 89.31 628 PRO B O 1
ATOM 11408 N N . GLU B 1 629 ? 22.359 -14.273 -11.695 1 86.44 629 GLU B N 1
ATOM 11409 C CA . GLU B 1 629 ? 22.094 -15.609 -11.172 1 86.44 629 GLU B CA 1
ATOM 11410 C C . GLU B 1 629 ? 20.875 -16.234 -11.836 1 86.44 629 GLU B C 1
ATOM 11412 O O . GLU B 1 629 ? 20.812 -17.453 -12.031 1 86.44 629 GLU B O 1
ATOM 11417 N N . LYS B 1 630 ? 19.922 -15.438 -12.148 1 89.12 630 LYS B N 1
ATOM 11418 C CA . LYS B 1 630 ? 18.719 -15.945 -12.789 1 89.12 630 LYS B CA 1
ATOM 11419 C C . LYS B 1 630 ? 19.031 -16.516 -14.172 1 89.12 630 LYS B C 1
ATOM 11421 O O . LYS B 1 630 ? 18.359 -17.438 -14.633 1 89.12 630 LYS B O 1
ATOM 11426 N N . ILE B 1 631 ? 20.047 -15.984 -14.789 1 94.31 631 ILE B N 1
ATOM 11427 C CA . ILE B 1 631 ? 20.484 -16.484 -16.094 1 94.31 631 ILE B CA 1
ATOM 11428 C C . ILE B 1 631 ? 21.312 -17.766 -15.891 1 94.31 631 ILE B C 1
ATOM 11430 O O . ILE B 1 631 ? 21.156 -18.734 -16.641 1 94.31 631 ILE B O 1
ATOM 11434 N N . ILE B 1 632 ? 22.125 -17.781 -14.875 1 93.94 632 ILE B N 1
ATOM 11435 C CA . ILE B 1 632 ? 22.984 -18.922 -14.594 1 93.94 632 ILE B CA 1
ATOM 11436 C C . ILE B 1 632 ? 22.125 -20.141 -14.273 1 93.94 632 ILE B C 1
ATOM 11438 O O . ILE B 1 632 ? 22.484 -21.266 -14.633 1 93.94 632 ILE B O 1
ATOM 11442 N N . SER B 1 633 ? 20.922 -19.922 -13.719 1 94.19 633 SER B N 1
ATOM 11443 C CA . SER B 1 633 ? 20.062 -21.016 -13.312 1 94.19 633 SER B CA 1
ATOM 11444 C C . SER B 1 633 ? 19.594 -21.828 -14.516 1 94.19 633 SER B C 1
ATOM 11446 O O . SER B 1 633 ? 19.266 -23 -14.383 1 94.19 633 SER B O 1
ATOM 11448 N N . PHE B 1 634 ? 19.625 -21.25 -15.688 1 97.44 634 PHE B N 1
ATOM 11449 C CA . PHE B 1 634 ? 19.203 -21.969 -16.891 1 97.44 634 PHE B CA 1
ATOM 11450 C C . PHE B 1 634 ? 20.203 -23.062 -17.25 1 97.44 634 PHE B C 1
ATOM 11452 O O . PHE B 1 634 ? 19.844 -24.031 -17.922 1 97.44 634 PHE B O 1
ATOM 11459 N N . ILE B 1 635 ? 21.453 -22.984 -16.797 1 97.56 635 ILE B N 1
ATOM 11460 C CA . ILE B 1 635 ? 22.516 -23.906 -17.188 1 97.56 635 ILE B CA 1
ATOM 11461 C C . ILE B 1 635 ? 22.312 -25.25 -16.484 1 97.56 635 ILE B C 1
ATOM 11463 O O . ILE B 1 635 ? 22.188 -26.281 -17.156 1 97.56 635 ILE B O 1
ATOM 11467 N N . PRO B 1 636 ? 22.141 -25.234 -15.219 1 96.62 636 PRO B N 1
ATOM 11468 C CA . PRO B 1 636 ? 21.922 -26.547 -14.594 1 96.62 636 PRO B CA 1
ATOM 11469 C C . PRO B 1 636 ? 20.469 -27.016 -14.727 1 96.62 636 PRO B C 1
ATOM 11471 O O . PRO B 1 636 ? 20.219 -28.219 -14.852 1 96.62 636 PRO B O 1
ATOM 11474 N N . GLU B 1 637 ? 19.5 -26.156 -14.789 1 96.5 637 GLU B N 1
ATOM 11475 C CA . GLU B 1 637 ? 18.094 -26.516 -14.68 1 96.5 637 GLU B CA 1
ATOM 11476 C C . GLU B 1 637 ? 17.547 -27.016 -16.016 1 96.5 637 GLU B C 1
ATOM 11478 O O . GLU B 1 637 ? 16.547 -27.719 -16.062 1 96.5 637 GLU B O 1
ATOM 11483 N N . HIS B 1 638 ? 18.25 -26.688 -17.125 1 96.88 638 HIS B N 1
ATOM 11484 C CA . HIS B 1 638 ? 17.688 -27.125 -18.391 1 96.88 638 HIS B CA 1
ATOM 11485 C C . HIS B 1 638 ? 17.844 -28.641 -18.562 1 96.88 638 HIS B C 1
ATOM 11487 O O . HIS B 1 638 ? 17.125 -29.25 -19.359 1 96.88 638 HIS B O 1
ATOM 11493 N N . HIS B 1 639 ? 18.719 -29.266 -17.812 1 95.88 639 HIS B N 1
ATOM 11494 C CA . HIS B 1 639 ? 18.844 -30.719 -17.797 1 95.88 639 HIS B CA 1
ATOM 11495 C C . HIS B 1 639 ? 18.219 -31.328 -16.547 1 95.88 639 HIS B C 1
ATOM 11497 O O . HIS B 1 639 ? 17.797 -32.5 -16.547 1 95.88 639 HIS B O 1
ATOM 11503 N N . GLY B 1 640 ? 18.203 -30.469 -15.453 1 95.94 640 GLY B N 1
ATOM 11504 C CA . GLY B 1 640 ? 17.719 -31 -14.188 1 95.94 640 GLY B CA 1
ATOM 11505 C C . GLY B 1 640 ? 18.484 -32.219 -13.734 1 95.94 640 GLY B C 1
ATOM 11506 O O . GLY B 1 640 ? 19.719 -32.219 -13.68 1 95.94 640 GLY B O 1
ATOM 11507 N N . THR B 1 641 ? 17.703 -33.312 -13.508 1 95.25 641 THR B N 1
ATOM 11508 C CA . THR B 1 641 ? 18.297 -34.594 -13.125 1 95.25 641 THR B CA 1
ATOM 11509 C C . THR B 1 641 ? 18.016 -35.656 -14.172 1 95.25 641 THR B C 1
ATOM 11511 O O . THR B 1 641 ? 17.828 -36.812 -13.836 1 95.25 641 THR B O 1
ATOM 11514 N N . THR B 1 642 ? 17.922 -35.25 -15.344 1 93.69 642 THR B N 1
ATOM 11515 C CA . THR B 1 642 ? 17.609 -36.188 -16.438 1 93.69 642 THR B CA 1
ATOM 11516 C C . THR B 1 642 ? 18.75 -37.188 -16.625 1 93.69 642 THR B C 1
ATOM 11518 O O . THR B 1 642 ? 19.906 -36.844 -16.406 1 93.69 642 THR B O 1
ATOM 11521 N N . THR B 1 643 ? 18.391 -38.375 -17.062 1 91.94 643 THR B N 1
ATOM 11522 C CA . THR B 1 643 ? 19.359 -39.438 -17.297 1 91.94 643 THR B CA 1
ATOM 11523 C C . THR B 1 643 ? 19.891 -39.375 -18.719 1 91.94 643 THR B C 1
ATOM 11525 O O . THR B 1 643 ? 19.125 -39.188 -19.672 1 91.94 643 THR B O 1
ATOM 11528 N N . ILE B 1 644 ? 21.141 -39.5 -18.828 1 91 644 ILE B N 1
ATOM 11529 C CA . ILE B 1 644 ? 21.75 -39.656 -20.156 1 91 644 ILE B CA 1
ATOM 11530 C C . ILE B 1 644 ? 21.516 -41.094 -20.641 1 91 644 ILE B C 1
ATOM 11532 O O . ILE B 1 644 ? 22.359 -41.969 -20.453 1 91 644 ILE B O 1
ATOM 11536 N N . GLN B 1 645 ? 20.453 -41.25 -21.312 1 85 645 GLN B N 1
ATOM 11537 C CA . GLN B 1 645 ? 19.875 -42.562 -21.625 1 85 645 GLN B CA 1
ATOM 11538 C C . GLN B 1 645 ? 20.812 -43.375 -22.5 1 85 645 GLN B C 1
ATOM 11540 O O . GLN B 1 645 ? 20.938 -44.594 -22.312 1 85 645 GLN B O 1
ATOM 11545 N N . TYR B 1 646 ? 21.484 -42.75 -23.469 1 81.75 646 TYR B N 1
ATOM 11546 C CA . TYR B 1 646 ? 22.328 -43.469 -24.422 1 81.75 646 TYR B CA 1
ATOM 11547 C C . TYR B 1 646 ? 23.453 -44.188 -23.703 1 81.75 646 TYR B C 1
ATOM 11549 O O . TYR B 1 646 ? 23.641 -45.406 -23.891 1 81.75 646 TYR B O 1
ATOM 11557 N N . PHE B 1 647 ? 24.141 -43.562 -22.875 1 86.44 647 PHE B N 1
ATOM 11558 C CA . PHE B 1 647 ? 25.297 -44.156 -22.219 1 86.44 647 PHE B CA 1
ATOM 11559 C C . PHE B 1 647 ? 24.844 -45.062 -21.078 1 86.44 647 PHE B C 1
ATOM 11561 O O . PHE B 1 647 ? 25.516 -46.062 -20.797 1 86.44 647 PHE B O 1
ATOM 11568 N N . TYR B 1 648 ? 23.734 -44.75 -20.469 1 88.25 648 TYR B N 1
ATOM 11569 C CA . TYR B 1 648 ? 23.188 -45.656 -19.453 1 88.25 648 TYR B CA 1
ATOM 11570 C C . TYR B 1 648 ? 22.828 -47 -20.062 1 88.25 648 TYR B C 1
ATOM 11572 O O . TYR B 1 648 ? 23.141 -48.062 -19.5 1 88.25 648 TYR B O 1
ATOM 11580 N N . HIS B 1 649 ? 22.172 -46.938 -21.203 1 83.62 649 HIS B N 1
ATOM 11581 C CA . HIS B 1 649 ? 21.828 -48.156 -21.906 1 83.62 649 HIS B CA 1
ATOM 11582 C C . HIS B 1 649 ? 23.078 -48.938 -22.312 1 83.62 649 HIS B C 1
ATOM 11584 O O . HIS B 1 649 ? 23.109 -50.156 -22.172 1 83.62 649 HIS B O 1
ATOM 11590 N N . LYS B 1 650 ? 24.031 -48.219 -22.812 1 82.56 650 LYS B N 1
ATOM 11591 C CA . LYS B 1 650 ? 25.297 -48.844 -23.203 1 82.56 650 LYS B CA 1
ATOM 11592 C C . LYS B 1 650 ? 25.984 -49.5 -22.016 1 82.56 650 LYS B C 1
ATOM 11594 O O . LYS B 1 650 ? 26.562 -50.594 -22.156 1 82.56 650 LYS B O 1
ATOM 11599 N N . ALA B 1 651 ? 25.891 -48.906 -20.891 1 85.38 651 ALA B N 1
ATOM 11600 C CA . ALA B 1 651 ? 26.484 -49.469 -19.688 1 85.38 651 ALA B CA 1
ATOM 11601 C C . ALA B 1 651 ? 25.75 -50.719 -19.234 1 85.38 651 ALA B C 1
ATOM 11603 O O . ALA B 1 651 ? 26.375 -51.688 -18.766 1 85.38 651 ALA B O 1
ATOM 11604 N N . LEU B 1 652 ? 24.5 -50.719 -19.453 1 84.5 652 LEU B N 1
ATOM 11605 C CA . LEU B 1 652 ? 23.688 -51.875 -19.094 1 84.5 652 LEU B CA 1
ATOM 11606 C C . LEU B 1 652 ? 23.969 -53.062 -20.031 1 84.5 652 LEU B C 1
ATOM 11608 O O . LEU B 1 652 ? 24 -54.219 -19.594 1 84.5 652 LEU B O 1
ATOM 11612 N N . GLU B 1 653 ? 24.25 -52.719 -21.266 1 81.25 653 GLU B N 1
ATOM 11613 C CA . GLU B 1 653 ? 24.562 -53.75 -22.25 1 81.25 653 GLU B CA 1
ATOM 11614 C C . GLU B 1 653 ? 25.922 -54.344 -21.984 1 81.25 653 GLU B C 1
ATOM 11616 O O . GLU B 1 653 ? 26.125 -55.562 -22.188 1 81.25 653 GLU B O 1
ATOM 11621 N N . GLN B 1 654 ? 26.781 -53.5 -21.594 1 80.38 654 GLN B N 1
ATOM 11622 C CA . GLN B 1 654 ? 28.141 -53.969 -21.375 1 80.38 654 GLN B CA 1
ATOM 11623 C C . GLN B 1 654 ? 28.297 -54.656 -20.016 1 80.38 654 GLN B C 1
ATOM 11625 O O . GLN B 1 654 ? 29.312 -55.281 -19.75 1 80.38 654 GLN B O 1
ATOM 11630 N N . ALA B 1 655 ? 27.266 -54.406 -19.25 1 77.69 655 ALA B N 1
ATOM 11631 C CA . ALA B 1 655 ? 27.344 -54.969 -17.906 1 77.69 655 ALA B CA 1
ATOM 11632 C C . ALA B 1 655 ? 27.328 -56.5 -17.938 1 77.69 655 ALA B C 1
ATOM 11634 O O . ALA B 1 655 ? 26.469 -57.094 -18.578 1 77.69 655 ALA B O 1
ATOM 11635 N N . LYS B 1 656 ? 28.484 -57.156 -17.75 1 70.81 656 LYS B N 1
ATOM 11636 C CA . LYS B 1 656 ? 28.641 -58.594 -17.672 1 70.81 656 LYS B CA 1
ATOM 11637 C C . LYS B 1 656 ? 28.109 -59.156 -16.359 1 70.81 656 LYS B C 1
ATOM 11639 O O . LYS B 1 656 ? 28.094 -58.438 -15.352 1 70.81 656 LYS B O 1
ATOM 11644 N N . PRO B 1 657 ? 27.594 -60.375 -16.453 1 71.12 657 PRO B N 1
ATOM 11645 C CA . PRO B 1 657 ? 27.141 -61.031 -15.227 1 71.12 657 PRO B CA 1
ATOM 11646 C C . PRO B 1 657 ? 28.219 -61.094 -14.148 1 71.12 657 PRO B C 1
ATOM 11648 O O . PRO B 1 657 ? 29.375 -61.406 -14.445 1 71.12 657 PRO B O 1
ATOM 11651 N N . GLY B 1 658 ? 28.109 -60.406 -12.875 1 65.38 658 GLY B N 1
ATOM 11652 C CA . GLY B 1 658 ? 29.047 -60.406 -11.758 1 65.38 658 GLY B CA 1
ATOM 11653 C C . GLY B 1 658 ? 29.578 -59.031 -11.422 1 65.38 658 GLY B C 1
ATOM 11654 O O . GLY B 1 658 ? 30.297 -58.875 -10.43 1 65.38 658 GLY B O 1
ATOM 11655 N N . THR B 1 659 ? 29.391 -58.125 -12.398 1 63.72 659 THR B N 1
ATOM 11656 C CA . THR B 1 659 ? 29.922 -56.781 -12.125 1 63.72 659 THR B CA 1
ATOM 11657 C C . THR B 1 659 ? 28.922 -55.938 -11.328 1 63.72 659 THR B C 1
ATOM 11659 O O . THR B 1 659 ? 27.719 -56.219 -11.367 1 63.72 659 THR B O 1
ATOM 11662 N N . PRO B 1 660 ? 29.422 -55.125 -10.5 1 72.38 660 PRO B N 1
ATOM 11663 C CA . PRO B 1 660 ? 28.516 -54.281 -9.695 1 72.38 660 PRO B CA 1
ATOM 11664 C C . PRO B 1 660 ? 27.453 -53.594 -10.539 1 72.38 660 PRO B C 1
ATOM 11666 O O . PRO B 1 660 ? 27.703 -53.219 -11.688 1 72.38 660 PRO B O 1
ATOM 11669 N N . PRO B 1 661 ? 26.25 -53.656 -10.078 1 77.88 661 PRO B N 1
ATOM 11670 C CA . PRO B 1 661 ? 25.125 -53.062 -10.805 1 77.88 661 PRO B CA 1
ATOM 11671 C C . PRO B 1 661 ? 25.375 -51.594 -11.18 1 77.88 661 PRO B C 1
ATOM 11673 O O . PRO B 1 661 ? 25.984 -50.844 -10.414 1 77.88 661 PRO B O 1
ATOM 11676 N N . VAL B 1 662 ? 25.156 -51.25 -12.477 1 82.06 662 VAL B N 1
ATOM 11677 C CA . VAL B 1 662 ? 25.281 -49.906 -13.008 1 82.06 662 VAL B CA 1
ATOM 11678 C C . VAL B 1 662 ? 24.266 -48.969 -12.312 1 82.06 662 VAL B C 1
ATOM 11680 O O . VAL B 1 662 ? 23.062 -49.25 -12.32 1 82.06 662 VAL B O 1
ATOM 11683 N N . SER B 1 663 ? 24.766 -48.094 -11.578 1 87.94 663 SER B N 1
ATOM 11684 C CA . SER B 1 663 ? 23.906 -47.125 -10.898 1 87.94 663 SER B CA 1
ATOM 11685 C C . SER B 1 663 ? 23.391 -46.062 -11.867 1 87.94 663 SER B C 1
ATOM 11687 O O . SER B 1 663 ? 24.156 -45.438 -12.586 1 87.94 663 SER B O 1
ATOM 11689 N N . ARG B 1 664 ? 22.094 -45.844 -11.914 1 88.56 664 ARG B N 1
ATOM 11690 C CA . ARG B 1 664 ? 21.469 -44.812 -12.758 1 88.56 664 ARG B CA 1
ATOM 11691 C C . ARG B 1 664 ? 21.953 -43.438 -12.375 1 88.56 664 ARG B C 1
ATOM 11693 O O . ARG B 1 664 ? 22.062 -42.531 -13.234 1 88.56 664 ARG B O 1
ATOM 11700 N N . LYS B 1 665 ? 22.266 -43.25 -11.125 1 89.62 665 LYS B N 1
ATOM 11701 C CA . LYS B 1 665 ? 22.656 -41.938 -10.586 1 89.62 665 LYS B CA 1
ATOM 11702 C C . LYS B 1 665 ? 23.938 -41.438 -11.25 1 89.62 665 LYS B C 1
ATOM 11704 O O . LYS B 1 665 ? 24.109 -40.25 -11.438 1 89.62 665 LYS B O 1
ATOM 11709 N N . SER B 1 666 ? 24.812 -42.406 -11.68 1 89.56 666 SER B N 1
ATOM 11710 C CA . SER B 1 666 ? 26.078 -42.062 -12.297 1 89.56 666 SER B CA 1
ATOM 11711 C C . SER B 1 666 ? 25.875 -41.5 -13.703 1 89.56 666 SER B C 1
ATOM 11713 O O . SER B 1 666 ? 26.797 -40.906 -14.289 1 89.56 666 SER B O 1
ATOM 11715 N N . PHE B 1 667 ? 24.656 -41.656 -14.172 1 92.06 667 PHE B N 1
ATOM 11716 C CA . PHE B 1 667 ? 24.359 -41.219 -15.531 1 92.06 667 PHE B CA 1
ATOM 11717 C C . PHE B 1 667 ? 23.359 -40.062 -15.531 1 92.06 667 PHE B C 1
ATOM 11719 O O . PHE B 1 667 ? 22.766 -39.75 -16.562 1 92.06 667 PHE B O 1
ATOM 11726 N N . GLN B 1 668 ? 23.156 -39.469 -14.344 1 94.06 668 GLN B N 1
ATOM 11727 C CA . GLN B 1 668 ? 22.203 -38.375 -14.234 1 94.06 668 GLN B CA 1
ATOM 11728 C C . GLN B 1 668 ? 22.906 -37.031 -14.047 1 94.06 668 GLN B C 1
ATOM 11730 O O . GLN B 1 668 ? 24 -36.969 -13.477 1 94.06 668 GLN B O 1
ATOM 11735 N N . TYR B 1 669 ? 22.344 -36 -14.602 1 94.75 669 TYR B N 1
ATOM 11736 C CA . TYR B 1 669 ? 22.828 -34.656 -14.312 1 94.75 669 TYR B CA 1
ATOM 11737 C C . TYR B 1 669 ? 22.672 -34.312 -12.836 1 94.75 669 TYR B C 1
ATOM 11739 O O . TYR B 1 669 ? 21.75 -34.812 -12.18 1 94.75 669 TYR B O 1
ATOM 11747 N N . PRO B 1 670 ? 23.453 -33.5 -12.305 1 91.06 670 PRO B N 1
ATOM 11748 C CA . PRO B 1 670 ? 23.422 -33.219 -10.867 1 91.06 670 PRO B CA 1
ATOM 11749 C C . PRO B 1 670 ? 22.234 -32.375 -10.453 1 91.06 670 PRO B C 1
ATOM 11751 O O . PRO B 1 670 ? 21.812 -32.406 -9.297 1 91.06 670 PRO B O 1
ATOM 11754 N N . GLY B 1 671 ? 21.625 -31.719 -11.359 1 90.81 671 GLY B N 1
ATOM 11755 C CA . GLY B 1 671 ? 20.531 -30.828 -11.031 1 90.81 671 GLY B CA 1
ATOM 11756 C C . GLY B 1 671 ? 20.984 -29.422 -10.688 1 90.81 671 GLY B C 1
ATOM 11757 O O . GLY B 1 671 ? 22.062 -29 -11.086 1 90.81 671 GLY B O 1
ATOM 11758 N N . PRO B 1 672 ? 20.078 -28.672 -10.07 1 92.56 672 PRO B N 1
ATOM 11759 C CA . PRO B 1 672 ? 18.719 -28.953 -9.602 1 92.56 672 PRO B CA 1
ATOM 11760 C C . PRO B 1 672 ? 17.703 -29.047 -10.734 1 92.56 672 PRO B C 1
ATOM 11762 O O . PRO B 1 672 ? 18 -28.672 -11.875 1 92.56 672 PRO B O 1
ATOM 11765 N N . ARG B 1 673 ? 16.5 -29.594 -10.398 1 94.75 673 ARG B N 1
ATOM 11766 C CA . ARG B 1 673 ? 15.352 -29.594 -11.305 1 94.75 673 ARG B CA 1
ATOM 11767 C C . ARG B 1 673 ? 14.852 -28.172 -11.547 1 94.75 673 ARG B C 1
ATOM 11769 O O . ARG B 1 673 ? 15.195 -27.25 -10.812 1 94.75 673 ARG B O 1
ATOM 11776 N N . PRO B 1 674 ? 14.094 -28 -12.617 1 94.81 674 PRO B N 1
ATOM 11777 C CA . PRO B 1 674 ? 13.594 -26.641 -12.891 1 94.81 674 PRO B CA 1
ATOM 11778 C C . PRO B 1 674 ? 12.844 -26.047 -11.703 1 94.81 674 PRO B C 1
ATOM 11780 O O . PRO B 1 674 ? 12 -26.703 -11.102 1 94.81 674 PRO B O 1
ATOM 11783 N N . GLN B 1 675 ? 13.281 -24.828 -11.422 1 90.31 675 GLN B N 1
ATOM 11784 C CA . GLN B 1 675 ? 12.695 -24.125 -10.281 1 90.31 675 GLN B CA 1
ATOM 11785 C C . GLN B 1 675 ? 11.711 -23.062 -10.734 1 90.31 675 GLN B C 1
ATOM 11787 O O . GLN B 1 675 ? 10.945 -22.516 -9.93 1 90.31 675 GLN B O 1
ATOM 11792 N N . THR B 1 676 ? 11.734 -22.688 -11.977 1 91 676 THR B N 1
ATOM 11793 C CA . THR B 1 676 ? 10.852 -21.672 -12.547 1 91 676 THR B CA 1
ATOM 11794 C C . THR B 1 676 ? 10.133 -22.219 -13.781 1 91 676 THR B C 1
ATOM 11796 O O . THR B 1 676 ? 10.539 -23.234 -14.344 1 91 676 THR B O 1
ATOM 11799 N N . ARG B 1 677 ? 9.078 -21.531 -14.164 1 93.31 677 ARG B N 1
ATOM 11800 C CA . ARG B 1 677 ? 8.359 -21.953 -15.359 1 93.31 677 ARG B CA 1
ATOM 11801 C C . ARG B 1 677 ? 9.219 -21.781 -16.609 1 93.31 677 ARG B C 1
ATOM 11803 O O . ARG B 1 677 ? 9.148 -22.594 -17.531 1 93.31 677 ARG B O 1
ATOM 11810 N N . GLU B 1 678 ? 10.086 -20.766 -16.547 1 95.88 678 GLU B N 1
ATOM 11811 C CA . GLU B 1 678 ? 10.938 -20.484 -17.688 1 95.88 678 GLU B CA 1
ATOM 11812 C C . GLU B 1 678 ? 11.953 -21.594 -17.922 1 95.88 678 GLU B C 1
ATOM 11814 O O . GLU B 1 678 ? 12.109 -22.078 -19.047 1 95.88 678 GLU B O 1
ATOM 11819 N N . THR B 1 679 ? 12.594 -22.031 -16.828 1 96.81 679 THR B N 1
ATOM 11820 C CA . THR B 1 679 ? 13.609 -23.062 -16.984 1 96.81 679 THR B CA 1
ATOM 11821 C C . THR B 1 679 ? 12.969 -24.406 -17.312 1 96.81 679 THR B C 1
ATOM 11823 O O . THR B 1 679 ? 13.562 -25.234 -18.016 1 96.81 679 THR B O 1
ATOM 11826 N N . ALA B 1 680 ? 11.734 -24.609 -16.797 1 96.62 680 ALA B N 1
ATOM 11827 C CA . ALA B 1 680 ? 11.008 -25.828 -17.141 1 96.62 680 ALA B CA 1
ATOM 11828 C C . ALA B 1 680 ? 10.688 -25.875 -18.625 1 96.62 680 ALA B C 1
ATOM 11830 O O . ALA B 1 680 ? 10.82 -26.938 -19.266 1 96.62 680 ALA B O 1
ATOM 11831 N N . VAL B 1 681 ? 10.281 -24.781 -19.125 1 97.31 681 VAL B N 1
ATOM 11832 C CA . VAL B 1 681 ? 9.953 -24.703 -20.547 1 97.31 681 VAL B CA 1
ATOM 11833 C C . VAL B 1 681 ? 11.195 -24.953 -21.391 1 97.31 681 VAL B C 1
ATOM 11835 O O . VAL B 1 681 ? 11.133 -25.641 -22.406 1 97.31 681 VAL B O 1
ATOM 11838 N N . VAL B 1 682 ? 12.336 -24.422 -20.938 1 97.81 682 VAL B N 1
ATOM 11839 C CA . VAL B 1 682 ? 13.586 -24.578 -21.688 1 97.81 682 VAL B CA 1
ATOM 11840 C C . VAL B 1 682 ? 14.023 -26.031 -21.672 1 97.81 682 VAL B C 1
ATOM 11842 O O . VAL B 1 682 ? 14.562 -26.531 -22.656 1 97.81 682 VAL B O 1
ATOM 11845 N N . MET B 1 683 ? 13.773 -26.703 -20.609 1 97.69 683 MET B N 1
ATOM 11846 C CA . MET B 1 683 ? 14.07 -28.125 -20.516 1 97.69 683 MET B CA 1
ATOM 11847 C C . MET B 1 683 ? 13.305 -28.906 -21.594 1 97.69 683 MET B C 1
ATOM 11849 O O . MET B 1 683 ? 13.875 -29.766 -22.266 1 97.69 683 MET B O 1
ATOM 11853 N N . ILE B 1 684 ? 12.039 -28.609 -21.734 1 97.19 684 ILE B N 1
ATOM 11854 C CA . ILE B 1 684 ? 11.211 -29.281 -22.734 1 97.19 684 ILE B CA 1
ATOM 11855 C C . ILE B 1 684 ? 11.68 -28.891 -24.125 1 97.19 684 ILE B C 1
ATOM 11857 O O . ILE B 1 684 ? 11.836 -29.75 -25 1 97.19 684 ILE B O 1
ATOM 11861 N N . ALA B 1 685 ? 11.945 -27.641 -24.297 1 97 685 ALA B N 1
ATOM 11862 C CA . ALA B 1 685 ? 12.336 -27.094 -25.609 1 97 685 ALA B CA 1
ATOM 11863 C C . ALA B 1 685 ? 13.641 -27.719 -26.094 1 97 685 ALA B C 1
ATOM 11865 O O . ALA B 1 685 ? 13.812 -27.953 -27.281 1 97 685 ALA B O 1
ATOM 11866 N N . ASP B 1 686 ? 14.562 -27.875 -25.172 1 96.25 686 ASP B N 1
ATOM 11867 C CA . ASP B 1 686 ? 15.867 -28.438 -25.5 1 96.25 686 ASP B CA 1
ATOM 11868 C C . ASP B 1 686 ? 15.719 -29.828 -26.109 1 96.25 686 ASP B C 1
ATOM 11870 O O . ASP B 1 686 ? 16.344 -30.125 -27.141 1 96.25 686 ASP B O 1
ATOM 11874 N N . SER B 1 687 ? 14.852 -30.656 -25.531 1 93.81 687 SER B N 1
ATOM 11875 C CA . SER B 1 687 ? 14.609 -32 -26.016 1 93.81 687 SER B CA 1
ATOM 11876 C C . SER B 1 687 ? 13.797 -32 -27.312 1 93.81 687 SER B C 1
ATOM 11878 O O . SER B 1 687 ? 14.047 -32.781 -28.219 1 93.81 687 SER B O 1
ATOM 11880 N N . VAL B 1 688 ? 12.867 -31.109 -27.375 1 93.38 688 VAL B N 1
ATOM 11881 C CA . VAL B 1 688 ? 12 -31.031 -28.531 1 93.38 688 VAL B CA 1
ATOM 11882 C C . VAL B 1 688 ? 12.805 -30.578 -29.75 1 93.38 688 VAL B C 1
ATOM 11884 O O . VAL B 1 688 ? 12.641 -31.125 -30.844 1 93.38 688 VAL B O 1
ATOM 11887 N N . GLU B 1 689 ? 13.633 -29.578 -29.578 1 90.75 689 GLU B N 1
ATOM 11888 C CA . GLU B 1 689 ? 14.453 -29.078 -30.672 1 90.75 689 GLU B CA 1
ATOM 11889 C C . GLU B 1 689 ? 15.406 -30.156 -31.172 1 90.75 689 GLU B C 1
ATOM 11891 O O . GLU B 1 689 ? 15.578 -30.328 -32.375 1 90.75 689 GLU B O 1
ATOM 11896 N N . ALA B 1 690 ? 16.016 -30.875 -30.281 1 84.69 690 ALA B N 1
ATOM 11897 C CA . ALA B 1 690 ? 16.938 -31.953 -30.641 1 84.69 690 ALA B CA 1
ATOM 11898 C C . ALA B 1 690 ? 16.219 -33.062 -31.406 1 84.69 690 ALA B C 1
ATOM 11900 O O . ALA B 1 690 ? 16.734 -33.562 -32.406 1 84.69 690 ALA B O 1
ATOM 11901 N N . ALA B 1 691 ? 15.023 -33.375 -30.953 1 84.75 691 ALA B N 1
ATOM 11902 C CA . ALA B 1 691 ? 14.242 -34.438 -31.578 1 84.75 691 ALA B CA 1
ATOM 11903 C C . ALA B 1 691 ? 13.703 -33.969 -32.938 1 84.75 691 ALA B C 1
ATOM 11905 O O . ALA B 1 691 ? 13.602 -34.781 -33.875 1 84.75 691 ALA B O 1
ATOM 11906 N N . SER B 1 692 ? 13.398 -32.781 -33.062 1 82.81 692 SER B N 1
ATOM 11907 C CA . SER B 1 692 ? 12.805 -32.25 -34.281 1 82.81 692 SER B CA 1
ATOM 11908 C C . SER B 1 692 ? 13.844 -32.125 -35.375 1 82.81 692 SER B C 1
ATOM 11910 O O . SER B 1 692 ? 13.508 -32.281 -36.562 1 82.81 692 SER B O 1
ATOM 11912 N N . ARG B 1 693 ? 15.023 -31.938 -35.062 1 74 693 ARG B N 1
ATOM 11913 C CA . ARG B 1 693 ? 16.094 -31.859 -36.031 1 74 693 ARG B CA 1
ATOM 11914 C C . ARG B 1 693 ? 16.297 -33.219 -36.719 1 74 693 ARG B C 1
ATOM 11916 O O . ARG B 1 693 ? 16.594 -33.25 -37.938 1 74 693 ARG B O 1
ATOM 11923 N N . THR B 1 694 ? 15.977 -34.219 -36 1 70.75 694 THR B N 1
ATOM 11924 C CA . THR B 1 694 ? 16.125 -35.562 -36.531 1 70.75 694 THR B CA 1
ATOM 11925 C C . THR B 1 694 ? 14.922 -35.938 -37.375 1 70.75 694 THR B C 1
ATOM 11927 O O . THR B 1 694 ? 15.039 -36.781 -38.281 1 70.75 694 THR B O 1
ATOM 11930 N N . ALA B 1 695 ? 13.82 -35.344 -37.094 1 70.88 695 ALA B N 1
ATOM 11931 C CA . ALA B 1 695 ? 12.578 -35.625 -37.812 1 70.88 695 ALA B CA 1
ATOM 11932 C C . ALA B 1 695 ? 12.156 -34.438 -38.656 1 70.88 695 ALA B C 1
ATOM 11934 O O . ALA B 1 695 ? 11 -34 -38.625 1 70.88 695 ALA B O 1
ATOM 11935 N N . ALA B 1 696 ? 13.055 -33.938 -39.375 1 65.56 696 ALA B N 1
ATOM 11936 C CA . ALA B 1 696 ? 12.797 -32.688 -40.094 1 65.56 696 ALA B CA 1
ATOM 11937 C C . ALA B 1 696 ? 11.664 -32.844 -41.094 1 65.56 696 ALA B C 1
ATOM 11939 O O . ALA B 1 696 ? 10.977 -31.875 -41.438 1 65.56 696 ALA B O 1
ATOM 11940 N N . SER B 1 697 ? 11.32 -34.031 -41.469 1 68.25 697 SER B N 1
ATOM 11941 C CA . SER B 1 697 ? 10.273 -34.281 -42.438 1 68.25 697 SER B CA 1
ATOM 11942 C C . SER B 1 697 ? 8.984 -34.75 -41.781 1 68.25 697 SER B C 1
ATOM 11944 O O . SER B 1 697 ? 8.047 -35.188 -42.469 1 68.25 697 SER B O 1
ATOM 11946 N N . ALA B 1 698 ? 8.867 -34.438 -40.594 1 74.88 698 ALA B N 1
ATOM 11947 C CA . ALA B 1 698 ? 7.742 -34.938 -39.844 1 74.88 698 ALA B CA 1
ATOM 11948 C C . ALA B 1 698 ? 6.484 -34.125 -40.062 1 74.88 698 ALA B C 1
ATOM 11950 O O . ALA B 1 698 ? 6.566 -32.938 -40.344 1 74.88 698 ALA B O 1
ATOM 11951 N N . THR B 1 699 ? 5.359 -34.781 -40.031 1 78.56 699 THR B N 1
ATOM 11952 C CA . THR B 1 699 ? 4.051 -34.125 -40.125 1 78.56 699 THR B CA 1
ATOM 11953 C C . THR B 1 699 ? 3.676 -33.438 -38.812 1 78.56 699 THR B C 1
ATOM 11955 O O . THR B 1 699 ? 4.355 -33.625 -37.812 1 78.56 699 THR B O 1
ATOM 11958 N N . LYS B 1 700 ? 2.682 -32.656 -38.969 1 84.75 700 LYS B N 1
ATOM 11959 C CA . LYS B 1 700 ? 2.189 -31.969 -37.781 1 84.75 700 LYS B CA 1
ATOM 11960 C C . LYS B 1 700 ? 1.852 -32.938 -36.656 1 84.75 700 LYS B C 1
ATOM 11962 O O . LYS B 1 700 ? 2.156 -32.719 -35.5 1 84.75 700 LYS B O 1
ATOM 11967 N N . GLU B 1 701 ? 1.236 -34 -37.031 1 86.56 701 GLU B N 1
ATOM 11968 C CA . GLU B 1 701 ? 0.831 -35.031 -36.062 1 86.56 701 GLU B CA 1
ATOM 11969 C C . GLU B 1 701 ? 2.045 -35.719 -35.469 1 86.56 701 GLU B C 1
ATOM 11971 O O . GLU B 1 701 ? 2.047 -36.031 -34.25 1 86.56 701 GLU B O 1
ATOM 11976 N N . GLU B 1 702 ? 3.02 -35.875 -36.281 1 85 702 GLU B N 1
ATOM 11977 C CA . GLU B 1 702 ? 4.242 -36.5 -35.781 1 85 702 GLU B CA 1
ATOM 11978 C C . GLU B 1 702 ? 4.961 -35.594 -34.781 1 85 702 GLU B C 1
ATOM 11980 O O . GLU B 1 702 ? 5.492 -36.062 -33.781 1 85 702 GLU B O 1
ATOM 11985 N N . PHE B 1 703 ? 4.953 -34.375 -35.188 1 90.38 703 PHE B N 1
ATOM 11986 C CA . PHE B 1 703 ? 5.547 -33.406 -34.25 1 90.38 703 PHE B CA 1
ATOM 11987 C C . PHE B 1 703 ? 4.805 -33.406 -32.938 1 90.38 703 PHE B C 1
ATOM 11989 O O . PHE B 1 703 ? 5.426 -33.312 -31.875 1 90.38 703 PHE B O 1
ATOM 11996 N N . ALA B 1 704 ? 3.5 -33.438 -32.938 1 91.75 704 ALA B N 1
ATOM 11997 C CA . ALA B 1 704 ? 2.68 -33.469 -31.734 1 91.75 704 ALA B CA 1
ATOM 11998 C C . ALA B 1 704 ? 3.012 -34.656 -30.875 1 91.75 704 ALA B C 1
ATOM 12000 O O . ALA B 1 704 ? 3.07 -34.562 -29.641 1 91.75 704 ALA B O 1
ATOM 12001 N N . GLU B 1 705 ? 3.219 -35.719 -31.531 1 89.44 705 GLU B N 1
ATOM 12002 C CA . GLU B 1 705 ? 3.539 -36.969 -30.812 1 89.44 705 GLU B CA 1
ATOM 12003 C C . GLU B 1 705 ? 4.91 -36.875 -30.156 1 89.44 705 GLU B C 1
ATOM 12005 O O . GLU B 1 705 ? 5.098 -37.375 -29.031 1 89.44 705 GLU B O 1
ATOM 12010 N N . ILE B 1 706 ? 5.801 -36.281 -30.938 1 89.88 706 ILE B N 1
ATOM 12011 C CA . ILE B 1 706 ? 7.148 -36.125 -30.406 1 89.88 706 ILE B CA 1
ATOM 12012 C C . ILE B 1 706 ? 7.105 -35.25 -29.141 1 89.88 706 ILE B C 1
ATOM 12014 O O . ILE B 1 706 ? 7.711 -35.594 -28.125 1 89.88 706 ILE B O 1
ATOM 12018 N N . ILE B 1 707 ? 6.387 -34.219 -29.219 1 94.81 707 ILE B N 1
ATOM 12019 C CA . ILE B 1 707 ? 6.281 -33.281 -28.094 1 94.81 707 ILE B CA 1
ATOM 12020 C C . ILE B 1 707 ? 5.629 -33.969 -26.906 1 94.81 707 ILE B C 1
ATOM 12022 O O . ILE B 1 707 ? 6.105 -33.875 -25.766 1 94.81 707 ILE B O 1
ATOM 12026 N N . ASP B 1 708 ? 4.578 -34.719 -27.141 1 92.44 708 ASP B N 1
ATOM 12027 C CA . ASP B 1 708 ? 3.85 -35.406 -26.094 1 92.44 708 ASP B CA 1
ATOM 12028 C C . ASP B 1 708 ? 4.734 -36.438 -25.406 1 92.44 708 ASP B C 1
ATOM 12030 O O . ASP B 1 708 ? 4.711 -36.562 -24.172 1 92.44 708 ASP B O 1
ATOM 12034 N N . ARG B 1 709 ? 5.445 -37.125 -26.219 1 90.69 709 ARG B N 1
ATOM 12035 C CA . ARG B 1 709 ? 6.336 -38.125 -25.688 1 90.69 709 ARG B CA 1
ATOM 12036 C C . ARG B 1 709 ? 7.41 -37.5 -24.797 1 90.69 709 ARG B C 1
ATOM 12038 O O . ARG B 1 709 ? 7.711 -38.031 -23.719 1 90.69 709 ARG B O 1
ATOM 12045 N N . ILE B 1 710 ? 7.891 -36.469 -25.203 1 93.56 710 ILE B N 1
ATOM 12046 C CA . ILE B 1 710 ? 8.953 -35.812 -24.453 1 93.56 710 ILE B CA 1
ATOM 12047 C C . ILE B 1 710 ? 8.398 -35.281 -23.125 1 93.56 710 ILE B C 1
ATOM 12049 O O . ILE B 1 710 ? 9.023 -35.469 -22.078 1 93.56 710 ILE B O 1
ATOM 12053 N N . ILE B 1 711 ? 7.242 -34.625 -23.172 1 93.88 711 ILE B N 1
ATOM 12054 C CA . ILE B 1 711 ? 6.621 -34.062 -21.969 1 93.88 711 ILE B CA 1
ATOM 12055 C C . ILE B 1 711 ? 6.305 -35.188 -20.984 1 93.88 711 ILE B C 1
ATOM 12057 O O . ILE B 1 711 ? 6.578 -35.094 -19.797 1 93.88 711 ILE B O 1
ATOM 12061 N N . GLN B 1 712 ? 5.805 -36.25 -21.531 1 88.44 712 GLN B N 1
ATOM 12062 C CA . GLN B 1 712 ? 5.449 -37.406 -20.703 1 88.44 712 GLN B CA 1
ATOM 12063 C C . GLN B 1 712 ? 6.684 -38.031 -20.047 1 88.44 712 GLN B C 1
ATOM 12065 O O . GLN B 1 712 ? 6.641 -38.438 -18.891 1 88.44 712 GLN B O 1
ATOM 12070 N N . ASN B 1 713 ? 7.75 -38.125 -20.859 1 90 713 ASN B N 1
ATOM 12071 C CA . ASN B 1 713 ? 9 -38.656 -20.312 1 90 713 ASN B CA 1
ATOM 12072 C C . ASN B 1 713 ? 9.531 -37.781 -19.172 1 90 713 ASN B C 1
ATOM 12074 O O . ASN B 1 713 ? 10.008 -38.312 -18.172 1 90 713 ASN B O 1
ATOM 12078 N N . LYS B 1 714 ? 9.461 -36.5 -19.312 1 93.88 714 LYS B N 1
ATOM 12079 C CA . LYS B 1 714 ? 9.938 -35.594 -18.281 1 93.88 714 LYS B CA 1
ATOM 12080 C C . LYS B 1 714 ? 9.078 -35.656 -17.031 1 93.88 714 LYS B C 1
ATOM 12082 O O . LYS B 1 714 ? 9.586 -35.562 -15.906 1 93.88 714 LYS B O 1
ATOM 12087 N N . ILE B 1 715 ? 7.754 -35.812 -17.219 1 87.5 715 ILE B N 1
ATOM 12088 C CA . ILE B 1 715 ? 6.836 -35.969 -16.094 1 87.5 715 ILE B CA 1
ATOM 12089 C C . ILE B 1 715 ? 7.145 -37.25 -15.344 1 87.5 715 ILE B C 1
ATOM 12091 O O . ILE B 1 715 ? 7.18 -37.281 -14.117 1 87.5 715 ILE B O 1
ATOM 12095 N N . SER B 1 716 ? 7.383 -38.281 -16.109 1 85.44 716 SER B N 1
ATOM 12096 C CA . SER B 1 716 ? 7.633 -39.594 -15.531 1 85.44 716 SER B CA 1
ATOM 12097 C C . SER B 1 716 ? 8.922 -39.594 -14.719 1 85.44 716 SER B C 1
ATOM 12099 O O . SER B 1 716 ? 9.031 -40.312 -13.719 1 85.44 716 SER B O 1
ATOM 12101 N N . GLU B 1 717 ? 9.875 -38.75 -15.164 1 89 717 GLU B N 1
ATOM 12102 C CA . GLU B 1 717 ? 11.148 -38.625 -14.453 1 89 717 GLU B CA 1
ATOM 12103 C C . GLU B 1 717 ? 11.078 -37.625 -13.32 1 89 717 GLU B C 1
ATOM 12105 O O . GLU B 1 717 ? 12.094 -37.281 -12.727 1 89 717 GLU B O 1
ATOM 12110 N N . GLU B 1 718 ? 9.93 -37 -13.117 1 88.69 718 GLU B N 1
ATOM 12111 C CA . GLU B 1 718 ? 9.641 -36.094 -12.016 1 88.69 718 GLU B CA 1
ATOM 12112 C C . GLU B 1 718 ? 10.461 -34.812 -12.125 1 88.69 718 GLU B C 1
ATOM 12114 O O . GLU B 1 718 ? 10.938 -34.281 -11.117 1 88.69 718 GLU B O 1
ATOM 12119 N N . GLN B 1 719 ? 10.672 -34.438 -13.359 1 92.56 719 GLN B N 1
ATOM 12120 C CA . GLN B 1 719 ? 11.5 -33.25 -13.578 1 92.56 719 GLN B CA 1
ATOM 12121 C C . GLN B 1 719 ? 10.742 -31.969 -13.227 1 92.56 719 GLN B C 1
ATOM 12123 O O . GLN B 1 719 ? 11.344 -30.953 -12.906 1 92.56 719 GLN B O 1
ATOM 12128 N N . PHE B 1 720 ? 9.367 -32.062 -13.172 1 91.44 720 PHE B N 1
ATOM 12129 C CA . PHE B 1 720 ? 8.578 -30.844 -13.008 1 91.44 720 PHE B CA 1
ATOM 12130 C C . PHE B 1 720 ? 8.008 -30.75 -11.594 1 91.44 720 PHE B C 1
ATOM 12132 O O . PHE B 1 720 ? 7.176 -29.891 -11.305 1 91.44 720 PHE B O 1
ATOM 12139 N N . HIS B 1 721 ? 8.508 -31.5 -10.672 1 85.94 721 HIS B N 1
ATOM 12140 C CA . HIS B 1 721 ? 7.957 -31.562 -9.32 1 85.94 721 HIS B CA 1
ATOM 12141 C C . HIS B 1 721 ? 8.273 -30.297 -8.539 1 85.94 721 HIS B C 1
ATOM 12143 O O . HIS B 1 721 ? 7.562 -29.938 -7.598 1 85.94 721 HIS B O 1
ATOM 12149 N N . GLU B 1 722 ? 9.344 -29.656 -8.977 1 86.62 722 GLU B N 1
ATOM 12150 C CA . GLU B 1 722 ? 9.75 -28.453 -8.25 1 86.62 722 GLU B CA 1
ATOM 12151 C C . GLU B 1 722 ? 9.484 -27.188 -9.062 1 86.62 722 GLU B C 1
ATOM 12153 O O . GLU B 1 722 ? 9.859 -26.094 -8.656 1 86.62 722 GLU B O 1
ATOM 12158 N N . ALA B 1 723 ? 8.883 -27.391 -10.211 1 88.75 723 ALA B N 1
ATOM 12159 C CA . ALA B 1 723 ? 8.578 -26.25 -11.078 1 88.75 723 ALA B CA 1
ATOM 12160 C C . ALA B 1 723 ? 7.145 -25.781 -10.891 1 88.75 723 ALA B C 1
ATOM 12162 O O . ALA B 1 723 ? 6.23 -26.594 -10.719 1 88.75 723 ALA B O 1
ATOM 12163 N N . PRO B 1 724 ? 6.957 -24.469 -10.789 1 86.44 724 PRO B N 1
ATOM 12164 C CA . PRO B 1 724 ? 5.59 -23.953 -10.695 1 86.44 724 PRO B CA 1
ATOM 12165 C C . PRO B 1 724 ? 4.855 -23.984 -12.039 1 86.44 724 PRO B C 1
ATOM 12167 O O . PRO B 1 724 ? 4.445 -22.938 -12.547 1 86.44 724 PRO B O 1
ATOM 12170 N N . LEU B 1 725 ? 4.598 -25.078 -12.586 1 88.19 725 LEU B N 1
ATOM 12171 C CA . LEU B 1 725 ? 3.939 -25.297 -13.867 1 88.19 725 LEU B CA 1
ATOM 12172 C C . LEU B 1 725 ? 2.748 -26.234 -13.719 1 88.19 725 LEU B C 1
ATOM 12174 O O . LEU B 1 725 ? 2.895 -27.359 -13.234 1 88.19 725 LEU B O 1
ATOM 12178 N N . THR B 1 726 ? 1.563 -25.734 -14.086 1 86.38 726 THR B N 1
ATOM 12179 C CA . THR B 1 726 ? 0.349 -26.547 -14.008 1 86.38 726 THR B CA 1
ATOM 12180 C C . THR B 1 726 ? 0.179 -27.375 -15.273 1 86.38 726 THR B C 1
ATOM 12182 O O . THR B 1 726 ? 0.852 -27.141 -16.281 1 86.38 726 THR B O 1
ATOM 12185 N N . LEU B 1 727 ? -0.713 -28.375 -15.188 1 84 727 LEU B N 1
ATOM 12186 C CA . LEU B 1 727 ? -0.993 -29.219 -16.344 1 84 727 LEU B CA 1
ATOM 12187 C C . LEU B 1 727 ? -1.642 -28.406 -17.469 1 84 727 LEU B C 1
ATOM 12189 O O . LEU B 1 727 ? -1.381 -28.656 -18.641 1 84 727 LEU B O 1
ATOM 12193 N N . GLY B 1 728 ? -2.494 -27.484 -17.062 1 85.12 728 GLY B N 1
ATOM 12194 C CA . GLY B 1 728 ? -3.062 -26.609 -18.062 1 85.12 728 GLY B CA 1
ATOM 12195 C C . GLY B 1 728 ? -2.02 -25.766 -18.781 1 85.12 728 GLY B C 1
ATOM 12196 O O . GLY B 1 728 ? -2.127 -25.547 -20 1 85.12 728 GLY B O 1
ATOM 12197 N N . GLU B 1 729 ? -1.056 -25.375 -18.016 1 90.25 729 GLU B N 1
ATOM 12198 C CA . GLU B 1 729 ? 0.033 -24.594 -18.594 1 90.25 729 GLU B CA 1
ATOM 12199 C C . GLU B 1 729 ? 0.914 -25.453 -19.5 1 90.25 729 GLU B C 1
ATOM 12201 O O . GLU B 1 729 ? 1.427 -24.969 -20.5 1 90.25 729 GLU B O 1
ATOM 12206 N N . LEU B 1 730 ? 1.084 -26.703 -19.172 1 91.81 730 LEU B N 1
ATOM 12207 C CA . LEU B 1 730 ? 1.85 -27.609 -20.031 1 91.81 730 LEU B CA 1
ATOM 12208 C C . LEU B 1 730 ? 1.162 -27.812 -21.375 1 91.81 730 LEU B C 1
ATOM 12210 O O . LEU B 1 730 ? 1.83 -27.969 -22.391 1 91.81 730 LEU B O 1
ATOM 12214 N N . ALA B 1 731 ? -0.169 -27.797 -21.297 1 89.19 731 ALA B N 1
ATOM 12215 C CA . ALA B 1 731 ? -0.918 -27.891 -22.547 1 89.19 731 ALA B CA 1
ATOM 12216 C C . ALA B 1 731 ? -0.688 -26.672 -23.422 1 89.19 731 ALA B C 1
ATOM 12218 O O . ALA B 1 731 ? -0.625 -26.781 -24.656 1 89.19 731 ALA B O 1
ATOM 12219 N N . LEU B 1 732 ? -0.571 -25.578 -22.812 1 92.81 732 LEU B N 1
ATOM 12220 C CA . LEU B 1 732 ? -0.287 -24.344 -23.547 1 92.81 732 LEU B CA 1
ATOM 12221 C C . LEU B 1 732 ? 1.113 -24.391 -24.141 1 92.81 732 LEU B C 1
ATOM 12223 O O . LEU B 1 732 ? 1.325 -23.906 -25.266 1 92.81 732 LEU B O 1
ATOM 12227 N N . VAL B 1 733 ? 2.059 -24.906 -23.422 1 95.62 733 VAL B N 1
ATOM 12228 C CA . VAL B 1 733 ? 3.428 -25.047 -23.906 1 95.62 733 VAL B CA 1
ATOM 12229 C C . VAL B 1 733 ? 3.449 -25.969 -25.125 1 95.62 733 VAL B C 1
ATOM 12231 O O . VAL B 1 733 ? 4.098 -25.656 -26.125 1 95.62 733 VAL B O 1
ATOM 12234 N N . ARG B 1 734 ? 2.723 -27.094 -25.016 1 94.56 734 ARG B N 1
ATOM 12235 C CA . ARG B 1 734 ? 2.625 -28.047 -26.109 1 94.56 734 ARG B CA 1
ATOM 12236 C C . ARG B 1 734 ? 2.096 -27.391 -27.375 1 94.56 734 ARG B C 1
ATOM 12238 O O . ARG B 1 734 ? 2.643 -27.594 -28.453 1 94.56 734 ARG B O 1
ATOM 12245 N N . LYS B 1 735 ? 1.047 -26.641 -27.188 1 92.69 735 LYS B N 1
ATOM 12246 C CA . LYS B 1 735 ? 0.431 -25.969 -28.328 1 92.69 735 LYS B CA 1
ATOM 12247 C C . LYS B 1 735 ? 1.386 -24.938 -28.938 1 92.69 735 LYS B C 1
ATOM 12249 O O . LYS B 1 735 ? 1.492 -24.844 -30.172 1 92.69 735 LYS B O 1
ATOM 12254 N N . ALA B 1 736 ? 2.09 -24.203 -28.141 1 94.38 736 ALA B N 1
ATOM 12255 C CA . ALA B 1 736 ? 3.021 -23.188 -28.609 1 94.38 736 ALA B CA 1
ATOM 12256 C C . ALA B 1 736 ? 4.18 -23.828 -29.391 1 94.38 736 ALA B C 1
ATOM 12258 O O . ALA B 1 736 ? 4.582 -23.312 -30.438 1 94.38 736 ALA B O 1
ATOM 12259 N N . PHE B 1 737 ? 4.73 -24.922 -28.859 1 95.69 737 PHE B N 1
ATOM 12260 C CA . PHE B 1 737 ? 5.82 -25.625 -29.531 1 95.69 737 PHE B CA 1
ATOM 12261 C C . PHE B 1 737 ? 5.383 -26.141 -30.906 1 95.69 737 PHE B C 1
ATOM 12263 O O . PHE B 1 737 ? 6.113 -25.984 -31.875 1 95.69 737 PHE B O 1
ATOM 12270 N N . LEU B 1 738 ? 4.195 -26.672 -30.891 1 91.75 738 LEU B N 1
ATOM 12271 C CA . LEU B 1 738 ? 3.678 -27.219 -32.156 1 91.75 738 LEU B CA 1
ATOM 12272 C C . LEU B 1 738 ? 3.539 -26.125 -33.188 1 91.75 738 LEU B C 1
ATOM 12274 O O . LEU B 1 738 ? 3.914 -26.328 -34.344 1 91.75 738 LEU B O 1
ATOM 12278 N N . ASP B 1 739 ? 3.068 -25 -32.844 1 89.88 739 ASP B N 1
ATOM 12279 C CA . ASP B 1 739 ? 2.873 -23.891 -33.781 1 89.88 739 ASP B CA 1
ATOM 12280 C C . ASP B 1 739 ? 4.207 -23.406 -34.344 1 89.88 739 ASP B C 1
ATOM 12282 O O . ASP B 1 739 ? 4.312 -23.109 -35.531 1 89.88 739 ASP B O 1
ATOM 12286 N N . VAL B 1 740 ? 5.219 -23.312 -33.5 1 88.88 740 VAL B N 1
ATOM 12287 C CA . VAL B 1 740 ? 6.523 -22.812 -33.906 1 88.88 740 VAL B CA 1
ATOM 12288 C C . VAL B 1 740 ? 7.195 -23.828 -34.844 1 88.88 740 VAL B C 1
ATOM 12290 O O . VAL B 1 740 ? 7.785 -23.453 -35.844 1 88.88 740 VAL B O 1
ATOM 12293 N N . LEU B 1 741 ? 7.117 -25.125 -34.469 1 87.31 741 LEU B N 1
ATOM 12294 C CA . LEU B 1 741 ? 7.773 -26.172 -35.25 1 87.31 741 LEU B CA 1
ATOM 12295 C C . LEU B 1 741 ? 7.133 -26.312 -36.625 1 87.31 741 LEU B C 1
ATOM 12297 O O . LEU B 1 741 ? 7.836 -26.453 -37.625 1 87.31 741 LEU B O 1
ATOM 12301 N N . VAL B 1 742 ? 5.793 -26.219 -36.656 1 80.69 742 VAL B N 1
ATOM 12302 C CA . VAL B 1 742 ? 5.082 -26.344 -37.906 1 80.69 742 VAL B CA 1
ATOM 12303 C C . VAL B 1 742 ? 5.418 -25.141 -38.812 1 80.69 742 VAL B C 1
ATOM 12305 O O . VAL B 1 742 ? 5.586 -25.281 -40 1 80.69 742 VAL B O 1
ATOM 12308 N N . SER B 1 743 ? 5.562 -24.016 -38.25 1 76.81 743 SER B N 1
ATOM 12309 C CA . SER B 1 743 ? 5.883 -22.812 -39 1 76.81 743 SER B CA 1
ATOM 12310 C C . SER B 1 743 ? 7.328 -22.828 -39.5 1 76.81 743 SER B C 1
ATOM 12312 O O . SER B 1 743 ? 7.637 -22.312 -40.562 1 76.81 743 SER B O 1
ATOM 12314 N N . THR B 1 744 ? 8.227 -23.391 -38.719 1 74.31 744 THR B N 1
ATOM 12315 C CA . THR B 1 744 ? 9.648 -23.406 -39.062 1 74.31 744 THR B CA 1
ATOM 12316 C C . THR B 1 744 ? 9.969 -24.453 -40.094 1 74.31 744 THR B C 1
ATOM 12318 O O . THR B 1 744 ? 10.758 -24.219 -41 1 74.31 744 THR B O 1
ATOM 12321 N N . TYR B 1 745 ? 9.328 -25.641 -39.969 1 66.62 745 TYR B N 1
ATOM 12322 C CA . TYR B 1 745 ? 9.742 -26.766 -40.812 1 66.62 745 TYR B CA 1
ATOM 12323 C C . TYR B 1 745 ? 8.766 -26.953 -41.969 1 66.62 745 TYR B C 1
ATOM 12325 O O . TYR B 1 745 ? 9.102 -27.578 -43 1 66.62 745 TYR B O 1
ATOM 12333 N N . HIS B 1 746 ? 7.418 -26.75 -41.844 1 53.34 746 HIS B N 1
ATOM 12334 C CA . HIS B 1 746 ? 6.488 -27.016 -42.938 1 53.34 746 HIS B CA 1
ATOM 12335 C C . HIS B 1 746 ? 6.418 -25.844 -43.906 1 53.34 746 HIS B C 1
ATOM 12337 O O . HIS B 1 746 ? 5.895 -25.984 -45.031 1 53.34 746 HIS B O 1
ATOM 12343 N N . GLU B 1 747 ? 6.574 -24.703 -43.469 1 49.28 747 GLU B N 1
ATOM 12344 C CA . GLU B 1 747 ? 6.332 -23.703 -44.5 1 49.28 747 GLU B CA 1
ATOM 12345 C C . GLU B 1 747 ? 7.422 -23.719 -45.562 1 49.28 747 GLU B C 1
ATOM 12347 O O . GLU B 1 747 ? 7.395 -22.922 -46.5 1 49.28 747 GLU B O 1
ATOM 12352 N N . ARG B 1 748 ? 8.344 -24.562 -45.469 1 38.62 748 ARG B N 1
ATOM 12353 C CA . ARG B 1 748 ? 9.211 -24.391 -46.625 1 38.62 748 ARG B CA 1
ATOM 12354 C C . ARG B 1 748 ? 8.758 -25.266 -47.781 1 38.62 748 ARG B C 1
ATOM 12356 O O . ARG B 1 748 ? 8.617 -26.484 -47.656 1 38.62 748 ARG B O 1
ATOM 12363 N N . PRO B 1 749 ? 8.008 -24.781 -48.688 1 37.16 749 PRO B N 1
ATOM 12364 C CA . PRO B 1 749 ? 7.625 -25.594 -49.844 1 37.16 749 PRO B CA 1
ATOM 12365 C C . PRO B 1 749 ? 8.797 -26.375 -50.438 1 37.16 749 PRO B C 1
ATOM 12367 O O . PRO B 1 749 ? 9.938 -25.906 -50.406 1 37.16 749 PRO B O 1
ATOM 12370 N N . HIS B 1 750 ? 8.656 -27.625 -50.344 1 38.88 750 HIS B N 1
ATOM 12371 C CA . HIS B 1 750 ? 9.641 -28.344 -51.125 1 38.88 750 HIS B CA 1
ATOM 12372 C C . HIS B 1 750 ? 9.836 -27.672 -52.5 1 38.88 750 HIS B C 1
ATOM 12374 O O . HIS B 1 750 ? 8.898 -27.594 -53.281 1 38.88 750 HIS B O 1
ATOM 12380 N N . TYR B 1 751 ? 10.844 -26.969 -52.719 1 38.31 751 TYR B N 1
ATOM 12381 C CA . TYR B 1 751 ? 11.172 -26.484 -54.031 1 38.31 751 TYR B CA 1
ATOM 12382 C C . TYR B 1 751 ? 11.672 -27.625 -54.938 1 38.31 751 TYR B C 1
ATOM 12384 O O . TYR B 1 751 ? 12.555 -28.391 -54.531 1 38.31 751 TYR B O 1
ATOM 12392 N N . PRO B 1 752 ? 10.953 -28 -55.938 1 41.69 752 PRO B N 1
ATOM 12393 C CA . PRO B 1 752 ? 11.406 -29.094 -56.812 1 41.69 752 PRO B CA 1
ATOM 12394 C C . PRO B 1 752 ? 12.883 -28.984 -57.188 1 41.69 752 PRO B C 1
ATOM 12396 O O . PRO B 1 752 ? 13.406 -27.875 -57.312 1 41.69 752 PRO B O 1
ATOM 12399 N N . THR B 1 753 ? 13.578 -29.938 -56.844 1 43.62 753 THR B N 1
ATOM 12400 C CA . THR B 1 753 ? 14.977 -29.953 -57.25 1 43.62 753 THR B CA 1
ATOM 12401 C C . THR B 1 753 ? 15.109 -29.781 -58.781 1 43.62 753 THR B C 1
ATOM 12403 O O . THR B 1 753 ? 14.148 -30.031 -59.5 1 43.62 753 THR B O 1
ATOM 12406 N N . MET B 1 754 ? 16.219 -29.25 -59.156 1 54.06 754 MET B N 1
ATOM 12407 C CA . MET B 1 754 ? 16.5 -29.094 -60.594 1 54.06 754 MET B CA 1
ATOM 12408 C C . MET B 1 754 ? 16.328 -30.438 -61.312 1 54.06 754 MET B C 1
ATOM 12410 O O . MET B 1 754 ? 15.875 -30.469 -62.469 1 54.06 754 MET B O 1
ATOM 12414 N N . GLN B 1 755 ? 16.562 -31.469 -60.531 1 55.81 755 GLN B N 1
ATOM 12415 C CA . GLN B 1 755 ? 16.484 -32.781 -61.156 1 55.81 755 GLN B CA 1
ATOM 12416 C C . GLN B 1 755 ? 15.023 -33.219 -61.344 1 55.81 755 GLN B C 1
ATOM 12418 O O . GLN B 1 755 ? 14.672 -33.781 -62.375 1 55.81 755 GLN B O 1
ATOM 12423 N N . GLU B 1 756 ? 14.273 -32.719 -60.406 1 56.84 756 GLU B N 1
ATOM 12424 C CA . GLU B 1 756 ? 12.852 -33.062 -60.531 1 56.84 756 GLU B CA 1
ATOM 12425 C C . GLU B 1 756 ? 12.188 -32.219 -61.625 1 56.84 756 GLU B C 1
ATOM 12427 O O . GLU B 1 756 ? 11.352 -32.719 -62.375 1 56.84 756 GLU B O 1
ATOM 12432 N N . THR B 1 757 ? 12.648 -31.016 -61.625 1 57.59 757 THR B N 1
ATOM 12433 C CA . THR B 1 757 ? 12.18 -30.156 -62.719 1 57.59 757 THR B CA 1
ATOM 12434 C C . THR B 1 757 ? 12.656 -30.688 -64.062 1 57.59 757 THR B C 1
ATOM 12436 O O . THR B 1 757 ? 11.898 -30.703 -65 1 57.59 757 THR B O 1
ATOM 12439 N N . ARG B 1 758 ? 13.906 -31.203 -64.062 1 60.09 758 ARG B N 1
ATOM 12440 C CA . ARG B 1 758 ? 14.484 -31.75 -65.312 1 60.09 758 ARG B CA 1
ATOM 12441 C C . ARG B 1 758 ? 13.789 -33.062 -65.688 1 60.09 758 ARG B C 1
ATOM 12443 O O . ARG B 1 758 ? 13.555 -33.312 -66.875 1 60.09 758 ARG B O 1
ATOM 12450 N N . ALA B 1 759 ? 13.391 -33.781 -64.625 1 60.53 759 ALA B N 1
ATOM 12451 C CA . ALA B 1 759 ? 12.711 -35.062 -64.875 1 60.53 759 ALA B CA 1
ATOM 12452 C C . ALA B 1 759 ? 11.312 -34.812 -65.438 1 60.53 759 ALA B C 1
ATOM 12454 O O . ALA B 1 759 ? 10.883 -35.5 -66.375 1 60.53 759 ALA B O 1
ATOM 12455 N N . LEU B 1 760 ? 10.766 -33.719 -64.938 1 63.19 760 LEU B N 1
ATOM 12456 C CA . LEU B 1 760 ? 9.461 -33.344 -65.5 1 63.19 760 LEU B CA 1
ATOM 12457 C C . LEU B 1 760 ? 9.578 -32.719 -66.875 1 63.19 760 LEU B C 1
ATOM 12459 O O . LEU B 1 760 ? 8.742 -32.969 -67.75 1 63.19 760 LEU B O 1
ATOM 12463 N N . GLU B 1 761 ? 10.672 -32.094 -67 1 60.88 761 GLU B N 1
ATOM 12464 C CA . GLU B 1 761 ? 10.977 -31.531 -68.312 1 60.88 761 GLU B CA 1
ATOM 12465 C C . GLU B 1 761 ? 11.273 -32.656 -69.312 1 60.88 761 GLU B C 1
ATOM 12467 O O . GLU B 1 761 ? 10.812 -32.594 -70.5 1 60.88 761 GLU B O 1
ATOM 12472 N N . ASN B 1 762 ? 12.008 -33.656 -68.812 1 58.97 762 ASN B N 1
ATOM 12473 C CA . ASN B 1 762 ? 12.344 -34.781 -69.688 1 58.97 762 ASN B CA 1
ATOM 12474 C C . ASN B 1 762 ? 11.117 -35.656 -70 1 58.97 762 ASN B C 1
ATOM 12476 O O . ASN B 1 762 ? 10.953 -36.156 -71.125 1 58.97 762 ASN B O 1
ATOM 12480 N N . GLN B 1 763 ? 10.273 -35.781 -68.938 1 57.84 763 GLN B N 1
ATOM 12481 C CA . GLN B 1 763 ? 9.039 -36.562 -69.125 1 57.84 763 GLN B CA 1
ATOM 12482 C C . GLN B 1 763 ? 8.086 -35.812 -70.062 1 57.84 763 GLN B C 1
ATOM 12484 O O . GLN B 1 763 ? 7.426 -36.438 -70.938 1 57.84 763 GLN B O 1
ATOM 12489 N N . ALA B 1 764 ? 8.07 -34.438 -69.812 1 57.34 764 ALA B N 1
ATOM 12490 C CA . ALA B 1 764 ? 7.281 -33.594 -70.75 1 57.34 764 ALA B CA 1
ATOM 12491 C C . ALA B 1 764 ? 7.832 -33.656 -72.125 1 57.34 764 ALA B C 1
ATOM 12493 O O . ALA B 1 764 ? 7.066 -33.688 -73.125 1 57.34 764 ALA B O 1
ATOM 12494 N N . ALA B 1 765 ? 9.195 -33.812 -72.25 1 54.75 765 ALA B N 1
ATOM 12495 C CA . ALA B 1 765 ? 9.852 -33.938 -73.5 1 54.75 765 ALA B CA 1
ATOM 12496 C C . ALA B 1 765 ? 9.555 -35.312 -74.125 1 54.75 765 ALA B C 1
ATOM 12498 O O . ALA B 1 765 ? 9.359 -35.438 -75.375 1 54.75 765 ALA B O 1
ATOM 12499 N N . LYS B 1 766 ? 9.539 -36.312 -73.25 1 58.41 766 LYS B N 1
ATOM 12500 C CA . LYS B 1 766 ? 9.211 -37.656 -73.688 1 58.41 766 LYS B CA 1
ATOM 12501 C C . LYS B 1 766 ? 7.742 -37.75 -74.125 1 58.41 766 LYS B C 1
ATOM 12503 O O . LYS B 1 766 ? 7.391 -38.438 -75.062 1 58.41 766 LYS B O 1
ATOM 12508 N N . LYS B 1 767 ? 6.906 -37.094 -73.25 1 55.62 767 LYS B N 1
ATOM 12509 C CA . LYS B 1 767 ? 5.488 -37.094 -73.562 1 55.62 767 LYS B CA 1
ATOM 12510 C C . LYS B 1 767 ? 5.242 -36.312 -74.875 1 55.62 767 LYS B C 1
ATOM 12512 O O . LYS B 1 767 ? 4.379 -36.656 -75.625 1 55.62 767 LYS B O 1
ATOM 12517 N N . SER B 1 768 ? 6.094 -35.25 -75 1 50.16 768 SER B N 1
ATOM 12518 C CA . SER B 1 768 ? 5.977 -34.531 -76.25 1 50.16 768 SER B CA 1
ATOM 12519 C C . SER B 1 768 ? 6.477 -35.344 -77.438 1 50.16 768 SER B C 1
ATOM 12521 O O . SER B 1 768 ? 5.941 -35.25 -78.562 1 50.16 768 SER B O 1
ATOM 12523 N N . SER B 1 769 ? 7.41 -36.312 -77.125 1 49.94 769 SER B N 1
ATOM 12524 C CA . SER B 1 769 ? 7.867 -37.188 -78.188 1 49.94 769 SER B CA 1
ATOM 12525 C C . SER B 1 769 ? 6.887 -38.312 -78.438 1 49.94 769 SER B C 1
ATOM 12527 O O . SER B 1 769 ? 6.707 -38.75 -79.562 1 49.94 769 SER B O 1
ATOM 12529 N N . SER B 1 770 ? 6.293 -38.938 -77.312 1 46.34 770 SER B N 1
ATOM 12530 C CA . SER B 1 770 ? 5.34 -40.031 -77.5 1 46.34 770 SER B CA 1
ATOM 12531 C C . SER B 1 770 ? 4.012 -39.5 -78.062 1 46.34 770 SER B C 1
ATOM 12533 O O . SER B 1 770 ? 3.24 -40.25 -78.688 1 46.34 770 SER B O 1
ATOM 12535 N N . LEU B 1 771 ? 3.633 -38.312 -77.562 1 36.66 771 LEU B N 1
ATOM 12536 C CA . LEU B 1 771 ? 2.418 -37.75 -78.125 1 36.66 771 LEU B CA 1
ATOM 12537 C C . LEU B 1 771 ? 2.602 -37.5 -79.625 1 36.66 771 LEU B C 1
ATOM 12539 O O . LEU B 1 771 ? 1.637 -37.188 -80.312 1 36.66 771 LEU B O 1
ATOM 12543 N N . ARG B 1 772 ? 3.912 -37.344 -79.875 1 40.03 772 ARG B N 1
ATOM 12544 C CA . ARG B 1 772 ? 4.004 -37.219 -81.312 1 40.03 772 ARG B CA 1
ATOM 12545 C C . ARG B 1 772 ? 3.648 -38.562 -82 1 40.03 772 ARG B C 1
ATOM 12547 O O . ARG B 1 772 ? 3.174 -38.562 -83.125 1 40.03 772 ARG B O 1
ATOM 12554 N N . GLU B 1 773 ? 4.004 -39.719 -81.375 1 39.31 773 GLU B N 1
ATOM 12555 C CA . GLU B 1 773 ? 3.693 -40.969 -82.062 1 39.31 773 GLU B CA 1
ATOM 12556 C C . GLU B 1 773 ? 2.213 -41.312 -81.938 1 39.31 773 GLU B C 1
ATOM 12558 O O . GLU B 1 773 ? 1.621 -41.875 -82.812 1 39.31 773 GLU B O 1
ATOM 12563 N N . VAL B 1 774 ? 1.535 -41.156 -80.688 1 37.53 774 VAL B N 1
ATOM 12564 C CA . VAL B 1 774 ? 0.164 -41.625 -80.562 1 37.53 774 VAL B CA 1
ATOM 12565 C C . VAL B 1 774 ? -0.79 -40.688 -81.312 1 37.53 774 VAL B C 1
ATOM 12567 O O . VAL B 1 774 ? -1.958 -41.031 -81.5 1 37.53 774 VAL B O 1
ATOM 12570 N N . SER B 1 775 ? -0.53 -39.406 -81.625 1 36.25 775 SER B N 1
ATOM 12571 C CA . SER B 1 775 ? -1.459 -38.562 -82.375 1 36.25 775 SER B CA 1
ATOM 12572 C C . SER B 1 775 ? -1.61 -39.094 -83.812 1 36.25 775 SER B C 1
ATOM 12574 O O . SER B 1 775 ? -2.225 -38.438 -84.625 1 36.25 775 SER B O 1
ATOM 12576 N N . VAL B 1 776 ? -1.182 -40.312 -84.125 1 36.88 776 VAL B N 1
ATOM 12577 C CA . VAL B 1 776 ? -1.642 -40.906 -85.375 1 36.88 776 VAL B CA 1
ATOM 12578 C C . VAL B 1 776 ? -3.137 -41.219 -85.312 1 36.88 776 VAL B C 1
ATOM 12580 O O . VAL B 1 776 ? -3.879 -40.969 -86.25 1 36.88 776 VAL B O 1
ATOM 12583 N N . GLN B 1 777 ? -3.664 -42.062 -84.375 1 35.72 777 GLN B N 1
ATOM 12584 C CA . GLN B 1 777 ? -4.918 -42.781 -84.562 1 35.72 777 GLN B CA 1
ATOM 12585 C C . GLN B 1 777 ? -6.109 -41.938 -84.125 1 35.72 777 GLN B C 1
ATOM 12587 O O . GLN B 1 777 ? -7.219 -42.469 -83.938 1 35.72 777 GLN B O 1
ATOM 12592 N N . THR B 1 778 ? -6.098 -40.688 -83.688 1 31.64 778 THR B N 1
ATOM 12593 C CA . THR B 1 778 ? -6.973 -39.812 -82.875 1 31.64 778 THR B CA 1
ATOM 12594 C C . THR B 1 778 ? -8.188 -39.375 -83.75 1 31.64 778 THR B C 1
ATOM 12596 O O . THR B 1 778 ? -9.219 -39 -83.188 1 31.64 778 THR B O 1
ATOM 12599 N N . ASP B 1 779 ? -7.953 -39.156 -85.125 1 30.36 779 ASP B N 1
ATOM 12600 C CA . ASP B 1 779 ? -8.797 -38.25 -85.875 1 30.36 779 ASP B CA 1
ATOM 12601 C C . ASP B 1 779 ? -10.148 -38.906 -86.188 1 30.36 779 ASP B C 1
ATOM 12603 O O . ASP B 1 779 ? -10.984 -38.312 -86.875 1 30.36 779 ASP B O 1
ATOM 12607 N N . ALA B 1 780 ? -10.266 -40.219 -86.188 1 31.22 780 ALA B N 1
ATOM 12608 C CA . ALA B 1 780 ? -11.453 -40.75 -86.875 1 31.22 780 ALA B CA 1
ATOM 12609 C C . ALA B 1 780 ? -12.703 -40.469 -86 1 31.22 780 ALA B C 1
ATOM 12611 O O . ALA B 1 780 ? -13.766 -40.156 -86.562 1 31.22 780 ALA B O 1
ATOM 12612 N N . GLU B 1 781 ? -12.797 -40.938 -84.75 1 24.78 781 GLU B N 1
ATOM 12613 C CA . GLU B 1 781 ? -14.141 -41.188 -84.25 1 24.78 781 GLU B CA 1
ATOM 12614 C C . GLU B 1 781 ? -14.797 -39.938 -83.688 1 24.78 781 GLU B C 1
ATOM 12616 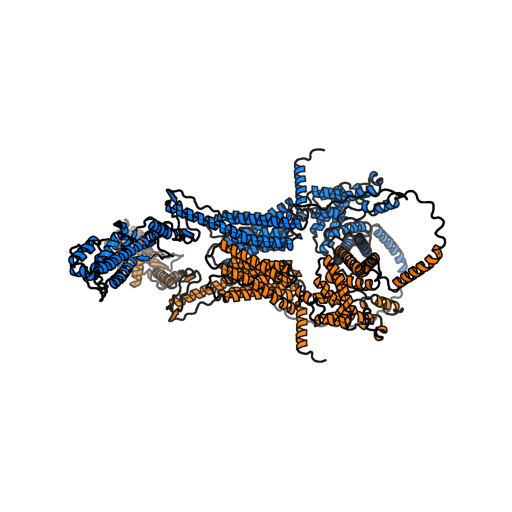O O . GLU B 1 781 ? -15.719 -40.031 -82.875 1 24.78 781 GLU B O 1
ATOM 12621 N N . LYS B 1 782 ? -14.375 -38.688 -84 1 27.72 782 LYS B N 1
ATOM 12622 C CA . LYS B 1 782 ? -14.812 -37.469 -83.312 1 27.72 782 LYS B CA 1
ATOM 12623 C C . LYS B 1 782 ? -16.297 -37.219 -83.5 1 27.72 782 LYS B C 1
ATOM 12625 O O . LYS B 1 782 ? -16.828 -36.219 -83.062 1 27.72 782 LYS B O 1
ATOM 12630 N N . ARG B 1 783 ? -16.906 -37.875 -84.5 1 23.89 783 ARG B N 1
ATOM 12631 C CA . ARG B 1 783 ? -18.031 -37.125 -85.062 1 23.89 783 ARG B CA 1
ATOM 12632 C C . ARG B 1 783 ? -19.078 -36.812 -84 1 23.89 783 ARG B C 1
ATOM 12634 O O . ARG B 1 783 ? -19.656 -35.719 -84 1 23.89 783 ARG B O 1
ATOM 12641 N N . SER B 1 784 ? -19.531 -37.781 -83.375 1 24 784 SER B N 1
ATOM 12642 C CA . SER B 1 784 ? -20.984 -37.75 -83.188 1 24 784 SER B CA 1
ATOM 12643 C C . SER B 1 784 ? -21.391 -36.844 -82.062 1 24 784 SER B C 1
ATOM 12645 O O . SER B 1 784 ? -22.578 -36.5 -81.938 1 24 784 SER B O 1
ATOM 12647 N N . VAL B 1 785 ? -20.641 -36.594 -81 1 22.86 785 VAL B N 1
ATOM 12648 C CA . VAL B 1 785 ? -21.297 -36.344 -79.75 1 22.86 785 VAL B CA 1
ATOM 12649 C C . VAL B 1 785 ? -21.672 -34.875 -79.562 1 22.86 785 VAL B C 1
ATOM 12651 O O . VAL B 1 785 ? -20.953 -34.125 -78.938 1 22.86 785 VAL B O 1
ATOM 12654 N N . SER B 1 786 ? -22.016 -34.062 -80.562 1 21.2 786 SER B N 1
ATOM 12655 C CA . SER B 1 786 ? -22 -32.594 -80.625 1 21.2 786 SER B CA 1
ATOM 12656 C C . SER B 1 786 ? -23.016 -32 -79.625 1 21.2 786 SER B C 1
ATOM 12658 O O . SER B 1 786 ? -23.062 -30.781 -79.438 1 21.2 786 SER B O 1
ATOM 12660 N N . LYS B 1 787 ? -24.125 -32.656 -79.188 1 20.7 787 LYS B N 1
ATOM 12661 C CA . LYS B 1 787 ? -25.312 -31.812 -79.125 1 20.7 787 LYS B CA 1
ATOM 12662 C C . LYS B 1 787 ? -25.188 -30.812 -77.938 1 20.7 787 LYS B C 1
ATOM 12664 O O . LYS B 1 787 ? -25.578 -29.656 -78.062 1 20.7 787 LYS B O 1
ATOM 12669 N N . LYS B 1 788 ? -25.25 -31.109 -76.75 1 22 788 LYS B N 1
ATOM 12670 C CA . LYS B 1 788 ? -26.297 -30.562 -75.938 1 22 788 LYS B CA 1
ATOM 12671 C C . LYS B 1 788 ? -25.828 -29.328 -75.188 1 22 788 LYS B C 1
ATOM 12673 O O . LYS B 1 788 ? -26.5 -28.828 -74.25 1 22 788 LYS B O 1
ATOM 12678 N N . ALA B 1 789 ? -24.75 -28.766 -75.312 1 19.33 789 ALA B N 1
ATOM 12679 C CA . ALA B 1 789 ? -24.125 -28.109 -74.125 1 19.33 789 ALA B CA 1
ATOM 12680 C C . ALA B 1 789 ? -24.656 -26.703 -73.938 1 19.33 789 ALA B C 1
ATOM 12682 O O . ALA B 1 789 ? -24.172 -25.953 -73.125 1 19.33 789 ALA B O 1
ATOM 12683 N N . ALA B 1 790 ? -25.5 -26.094 -74.75 1 20.06 790 ALA B N 1
ATOM 12684 C CA . ALA B 1 790 ? -25.328 -24.672 -75 1 20.06 790 ALA B CA 1
ATOM 12685 C C . ALA B 1 790 ? -25.844 -23.844 -73.812 1 20.06 790 ALA B C 1
ATOM 12687 O O . ALA B 1 790 ? -26.906 -23.234 -73.875 1 20.06 790 ALA B O 1
ATOM 12688 N N . GLN B 1 791 ? -25.969 -24.266 -72.562 1 18.56 791 GLN B N 1
ATOM 12689 C CA . GLN B 1 791 ? -26.859 -23.453 -71.75 1 18.56 791 GLN B CA 1
ATOM 12690 C C . GLN B 1 791 ? -26.234 -22.094 -71.438 1 18.56 791 GLN B C 1
ATOM 12692 O O . GLN B 1 791 ? -25.031 -21.984 -71.25 1 18.56 791 GLN B O 1
ATOM 12697 N N . LYS B 1 792 ? -26.953 -20.969 -71.688 1 19.5 792 LYS B N 1
ATOM 12698 C CA . LYS B 1 792 ? -26.875 -19.516 -71.875 1 19.5 792 LYS B CA 1
ATOM 12699 C C . LYS B 1 792 ? -26.438 -18.812 -70.562 1 19.5 792 LYS B C 1
ATOM 12701 O O . LYS B 1 792 ? -27.062 -18.984 -69.562 1 19.5 792 LYS B O 1
ATOM 12706 N N . PRO B 1 793 ? -25.141 -18.531 -70.312 1 19.14 793 PRO B N 1
ATOM 12707 C CA . PRO B 1 793 ? -24.609 -17.844 -69.188 1 19.14 793 PRO B CA 1
ATOM 12708 C C . PRO B 1 793 ? -25.156 -16.422 -69 1 19.14 793 PRO B C 1
ATOM 12710 O O . PRO B 1 793 ? -25.469 -15.766 -70 1 19.14 793 PRO B O 1
ATOM 12713 N N . ARG B 1 794 ? -25.734 -16.031 -67.875 1 20.22 794 ARG B N 1
ATOM 12714 C CA . ARG B 1 794 ? -26.438 -14.867 -67.312 1 20.22 794 ARG B CA 1
ATOM 12715 C C . ARG B 1 794 ? -25.516 -13.648 -67.312 1 20.22 794 ARG B C 1
ATOM 12717 O O . ARG B 1 794 ? -24.422 -13.703 -66.75 1 20.22 794 ARG B O 1
ATOM 12724 N N . ARG B 1 795 ? -25.578 -12.742 -68.25 1 19 795 ARG B N 1
ATOM 12725 C CA . ARG B 1 795 ? -24.75 -11.578 -68.562 1 19 795 ARG B CA 1
ATOM 12726 C C . ARG B 1 795 ? -24.922 -10.5 -67.5 1 19 795 ARG B C 1
ATOM 12728 O O . ARG B 1 795 ? -26.016 -9.992 -67.25 1 19 795 ARG B O 1
ATOM 12735 N N . SER B 1 796 ? -24.328 -10.68 -66.312 1 17.95 796 SER B N 1
ATOM 12736 C CA . SER B 1 796 ? -24.438 -9.641 -65.312 1 17.95 796 SER B CA 1
ATOM 12737 C C . SER B 1 796 ? -23.891 -8.312 -65.812 1 17.95 796 SER B C 1
ATOM 12739 O O . SER B 1 796 ? -22.797 -8.25 -66.375 1 17.95 796 SER B O 1
ATOM 12741 N N . LYS B 1 797 ? -24.797 -7.344 -66 1 18.64 797 LYS B N 1
ATOM 12742 C CA . LYS B 1 797 ? -24.766 -5.988 -66.562 1 18.64 797 LYS B CA 1
ATOM 12743 C C . LYS B 1 797 ? -23.797 -5.113 -65.75 1 18.64 797 LYS B C 1
ATOM 12745 O O . LYS B 1 797 ? -23.609 -5.324 -64.562 1 18.64 797 LYS B O 1
ATOM 12750 N N . SER B 1 798 ? -23.141 -4.113 -66.438 1 18.42 798 SER B N 1
ATOM 12751 C CA . SER B 1 798 ? -22.094 -3.125 -66.688 1 18.42 798 SER B CA 1
ATOM 12752 C C . SER B 1 798 ? -22.391 -1.829 -65.938 1 18.42 798 SER B C 1
ATOM 12754 O O . SER B 1 798 ? -23.359 -1.137 -66.25 1 18.42 798 SER B O 1
ATOM 12756 N N . ALA B 1 799 ? -22.312 -1.849 -64.562 1 19.94 799 ALA B N 1
ATOM 12757 C CA . ALA B 1 799 ? -22.578 -0.611 -63.844 1 19.94 799 ALA B CA 1
ATOM 12758 C C . ALA B 1 799 ? -21.688 0.523 -64.375 1 19.94 799 ALA B C 1
ATOM 12760 O O . ALA B 1 799 ? -20.469 0.415 -64.312 1 19.94 799 ALA B O 1
ATOM 12761 N N . LEU B 1 800 ? -22.172 1.385 -65.188 1 18.81 800 LEU B N 1
ATOM 12762 C CA . LEU B 1 800 ? -21.609 2.506 -65.875 1 18.81 800 LEU B CA 1
ATOM 12763 C C . LEU B 1 800 ? -21 3.531 -64.938 1 18.81 800 LEU B C 1
ATOM 12765 O O . LEU B 1 800 ? -21.406 3.643 -63.812 1 18.81 800 LEU B O 1
ATOM 12769 N N . PRO B 1 801 ? -19.938 4.355 -65.375 1 21.09 801 PRO B N 1
ATOM 12770 C CA . PRO B 1 801 ? -18.922 5.348 -65.062 1 21.09 801 PRO B CA 1
ATOM 12771 C C . PRO B 1 801 ? -19.516 6.703 -64.688 1 21.09 801 PRO B C 1
ATOM 12773 O O . PRO B 1 801 ? -18.844 7.523 -64.062 1 21.09 801 PRO B O 1
ATOM 12776 N N . ARG B 1 802 ? -20.719 7.086 -65.062 1 17.39 802 ARG B N 1
ATOM 12777 C CA . ARG B 1 802 ? -20.719 8.469 -65.5 1 17.39 802 ARG B CA 1
ATOM 12778 C C . ARG B 1 802 ? -20.172 9.398 -64.438 1 17.39 802 ARG B C 1
ATOM 12780 O O . ARG B 1 802 ? -19.906 8.969 -63.312 1 17.39 802 ARG B O 1
ATOM 12787 N N . LEU B 1 803 ? -21.094 10.367 -64.188 1 18.66 803 LEU B N 1
ATOM 12788 C CA . LEU B 1 803 ? -21.219 11.734 -64.688 1 18.66 803 LEU B CA 1
ATOM 12789 C C . LEU B 1 803 ? -20.547 12.711 -63.719 1 18.66 803 LEU B C 1
ATOM 12791 O O . LEU B 1 803 ? -20.344 12.391 -62.531 1 18.66 803 LEU B O 1
ATOM 12795 N N . ILE B 1 804 ? -20.875 14.055 -63.875 1 20.86 804 ILE B N 1
ATOM 12796 C CA . ILE B 1 804 ? -20.625 15.492 -63.906 1 20.86 804 ILE B CA 1
ATOM 12797 C C . ILE B 1 804 ? -20.688 16.078 -62.5 1 20.86 804 ILE B C 1
ATOM 12799 O O . ILE B 1 804 ? -19.781 16.797 -62.094 1 20.86 804 ILE B O 1
ATOM 12803 N N . ASP B 1 805 ? -21.812 16.719 -61.906 1 20.06 805 ASP B N 1
ATOM 12804 C CA . ASP B 1 805 ? -21.578 18.094 -61.5 1 20.06 805 ASP B CA 1
ATOM 12805 C C . ASP B 1 805 ? -20.812 18.156 -60.156 1 20.06 805 ASP B C 1
ATOM 12807 O O . ASP B 1 805 ? -21.031 17.328 -59.281 1 20.06 805 ASP B O 1
#

InterPro domains:
  IPR003607 HD/PDEase domain [SM00471] (539-700)
  IPR003607 HD/PDEase domain [cd00077] (541-711)
  IPR006674 HD domain [PF01966] (545-690)
  IPR006675 HDIG domain [TIGR00277] (541-640)
  IPR011621 Metal-dependent phosphohydrolase, 7TM intracellular domain [PF07698] (328-518)
  IPR011624 Metal-dependent phosphohydrolase, 7TM extracellular domain [PF07697] (62-316)
  IPR052722 Cyclic-di-AMP phosphodiesterase PgpH [PTHR36442] (30-757)

Solvent-accessible surface area (backbone atoms only — not comparable to full-atom values): 85196 Å² total; per-residue (Å²): 131,78,74,74,49,70,69,52,50,52,49,49,49,50,47,51,51,37,51,60,26,61,41,76,52,55,72,67,56,31,48,50,50,42,50,48,44,35,48,50,49,42,49,51,49,45,54,60,60,39,52,77,63,64,63,74,74,85,86,77,54,85,72,34,59,35,87,47,67,41,53,32,87,43,72,35,72,42,69,33,61,66,59,29,47,49,50,23,50,48,38,31,66,66,48,48,52,29,28,36,29,37,40,51,42,48,50,50,47,51,50,49,51,49,49,52,45,50,49,46,50,52,44,34,66,69,41,68,84,50,56,74,66,58,54,48,52,55,49,33,68,76,40,54,74,60,67,45,90,86,53,54,73,66,29,61,57,59,57,48,43,69,85,48,32,62,55,45,41,55,47,45,51,52,51,46,50,49,48,58,72,68,35,40,38,45,68,64,87,64,53,68,70,55,47,53,44,22,61,73,66,12,32,32,36,36,63,39,80,49,76,83,93,67,72,71,45,77,40,52,42,80,35,51,23,51,82,75,58,41,58,55,51,58,65,61,54,61,74,79,65,51,91,86,53,55,72,47,46,50,50,52,47,53,50,49,51,48,50,44,41,68,75,42,50,29,26,42,82,32,68,66,62,24,50,51,51,18,49,51,46,24,64,66,54,68,77,41,59,45,75,40,50,54,63,41,73,74,38,51,56,65,39,70,34,38,74,67,50,48,53,50,50,48,50,51,48,49,51,46,48,52,47,41,52,36,27,47,51,12,49,41,40,44,49,42,53,51,35,52,52,50,36,50,46,38,58,73,74,40,39,85,56,40,32,23,56,42,46,48,51,50,57,48,45,51,51,53,51,54,52,49,51,44,51,50,41,57,68,59,49,73,50,71,74,69,79,56,69,50,67,48,49,48,41,38,31,27,57,8,23,51,34,18,62,72,49,30,66,68,52,23,53,55,49,19,51,55,50,10,53,49,46,13,58,65,62,72,64,37,70,64,46,26,50,45,31,33,51,18,12,53,36,13,30,57,30,30,78,67,43,71,47,80,76,44,43,57,58,28,27,50,49,28,28,52,55,47,49,44,42,54,51,12,49,39,36,55,54,70,65,92,80,59,67,67,57,52,52,50,31,36,50,49,10,21,51,47,10,44,53,48,40,67,57,46,49,60,50,51,30,65,70,57,36,48,82,43,64,62,52,40,51,62,61,61,33,75,77,37,66,71,52,42,48,32,43,70,69,26,43,52,58,42,52,47,21,52,53,38,17,55,43,30,25,48,20,30,49,74,70,69,51,63,36,64,61,38,30,39,20,33,60,54,32,62,57,11,39,56,82,51,37,38,79,37,80,72,31,31,90,80,25,67,64,48,70,68,59,71,68,40,50,43,63,57,45,40,49,59,63,51,40,27,38,60,45,20,48,50,53,35,53,74,66,63,50,27,63,79,42,47,48,26,29,36,16,35,56,8,58,46,64,46,56,70,38,46,52,50,43,59,68,65,53,51,96,89,54,79,80,85,60,67,72,68,30,31,40,91,31,56,48,10,67,37,52,58,29,42,43,39,28,53,30,54,53,44,53,58,52,42,66,75,43,60,84,54,49,70,67,51,49,49,48,52,48,49,50,50,53,47,52,40,56,74,68,54,42,44,43,61,16,76,44,29,55,31,54,49,50,48,34,52,53,33,40,46,54,50,50,44,58,70,55,60,65,56,68,82,68,73,46,72,64,51,52,48,50,49,52,53,47,51,55,51,48,58,60,53,56,67,66,62,68,73,69,75,80,70,79,75,77,75,89,75,79,77,94,73,89,86,82,83,75,81,91,73,92,72,82,86,77,82,132,131,79,73,73,49,68,69,52,48,53,50,49,50,50,47,50,49,36,49,60,26,61,40,76,52,55,72,69,57,31,49,50,51,41,50,49,44,34,49,49,48,42,50,50,49,43,52,61,58,38,52,76,63,63,63,73,73,86,86,77,54,85,72,35,59,35,86,46,69,37,54,33,86,44,72,36,73,42,70,34,62,67,59,28,48,50,50,23,50,49,37,30,67,66,47,48,53,28,28,36,28,38,41,53,43,48,50,50,46,50,50,50,52,50,50,51,44,50,50,46,50,52,45,33,66,69,40,68,84,49,56,74,66,57,53,48,51,54,47,33,68,76,39,54,76,60,66,44,92,84,54,55,73,67,27,61,56,59,56,46,43,69,84,48,31,61,54,45,42,55,47,46,50,51,50,46,49,51,50,57,70,68,36,39,36,46,69,62,89,65,52,68,70,55,46,51,44,21,61,73,68,14,32,32,37,37,62,39,80,49,87,78,93,66,72,70,44,80,39,50,42,81,35,52,22,48,80,75,55,41,58,55,50,58,65,60,53,61,74,77,67,50,91,88,54,57,73,48,44,50,50,53,49,54,51,47,50,49,51,44,41,68,73,42,51,30,26,42,82,31,68,64,63,23,49,51,52,19,50,52,46,24,63,68,54,69,76,41,62,45,77,41,50,54,64,41,72,76,37,51,58,67,38,71,32,39,72,67,50,49,52,49,50,48,50,51,47,49,51,47,49,53,46,42,50,36,28,46,52,10,46,41,40,43,50,41,53,52,34,52,52,48,37,50,45,37,58,71,74,39,39,85,54,40,32,25,56,43,43,49,51,50,57,47,46,51,52,53,51,53,52,52,50,44,52,51,42,58,69,57,49,72,52,70,74,69,80,56,70,53,68,48,50,48,41,38,30,26,57,9,24,50,34,19,62,70,49,29,68,69,52,22,53,54,51,19,52,54,52,11,52,49,46,12,57,66,62,72,64,36,70,64,46,26,49,44,31,33,50,19,12,53,36,13,30,57,31,31,77,68,42,71,48,79,76,43,43,56,58,28,27,49,50,27,28,52,54,46,49,43,42,53,50,13,48,38,35,57,54,69,64,93,79,59,68,65,57,53,51,50,31,35,48,48,11,22,50,47,10,44,52,47,39,67,56,46,49,58,52,51,31,64,68,57,37,47,81,41,65,62,52,40,52,62,63,61,33,75,78,37,67,70,52,44,48,31,44,70,68,26,44,50,56,40,51,47,21,54,53,37,17,55,42,31,25,48,19,29,49,72,70,68,50,64,34,63,60,36,30,39,19,34,61,55,31,61,57,11,39,56,81,53,36,37,78,38,80,72,31,32,90,81,25,67,65,47,69,67,58,72,69,41,51,42,62,58,45,40,49,59,61,50,41,27,37,60,44,21,47,52,52,34,53,73,66,62,51,27,65,79,43,48,49,27,28,36,15,36,56,8,58,45,63,45,58,71,40,46,51,51,44,59,69,65,54,51,96,88,56,80,79,84,60,67,71,67,30,31,41,92,30,57,48,10,67,37,51,58,30,42,43,38,27,53,30,55,53,43,53,59,53,41,67,76,43,60,84,53,48,72,67,51,49,50,48,53,48,48,50,52,53,50,51,39,54,75,68,54,42,45,42,62,16,75,44,28,57,30,53,51,51,47,34,52,52,33,40,48,54,50,49,43,58,70,53,59,63,55,70,83,69,76,45,71,62,52,49,46,48,49,48,48,47,50,49,45,46,54,52,47,51,58,61,60,64,66,80,67,77,72,81,70,72,76,83,70,74,82,74,78,77,81,81,83,78,81,83,80,85,78,79,79,91,78,135

Secondary structure (DSSP, 8-state):
-----HHHHHHHHHHHHHHHHHS---HHHHHHHHHHHHHHHHHHHHHHHHGGGG-----PPTTPBPSS-EE-SS-EEEE-HHHHHHHHHHHHHHSPPEEEEEHHHHHHHHHHHHHHHHHHHHHHHHGGGS-HHHHHHHHHHH-GGGGSTTS-HHHHHHTT-HHHHHHHHHHHHHHHHHHHHH-EEBSS---HHHHHHHHHH-EEEEEES-SS-PPPEEE-GGGEE-TTHHHHHHHHSTT---TTS-HHHHHHHHHHHHHHHHHS--EEE-HHHHHHHHHHHHHHPPPPEEEE-TT-EEE-TT-B--HHHHHHHHHHHHHHHHHHHHHHHHHHHHHHHHHHHHHHHHHHHSGGGG-SHHHHHHHHHHHHHHHHHHHHHHHT---TTTT--GGGGS-HHHHHHHHHHHH-HHHHHHHHHHHHHHHHHHTTS-HHHHHHHHHHHHHHHHHHHT-SSGGGHHHHHHHHHHHHHHHHHHHHHHS--SS-HHHHHHHHHHHHHHHHHHHHHHHHHHHHHHT---HHHHHHHS-TTSHHHHHHHHH-HHHHHHHHHHHHHHHHHHHHHT--HHHHHHHHHHTTGGGGSSGGGSGGGTTTSPPPHHHHTS-HHHHHHHHHHHHHHHHHHHHHTT--HHHHTHHHHTTTT-B-HHHHHHHHHH--TTSPP--GGGGB---PPP-SHHHHHHHHHHHHHHHHHHTTT--HHHHHHHHHHHHHHHHHTTTTTTS--BHHHHHHHHHHHHHHHHHHHTSS-----HHHHHHHHHHHHHHHHHHHHHTTTGGGGGGS---------------------/-----HHHHHHHHHHHHHHHHHS---HHHHHHHHHHHHHHHHHHHHHHHHGGGGPPPP-PPTT-B-SS-EE-SS-EEEE-HHHHHHHHHHHHHHSPPEEEEEHHHHHHHHHHHHHHHHHHHHHHHHGGGS-HHHHHHHHHHH-GGGGSTT--HHHHHHTT-HHHHHHHHHHHHHHHHHHHHH-EEBSS---HHHHHHHHHH-EEEEEES-SS-PPPEEE-GGGEE-TTHHHHHHHHSTT---TTS-HHHHHHHHHHHHHHHHHS--EEE-HHHHHHHHHHHHHHPPPPEEEE-TT-EEE-TT-B--HHHHHHHHHHHHHHHHHHHHHHHHHHHHHHHHHHHHHHHHHHHSGGGG-SHHHHHHHHHHHHHHHHHHHHHHHT---TTTT--GGGGS-HHHHHHHHHHHH-HHHHHHHHHHHHHHHHHHTTS-HHHHHHHHHHHHHHHHHHHH-SSGGGHHHHHHHHHHHHHHHHHHHHHHS--SS-HHHHHHHHHHHHHHHHHHHHHHHHHHHHHHT---HHHHHHHS-TTSHHHHHHHHH-HHHHHHHHHHHHHHHHHHHHHT--HHHHHHHHHHTTGGGGSSGGGSGGGTTTSPPPHHHHTS-HHHHHHHHHHHHHHHHHHHHHTT--HHHHTHHHHTTTT-B-HHHHHHHHHH--TTSPP--GGGGB---PPP-SHHHHHHHHHHHHHHHHHHTTT--HHHHHHHHHHHHHHHHHTTTTTTS--BHHHHHHHHHHHHHHHHHHHTSS-----HHHHHHHHHHHHHHHHHHHHHTTTTSSTTSS---S-----------------

Organism: Turneriella parva (strain ATCC BAA-1111 / DSM 21527 / NCTC 11395 / H) (NCBI:txid869212)